Protein 3GW6 (pdb70)

Radius of gyration: 40.81 Å; Cα contacts (8 Å, |Δi|>4): 4058; chains: 6; bounding box: 126×138×109 Å

GO terms:
  GO:0098024 virus tail, fiber (C, IDA)
  GO:0044409 symbiont entry into host (P, IDA)
  GO:0016996 endo-alpha-(2,8)-sialidase activity (F, IDA)
  GO:0019062 virion attachment to host cell (P, IDA)
  GO:0016996 endo-alpha-(2,8)-sialidase activity (F, EXP)
  GO:0042802 identical protein binding (F, IPI)

Foldseek 3Di:
DDDADVDGDDDDDDPDDDDAWDQDDPCSQATKDKDAPADDPACVGGWIWMFHDCSHVPGGDIDGGDPDDDDPDDDDDDPDPPDDDDADPVGDDPDDDDPDDDDDDPVPDDDDPDDADDVLVLVLLVQFDKDKDFDVVQCVPQNVPGDIDIDTDLVVSVVSCCVSVLDHPDQHPDPQKHKDWDAWDKDKHWDAWDKDWDQDPPRDIHIDIHTDIDIGTPGHTDMDMDGDVVSSVVSVVSSVVVVVVVVVVVVVVVVD/DDDQDDVDGDDDDDDPDDDDAWDQDDPCSQQTKDKDFPADDPACVGGWIWMAADCSHPPGRDIDGGDPDDDDPDDDDDDPDDPDDDDADPVGDDPDDDDPDDDDDDDVPDDDDPDDADDPLVLVLLVQWDKDWDFDPVAVVVPGDIDIDTDLVSSVVSCVVSPNQDVPVDHPDPQKDKDWDAWDKDWHWDAWDWDWDADPVGDIDIDTDTDIDIDTPGHTDMDIDGDVVVSVVSVVSNVVVVVVVVVVVVPVVVD/DDQDVVVDGDDDDDDPDDDDAWDQDPPCRQQTKDKDFPADDPACVGGWIWMAHDCSHPPGRDIDGGDPDDDDPDDDDDDPDPPDDDDADDVGDDPDDDDPDDDDDDPVPPDDDPDDQDDPLVLVLLVQWDKDKDFDPVQCVPVNPPGDIDIDGDLVSSCVSCPVSVCDDVHDHPDPQKDKDWFAWDKDKHWDAKDKDWDQDVPGDIDIDIGTDIDIGTPGHTDMDMDGDVVSSVVSVVSSVVVVVVVVVVVVVVVVD/DDDADVVDGDDDDDDPDDDDAWDQDPPCNQQTKDKDFPADDPACVGGWIWMAHDCSHPPGRDIDGGDPDDDDPDDDDDDPDPPDDDDADPVGDDPDDDDPDDDDDDPVPDDDDPDDADDPLNLVLLVQWDKDKDWDPVQVVVPTDIDIDGDLVSSVVSCVVRVQHPDQCHPDPQKHKDKDAWDKDKHWDDWDKDWDADPVRDIDIDTDTDIDIDTPGHIDMDMDGDVVVSVVSVVSSVVVVVVVVVVVVVVVVD/DDDADVDGDDDDDDPDDDDAWDQDDPCSQQTKDKDFPADDPACVGGWIWIAHDCSHPPGRDIDGGDPDDDDPDDDDDDPDPPDDDDADPVGDDPDDDDPDDDDDDPPPPDDDDDDADDPLVLVLLVQFDKDKDFDPVQCVVVNPVGDIDIDGDLVSSVVSCVVSPPHVDPDQQKDKDWFAWDKDWHWDDWDWDWDADPPGDIDIDTDTDTDIDTPGHTGMDIDGDVVSSVVSVVSNVVVVVVVVVVVVVVVD/DDDADVDGDDDDDDPDDDDAWDQDPPCSQQTKDKDAPADDPACVRGWIWIAHDCSHPPGGDIDTGDPDDDDPDDDDDDPDPPDDDDADQVGDDPDDDDPDDDDDDPVPDDDDDDDADDPLNLVLLVQWDKDKDFDPVQCVPQNVNGDIDIDGDLVSSVVSCCVSVVDPVDQDHPDQQKDKDWFAWDKDWHWDAKDWDWDQDPVGDIDTDIDTDIDMDTPGHTDMDIDGDVVVSVVSVVSSVVVVVVVVVVVVVVVPD

Secondary structure (DSSP, 8-state):
-EEE--EEEEEE-BSEEEEEE---SS-GGG-EEEEESSSSSSTTSB-EEEEEBSSSTTTTEEEEE-SEEEEESS-EEESSSSS--BSBTTB-BS-BEESSPPEEE-TT--B---B---HHHHHHHTTPPPEEE-BHHHHHHHGGGSPBEEE--HHHHHHHHHHTTSS-S----BTTEEEEEE--EEEEEEEEEEEEEEE-SSS-EEEEEEEEEEEEEEE--EEEEEE-HHHHHHHHHHHHHHHHHHHHHHHHTTT-/-EEE---EEEEEE-BSEEEEEEPPPSS-GGG-EEEEESSSSSSGGGB-EEEEEBTTSSSTTEEEEE-SEEEEESS-EEESSSSSS-BSBTTB-BS-BEESS--EEE-TT--BS--EE--HHHHHHHTT---EEE-BHHHHHH---BEEE--HHHHHHHHHHTTSS------SBTTEEEEEE--EEEEEEEEEEEEEEE-SS--EEEEEEEEEEEEEEE-SEEEEEE-HHHHHHHHHHHHHHHHHHHHHHTHHHH-/-EEE---EEEEEE-BSEEEEEE---SS-GGG-EEEEESSSSSSTTSB-EEEEEBSSSSSTTEEEEE-SEEEEESS-EEESSSSSS-BSBTTB-BS-BEESS--EE--TTPPBPPPBPPPHHHHHHHTT---EEE-BHHHHHT---BEEE--HHHHHHHHHTTT----SS-SBTTEEEEEE--EEEEEEEEEEEEEEE-TTS-EEEEEEEEEEEEEEE--EEEEEE-HHHHHHHHHHHHHHHHHHHHHHHHHHH-/-EEE--EEEEEE-BSEEEEEEPPPSS-GGG-EEEEESSSSSSGGGB-EEEEEBSSSSSTTEEEEE-SEEEEESS-EEESSSSSS-BS-SSS-BS-BEESS--EE--TT--BPPPEE--HHHHHHHTT---EEE-BHHHHHHHTTSSPBEEE--HHHHHHHHHHTT----SBTTEEEEEE--EEEEEEEEEEEEEEE-SSS-EEEEEEEEEEEEEEE-SEEEEEE-HHHHHHHHHHHHHHHHHHHHHHHHHH-/-EE----EEEEEE-BSEEEEEEPPPSS-GGG-EEEEESSSSSSGGGB-EEEEEBTTSSSTTEEEEE-SEEEEESS-EEESSSSSS-BSBTTB-BS-BEESS--EEE-TTPPB---EE--HHHHHHHTT---EEE-BHHHHHHHGGGSPBEEE--HHHHHHHHHHTTSS-----SBTTEEEEEE--EEEEEEEEEEEEEEE-SS--EEEEEEEEEEEEEEE--EEEEEE-HHHHHHHHHHHHHHHHHHHHHHHHHTT-/-EEE--EEEEEE-BSEEEEEEPPPSS-GGG-EEEEESSSSSSGGGB-EEEEEBTTSSSTTEEEEE-SEEEEESS-EEESSSSSS-BSBTTB-BS-BEESS--EEE-TT--BPPPBPPPHHHHHHHTT---EEE-BHHHHHHHGGGS-BEEE--HHHHHHHHHTTTSS----S-SBTTEEEEEE--EEEEEEEEEEEEEEE-TTS-EEEEEEEEEEEEEEE--EEEEEE-HHHHHHHHHHHHHHHHHHHHHHHHHH--

Organism: Escherichia phage K1F (NCBI:txid344021)

B-factor: mean 54.86, std 19.06, range [19.15, 148.02]

Solvent-accessible surface area: 65185 Å² total; per-residue (Å²): 109,64,78,11,167,136,49,0,39,9,55,0,66,23,34,2,0,2,2,0,0,27,86,7,131,139,65,54,45,6,2,5,0,4,8,0,0,0,56,18,11,20,32,112,20,0,0,14,5,12,0,6,0,34,76,4,85,17,50,21,6,0,10,0,13,0,69,51,0,1,1,34,57,9,42,0,52,0,9,56,37,42,95,15,7,0,1,1,24,4,11,3,0,34,7,6,30,1,5,19,15,7,5,27,4,21,26,72,77,171,58,34,145,65,81,109,13,67,83,57,0,6,80,0,0,26,64,1,111,16,12,13,28,30,42,58,98,35,45,150,158,116,23,128,83,0,87,27,25,10,6,10,36,14,72,33,0,39,73,11,0,60,85,68,62,41,25,86,129,79,75,38,144,17,3,3,1,8,46,41,140,27,111,134,14,17,5,27,53,46,60,99,84,71,112,46,120,75,91,72,182,117,66,101,94,83,84,52,122,55,6,44,53,60,100,56,63,44,34,109,122,19,104,5,48,1,10,26,2,6,4,0,7,4,0,8,5,12,17,7,40,35,44,4,115,118,4,47,60,74,8,59,69,59,151,174,128,45,72,9,169,61,98,45,0,26,8,44,0,42,24,43,6,0,0,4,0,0,25,96,8,126,136,66,56,41,6,0,4,0,5,9,0,0,0,90,18,13,17,31,109,24,0,0,13,6,13,0,7,0,35,60,6,86,12,45,22,6,0,9,0,15,0,68,47,0,1,1,39,59,10,40,0,42,0,5,50,37,40,91,16,7,0,0,1,25,2,14,1,0,37,9,5,34,1,7,26,13,5,4,22,6,13,16,64,58,119,29,32,150,53,78,115,13,65,81,64,1,3,78,0,2,24,66,2,104,16,7,10,22,46,38,64,107,33,60,148,151,147,22,126,38,30,12,6,10,34,18,71,38,1,47,82,12,2,44,83,70,63,47,14,127,162,30,110,112,26,88,22,7,6,2,18,61,40,97,27,103,70,17,22,6,30,59,48,55,93,73,72,123,47,124,77,87,76,189,157,40,101,85,85,80,55,113,50,13,41,52,54,109,58,63,41,36,104,60,17,54,7,38,1,10,27,3,5,4,0,9,4,0,10,5,13,18,3,39,41,56,0,114,123,5,46,56,114,0,43,80,54,92,182,102,78,13,170,47,153,59,46,0,28,11,36,0,64,22,40,13,0,1,4,0,0,28,83,7,134,138,74,53,39,7,1,3,0,5,8,0,0,0,86,18,9,18,34,106,20,0,0,15,5,12,0,6,0,33,75,5,83,19,47,22,6,0,10,0,13,0,68,52,0,2,1,39,58,10,37,0,43,0,6,55,39,41,91,14,7,0,0,0,23,4,13,4,0,36,7,5,31,1,5,28,15,8,4,25,3,19,18,65,60,181,47,27,142,63,87,112,14,59,93,69,0,4,75,0,0,24,67,0,109,16,11,8,27,33,42,57,99,32,44,149,154,121,22,124,94,2,101,25,24,12,5,10,33,12,79,33,1,36,70,11,0,49,80,79,54,20,14,121,144,94,118,8,125,13,2,4,0,5,52,40,101,27,106,118,16,14,6,26,57,48,60,92,75,78,113,47,127,76,94,74,181,139,51,91,96,84,91,45,124,49,22,33,45,54,100,52,77,45,35,100,115,18,106,6,50,1,10,27,2,8,3,0,9,5,0,8,4,12,16,5,35,42,45,3,102,128,3,38,67,92,0,55,60,54,79,188,107,67,65,19,172,71,122,52,0,22,10,45,0,71,27,39,8,0,1,4,0,0,24,82,5,127,130,74,51,47,6,0,5,0,5,7,0,0,0,86,20,9,20,33,109,24,0,0,14,6,14,0,6,0,33,72,4,92,18,46,27,5,0,9,0,15,0,72,51,0,3,0,39,61,7,41,0,42,0,6,55,35,40,90,12,8,0,0,0,24,4,14,1,0,35,7,5,30,2,4,18,13,9,4,24,6,14,26,71,77,168,55,28,150,59,88,114,14,57,84,62,0,7,79,0,0,27,62,0,105,13,10,13,25,38,38,66,97,36,42,144,151,165,38,121,38,32,11,5,11,39,15,70,36,0,47,75,10,0,70,79,68,68,28,30,126,58,86,67,7,85,11,3,2,2,15,55,40,106,26,102,128,17,17,6,36,53,48,59,92,79,72,124,45,131,74,90,69,174,136,48,89,88,75,89,45,114,42,11,35,50,64,99,50,73,39,37,97,117,19,101,6,49,0,12,27,3,7,5,0,10,4,0,8,5,11,16,3,40,32,37,2,120,119,6,45,66,83,0,62,71,52,90,198,139,63,72,19,221,129,57,1,55,11,40,0,66,19,30,4,0,0,3,0,0,24,81,5,133,143,66,55,41,3,2,4,0,4,8,0,0,0,82,20,10,20,32,112,20,0,0,12,5,14,0,7,0,32,78,4,85,19,47,23,5,0,8,0,17,0,71,52,0,1,1,41,58,10,38,1,51,0,4,56,37,36,94,14,9,0,0,0,23,7,16,1,0,37,7,5,33,2,9,28,14,7,4,23,6,18,25,67,76,161,58,35,153,56,91,101,10,69,86,62,1,5,82,0,0,25,66,0,103,15,10,13,19,30,33,68,96,36,34,140,140,151,42,120,102,4,93,31,23,11,5,10,41,11,68,35,1,43,68,10,0,80,82,59,66,40,80,169,18,137,20,1,3,2,5,72,41,85,29,104,124,15,17,3,30,53,51,56,86,71,72,133,50,112,71,81,69,175,120,66,97,92,90,91,62,114,46,23,37,51,54,94,55,73,40,43,113,83,16,70,2,65,1,10,25,4,6,5,0,8,4,0,7,5,14,20,6,38,39,35,1,115,120,0,44,64,74,0,73,86,71,108,130,70,72,16,181,121,56,0,44,10,43,0,66,20,32,2,0,2,2,0,0,26,94,6,134,131,72,49,39,5,0,5,0,4,9,0,0,0,56,19,13,22,32,109,15,0,0,14,5,12,0,6,0,34,71,4,89,18,54,22,6,0,10,0,16,0,74,52,0,3,1,37,56,10,42,0,44,0,6,52,36,38,95,14,8,0,1,0,25,6,14,1,0,34,9,5,32,1,9,25,14,7,4,24,5,18,23,72,73,159,46,28,154,54,86,106,12,56,87,60,0,6,83,0,0,23,66,0,108,15,10,8,20,24,25,80,86,9,47,162,155,95,26,123,94,0,70,32,16,11,5,8,15,12,75,36,2,26,72,10,0,44,86,74,67,38,11,105,144,65,74,87,9,72,12,3,5,1,16,53,38,120,27,103,116,16,19,3,30,50,50,55,89,80,68,136,45,132,72,99,73,169,141,45,87,90,92,86,55,99,63,20,35,50,56,109,46,72,46,39,105,112,18,87,4,54,2,12,25,2,5,3,0,8,3,0,10,5,13,24,3,41,33,41,2,116,121,2,48,62,72,0,54,74,53,62,210

Nearest PDB structures (foldseek):
  3gw6-assembly1_F  TM=1.004E+00  e=2.590E-48  Escherichia phage K1F
  3gw6-assembly1_B  TM=9.894E-01  e=4.936E-44  Escherichia phage K1F
  3gvk-assembly1_C  TM=1.003E+00  e=8.048E-16  Escherichia phage K1F
  3gvl-assembly1_A  TM=1.004E+00  e=1.360E-15  Escherichia phage K1F
  3gvj-assembly1_A  TM=1.004E+00  e=1.718E-15  Escherichia phage K1F

Structure (mmCIF, N/CA/C/O backbone):
data_3GW6
#
_entry.id   3GW6
#
_cell.length_a   62.650
_cell.length_b   79.950
_cell.length_c   109.580
_cell.angle_alpha   81.71
_cell.angle_beta   76.53
_cell.angle_gamma   87.11
#
_symmetry.space_group_name_H-M   'P 1'
#
loop_
_entity.id
_entity.type
_entity.pdbx_description
1 polymer Endo-N-acetylneuraminidase
2 non-polymer DI(HYDROXYETHYL)ETHER
3 non-polymer TRIS(HYDROXYETHYL)AMINOMETHANE
4 non-polymer 'CHLORIDE ION'
5 non-polymer 'BROMIDE ION'
6 non-polymer 'CALCIUM ION'
7 water water
#
loop_
_atom_site.group_PDB
_atom_site.id
_atom_site.type_symbol
_atom_site.label_atom_id
_atom_site.label_alt_id
_atom_site.label_comp_id
_atom_site.label_asym_id
_atom_site.label_entity_id
_atom_site.label_seq_id
_atom_site.pdbx_PDB_ins_code
_atom_site.Cartn_x
_atom_site.Cartn_y
_atom_site.Cartn_z
_atom_site.occupancy
_atom_site.B_iso_or_equiv
_atom_site.auth_seq_id
_atom_site.auth_comp_id
_atom_site.auth_asym_id
_atom_site.auth_atom_id
_atom_site.pdbx_PDB_model_num
ATOM 1 N N . HIS A 1 11 ? 34.202 19.610 -13.883 0.68 64.68 800 HIS A N 1
ATOM 2 C CA . HIS A 1 11 ? 32.784 19.489 -13.584 1.00 64.49 800 HIS A CA 1
ATOM 3 C C . HIS A 1 11 ? 31.963 20.504 -14.365 1.00 64.18 800 HIS A C 1
ATOM 4 O O . HIS A 1 11 ? 32.471 21.546 -14.780 1.00 64.59 800 HIS A O 1
ATOM 11 N N . VAL A 1 12 ? 30.686 20.191 -14.555 1.00 48.63 801 VAL A N 1
ATOM 12 C CA . VAL A 1 12 ? 29.742 21.136 -15.126 1.00 47.33 801 VAL A CA 1
ATOM 13 C C . VAL A 1 12 ? 28.666 21.458 -14.103 1.00 47.20 801 VAL A C 1
ATOM 14 O O . VAL A 1 12 ? 28.370 20.649 -13.222 1.00 47.24 801 VAL A O 1
ATOM 18 N N . THR A 1 13 ? 28.093 22.649 -14.212 1.00 50.54 802 THR A N 1
ATOM 19 C CA . THR A 1 13 ? 26.850 22.947 -13.519 1.00 50.45 802 THR A CA 1
ATOM 20 C C . THR A 1 13 ? 25.808 23.419 -14.525 1.00 49.04 802 THR A C 1
ATOM 21 O O . THR A 1 13 ? 26.118 24.159 -15.460 1.00 48.34 802 THR A O 1
ATOM 25 N N . ILE A 1 14 ? 24.578 22.958 -14.334 1.00 36.94 803 ILE A N 1
ATOM 26 C CA . ILE A 1 14 ? 23.493 23.219 -15.265 1.00 37.22 803 ILE A CA 1
ATOM 27 C C . ILE A 1 14 ? 22.600 24.303 -14.683 1.00 38.38 803 ILE A C 1
ATOM 28 O O . ILE A 1 14 ? 22.133 24.181 -13.553 1.00 37.50 803 ILE A O 1
ATOM 33 N N . ARG A 1 15 ? 22.358 25.361 -15.446 1.00 54.71 804 ARG A N 1
ATOM 34 C CA . ARG A 1 15 ? 21.559 26.471 -14.939 1.00 56.76 804 ARG A CA 1
ATOM 35 C C . ARG A 1 15 ? 20.198 26.564 -15.618 1.00 57.15 804 ARG A C 1
ATOM 36 O O . ARG A 1 15 ? 19.166 26.667 -14.947 1.00 57.86 804 ARG A O 1
ATOM 44 N N . ILE A 1 22 ? 14.304 28.673 -12.858 1.00 65.22 811 ILE A N 1
ATOM 45 C CA . ILE A 1 22 ? 13.737 28.018 -11.685 1.00 66.00 811 ILE A CA 1
ATOM 46 C C . ILE A 1 22 ? 13.755 26.495 -11.823 1.00 65.80 811 ILE A C 1
ATOM 47 O O . ILE A 1 22 ? 13.243 25.774 -10.965 1.00 66.49 811 ILE A O 1
ATOM 52 N N . ARG A 1 23 ? 14.342 26.019 -12.917 1.00 64.89 812 ARG A N 1
ATOM 53 C CA . ARG A 1 23 ? 14.570 24.595 -13.125 1.00 63.64 812 ARG A CA 1
ATOM 54 C C . ARG A 1 23 ? 15.655 24.388 -14.174 1.00 62.43 812 ARG A C 1
ATOM 55 O O . ARG A 1 23 ? 15.677 25.065 -15.202 1.00 63.48 812 ARG A O 1
ATOM 63 N N . SER A 1 24 ? 16.565 23.460 -13.901 1.00 33.19 813 SER A N 1
ATOM 64 C CA . SER A 1 24 ? 17.603 23.114 -14.861 1.00 30.21 813 SER A CA 1
ATOM 65 C C . SER A 1 24 ? 17.197 21.850 -15.619 1.00 29.93 813 SER A C 1
ATOM 66 O O . SER A 1 24 ? 16.478 21.004 -15.087 1.00 34.13 813 SER A O 1
ATOM 69 N N . GLU A 1 25 ? 17.643 21.735 -16.865 1.00 41.42 814 GLU A N 1
ATOM 70 C CA . GLU A 1 25 ? 17.230 20.621 -17.713 1.00 42.18 814 GLU A CA 1
ATOM 71 C C . GLU A 1 25 ? 18.357 20.030 -18.548 1.00 41.05 814 GLU A C 1
ATOM 72 O O . GLU A 1 25 ? 19.207 20.742 -19.079 1.00 40.24 814 GLU A O 1
ATOM 78 N N . VAL A 1 26 ? 18.350 18.708 -18.644 1.00 41.54 815 VAL A N 1
ATOM 79 C CA . VAL A 1 26 ? 19.225 17.996 -19.555 1.00 40.80 815 VAL A CA 1
ATOM 80 C C . VAL A 1 26 ? 18.373 17.052 -20.388 1.00 40.96 815 VAL A C 1
ATOM 81 O O . VAL A 1 26 ? 17.801 16.097 -19.864 1.00 41.65 815 VAL A O 1
ATOM 85 N N . LEU A 1 27 ? 18.273 17.336 -21.682 1.00 48.02 816 LEU A N 1
ATOM 86 C CA . LEU A 1 27 ? 17.545 16.472 -22.600 1.00 48.20 816 LEU A CA 1
ATOM 87 C C . LEU A 1 27 ? 18.513 15.576 -23.353 1.00 47.78 816 LEU A C 1
ATOM 88 O O . LEU A 1 27 ? 19.447 16.059 -23.991 1.00 48.04 816 LEU A O 1
ATOM 93 N N . MET A 1 28 ? 18.296 14.269 -23.272 1.00 37.16 817 MET A N 1
ATOM 94 C CA . MET A 1 28 ? 19.091 13.331 -24.048 1.00 37.23 817 MET A CA 1
ATOM 95 C C . MET A 1 28 ? 18.328 12.939 -25.306 1.00 37.77 817 MET A C 1
ATOM 96 O O . MET A 1 28 ? 17.142 12.616 -25.245 1.00 37.76 817 MET A O 1
ATOM 101 N N . GLU A 1 29 ? 19.008 12.980 -26.447 1.00 44.15 818 GLU A N 1
ATOM 102 C CA . GLU A 1 29 ? 18.378 12.645 -27.718 1.00 45.45 818 GLU A CA 1
ATOM 103 C C . GLU A 1 29 ? 18.703 11.216 -28.139 1.00 44.81 818 GLU A C 1
ATOM 104 O O . GLU A 1 29 ? 19.191 10.422 -27.336 1.00 45.03 818 GLU A O 1
ATOM 110 N N . GLY A 1 30 ? 18.426 10.893 -29.399 1.00 38.97 819 GLY A N 1
ATOM 111 C CA . GLY A 1 30 ? 18.654 9.553 -29.911 1.00 38.30 819 GLY A CA 1
ATOM 112 C C . GLY A 1 30 ? 17.512 8.615 -29.571 1.00 37.62 819 GLY A C 1
ATOM 113 O O . GLY A 1 30 ? 16.445 9.057 -29.153 1.00 37.75 819 GLY A O 1
ATOM 114 N N . GLU A 1 31 ? 17.728 7.318 -29.761 1.00 37.26 820 GLU A N 1
ATOM 115 C CA . GLU A 1 31 ? 16.730 6.323 -29.387 1.00 37.62 820 GLU A CA 1
ATOM 116 C C . GLU A 1 31 ? 16.656 6.213 -27.870 1.00 36.73 820 GLU A C 1
ATOM 117 O O . GLU A 1 31 ? 15.575 6.226 -27.283 1.00 36.41 820 GLU A O 1
ATOM 123 N N . TYR A 1 32 ? 17.821 6.104 -27.242 1.00 37.93 821 TYR A N 1
ATOM 124 C CA . TYR A 1 32 ? 17.907 6.067 -25.792 1.00 37.07 821 TYR A CA 1
ATOM 125 C C . TYR A 1 32 ? 19.089 6.896 -25.304 1.00 36.46 821 TYR A C 1
ATOM 126 O O . TYR A 1 32 ? 20.030 7.161 -26.054 1.00 36.55 821 TYR A O 1
ATOM 135 N N . GLY A 1 33 ? 19.029 7.317 -24.047 1.00 28.00 822 GLY A N 1
ATOM 136 C CA . GLY A 1 33 ? 20.142 8.013 -23.429 1.00 26.66 822 GLY A CA 1
ATOM 137 C C . GLY A 1 33 ? 20.912 7.088 -22.504 1.00 26.54 822 GLY A C 1
ATOM 138 O O . GLY A 1 33 ? 20.365 6.114 -21.990 1.00 26.96 822 GLY A O 1
ATOM 139 N N . PHE A 1 34 ? 22.186 7.385 -22.289 1.00 31.96 823 PHE A N 1
ATOM 140 C CA . PHE A 1 34 ? 23.005 6.566 -21.410 1.00 31.47 823 PHE A CA 1
ATOM 141 C C . PHE A 1 34 ? 23.875 7.433 -20.516 1.00 32.08 823 PHE A C 1
ATOM 142 O O . PHE A 1 34 ? 24.667 8.238 -21.002 1.00 31.70 823 PHE A O 1
ATOM 150 N N . ILE A 1 35 ? 23.717 7.265 -19.207 1.00 36.28 824 ILE A N 1
ATOM 151 C CA . ILE A 1 35 ? 24.563 7.951 -18.240 1.00 37.16 824 ILE A CA 1
ATOM 152 C C . ILE A 1 35 ? 25.320 6.915 -17.418 1.00 38.36 824 ILE A C 1
ATOM 153 O O . ILE A 1 35 ? 24.726 6.185 -16.624 1.00 40.06 824 ILE A O 1
ATOM 158 N N . GLY A 1 36 ? 26.631 6.847 -17.618 1.00 35.87 825 GLY A N 1
ATOM 159 C CA . GLY A 1 36 ? 27.426 5.797 -17.011 1.00 36.18 825 GLY A CA 1
ATOM 160 C C . GLY A 1 36 ? 28.714 6.266 -16.369 1.00 37.09 825 GLY A C 1
ATOM 161 O O . GLY A 1 36 ? 29.042 7.452 -16.397 1.00 35.14 825 GLY A O 1
ATOM 162 N N . LYS A 1 37 ? 29.446 5.315 -15.797 1.00 41.56 826 LYS A N 1
ATOM 163 C CA . LYS A 1 37 ? 30.671 5.600 -15.063 1.00 41.42 826 LYS A CA 1
ATOM 164 C C . LYS A 1 37 ? 31.875 4.889 -15.674 1.00 42.19 826 LYS A C 1
ATOM 165 O O . LYS A 1 37 ? 31.930 3.662 -15.708 1.00 42.81 826 LYS A O 1
ATOM 171 N N . SER A 1 38 ? 32.844 5.662 -16.148 1.00 38.73 827 SER A N 1
ATOM 172 C CA . SER A 1 38 ? 34.060 5.089 -16.709 1.00 39.86 827 SER A CA 1
ATOM 173 C C . SER A 1 38 ? 34.796 4.259 -15.659 1.00 38.52 827 SER A C 1
ATOM 174 O O . SER A 1 38 ? 34.487 4.330 -14.471 1.00 40.62 827 SER A O 1
ATOM 177 N N . ILE A 1 39 ? 35.769 3.470 -16.103 1.00 45.81 828 ILE A N 1
ATOM 178 C CA . ILE A 1 39 ? 36.570 2.667 -15.187 1.00 46.07 828 ILE A CA 1
ATOM 179 C C . ILE A 1 39 ? 37.669 3.519 -14.573 1.00 47.56 828 ILE A C 1
ATOM 180 O O . ILE A 1 39 ? 38.601 3.923 -15.264 1.00 48.99 828 ILE A O 1
ATOM 185 N N . PRO A 1 40 ? 37.561 3.797 -13.266 1.00 39.89 829 PRO A N 1
ATOM 186 C CA . PRO A 1 40 ? 38.557 4.609 -12.561 1.00 42.47 829 PRO A CA 1
ATOM 187 C C . PRO A 1 40 ? 39.976 4.136 -12.859 1.00 41.54 829 PRO A C 1
ATOM 188 O O . PRO A 1 40 ? 40.206 2.940 -13.053 1.00 41.72 829 PRO A O 1
ATOM 192 N N . THR A 1 41 ? 40.916 5.071 -12.900 1.00 68.15 830 THR A N 1
ATOM 193 C CA . THR A 1 41 ? 42.305 4.731 -13.169 1.00 72.18 830 THR A CA 1
ATOM 194 C C . THR A 1 41 ? 42.990 4.196 -11.917 1.00 74.15 830 THR A C 1
ATOM 195 O O . THR A 1 41 ? 43.756 3.234 -11.983 1.00 76.17 830 THR A O 1
ATOM 199 N N . ASP A 1 42 ? 42.697 4.809 -10.775 1.00 75.53 831 ASP A N 1
ATOM 200 C CA . ASP A 1 42 ? 43.464 4.546 -9.561 1.00 77.18 831 ASP A CA 1
ATOM 201 C C . ASP A 1 42 ? 42.721 3.778 -8.466 1.00 77.78 831 ASP A C 1
ATOM 202 O O . ASP A 1 42 ? 43.353 3.146 -7.621 1.00 79.49 831 ASP A O 1
ATOM 207 N N . ASN A 1 43 ? 41.392 3.831 -8.468 1.00 69.37 832 ASN A N 1
ATOM 208 C CA . ASN A 1 43 ? 40.614 3.059 -7.499 1.00 68.05 832 ASN A CA 1
ATOM 209 C C . ASN A 1 43 ? 39.355 2.444 -8.103 1.00 65.62 832 ASN A C 1
ATOM 210 O O . ASN A 1 43 ? 38.242 2.785 -7.709 1.00 64.95 832 ASN A O 1
ATOM 215 N N . PRO A 1 44 ? 39.534 1.521 -9.060 1.00 52.03 833 PRO A N 1
ATOM 216 C CA . PRO A 1 44 ? 38.407 0.880 -9.749 1.00 50.15 833 PRO A CA 1
ATOM 217 C C . PRO A 1 44 ? 37.540 0.049 -8.804 1.00 49.33 833 PRO A C 1
ATOM 218 O O . PRO A 1 44 ? 36.481 -0.437 -9.202 1.00 50.53 833 PRO A O 1
ATOM 222 N N . ALA A 1 45 ? 37.987 -0.114 -7.565 1.00 44.39 834 ALA A N 1
ATOM 223 C CA . ALA A 1 45 ? 37.197 -0.822 -6.567 1.00 43.02 834 ALA A CA 1
ATOM 224 C C . ALA A 1 45 ? 36.067 0.067 -6.064 1.00 42.43 834 ALA A C 1
ATOM 225 O O . ALA A 1 45 ? 35.150 -0.401 -5.390 1.00 42.29 834 ALA A O 1
ATOM 227 N N . GLY A 1 46 ? 36.140 1.352 -6.398 1.00 43.29 835 GLY A N 1
ATOM 228 C CA . GLY A 1 46 ? 35.156 2.317 -5.944 1.00 43.06 835 GLY A CA 1
ATOM 229 C C . GLY A 1 46 ? 34.202 2.780 -7.029 1.00 43.02 835 GLY A C 1
ATOM 230 O O . GLY A 1 46 ? 33.334 3.613 -6.779 1.00 39.85 835 GLY A O 1
ATOM 231 N N . GLN A 1 47 ? 34.359 2.233 -8.231 1.00 35.11 836 GLN A N 1
ATOM 232 C CA . GLN A 1 47 ? 33.524 2.609 -9.369 1.00 34.83 836 GLN A CA 1
ATOM 233 C C . GLN A 1 47 ? 32.043 2.673 -9.005 1.00 34.45 836 GLN A C 1
ATOM 234 O O . GLN A 1 47 ? 31.453 1.676 -8.589 1.00 34.29 836 GLN A O 1
ATOM 240 N N . ARG A 1 48 ? 31.448 3.851 -9.166 1.00 35.45 837 ARG A N 1
ATOM 241 C CA . ARG A 1 48 ? 30.028 4.041 -8.883 1.00 34.97 837 ARG A CA 1
ATOM 242 C C . ARG A 1 48 ? 29.572 5.450 -9.254 1.00 35.32 837 ARG A C 1
ATOM 243 O O . ARG A 1 48 ? 30.393 6.342 -9.468 1.00 36.24 837 ARG A O 1
ATOM 251 N N . ILE A 1 49 ? 28.258 5.639 -9.336 1.00 38.52 838 ILE A N 1
ATOM 252 C CA . ILE A 1 49 ? 27.684 6.973 -9.473 1.00 37.98 838 ILE A CA 1
ATOM 253 C C . ILE A 1 49 ? 26.678 7.229 -8.360 1.00 37.41 838 ILE A C 1
ATOM 254 O O . ILE A 1 49 ? 25.842 6.377 -8.052 1.00 38.15 838 ILE A O 1
ATOM 259 N N . ILE A 1 50 ? 26.766 8.408 -7.756 1.00 28.82 839 ILE A N 1
ATOM 260 C CA . ILE A 1 50 ? 25.840 8.801 -6.709 1.00 27.80 839 ILE A CA 1
ATOM 261 C C . ILE A 1 50 ? 24.863 9.845 -7.231 1.00 27.70 839 ILE A C 1
ATOM 262 O O . ILE A 1 50 ? 25.262 10.936 -7.631 1.00 27.95 839 ILE A O 1
ATOM 267 N N . PHE A 1 51 ? 23.582 9.493 -7.245 1.00 30.91 840 PHE A N 1
ATOM 268 C CA . PHE A 1 51 ? 22.535 10.429 -7.626 1.00 29.94 840 PHE A CA 1
ATOM 269 C C . PHE A 1 51 ? 21.923 11.011 -6.360 1.00 29.67 840 PHE A C 1
ATOM 270 O O . PHE A 1 51 ? 21.505 10.275 -5.468 1.00 28.52 840 PHE A O 1
ATOM 278 N N . CYS A 1 52 ? 21.880 12.337 -6.281 1.00 31.59 841 CYS A N 1
ATOM 279 C CA . CYS A 1 52 ? 21.468 13.000 -5.053 1.00 31.76 841 CYS A CA 1
ATOM 280 C C . CYS A 1 52 ? 20.435 14.103 -5.276 1.00 31.86 841 CYS A C 1
ATOM 281 O O . CYS A 1 52 ? 20.584 14.936 -6.171 1.00 30.21 841 CYS A O 1
ATOM 284 N N . GLY A 1 53 ? 19.394 14.104 -4.445 1.00 27.68 842 GLY A N 1
ATOM 285 C CA . GLY A 1 53 ? 18.386 15.149 -4.476 1.00 28.70 842 GLY A CA 1
ATOM 286 C C . GLY A 1 53 ? 18.915 16.417 -3.837 1.00 29.62 842 GLY A C 1
ATOM 287 O O . GLY A 1 53 ? 18.255 17.456 -3.837 1.00 28.80 842 GLY A O 1
ATOM 288 N N . GLY A 1 54 ? 20.122 16.318 -3.289 1.00 25.87 843 GLY A N 1
ATOM 289 C CA . GLY A 1 54 ? 20.777 17.445 -2.661 1.00 27.43 843 GLY A CA 1
ATOM 290 C C . GLY A 1 54 ? 22.147 17.727 -3.247 1.00 25.84 843 GLY A C 1
ATOM 291 O O . GLY A 1 54 ? 22.606 17.023 -4.147 1.00 26.74 843 GLY A O 1
ATOM 292 N N . GLU A 1 55 ? 22.809 18.748 -2.712 1.00 37.22 844 GLU A N 1
ATOM 293 C CA . GLU A 1 55 ? 24.046 19.265 -3.290 1.00 40.13 844 GLU A CA 1
ATOM 294 C C . GLU A 1 55 ? 25.336 18.622 -2.791 1.00 39.60 844 GLU A C 1
ATOM 295 O O . GLU A 1 55 ? 26.414 18.949 -3.282 1.00 40.77 844 GLU A O 1
ATOM 301 N N . GLY A 1 56 ? 25.236 17.707 -1.834 1.00 28.28 845 GLY A N 1
ATOM 302 C CA . GLY A 1 56 ? 26.424 17.118 -1.242 1.00 28.76 845 GLY A CA 1
ATOM 303 C C . GLY A 1 56 ? 26.552 15.615 -1.405 1.00 29.83 845 GLY A C 1
ATOM 304 O O . GLY A 1 56 ? 25.556 14.896 -1.461 1.00 29.54 845 GLY A O 1
ATOM 305 N N . THR A 1 57 ? 27.791 15.139 -1.471 1.00 44.45 846 THR A N 1
ATOM 306 C CA . THR A 1 57 ? 28.053 13.715 -1.628 1.00 45.83 846 THR A CA 1
ATOM 307 C C . THR A 1 57 ? 27.533 12.939 -0.419 1.00 46.18 846 THR A C 1
ATOM 308 O O . THR A 1 57 ? 27.331 11.725 -0.481 1.00 45.85 846 THR A O 1
ATOM 312 N N . SER A 1 58 ? 27.310 13.653 0.680 1.00 40.74 847 SER A N 1
ATOM 313 C CA . SER A 1 58 ? 26.758 13.055 1.890 1.00 39.24 847 SER A CA 1
ATOM 314 C C . SER A 1 58 ? 25.240 12.954 1.794 1.00 39.18 847 SER A C 1
ATOM 315 O O . SER A 1 58 ? 24.574 13.885 1.343 1.00 38.04 847 SER A O 1
ATOM 318 N N . SER A 1 59 ? 24.700 11.822 2.232 1.00 46.09 848 SER A N 1
ATOM 319 C CA . SER A 1 59 ? 23.267 11.566 2.133 1.00 46.56 848 SER A CA 1
ATOM 320 C C . SER A 1 59 ? 22.445 12.358 3.150 1.00 47.41 848 SER A C 1
ATOM 321 O O . SER A 1 59 ? 21.216 12.301 3.135 1.00 49.07 848 SER A O 1
ATOM 324 N N . THR A 1 60 ? 23.113 13.091 4.035 1.00 38.31 849 THR A N 1
ATOM 325 C CA . THR A 1 60 ? 22.411 14.009 4.928 1.00 37.70 849 THR A CA 1
ATOM 326 C C . THR A 1 60 ? 21.923 15.201 4.118 1.00 37.81 849 THR A C 1
ATOM 327 O O . THR A 1 60 ? 21.185 16.055 4.610 1.00 38.37 849 THR A O 1
ATOM 331 N N . THR A 1 61 ? 22.339 15.235 2.860 1.00 42.28 850 THR A N 1
ATOM 332 C CA . THR A 1 61 ? 22.075 16.359 1.976 1.00 41.55 850 THR A CA 1
ATOM 333 C C . THR A 1 61 ? 20.811 16.165 1.131 1.00 40.99 850 THR A C 1
ATOM 334 O O . THR A 1 61 ? 20.118 17.129 0.796 1.00 40.95 850 THR A O 1
ATOM 338 N N . GLY A 1 62 ? 20.509 14.915 0.795 1.00 31.06 851 GLY A N 1
ATOM 339 C CA . GLY A 1 62 ? 19.328 14.602 0.010 1.00 28.87 851 GLY A CA 1
ATOM 340 C C . GLY A 1 62 ? 19.199 13.114 -0.235 1.00 27.80 851 GLY A C 1
ATOM 341 O O . GLY A 1 62 ? 20.136 12.355 0.007 1.00 27.65 851 GLY A O 1
ATOM 342 N N . ALA A 1 63 ? 18.031 12.690 -0.703 1.00 30.16 852 ALA A N 1
ATOM 343 C CA . ALA A 1 63 ? 17.806 11.287 -1.016 1.00 29.18 852 ALA A CA 1
ATOM 344 C C . ALA A 1 63 ? 18.807 10.836 -2.071 1.00 29.32 852 ALA A C 1
ATOM 345 O O . ALA A 1 63 ? 19.128 11.587 -2.995 1.00 28.27 852 ALA A O 1
ATOM 347 N N . GLN A 1 64 ? 19.308 9.614 -1.934 1.00 28.63 853 GLN A N 1
ATOM 348 C CA . GLN A 1 64 ? 20.333 9.133 -2.851 1.00 28.23 853 GLN A CA 1
ATOM 349 C C . GLN A 1 64 ? 20.036 7.761 -3.443 1.00 28.21 853 GLN A C 1
ATOM 350 O O . GLN A 1 64 ? 19.342 6.944 -2.847 1.00 28.85 853 GLN A O 1
ATOM 356 N N . ILE A 1 65 ? 20.554 7.542 -4.644 1.00 27.75 854 ILE A N 1
ATOM 357 C CA . ILE A 1 65 ? 20.585 6.228 -5.262 1.00 27.50 854 ILE A CA 1
ATOM 358 C C . ILE A 1 65 ? 21.976 6.055 -5.846 1.00 29.31 854 ILE A C 1
ATOM 359 O O . ILE A 1 65 ? 22.429 6.875 -6.643 1.00 28.91 854 ILE A O 1
ATOM 364 N N . THR A 1 66 ? 22.661 4.996 -5.433 1.00 29.65 855 THR A N 1
ATOM 365 C CA . THR A 1 66 ? 24.033 4.778 -5.865 1.00 31.29 855 THR A CA 1
ATOM 366 C C . THR A 1 66 ? 24.182 3.495 -6.672 1.00 31.69 855 THR A C 1
ATOM 367 O O . THR A 1 66 ? 23.885 2.401 -6.190 1.00 32.26 855 THR A O 1
ATOM 371 N N . LEU A 1 67 ? 24.641 3.646 -7.909 1.00 31.57 856 LEU A N 1
ATOM 372 C CA . LEU A 1 67 ? 24.853 2.514 -8.797 1.00 32.10 856 LEU A CA 1
ATOM 373 C C . LEU A 1 67 ? 26.305 2.065 -8.719 1.00 32.42 856 LEU A C 1
ATOM 374 O O . LEU A 1 67 ? 27.218 2.846 -8.975 1.00 31.59 856 LEU A O 1
ATOM 379 N N . TYR A 1 68 ? 26.516 0.806 -8.353 1.00 35.45 857 TYR A N 1
ATOM 380 C CA . TYR A 1 68 ? 27.865 0.275 -8.214 1.00 37.24 857 TYR A CA 1
ATOM 381 C C . TYR A 1 68 ? 28.329 -0.408 -9.497 1.00 37.77 857 TYR A C 1
ATOM 382 O O . TYR A 1 68 ? 27.566 -1.126 -10.145 1.00 37.91 857 TYR A O 1
ATOM 391 N N . GLY A 1 69 ? 29.583 -0.177 -9.865 1.00 27.77 858 GLY A N 1
ATOM 392 C CA . GLY A 1 69 ? 30.148 -0.801 -11.046 1.00 30.29 858 GLY A CA 1
ATOM 393 C C . GLY A 1 69 ? 30.408 -2.278 -10.824 1.00 31.12 858 GLY A C 1
ATOM 394 O O . GLY A 1 69 ? 30.324 -2.768 -9.700 1.00 30.17 858 GLY A O 1
ATOM 395 N N . ALA A 1 70 ? 30.716 -2.994 -11.900 1.00 47.82 859 ALA A N 1
ATOM 396 C CA . ALA A 1 70 ? 31.056 -4.407 -11.797 1.00 49.01 859 ALA A CA 1
ATOM 397 C C . ALA A 1 70 ? 32.427 -4.563 -11.150 1.00 49.96 859 ALA A C 1
ATOM 398 O O . ALA A 1 70 ? 32.696 -5.553 -10.473 1.00 49.90 859 ALA A O 1
ATOM 400 N N . ASN A 1 71 ? 33.287 -3.574 -11.369 1.00 58.20 860 ASN A N 1
ATOM 401 C CA . ASN A 1 71 ? 34.625 -3.565 -10.792 1.00 59.41 860 ASN A CA 1
ATOM 402 C C . ASN A 1 71 ? 34.599 -3.255 -9.301 1.00 59.26 860 ASN A C 1
ATOM 403 O O . ASN A 1 71 ? 35.540 -3.567 -8.574 1.00 60.41 860 ASN A O 1
ATOM 408 N N . ASN A 1 72 ? 33.514 -2.636 -8.849 1.00 39.37 861 ASN A N 1
ATOM 409 C CA . ASN A 1 72 ? 33.398 -2.226 -7.456 1.00 38.43 861 ASN A CA 1
ATOM 410 C C . ASN A 1 72 ? 33.459 -3.410 -6.497 1.00 38.01 861 ASN A C 1
ATOM 411 O O . ASN A 1 72 ? 32.957 -4.493 -6.800 1.00 37.13 861 ASN A O 1
ATOM 416 N N . THR A 1 73 ? 34.087 -3.197 -5.344 1.00 44.41 862 THR A N 1
ATOM 417 C CA . THR A 1 73 ? 34.172 -4.222 -4.310 1.00 44.88 862 THR A CA 1
ATOM 418 C C . THR A 1 73 ? 32.819 -4.896 -4.125 1.00 44.62 862 THR A C 1
ATOM 419 O O . THR A 1 73 ? 32.726 -6.121 -4.042 1.00 45.63 862 THR A O 1
ATOM 423 N N . ASP A 1 74 ? 31.771 -4.082 -4.065 1.00 41.41 863 ASP A N 1
ATOM 424 C CA . ASP A 1 74 ? 30.406 -4.579 -3.982 1.00 40.37 863 ASP A CA 1
ATOM 425 C C . ASP A 1 74 ? 29.780 -4.612 -5.374 1.00 39.73 863 ASP A C 1
ATOM 426 O O . ASP A 1 74 ? 28.907 -3.805 -5.694 1.00 40.15 863 ASP A O 1
ATOM 431 N N . SER A 1 75 ? 30.235 -5.560 -6.189 1.00 49.54 864 SER A N 1
ATOM 432 C CA . SER A 1 75 ? 29.876 -5.642 -7.604 1.00 49.23 864 SER A CA 1
ATOM 433 C C . SER A 1 75 ? 28.389 -5.447 -7.897 1.00 47.64 864 SER A C 1
ATOM 434 O O . SER A 1 75 ? 27.545 -6.184 -7.392 1.00 48.47 864 SER A O 1
ATOM 437 N N . ARG A 1 76 ? 28.086 -4.449 -8.724 1.00 38.20 865 ARG A N 1
ATOM 438 C CA . ARG A 1 76 ? 26.730 -4.209 -9.218 1.00 36.37 865 ARG A CA 1
ATOM 439 C C . ARG A 1 76 ? 25.696 -4.006 -8.118 1.00 34.80 865 ARG A C 1
ATOM 440 O O . ARG A 1 76 ? 24.535 -4.376 -8.274 1.00 35.03 865 ARG A O 1
ATOM 448 N N . ARG A 1 77 ? 26.120 -3.406 -7.014 1.00 30.12 866 ARG A N 1
ATOM 449 C CA . ARG A 1 77 ? 25.203 -3.090 -5.930 1.00 29.78 866 ARG A CA 1
ATOM 450 C C . ARG A 1 77 ? 24.373 -1.841 -6.234 1.00 34.12 866 ARG A C 1
ATOM 451 O O . ARG A 1 77 ? 24.835 -0.914 -6.903 1.00 33.00 866 ARG A O 1
ATOM 459 N N . ILE A 1 78 ? 23.135 -1.828 -5.756 1.00 23.54 867 ILE A N 1
ATOM 460 C CA . ILE A 1 78 ? 22.354 -0.601 -5.743 1.00 23.02 867 ILE A CA 1
ATOM 461 C C . ILE A 1 78 ? 21.917 -0.288 -4.317 1.00 23.85 867 ILE A C 1
ATOM 462 O O . ILE A 1 78 ? 21.343 -1.135 -3.635 1.00 22.48 867 ILE A O 1
ATOM 467 N N . VAL A 1 79 ? 22.202 0.927 -3.866 1.00 25.12 868 VAL A N 1
ATOM 468 C CA . VAL A 1 79 ? 21.724 1.385 -2.573 1.00 24.63 868 VAL A CA 1
ATOM 469 C C . VAL A 1 79 ? 20.757 2.544 -2.757 1.00 25.89 868 VAL A C 1
ATOM 470 O O . VAL A 1 79 ? 21.130 3.607 -3.255 1.00 24.55 868 VAL A O 1
ATOM 474 N N . TYR A 1 80 ? 19.505 2.320 -2.373 1.00 30.91 869 TYR A N 1
ATOM 475 C CA . TYR A 1 80 ? 18.498 3.371 -2.389 1.00 31.71 869 TYR A CA 1
ATOM 476 C C . TYR A 1 80 ? 18.410 3.954 -0.985 1.00 31.06 869 TYR A C 1
ATOM 477 O O . TYR A 1 80 ? 17.973 3.280 -0.055 1.00 31.00 869 TYR A O 1
ATOM 486 N N . ASN A 1 81 ? 18.840 5.203 -0.831 1.00 29.06 870 ASN A N 1
ATOM 487 C CA . ASN A 1 81 ? 18.895 5.835 0.482 1.00 29.91 870 ASN A CA 1
ATOM 488 C C . ASN A 1 81 ? 18.019 7.082 0.614 1.00 28.97 870 ASN A C 1
ATOM 489 O O . ASN A 1 81 ? 18.410 8.179 0.212 1.00 30.08 870 ASN A O 1
ATOM 494 N N . GLY A 1 82 ? 16.833 6.903 1.188 1.00 32.47 871 GLY A N 1
ATOM 495 C CA . GLY A 1 82 ? 15.925 8.008 1.430 1.00 33.11 871 GLY A CA 1
ATOM 496 C C . GLY A 1 82 ? 15.156 7.821 2.723 1.00 33.80 871 GLY A C 1
ATOM 497 O O . GLY A 1 82 ? 15.220 6.758 3.346 1.00 34.70 871 GLY A O 1
ATOM 498 N N . ASP A 1 83 ? 14.428 8.855 3.132 1.00 27.79 872 ASP A N 1
ATOM 499 C CA . ASP A 1 83 ? 13.625 8.787 4.349 1.00 28.38 872 ASP A CA 1
ATOM 500 C C . ASP A 1 83 ? 12.211 8.293 4.055 1.00 27.83 872 ASP A C 1
ATOM 501 O O . ASP A 1 83 ? 11.420 8.047 4.965 1.00 27.70 872 ASP A O 1
ATOM 506 N N . GLU A 1 84 ? 11.912 8.156 2.769 1.00 35.35 873 GLU A N 1
ATOM 507 C CA . GLU A 1 84 ? 10.704 7.488 2.305 1.00 35.88 873 GLU A CA 1
ATOM 508 C C . GLU A 1 84 ? 11.019 6.792 0.993 1.00 35.75 873 GLU A C 1
ATOM 509 O O . GLU A 1 84 ? 11.645 7.380 0.115 1.00 36.56 873 GLU A O 1
ATOM 515 N N . HIS A 1 85 ? 10.612 5.535 0.868 1.00 32.55 874 HIS A N 1
ATOM 516 C CA . HIS A 1 85 ? 10.672 4.847 -0.414 1.00 32.61 874 HIS A CA 1
ATOM 517 C C . HIS A 1 85 ? 9.250 4.592 -0.888 1.00 33.39 874 HIS A C 1
ATOM 518 O O . HIS A 1 85 ? 8.621 3.607 -0.496 1.00 34.05 874 HIS A O 1
ATOM 525 N N . LEU A 1 86 ? 8.742 5.496 -1.718 1.00 33.44 875 LEU A N 1
ATOM 526 C CA . LEU A 1 86 ? 7.367 5.414 -2.191 1.00 33.86 875 LEU A CA 1
ATOM 527 C C . LEU A 1 86 ? 7.308 4.973 -3.649 1.00 34.14 875 LEU A C 1
ATOM 528 O O . LEU A 1 86 ? 7.738 5.700 -4.544 1.00 34.67 875 LEU A O 1
ATOM 533 N N . PHE A 1 87 ? 6.781 3.774 -3.876 1.00 30.95 876 PHE A N 1
ATOM 534 C CA . PHE A 1 87 ? 6.627 3.242 -5.225 1.00 30.29 876 PHE A CA 1
ATOM 535 C C . PHE A 1 87 ? 5.211 3.484 -5.738 1.00 30.04 876 PHE A C 1
ATOM 536 O O . PHE A 1 87 ? 4.246 2.909 -5.235 1.00 30.53 876 PHE A O 1
ATOM 544 N N . GLN A 1 88 ? 5.101 4.341 -6.746 1.00 32.88 877 GLN A N 1
ATOM 545 C CA . GLN A 1 88 ? 3.808 4.807 -7.231 1.00 32.83 877 GLN A CA 1
ATOM 546 C C . GLN A 1 88 ? 3.392 4.155 -8.548 1.00 33.72 877 GLN A C 1
ATOM 547 O O . GLN A 1 88 ? 4.231 3.844 -9.392 1.00 33.16 877 GLN A O 1
ATOM 553 N N . SER A 1 89 ? 2.088 3.933 -8.695 1.00 34.42 878 SER A N 1
ATOM 554 C CA . SER A 1 89 ? 1.482 3.608 -9.985 1.00 34.89 878 SER A CA 1
ATOM 555 C C . SER A 1 89 ? 1.602 2.150 -10.432 1.00 35.90 878 SER A C 1
ATOM 556 O O . SER A 1 89 ? 1.010 1.761 -11.439 1.00 35.91 878 SER A O 1
ATOM 559 N N . ALA A 1 90 ? 2.359 1.342 -9.698 1.00 37.11 879 ALA A N 1
ATOM 560 C CA . ALA A 1 90 ? 2.564 -0.042 -10.108 1.00 36.99 879 ALA A CA 1
ATOM 561 C C . ALA A 1 90 ? 3.019 -0.949 -8.976 1.00 38.08 879 ALA A C 1
ATOM 562 O O . ALA A 1 90 ? 3.746 -0.522 -8.080 1.00 39.54 879 ALA A O 1
ATOM 564 N N . ASP A 1 91 ? 2.593 -2.207 -9.033 1.00 33.70 880 ASP A N 1
ATOM 565 C CA . ASP A 1 91 ? 3.031 -3.206 -8.070 1.00 33.96 880 ASP A CA 1
ATOM 566 C C . ASP A 1 91 ? 4.551 -3.197 -7.979 1.00 33.04 880 ASP A C 1
ATOM 567 O O . ASP A 1 91 ? 5.231 -2.858 -8.946 1.00 33.01 880 ASP A O 1
ATOM 572 N N . VAL A 1 92 ? 5.082 -3.558 -6.817 1.00 31.47 881 VAL A N 1
ATOM 573 C CA . VAL A 1 92 ? 6.515 -3.777 -6.685 1.00 31.45 881 VAL A CA 1
ATOM 574 C C . VAL A 1 92 ? 6.781 -5.239 -6.993 1.00 32.41 881 VAL A C 1
ATOM 575 O O . VAL A 1 92 ? 6.391 -6.126 -6.233 1.00 32.32 881 VAL A O 1
ATOM 579 N N . LYS A 1 93 ? 7.433 -5.491 -8.121 1.00 34.23 882 LYS A N 1
ATOM 580 C CA . LYS A 1 93 ? 7.591 -6.855 -8.611 1.00 34.35 882 LYS A CA 1
ATOM 581 C C . LYS A 1 93 ? 9.037 -7.277 -8.830 1.00 33.83 882 LYS A C 1
ATOM 582 O O . LYS A 1 93 ? 9.901 -6.445 -9.116 1.00 33.66 882 LYS A O 1
ATOM 588 N N . PRO A 1 94 ? 9.298 -8.587 -8.708 1.00 30.36 883 PRO A N 1
ATOM 589 C CA . PRO A 1 94 ? 10.561 -9.165 -9.170 1.00 30.55 883 PRO A CA 1
ATOM 590 C C . PRO A 1 94 ? 10.528 -9.255 -10.691 1.00 31.18 883 PRO A C 1
ATOM 591 O O . PRO A 1 94 ? 9.459 -9.468 -11.267 1.00 30.95 883 PRO A O 1
ATOM 595 N N . TYR A 1 95 ? 11.677 -9.086 -11.331 1.00 33.43 884 TYR A N 1
ATOM 596 C CA . TYR A 1 95 ? 11.742 -9.126 -12.787 1.00 34.92 884 TYR A CA 1
ATOM 597 C C . TYR A 1 95 ? 11.311 -10.497 -13.307 1.00 35.59 884 TYR A C 1
ATOM 598 O O . TYR A 1 95 ? 10.462 -10.601 -14.196 1.00 35.46 884 TYR A O 1
ATOM 607 N N . ASN A 1 96 ? 11.896 -11.545 -12.736 1.00 39.68 885 ASN A N 1
ATOM 608 C CA . ASN A 1 96 ? 11.566 -12.913 -13.119 1.00 40.74 885 ASN A CA 1
ATOM 609 C C . ASN A 1 96 ? 10.609 -13.581 -12.135 1.00 41.31 885 ASN A C 1
ATOM 610 O O . ASN A 1 96 ? 10.277 -13.014 -11.095 1.00 41.05 885 ASN A O 1
ATOM 615 N N . ASP A 1 97 ? 10.172 -14.790 -12.467 1.00 40.50 886 ASP A N 1
ATOM 616 C CA . ASP A 1 97 ? 9.226 -15.512 -11.628 1.00 41.26 886 ASP A CA 1
ATOM 617 C C . ASP A 1 97 ? 9.931 -16.492 -10.695 1.00 41.90 886 ASP A C 1
ATOM 618 O O . ASP A 1 97 ? 10.760 -17.291 -11.129 1.00 43.55 886 ASP A O 1
ATOM 623 N N . ASN A 1 98 ? 9.595 -16.409 -9.411 1.00 37.98 887 ASN A N 1
ATOM 624 C CA . ASN A 1 98 ? 10.076 -17.346 -8.402 1.00 37.61 887 ASN A CA 1
ATOM 625 C C . ASN A 1 98 ? 11.590 -17.560 -8.402 1.00 37.10 887 ASN A C 1
ATOM 626 O O . ASN A 1 98 ? 12.051 -18.698 -8.327 1.00 37.28 887 ASN A O 1
ATOM 631 N N . VAL A 1 99 ? 12.361 -16.476 -8.475 1.00 41.09 888 VAL A N 1
ATOM 632 C CA . VAL A 1 99 ? 13.820 -16.583 -8.431 1.00 40.59 888 VAL A CA 1
ATOM 633 C C . VAL A 1 99 ? 14.485 -15.598 -7.461 1.00 39.87 888 VAL A C 1
ATOM 634 O O . VAL A 1 99 ? 15.633 -15.803 -7.058 1.00 40.46 888 VAL A O 1
ATOM 638 N N . THR A 1 100 ? 13.776 -14.536 -7.088 1.00 28.86 889 THR A N 1
ATOM 639 C CA . THR A 1 100 ? 14.310 -13.578 -6.119 1.00 28.48 889 THR A CA 1
ATOM 640 C C . THR A 1 100 ? 13.342 -13.352 -4.958 1.00 30.11 889 THR A C 1
ATOM 641 O O . THR A 1 100 ? 12.134 -13.534 -5.097 1.00 29.45 889 THR A O 1
ATOM 645 N N . ALA A 1 101 ? 13.880 -12.942 -3.816 1.00 36.45 890 ALA A N 1
ATOM 646 C CA . ALA A 1 101 ? 13.097 -12.874 -2.585 1.00 36.82 890 ALA A CA 1
ATOM 647 C C . ALA A 1 101 ? 12.933 -11.462 -2.034 1.00 36.36 890 ALA A C 1
ATOM 648 O O . ALA A 1 101 ? 13.593 -10.523 -2.479 1.00 37.52 890 ALA A O 1
ATOM 650 N N . LEU A 1 102 ? 12.031 -11.331 -1.067 1.00 29.97 891 LEU A N 1
ATOM 651 C CA . LEU A 1 102 ? 11.927 -10.134 -0.248 1.00 27.53 891 LEU A CA 1
ATOM 652 C C . LEU A 1 102 ? 12.692 -10.398 1.041 1.00 27.98 891 LEU A C 1
ATOM 653 O O . LEU A 1 102 ? 12.337 -11.298 1.799 1.00 29.09 891 LEU A O 1
ATOM 658 N N . GLY A 1 103 ? 13.749 -9.631 1.285 1.00 34.78 892 GLY A N 1
ATOM 659 C CA . GLY A 1 103 ? 14.522 -9.775 2.506 1.00 32.34 892 GLY A CA 1
ATOM 660 C C . GLY A 1 103 ? 15.575 -10.868 2.447 1.00 33.05 892 GLY A C 1
ATOM 661 O O . GLY A 1 103 ? 15.804 -11.468 1.397 1.00 33.91 892 GLY A O 1
ATOM 662 N N . GLY A 1 104 ? 16.220 -11.119 3.582 1.00 34.29 893 GLY A N 1
ATOM 663 C CA . GLY A 1 104 ? 17.254 -12.134 3.686 1.00 35.64 893 GLY A CA 1
ATOM 664 C C . GLY A 1 104 ? 17.528 -12.474 5.139 1.00 37.98 893 GLY A C 1
ATOM 665 O O . GLY A 1 104 ? 17.106 -11.738 6.034 1.00 38.38 893 GLY A O 1
ATOM 666 N N . PRO A 1 105 ? 18.230 -13.591 5.387 1.00 42.61 894 PRO A N 1
ATOM 667 C CA . PRO A 1 105 ? 18.518 -14.054 6.749 1.00 42.11 894 PRO A CA 1
ATOM 668 C C . PRO A 1 105 ? 19.003 -12.918 7.640 1.00 42.33 894 PRO A C 1
ATOM 669 O O . PRO A 1 105 ? 18.537 -12.788 8.772 1.00 42.75 894 PRO A O 1
ATOM 673 N N . SER A 1 106 ? 19.920 -12.102 7.128 1.00 42.76 895 SER A N 1
ATOM 674 C CA . SER A 1 106 ? 20.445 -10.975 7.887 1.00 42.08 895 SER A CA 1
ATOM 675 C C . SER A 1 106 ? 19.963 -9.646 7.309 1.00 41.05 895 SER A C 1
ATOM 676 O O . SER A 1 106 ? 20.484 -8.583 7.645 1.00 40.46 895 SER A O 1
ATOM 679 N N . ASN A 1 107 ? 18.968 -9.717 6.435 1.00 29.10 896 ASN A N 1
ATOM 680 C CA . ASN A 1 107 ? 18.329 -8.523 5.902 1.00 28.51 896 ASN A CA 1
ATOM 681 C C . ASN A 1 107 ? 16.816 -8.649 6.018 1.00 28.89 896 ASN A C 1
ATOM 682 O O . ASN A 1 107 ? 16.095 -8.560 5.028 1.00 28.84 896 ASN A O 1
ATOM 687 N N . ARG A 1 108 ? 16.344 -8.870 7.240 1.00 35.51 897 ARG A N 1
ATOM 688 C CA . ARG A 1 108 ? 14.926 -9.068 7.492 1.00 34.55 897 ARG A CA 1
ATOM 689 C C . ARG A 1 108 ? 14.147 -7.766 7.424 1.00 34.74 897 ARG A C 1
ATOM 690 O O . ARG A 1 108 ? 14.612 -6.727 7.895 1.00 35.51 897 ARG A O 1
ATOM 698 N N . PHE A 1 109 ? 12.960 -7.829 6.832 1.00 33.19 898 PHE A N 1
ATOM 699 C CA . PHE A 1 109 ? 11.981 -6.764 6.995 1.00 32.98 898 PHE A CA 1
ATOM 700 C C . PHE A 1 109 ? 11.262 -6.996 8.322 1.00 33.71 898 PHE A C 1
ATOM 701 O O . PHE A 1 109 ? 10.995 -8.143 8.701 1.00 33.36 898 PHE A O 1
ATOM 709 N N . THR A 1 110 ? 10.952 -5.917 9.034 1.00 34.05 899 THR A N 1
ATOM 710 C CA . THR A 1 110 ? 10.265 -6.042 10.317 1.00 33.55 899 THR A CA 1
ATOM 711 C C . THR A 1 110 ? 8.919 -6.737 10.136 1.00 35.10 899 THR A C 1
ATOM 712 O O . THR A 1 110 ? 8.554 -7.612 10.918 1.00 36.15 899 THR A O 1
ATOM 716 N N . THR A 1 111 ? 8.197 -6.339 9.090 1.00 32.98 900 THR A N 1
ATOM 717 C CA . THR A 1 111 ? 6.954 -6.988 8.688 1.00 32.75 900 THR A CA 1
ATOM 718 C C . THR A 1 111 ? 6.498 -6.481 7.339 1.00 32.49 900 THR A C 1
ATOM 719 O O . THR A 1 111 ? 7.129 -5.612 6.745 1.00 32.44 900 THR A O 1
ATOM 723 N N . ALA A 1 112 ? 5.386 -7.032 6.868 1.00 36.47 901 ALA A N 1
ATOM 724 C CA . ALA A 1 112 ? 4.689 -6.492 5.715 1.00 36.35 901 ALA A CA 1
ATOM 725 C C . ALA A 1 112 ? 3.309 -6.029 6.170 1.00 35.98 901 ALA A C 1
ATOM 726 O O . ALA A 1 112 ? 2.604 -6.753 6.877 1.00 35.07 901 ALA A O 1
ATOM 728 N N . TYR A 1 113 ? 2.937 -4.815 5.782 1.00 34.19 902 TYR A N 1
ATOM 729 C CA . TYR A 1 113 ? 1.590 -4.316 6.024 1.00 35.22 902 TYR A CA 1
ATOM 730 C C . TYR A 1 113 ? 0.754 -4.586 4.784 1.00 35.33 902 TYR A C 1
ATOM 731 O O . TYR A 1 113 ? 1.005 -4.014 3.724 1.00 36.55 902 TYR A O 1
ATOM 740 N N . LEU A 1 114 ? -0.233 -5.465 4.913 1.00 35.54 903 LEU A N 1
ATOM 741 C CA . LEU A 1 114 ? -1.029 -5.883 3.767 1.00 36.54 903 LEU A CA 1
ATOM 742 C C . LEU A 1 114 ? -2.511 -5.564 3.955 1.00 37.95 903 LEU A C 1
ATOM 743 O O . LEU A 1 114 ? -3.007 -5.518 5.080 1.00 39.18 903 LEU A O 1
ATOM 748 N N . GLY A 1 115 ? -3.210 -5.339 2.847 1.00 40.88 904 GLY A N 1
ATOM 749 C CA . GLY A 1 115 ? -4.641 -5.091 2.881 1.00 41.78 904 GLY A CA 1
ATOM 750 C C . GLY A 1 115 ? -5.414 -6.391 2.793 1.00 42.71 904 GLY A C 1
ATOM 751 O O . GLY A 1 115 ? -6.622 -6.435 3.030 1.00 43.23 904 GLY A O 1
ATOM 752 N N . SER A 1 116 ? -4.702 -7.455 2.441 1.00 43.28 905 SER A N 1
ATOM 753 C CA . SER A 1 116 ? -5.263 -8.798 2.425 1.00 44.57 905 SER A CA 1
ATOM 754 C C . SER A 1 116 ? -4.142 -9.807 2.659 1.00 45.16 905 SER A C 1
ATOM 755 O O . SER A 1 116 ? -2.961 -9.461 2.587 1.00 46.51 905 SER A O 1
ATOM 758 N N . ASN A 1 117 ? -4.515 -11.053 2.934 1.00 39.69 906 ASN A N 1
ATOM 759 C CA . ASN A 1 117 ? -3.543 -12.099 3.242 1.00 40.74 906 ASN A CA 1
ATOM 760 C C . ASN A 1 117 ? -2.759 -12.545 2.017 1.00 40.04 906 ASN A C 1
ATOM 761 O O . ASN A 1 117 ? -3.290 -12.557 0.910 1.00 39.79 906 ASN A O 1
ATOM 766 N N . PRO A 1 118 ? -1.488 -12.920 2.218 1.00 38.05 907 PRO A N 1
ATOM 767 C CA . PRO A 1 118 ? -0.605 -13.327 1.120 1.00 38.74 907 PRO A CA 1
ATOM 768 C C . PRO A 1 118 ? -1.212 -14.432 0.263 1.00 39.89 907 PRO A C 1
ATOM 769 O O . PRO A 1 118 ? -1.900 -15.319 0.773 1.00 40.58 907 PRO A O 1
ATOM 773 N N . ILE A 1 119 ? -0.960 -14.364 -1.039 1.00 46.28 908 ILE A N 1
ATOM 774 C CA . ILE A 1 119 ? -1.343 -15.428 -1.956 1.00 45.74 908 ILE A CA 1
ATOM 775 C C . ILE A 1 119 ? -0.127 -16.288 -2.259 1.00 46.22 908 ILE A C 1
ATOM 776 O O . ILE A 1 119 ? 0.918 -15.776 -2.658 1.00 47.13 908 ILE A O 1
ATOM 781 N N . VAL A 1 120 ? -0.252 -17.595 -2.064 1.00 38.61 909 VAL A N 1
ATOM 782 C CA . VAL A 1 120 ? 0.816 -18.499 -2.462 1.00 38.05 909 VAL A CA 1
ATOM 783 C C . VAL A 1 120 ? 0.369 -19.341 -3.643 1.00 39.02 909 VAL A C 1
ATOM 784 O O . VAL A 1 120 ? -0.676 -19.988 -3.596 1.00 39.22 909 VAL A O 1
ATOM 788 N N . THR A 1 121 ? 1.160 -19.313 -4.708 1.00 45.02 910 THR A N 1
ATOM 789 C CA . THR A 1 121 ? 0.859 -20.081 -5.905 1.00 45.69 910 THR A CA 1
ATOM 790 C C . THR A 1 121 ? 2.115 -20.748 -6.443 1.00 46.06 910 THR A C 1
ATOM 791 O O . THR A 1 121 ? 3.228 -20.284 -6.201 1.00 46.40 910 THR A O 1
ATOM 795 N N . ALA A 1 122 ? 1.925 -21.845 -7.167 1.00 51.76 911 ALA A N 1
ATOM 796 C CA . ALA A 1 122 ? 3.036 -22.578 -7.754 1.00 51.97 911 ALA A CA 1
ATOM 797 C C . ALA A 1 122 ? 3.190 -22.211 -9.224 1.00 52.03 911 ALA A C 1
ATOM 798 O O . ALA A 1 122 ? 4.117 -22.664 -9.895 1.00 52.45 911 ALA A O 1
ATOM 800 N N . ASN A 1 123 ? 2.275 -21.380 -9.712 1.00 39.59 912 ASN A N 1
ATOM 801 C CA . ASN A 1 123 ? 2.224 -21.005 -11.124 1.00 39.87 912 ASN A CA 1
ATOM 802 C C . ASN A 1 123 ? 2.557 -22.150 -12.079 1.00 39.86 912 ASN A C 1
ATOM 803 O O . ASN A 1 123 ? 3.367 -21.992 -12.992 1.00 38.26 912 ASN A O 1
ATOM 808 N N . GLY A 1 124 ? 1.935 -23.302 -11.860 1.00 47.46 913 GLY A N 1
ATOM 809 C CA . GLY A 1 124 ? 2.054 -24.410 -12.788 1.00 49.51 913 GLY A CA 1
ATOM 810 C C . GLY A 1 124 ? 3.313 -25.245 -12.659 1.00 52.02 913 GLY A C 1
ATOM 811 O O . GLY A 1 124 ? 3.480 -26.232 -13.378 1.00 53.19 913 GLY A O 1
ATOM 812 N N . GLU A 1 125 ? 4.210 -24.854 -11.760 1.00 54.49 914 GLU A N 1
ATOM 813 C CA . GLU A 1 125 ? 5.367 -25.687 -11.461 1.00 56.03 914 GLU A CA 1
ATOM 814 C C . GLU A 1 125 ? 4.850 -26.987 -10.864 1.00 56.43 914 GLU A C 1
ATOM 815 O O . GLU A 1 125 ? 3.884 -26.981 -10.103 1.00 56.59 914 GLU A O 1
ATOM 821 N N . ARG A 1 126 ? 5.483 -28.101 -11.217 1.00 46.44 915 ARG A N 1
ATOM 822 C CA . ARG A 1 126 ? 4.967 -29.413 -10.838 1.00 46.58 915 ARG A CA 1
ATOM 823 C C . ARG A 1 126 ? 5.443 -29.898 -9.472 1.00 47.30 915 ARG A C 1
ATOM 824 O O . ARG A 1 126 ? 6.618 -29.776 -9.123 1.00 46.94 915 ARG A O 1
ATOM 832 N N . LYS A 1 127 ? 4.509 -30.454 -8.709 1.00 57.21 916 LYS A N 1
ATOM 833 C CA . LYS A 1 127 ? 4.803 -31.019 -7.404 1.00 57.31 916 LYS A CA 1
ATOM 834 C C . LYS A 1 127 ? 4.693 -32.532 -7.510 1.00 58.42 916 LYS A C 1
ATOM 835 O O . LYS A 1 127 ? 4.039 -33.044 -8.418 1.00 58.22 916 LYS A O 1
ATOM 841 N N . THR A 1 128 ? 5.341 -33.249 -6.597 1.00 46.93 917 THR A N 1
ATOM 842 C CA . THR A 1 128 ? 5.191 -34.697 -6.535 1.00 48.25 917 THR A CA 1
ATOM 843 C C . THR A 1 128 ? 3.748 -35.005 -6.156 1.00 49.11 917 THR A C 1
ATOM 844 O O . THR A 1 128 ? 2.931 -34.093 -6.030 1.00 48.10 917 THR A O 1
ATOM 848 N N . GLU A 1 129 ? 3.424 -36.280 -5.977 1.00 61.81 918 GLU A N 1
ATOM 849 C CA . GLU A 1 129 ? 2.064 -36.644 -5.596 1.00 62.60 918 GLU A CA 1
ATOM 850 C C . GLU A 1 129 ? 1.770 -36.235 -4.155 1.00 62.51 918 GLU A C 1
ATOM 851 O O . GLU A 1 129 ? 2.518 -36.581 -3.240 1.00 62.60 918 GLU A O 1
ATOM 857 N N . PRO A 1 130 ? 0.676 -35.488 -3.952 1.00 62.01 919 PRO A N 1
ATOM 858 C CA . PRO A 1 130 ? 0.286 -35.021 -2.618 1.00 62.83 919 PRO A CA 1
ATOM 859 C C . PRO A 1 130 ? 0.167 -36.178 -1.628 1.00 64.24 919 PRO A C 1
ATOM 860 O O . PRO A 1 130 ? -0.659 -37.072 -1.809 1.00 64.43 919 PRO A O 1
ATOM 864 N N . VAL A 1 131 ? 0.993 -36.148 -0.587 1.00 63.70 920 VAL A N 1
ATOM 865 C CA . VAL A 1 131 ? 1.070 -37.233 0.384 1.00 64.89 920 VAL A CA 1
ATOM 866 C C . VAL A 1 131 ? 0.472 -36.830 1.733 1.00 65.23 920 VAL A C 1
ATOM 867 O O . VAL A 1 131 ? 0.586 -35.678 2.146 1.00 64.67 920 VAL A O 1
ATOM 871 N N . VAL A 1 132 ? -0.174 -37.769 2.418 1.00 64.13 921 VAL A N 1
ATOM 872 C CA . VAL A 1 132 ? -0.749 -37.456 3.722 1.00 63.85 921 VAL A CA 1
ATOM 873 C C . VAL A 1 132 ? 0.359 -37.300 4.761 1.00 64.69 921 VAL A C 1
ATOM 874 O O . VAL A 1 132 ? 1.519 -37.605 4.492 1.00 65.21 921 VAL A O 1
ATOM 878 N N . PHE A 1 133 ? 0.007 -36.799 5.939 1.00 69.72 922 PHE A N 1
ATOM 879 C CA . PHE A 1 133 ? 0.977 -36.693 7.020 1.00 70.92 922 PHE A CA 1
ATOM 880 C C . PHE A 1 133 ? 1.105 -38.050 7.699 1.00 72.11 922 PHE A C 1
ATOM 881 O O . PHE A 1 133 ? 0.154 -38.533 8.311 1.00 72.27 922 PHE A O 1
ATOM 889 N N . ASP A 1 134 ? 2.271 -38.675 7.568 1.00 78.85 923 ASP A N 1
ATOM 890 C CA . ASP A 1 134 ? 2.508 -39.969 8.195 1.00 80.29 923 ASP A CA 1
ATOM 891 C C . ASP A 1 134 ? 2.320 -39.857 9.704 1.00 80.38 923 ASP A C 1
ATOM 892 O O . ASP A 1 134 ? 2.405 -38.767 10.269 1.00 80.68 923 ASP A O 1
ATOM 897 N N . ASP A 1 135 ? 2.062 -40.985 10.355 1.00 72.98 924 ASP A N 1
ATOM 898 C CA . ASP A 1 135 ? 1.779 -40.982 11.786 1.00 72.28 924 ASP A CA 1
ATOM 899 C C . ASP A 1 135 ? 3.017 -40.740 12.646 1.00 72.69 924 ASP A C 1
ATOM 900 O O . ASP A 1 135 ? 2.907 -40.296 13.790 1.00 72.27 924 ASP A O 1
ATOM 905 N N . ALA A 1 136 ? 4.191 -41.029 12.096 1.00 63.84 925 ALA A N 1
ATOM 906 C CA . ALA A 1 136 ? 5.437 -40.799 12.817 1.00 64.51 925 ALA A CA 1
ATOM 907 C C . ALA A 1 136 ? 5.685 -39.304 13.002 1.00 63.84 925 ALA A C 1
ATOM 908 O O . ALA A 1 136 ? 5.982 -38.846 14.106 1.00 63.56 925 ALA A O 1
ATOM 910 N N . PHE A 1 137 ? 5.553 -38.548 11.916 1.00 60.65 926 PHE A N 1
ATOM 911 C CA . PHE A 1 137 ? 5.752 -37.104 11.957 1.00 59.62 926 PHE A CA 1
ATOM 912 C C . PHE A 1 137 ? 4.694 -36.431 12.826 1.00 58.93 926 PHE A C 1
ATOM 913 O O . PHE A 1 137 ? 4.938 -35.379 13.417 1.00 59.01 926 PHE A O 1
ATOM 921 N N . LEU A 1 138 ? 3.517 -37.044 12.894 1.00 61.75 927 LEU A N 1
ATOM 922 C CA . LEU A 1 138 ? 2.423 -36.519 13.703 1.00 61.02 927 LEU A CA 1
ATOM 923 C C . LEU A 1 138 ? 2.680 -36.722 15.192 1.00 61.66 927 LEU A C 1
ATOM 924 O O . LEU A 1 138 ? 2.481 -35.807 15.991 1.00 61.57 927 LEU A O 1
ATOM 929 N N . ASP A 1 139 ? 3.123 -37.920 15.561 1.00 76.11 928 ASP A N 1
ATOM 930 C CA . ASP A 1 139 ? 3.503 -38.200 16.941 1.00 76.72 928 ASP A CA 1
ATOM 931 C C . ASP A 1 139 ? 4.499 -37.149 17.417 1.00 76.04 928 ASP A C 1
ATOM 932 O O . ASP A 1 139 ? 4.416 -36.657 18.543 1.00 76.29 928 ASP A O 1
ATOM 937 N N . ALA A 1 140 ? 5.438 -36.809 16.540 1.00 60.78 929 ALA A N 1
ATOM 938 C CA . ALA A 1 140 ? 6.486 -35.852 16.862 1.00 59.97 929 ALA A CA 1
ATOM 939 C C . ALA A 1 140 ? 5.942 -34.432 16.966 1.00 58.17 929 ALA A C 1
ATOM 940 O O . ALA A 1 140 ? 6.304 -33.687 17.875 1.00 59.38 929 ALA A O 1
ATOM 942 N N . TRP A 1 141 ? 5.072 -34.059 16.033 1.00 58.99 930 TRP A N 1
ATOM 943 C CA . TRP A 1 141 ? 4.526 -32.708 16.020 1.00 57.22 930 TRP A CA 1
ATOM 944 C C . TRP A 1 141 ? 3.756 -32.400 17.299 1.00 57.22 930 TRP A C 1
ATOM 945 O O . TRP A 1 141 ? 3.510 -31.238 17.622 1.00 56.37 930 TRP A O 1
ATOM 956 N N . GLY A 1 142 ? 3.378 -33.450 18.022 1.00 63.56 931 GLY A N 1
ATOM 957 C CA . GLY A 1 142 ? 2.686 -33.299 19.288 1.00 63.52 931 GLY A CA 1
ATOM 958 C C . GLY A 1 142 ? 3.582 -32.711 20.360 1.00 64.28 931 GLY A C 1
ATOM 959 O O . GLY A 1 142 ? 3.101 -32.177 21.359 1.00 64.60 931 GLY A O 1
ATOM 960 N N . ASP A 1 143 ? 4.891 -32.806 20.146 1.00 61.59 932 ASP A N 1
ATOM 961 C CA . ASP A 1 143 ? 5.875 -32.283 21.090 1.00 62.30 932 ASP A CA 1
ATOM 962 C C . ASP A 1 143 ? 6.238 -30.827 20.803 1.00 61.27 932 ASP A C 1
ATOM 963 O O . ASP A 1 143 ? 6.995 -30.209 21.552 1.00 61.88 932 ASP A O 1
ATOM 968 N N . VAL A 1 144 ? 5.699 -30.284 19.716 1.00 58.86 933 VAL A N 1
ATOM 969 C CA . VAL A 1 144 ? 5.963 -28.898 19.352 1.00 57.13 933 VAL A CA 1
ATOM 970 C C . VAL A 1 144 ? 5.179 -27.938 20.245 1.00 56.43 933 VAL A C 1
ATOM 971 O O . VAL A 1 144 ? 3.948 -27.970 20.288 1.00 55.00 933 VAL A O 1
ATOM 975 N N . HIS A 1 145 ? 5.906 -27.086 20.959 1.00 60.67 934 HIS A N 1
ATOM 976 C CA . HIS A 1 145 ? 5.298 -26.197 21.938 1.00 60.39 934 HIS A CA 1
ATOM 977 C C . HIS A 1 145 ? 5.016 -24.811 21.378 1.00 59.11 934 HIS A C 1
ATOM 978 O O . HIS A 1 145 ? 5.910 -24.143 20.864 1.00 58.91 934 HIS A O 1
ATOM 985 N N . TYR A 1 146 ? 3.762 -24.388 21.486 1.00 43.43 935 TYR A N 1
ATOM 986 C CA . TYR A 1 146 ? 3.383 -23.022 21.169 1.00 43.30 935 TYR A CA 1
ATOM 987 C C . TYR A 1 146 ? 3.616 -22.166 22.404 1.00 43.27 935 TYR A C 1
ATOM 988 O O . TYR A 1 146 ? 3.381 -22.614 23.528 1.00 43.61 935 TYR A O 1
ATOM 997 N N . ILE A 1 147 ? 4.093 -20.943 22.202 1.00 43.54 936 ILE A N 1
ATOM 998 C CA . ILE A 1 147 ? 4.619 -20.160 23.312 1.00 43.75 936 ILE A CA 1
ATOM 999 C C . ILE A 1 147 ? 4.389 -18.658 23.193 1.00 43.82 936 ILE A C 1
ATOM 1000 O O . ILE A 1 147 ? 4.076 -18.139 22.124 1.00 43.94 936 ILE A O 1
ATOM 1005 N N . MET A 1 148 ? 4.545 -17.973 24.320 1.00 52.49 937 MET A N 1
ATOM 1006 C CA . MET A 1 148 ? 4.549 -16.523 24.359 1.00 52.96 937 MET A CA 1
ATOM 1007 C C . MET A 1 148 ? 5.945 -16.085 24.761 1.00 53.07 937 MET A C 1
ATOM 1008 O O . MET A 1 148 ? 6.635 -16.794 25.496 1.00 53.00 937 MET A O 1
ATOM 1013 N N . TYR A 1 149 ? 6.366 -14.921 24.281 1.00 53.59 938 TYR A N 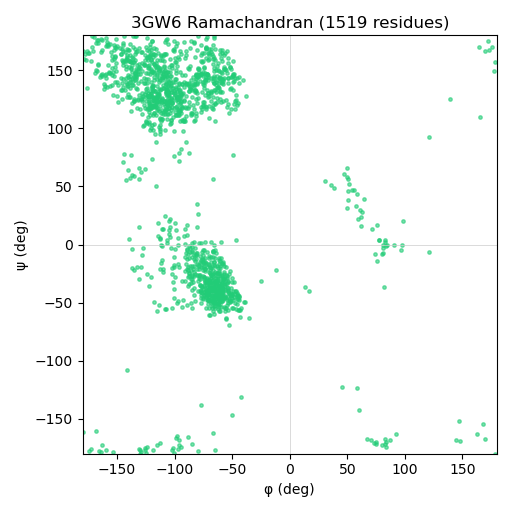1
ATOM 1014 C CA . TYR A 1 149 ? 7.673 -14.396 24.650 1.00 54.19 938 TYR A CA 1
ATOM 1015 C C . TYR A 1 149 ? 7.721 -12.876 24.577 1.00 53.43 938 TYR A C 1
ATOM 1016 O O . TYR A 1 149 ? 6.785 -12.230 24.106 1.00 53.49 938 TYR A O 1
ATOM 1025 N N . GLN A 1 150 ? 8.822 -12.317 25.061 1.00 41.76 939 GLN A N 1
ATOM 1026 C CA . GLN A 1 150 ? 9.069 -10.889 24.981 1.00 41.04 939 GLN A CA 1
ATOM 1027 C C . GLN A 1 150 ? 10.527 -10.683 24.598 1.00 40.94 939 GLN A C 1
ATOM 1028 O O . GLN A 1 150 ? 11.358 -11.567 24.806 1.00 40.24 939 GLN A O 1
ATOM 1034 N N . TRP A 1 151 ? 10.841 -9.524 24.029 1.00 45.08 940 TRP A N 1
ATOM 1035 C CA . TRP A 1 151 ? 12.222 -9.225 23.671 1.00 46.13 940 TRP A CA 1
ATOM 1036 C C . TRP A 1 151 ? 12.982 -8.644 24.862 1.00 47.81 940 TRP A C 1
ATOM 1037 O O . TRP A 1 151 ? 12.538 -7.676 25.478 1.00 47.34 940 TRP A O 1
ATOM 1048 N N . LEU A 1 152 ? 14.126 -9.245 25.182 1.00 55.78 941 LEU A N 1
ATOM 1049 C CA . LEU A 1 152 ? 14.915 -8.838 26.344 1.00 58.01 941 LEU A CA 1
ATOM 1050 C C . LEU A 1 152 ? 15.078 -7.328 26.466 1.00 59.34 941 LEU A C 1
ATOM 1051 O O . LEU A 1 152 ? 14.832 -6.752 27.525 1.00 60.14 941 LEU A O 1
ATOM 1056 N N . ASP A 1 153 ? 15.502 -6.695 25.379 1.00 64.23 942 ASP A N 1
ATOM 1057 C CA . ASP A 1 153 ? 15.751 -5.258 25.370 1.00 65.29 942 ASP A CA 1
ATOM 1058 C C . ASP A 1 153 ? 14.509 -4.452 25.734 1.00 64.63 942 ASP A C 1
ATOM 1059 O O . ASP A 1 153 ? 14.588 -3.502 26.510 1.00 64.77 942 ASP A O 1
ATOM 1064 N N . ALA A 1 154 ? 13.366 -4.828 25.171 1.00 50.49 943 ALA A N 1
ATOM 1065 C CA . ALA A 1 154 ? 12.103 -4.209 25.553 1.00 50.86 943 ALA A CA 1
ATOM 1066 C C . ALA A 1 154 ? 11.855 -4.461 27.034 1.00 51.18 943 ALA A C 1
ATOM 1067 O O . ALA A 1 154 ? 11.401 -3.576 27.759 1.00 51.95 943 ALA A O 1
ATOM 1069 N N . VAL A 1 155 ? 12.160 -5.678 27.473 1.00 47.90 944 VAL A N 1
ATOM 1070 C CA . VAL A 1 155 ? 12.016 -6.057 28.872 1.00 48.16 944 VAL A CA 1
ATOM 1071 C C . VAL A 1 155 ? 12.951 -5.234 29.755 1.00 48.75 944 VAL A C 1
ATOM 1072 O O . VAL A 1 155 ? 12.660 -4.985 30.925 1.00 48.04 944 VAL A O 1
ATOM 1076 N N . GLN A 1 156 ? 14.074 -4.808 29.186 1.00 54.73 945 GLN A N 1
ATOM 1077 C CA . GLN A 1 156 ? 14.982 -3.905 29.882 1.00 55.81 945 GLN A CA 1
ATOM 1078 C C . GLN A 1 156 ? 14.305 -2.566 30.140 1.00 56.26 945 GLN A C 1
ATOM 1079 O O . GLN A 1 156 ? 14.571 -1.909 31.146 1.00 56.73 945 GLN A O 1
ATOM 1085 N N . LEU A 1 157 ? 13.419 -2.173 29.230 1.00 60.87 946 LEU A N 1
ATOM 1086 C CA . LEU A 1 157 ? 12.783 -0.861 29.289 1.00 61.06 946 LEU A CA 1
ATOM 1087 C C . LEU A 1 157 ? 11.404 -0.887 29.943 1.00 61.31 946 LEU A C 1
ATOM 1088 O O . LEU A 1 157 ? 11.111 -0.069 30.814 1.00 61.93 946 LEU A O 1
ATOM 1093 N N . LYS A 1 158 ? 10.556 -1.818 29.518 1.00 56.16 947 LYS A N 1
ATOM 1094 C CA . LYS A 1 158 ? 9.190 -1.891 30.031 1.00 55.86 947 LYS A CA 1
ATOM 1095 C C . LYS A 1 158 ? 8.929 -3.128 30.889 1.00 54.99 947 LYS A C 1
ATOM 1096 O O . LYS A 1 158 ? 7.823 -3.314 31.396 1.00 54.32 947 LYS A O 1
ATOM 1102 N N . GLY A 1 159 ? 9.948 -3.967 31.046 1.00 61.86 948 GLY A N 1
ATOM 1103 C CA . GLY A 1 159 ? 9.839 -5.163 31.863 1.00 61.13 948 GLY A CA 1
ATOM 1104 C C . GLY A 1 159 ? 8.571 -5.960 31.619 1.00 60.55 948 GLY A C 1
ATOM 1105 O O . GLY A 1 159 ? 8.299 -6.384 30.497 1.00 60.88 948 GLY A O 1
ATOM 1106 N N . ASN A 1 160 ? 7.795 -6.163 32.679 1.00 51.54 949 ASN A N 1
ATOM 1107 C CA . ASN A 1 160 ? 6.548 -6.914 32.593 1.00 50.84 949 ASN A CA 1
ATOM 1108 C C . ASN A 1 160 ? 5.611 -6.367 31.521 1.00 49.74 949 ASN A C 1
ATOM 1109 O O . ASN A 1 160 ? 4.795 -7.101 30.964 1.00 48.23 949 ASN A O 1
ATOM 1114 N N . ASP A 1 161 ? 5.738 -5.074 31.235 1.00 70.67 950 ASP A N 1
ATOM 1115 C CA . ASP A 1 161 ? 4.866 -4.400 30.278 1.00 70.05 950 ASP A CA 1
ATOM 1116 C C . ASP A 1 161 ? 5.358 -4.500 28.836 1.00 68.69 950 ASP A C 1
ATOM 1117 O O . ASP A 1 161 ? 4.693 -4.023 27.917 1.00 67.95 950 ASP A O 1
ATOM 1122 N N . ALA A 1 162 ? 6.519 -5.117 28.639 1.00 45.83 951 ALA A N 1
ATOM 1123 C CA . ALA A 1 162 ? 7.041 -5.325 27.292 1.00 44.85 951 ALA A CA 1
ATOM 1124 C C . ALA A 1 162 ? 6.027 -6.107 26.472 1.00 44.38 951 ALA A C 1
ATOM 1125 O O . ALA A 1 162 ? 5.355 -6.997 26.990 1.00 44.37 951 ALA A O 1
ATOM 1127 N N . ARG A 1 163 ? 5.915 -5.765 25.194 1.00 57.81 952 ARG A N 1
ATOM 1128 C CA . ARG A 1 163 ? 4.939 -6.395 24.314 1.00 57.51 952 ARG A CA 1
ATOM 1129 C C . ARG A 1 163 ? 5.162 -7.901 24.212 1.00 56.15 952 ARG A C 1
ATOM 1130 O O . ARG A 1 163 ? 6.300 -8.372 24.183 1.00 55.89 952 ARG A O 1
ATOM 1138 N N . ILE A 1 164 ? 4.066 -8.650 24.155 1.00 44.37 953 ILE A N 1
ATOM 1139 C CA . ILE A 1 164 ? 4.125 -10.106 24.122 1.00 43.48 953 ILE A CA 1
ATOM 1140 C C . ILE A 1 164 ? 3.868 -10.646 22.717 1.00 42.82 953 ILE A C 1
ATOM 1141 O O . ILE A 1 164 ? 2.911 -10.250 22.053 1.00 42.63 953 ILE A O 1
ATOM 1146 N N . HIS A 1 165 ? 4.733 -11.551 22.271 1.00 44.44 954 HIS A N 1
ATOM 1147 C CA . HIS A 1 165 ? 4.625 -12.133 20.938 1.00 44.41 954 HIS A CA 1
ATOM 1148 C C . HIS A 1 165 ? 4.330 -13.631 21.001 1.00 44.61 954 HIS A C 1
ATOM 1149 O O . HIS A 1 165 ? 4.682 -14.300 21.973 1.00 44.39 954 HIS A O 1
ATOM 1156 N N . PHE A 1 166 ? 3.691 -14.153 19.957 1.00 44.75 955 PHE A N 1
ATOM 1157 C CA . PHE A 1 166 ? 3.398 -15.582 19.878 1.00 44.77 955 PHE A CA 1
ATOM 1158 C C . PHE A 1 166 ? 4.256 -16.279 18.827 1.00 45.40 955 PHE A C 1
ATOM 1159 O O . PHE A 1 166 ? 4.691 -15.662 17.855 1.00 46.71 955 PHE A O 1
ATOM 1167 N N . GLY A 1 167 ? 4.482 -17.574 19.022 1.00 50.47 956 GLY A N 1
ATOM 1168 C CA . GLY A 1 167 ? 5.225 -18.369 18.062 1.00 49.69 956 GLY A CA 1
ATOM 1169 C C . GLY A 1 167 ? 5.735 -19.675 18.635 1.00 49.13 956 GLY A C 1
ATOM 1170 O O . GLY A 1 167 ? 5.260 -20.146 19.669 1.00 48.90 956 GLY A O 1
ATOM 1171 N N . VAL A 1 168 ? 6.699 -20.272 17.945 1.00 45.13 957 VAL A N 1
ATOM 1172 C CA . VAL A 1 168 ? 7.365 -21.468 18.435 1.00 45.95 957 VAL A CA 1
ATOM 1173 C C . VAL A 1 168 ? 8.854 -21.293 18.192 1.00 46.22 957 VAL A C 1
ATOM 1174 O O . VAL A 1 168 ? 9.256 -20.747 17.166 1.00 47.69 957 VAL A O 1
ATOM 1178 N N . ILE A 1 169 ? 9.675 -21.730 19.140 1.00 41.03 958 ILE A N 1
ATOM 1179 C CA . ILE A 1 169 ? 11.120 -21.593 18.995 1.00 41.97 958 ILE A CA 1
ATOM 1180 C C . ILE A 1 169 ? 11.688 -22.576 17.973 1.00 43.35 958 ILE A C 1
ATOM 1181 O O . ILE A 1 169 ? 11.580 -23.793 18.134 1.00 43.83 958 ILE A O 1
ATOM 1186 N N . ALA A 1 170 ? 12.296 -22.034 16.923 1.00 57.01 959 ALA A N 1
ATOM 1187 C CA . ALA A 1 170 ? 12.855 -22.845 15.847 1.00 57.27 959 ALA A CA 1
ATOM 1188 C C . ALA A 1 170 ? 13.676 -24.020 16.374 1.00 57.34 959 ALA A C 1
ATOM 1189 O O . ALA A 1 170 ? 13.518 -25.152 15.917 1.00 56.94 959 ALA A O 1
ATOM 1191 N N . GLN A 1 171 ? 14.545 -23.744 17.340 1.00 56.88 960 GLN A N 1
ATOM 1192 C CA . GLN A 1 171 ? 15.471 -24.746 17.858 1.00 58.35 960 GLN A CA 1
ATOM 1193 C C . GLN A 1 171 ? 14.773 -25.922 18.544 1.00 58.56 960 GLN A C 1
ATOM 1194 O O . GLN A 1 171 ? 15.263 -27.050 18.503 1.00 58.81 960 GLN A O 1
ATOM 1200 N N . GLN A 1 172 ? 13.635 -25.661 19.179 1.00 49.07 961 GLN A N 1
ATOM 1201 C CA . GLN A 1 172 ? 12.944 -26.713 19.917 1.00 49.43 961 GLN A CA 1
ATOM 1202 C C . GLN A 1 172 ? 12.160 -27.630 18.979 1.00 49.94 961 GLN A C 1
ATOM 1203 O O . GLN A 1 172 ? 11.971 -28.810 19.273 1.00 50.08 961 GLN A O 1
ATOM 1209 N N . ILE A 1 173 ? 11.710 -27.089 17.851 1.00 48.97 962 ILE A N 1
ATOM 1210 C CA . ILE A 1 173 ? 11.131 -27.923 16.803 1.00 49.24 962 ILE A CA 1
ATOM 1211 C C . ILE A 1 173 ? 12.234 -28.796 16.228 1.00 50.10 962 ILE A C 1
ATOM 1212 O O . ILE A 1 173 ? 12.013 -29.954 15.877 1.00 49.77 962 ILE A O 1
ATOM 1217 N N . ARG A 1 174 ? 13.428 -28.220 16.136 1.00 57.53 963 ARG A N 1
ATOM 1218 C CA . ARG A 1 174 ? 14.608 -28.943 15.683 1.00 59.03 963 ARG A CA 1
ATOM 1219 C C . ARG A 1 174 ? 14.932 -30.075 16.653 1.00 59.93 963 ARG A C 1
ATOM 1220 O O . ARG A 1 174 ? 15.272 -31.183 16.239 1.00 60.15 963 ARG A O 1
ATOM 1228 N N . ASP A 1 175 ? 14.822 -29.789 17.947 1.00 59.11 964 ASP A N 1
ATOM 1229 C CA . ASP A 1 175 ? 15.056 -30.793 18.980 1.00 59.46 964 ASP A CA 1
ATOM 1230 C C . ASP A 1 175 ? 14.045 -31.929 18.876 1.00 59.72 964 ASP A C 1
ATOM 1231 O O . ASP A 1 175 ? 14.403 -33.102 18.972 1.00 60.07 964 ASP A O 1
ATOM 1236 N N . VAL A 1 176 ? 12.781 -31.572 18.677 1.00 50.95 965 VAL A N 1
ATOM 1237 C CA . VAL A 1 176 ? 11.715 -32.558 18.553 1.00 51.47 965 VAL A CA 1
ATOM 1238 C C . VAL A 1 176 ? 11.956 -33.509 17.385 1.00 52.60 965 VAL A C 1
ATOM 1239 O O . VAL A 1 176 ? 11.816 -34.725 17.528 1.00 52.98 965 VAL A O 1
ATOM 1243 N N . PHE A 1 177 ? 12.318 -32.952 16.232 1.00 67.03 966 PHE A N 1
ATOM 1244 C CA . PHE A 1 177 ? 12.611 -33.763 15.054 1.00 67.10 966 PHE A CA 1
ATOM 1245 C C . PHE A 1 177 ? 13.792 -34.694 15.305 1.00 68.01 966 PHE A C 1
ATOM 1246 O O . PHE A 1 177 ? 13.755 -35.868 14.942 1.00 67.88 966 PHE A O 1
ATOM 1254 N N . ILE A 1 178 ? 14.841 -34.159 15.924 1.00 69.88 967 ILE A N 1
ATOM 1255 C CA . ILE A 1 178 ? 16.036 -34.940 16.220 1.00 71.49 967 ILE A CA 1
ATOM 1256 C C . ILE A 1 178 ? 15.732 -36.069 17.201 1.00 72.72 967 ILE A C 1
ATOM 1257 O O . ILE A 1 178 ? 16.245 -37.181 17.061 1.00 72.91 967 ILE A O 1
ATOM 1262 N N . ALA A 1 179 ? 14.896 -35.778 18.191 1.00 89.42 968 ALA A N 1
ATOM 1263 C CA . ALA A 1 179 ? 14.490 -36.784 19.165 1.00 90.35 968 ALA A CA 1
ATOM 1264 C C . ALA A 1 179 ? 13.683 -37.890 18.492 1.00 90.83 968 ALA A C 1
ATOM 1265 O O . ALA A 1 179 ? 13.849 -39.071 18.799 1.00 91.31 968 ALA A O 1
ATOM 1267 N N . HIS A 1 180 ? 12.816 -37.499 17.565 1.00 65.51 969 HIS A N 1
ATOM 1268 C CA . HIS A 1 180 ? 11.971 -38.452 16.855 1.00 65.94 969 HIS A CA 1
ATOM 1269 C C . HIS A 1 180 ? 12.640 -38.995 15.593 1.00 66.18 969 HIS A C 1
ATOM 1270 O O . HIS A 1 180 ? 11.976 -39.548 14.716 1.00 65.40 969 HIS A O 1
ATOM 1277 N N . GLY A 1 181 ? 13.955 -38.827 15.508 1.00 70.46 970 GLY A N 1
ATOM 1278 C CA . GLY A 1 181 ? 14.738 -39.394 14.423 1.00 71.94 970 GLY A CA 1
ATOM 1279 C C . GLY A 1 181 ? 14.381 -38.909 13.029 1.00 71.49 970 GLY A C 1
ATOM 1280 O O . GLY A 1 181 ? 14.762 -39.529 12.037 1.00 71.72 970 GLY A O 1
ATOM 1281 N N . LEU A 1 182 ? 13.650 -37.802 12.948 1.00 80.51 971 LEU A N 1
ATOM 1282 C CA . LEU A 1 182 ? 13.305 -37.214 11.657 1.00 79.40 971 LEU A CA 1
ATOM 1283 C C . LEU A 1 182 ? 14.343 -36.186 11.228 1.00 79.89 971 LEU A C 1
ATOM 1284 O O . LEU A 1 182 ? 14.118 -35.405 10.305 1.00 79.23 971 LEU A O 1
ATOM 1289 N N . MET A 1 183 ? 15.484 -36.198 11.906 1.00 81.70 972 MET A N 1
ATOM 1290 C CA . MET A 1 183 ? 16.574 -35.286 11.595 1.00 82.34 972 MET A CA 1
ATOM 1291 C C . MET A 1 183 ? 17.793 -35.667 12.421 1.00 84.58 972 MET A C 1
ATOM 1292 O O . MET A 1 183 ? 17.663 -36.324 13.457 1.00 85.46 972 MET A O 1
ATOM 1297 N N . ASP A 1 184 ? 18.974 -35.266 11.960 1.00 69.81 973 ASP A N 1
ATOM 1298 C CA . ASP A 1 184 ? 20.193 -35.481 12.730 1.00 71.86 973 ASP A CA 1
ATOM 1299 C C . ASP A 1 184 ? 20.889 -34.170 13.086 0.00 72.61 973 ASP A C 1
ATOM 1300 O O . ASP A 1 184 ? 20.449 -33.092 12.680 0.59 71.47 973 ASP A O 1
ATOM 1305 N N . GLU A 1 185 ? 21.945 -34.266 13.869 1.00 118.90 974 GLU A N 1
ATOM 1306 C CA . GLU A 1 185 ? 22.574 -33.078 14.397 1.00 120.00 974 GLU A CA 1
ATOM 1307 C C . GLU A 1 185 ? 23.085 -32.130 13.322 0.84 119.58 974 GLU A C 1
ATOM 1308 O O . GLU A 1 185 ? 23.670 -31.114 13.622 0.96 119.65 974 GLU A O 1
ATOM 1314 N N . ASN A 1 186 ? 22.864 -32.460 12.065 1.00 108.15 975 ASN A N 1
ATOM 1315 C CA . ASN A 1 186 ? 23.351 -31.625 10.984 1.00 107.66 975 ASN A CA 1
ATOM 1316 C C . ASN A 1 186 ? 22.680 -30.250 10.918 0.76 106.45 975 ASN A C 1
ATOM 1317 O O . ASN A 1 186 ? 22.080 -29.800 11.884 1.00 106.22 975 ASN A O 1
ATOM 1322 N N . SER A 1 187 ? 22.784 -29.582 9.777 1.00 76.63 976 SER A N 1
ATOM 1323 C CA . SER A 1 187 ? 22.225 -28.242 9.621 1.00 75.44 976 SER A CA 1
ATOM 1324 C C . SER A 1 187 ? 21.680 -28.040 8.226 1.00 74.43 976 SER A C 1
ATOM 1325 O O . SER A 1 187 ? 20.499 -28.216 7.994 1.00 73.48 976 SER A O 1
ATOM 1328 N N . CYS A 1 190 ? 17.775 -29.653 6.773 1.00 90.75 979 CYS A N 1
ATOM 1329 C CA . CYS A 1 190 ? 16.480 -30.154 7.244 1.00 89.74 979 CYS A CA 1
ATOM 1330 C C . CYS A 1 190 ? 15.611 -30.655 6.093 1.00 88.35 979 CYS A C 1
ATOM 1331 O O . CYS A 1 190 ? 15.499 -29.992 5.056 0.86 87.76 979 CYS A O 1
ATOM 1334 N N . ARG A 1 191 ? 14.999 -31.822 6.281 1.00 71.04 980 ARG A N 1
ATOM 1335 C CA . ARG A 1 191 ? 14.117 -32.398 5.275 1.00 69.25 980 ARG A CA 1
ATOM 1336 C C . ARG A 1 191 ? 12.911 -31.511 5.012 1.00 66.71 980 ARG A C 1
ATOM 1337 O O . ARG A 1 191 ? 12.339 -31.536 3.920 1.00 65.82 980 ARG A O 1
ATOM 1345 N N . TYR A 1 192 ? 12.518 -30.732 6.013 1.00 58.16 981 TYR A N 1
ATOM 1346 C CA . TYR A 1 192 ? 11.263 -29.994 5.922 1.00 56.74 981 TYR A CA 1
ATOM 1347 C C . TYR A 1 192 ? 11.463 -28.492 5.706 1.00 55.58 981 TYR A C 1
ATOM 1348 O O . TYR A 1 192 ? 12.402 -27.898 6.238 1.00 55.94 981 TYR A O 1
ATOM 1357 N N . ALA A 1 193 ? 10.568 -27.890 4.922 1.00 59.56 982 ALA A N 1
ATOM 1358 C CA . ALA A 1 193 ? 10.634 -26.463 4.625 1.00 58.06 982 ALA A CA 1
ATOM 1359 C C . ALA A 1 193 ? 10.174 -25.641 5.829 1.00 57.30 982 ALA A C 1
ATOM 1360 O O . ALA A 1 193 ? 10.494 -24.457 5.941 1.00 57.41 982 ALA A O 1
ATOM 1362 N N . VAL A 1 194 ? 9.396 -26.266 6.708 1.00 42.89 983 VAL A N 1
ATOM 1363 C CA . VAL A 1 194 ? 8.860 -25.578 7.871 1.00 41.96 983 VAL A CA 1
ATOM 1364 C C . VAL A 1 194 ? 9.980 -25.025 8.746 1.00 41.25 983 VAL A C 1
ATOM 1365 O O . VAL A 1 194 ? 9.850 -23.944 9.314 1.00 40.25 983 VAL A O 1
ATOM 1369 N N . LEU A 1 195 ? 11.073 -25.775 8.849 1.00 50.72 984 LEU A N 1
ATOM 1370 C CA . LEU A 1 195 ? 12.227 -25.371 9.639 1.00 51.11 984 LEU A CA 1
ATOM 1371 C C . LEU A 1 195 ? 13.400 -25.092 8.698 1.00 51.67 984 LEU A C 1
ATOM 1372 O O . LEU A 1 195 ? 13.969 -26.016 8.115 1.00 51.76 984 LEU A O 1
ATOM 1377 N N . CYS A 1 196 ? 13.759 -23.821 8.542 1.00 65.79 985 CYS A N 1
ATOM 1378 C CA . CYS A 1 196 ? 14.770 -23.441 7.554 1.00 66.35 985 CYS A CA 1
ATOM 1379 C C . CYS A 1 196 ? 15.984 -22.723 8.142 1.00 65.04 985 CYS A C 1
ATOM 1380 O O . CYS A 1 196 ? 15.861 -21.657 8.742 1.00 65.84 985 CYS A O 1
ATOM 1383 N N . TYR A 1 197 ? 17.157 -23.320 7.946 1.00 49.60 986 TYR A N 1
ATOM 1384 C CA . TYR A 1 197 ? 18.418 -22.772 8.436 1.00 48.36 986 TYR A CA 1
ATOM 1385 C C . TYR A 1 197 ? 19.156 -22.016 7.329 1.00 48.21 986 TYR A C 1
ATOM 1386 O O . TYR A 1 197 ? 18.932 -22.262 6.143 1.00 48.40 986 TYR A O 1
ATOM 1395 N N . ASP A 1 198 ? 20.032 -21.094 7.720 1.00 52.36 987 ASP A N 1
ATOM 1396 C CA . ASP A 1 198 ? 20.803 -20.317 6.754 1.00 52.06 987 ASP A CA 1
ATOM 1397 C C . ASP A 1 198 ? 22.104 -19.778 7.336 1.00 51.81 987 ASP A C 1
ATOM 1398 O O . ASP A 1 198 ? 22.137 -19.285 8.464 1.00 52.52 987 ASP A O 1
ATOM 1403 N N . LYS A 1 199 ? 23.174 -19.879 6.555 1.00 59.25 988 LYS A N 1
ATOM 1404 C CA . LYS A 1 199 ? 24.439 -19.236 6.887 1.00 58.98 988 LYS A CA 1
ATOM 1405 C C . LYS A 1 199 ? 24.608 -18.036 5.962 1.00 57.32 988 LYS A C 1
ATOM 1406 O O . LYS A 1 199 ? 24.264 -18.110 4.783 1.00 57.42 988 LYS A O 1
ATOM 1412 N N . TYR A 1 200 ? 25.124 -16.930 6.487 1.00 43.57 989 TYR A N 1
ATOM 1413 C CA . TYR A 1 200 ? 25.233 -15.715 5.684 1.00 40.98 989 TYR A CA 1
ATOM 1414 C C . TYR A 1 200 ? 26.548 -14.966 5.881 1.00 40.76 989 TYR A C 1
ATOM 1415 O O . TYR A 1 200 ? 27.067 -14.886 6.995 1.00 41.29 989 TYR A O 1
ATOM 1424 N N . PRO A 1 201 ? 27.084 -14.406 4.785 1.00 33.45 990 PRO A N 1
ATOM 1425 C CA . PRO A 1 201 ? 28.367 -13.698 4.751 1.00 33.47 990 PRO A CA 1
ATOM 1426 C C . PRO A 1 201 ? 28.266 -12.360 5.466 1.00 34.32 990 PRO A C 1
ATOM 1427 O O . PRO A 1 201 ? 27.157 -11.888 5.719 1.00 33.62 990 PRO A O 1
ATOM 1431 N N . ARG A 1 202 ? 29.404 -11.753 5.784 1.00 43.91 991 ARG A N 1
ATOM 1432 C CA . ARG A 1 202 ? 29.393 -10.422 6.374 1.00 44.05 991 ARG A CA 1
ATOM 1433 C C . ARG A 1 202 ? 29.002 -9.386 5.324 1.00 44.22 991 ARG A C 1
ATOM 1434 O O . ARG A 1 202 ? 29.312 -9.533 4.141 1.00 43.82 991 ARG A O 1
ATOM 1442 N N . MET A 1 203 ? 28.304 -8.344 5.761 1.00 45.81 992 MET A N 1
ATOM 1443 C CA . MET A 1 203 ? 27.898 -7.276 4.861 1.00 45.60 992 MET A CA 1
ATOM 1444 C C . MET A 1 203 ? 28.745 -6.046 5.124 1.00 44.85 992 MET A C 1
ATOM 1445 O O . MET A 1 203 ? 28.768 -5.523 6.236 1.00 44.46 992 MET A O 1
ATOM 1450 N N . THR A 1 204 ? 29.454 -5.594 4.098 1.00 46.20 993 THR A N 1
ATOM 1451 C CA . THR A 1 204 ? 30.210 -4.356 4.193 1.00 46.23 993 THR A CA 1
ATOM 1452 C C . THR A 1 204 ? 29.732 -3.374 3.131 1.00 46.60 993 THR A C 1
ATOM 1453 O O . THR A 1 204 ? 29.061 -3.758 2.171 1.00 47.31 993 THR A O 1
ATOM 1457 N N . ASP A 1 205 ? 30.074 -2.106 3.311 1.00 38.85 994 ASP A N 1
ATOM 1458 C CA . ASP A 1 205 ? 29.725 -1.079 2.342 1.00 38.98 994 ASP A CA 1
ATOM 1459 C C . ASP A 1 205 ? 30.761 0.035 2.406 1.00 40.17 994 ASP A C 1
ATOM 1460 O O . ASP A 1 205 ? 31.495 0.148 3.384 1.00 40.44 994 ASP A O 1
ATOM 1465 N N . THR A 1 206 ? 30.833 0.849 1.358 1.00 46.22 995 THR A N 1
ATOM 1466 C CA . THR A 1 206 ? 31.692 2.025 1.383 1.00 47.31 995 THR A CA 1
ATOM 1467 C C . THR A 1 206 ? 30.815 3.247 1.620 1.00 48.10 995 THR A C 1
ATOM 1468 O O . THR A 1 206 ? 29.886 3.513 0.855 1.00 48.06 995 THR A O 1
ATOM 1472 N N . VAL A 1 207 ? 31.103 3.982 2.690 1.00 43.24 996 VAL A N 1
ATOM 1473 C CA . VAL A 1 207 ? 30.206 5.034 3.150 1.00 45.43 996 VAL A CA 1
ATOM 1474 C C . VAL A 1 207 ? 30.948 6.327 3.463 1.00 46.09 996 VAL A C 1
ATOM 1475 O O . VAL A 1 207 ? 32.077 6.306 3.951 1.00 47.26 996 VAL A O 1
ATOM 1479 N N . PHE A 1 208 ? 30.298 7.451 3.179 1.00 49.15 997 PHE A N 1
ATOM 1480 C CA . PHE A 1 208 ? 30.840 8.764 3.496 1.00 49.59 997 PHE A CA 1
ATOM 1481 C C . PHE A 1 208 ? 30.918 8.936 5.006 1.00 50.20 997 PHE A C 1
ATOM 1482 O O . PHE A 1 208 ? 29.960 8.631 5.722 1.00 49.31 997 PHE A O 1
ATOM 1490 N N . SER A 1 209 ? 32.057 9.423 5.492 1.00 60.60 998 SER A N 1
ATOM 1491 C CA . SER A 1 209 ? 32.230 9.651 6.924 1.00 61.54 998 SER A CA 1
ATOM 1492 C C . SER A 1 209 ? 32.404 11.134 7.237 1.00 61.68 998 SER A C 1
ATOM 1493 O O . SER A 1 209 ? 31.641 11.706 8.017 0.81 61.49 998 SER A O 1
ATOM 1496 N N . HIS A 1 210 ? 33.405 11.753 6.622 1.00 60.21 999 HIS A N 1
ATOM 1497 C CA . HIS A 1 210 ? 33.692 13.158 6.876 1.00 61.02 999 HIS A CA 1
ATOM 1498 C C . HIS A 1 210 ? 34.480 13.786 5.737 1.00 61.48 999 HIS A C 1
ATOM 1499 O O . HIS A 1 210 ? 34.949 13.096 4.832 1.00 61.31 999 HIS A O 1
ATOM 1506 N N . ASN A 1 211 ? 34.620 15.105 5.793 1.00 69.84 1000 ASN A N 1
ATOM 1507 C CA . ASN A 1 211 ? 35.486 15.816 4.868 1.00 70.42 1000 ASN A CA 1
ATOM 1508 C C . ASN A 1 211 ? 36.885 15.944 5.452 1.00 70.79 1000 ASN A C 1
ATOM 1509 O O . ASN A 1 211 ? 37.056 16.081 6.665 1.00 71.18 1000 ASN A O 1
ATOM 1514 N N . GLU A 1 212 ? 37.882 15.891 4.581 1.00 65.48 1001 GLU A N 1
ATOM 1515 C CA . GLU A 1 212 ? 39.272 15.939 4.999 1.00 65.22 1001 GLU A CA 1
ATOM 1516 C C . GLU A 1 212 ? 40.004 17.070 4.293 1.00 65.38 1001 GLU A C 1
ATOM 1517 O O . GLU A 1 212 ? 39.979 17.167 3.066 0.59 65.26 1001 GLU A O 1
ATOM 1523 N N . ILE A 1 213 ? 40.654 17.929 5.069 1.00 75.18 1002 ILE A N 1
ATOM 1524 C CA . ILE A 1 213 ? 41.430 19.011 4.483 1.00 75.43 1002 ILE A CA 1
ATOM 1525 C C . ILE A 1 213 ? 42.767 18.504 3.947 1.00 75.10 1002 ILE A C 1
ATOM 1526 O O . ILE A 1 213 ? 43.597 17.984 4.693 1.00 75.47 1002 ILE A O 1
ATOM 1531 N N . VAL A 1 214 ? 42.950 18.646 2.639 1.00 54.65 1003 VAL A N 1
ATOM 1532 C CA . VAL A 1 214 ? 44.188 18.268 1.977 1.00 54.13 1003 VAL A CA 1
ATOM 1533 C C . VAL A 1 214 ? 44.937 19.532 1.591 1.00 54.69 1003 VAL A C 1
ATOM 1534 O O . VAL A 1 214 ? 44.340 20.477 1.076 1.00 55.05 1003 VAL A O 1
ATOM 1538 N N . GLU A 1 215 ? 46.240 19.558 1.848 1.00 65.95 1004 GLU A N 1
ATOM 1539 C CA . GLU A 1 215 ? 47.039 20.741 1.545 1.00 67.03 1004 GLU A CA 1
ATOM 1540 C C . GLU A 1 215 ? 47.948 20.529 0.337 1.00 66.55 1004 GLU A C 1
ATOM 1541 O O . GLU A 1 215 ? 48.560 19.474 0.174 1.00 66.61 1004 GLU A O 1
ATOM 1547 N N . HIS A 1 216 ? 48.028 21.551 -0.506 1.00 57.16 1005 HIS A N 1
ATOM 1548 C CA . HIS A 1 216 ? 48.742 21.454 -1.766 1.00 56.89 1005 HIS A CA 1
ATOM 1549 C C . HIS A 1 216 ? 49.831 22.515 -1.841 1.00 56.93 1005 HIS A C 1
ATOM 1550 O O . HIS A 1 216 ? 49.545 23.708 -1.873 1.00 57.23 1005 HIS A O 1
ATOM 1557 N N . THR A 1 217 ? 51.083 22.072 -1.855 1.00 54.51 1006 THR A N 1
ATOM 1558 C CA . THR A 1 217 ? 52.215 22.989 -1.841 1.00 55.31 1006 THR A CA 1
ATOM 1559 C C . THR A 1 217 ? 53.045 22.859 -3.115 1.00 56.33 1006 THR A C 1
ATOM 1560 O O . THR A 1 217 ? 53.383 21.752 -3.533 1.00 56.27 1006 THR A O 1
ATOM 1564 N N . ASP A 1 218 ? 53.363 23.997 -3.726 1.00 76.10 1007 ASP A N 1
ATOM 1565 C CA . ASP A 1 218 ? 54.027 24.021 -5.029 1.00 77.54 1007 ASP A CA 1
ATOM 1566 C C . ASP A 1 218 ? 55.546 24.128 -4.928 1.00 78.20 1007 ASP A C 1
ATOM 1567 O O . ASP A 1 218 ? 56.106 24.074 -3.834 1.00 78.80 1007 ASP A O 1
ATOM 1572 N N . GLU A 1 219 ? 56.210 24.271 -6.073 1.00 73.21 1008 GLU A N 1
ATOM 1573 C CA . GLU A 1 219 ? 57.666 24.380 -6.099 1.00 74.63 1008 GLU A CA 1
ATOM 1574 C C . GLU A 1 219 ? 58.128 25.572 -5.272 1.00 74.97 1008 GLU A C 1
ATOM 1575 O O . GLU A 1 219 ? 59.075 25.465 -4.495 1.00 76.00 1008 GLU A O 1
ATOM 1581 N N . GLU A 1 220 ? 57.461 26.709 -5.444 0.18 66.28 1009 GLU A N 1
ATOM 1582 C CA . GLU A 1 220 ? 57.623 27.809 -4.507 1.00 66.85 1009 GLU A CA 1
ATOM 1583 C C . GLU A 1 220 ? 56.965 27.368 -3.204 0.76 67.54 1009 GLU A C 1
ATOM 1584 O O . GLU A 1 220 ? 56.135 26.464 -3.204 0.00 69.19 1009 GLU A O 1
ATOM 1590 N N . GLY A 1 221 ? 57.333 27.999 -2.095 1.00 70.42 1010 GLY A N 1
ATOM 1591 C CA . GLY A 1 221 ? 56.872 27.562 -0.788 0.42 71.28 1010 GLY A CA 1
ATOM 1592 C C . GLY A 1 221 ? 55.368 27.567 -0.564 1.00 70.61 1010 GLY A C 1
ATOM 1593 O O . GLY A 1 221 ? 54.888 27.014 0.425 0.56 70.93 1010 GLY A O 1
ATOM 1594 N N . ASN A 1 222 ? 54.626 28.182 -1.479 1.00 68.19 1011 ASN A N 1
ATOM 1595 C CA . ASN A 1 222 ? 53.184 28.376 -1.314 1.00 68.51 1011 ASN A CA 1
ATOM 1596 C C . ASN A 1 222 ? 52.403 27.108 -0.959 1.00 69.28 1011 ASN A C 1
ATOM 1597 O O . ASN A 1 222 ? 52.607 26.053 -1.558 1.00 69.64 1011 ASN A O 1
ATOM 1602 N N . VAL A 1 223 ? 51.502 27.229 0.013 0.81 74.18 1012 VAL A N 1
ATOM 1603 C CA . VAL A 1 223 ? 50.727 26.091 0.498 1.00 74.79 1012 VAL A CA 1
ATOM 1604 C C . VAL A 1 223 ? 49.226 26.375 0.497 1.00 74.13 1012 VAL A C 1
ATOM 1605 O O . VAL A 1 223 ? 48.718 27.059 1.386 1.00 74.43 1012 VAL A O 1
ATOM 1609 N N . THR A 1 224 ? 48.519 25.842 -0.497 1.00 76.73 1013 THR A N 1
ATOM 1610 C CA . THR A 1 224 ? 47.067 25.994 -0.578 1.00 75.82 1013 THR A CA 1
ATOM 1611 C C . THR A 1 224 ? 46.325 24.863 0.136 1.00 76.03 1013 THR A C 1
ATOM 1612 O O . THR A 1 224 ? 46.900 23.815 0.429 1.00 77.37 1013 THR A O 1
ATOM 1616 N N . THR A 1 225 ? 45.044 25.089 0.414 0.63 60.73 1014 THR A N 1
ATOM 1617 C CA . THR A 1 225 ? 44.227 24.145 1.171 1.00 60.26 1014 THR A CA 1
ATOM 1618 C C . THR A 1 225 ? 42.915 23.813 0.460 1.00 58.97 1014 THR A C 1
ATOM 1619 O O . THR A 1 225 ? 42.371 24.641 -0.269 1.00 58.16 1014 THR A O 1
ATOM 1623 N N . THR A 1 226 ? 42.414 22.598 0.670 1.00 62.46 1015 THR A N 1
ATOM 1624 C CA . THR A 1 226 ? 41.124 22.201 0.112 1.00 61.27 1015 THR A CA 1
ATOM 1625 C C . THR A 1 226 ? 40.449 21.133 0.968 1.00 61.66 1015 THR A C 1
ATOM 1626 O O . THR A 1 226 ? 41.104 20.448 1.754 0.53 62.84 1015 THR A O 1
ATOM 1630 N N . GLU A 1 227 ? 39.135 20.996 0.812 1.00 86.15 1016 GLU A N 1
ATOM 1631 C CA . GLU A 1 227 ? 38.386 19.979 1.543 1.00 85.52 1016 GLU A CA 1
ATOM 1632 C C . GLU A 1 227 ? 37.875 18.874 0.621 1.00 84.31 1016 GLU A C 1
ATOM 1633 O O . GLU A 1 227 ? 36.950 19.080 -0.165 1.00 83.90 1016 GLU A O 1
ATOM 1639 N N . GLU A 1 228 ? 38.491 17.702 0.727 1.00 72.20 1017 GLU A N 1
ATOM 1640 C CA . GLU A 1 228 ? 38.089 16.539 -0.051 1.00 70.82 1017 GLU A CA 1
ATOM 1641 C C . GLU A 1 228 ? 37.305 15.590 0.842 1.00 69.85 1017 GLU A C 1
ATOM 1642 O O . GLU A 1 228 ? 37.609 15.461 2.025 1.00 71.20 1017 GLU A O 1
ATOM 1648 N N . PRO A 1 229 ? 36.292 14.915 0.281 1.00 67.13 1018 PRO A N 1
ATOM 1649 C CA . PRO A 1 229 ? 35.526 13.950 1.078 1.00 65.86 1018 PRO A CA 1
ATOM 1650 C C . PRO A 1 229 ? 36.239 12.604 1.206 1.00 65.19 1018 PRO A C 1
ATOM 1651 O O . PRO A 1 229 ? 36.819 12.112 0.237 1.00 64.66 1018 PRO A O 1
ATOM 1655 N N . VAL A 1 230 ? 36.199 12.024 2.400 1.00 52.55 1019 VAL A N 1
ATOM 1656 C CA . VAL A 1 230 ? 36.739 10.690 2.615 1.00 52.01 1019 VAL A CA 1
ATOM 1657 C C . VAL A 1 230 ? 35.606 9.672 2.653 1.00 51.32 1019 VAL A C 1
ATOM 1658 O O . VAL A 1 230 ? 34.576 9.896 3.290 1.00 50.48 1019 VAL A O 1
ATOM 1662 N N . TYR A 1 231 ? 35.795 8.562 1.948 1.00 54.45 1020 TYR A N 1
ATOM 1663 C CA . TYR A 1 231 ? 34.891 7.425 2.052 1.00 53.77 1020 TYR A CA 1
ATOM 1664 C C . TYR A 1 231 ? 35.626 6.261 2.706 1.00 55.82 1020 TYR A C 1
ATOM 1665 O O . TYR A 1 231 ? 36.809 6.040 2.442 1.00 56.60 1020 TYR A O 1
ATOM 1674 N N . THR A 1 232 ? 34.931 5.520 3.561 1.00 56.83 1021 THR A N 1
ATOM 1675 C CA . THR A 1 232 ? 35.554 4.400 4.253 1.00 56.82 1021 THR A CA 1
ATOM 1676 C C . THR A 1 232 ? 34.707 3.136 4.165 1.00 56.37 1021 THR A C 1
ATOM 1677 O O . THR A 1 232 ? 33.491 3.198 3.983 1.00 56.90 1021 THR A O 1
ATOM 1681 N N . GLU A 1 233 ? 35.363 1.988 4.298 1.00 57.42 1022 GLU A N 1
ATOM 1682 C CA . GLU A 1 233 ? 34.683 0.702 4.252 1.00 56.88 1022 GLU A CA 1
ATOM 1683 C C . GLU A 1 233 ? 34.141 0.328 5.629 1.00 56.58 1022 GLU A C 1
ATOM 1684 O O . GLU A 1 233 ? 34.904 0.081 6.563 1.00 56.61 1022 GLU A O 1
ATOM 1690 N N . VAL A 1 234 ? 32.818 0.296 5.747 1.00 54.81 1023 VAL A N 1
ATOM 1691 C CA . VAL A 1 234 ? 32.169 0.008 7.018 1.00 54.29 1023 VAL A CA 1
ATOM 1692 C C . VAL A 1 234 ? 31.544 -1.380 7.030 1.00 53.67 1023 VAL A C 1
ATOM 1693 O O . VAL A 1 234 ? 30.968 -1.818 6.037 1.00 53.52 1023 VAL A O 1
ATOM 1697 N N . VAL A 1 235 ? 31.669 -2.069 8.160 1.00 49.89 1024 VAL A N 1
ATOM 1698 C CA . VAL A 1 235 ? 30.970 -3.331 8.365 1.00 49.15 1024 VAL A CA 1
ATOM 1699 C C . VAL A 1 235 ? 29.540 -3.030 8.791 1.00 49.31 1024 VAL A C 1
ATOM 1700 O O . VAL A 1 235 ? 29.313 -2.210 9.681 1.00 49.46 1024 VAL A O 1
ATOM 1704 N N . ILE A 1 236 ? 28.577 -3.683 8.152 1.00 44.60 1025 ILE A N 1
ATOM 1705 C CA . ILE A 1 236 ? 27.176 -3.496 8.504 1.00 45.56 1025 ILE A CA 1
ATOM 1706 C C . ILE A 1 236 ? 26.709 -4.652 9.381 1.00 46.41 1025 ILE A C 1
ATOM 1707 O O . ILE A 1 236 ? 25.932 -4.461 10.317 1.00 47.71 1025 ILE A O 1
ATOM 1712 N N . HIS A 1 237 ? 27.187 -5.851 9.068 1.00 48.02 1026 HIS A N 1
ATOM 1713 C CA . HIS A 1 237 ? 27.041 -6.993 9.963 1.00 47.86 1026 HIS A CA 1
ATOM 1714 C C . HIS A 1 237 ? 28.052 -8.085 9.626 1.00 47.98 1026 HIS A C 1
ATOM 1715 O O . HIS A 1 237 ? 28.408 -8.284 8.464 1.00 48.24 1026 HIS A O 1
ATOM 1722 N N . GLU A 1 238 ? 28.518 -8.780 10.657 1.00 45.73 1027 GLU A N 1
ATOM 1723 C CA . GLU A 1 238 ? 29.508 -9.834 10.488 1.00 44.84 1027 GLU A CA 1
ATOM 1724 C C . GLU A 1 238 ? 28.851 -11.096 9.949 1.00 43.71 1027 GLU A C 1
ATOM 1725 O O . GLU A 1 238 ? 27.626 -11.176 9.865 1.00 42.81 1027 GLU A O 1
ATOM 1731 N N . GLU A 1 239 ? 29.663 -12.082 9.580 1.00 41.39 1028 GLU A N 1
ATOM 1732 C CA . GLU A 1 239 ? 29.128 -13.380 9.198 1.00 41.13 1028 GLU A CA 1
ATOM 1733 C C . GLU A 1 239 ? 28.301 -13.912 10.355 1.00 41.46 1028 GLU A C 1
ATOM 1734 O O . GLU A 1 239 ? 28.559 -13.588 11.518 1.00 42.13 1028 GLU A O 1
ATOM 1740 N N . GLY A 1 240 ? 27.302 -14.723 10.036 1.00 48.21 1029 GLY A N 1
ATOM 1741 C CA . GLY A 1 240 ? 26.454 -15.311 11.052 1.00 47.93 1029 GLY A CA 1
ATOM 1742 C C . GLY A 1 240 ? 25.622 -16.443 10.493 1.00 48.90 1029 GLY A C 1
ATOM 1743 O O . GLY A 1 240 ? 25.748 -16.808 9.325 1.00 48.81 1029 GLY A O 1
ATOM 1744 N N . GLU A 1 241 ? 24.773 -17.008 11.338 1.00 52.70 1030 GLU A N 1
ATOM 1745 C CA . GLU A 1 241 ? 23.854 -18.046 10.910 1.00 54.08 1030 GLU A CA 1
ATOM 1746 C C . GLU A 1 241 ? 22.540 -17.852 11.643 1.00 54.05 1030 GLU A C 1
ATOM 1747 O O . GLU A 1 241 ? 22.473 -17.112 12.624 1.00 53.33 1030 GLU A O 1
ATOM 1753 N N . GLU A 1 242 ? 21.495 -18.517 11.170 1.00 51.74 1031 GLU A N 1
ATOM 1754 C CA . GLU A 1 242 ? 20.162 -18.259 11.684 1.00 52.13 1031 GLU A CA 1
ATOM 1755 C C . GLU A 1 242 ? 19.193 -19.412 11.442 1.00 52.39 1031 GLU A C 1
ATOM 1756 O O . GLU A 1 242 ? 19.149 -19.989 10.356 1.00 53.23 1031 GLU A O 1
ATOM 1762 N N . TRP A 1 243 ? 18.425 -19.744 12.474 1.00 55.29 1032 TRP A N 1
ATOM 1763 C CA . TRP A 1 243 ? 17.350 -20.715 12.355 1.00 54.61 1032 TRP A CA 1
ATOM 1764 C C . TRP A 1 243 ? 16.020 -19.980 12.304 1.00 54.03 1032 TRP A C 1
ATOM 1765 O O . TRP A 1 243 ? 15.815 -19.009 13.028 1.00 54.95 1032 TRP A O 1
ATOM 1776 N N . GLY A 1 244 ? 15.119 -20.437 11.443 1.00 50.16 1033 GLY A N 1
ATOM 1777 C CA . GLY A 1 244 ? 13.824 -19.800 11.303 1.00 48.59 1033 GLY A CA 1
ATOM 1778 C C . GLY A 1 244 ? 12.722 -20.800 11.031 1.00 48.43 1033 GLY A C 1
ATOM 1779 O O . GLY A 1 244 ? 12.966 -22.005 10.951 1.00 49.08 1033 GLY A O 1
ATOM 1780 N N . VAL A 1 245 ? 11.499 -20.301 10.895 1.00 33.90 1034 VAL A N 1
ATOM 1781 C CA . VAL A 1 245 ? 10.357 -21.162 10.632 1.00 33.06 1034 VAL A CA 1
ATOM 1782 C C . VAL A 1 245 ? 9.373 -20.455 9.719 1.00 33.29 1034 VAL A C 1
ATOM 1783 O O . VAL A 1 245 ? 9.374 -19.229 9.624 1.00 32.75 1034 VAL A O 1
ATOM 1787 N N . ARG A 1 246 ? 8.542 -21.239 9.042 1.00 43.88 1035 ARG A N 1
ATOM 1788 C CA . ARG A 1 246 ? 7.411 -20.697 8.307 1.00 44.59 1035 ARG A CA 1
ATOM 1789 C C . ARG A 1 246 ? 6.142 -20.951 9.107 1.00 45.44 1035 ARG A C 1
ATOM 1790 O O . ARG A 1 246 ? 5.649 -22.078 9.158 1.00 45.20 1035 ARG A O 1
A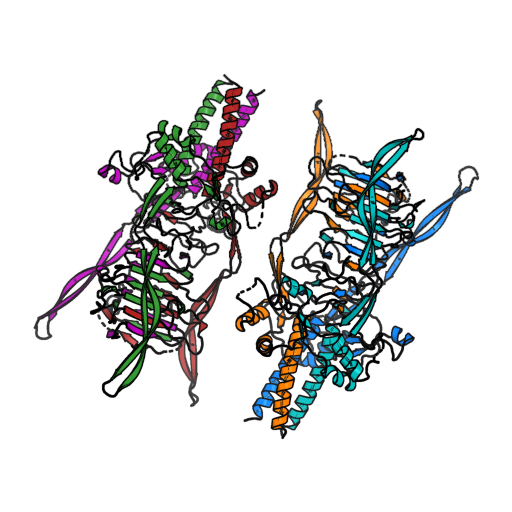TOM 1798 N N . PRO A 1 247 ? 5.617 -19.903 9.755 1.00 51.23 1036 PRO A N 1
ATOM 1799 C CA . PRO A 1 247 ? 4.375 -20.038 10.517 1.00 51.68 1036 PRO A CA 1
ATOM 1800 C C . PRO A 1 247 ? 3.310 -20.796 9.731 1.00 52.22 1036 PRO A C 1
ATOM 1801 O O . PRO A 1 247 ? 2.642 -21.661 10.293 1.00 53.24 1036 PRO A O 1
ATOM 1805 N N . ASP A 1 248 ? 3.168 -20.487 8.446 1.00 43.60 1037 ASP A N 1
ATOM 1806 C CA . ASP A 1 248 ? 2.181 -21.162 7.609 1.00 44.96 1037 ASP A CA 1
ATOM 1807 C C . ASP A 1 248 ? 2.428 -22.668 7.525 1.00 45.18 1037 ASP A C 1
ATOM 1808 O O . ASP A 1 248 ? 1.484 -23.459 7.518 1.00 44.65 1037 ASP A O 1
ATOM 1813 N N . GLY A 1 249 ? 3.696 -23.059 7.448 1.00 45.75 1038 GLY A N 1
ATOM 1814 C CA . GLY A 1 249 ? 4.058 -24.465 7.462 1.00 47.62 1038 GLY A CA 1
ATOM 1815 C C . GLY A 1 249 ? 3.707 -25.099 8.794 1.00 48.95 1038 GLY A C 1
ATOM 1816 O O . GLY A 1 249 ? 3.230 -26.233 8.854 1.00 48.39 1038 GLY A O 1
ATOM 1817 N N . ILE A 1 250 ? 3.949 -24.354 9.868 1.00 55.83 1039 ILE A N 1
ATOM 1818 C CA . ILE A 1 250 ? 3.616 -24.802 11.212 1.00 55.68 1039 ILE A CA 1
ATOM 1819 C C . ILE A 1 250 ? 2.121 -25.065 11.330 1.00 55.68 1039 ILE A C 1
ATOM 1820 O O . ILE A 1 250 ? 1.699 -26.052 11.929 1.00 56.01 1039 ILE A O 1
ATOM 1825 N N . PHE A 1 251 ? 1.322 -24.180 10.744 1.00 54.44 1040 PHE A N 1
ATOM 1826 C CA . PHE A 1 251 ? -0.129 -24.286 10.844 1.00 55.25 1040 PHE A CA 1
ATOM 1827 C C . PHE A 1 251 ? -0.709 -25.365 9.931 1.00 54.82 1040 PHE A C 1
ATOM 1828 O O . PHE A 1 251 ? -1.833 -25.822 10.138 1.00 55.64 1040 PHE A O 1
ATOM 1836 N N . PHE A 1 252 ? 0.055 -25.770 8.922 1.00 52.76 1041 PHE A N 1
ATOM 1837 C CA . PHE A 1 252 ? -0.363 -26.866 8.057 1.00 51.24 1041 PHE A CA 1
ATOM 1838 C C . PHE A 1 252 ? -0.160 -28.200 8.762 1.00 51.05 1041 PHE A C 1
ATOM 1839 O O . PHE A 1 252 ? -1.008 -29.088 8.688 1.00 50.99 1041 PHE A O 1
ATOM 1847 N N . ALA A 1 253 ? 0.970 -28.335 9.447 1.00 47.47 1042 ALA A N 1
ATOM 1848 C CA . ALA A 1 253 ? 1.240 -29.534 10.229 1.00 48.25 1042 ALA A CA 1
ATOM 1849 C C . ALA A 1 253 ? 0.245 -29.650 11.378 1.00 49.09 1042 ALA A C 1
ATOM 1850 O O . ALA A 1 253 ? -0.218 -30.745 11.703 1.00 48.71 1042 ALA A O 1
ATOM 1852 N N . GLU A 1 254 ? -0.084 -28.515 11.989 1.00 51.99 1043 GLU A N 1
ATOM 1853 C CA . GLU A 1 254 ? -1.048 -28.487 13.081 1.00 53.10 1043 GLU A CA 1
ATOM 1854 C C . GLU A 1 254 ? -2.421 -28.946 12.603 1.00 54.16 1043 GLU A C 1
ATOM 1855 O O . GLU A 1 254 ? -3.040 -29.815 13.213 1.00 54.22 1043 GLU A O 1
ATOM 1861 N N . ALA A 1 255 ? -2.890 -28.355 11.509 1.00 63.42 1044 ALA A N 1
ATOM 1862 C CA . ALA A 1 255 ? -4.182 -28.717 10.936 1.00 65.45 1044 ALA A CA 1
ATOM 1863 C C . ALA A 1 255 ? -4.268 -30.221 10.685 1.00 66.64 1044 ALA A C 1
ATOM 1864 O O . ALA A 1 255 ? -5.315 -30.833 10.894 1.00 66.76 1044 ALA A O 1
ATOM 1866 N N . ALA A 1 256 ? -3.165 -30.809 10.234 1.00 69.09 1045 ALA A N 1
ATOM 1867 C CA . ALA A 1 256 ? -3.091 -32.251 10.052 1.00 70.20 1045 ALA A CA 1
ATOM 1868 C C . ALA A 1 256 ? -3.198 -32.929 11.410 1.00 70.99 1045 ALA A C 1
ATOM 1869 O O . ALA A 1 256 ? -4.109 -33.718 11.657 1.00 71.10 1045 ALA A O 1
ATOM 1871 N N . TYR A 1 257 ? -2.254 -32.602 12.285 1.00 65.00 1046 TYR A N 1
ATOM 1872 C CA . TYR A 1 257 ? -2.227 -33.104 13.655 1.00 66.07 1046 TYR A CA 1
ATOM 1873 C C . TYR A 1 257 ? -3.611 -33.081 14.300 1.00 66.57 1046 TYR A C 1
ATOM 1874 O O . TYR A 1 257 ? -4.158 -34.126 14.651 1.00 66.36 1046 TYR A O 1
ATOM 1883 N N . GLN A 1 258 ? -4.175 -31.886 14.444 1.00 78.30 1047 GLN A N 1
ATOM 1884 C CA . GLN A 1 258 ? -5.469 -31.721 15.101 1.00 79.16 1047 GLN A CA 1
ATOM 1885 C C . GLN A 1 258 ? -6.599 -32.496 14.426 1.00 79.40 1047 GLN A C 1
ATOM 1886 O O . GLN A 1 258 ? -7.576 -32.862 15.076 1.00 80.05 1047 GLN A O 1
ATOM 1892 N N . ARG A 1 259 ? -6.474 -32.749 13.128 1.00 64.90 1048 ARG A N 1
ATOM 1893 C CA . ARG A 1 259 ? -7.502 -33.508 12.422 1.00 64.88 1048 ARG A CA 1
ATOM 1894 C C . ARG A 1 259 ? -7.437 -34.995 12.762 1.00 65.02 1048 ARG A C 1
ATOM 1895 O O . ARG A 1 259 ? -8.466 -35.662 12.857 1.00 65.16 1048 ARG A O 1
ATOM 1903 N N . ARG A 1 260 ? -6.226 -35.508 12.953 1.00 59.76 1049 ARG A N 1
ATOM 1904 C CA . ARG A 1 260 ? -6.059 -36.898 13.352 1.00 60.34 1049 ARG A CA 1
ATOM 1905 C C . ARG A 1 260 ? -6.670 -37.115 14.731 1.00 61.57 1049 ARG A C 1
ATOM 1906 O O . ARG A 1 260 ? -7.353 -38.110 14.969 1.00 61.64 1049 ARG A O 1
ATOM 1914 N N . LYS A 1 261 ? -6.431 -36.171 15.634 1.00 69.01 1050 LYS A N 1
ATOM 1915 C CA . LYS A 1 261 ? -6.933 -36.287 16.998 1.00 69.98 1050 LYS A CA 1
ATOM 1916 C C . LYS A 1 261 ? -8.456 -36.309 17.083 0.33 69.77 1050 LYS A C 1
ATOM 1917 O O . LYS A 1 261 ? -9.028 -37.165 17.757 0.24 70.05 1050 LYS A O 1
ATOM 1923 N N . LEU A 1 262 ? -9.110 -35.370 16.407 1.00 81.64 1051 LEU A N 1
ATOM 1924 C CA . LEU A 1 262 ? -10.567 -35.292 16.447 1.00 81.62 1051 LEU A CA 1
ATOM 1925 C C . LEU A 1 262 ? -11.229 -36.525 15.836 1.00 82.62 1051 LEU A C 1
ATOM 1926 O O . LEU A 1 262 ? -12.312 -36.924 16.257 0.32 82.28 1051 LEU A O 1
ATOM 1931 N N . GLU A 1 263 ? -10.578 -37.124 14.844 1.00 75.21 1052 GLU A N 1
ATOM 1932 C CA . GLU A 1 263 ? -11.098 -38.338 14.226 0.61 76.33 1052 GLU A CA 1
ATOM 1933 C C . GLU A 1 263 ? -11.087 -39.489 15.224 0.39 77.25 1052 GLU A C 1
ATOM 1934 O O . GLU A 1 263 ? -11.994 -40.322 15.242 1.00 76.99 1052 GLU A O 1
ATOM 1940 N N . ARG A 1 264 ? -10.049 -39.529 16.051 1.00 78.60 1053 ARG A N 1
ATOM 1941 C CA . ARG A 1 264 ? -9.974 -40.502 17.127 1.00 79.79 1053 ARG A CA 1
ATOM 1942 C C . ARG A 1 264 ? -11.006 -40.141 18.187 1.00 79.46 1053 ARG A C 1
ATOM 1943 O O . ARG A 1 264 ? -11.596 -41.016 18.817 0.87 79.38 1053 ARG A O 1
ATOM 1951 N N . ILE A 1 265 ? -11.221 -38.842 18.371 1.00 78.73 1054 ILE A N 1
ATOM 1952 C CA . ILE A 1 265 ? -12.268 -38.358 19.261 1.00 79.26 1054 ILE A CA 1
ATOM 1953 C C . ILE A 1 265 ? -13.622 -38.841 18.753 1.00 79.34 1054 ILE A C 1
ATOM 1954 O O . ILE A 1 265 ? -14.438 -39.350 19.522 0.36 78.76 1054 ILE A O 1
ATOM 1959 N N . GLU A 1 266 ? -13.852 -38.680 17.452 0.85 107.78 1055 GLU A N 1
ATOM 1960 C CA . GLU A 1 266 ? -15.060 -39.198 16.821 1.00 107.41 1055 GLU A CA 1
ATOM 1961 C C . GLU A 1 266 ? -15.188 -40.695 17.074 0.96 109.30 1055 GLU A C 1
ATOM 1962 O O . GLU A 1 266 ? -16.260 -41.183 17.430 1.00 108.28 1055 GLU A O 1
ATOM 1968 N N . ALA A 1 267 ? -14.088 -41.417 16.885 0.16 59.63 1056 ALA A N 1
ATOM 1969 C CA . ALA A 1 267 ? -14.063 -42.854 17.123 0.77 60.95 1056 ALA A CA 1
ATOM 1970 C C . ALA A 1 267 ? -14.578 -43.166 18.521 0.64 61.82 1056 ALA A C 1
ATOM 1971 O O . ALA A 1 267 ? -15.659 -43.734 18.682 0.42 61.32 1056 ALA A O 1
ATOM 1973 N N . ARG A 1 268 ? -13.793 -42.787 19.525 1.00 79.41 1057 ARG A N 1
ATOM 1974 C CA . ARG A 1 268 ? -14.165 -42.967 20.923 1.00 80.48 1057 ARG A CA 1
ATOM 1975 C C . ARG A 1 268 ? -15.663 -42.768 21.117 0.50 79.80 1057 ARG A C 1
ATOM 1976 O O . ARG A 1 268 ? -16.376 -43.696 21.496 0.80 79.70 1057 ARG A O 1
ATOM 1984 N N . LEU A 1 269 ? -16.130 -41.555 20.838 1.00 72.95 1058 LEU A N 1
ATOM 1985 C CA . LEU A 1 269 ? -17.537 -41.196 21.001 0.64 71.71 1058 LEU A CA 1
ATOM 1986 C C . LEU A 1 269 ? -18.492 -42.249 20.450 0.00 72.22 1058 LEU A C 1
ATOM 1987 O O . LEU A 1 269 ? -19.353 -42.752 21.172 1.00 71.63 1058 LEU A O 1
ATOM 1992 N N . SER A 1 270 ? -18.342 -42.573 19.170 1.00 84.18 1059 SER A N 1
ATOM 1993 C CA . SER A 1 270 ? -19.168 -43.597 18.545 0.72 85.11 1059 SER A CA 1
ATOM 1994 C C . SER A 1 270 ? -19.277 -44.820 19.448 1.00 86.69 1059 SER A C 1
ATOM 1995 O O . SER A 1 270 ? -20.358 -45.376 19.632 1.00 85.93 1059 SER A O 1
ATOM 1998 N N . ALA A 1 271 ? -18.146 -45.221 20.021 0.33 83.23 1060 ALA A N 1
ATOM 1999 C CA . ALA A 1 271 ? -18.082 -46.413 20.859 1.00 85.23 1060 ALA A CA 1
ATOM 2000 C C . ALA A 1 271 ? -18.576 -46.166 22.284 0.46 85.00 1060 ALA A C 1
ATOM 2001 O O . ALA A 1 271 ? -18.051 -46.741 23.236 0.93 86.33 1060 ALA A O 1
ATOM 2003 N N . LEU A 1 272 ? -19.579 -45.306 22.424 0.65 77.64 1061 LEU A N 1
ATOM 2004 C CA . LEU A 1 272 ? -20.242 -45.103 23.708 1.00 77.32 1061 LEU A CA 1
ATOM 2005 C C . LEU A 1 272 ? -21.750 -45.252 23.552 1.00 76.18 1061 LEU A C 1
ATOM 2006 O O . LEU A 1 272 ? -22.489 -45.285 24.536 0.35 75.41 1061 LEU A O 1
ATOM 2011 N N . GLU A 1 273 ? -22.198 -45.337 22.304 1.00 147.63 1062 GLU A N 1
ATOM 2012 C CA . GLU A 1 273 ? -23.614 -45.495 22.001 0.23 147.11 1062 GLU A CA 1
ATOM 2013 C C . GLU A 1 273 ? -23.948 -46.964 21.768 1.00 148.02 1062 GLU A C 1
ATOM 2014 O O . GLU A 1 273 ? -25.112 -47.364 21.812 1.00 147.81 1062 GLU A O 1
ATOM 2020 N N . GLN A 1 274 ? -22.915 -47.763 21.524 1.00 99.22 1063 GLN A N 1
ATOM 2021 C CA . GLN A 1 274 ? -23.086 -49.188 21.270 1.00 99.38 1063 GLN A CA 1
ATOM 2022 C C . GLN A 1 274 ? -23.345 -49.956 22.562 1.00 99.41 1063 GLN A C 1
ATOM 2023 O O . GLN A 1 274 ? -23.292 -49.389 23.653 1.00 99.40 1063 GLN A O 1
ATOM 2029 N N . HIS B 1 11 ? 27.475 12.225 -25.947 0.61 98.56 800 HIS B N 1
ATOM 2030 C CA . HIS B 1 11 ? 28.801 12.463 -26.503 1.00 98.32 800 HIS B CA 1
ATOM 2031 C C . HIS B 1 11 ? 29.565 13.478 -25.658 0.48 97.68 800 HIS B C 1
ATOM 2032 O O . HIS B 1 11 ? 30.233 14.368 -26.183 1.00 97.52 800 HIS B O 1
ATOM 2039 N N . VAL B 1 12 ? 29.454 13.334 -24.342 1.00 40.93 801 VAL B N 1
ATOM 2040 C CA . VAL B 1 12 ? 30.153 14.204 -23.409 1.00 39.52 801 VAL B CA 1
ATOM 2041 C C . VAL B 1 12 ? 30.706 13.388 -22.253 1.00 38.73 801 VAL B C 1
ATOM 2042 O O . VAL B 1 12 ? 30.092 12.411 -21.833 1.00 37.96 801 VAL B O 1
ATOM 2046 N N . THR B 1 13 ? 31.872 13.776 -21.748 1.00 46.02 802 THR B N 1
ATOM 2047 C CA . THR B 1 13 ? 32.387 13.168 -20.529 1.00 46.22 802 THR B CA 1
ATOM 2048 C C . THR B 1 13 ? 32.644 14.224 -19.462 1.00 45.72 802 THR B C 1
ATOM 2049 O O . THR B 1 13 ? 33.315 15.228 -19.709 1.00 44.34 802 THR B O 1
ATOM 2053 N N . ILE B 1 14 ? 32.084 13.991 -18.280 1.00 40.03 803 ILE B N 1
ATOM 2054 C CA . ILE B 1 14 ? 32.313 14.852 -17.134 1.00 40.83 803 ILE B CA 1
ATOM 2055 C C . ILE B 1 14 ? 33.590 14.399 -16.448 1.00 42.09 803 ILE B C 1
ATOM 2056 O O . ILE B 1 14 ? 33.643 13.307 -15.880 1.00 42.26 803 ILE B O 1
ATOM 2061 N N . ARG B 1 15 ? 34.624 15.227 -16.507 1.00 50.45 804 ARG B N 1
ATOM 2062 C CA . ARG B 1 15 ? 35.894 14.870 -15.889 1.00 52.74 804 ARG B CA 1
ATOM 2063 C C . ARG B 1 15 ? 35.945 15.343 -14.439 1.00 53.62 804 ARG B C 1
ATOM 2064 O O . ARG B 1 15 ? 35.109 16.140 -14.009 1.00 53.77 804 ARG B O 1
ATOM 2072 N N . ALA B 1 16 ? 36.925 14.844 -13.691 1.00 67.86 805 ALA B N 1
ATOM 2073 C CA . ALA B 1 16 ? 37.064 15.181 -12.278 1.00 69.03 805 ALA B CA 1
ATOM 2074 C C . ALA B 1 16 ? 37.663 16.570 -12.084 1.00 69.71 805 ALA B C 1
ATOM 2075 O O . ALA B 1 16 ? 37.093 17.411 -11.387 1.00 69.87 805 ALA B O 1
ATOM 2077 N N . ILE B 1 22 ? 39.545 12.542 -8.752 1.00 66.62 811 ILE B N 1
ATOM 2078 C CA . ILE B 1 22 ? 38.920 11.569 -7.862 1.00 66.69 811 ILE B CA 1
ATOM 2079 C C . ILE B 1 22 ? 37.427 11.405 -8.149 1.00 65.79 811 ILE B C 1
ATOM 2080 O O . ILE B 1 22 ? 36.900 10.294 -8.106 1.00 65.95 811 ILE B O 1
ATOM 2085 N N . ARG B 1 23 ? 36.746 12.509 -8.439 1.00 70.10 812 ARG B N 1
ATOM 2086 C CA . ARG B 1 23 ? 35.312 12.458 -8.709 1.00 68.29 812 ARG B CA 1
ATOM 2087 C C . ARG B 1 23 ? 34.859 13.494 -9.733 1.00 66.19 812 ARG B C 1
ATOM 2088 O O . ARG B 1 23 ? 35.366 14.613 -9.767 1.00 66.77 812 ARG B O 1
ATOM 2096 N N . SER B 1 24 ? 33.901 13.101 -10.567 1.00 32.14 813 SER B N 1
ATOM 2097 C CA . SER B 1 24 ? 33.257 14.010 -11.501 1.00 35.10 813 SER B CA 1
ATOM 2098 C C . SER B 1 24 ? 31.926 14.470 -10.912 1.00 34.18 813 SER B C 1
ATOM 2099 O O . SER B 1 24 ? 31.229 13.694 -10.256 1.00 32.86 813 SER B O 1
ATOM 2102 N N . GLU B 1 25 ? 31.582 15.734 -11.137 1.00 45.03 814 GLU B N 1
ATOM 2103 C CA . GLU B 1 25 ? 30.376 16.309 -10.553 1.00 44.75 814 GLU B CA 1
ATOM 2104 C C . GLU B 1 25 ? 29.511 17.037 -11.574 1.00 43.54 814 GLU B C 1
ATOM 2105 O O . GLU B 1 25 ? 29.989 17.891 -12.318 1.00 42.86 814 GLU B O 1
ATOM 2111 N N . VAL B 1 26 ? 28.229 16.691 -11.599 1.00 37.62 815 VAL B N 1
ATOM 2112 C CA . VAL B 1 26 ? 27.236 17.491 -12.300 1.00 36.30 815 VAL B CA 1
ATOM 2113 C C . VAL B 1 26 ? 26.268 18.062 -11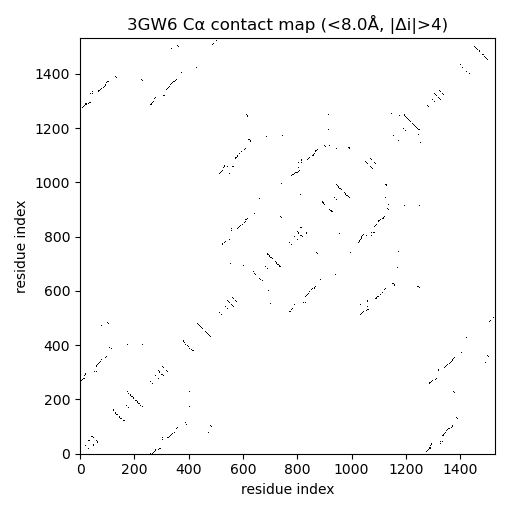.270 1.00 37.22 815 VAL B C 1
ATOM 2114 O O . VAL B 1 26 ? 25.574 17.316 -10.579 1.00 36.89 815 VAL B O 1
ATOM 2118 N N . LEU B 1 27 ? 26.232 19.385 -11.157 1.00 42.09 816 LEU B N 1
ATOM 2119 C CA . LEU B 1 27 ? 25.351 20.030 -10.192 1.00 41.69 816 LEU B CA 1
ATOM 2120 C C . LEU B 1 27 ? 24.260 20.829 -10.890 1.00 41.23 816 LEU B C 1
ATOM 2121 O O . LEU B 1 27 ? 24.540 21.699 -11.712 1.00 41.34 816 LEU B O 1
ATOM 2126 N N . MET B 1 28 ? 23.013 20.513 -10.559 1.00 35.55 817 MET B N 1
ATOM 2127 C CA . MET B 1 28 ? 21.862 21.135 -11.197 1.00 34.67 817 MET B CA 1
ATOM 2128 C C . MET B 1 28 ? 21.283 22.250 -10.337 1.00 35.43 817 MET B C 1
ATOM 2129 O O . MET B 1 28 ? 21.007 22.056 -9.152 1.00 35.29 817 MET B O 1
ATOM 2134 N N . GLU B 1 29 ? 21.100 23.418 -10.944 1.00 39.71 818 GLU B N 1
ATOM 2135 C CA . GLU B 1 29 ? 20.575 24.575 -10.232 1.00 40.82 818 GLU B CA 1
ATOM 2136 C C . GLU B 1 29 ? 19.068 24.718 -10.426 1.00 39.86 818 GLU B C 1
ATOM 2137 O O . GLU B 1 29 ? 18.407 23.805 -10.921 1.00 38.27 818 GLU B O 1
ATOM 2143 N N . GLY B 1 30 ? 18.530 25.867 -10.032 1.00 33.39 819 GLY B N 1
ATOM 2144 C CA . GLY B 1 30 ? 17.096 26.091 -10.079 1.00 33.99 819 GLY B CA 1
ATOM 2145 C C . GLY B 1 30 ? 16.418 25.525 -8.847 1.00 34.24 819 GLY B C 1
ATOM 2146 O O . GLY B 1 30 ? 17.085 25.146 -7.887 1.00 33.19 819 GLY B O 1
ATOM 2147 N N . GLU B 1 31 ? 15.090 25.475 -8.864 1.00 47.24 820 GLU B N 1
ATOM 2148 C CA . GLU B 1 31 ? 14.347 24.894 -7.754 1.00 48.66 820 GLU B CA 1
ATOM 2149 C C . GLU B 1 31 ? 14.466 23.378 -7.792 1.00 48.45 820 GLU B C 1
ATOM 2150 O O . GLU B 1 31 ? 14.632 22.730 -6.759 1.00 49.54 820 GLU B O 1
ATOM 2156 N N . TYR B 1 32 ? 14.379 22.823 -8.997 1.00 40.43 821 TYR B N 1
ATOM 2157 C CA . TYR B 1 32 ? 14.538 21.391 -9.203 1.00 39.79 821 TYR B CA 1
ATOM 2158 C C . TYR B 1 32 ? 15.290 21.123 -10.500 1.00 38.61 821 TYR B C 1
ATOM 2159 O O . TYR B 1 32 ? 15.356 21.981 -11.378 1.00 38.16 821 TYR B O 1
ATOM 2168 N N . GLY B 1 33 ? 15.861 19.930 -10.615 1.00 34.88 822 GLY B N 1
ATOM 2169 C CA . GLY B 1 33 ? 16.567 19.550 -11.822 1.00 33.40 822 GLY B CA 1
ATOM 2170 C C . GLY B 1 33 ? 15.787 18.510 -12.598 1.00 32.61 822 GLY B C 1
ATOM 2171 O O . GLY B 1 33 ? 15.038 17.724 -12.016 1.00 32.35 822 GLY B O 1
ATOM 2172 N N . PHE B 1 34 ? 15.952 18.510 -13.916 1.00 29.73 823 PHE B N 1
ATOM 2173 C CA . PHE B 1 34 ? 15.265 17.544 -14.763 1.00 28.93 823 PHE B CA 1
ATOM 2174 C C . PHE B 1 34 ? 16.204 16.959 -15.806 1.00 28.64 823 PHE B C 1
ATOM 2175 O O . PHE B 1 34 ? 16.822 17.688 -16.576 1.00 28.27 823 PHE B O 1
ATOM 2183 N N . ILE B 1 35 ? 16.315 15.636 -15.809 1.00 30.48 824 ILE B N 1
ATOM 2184 C CA . ILE B 1 35 ? 17.118 14.926 -16.792 1.00 30.99 824 ILE B CA 1
ATOM 2185 C C . ILE B 1 35 ? 16.223 13.938 -17.527 1.00 32.03 824 ILE B C 1
ATOM 2186 O O . ILE B 1 35 ? 15.835 12.906 -16.978 1.00 33.56 824 ILE B O 1
ATOM 2191 N N . GLY B 1 36 ? 15.883 14.269 -18.767 1.00 32.91 825 GLY B N 1
ATOM 2192 C CA . GLY B 1 36 ? 14.905 13.500 -19.509 1.00 35.26 825 GLY B CA 1
ATOM 2193 C C . GLY B 1 36 ? 15.377 12.999 -20.858 1.00 37.65 825 GLY B C 1
ATOM 2194 O O . GLY B 1 36 ? 16.528 13.197 -21.249 1.00 38.28 825 GLY B O 1
ATOM 2195 N N . LYS B 1 37 ? 14.464 12.344 -21.566 1.00 40.81 826 LYS B N 1
ATOM 2196 C CA . LYS B 1 37 ? 14.747 11.753 -22.864 1.00 44.50 826 LYS B CA 1
ATOM 2197 C C . LYS B 1 37 ? 13.738 12.237 -23.902 1.00 47.95 826 LYS B C 1
ATOM 2198 O O . LYS B 1 37 ? 12.535 12.018 -23.761 1.00 47.74 826 LYS B O 1
ATOM 2204 N N . SER B 1 38 ? 14.234 12.897 -24.943 1.00 42.35 827 SER B N 1
ATOM 2205 C CA . SER B 1 38 ? 13.369 13.420 -25.995 1.00 44.28 827 SER B CA 1
ATOM 2206 C C . SER B 1 38 ? 12.712 12.289 -26.778 1.00 46.68 827 SER B C 1
ATOM 2207 O O . SER B 1 38 ? 13.180 11.150 -26.753 1.00 46.81 827 SER B O 1
ATOM 2210 N N . ILE B 1 39 ? 11.619 12.606 -27.464 1.00 42.29 828 ILE B N 1
ATOM 2211 C CA . ILE B 1 39 ? 10.968 11.640 -28.334 1.00 45.05 828 ILE B CA 1
ATOM 2212 C C . ILE B 1 39 ? 11.891 11.327 -29.506 1.00 44.16 828 ILE B C 1
ATOM 2213 O O . ILE B 1 39 ? 12.216 12.211 -30.295 1.00 44.52 828 ILE B O 1
ATOM 2218 N N . PRO B 1 40 ? 12.327 10.064 -29.617 1.00 47.91 829 PRO B N 1
ATOM 2219 C CA . PRO B 1 40 ? 13.254 9.643 -30.676 1.00 50.26 829 PRO B CA 1
ATOM 2220 C C . PRO B 1 40 ? 12.664 9.857 -32.070 1.00 49.44 829 PRO B C 1
ATOM 2221 O O . PRO B 1 40 ? 11.463 9.686 -32.267 1.00 49.73 829 PRO B O 1
ATOM 2225 N N . THR B 1 41 ? 13.507 10.225 -33.027 1.00 53.33 830 THR B N 1
ATOM 2226 C CA . THR B 1 41 ? 13.040 10.512 -34.378 1.00 53.45 830 THR B CA 1
ATOM 2227 C C . THR B 1 41 ? 12.656 9.259 -35.165 1.00 54.52 830 THR B C 1
ATOM 2228 O O . THR B 1 41 ? 11.620 9.228 -35.831 1.00 55.21 830 THR B O 1
ATOM 2232 N N . ASP B 1 42 ? 13.485 8.224 -35.078 1.00 64.87 831 ASP B N 1
ATOM 2233 C CA . ASP B 1 42 ? 13.358 7.081 -35.977 1.00 68.09 831 ASP B CA 1
ATOM 2234 C C . ASP B 1 42 ? 12.871 5.786 -35.319 1.00 68.22 831 ASP B C 1
ATOM 2235 O O . ASP B 1 42 ? 12.371 4.894 -36.005 1.00 70.01 831 ASP B O 1
ATOM 2240 N N . ASN B 1 43 ? 13.018 5.680 -34.001 1.00 64.65 832 ASN B N 1
ATOM 2241 C CA . ASN B 1 43 ? 12.465 4.544 -33.261 1.00 63.63 832 ASN B CA 1
ATOM 2242 C C . ASN B 1 43 ? 11.975 4.932 -31.870 1.00 60.68 832 ASN B C 1
ATOM 2243 O O . ASN B 1 43 ? 12.580 4.562 -30.862 1.00 60.52 832 ASN B O 1
ATOM 2248 N N . PRO B 1 44 ? 10.868 5.683 -31.814 1.00 54.26 833 PRO B N 1
ATOM 2249 C CA . PRO B 1 44 ? 10.277 6.163 -30.560 1.00 51.63 833 PRO B CA 1
ATOM 2250 C C . PRO B 1 44 ? 9.906 5.036 -29.599 1.00 52.44 833 PRO B C 1
ATOM 2251 O O . PRO B 1 44 ? 9.670 5.304 -28.422 1.00 49.97 833 PRO B O 1
ATOM 2255 N N . ALA B 1 45 ? 9.860 3.802 -30.091 1.00 43.29 834 ALA B N 1
ATOM 2256 C CA . ALA B 1 45 ? 9.423 2.668 -29.277 1.00 41.81 834 ALA B CA 1
ATOM 2257 C C . ALA B 1 45 ? 10.478 2.209 -28.273 1.00 40.07 834 ALA B C 1
ATOM 2258 O O . ALA B 1 45 ? 10.176 1.454 -27.350 1.00 39.42 834 ALA B O 1
ATOM 2260 N N . GLY B 1 46 ? 11.714 2.660 -28.461 1.00 49.38 835 GLY B N 1
ATOM 2261 C CA . GLY B 1 46 ? 12.798 2.312 -27.560 1.00 47.75 835 GLY B CA 1
ATOM 2262 C C . GLY B 1 46 ? 13.182 3.460 -26.646 1.00 48.81 835 GLY B C 1
ATOM 2263 O O . GLY B 1 46 ? 14.186 3.393 -25.940 1.00 47.68 835 GLY B O 1
ATOM 2264 N N . GLN B 1 47 ? 12.378 4.519 -26.666 1.00 37.32 836 GLN B N 1
ATOM 2265 C CA . GLN B 1 47 ? 12.617 5.694 -25.834 1.00 35.45 836 GLN B CA 1
ATOM 2266 C C . GLN B 1 47 ? 12.914 5.306 -24.390 1.00 35.04 836 GLN B C 1
ATOM 2267 O O . GLN B 1 47 ? 12.115 4.623 -23.748 1.00 34.25 836 GLN B O 1
ATOM 2273 N N . ARG B 1 48 ? 14.064 5.743 -23.884 1.00 32.96 837 ARG B N 1
ATOM 2274 C CA . ARG B 1 48 ? 14.470 5.409 -22.523 1.00 32.21 837 ARG B CA 1
ATOM 2275 C C . ARG B 1 48 ? 15.839 5.979 -22.177 1.00 32.10 837 ARG B C 1
ATOM 2276 O O . ARG B 1 48 ? 16.644 6.264 -23.060 1.00 32.32 837 ARG B O 1
ATOM 2284 N N . ILE B 1 49 ? 16.091 6.145 -20.882 1.00 36.77 838 ILE B N 1
ATOM 2285 C CA . ILE B 1 49 ? 17.435 6.424 -20.395 1.00 36.13 838 ILE B CA 1
ATOM 2286 C C . ILE B 1 49 ? 17.938 5.249 -19.565 1.00 35.45 838 ILE B C 1
ATOM 2287 O O . ILE B 1 49 ? 17.184 4.641 -18.799 1.00 34.84 838 ILE B O 1
ATOM 2292 N N . ILE B 1 50 ? 19.214 4.925 -19.735 1.00 34.62 839 ILE B N 1
ATOM 2293 C CA . ILE B 1 50 ? 19.855 3.887 -18.945 1.00 33.64 839 ILE B CA 1
ATOM 2294 C C . ILE B 1 50 ? 20.874 4.522 -18.016 1.00 33.55 839 ILE B C 1
ATOM 2295 O O . ILE B 1 50 ? 21.851 5.115 -18.469 1.00 34.05 839 ILE B O 1
ATOM 2300 N N . PHE B 1 51 ? 20.637 4.414 -16.714 1.00 28.56 840 PHE B N 1
ATOM 2301 C CA . PHE B 1 51 ? 21.608 4.866 -15.733 1.00 27.51 840 PHE B CA 1
ATOM 2302 C C . PHE B 1 51 ? 22.436 3.662 -15.305 1.00 27.92 840 PHE B C 1
ATOM 2303 O O . PHE B 1 51 ? 21.896 2.591 -15.032 1.00 28.19 840 PHE B O 1
ATOM 2311 N N . CYS B 1 52 ? 23.752 3.830 -15.267 1.00 29.30 841 CYS B N 1
ATOM 2312 C CA . CYS B 1 52 ? 24.640 2.700 -15.034 1.00 29.74 841 CYS B CA 1
ATOM 2313 C C . CYS B 1 52 ? 25.836 3.062 -14.157 1.00 29.56 841 CYS B C 1
ATOM 2314 O O . CYS B 1 52 ? 26.423 4.134 -14.300 1.00 29.40 841 CYS B O 1
ATOM 2317 N N . GLY B 1 53 ? 26.193 2.157 -13.252 1.00 28.16 842 GLY B N 1
ATOM 2318 C CA . GLY B 1 53 ? 27.339 2.355 -12.384 1.00 28.40 842 GLY B CA 1
ATOM 2319 C C . GLY B 1 53 ? 28.643 2.007 -13.071 1.00 29.01 842 GLY B C 1
ATOM 2320 O O . GLY B 1 53 ? 29.725 2.271 -12.546 1.00 29.15 842 GLY B O 1
ATOM 2321 N N . GLY B 1 54 ? 28.540 1.417 -14.257 1.00 27.35 843 GLY B N 1
ATOM 2322 C CA . GLY B 1 54 ? 29.712 1.002 -15.002 1.00 29.02 843 GLY B CA 1
ATOM 2323 C C . GLY B 1 54 ? 29.958 1.774 -16.285 1.00 30.84 843 GLY B C 1
ATOM 2324 O O . GLY B 1 54 ? 29.296 2.772 -16.567 1.00 31.80 843 GLY B O 1
ATOM 2325 N N . GLU B 1 55 ? 30.916 1.289 -17.068 1.00 46.50 844 GLU B N 1
ATOM 2326 C CA . GLU B 1 55 ? 31.375 1.968 -18.274 1.00 48.54 844 GLU B CA 1
ATOM 2327 C C . GLU B 1 55 ? 30.467 1.748 -19.475 1.00 48.99 844 GLU B C 1
ATOM 2328 O O . GLU B 1 55 ? 30.425 2.574 -20.383 1.00 50.24 844 GLU B O 1
ATOM 2334 N N . GLY B 1 56 ? 29.752 0.630 -19.488 1.00 38.79 845 GLY B N 1
ATOM 2335 C CA . GLY B 1 56 ? 29.088 0.187 -20.700 1.00 37.96 845 GLY B CA 1
ATOM 2336 C C . GLY B 1 56 ? 27.579 0.064 -20.656 1.00 38.35 845 GLY B C 1
ATOM 2337 O O . GLY B 1 56 ? 26.964 0.035 -19.590 1.00 38.99 845 GLY B O 1
ATOM 2338 N N . THR B 1 57 ? 26.987 -0.019 -21.841 1.00 41.65 846 THR B N 1
ATOM 2339 C CA . THR B 1 57 ? 25.544 -0.138 -21.993 1.00 43.19 846 THR B CA 1
ATOM 2340 C C . THR B 1 57 ? 25.041 -1.511 -21.531 1.00 42.87 846 THR B C 1
ATOM 2341 O O . THR B 1 57 ? 23.848 -1.699 -21.280 1.00 42.57 846 THR B O 1
ATOM 2345 N N . SER B 1 58 ? 25.958 -2.467 -21.422 1.00 41.33 847 SER B N 1
ATOM 2346 C CA . SER B 1 58 ? 25.632 -3.795 -20.916 1.00 41.65 847 SER B CA 1
ATOM 2347 C C . SER B 1 58 ? 25.621 -3.803 -19.389 1.00 41.72 847 SER B C 1
ATOM 2348 O O . SER B 1 58 ? 26.464 -3.179 -18.752 1.00 41.47 847 SER B O 1
ATOM 2351 N N . SER B 1 59 ? 24.665 -4.517 -18.805 1.00 42.89 848 SER B N 1
ATOM 2352 C CA . SER B 1 59 ? 24.514 -4.537 -17.356 1.00 42.85 848 SER B CA 1
ATOM 2353 C C . SER B 1 59 ? 25.582 -5.388 -16.670 1.00 42.72 848 SER B C 1
ATOM 2354 O O . SER B 1 59 ? 25.746 -5.323 -15.454 1.00 42.32 848 SER B O 1
ATOM 2357 N N . THR B 1 60 ? 26.310 -6.183 -17.446 1.00 43.90 849 THR B N 1
ATOM 2358 C CA . THR B 1 60 ? 27.446 -6.920 -16.903 1.00 43.16 849 THR B CA 1
ATOM 2359 C C . THR B 1 60 ? 28.507 -5.923 -16.468 1.00 41.97 849 THR B C 1
ATOM 2360 O O . THR B 1 60 ? 29.473 -6.270 -15.788 1.00 42.51 849 THR B O 1
ATOM 2364 N N . THR B 1 61 ? 28.303 -4.677 -16.870 1.00 33.83 850 THR B N 1
ATOM 2365 C CA . THR B 1 61 ? 29.273 -3.611 -16.684 1.00 33.04 850 THR B CA 1
ATOM 2366 C C . THR B 1 61 ? 29.121 -2.910 -15.334 1.00 33.11 850 THR B C 1
ATOM 2367 O O . THR B 1 61 ? 30.088 -2.375 -14.786 1.00 32.98 850 THR B O 1
ATOM 2371 N N . GLY B 1 62 ? 27.905 -2.922 -14.800 1.00 36.46 851 GLY B N 1
ATOM 2372 C CA . GLY B 1 62 ? 27.625 -2.291 -13.524 1.00 35.82 851 GLY B CA 1
ATOM 2373 C C . GLY B 1 62 ? 26.136 -2.294 -13.244 1.00 35.25 851 GLY B C 1
ATOM 2374 O O . GLY B 1 62 ? 25.348 -2.715 -14.086 1.00 35.20 851 GLY B O 1
ATOM 2375 N N . ALA B 1 63 ? 25.746 -1.832 -12.062 1.00 35.37 852 ALA B N 1
ATOM 2376 C CA . ALA B 1 63 ? 24.333 -1.755 -11.718 1.00 35.07 852 ALA B CA 1
ATOM 2377 C C . ALA B 1 63 ? 23.629 -0.735 -12.605 1.00 34.49 852 ALA B C 1
ATOM 2378 O O . ALA B 1 63 ? 24.200 0.300 -12.949 1.00 35.63 852 ALA B O 1
ATOM 2380 N N . GLN B 1 64 ? 22.387 -1.025 -12.975 1.00 31.01 853 GLN B N 1
ATOM 2381 C CA . GLN B 1 64 ? 21.655 -0.143 -13.876 1.00 30.66 853 GLN B CA 1
ATOM 2382 C C . GLN B 1 64 ? 20.210 0.083 -13.459 1.00 29.34 853 GLN B C 1
ATOM 2383 O O . GLN B 1 64 ? 19.538 -0.826 -12.974 1.00 29.27 853 GLN B O 1
ATOM 2389 N N . ILE B 1 65 ? 19.747 1.312 -13.652 1.00 25.49 854 ILE B N 1
ATOM 2390 C CA . ILE B 1 65 ? 18.332 1.632 -13.566 1.00 25.68 854 ILE B CA 1
ATOM 2391 C C . ILE B 1 65 ? 17.891 2.202 -14.910 1.00 25.62 854 ILE B C 1
ATOM 2392 O O . ILE B 1 65 ? 18.536 3.096 -15.458 1.00 26.53 854 ILE B O 1
ATOM 2397 N N . THR B 1 66 ? 16.806 1.671 -15.454 1.00 25.23 855 THR B N 1
ATOM 2398 C CA . THR B 1 66 ? 16.356 2.089 -16.771 1.00 26.21 855 THR B CA 1
ATOM 2399 C C . THR B 1 66 ? 14.938 2.628 -16.719 1.00 27.44 855 THR B C 1
ATOM 2400 O O . THR B 1 66 ? 14.016 1.933 -16.301 1.00 28.23 855 THR B O 1
ATOM 2404 N N . LEU B 1 67 ? 14.780 3.877 -17.138 1.00 29.37 856 LEU B N 1
ATOM 2405 C CA . LEU B 1 67 ? 13.470 4.501 -17.221 1.00 30.37 856 LEU B CA 1
ATOM 2406 C C . LEU B 1 67 ? 12.944 4.429 -18.648 1.00 31.13 856 LEU B C 1
ATOM 2407 O O . LEU B 1 67 ? 13.604 4.871 -19.590 1.00 30.23 856 LEU B O 1
ATOM 2412 N N . TYR B 1 68 ? 11.750 3.872 -18.802 1.00 34.52 857 TYR B N 1
ATOM 2413 C CA . TYR B 1 68 ? 11.136 3.750 -20.116 1.00 36.14 857 TYR B CA 1
ATOM 2414 C C . TYR B 1 68 ? 10.197 4.921 -20.384 1.00 36.75 857 TYR B C 1
ATOM 2415 O O . TYR B 1 68 ? 9.339 5.245 -19.562 1.00 37.11 857 TYR B O 1
ATOM 2424 N N . GLY B 1 69 ? 10.369 5.560 -21.535 1.00 30.96 858 GLY B N 1
ATOM 2425 C CA . GLY B 1 69 ? 9.496 6.647 -21.930 1.00 30.96 858 GLY B CA 1
ATOM 2426 C C . GLY B 1 69 ? 8.093 6.142 -22.204 1.00 30.31 858 GLY B C 1
ATOM 2427 O O . GLY B 1 69 ? 7.881 4.943 -22.371 1.00 29.05 858 GLY B O 1
ATOM 2428 N N . ALA B 1 70 ? 7.133 7.059 -22.252 1.00 29.01 859 ALA B N 1
ATOM 2429 C CA . ALA B 1 70 ? 5.744 6.698 -22.517 1.00 30.77 859 ALA B CA 1
ATOM 2430 C C . ALA B 1 70 ? 5.560 6.166 -23.937 1.00 31.79 859 ALA B C 1
ATOM 2431 O O . ALA B 1 70 ? 4.597 5.459 -24.223 1.00 31.53 859 ALA B O 1
ATOM 2433 N N . ASN B 1 71 ? 6.488 6.516 -24.821 1.00 59.67 860 ASN B N 1
ATOM 2434 C CA . ASN B 1 71 ? 6.428 6.092 -26.214 1.00 62.50 860 ASN B CA 1
ATOM 2435 C C . ASN B 1 71 ? 7.041 4.711 -26.417 1.00 62.95 860 ASN B C 1
ATOM 2436 O O . ASN B 1 71 ? 7.041 4.176 -27.527 1.00 63.49 860 ASN B O 1
ATOM 2441 N N . ASN B 1 72 ? 7.561 4.138 -25.338 1.00 43.75 861 ASN B N 1
ATOM 2442 C CA . ASN B 1 72 ? 8.245 2.848 -25.403 1.00 43.86 861 ASN B CA 1
ATOM 2443 C C . ASN B 1 72 ? 7.279 1.664 -25.445 1.00 44.56 861 ASN B C 1
ATOM 2444 O O . ASN B 1 72 ? 6.165 1.744 -24.927 1.00 45.16 861 ASN B O 1
ATOM 2449 N N . THR B 1 73 ? 7.707 0.575 -26.078 1.00 40.17 862 THR B N 1
ATOM 2450 C CA . THR B 1 73 ? 6.914 -0.650 -26.129 1.00 39.94 862 THR B CA 1
ATOM 2451 C C . THR B 1 73 ? 6.442 -1.029 -24.732 1.00 39.75 862 THR B C 1
ATOM 2452 O O . THR B 1 73 ? 5.251 -1.221 -24.490 1.00 39.47 862 THR B O 1
ATOM 2456 N N . ASP B 1 74 ? 7.394 -1.142 -23.815 1.00 45.78 863 ASP B N 1
ATOM 2457 C CA . ASP B 1 74 ? 7.085 -1.331 -22.407 1.00 45.42 863 ASP B CA 1
ATOM 2458 C C . ASP B 1 74 ? 6.976 0.045 -21.761 1.00 43.85 863 ASP B C 1
ATOM 2459 O O . ASP B 1 74 ? 7.955 0.581 -21.246 1.00 43.41 863 ASP B O 1
ATOM 2464 N N . SER B 1 75 ? 5.773 0.608 -21.796 1.00 39.86 864 SER B N 1
ATOM 2465 C CA . SER B 1 75 ? 5.556 2.019 -21.488 1.00 39.80 864 SER B CA 1
ATOM 2466 C C . SER B 1 75 ? 5.605 2.365 -19.997 1.00 39.33 864 SER B C 1
ATOM 2467 O O . SER B 1 75 ? 4.954 1.718 -19.176 1.00 39.49 864 SER B O 1
ATOM 2470 N N . ARG B 1 76 ? 6.368 3.404 -19.665 1.00 45.04 865 ARG B N 1
ATOM 2471 C CA . ARG B 1 76 ? 6.529 3.860 -18.283 1.00 43.76 865 ARG B CA 1
ATOM 2472 C C . ARG B 1 76 ? 7.104 2.775 -17.380 1.00 43.63 865 ARG B C 1
ATOM 2473 O O . ARG B 1 76 ? 6.942 2.815 -16.162 1.00 44.78 865 ARG B O 1
ATOM 2481 N N . ARG B 1 77 ? 7.781 1.809 -17.985 1.00 34.17 866 ARG B N 1
ATOM 2482 C CA . ARG B 1 77 ? 8.408 0.745 -17.221 1.00 32.61 866 ARG B CA 1
ATOM 2483 C C . ARG B 1 77 ? 9.669 1.244 -16.531 1.00 31.98 866 ARG B C 1
ATOM 2484 O O . ARG B 1 77 ? 10.357 2.134 -17.035 1.00 31.61 866 ARG B O 1
ATOM 2492 N N . ILE B 1 78 ? 9.959 0.677 -15.367 1.00 30.36 867 ILE B N 1
ATOM 2493 C CA . ILE B 1 78 ? 11.272 0.833 -14.758 1.00 29.17 867 ILE B CA 1
ATOM 2494 C C . ILE B 1 78 ? 11.859 -0.543 -14.477 1.00 28.97 867 ILE B C 1
ATOM 2495 O O . ILE B 1 78 ? 11.173 -1.425 -13.965 1.00 28.51 867 ILE B O 1
ATOM 2500 N N . VAL B 1 79 ? 13.125 -0.724 -14.830 1.00 28.86 868 VAL B N 1
ATOM 2501 C CA . VAL B 1 79 ? 13.831 -1.954 -14.521 1.00 28.48 868 VAL B CA 1
ATOM 2502 C C . VAL B 1 79 ? 15.027 -1.633 -13.644 1.00 28.52 868 VAL B C 1
ATOM 2503 O O . VAL B 1 79 ? 15.911 -0.872 -14.037 1.00 27.64 868 VAL B O 1
ATOM 2507 N N . TYR B 1 80 ? 15.036 -2.198 -12.443 1.00 30.26 869 TYR B N 1
ATOM 2508 C CA . TYR B 1 80 ? 16.157 -2.036 -11.528 1.00 30.53 869 TYR B CA 1
ATOM 2509 C C . TYR B 1 80 ? 17.038 -3.268 -11.643 1.00 30.70 869 TYR B C 1
ATOM 2510 O O . TYR B 1 80 ? 16.635 -4.361 -11.251 1.00 32.05 869 TYR B O 1
ATOM 2519 N N . ASN B 1 81 ? 18.236 -3.097 -12.191 1.00 28.94 870 ASN B N 1
ATOM 2520 C CA . ASN B 1 81 ? 19.127 -4.230 -12.405 1.00 29.69 870 ASN B CA 1
ATOM 2521 C C . ASN B 1 81 ? 20.446 -4.147 -11.637 1.00 29.96 870 ASN B C 1
ATOM 2522 O O . ASN B 1 81 ? 21.356 -3.411 -12.014 1.00 30.44 870 ASN B O 1
ATOM 2527 N N . GLY B 1 82 ? 20.536 -4.918 -10.558 1.00 24.59 871 GLY B N 1
ATOM 2528 C CA . GLY B 1 82 ? 21.751 -5.022 -9.773 1.00 24.93 871 GLY B CA 1
ATOM 2529 C C . GLY B 1 82 ? 21.839 -6.383 -9.108 1.00 25.60 871 GLY B C 1
ATOM 2530 O O . GLY B 1 82 ? 20.876 -7.150 -9.113 1.00 24.07 871 GLY B O 1
ATOM 2531 N N . ASP B 1 83 ? 22.999 -6.689 -8.540 1.00 32.55 872 ASP B N 1
ATOM 2532 C CA . ASP B 1 83 ? 23.190 -7.946 -7.832 1.00 34.15 872 ASP B CA 1
ATOM 2533 C C . ASP B 1 83 ? 22.756 -7.795 -6.379 1.00 35.52 872 ASP B C 1
ATOM 2534 O O . ASP B 1 83 ? 22.714 -8.767 -5.621 1.00 34.81 872 ASP B O 1
ATOM 2539 N N . GLU B 1 84 ? 22.427 -6.561 -6.009 1.00 42.57 873 GLU B N 1
ATOM 2540 C CA . GLU B 1 84 ? 21.886 -6.248 -4.691 1.00 42.90 873 GLU B CA 1
ATOM 2541 C C . GLU B 1 84 ? 20.968 -5.040 -4.790 1.00 42.39 873 GLU B C 1
ATOM 2542 O O . GLU B 1 84 ? 21.352 -4.009 -5.336 1.00 43.81 873 GLU B O 1
ATOM 2548 N N . HIS B 1 85 ? 19.754 -5.170 -4.274 1.00 30.92 874 HIS B N 1
ATOM 2549 C CA . HIS B 1 85 ? 18.879 -4.021 -4.101 1.00 30.78 874 HIS B CA 1
ATOM 2550 C C . HIS B 1 85 ? 18.704 -3.778 -2.612 1.00 30.15 874 HIS B C 1
ATOM 2551 O O . HIS B 1 85 ? 17.906 -4.452 -1.962 1.00 30.85 874 HIS B O 1
ATOM 2558 N N . LEU B 1 86 ? 19.454 -2.826 -2.069 1.00 28.73 875 LEU B N 1
ATOM 2559 C CA . LEU B 1 86 ? 19.397 -2.535 -0.640 1.00 32.44 875 LEU B CA 1
ATOM 2560 C C . LEU B 1 86 ? 18.704 -1.205 -0.382 1.00 32.40 875 LEU B C 1
ATOM 2561 O O . LEU B 1 86 ? 19.194 -0.154 -0.795 1.00 32.63 875 LEU B O 1
ATOM 2566 N N . PHE B 1 87 ? 17.564 -1.250 0.299 1.00 27.34 876 PHE B N 1
ATOM 2567 C CA . PHE B 1 87 ? 16.821 -0.037 0.623 1.00 26.94 876 PHE B CA 1
ATOM 2568 C C . PHE B 1 87 ? 17.141 0.456 2.030 1.00 26.93 876 PHE B C 1
ATOM 2569 O O . PHE B 1 87 ? 16.791 -0.175 3.023 1.00 27.48 876 PHE B O 1
ATOM 2577 N N . GLN B 1 88 ? 17.813 1.599 2.091 1.00 32.16 877 GLN B N 1
ATOM 2578 C CA . GLN B 1 88 ? 18.359 2.126 3.330 1.00 32.80 877 GLN B CA 1
ATOM 2579 C C . GLN B 1 88 ? 17.539 3.295 3.856 1.00 34.47 877 GLN B C 1
ATOM 2580 O O . GLN B 1 88 ? 17.075 4.130 3.082 1.00 34.80 877 GLN B O 1
ATOM 2586 N N . SER B 1 89 ? 17.353 3.330 5.175 1.00 32.01 878 SER B N 1
ATOM 2587 C CA . SER B 1 89 ? 16.817 4.500 5.878 1.00 31.80 878 SER B CA 1
ATOM 2588 C C . SER B 1 89 ? 15.297 4.644 5.899 1.00 32.07 878 SER B C 1
ATOM 2589 O O . SER B 1 89 ? 14.775 5.591 6.492 1.00 33.46 878 SER B O 1
ATOM 2592 N N . ALA B 1 90 ? 14.584 3.723 5.262 1.00 30.19 879 ALA B N 1
ATOM 2593 C CA . ALA B 1 90 ? 13.129 3.827 5.227 1.00 33.95 879 ALA B CA 1
ATOM 2594 C C . ALA B 1 90 ? 12.440 2.561 4.740 1.00 34.19 879 ALA B C 1
ATOM 2595 O O . ALA B 1 90 ? 12.981 1.821 3.921 1.00 34.24 879 ALA B O 1
ATOM 2597 N N . ASP B 1 91 ? 11.237 2.325 5.250 1.00 30.39 880 ASP B N 1
ATOM 2598 C CA . ASP B 1 91 ? 10.414 1.216 4.799 1.00 30.62 880 ASP B CA 1
ATOM 2599 C C . ASP B 1 91 ? 10.283 1.230 3.279 1.00 30.41 880 ASP B C 1
ATOM 2600 O O . ASP B 1 91 ? 10.375 2.282 2.646 1.00 31.24 880 ASP B O 1
ATOM 2605 N N . VAL B 1 92 ? 10.077 0.057 2.693 1.00 24.99 881 VAL B N 1
ATOM 2606 C CA . VAL B 1 92 ? 9.713 -0.020 1.289 1.00 23.84 881 VAL B CA 1
ATOM 2607 C C . VAL B 1 92 ? 8.196 -0.002 1.204 1.00 25.33 881 VAL B C 1
ATOM 2608 O O . VAL B 1 92 ? 7.534 -0.983 1.541 1.00 24.88 881 VAL B O 1
ATOM 2612 N N . LYS B 1 93 ? 7.652 1.131 0.770 1.00 34.76 882 LYS B N 1
ATOM 2613 C CA . LYS B 1 93 ? 6.213 1.355 0.805 1.00 36.21 882 LYS B CA 1
ATOM 2614 C C . LYS B 1 93 ? 5.591 1.561 -0.571 1.00 37.10 882 LYS B C 1
ATOM 2615 O O . LYS B 1 93 ? 6.264 1.983 -1.516 1.00 36.78 882 LYS B O 1
ATOM 2621 N N . PRO B 1 94 ? 4.286 1.274 -0.681 1.00 41.59 883 PRO B N 1
ATOM 2622 C CA . PRO B 1 94 ? 3.517 1.704 -1.847 1.00 42.00 883 PRO B CA 1
ATOM 2623 C C . PRO B 1 94 ? 3.257 3.201 -1.732 1.00 42.81 883 PRO B C 1
ATOM 2624 O O . PRO B 1 94 ? 3.196 3.729 -0.619 1.00 42.52 883 PRO B O 1
ATOM 2628 N N . TYR B 1 95 ? 3.105 3.883 -2.859 1.00 38.40 884 TYR B N 1
ATOM 2629 C CA . TYR B 1 95 ? 2.755 5.295 -2.822 1.00 39.28 884 TYR B CA 1
ATOM 2630 C C . TYR B 1 95 ? 1.395 5.468 -2.152 1.00 40.10 884 TYR B C 1
ATOM 2631 O O . TYR B 1 95 ? 1.257 6.196 -1.165 1.00 40.57 884 TYR B O 1
ATOM 2640 N N . ASN B 1 96 ? 0.401 4.767 -2.690 1.00 35.89 885 ASN B N 1
ATOM 2641 C CA . ASN B 1 96 ? -0.970 4.854 -2.204 1.00 36.68 885 ASN B CA 1
ATOM 2642 C C . ASN B 1 96 ? -1.346 3.685 -1.303 1.00 37.69 885 ASN B C 1
ATOM 2643 O O . ASN B 1 96 ? -0.644 2.674 -1.251 1.00 38.24 885 ASN B O 1
ATOM 2648 N N . ASP B 1 97 ? -2.461 3.831 -0.597 1.00 40.02 886 ASP B N 1
ATOM 2649 C CA . ASP B 1 97 ? -2.907 2.839 0.368 1.00 40.15 886 ASP B CA 1
ATOM 2650 C C . ASP B 1 97 ? -3.758 1.771 -0.302 1.00 40.50 886 ASP B C 1
ATOM 2651 O O . ASP B 1 97 ? -4.800 2.075 -0.881 1.00 41.47 886 ASP B O 1
ATOM 2656 N N . ASN B 1 98 ? -3.301 0.524 -0.232 1.00 40.64 887 ASN B N 1
ATOM 2657 C CA . ASN B 1 98 ? -4.103 -0.622 -0.652 1.00 40.64 887 ASN B CA 1
ATOM 2658 C C . ASN B 1 98 ? -4.554 -0.563 -2.110 1.00 41.52 887 ASN B C 1
ATOM 2659 O O . ASN B 1 98 ? -5.707 -0.861 -2.416 1.00 41.71 887 ASN B O 1
ATOM 2664 N N . VAL B 1 99 ? -3.646 -0.181 -3.004 1.00 53.37 888 VAL B N 1
ATOM 2665 C CA . VAL B 1 99 ? -3.956 -0.135 -4.432 1.00 54.53 888 VAL B CA 1
ATOM 2666 C C . VAL B 1 99 ? -3.011 -1.004 -5.263 1.00 54.32 888 VAL B C 1
ATOM 2667 O O . VAL B 1 99 ? -3.421 -1.598 -6.259 1.00 55.03 888 VAL B O 1
ATOM 2671 N N . THR B 1 100 ? -1.746 -1.070 -4.856 1.00 35.44 889 THR B N 1
ATOM 2672 C CA . THR B 1 100 ? -0.757 -1.874 -5.566 1.00 33.89 889 THR B CA 1
ATOM 2673 C C . THR B 1 100 ? -0.180 -2.964 -4.666 1.00 33.52 889 THR B C 1
ATOM 2674 O O . THR B 1 100 ? -0.267 -2.880 -3.441 1.00 33.52 889 THR B O 1
ATOM 2678 N N . ALA B 1 101 ? 0.422 -3.980 -5.276 1.00 43.97 890 ALA B N 1
ATOM 2679 C CA . ALA B 1 101 ? 0.812 -5.179 -4.541 1.00 44.04 890 ALA B CA 1
ATOM 2680 C C . ALA B 1 101 ? 2.290 -5.514 -4.655 1.00 42.90 890 ALA B C 1
ATOM 2681 O O . ALA B 1 101 ? 3.005 -4.956 -5.481 1.00 43.08 890 ALA B O 1
ATOM 2683 N N . LEU B 1 102 ? 2.733 -6.436 -3.807 1.00 35.17 891 LEU B N 1
ATOM 2684 C CA . LEU B 1 102 ? 4.057 -7.025 -3.921 1.00 36.16 891 LEU B CA 1
ATOM 2685 C C . LEU B 1 102 ? 3.959 -8.284 -4.775 1.00 36.29 891 LEU B C 1
ATOM 2686 O O . LEU B 1 102 ? 3.175 -9.185 -4.473 1.00 36.00 891 LEU B O 1
ATOM 2691 N N . GLY B 1 103 ? 4.748 -8.342 -5.843 1.00 29.64 892 GLY B N 1
ATOM 2692 C CA . GLY B 1 103 ? 4.760 -9.503 -6.711 1.00 29.50 892 GLY B CA 1
ATOM 2693 C C . GLY B 1 103 ? 3.518 -9.617 -7.574 1.00 30.48 892 GLY B C 1
ATOM 2694 O O . GLY B 1 103 ? 2.700 -8.698 -7.632 1.00 30.58 892 GLY B O 1
ATOM 2695 N N . GLY B 1 104 ? 3.386 -10.752 -8.253 1.00 32.68 893 GLY B N 1
ATOM 2696 C CA . GLY B 1 104 ? 2.248 -11.018 -9.114 1.00 33.26 893 GLY B CA 1
ATOM 2697 C C . GLY B 1 104 ? 2.143 -12.500 -9.422 1.00 33.57 893 GLY B C 1
ATOM 2698 O O . GLY B 1 104 ? 3.006 -13.279 -9.010 1.00 31.28 893 GLY B O 1
ATOM 2699 N N . PRO B 1 105 ? 1.088 -12.899 -10.149 1.00 38.71 894 PRO B N 1
ATOM 2700 C CA . PRO B 1 105 ? 0.861 -14.310 -10.481 1.00 39.05 894 PRO B CA 1
ATOM 2701 C C . PRO B 1 105 ? 2.067 -14.900 -11.198 1.00 39.73 894 PRO B C 1
ATOM 2702 O O . PRO B 1 105 ? 2.441 -16.044 -10.940 1.00 40.13 894 PRO B O 1
ATOM 2706 N N . SER B 1 106 ? 2.671 -14.114 -12.084 1.00 44.86 895 SER B N 1
ATOM 2707 C CA . SER B 1 106 ? 3.835 -14.560 -12.838 1.00 45.08 895 SER B CA 1
ATOM 2708 C C . SER B 1 106 ? 5.067 -13.748 -12.461 1.00 44.28 895 SER B C 1
ATOM 2709 O O . SER B 1 106 ? 6.055 -13.712 -13.196 1.00 44.01 895 SER B O 1
ATOM 2712 N N . ASN B 1 107 ? 4.990 -13.085 -11.312 1.00 39.44 896 ASN B N 1
ATOM 2713 C CA . ASN B 1 107 ? 6.130 -12.379 -10.745 1.00 38.83 896 ASN B CA 1
ATOM 2714 C C . ASN B 1 107 ? 6.180 -12.595 -9.242 1.00 38.87 896 ASN B C 1
ATOM 2715 O O . ASN B 1 107 ? 6.154 -11.640 -8.468 1.00 39.36 896 ASN B O 1
ATOM 2720 N N . ARG B 1 108 ? 6.239 -13.858 -8.834 1.00 36.59 897 ARG B N 1
ATOM 2721 C CA . ARG B 1 108 ? 6.275 -14.204 -7.421 1.00 36.27 897 ARG B CA 1
ATOM 2722 C C . ARG B 1 108 ? 7.665 -13.987 -6.849 1.00 35.85 897 ARG B C 1
ATOM 2723 O O . ARG B 1 108 ? 8.669 -14.274 -7.501 1.00 34.48 897 ARG B O 1
ATOM 2731 N N . PHE B 1 109 ? 7.719 -13.473 -5.628 1.00 35.97 898 PHE B N 1
ATOM 2732 C CA . PHE B 1 109 ? 8.948 -13.527 -4.856 1.00 36.75 898 PHE B CA 1
ATOM 2733 C C . PHE B 1 109 ? 9.039 -14.925 -4.251 1.00 36.76 898 PHE B C 1
ATOM 2734 O O . PHE B 1 109 ? 8.023 -15.523 -3.896 1.00 36.36 898 PHE B O 1
ATOM 2742 N N . THR B 1 110 ? 10.252 -15.453 -4.147 1.00 30.76 899 THR B N 1
ATOM 2743 C CA . THR B 1 110 ? 10.431 -16.791 -3.605 1.00 31.89 899 THR B CA 1
ATOM 2744 C C . THR B 1 110 ? 9.871 -16.848 -2.192 1.00 33.49 899 THR B C 1
ATOM 2745 O O . THR B 1 110 ? 9.195 -17.808 -1.819 1.00 33.41 899 THR B O 1
ATOM 2749 N N . THR B 1 111 ? 10.155 -15.807 -1.413 1.00 43.35 900 THR B N 1
ATOM 2750 C CA . THR B 1 111 ? 9.652 -15.702 -0.052 1.00 43.23 900 THR B CA 1
ATOM 2751 C C . THR B 1 111 ? 9.875 -14.293 0.475 1.00 43.13 900 THR B C 1
ATOM 2752 O O . THR B 1 111 ? 10.471 -13.456 -0.196 1.00 43.88 900 THR B O 1
ATOM 2756 N N . ALA B 1 112 ? 9.390 -14.042 1.685 1.00 40.33 901 ALA B N 1
ATOM 2757 C CA . ALA B 1 112 ? 9.730 -12.836 2.418 1.00 39.39 901 ALA B CA 1
ATOM 2758 C C . ALA B 1 112 ? 10.381 -13.270 3.720 1.00 38.93 901 ALA B C 1
ATOM 2759 O O . ALA B 1 112 ? 9.861 -14.141 4.418 1.00 39.07 901 ALA B O 1
ATOM 2761 N N . TYR B 1 113 ? 11.530 -12.681 4.034 1.00 37.10 902 TYR B N 1
ATOM 2762 C CA . TYR B 1 113 ? 12.193 -12.932 5.306 1.00 37.01 902 TYR B CA 1
ATOM 2763 C C . TYR B 1 113 ? 11.799 -11.834 6.279 1.00 37.22 902 TYR B C 1
ATOM 2764 O O . TYR B 1 113 ? 12.129 -10.666 6.073 1.00 38.20 902 TYR B O 1
ATOM 2773 N N . LEU B 1 114 ? 11.087 -12.210 7.337 1.00 33.72 903 LEU B N 1
ATOM 2774 C CA . LEU B 1 114 ? 10.521 -11.231 8.257 1.00 33.69 903 LEU B CA 1
ATOM 2775 C C . LEU B 1 114 ? 11.037 -11.380 9.687 1.00 33.03 903 LEU B C 1
ATOM 2776 O O . LEU B 1 114 ? 11.360 -12.481 10.133 1.00 31.99 903 LEU B O 1
ATOM 2781 N N . GLY B 1 115 ? 11.116 -10.255 10.393 1.00 33.66 904 GLY B N 1
ATOM 2782 C CA . GLY B 1 115 ? 11.494 -10.242 11.795 1.00 32.28 904 GLY B CA 1
ATOM 2783 C C . GLY B 1 115 ? 10.282 -10.505 12.666 1.00 31.97 904 GLY B C 1
ATOM 2784 O O . GLY B 1 115 ? 10.403 -10.864 13.839 1.00 31.48 904 GLY B O 1
ATOM 2785 N N . SER B 1 116 ? 9.103 -10.321 12.084 1.00 31.58 905 SER B N 1
ATOM 2786 C CA . SER B 1 116 ? 7.862 -10.654 12.767 1.00 33.16 905 SER B CA 1
ATOM 2787 C C . SER B 1 116 ? 6.748 -10.957 11.766 1.00 34.83 905 SER B C 1
ATOM 2788 O O . SER B 1 116 ? 6.846 -10.610 10.590 1.00 35.23 905 SER B O 1
ATOM 2791 N N . ASN B 1 117 ? 5.695 -11.612 12.244 1.00 56.51 906 ASN B N 1
ATOM 2792 C CA . ASN B 1 117 ? 4.599 -12.057 11.386 1.00 58.45 906 ASN B CA 1
ATOM 2793 C C . ASN B 1 117 ? 3.835 -10.909 10.732 1.00 57.64 906 ASN B C 1
ATOM 2794 O O . ASN B 1 117 ? 3.570 -9.893 11.370 1.00 57.68 906 ASN B O 1
ATOM 2799 N N . PRO B 1 118 ? 3.466 -11.082 9.454 1.00 40.50 907 PRO B N 1
ATOM 2800 C CA . PRO B 1 118 ? 2.760 -10.065 8.665 1.00 39.94 907 PRO B CA 1
ATOM 2801 C C . PRO B 1 118 ? 1.567 -9.456 9.396 1.00 39.02 907 PRO B C 1
ATOM 2802 O O . PRO B 1 118 ? 0.859 -10.152 10.126 1.00 38.28 907 PRO B O 1
ATOM 2806 N N . ILE B 1 119 ? 1.359 -8.159 9.199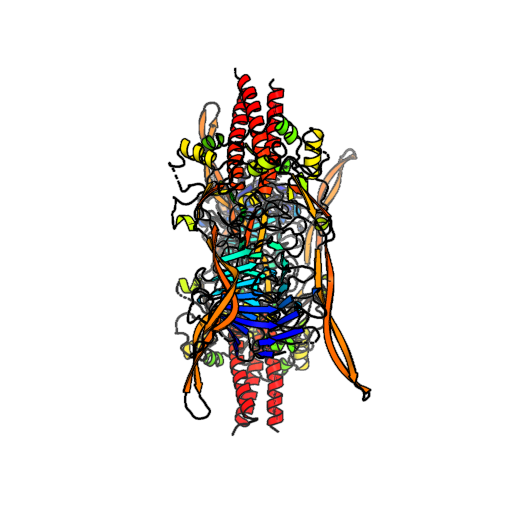 1.00 38.00 908 ILE B N 1
ATOM 2807 C CA . ILE B 1 119 ? 0.208 -7.472 9.761 1.00 38.56 908 ILE B CA 1
ATOM 2808 C C . ILE B 1 119 ? -0.812 -7.211 8.668 1.00 39.70 908 ILE B C 1
ATOM 2809 O O . ILE B 1 119 ? -0.503 -6.569 7.664 1.00 40.43 908 ILE B O 1
ATOM 2814 N N . VAL B 1 120 ? -2.027 -7.711 8.857 1.00 35.76 909 VAL B N 1
ATOM 2815 C CA . VAL B 1 120 ? -3.107 -7.433 7.919 1.00 36.59 909 VAL B CA 1
ATOM 2816 C C . VAL B 1 120 ? -4.096 -6.457 8.547 1.00 38.61 909 VAL B C 1
ATOM 2817 O O . VAL B 1 120 ? -4.520 -6.636 9.688 1.00 39.32 909 VAL B O 1
ATOM 2821 N N . THR B 1 121 ? -4.454 -5.418 7.802 1.00 54.15 910 THR B N 1
ATOM 2822 C CA . THR B 1 121 ? -5.313 -4.365 8.328 1.00 56.59 910 THR B CA 1
ATOM 2823 C C . THR B 1 121 ? -6.144 -3.722 7.227 1.00 57.59 910 THR B C 1
ATOM 2824 O O . THR B 1 121 ? -5.776 -3.767 6.055 1.00 58.25 910 THR B O 1
ATOM 2828 N N . ALA B 1 122 ? -7.266 -3.125 7.615 1.00 60.66 911 ALA B N 1
ATOM 2829 C CA . ALA B 1 122 ? -8.171 -2.490 6.664 1.00 62.69 911 ALA B CA 1
ATOM 2830 C C . ALA B 1 122 ? -7.982 -0.979 6.637 1.00 64.33 911 ALA B C 1
ATOM 2831 O O . ALA B 1 122 ? -8.415 -0.309 5.700 1.00 65.45 911 ALA B O 1
ATOM 2833 N N . ASN B 1 123 ? -7.342 -0.447 7.672 1.00 51.95 912 ASN B N 1
ATOM 2834 C CA . ASN B 1 123 ? -7.105 0.989 7.776 1.00 53.03 912 ASN B CA 1
ATOM 2835 C C . ASN B 1 123 ? -8.359 1.830 7.547 0.39 54.08 912 ASN B C 1
ATOM 2836 O O . ASN B 1 123 ? -8.446 2.578 6.574 0.80 53.83 912 ASN B O 1
ATOM 2841 N N . GLY B 1 124 ? -9.330 1.705 8.444 0.67 67.01 913 GLY B N 1
ATOM 2842 C CA . GLY B 1 124 ? -10.534 2.510 8.365 1.00 69.86 913 GLY B CA 1
ATOM 2843 C C . GLY B 1 124 ? -11.562 1.976 7.387 0.20 71.87 913 GLY B C 1
ATOM 2844 O O . GLY B 1 124 ? -12.762 2.071 7.637 1.00 72.89 913 GLY B O 1
ATOM 2845 N N . GLU B 1 125 ? -11.099 1.426 6.267 0.76 83.22 914 GLU B N 1
ATOM 2846 C CA . GLU B 1 125 ? -11.999 0.811 5.297 1.00 85.23 914 GLU B CA 1
ATOM 2847 C C . GLU B 1 125 ? -12.953 -0.119 6.031 1.00 86.65 914 GLU B C 1
ATOM 2848 O O . GLU B 1 125 ? -12.553 -0.808 6.968 1.00 86.29 914 GLU B O 1
ATOM 2854 N N . ARG B 1 126 ? -14.212 -0.143 5.616 1.00 72.63 915 ARG B N 1
ATOM 2855 C CA . ARG B 1 126 ? -15.199 -0.903 6.369 1.00 73.90 915 ARG B CA 1
ATOM 2856 C C . ARG B 1 126 ? -15.784 -2.079 5.587 1.00 74.78 915 ARG B C 1
ATOM 2857 O O . ARG B 1 126 ? -15.949 -2.018 4.368 1.00 74.49 915 ARG B O 1
ATOM 2865 N N . LYS B 1 127 ? -16.075 -3.155 6.312 1.00 77.15 916 LYS B N 1
ATOM 2866 C CA . LYS B 1 127 ? -16.597 -4.383 5.731 1.00 78.38 916 LYS B CA 1
ATOM 2867 C C . LYS B 1 127 ? -18.108 -4.442 5.909 1.00 80.44 916 LYS B C 1
ATOM 2868 O O . LYS B 1 127 ? -18.693 -3.619 6.613 1.00 81.22 916 LYS B O 1
ATOM 2874 N N . THR B 1 128 ? -18.740 -5.416 5.266 1.00 73.43 917 THR B N 1
ATOM 2875 C CA . THR B 1 128 ? -20.135 -5.710 5.544 1.00 75.13 917 THR B CA 1
ATOM 2876 C C . THR B 1 128 ? -20.211 -6.214 6.977 1.00 75.37 917 THR B C 1
ATOM 2877 O O . THR B 1 128 ? -19.186 -6.347 7.645 1.00 74.34 917 THR B O 1
ATOM 2881 N N . GLU B 1 129 ? -21.416 -6.496 7.456 1.00 78.24 918 GLU B N 1
ATOM 2882 C CA . GLU B 1 129 ? -21.564 -6.996 8.815 1.00 78.45 918 GLU B CA 1
ATOM 2883 C C . GLU B 1 129 ? -20.971 -8.397 8.920 1.00 77.94 918 GLU B C 1
ATOM 2884 O O . GLU B 1 129 ? -21.367 -9.298 8.181 1.00 78.77 918 GLU B O 1
ATOM 2890 N N . PRO B 1 130 ? -20.009 -8.580 9.838 1.00 76.16 919 PRO B N 1
ATOM 2891 C CA . PRO B 1 130 ? -19.367 -9.879 10.061 1.00 75.95 919 PRO B CA 1
ATOM 2892 C C . PRO B 1 130 ? -20.388 -11.011 10.083 1.00 77.39 919 PRO B C 1
ATOM 2893 O O . PRO B 1 130 ? -21.503 -10.826 10.573 1.00 78.92 919 PRO B O 1
ATOM 2897 N N . VAL B 1 131 ? -20.009 -12.169 9.551 1.00 59.09 920 VAL B N 1
ATOM 2898 C CA . VAL B 1 131 ? -20.928 -13.297 9.441 1.00 60.11 920 VAL B CA 1
ATOM 2899 C C . VAL B 1 131 ? -20.256 -14.632 9.751 1.00 60.02 920 VAL B C 1
ATOM 2900 O O . VAL B 1 131 ? -19.137 -14.896 9.311 0.32 59.12 920 VAL B O 1
ATOM 2904 N N . VAL B 1 132 ? -20.950 -15.465 10.519 1.00 72.37 921 VAL B N 1
ATOM 2905 C CA . VAL B 1 132 ? -20.450 -16.785 10.880 1.00 72.01 921 VAL B CA 1
ATOM 2906 C C . VAL B 1 132 ? -20.256 -17.655 9.643 0.58 72.45 921 VAL B C 1
ATOM 2907 O O . VAL B 1 132 ? -20.877 -17.424 8.606 1.00 73.07 921 VAL B O 1
ATOM 2911 N N . PHE B 1 133 ? -19.388 -18.654 9.757 1.00 56.99 922 PHE B N 1
ATOM 2912 C CA . PHE B 1 133 ? -19.210 -19.627 8.690 1.00 57.67 922 PHE B CA 1
ATOM 2913 C C . PHE B 1 133 ? -20.447 -20.513 8.610 1.00 59.66 922 PHE B C 1
ATOM 2914 O O . PHE B 1 133 ? -20.687 -21.333 9.493 0.22 60.16 922 PHE B O 1
ATOM 2922 N N . ASP B 1 134 ? -21.237 -20.337 7.555 1.00 79.23 923 ASP B N 1
ATOM 2923 C CA . ASP B 1 134 ? -22.456 -21.120 7.378 0.82 81.16 923 ASP B CA 1
ATOM 2924 C C . ASP B 1 134 ? -22.148 -22.614 7.356 1.00 81.52 923 ASP B C 1
ATOM 2925 O O . ASP B 1 134 ? -21.151 -23.043 6.777 1.00 81.02 923 ASP B O 1
ATOM 2930 N N . ASP B 1 135 ? -23.013 -23.401 7.988 1.00 89.28 924 ASP B N 1
ATOM 2931 C CA . ASP B 1 135 ? -22.787 -24.836 8.143 0.46 90.00 924 ASP B CA 1
ATOM 2932 C C . ASP B 1 135 ? -22.525 -25.557 6.822 0.89 90.49 924 ASP B C 1
ATOM 2933 O O . ASP B 1 135 ? -21.715 -26.482 6.765 1.00 90.22 924 ASP B O 1
ATOM 2938 N N . ALA B 1 136 ? -23.212 -25.134 5.766 0.73 89.75 925 ALA B N 1
ATOM 2939 C CA . ALA B 1 136 ? -23.047 -25.754 4.456 1.00 90.32 925 ALA B CA 1
ATOM 2940 C C . ALA B 1 136 ? -21.599 -25.667 3.980 1.00 88.77 925 ALA B C 1
ATOM 2941 O O . ALA B 1 136 ? -21.073 -26.611 3.390 1.00 89.03 925 ALA B O 1
ATOM 2943 N N . PHE B 1 137 ? -20.961 -24.531 4.245 0.54 76.95 926 PHE B N 1
ATOM 2944 C CA . PHE B 1 137 ? -19.579 -24.314 3.834 1.00 75.12 926 PHE B CA 1
ATOM 2945 C C . PHE B 1 137 ? -18.611 -25.170 4.646 1.00 73.96 926 PHE B C 1
ATOM 2946 O O . PHE B 1 137 ? -17.608 -25.652 4.119 1.00 73.70 926 PHE B O 1
ATOM 2954 N N . LEU B 1 138 ? -18.911 -25.356 5.929 1.00 65.64 927 LEU B N 1
ATOM 2955 C CA . LEU B 1 138 ? -18.061 -26.166 6.797 1.00 65.07 927 LEU B CA 1
ATOM 2956 C C . LEU B 1 138 ? -18.048 -27.625 6.358 1.00 66.02 927 LEU B C 1
ATOM 2957 O O . LEU B 1 138 ? -16.992 -28.257 6.314 1.00 65.12 927 LEU B O 1
ATOM 2962 N N . ASP B 1 139 ? -19.227 -28.154 6.042 1.00 91.94 928 ASP B N 1
ATOM 2963 C CA . ASP B 1 139 ? -19.348 -29.522 5.553 0.84 92.96 928 ASP B CA 1
ATOM 2964 C C . ASP B 1 139 ? -18.357 -29.747 4.421 0.76 92.35 928 ASP B C 1
ATOM 2965 O O . ASP B 1 139 ? -17.694 -30.782 4.354 1.00 92.38 928 ASP B O 1
ATOM 2970 N N . ALA B 1 140 ? -18.261 -28.761 3.535 1.00 63.93 929 ALA B N 1
ATOM 2971 C CA . ALA B 1 140 ? -17.346 -28.827 2.404 1.00 63.47 929 ALA B CA 1
ATOM 2972 C C . ALA B 1 140 ? -15.891 -28.787 2.853 1.00 61.73 929 ALA B C 1
ATOM 2973 O O . ALA B 1 140 ? -15.081 -29.614 2.434 0.50 61.74 929 ALA B O 1
ATOM 2975 N N . TRP B 1 141 ? -15.567 -27.823 3.709 1.00 70.76 930 TRP B N 1
ATOM 2976 C CA . TRP B 1 141 ? -14.188 -27.605 4.136 1.00 68.86 930 TRP B CA 1
ATOM 2977 C C . TRP B 1 141 ? -13.551 -28.858 4.730 1.00 69.15 930 TRP B C 1
ATOM 2978 O O . TRP B 1 141 ? -12.331 -29.019 4.694 1.00 68.82 930 TRP B O 1
ATOM 2989 N N . GLY B 1 142 ? -14.378 -29.743 5.274 1.00 74.99 931 GLY B N 1
ATOM 2990 C CA . GLY B 1 142 ? -13.887 -30.977 5.857 1.00 74.70 931 GLY B CA 1
ATOM 2991 C C . GLY B 1 142 ? -13.175 -31.852 4.843 1.00 75.36 931 GLY B C 1
ATOM 2992 O O . GLY B 1 142 ? -12.335 -32.676 5.202 1.00 74.93 931 GLY B O 1
ATOM 2993 N N . ASP B 1 143 ? -13.509 -31.668 3.570 1.00 75.05 932 ASP B N 1
ATOM 2994 C CA . ASP B 1 143 ? -12.939 -32.485 2.504 1.00 75.76 932 ASP B CA 1
ATOM 2995 C C . ASP B 1 143 ? -11.596 -31.958 2.005 1.00 74.57 932 ASP B C 1
ATOM 2996 O O . ASP B 1 143 ? -10.936 -32.601 1.189 1.00 75.30 932 ASP B O 1
ATOM 3001 N N . VAL B 1 144 ? -11.198 -30.788 2.495 1.00 63.23 933 VAL B N 1
ATOM 3002 C CA . VAL B 1 144 ? -9.901 -30.226 2.143 1.00 60.86 933 VAL B CA 1
ATOM 3003 C C . VAL B 1 144 ? -8.793 -31.094 2.730 1.00 59.90 933 VAL B C 1
ATOM 3004 O O . VAL B 1 144 ? -8.908 -31.583 3.853 1.00 59.79 933 VAL B O 1
ATOM 3008 N N . HIS B 1 145 ? -7.724 -31.286 1.966 1.00 73.76 934 HIS B N 1
ATOM 3009 C CA . HIS B 1 145 ? -6.622 -32.140 2.392 1.00 73.95 934 HIS B CA 1
ATOM 3010 C C . HIS B 1 145 ? -5.372 -31.332 2.727 1.00 72.35 934 HIS B C 1
ATOM 3011 O O . HIS B 1 145 ? -4.986 -30.433 1.983 1.00 72.77 934 HIS B O 1
ATOM 3018 N N . TYR B 1 146 ? -4.748 -31.658 3.853 1.00 52.83 935 TYR B N 1
ATOM 3019 C CA . TYR B 1 146 ? -3.470 -31.064 4.222 1.00 51.27 935 TYR B CA 1
ATOM 3020 C C . TYR B 1 146 ? -2.363 -32.068 3.940 1.00 50.47 935 TYR B C 1
ATOM 3021 O O . TYR B 1 146 ? -2.333 -33.153 4.522 1.00 49.83 935 TYR B O 1
ATOM 3030 N N . ILE B 1 147 ? -1.455 -31.700 3.044 1.00 48.72 936 ILE B N 1
ATOM 3031 C CA . ILE B 1 147 ? -0.529 -32.665 2.467 1.00 48.09 936 ILE B CA 1
ATOM 3032 C C . ILE B 1 147 ? 0.940 -32.286 2.601 1.00 48.00 936 ILE B C 1
ATOM 3033 O O . ILE B 1 147 ? 1.284 -31.137 2.881 1.00 48.42 936 ILE B O 1
ATOM 3038 N N . MET B 1 148 ? 1.799 -33.281 2.404 1.00 48.74 937 MET B N 1
ATOM 3039 C CA . MET B 1 148 ? 3.227 -33.065 2.250 1.00 48.62 937 MET B CA 1
ATOM 3040 C C . MET B 1 148 ? 3.550 -33.275 0.781 1.00 49.00 937 MET B C 1
ATOM 3041 O O . MET B 1 148 ? 2.946 -34.127 0.131 1.00 49.68 937 MET B O 1
ATOM 3046 N N . TYR B 1 149 ? 4.497 -32.510 0.253 1.00 49.80 938 TYR B N 1
ATOM 3047 C CA . TYR B 1 149 ? 4.877 -32.670 -1.145 1.00 49.22 938 TYR B CA 1
ATOM 3048 C C . TYR B 1 149 ? 6.309 -32.232 -1.416 1.00 48.67 938 TYR B C 1
ATOM 3049 O O . TYR B 1 149 ? 7.038 -31.832 -0.510 1.00 49.09 938 TYR B O 1
ATOM 3058 N N . GLN B 1 150 ? 6.699 -32.319 -2.681 1.00 47.51 939 GLN B N 1
ATOM 3059 C CA . GLN B 1 150 ? 8.009 -31.882 -3.128 1.00 46.03 939 GLN B CA 1
ATOM 3060 C C . GLN B 1 150 ? 7.853 -31.337 -4.534 1.00 45.32 939 GLN B C 1
ATOM 3061 O O . GLN B 1 150 ? 6.835 -31.577 -5.178 1.00 44.77 939 GLN B O 1
ATOM 3067 N N . TRP B 1 151 ? 8.850 -30.592 -5.000 1.00 43.05 940 TRP B N 1
ATOM 3068 C CA . TRP B 1 151 ? 8.870 -30.129 -6.381 1.00 43.08 940 TRP B CA 1
ATOM 3069 C C . TRP B 1 151 ? 9.651 -31.128 -7.221 1.00 43.95 940 TRP B C 1
ATOM 3070 O O . TRP B 1 151 ? 10.752 -31.534 -6.845 1.00 44.52 940 TRP B O 1
ATOM 3081 N N . LEU B 1 152 ? 9.073 -31.543 -8.343 1.00 43.58 941 LEU B N 1
ATOM 3082 C CA . LEU B 1 152 ? 9.758 -32.457 -9.248 1.00 44.57 941 LEU B CA 1
ATOM 3083 C C . LEU B 1 152 ? 11.152 -31.926 -9.568 1.00 45.59 941 LEU B C 1
ATOM 3084 O O . LEU B 1 152 ? 12.129 -32.675 -9.565 1.00 45.61 941 LEU B O 1
ATOM 3089 N N . ASP B 1 153 ? 11.232 -30.627 -9.842 1.00 53.43 942 ASP B N 1
ATOM 3090 C CA . ASP B 1 153 ? 12.506 -29.971 -10.119 1.00 55.27 942 ASP B CA 1
ATOM 3091 C C . ASP B 1 153 ? 13.531 -30.227 -9.018 1.00 56.43 942 ASP B C 1
ATOM 3092 O O . ASP B 1 153 ? 14.664 -30.626 -9.292 1.00 56.78 942 ASP B O 1
ATOM 3097 N N . ALA B 1 154 ? 13.128 -29.992 -7.774 1.00 56.79 943 ALA B N 1
ATOM 3098 C CA . ALA B 1 154 ? 14.019 -30.181 -6.636 1.00 58.08 943 ALA B CA 1
ATOM 3099 C C . ALA B 1 154 ? 14.510 -31.623 -6.541 1.00 59.23 943 ALA B C 1
ATOM 3100 O O . ALA B 1 154 ? 15.714 -31.875 -6.480 1.00 59.35 943 ALA B O 1
ATOM 3102 N N . VAL B 1 155 ? 13.573 -32.565 -6.528 1.00 48.77 944 VAL B N 1
ATOM 3103 C CA . VAL B 1 155 ? 13.908 -33.983 -6.441 1.00 50.36 944 VAL B CA 1
ATOM 3104 C C . VAL B 1 155 ? 14.846 -34.412 -7.569 1.00 51.68 944 VAL B C 1
ATOM 3105 O O . VAL B 1 155 ? 15.706 -35.275 -7.380 1.00 51.48 944 VAL B O 1
ATOM 3109 N N . GLN B 1 156 ? 14.681 -33.803 -8.740 1.00 60.23 945 GLN B N 1
ATOM 3110 C CA . GLN B 1 156 ? 15.534 -34.111 -9.883 1.00 62.05 945 GLN B CA 1
ATOM 3111 C C . GLN B 1 156 ? 16.998 -33.838 -9.557 1.00 63.16 945 GLN B C 1
ATOM 3112 O O . GLN B 1 156 ? 17.893 -34.525 -10.052 1.00 64.15 945 GLN B O 1
ATOM 3118 N N . LEU B 1 157 ? 17.232 -32.833 -8.720 1.00 69.62 946 LEU B N 1
ATOM 3119 C CA . LEU B 1 157 ? 18.585 -32.449 -8.334 1.00 70.59 946 LEU B CA 1
ATOM 3120 C C . LEU B 1 157 ? 19.068 -33.220 -7.102 0.25 71.44 946 LEU B C 1
ATOM 3121 O O . LEU B 1 157 ? 20.270 -33.316 -6.855 0.52 71.76 946 LEU B O 1
ATOM 3126 N N . LYS B 1 158 ? 18.124 -33.760 -6.334 1.00 69.68 947 LYS B N 1
ATOM 3127 C CA . LYS B 1 158 ? 18.446 -34.667 -5.231 1.00 70.63 947 LYS B CA 1
ATOM 3128 C C . LYS B 1 158 ? 17.423 -35.803 -5.130 1.00 70.31 947 LYS B C 1
ATOM 3129 O O . LYS B 1 158 ? 16.722 -35.949 -4.126 1.00 70.33 947 LYS B O 1
ATOM 3135 N N . ALA B 1 162 ? 16.194 -33.015 -1.065 1.00 59.85 951 ALA B N 1
ATOM 3136 C CA . ALA B 1 162 ? 15.182 -32.095 -1.567 1.00 59.87 951 ALA B CA 1
ATOM 3137 C C . ALA B 1 162 ? 14.064 -31.929 -0.545 1.00 59.82 951 ALA B C 1
ATOM 3138 O O . ALA B 1 162 ? 13.460 -32.906 -0.103 1.00 59.80 951 ALA B O 1
ATOM 3140 N N . ARG B 1 163 ? 13.793 -30.682 -0.178 1.00 69.11 952 ARG B N 1
ATOM 3141 C CA . ARG B 1 163 ? 12.899 -30.376 0.933 1.00 68.61 952 ARG B CA 1
ATOM 3142 C C . ARG B 1 163 ? 11.445 -30.778 0.701 1.00 67.00 952 ARG B C 1
ATOM 3143 O O . ARG B 1 163 ? 10.934 -30.697 -0.416 1.00 67.24 952 ARG B O 1
ATOM 3151 N N . ILE B 1 164 ? 10.789 -31.209 1.774 1.00 44.66 953 ILE B N 1
ATOM 3152 C CA . ILE B 1 164 ? 9.354 -31.446 1.766 1.00 42.77 953 ILE B CA 1
ATOM 3153 C C . ILE B 1 164 ? 8.646 -30.172 2.220 1.00 42.25 953 ILE B C 1
ATOM 3154 O O . ILE B 1 164 ? 9.111 -29.492 3.131 1.00 42.32 953 ILE B O 1
ATOM 3159 N N . HIS B 1 165 ? 7.528 -29.846 1.582 1.00 46.02 954 HIS B N 1
ATOM 3160 C CA . HIS B 1 165 ? 6.755 -28.669 1.956 1.00 45.58 954 HIS B CA 1
ATOM 3161 C C . HIS B 1 165 ? 5.373 -29.098 2.426 1.00 45.92 954 HIS B C 1
ATOM 3162 O O . HIS B 1 165 ? 4.893 -30.169 2.056 1.00 46.80 954 HIS B O 1
ATOM 3169 N N . PHE B 1 166 ? 4.736 -28.266 3.245 1.00 46.58 955 PHE B N 1
ATOM 3170 C CA . PHE B 1 166 ? 3.373 -28.535 3.699 1.00 45.59 955 PHE B CA 1
ATOM 3171 C C . PHE B 1 166 ? 2.403 -27.536 3.079 1.00 46.16 955 PHE B C 1
ATOM 3172 O O . PHE B 1 166 ? 2.739 -26.363 2.910 1.00 46.46 955 PHE B O 1
ATOM 3180 N N . GLY B 1 167 ? 1.201 -27.997 2.743 1.00 38.91 956 GLY B N 1
ATOM 3181 C CA . GLY B 1 167 ? 0.195 -27.117 2.174 1.00 39.96 956 GLY B CA 1
ATOM 3182 C C . GLY B 1 167 ? -1.033 -27.810 1.613 1.00 41.23 956 GLY B C 1
ATOM 3183 O O . GLY B 1 167 ? -1.267 -28.995 1.856 1.00 41.71 956 GLY B O 1
ATOM 3184 N N . VAL B 1 168 ? -1.824 -27.056 0.858 1.00 53.03 957 VAL B N 1
ATOM 3185 C CA . VAL B 1 168 ? -3.038 -27.580 0.250 1.00 54.49 957 VAL B CA 1
ATOM 3186 C C . VAL B 1 168 ? -3.069 -27.273 -1.243 1.00 55.23 957 VAL B C 1
ATOM 3187 O O . VAL B 1 168 ? -2.945 -26.119 -1.651 1.00 55.48 957 VAL B O 1
ATOM 3191 N N . ILE B 1 169 ? -3.229 -28.313 -2.057 1.00 48.42 958 ILE B N 1
ATOM 3192 C CA . ILE B 1 169 ? -3.314 -28.141 -3.504 1.00 48.73 958 ILE B CA 1
ATOM 3193 C C . ILE B 1 169 ? -4.535 -27.311 -3.893 1.00 49.43 958 ILE B C 1
ATOM 3194 O O . ILE B 1 169 ? -5.666 -27.659 -3.558 1.00 49.28 958 ILE B O 1
ATOM 3199 N N . ALA B 1 170 ? -4.294 -26.211 -4.600 1.00 56.79 959 ALA B N 1
ATOM 3200 C CA . ALA B 1 170 ? -5.366 -25.310 -5.006 1.00 58.16 959 ALA B CA 1
ATOM 3201 C C . ALA B 1 170 ? -6.506 -26.063 -5.680 1.00 58.46 959 ALA B C 1
ATOM 3202 O O . ALA B 1 170 ? -7.676 -25.842 -5.370 1.00 58.09 959 ALA B O 1
ATOM 3204 N N . GLN B 1 171 ? -6.157 -26.953 -6.601 1.00 64.78 960 GLN B N 1
ATOM 3205 C CA . GLN B 1 171 ? -7.156 -27.727 -7.327 1.00 66.17 960 GLN B CA 1
ATOM 3206 C C . GLN B 1 171 ? -7.951 -28.610 -6.370 1.00 66.41 960 GLN B C 1
ATOM 3207 O O . GLN B 1 171 ? -9.151 -28.810 -6.549 1.00 66.09 960 GLN B O 1
ATOM 3213 N N . GLN B 1 172 ? -7.276 -29.134 -5.352 1.00 72.38 961 GLN B N 1
ATOM 3214 C CA . GLN B 1 172 ? -7.932 -29.949 -4.336 1.00 72.88 961 GLN B CA 1
ATOM 3215 C C . GLN B 1 172 ? -9.071 -29.188 -3.662 1.00 72.81 961 GLN B C 1
ATOM 3216 O O . GLN B 1 172 ? -10.161 -29.727 -3.474 1.00 73.18 961 GLN B O 1
ATOM 3222 N N . ILE B 1 173 ? -8.815 -27.934 -3.301 1.00 59.33 962 ILE B N 1
ATOM 3223 C CA . ILE B 1 173 ? -9.845 -27.094 -2.701 1.00 58.63 962 ILE B CA 1
ATOM 3224 C C . ILE B 1 173 ? -10.913 -26.750 -3.733 0.86 57.96 962 ILE B C 1
ATOM 3225 O O . ILE B 1 173 ? -12.089 -26.599 -3.401 0.44 57.85 962 ILE B O 1
ATOM 3230 N N . ARG B 1 174 ? -10.493 -26.637 -4.989 1.00 69.85 963 ARG B N 1
ATOM 3231 C CA . ARG B 1 174 ? -11.399 -26.295 -6.079 1.00 69.52 963 ARG B CA 1
ATOM 3232 C C . ARG B 1 174 ? -12.345 -27.449 -6.402 1.00 69.36 963 ARG B C 1
ATOM 3233 O O . ARG B 1 174 ? -13.553 -27.251 -6.534 0.59 69.25 963 ARG B O 1
ATOM 3241 N N . ASP B 1 175 ? -11.791 -28.651 -6.530 0.45 51.15 964 ASP B N 1
ATOM 3242 C CA . ASP B 1 175 ? -12.599 -29.843 -6.767 1.00 50.81 964 ASP B CA 1
ATOM 3243 C C . ASP B 1 175 ? -13.627 -30.018 -5.653 0.95 50.98 964 ASP B C 1
ATOM 3244 O O . ASP B 1 175 ? -14.725 -30.525 -5.880 0.26 51.05 964 ASP B O 1
ATOM 3249 N N . VAL B 1 176 ? -13.262 -29.592 -4.448 1.00 64.62 965 VAL B N 1
ATOM 3250 C CA . VAL B 1 176 ? -14.169 -29.650 -3.309 1.00 65.15 965 VAL B CA 1
ATOM 3251 C C . VAL B 1 176 ? -15.243 -28.572 -3.413 1.00 65.30 965 VAL B C 1
ATOM 3252 O O . VAL B 1 176 ? -16.419 -28.832 -3.160 0.72 65.28 965 VAL B O 1
ATOM 3256 N N . PHE B 1 177 ? -14.835 -27.363 -3.790 0.67 69.25 966 PHE B N 1
ATOM 3257 C CA . PHE B 1 177 ? -15.779 -26.263 -3.967 0.84 68.99 966 PHE B CA 1
ATOM 3258 C C . PHE B 1 177 ? -16.854 -26.610 -4.989 0.09 68.68 966 PHE B C 1
ATOM 3259 O O . PHE B 1 177 ? -17.984 -26.126 -4.906 1.00 68.87 966 PHE B O 1
ATOM 3267 N N . ILE B 1 178 ? -16.492 -27.447 -5.953 1.00 65.94 967 ILE B N 1
ATOM 3268 C CA . ILE B 1 178 ? -17.414 -27.855 -7.007 0.49 65.50 967 ILE B CA 1
ATOM 3269 C C . ILE B 1 178 ? -18.321 -28.989 -6.538 0.51 65.60 967 ILE B C 1
ATOM 3270 O O . ILE B 1 178 ? -19.535 -28.937 -6.715 1.00 65.36 967 ILE B O 1
ATOM 3275 N N . ALA B 1 179 ? -17.720 -30.010 -5.937 1.00 56.88 968 ALA B N 1
ATOM 3276 C CA . ALA B 1 179 ? -18.468 -31.151 -5.432 1.00 56.84 968 ALA B CA 1
ATOM 3277 C C . ALA B 1 179 ? -19.591 -30.712 -4.502 0.00 45.98 968 ALA B C 1
ATOM 3278 O O . ALA B 1 179 ? -20.639 -31.348 -4.441 0.57 62.09 968 ALA B O 1
ATOM 3280 N N . HIS B 1 180 ? -19.370 -29.624 -3.773 1.00 71.38 969 HIS B N 1
ATOM 3281 C CA . HIS B 1 180 ? -20.368 -29.140 -2.822 1.00 71.27 969 HIS B CA 1
ATOM 3282 C C . HIS B 1 180 ? -21.210 -27.986 -3.380 1.00 71.29 969 HIS B C 1
ATOM 3283 O O . HIS B 1 180 ? -21.944 -27.325 -2.636 1.00 71.21 969 HIS B O 1
ATOM 3290 N N . GLY B 1 181 ? -21.112 -27.761 -4.690 0.89 75.84 970 GLY B N 1
ATOM 3291 C CA . GLY B 1 181 ? -21.953 -26.790 -5.376 0.82 76.63 970 GLY B CA 1
ATOM 3292 C C . GLY B 1 181 ? -21.645 -25.331 -5.083 0.70 74.72 970 GLY B C 1
ATOM 3293 O O . GLY B 1 181 ? -22.445 -24.453 -5.415 0.63 74.99 970 GLY B O 1
ATOM 3294 N N . LEU B 1 182 ? -20.493 -25.066 -4.472 0.66 75.22 971 LEU B N 1
ATOM 3295 C CA . LEU B 1 182 ? -20.160 -23.710 -4.061 1.00 73.26 971 LEU B CA 1
ATOM 3296 C C . LEU B 1 182 ? -19.628 -22.872 -5.220 0.56 73.40 971 LEU B C 1
ATOM 3297 O O . LEU B 1 182 ? -19.673 -21.636 -5.193 0.73 72.21 971 LEU B O 1
ATOM 3302 N N . MET B 1 183 ? -19.143 -23.556 -6.249 1.00 89.73 972 MET B N 1
ATOM 3303 C CA . MET B 1 183 ? -18.532 -22.891 -7.393 1.00 90.12 972 MET B CA 1
ATOM 3304 C C . MET B 1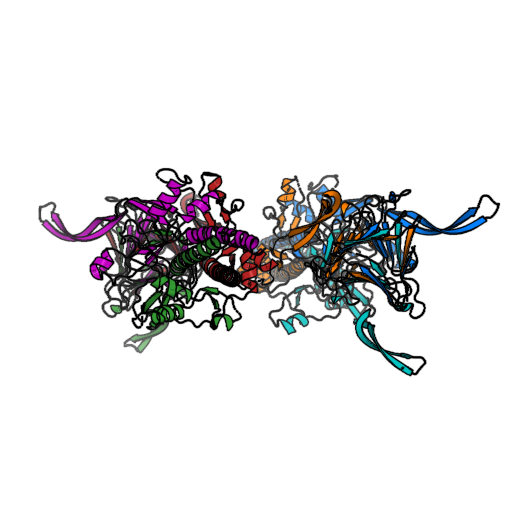 183 ? -18.882 -23.622 -8.688 0.00 93.14 972 MET B C 1
ATOM 3305 O O . MET B 1 183 ? -18.800 -24.857 -8.763 1.00 94.25 972 MET B O 1
ATOM 3310 N N . ASP B 1 184 ? -19.292 -22.860 -9.698 1.00 97.29 973 ASP B N 1
ATOM 3311 C CA . ASP B 1 184 ? -19.629 -23.436 -10.994 1.00 100.45 973 ASP B CA 1
ATOM 3312 C C . ASP B 1 184 ? -18.373 -23.924 -11.709 1.00 101.06 973 ASP B C 1
ATOM 3313 O O . ASP B 1 184 ? -17.302 -23.331 -11.564 0.79 99.15 973 ASP B O 1
ATOM 3318 N N . GLU B 1 185 ? -18.509 -25.014 -12.461 0.76 82.06 974 GLU B N 1
ATOM 3319 C CA . GLU B 1 185 ? -17.382 -25.618 -13.166 0.97 83.01 974 GLU B CA 1
ATOM 3320 C C . GLU B 1 185 ? -16.587 -24.586 -13.949 1.00 82.42 974 GLU B C 1
ATOM 3321 O O . GLU B 1 185 ? -16.551 -24.628 -15.176 1.00 84.44 974 GLU B O 1
ATOM 3327 N N . SER B 1 187 ? -12.283 -19.803 -13.801 1.00 98.48 976 SER B N 1
ATOM 3328 C CA . SER B 1 187 ? -13.355 -20.280 -12.931 1.00 99.05 976 SER B CA 1
ATOM 3329 C C . SER B 1 187 ? -14.748 -20.116 -13.548 1.00 101.21 976 SER B C 1
ATOM 3330 O O . SER B 1 187 ? -15.539 -21.060 -13.536 1.00 103.54 976 SER B O 1
ATOM 3333 N N . THR B 1 188 ? -15.056 -18.938 -14.093 1.00 117.67 977 THR B N 1
ATOM 3334 C CA . THR B 1 188 ? -14.119 -17.819 -14.214 1.00 115.07 977 THR B CA 1
ATOM 3335 C C . THR B 1 188 ? -13.889 -17.059 -12.906 1.00 111.54 977 THR B C 1
ATOM 3336 O O . THR B 1 188 ? -12.745 -16.835 -12.509 1.00 109.49 977 THR B O 1
ATOM 3340 N N . ASN B 1 189 ? -14.970 -16.668 -12.239 0.39 120.85 978 ASN B N 1
ATOM 3341 C CA . ASN B 1 189 ? -14.860 -15.989 -10.952 1.00 117.36 978 ASN B CA 1
ATOM 3342 C C . ASN B 1 189 ? -14.977 -16.981 -9.803 1.00 115.74 978 ASN B C 1
ATOM 3343 O O . ASN B 1 189 ? -15.432 -18.109 -9.991 1.00 117.26 978 ASN B O 1
ATOM 3348 N N . CYS B 1 190 ? -14.568 -16.558 -8.612 1.00 107.19 979 CYS B N 1
ATOM 3349 C CA . CYS B 1 190 ? -14.768 -17.365 -7.415 1.00 105.33 979 CYS B CA 1
ATOM 3350 C C . CYS B 1 190 ? -15.367 -16.520 -6.297 1.00 103.43 979 CYS B C 1
ATOM 3351 O O . CYS B 1 190 ? -14.980 -15.367 -6.104 0.99 102.01 979 CYS B O 1
ATOM 3354 N N . ARG B 1 191 ? -16.318 -17.097 -5.571 1.00 75.08 980 ARG B N 1
ATOM 3355 C CA . ARG B 1 191 ? -16.967 -16.404 -4.464 1.00 73.15 980 ARG B CA 1
ATOM 3356 C C . ARG B 1 191 ? -15.995 -16.078 -3.338 1.00 69.90 980 ARG B C 1
ATOM 3357 O O . ARG B 1 191 ? -16.052 -15.000 -2.752 1.00 69.19 980 ARG B O 1
ATOM 3365 N N . TYR B 1 192 ? -15.103 -17.015 -3.039 1.00 77.78 981 TYR B N 1
ATOM 3366 C CA . TYR B 1 192 ? -14.222 -16.883 -1.884 1.00 75.91 981 TYR B CA 1
ATOM 3367 C C . TYR B 1 192 ? -12.791 -16.531 -2.278 1.00 74.78 981 TYR B C 1
ATOM 3368 O O . TYR B 1 192 ? -12.204 -17.155 -3.163 1.00 75.03 981 TYR B O 1
ATOM 3377 N N . ALA B 1 193 ? -12.238 -15.525 -1.608 1.00 52.26 982 ALA B N 1
ATOM 3378 C CA . ALA B 1 193 ? -10.902 -15.026 -1.918 1.00 50.42 982 ALA B CA 1
ATOM 3379 C C . ALA B 1 193 ? -9.798 -16.004 -1.519 1.00 49.48 982 ALA B C 1
ATOM 3380 O O . ALA B 1 193 ? -8.665 -15.883 -1.979 1.00 49.16 982 ALA B O 1
ATOM 3382 N N . VAL B 1 194 ? -10.122 -16.968 -0.662 1.00 40.73 983 VAL B N 1
ATOM 3383 C CA . VAL B 1 194 ? -9.130 -17.944 -0.225 1.00 39.60 983 VAL B CA 1
ATOM 3384 C C . VAL B 1 194 ? -8.565 -18.707 -1.419 1.00 39.42 983 VAL B C 1
ATOM 3385 O O . VAL B 1 194 ? -7.398 -19.095 -1.423 1.00 38.07 983 VAL B O 1
ATOM 3389 N N . LEU B 1 195 ? -9.401 -18.912 -2.431 1.00 57.68 984 LEU B N 1
ATOM 3390 C CA . LEU B 1 195 ? -8.971 -19.538 -3.675 1.00 58.77 984 LEU B CA 1
ATOM 3391 C C . LEU B 1 195 ? -8.941 -18.478 -4.770 1.00 58.42 984 LEU B C 1
ATOM 3392 O O . LEU B 1 195 ? -9.985 -17.962 -5.168 1.00 58.37 984 LEU B O 1
ATOM 3397 N N . CYS B 1 196 ? -7.749 -18.149 -5.254 1.00 60.24 985 CYS B N 1
ATOM 3398 C CA . CYS B 1 196 ? -7.602 -17.042 -6.195 1.00 61.03 985 CYS B CA 1
ATOM 3399 C C . CYS B 1 196 ? -7.038 -17.459 -7.552 1.00 61.16 985 CYS B C 1
ATOM 3400 O O . CYS B 1 196 ? -5.916 -17.959 -7.648 1.00 60.73 985 CYS B O 1
ATOM 3403 N N . TYR B 1 197 ? -7.829 -17.238 -8.597 1.00 66.18 986 TYR B N 1
ATOM 3404 C CA . TYR B 1 197 ? -7.406 -17.507 -9.965 1.00 66.46 986 TYR B CA 1
ATOM 3405 C C . TYR B 1 197 ? -6.961 -16.221 -10.654 1.00 66.32 986 TYR B C 1
ATOM 3406 O O . TYR B 1 197 ? -7.576 -15.169 -10.483 1.00 66.31 986 TYR B O 1
ATOM 3415 N N . ASP B 1 198 ? -5.893 -16.314 -11.437 1.00 58.84 987 ASP B N 1
ATOM 3416 C CA . ASP B 1 198 ? -5.399 -15.168 -12.188 1.00 59.34 987 ASP B CA 1
ATOM 3417 C C . ASP B 1 198 ? -4.960 -15.559 -13.594 1.00 58.98 987 ASP B C 1
ATOM 3418 O O . ASP B 1 198 ? -4.570 -16.701 -13.841 1.00 58.95 987 ASP B O 1
ATOM 3423 N N . LYS B 1 199 ? -5.034 -14.596 -14.508 1.00 64.95 988 LYS B N 1
ATOM 3424 C CA . LYS B 1 199 ? -4.690 -14.803 -15.909 1.00 64.45 988 LYS B CA 1
ATOM 3425 C C . LYS B 1 199 ? -3.778 -13.673 -16.377 1.00 63.36 988 LYS B C 1
ATOM 3426 O O . LYS B 1 199 ? -4.173 -12.508 -16.383 1.00 63.84 988 LYS B O 1
ATOM 3432 N N . TYR B 1 200 ? -2.557 -14.016 -16.772 1.00 50.83 989 TYR B N 1
ATOM 3433 C CA . TYR B 1 200 ? -1.552 -13.002 -17.071 1.00 49.40 989 TYR B CA 1
ATOM 3434 C C . TYR B 1 200 ? -1.066 -13.013 -18.520 1.00 49.71 989 TYR B C 1
ATOM 3435 O O . TYR B 1 200 ? -0.995 -14.070 -19.148 1.00 49.53 989 TYR B O 1
ATOM 3444 N N . PRO B 1 201 ? -0.724 -11.825 -19.046 1.00 43.88 990 PRO B N 1
ATOM 3445 C CA . PRO B 1 201 ? -0.179 -11.646 -20.396 1.00 43.90 990 PRO B CA 1
ATOM 3446 C C . PRO B 1 201 ? 1.246 -12.174 -20.464 1.00 44.38 990 PRO B C 1
ATOM 3447 O O . PRO B 1 201 ? 1.770 -12.640 -19.452 1.00 44.24 990 PRO B O 1
ATOM 3451 N N . ARG B 1 202 ? 1.871 -12.102 -21.634 1.00 57.96 991 ARG B N 1
ATOM 3452 C CA . ARG B 1 202 ? 3.281 -12.446 -21.736 1.00 58.16 991 ARG B CA 1
ATOM 3453 C C . ARG B 1 202 ? 4.124 -11.210 -21.446 1.00 57.96 991 ARG B C 1
ATOM 3454 O O . ARG B 1 202 ? 3.693 -10.083 -21.687 1.00 57.36 991 ARG B O 1
ATOM 3462 N N . MET B 1 203 ? 5.321 -11.427 -20.916 1.00 56.58 992 MET B N 1
ATOM 3463 C CA . MET B 1 203 ? 6.201 -10.326 -20.555 1.00 56.04 992 MET B CA 1
ATOM 3464 C C . MET B 1 203 ? 7.400 -10.255 -21.485 1.00 54.79 992 MET B C 1
ATOM 3465 O O . MET B 1 203 ? 8.254 -11.138 -21.480 1.00 55.40 992 MET B O 1
ATOM 3470 N N . THR B 1 204 ? 7.455 -9.201 -22.291 1.00 42.44 993 THR B N 1
ATOM 3471 C CA . THR B 1 204 ? 8.588 -8.988 -23.178 1.00 41.52 993 THR B CA 1
ATOM 3472 C C . THR B 1 204 ? 9.480 -7.897 -22.609 1.00 40.55 993 THR B C 1
ATOM 3473 O O . THR B 1 204 ? 9.045 -7.090 -21.784 1.00 39.85 993 THR B O 1
ATOM 3477 N N . ASP B 1 205 ? 10.730 -7.877 -23.054 1.00 41.74 994 ASP B N 1
ATOM 3478 C CA . ASP B 1 205 ? 11.646 -6.805 -22.695 1.00 41.63 994 ASP B CA 1
ATOM 3479 C C . ASP B 1 205 ? 12.701 -6.636 -23.781 1.00 42.33 994 ASP B C 1
ATOM 3480 O O . ASP B 1 205 ? 13.114 -7.603 -24.416 1.00 43.14 994 ASP B O 1
ATOM 3485 N N . THR B 1 206 ? 13.120 -5.399 -24.005 1.00 43.83 995 THR B N 1
ATOM 3486 C CA . THR B 1 206 ? 14.206 -5.123 -24.930 1.00 44.01 995 THR B CA 1
ATOM 3487 C C . THR B 1 206 ? 15.501 -5.013 -24.139 1.00 43.82 995 THR B C 1
ATOM 3488 O O . THR B 1 206 ? 15.665 -4.100 -23.330 1.00 43.98 995 THR B O 1
ATOM 3492 N N . VAL B 1 207 ? 16.411 -5.954 -24.368 1.00 40.20 996 VAL B N 1
ATOM 3493 C CA . VAL B 1 207 ? 17.620 -6.075 -23.559 1.00 41.66 996 VAL B CA 1
ATOM 3494 C C . VAL B 1 207 ? 18.875 -6.124 -24.425 1.00 42.23 996 VAL B C 1
ATOM 3495 O O . VAL B 1 207 ? 18.812 -6.476 -25.602 1.00 42.37 996 VAL B O 1
ATOM 3499 N N . PHE B 1 208 ? 20.010 -5.750 -23.840 1.00 53.36 997 PHE B N 1
ATOM 3500 C CA . PHE B 1 208 ? 21.288 -5.784 -24.538 1.00 54.51 997 PHE B CA 1
ATOM 3501 C C . PHE B 1 208 ? 21.670 -7.205 -24.948 1.00 55.22 997 PHE B C 1
ATOM 3502 O O . PHE B 1 208 ? 21.549 -8.144 -24.160 1.00 55.91 997 PHE B O 1
ATOM 3510 N N . SER B 1 209 ? 22.137 -7.350 -26.184 1.00 47.59 998 SER B N 1
ATOM 3511 C CA . SER B 1 209 ? 22.548 -8.644 -26.710 1.00 47.34 998 SER B CA 1
ATOM 3512 C C . SER B 1 209 ? 24.062 -8.722 -26.847 1.00 46.91 998 SER B C 1
ATOM 3513 O O . SER B 1 209 ? 24.705 -9.616 -26.297 1.00 46.74 998 SER B O 1
ATOM 3516 N N . HIS B 1 210 ? 24.620 -7.768 -27.584 1.00 45.57 999 HIS B N 1
ATOM 3517 C CA . HIS B 1 210 ? 26.044 -7.729 -27.876 1.00 45.35 999 HIS B CA 1
ATOM 3518 C C . HIS B 1 210 ? 26.291 -6.471 -28.689 1.00 45.18 999 HIS B C 1
ATOM 3519 O O . HIS B 1 210 ? 25.349 -5.883 -29.218 1.00 44.76 999 HIS B O 1
ATOM 3526 N N . ASN B 1 211 ? 27.545 -6.047 -28.797 1.00 48.72 1000 ASN B N 1
ATOM 3527 C CA . ASN B 1 211 ? 27.861 -4.965 -29.724 1.00 49.18 1000 ASN B CA 1
ATOM 3528 C C . ASN B 1 211 ? 28.499 -5.453 -31.021 1.00 49.31 1000 ASN B C 1
ATOM 3529 O O . ASN B 1 211 ? 29.532 -6.123 -31.020 0.79 49.35 1000 ASN B O 1
ATOM 3534 N N . GLU B 1 212 ? 27.846 -5.117 -32.125 1.00 58.77 1001 GLU B N 1
ATOM 3535 C CA . GLU B 1 212 ? 28.297 -5.499 -33.451 1.00 58.76 1001 GLU B CA 1
ATOM 3536 C C . GLU B 1 212 ? 29.389 -4.559 -33.927 1.00 58.82 1001 GLU B C 1
ATOM 3537 O O . GLU B 1 212 ? 29.619 -3.501 -33.340 1.00 58.68 1001 GLU B O 1
ATOM 3543 N N . ILE B 1 213 ? 30.059 -4.952 -35.002 1.00 47.82 1002 ILE B N 1
ATOM 3544 C CA . ILE B 1 213 ? 30.921 -4.035 -35.722 1.00 47.74 1002 ILE B CA 1
ATOM 3545 C C . ILE B 1 213 ? 30.169 -3.538 -36.945 1.00 47.84 1002 ILE B C 1
ATOM 3546 O O . ILE B 1 213 ? 29.592 -4.330 -37.689 1.00 47.72 1002 ILE B O 1
ATOM 3551 N N . VAL B 1 214 ? 30.158 -2.223 -37.136 1.00 42.95 1003 VAL B N 1
ATOM 3552 C CA . VAL B 1 214 ? 29.530 -1.635 -38.314 1.00 43.31 1003 VAL B CA 1
ATOM 3553 C C . VAL B 1 214 ? 30.588 -0.983 -39.201 1.00 44.08 1003 VAL B C 1
ATOM 3554 O O . VAL B 1 214 ? 31.337 -0.111 -38.747 1.00 44.41 1003 VAL B O 1
ATOM 3558 N N . GLU B 1 215 ? 30.653 -1.415 -40.459 1.00 59.61 1004 GLU B N 1
ATOM 3559 C CA . GLU B 1 215 ? 31.575 -0.833 -41.428 1.00 61.00 1004 GLU B CA 1
ATOM 3560 C C . GLU B 1 215 ? 30.981 0.428 -42.065 1.00 61.04 1004 GLU B C 1
ATOM 3561 O O . GLU B 1 215 ? 29.791 0.465 -42.403 1.00 60.91 1004 GLU B O 1
ATOM 3567 N N . HIS B 1 216 ? 31.824 1.448 -42.220 1.00 47.59 1005 HIS B N 1
ATOM 3568 C CA . HIS B 1 216 ? 31.443 2.706 -42.845 0.25 48.83 1005 HIS B CA 1
ATOM 3569 C C . HIS B 1 216 ? 32.423 2.969 -43.995 1.00 49.97 1005 HIS B C 1
ATOM 3570 O O . HIS B 1 216 ? 33.637 2.995 -43.776 0.97 49.58 1005 HIS B O 1
ATOM 3577 N N . THR B 1 217 ? 31.905 3.147 -45.212 1.00 60.89 1006 THR B N 1
ATOM 3578 C CA . THR B 1 217 ? 32.744 3.429 -46.381 1.00 63.38 1006 THR B CA 1
ATOM 3579 C C . THR B 1 217 ? 32.318 4.756 -46.990 1.00 64.44 1006 THR B C 1
ATOM 3580 O O . THR B 1 217 ? 31.118 4.987 -47.178 1.00 64.30 1006 THR B O 1
ATOM 3584 N N . ASP B 1 218 ? 33.274 5.639 -47.284 1.00 77.94 1007 ASP B N 1
ATOM 3585 C CA . ASP B 1 218 ? 32.922 6.938 -47.892 1.00 78.97 1007 ASP B CA 1
ATOM 3586 C C . ASP B 1 218 ? 32.822 6.794 -49.413 1.00 79.32 1007 ASP B C 1
ATOM 3587 O O . ASP B 1 218 ? 33.130 5.725 -49.955 1.00 79.90 1007 ASP B O 1
ATOM 3592 N N . GLU B 1 219 ? 32.409 7.850 -50.108 1.00 76.93 1008 GLU B N 1
ATOM 3593 C CA . GLU B 1 219 ? 32.303 7.760 -51.557 0.96 74.11 1008 GLU B CA 1
ATOM 3594 C C . GLU B 1 219 ? 33.663 7.506 -52.191 0.81 77.16 1008 GLU B C 1
ATOM 3595 O O . GLU B 1 219 ? 33.740 6.864 -53.233 0.85 79.33 1008 GLU B O 1
ATOM 3601 N N . GLU B 1 220 ? 34.728 8.021 -51.575 0.64 84.00 1009 GLU B N 1
ATOM 3602 C CA . GLU B 1 220 ? 36.088 7.743 -52.045 1.00 85.16 1009 GLU B CA 1
ATOM 3603 C C . GLU B 1 220 ? 36.358 6.248 -51.953 1.00 85.77 1009 GLU B C 1
ATOM 3604 O O . GLU B 1 220 ? 37.049 5.677 -52.799 0.27 88.09 1009 GLU B O 1
ATOM 3610 N N . GLY B 1 221 ? 35.816 5.617 -50.914 1.00 143.97 1010 GLY B N 1
ATOM 3611 C CA . GLY B 1 221 ? 35.768 4.164 -50.851 1.00 144.31 1010 GLY B CA 1
ATOM 3612 C C . GLY B 1 221 ? 36.460 3.478 -49.681 1.00 141.22 1010 GLY B C 1
ATOM 3613 O O . GLY B 1 221 ? 36.356 2.256 -49.534 0.85 141.69 1010 GLY B O 1
ATOM 3614 N N . ASN B 1 222 ? 37.170 4.247 -48.860 1.00 100.73 1011 ASN B N 1
ATOM 3615 C CA . ASN B 1 222 ? 37.856 3.692 -47.700 1.00 97.60 1011 ASN B CA 1
ATOM 3616 C C . ASN B 1 222 ? 36.872 3.219 -46.643 1.00 95.37 1011 ASN B C 1
ATOM 3617 O O . ASN B 1 222 ? 35.846 3.865 -46.424 1.00 94.66 1011 ASN B O 1
ATOM 3622 N N . VAL B 1 223 ? 37.204 2.116 -45.973 1.00 61.11 1012 VAL B N 1
ATOM 3623 C CA . VAL B 1 223 ? 36.300 1.488 -45.015 0.00 59.22 1012 VAL B CA 1
ATOM 3624 C C . VAL B 1 223 ? 36.825 1.601 -43.580 1.00 55.46 1012 VAL B C 1
ATOM 3625 O O . VAL B 1 223 ? 37.952 1.182 -43.282 0.86 79.51 1012 VAL B O 1
ATOM 3629 N N . THR B 1 224 ? 35.999 2.166 -42.700 1.00 73.61 1013 THR B N 1
ATOM 3630 C CA . THR B 1 224 ? 36.325 2.295 -41.279 0.85 70.45 1013 THR B CA 1
ATOM 3631 C C . THR B 1 224 ? 35.217 1.613 -40.490 1.00 73.80 1013 THR B C 1
ATOM 3632 O O . THR B 1 224 ? 34.113 1.446 -41.010 1.00 70.97 1013 THR B O 1
ATOM 3636 N N . THR B 1 225 ? 35.501 1.236 -39.244 0.60 72.71 1014 THR B N 1
ATOM 3637 C CA . THR B 1 225 ? 34.512 0.549 -38.410 1.00 71.68 1014 THR B CA 1
ATOM 3638 C C . THR B 1 225 ? 34.287 1.238 -37.061 1.00 68.45 1014 THR B C 1
ATOM 3639 O O . THR B 1 225 ? 35.173 1.948 -36.569 1.00 67.07 1014 THR B O 1
ATOM 3643 N N . THR B 1 226 ? 33.101 1.032 -36.486 1.00 58.88 1015 THR B N 1
ATOM 3644 C CA . THR B 1 226 ? 32.792 1.516 -35.147 1.00 55.80 1015 THR B CA 1
ATOM 3645 C C . THR B 1 226 ? 31.977 0.454 -34.421 1.00 55.41 1015 THR B C 1
ATOM 3646 O O . THR B 1 226 ? 31.492 -0.492 -35.043 1.00 57.32 1015 THR B O 1
ATOM 3650 N N . GLU B 1 227 ? 31.816 0.605 -33.112 1.00 69.92 1016 GLU B N 1
ATOM 3651 C CA . GLU B 1 227 ? 31.055 -0.380 -32.354 1.00 69.49 1016 GLU B CA 1
ATOM 3652 C C . GLU B 1 227 ? 29.710 0.166 -31.886 1.00 68.18 1016 GLU B C 1
ATOM 3653 O O . GLU B 1 227 ? 29.643 1.170 -31.176 0.00 101.42 1016 GLU B O 1
ATOM 3659 N N . GLU B 1 228 ? 28.640 -0.502 -32.305 1.00 51.21 1017 GLU B N 1
ATOM 3660 C CA . GLU B 1 228 ? 27.292 -0.143 -31.889 1.00 50.89 1017 GLU B CA 1
ATOM 3661 C C . GLU B 1 228 ? 26.655 -1.317 -31.158 1.00 55.70 1017 GLU B C 1
ATOM 3662 O O . GLU B 1 228 ? 26.759 -2.461 -31.602 1.00 56.33 1017 GLU B O 1
ATOM 3668 N N . PRO B 1 229 ? 25.996 -1.038 -30.025 1.00 61.46 1018 PRO B N 1
ATOM 3669 C CA . PRO B 1 229 ? 25.337 -2.086 -29.239 1.00 59.63 1018 PRO B CA 1
ATOM 3670 C C . PRO B 1 229 ? 24.066 -2.576 -29.920 1.00 60.58 1018 PRO B C 1
ATOM 3671 O O . PRO B 1 229 ? 23.393 -1.799 -30.598 1.00 61.37 1018 PRO B O 1
ATOM 3675 N N . VAL B 1 230 ? 23.743 -3.852 -29.738 1.00 52.07 1019 VAL B N 1
ATOM 3676 C CA . VAL B 1 230 ? 22.527 -4.418 -30.307 1.00 53.47 1019 VAL B CA 1
ATOM 3677 C C . VAL B 1 230 ? 21.553 -4.834 -29.213 1.00 53.00 1019 VAL B C 1
ATOM 3678 O O . VAL B 1 230 ? 21.893 -5.619 -28.327 1.00 51.70 1019 VAL B O 1
ATOM 3682 N N . TYR B 1 231 ? 20.342 -4.296 -29.278 1.00 65.50 1020 TYR B N 1
ATOM 3683 C CA . TYR B 1 231 ? 19.288 -4.688 -28.356 1.00 64.93 1020 TYR B CA 1
ATOM 3684 C C . TYR B 1 231 ? 18.244 -5.533 -29.071 1.00 67.99 1020 TYR B C 1
ATOM 3685 O O . TYR B 1 231 ? 17.858 -5.241 -30.203 1.00 70.61 1020 TYR B O 1
ATOM 3694 N N . THR B 1 232 ? 17.798 -6.588 -28.399 1.00 70.07 1021 THR B N 1
ATOM 3695 C CA . THR B 1 232 ? 16.808 -7.496 -28.957 1.00 70.01 1021 THR B CA 1
ATOM 3696 C C . THR B 1 232 ? 15.578 -7.546 -28.066 1.00 69.82 1021 THR B C 1
ATOM 3697 O O . THR B 1 232 ? 15.684 -7.415 -26.847 1.00 69.99 1021 THR B O 1
ATOM 3701 N N . GLU B 1 233 ? 14.408 -7.727 -28.670 1.00 60.44 1022 GLU B N 1
ATOM 3702 C CA . GLU B 1 233 ? 13.215 -7.992 -27.879 1.00 60.31 1022 GLU B CA 1
ATOM 3703 C C . GLU B 1 233 ? 13.204 -9.458 -27.467 1.00 60.73 1022 GLU B C 1
ATOM 3704 O O . GLU B 1 233 ? 13.319 -10.352 -28.305 1.00 61.67 1022 GLU B O 1
ATOM 3710 N N . VAL B 1 234 ? 13.077 -9.694 -26.168 1.00 60.91 1023 VAL B N 1
ATOM 3711 C CA . VAL B 1 234 ? 13.153 -11.037 -25.617 1.00 59.86 1023 VAL B CA 1
ATOM 3712 C C . VAL B 1 234 ? 11.928 -11.333 -24.768 1.00 59.03 1023 VAL B C 1
ATOM 3713 O O . VAL B 1 234 ? 11.459 -10.473 -24.024 1.00 59.29 1023 VAL B O 1
ATOM 3717 N N . VAL B 1 235 ? 11.408 -12.550 -24.886 1.00 61.61 1024 VAL B N 1
ATOM 3718 C CA . VAL B 1 235 ? 10.293 -12.980 -24.055 1.00 60.86 1024 VAL B CA 1
ATOM 3719 C C . VAL B 1 235 ? 10.801 -13.410 -22.682 1.00 60.59 1024 VAL B C 1
ATOM 3720 O O . VAL B 1 235 ? 11.748 -14.189 -22.575 1.00 60.28 1024 VAL B O 1
ATOM 3724 N N . ILE B 1 236 ? 10.171 -12.888 -21.634 1.00 48.79 1025 ILE B N 1
ATOM 3725 C CA . ILE B 1 236 ? 10.548 -13.212 -20.265 1.00 47.71 1025 ILE B CA 1
ATOM 3726 C C . ILE B 1 236 ? 9.714 -14.377 -19.746 1.00 47.14 1025 ILE B C 1
ATOM 3727 O O . ILE B 1 236 ? 10.242 -15.323 -19.161 1.00 46.86 1025 ILE B O 1
ATOM 3732 N N . HIS B 1 237 ? 8.405 -14.292 -19.958 1.00 48.83 1026 HIS B N 1
ATOM 3733 C CA . HIS B 1 237 ? 7.509 -15.422 -19.738 1.00 48.43 1026 HIS B CA 1
ATOM 3734 C C . HIS B 1 237 ? 6.276 -15.267 -20.620 1.00 48.75 1026 HIS B C 1
ATOM 3735 O O . HIS B 1 237 ? 5.885 -14.152 -20.966 1.00 48.54 1026 HIS B O 1
ATOM 3742 N N . GLU B 1 238 ? 5.674 -16.390 -20.994 1.00 53.91 1027 GLU B N 1
ATOM 3743 C CA . GLU B 1 238 ? 4.555 -16.380 -21.927 1.00 54.30 1027 GLU B CA 1
ATOM 3744 C C . GLU B 1 238 ? 3.229 -16.092 -21.237 1.00 53.22 1027 GLU B C 1
ATOM 3745 O O . GLU B 1 238 ? 3.161 -15.999 -20.011 1.00 53.22 1027 GLU B O 1
ATOM 3751 N N . GLU B 1 239 ? 2.180 -15.942 -22.039 1.00 51.42 1028 GLU B N 1
ATOM 3752 C CA . GLU B 1 239 ? 0.822 -15.877 -21.519 1.00 50.90 1028 GLU B CA 1
ATOM 3753 C C . GLU B 1 239 ? 0.612 -17.048 -20.567 1.00 50.34 1028 GLU B C 1
ATOM 3754 O O . GLU B 1 239 ? 1.324 -18.049 -20.641 1.00 50.04 1028 GLU B O 1
ATOM 3760 N N . GLY B 1 240 ? -0.357 -16.930 -19.668 1.00 45.32 1029 GLY B N 1
ATOM 3761 C CA . GLY B 1 240 ? -0.643 -18.026 -18.765 1.00 46.10 1029 GLY B CA 1
ATOM 3762 C C . GLY B 1 240 ? -1.704 -17.734 -17.728 1.00 46.77 1029 GLY B C 1
ATOM 3763 O O . GLY B 1 240 ? -2.139 -16.595 -17.559 1.00 47.33 1029 GLY B O 1
ATOM 3764 N N . GLU B 1 241 ? -2.126 -18.782 -17.034 1.00 54.45 1030 GLU B N 1
ATOM 3765 C CA . GLU B 1 241 ? -3.076 -18.646 -15.943 1.00 55.44 1030 GLU B CA 1
ATOM 3766 C C . GLU B 1 241 ? -2.589 -19.454 -14.751 1.00 55.54 1030 GLU B C 1
ATOM 3767 O O . GLU B 1 241 ? -1.700 -20.294 -14.880 1.00 54.75 1030 GLU B O 1
ATOM 3773 N N . GLU B 1 242 ? -3.173 -19.199 -13.588 1.00 63.68 1031 GLU B N 1
ATOM 3774 C CA . GLU B 1 242 ? -2.739 -19.872 -12.374 1.00 64.20 1031 GLU B CA 1
ATOM 3775 C C . GLU B 1 242 ? -3.802 -19.844 -11.289 1.00 64.13 1031 GLU B C 1
ATOM 3776 O O . GLU B 1 242 ? -4.529 -18.861 -11.141 1.00 64.14 1031 GLU B O 1
ATOM 3782 N N . TRP B 1 243 ? -3.890 -20.939 -10.542 1.00 51.46 1032 TRP B N 1
ATOM 3783 C CA . TRP B 1 243 ? -4.719 -20.995 -9.348 1.00 51.04 1032 TRP B CA 1
ATOM 3784 C C . TRP B 1 243 ? -3.823 -20.885 -8.123 1.00 50.06 1032 TRP B C 1
ATOM 3785 O O . TRP B 1 243 ? -2.755 -21.491 -8.068 1.00 50.28 1032 TRP B O 1
ATOM 3796 N N . GLY B 1 244 ? -4.257 -20.104 -7.143 1.00 54.16 1033 GLY B N 1
ATOM 3797 C CA . GLY B 1 244 ? -3.504 -19.952 -5.916 1.00 53.19 1033 GLY B CA 1
ATOM 3798 C C . GLY B 1 244 ? -4.430 -19.929 -4.722 1.00 52.79 1033 GLY B C 1
ATOM 3799 O O . GLY B 1 244 ? -5.645 -19.799 -4.874 1.00 53.01 1033 GLY B O 1
ATOM 3800 N N . VAL B 1 245 ? -3.859 -20.055 -3.531 1.00 54.71 1034 VAL B N 1
ATOM 3801 C CA . VAL B 1 245 ? -4.648 -20.021 -2.309 1.00 54.66 1034 VAL B CA 1
ATOM 3802 C C . VAL B 1 245 ? -4.079 -19.008 -1.328 1.00 54.14 1034 VAL B C 1
ATOM 3803 O O . VAL B 1 245 ? -2.957 -18.533 -1.495 1.00 55.45 1034 VAL B O 1
ATOM 3807 N N . ARG B 1 246 ? -4.863 -18.676 -0.308 1.00 48.91 1035 ARG B N 1
ATOM 3808 C CA . ARG B 1 246 ? -4.391 -17.826 0.775 1.00 47.36 1035 ARG B CA 1
ATOM 3809 C C . ARG B 1 246 ? -4.312 -18.639 2.054 1.00 46.59 1035 ARG B C 1
ATOM 3810 O O . ARG B 1 246 ? -5.319 -18.824 2.730 1.00 46.41 1035 ARG B O 1
ATOM 3818 N N . PRO B 1 247 ? -3.111 -19.130 2.389 1.00 42.63 1036 PRO B N 1
ATOM 3819 C CA . PRO B 1 247 ? -2.910 -19.961 3.580 1.00 43.27 1036 PRO B CA 1
ATOM 3820 C C . PRO B 1 247 ? -3.635 -19.406 4.802 1.00 44.05 1036 PRO B C 1
ATOM 3821 O O . PRO B 1 247 ? -4.333 -20.148 5.493 1.00 44.27 1036 PRO B O 1
ATOM 3825 N N . ASP B 1 248 ? -3.481 -18.111 5.054 1.00 48.26 1037 ASP B N 1
ATOM 3826 C CA . ASP B 1 248 ? -4.145 -17.481 6.189 1.00 48.30 1037 ASP B CA 1
ATOM 3827 C C . ASP B 1 248 ? -5.660 -17.647 6.116 1.00 47.38 1037 ASP B C 1
ATOM 3828 O O . ASP B 1 248 ? -6.312 -17.906 7.126 1.00 48.24 1037 ASP B O 1
ATOM 3833 N N . GLY B 1 249 ? -6.220 -17.494 4.921 1.00 40.91 1038 GLY B N 1
ATOM 3834 C CA . GLY B 1 249 ? -7.638 -17.733 4.720 1.00 41.23 1038 GLY B CA 1
ATOM 3835 C C . GLY B 1 249 ? -7.996 -19.180 5.019 1.00 42.04 1038 GLY B C 1
ATOM 3836 O O . GLY B 1 249 ? -9.003 -19.471 5.669 1.00 41.44 1038 GLY B O 1
ATOM 3837 N N . ILE B 1 250 ? -7.161 -20.093 4.539 1.00 43.39 1039 ILE B N 1
ATOM 3838 C CA . ILE B 1 250 ? -7.345 -21.512 4.793 1.00 43.94 1039 ILE B CA 1
ATOM 3839 C C . ILE B 1 250 ? -7.380 -21.793 6.291 1.00 45.19 1039 ILE B C 1
ATOM 3840 O O . ILE B 1 250 ? -8.161 -22.622 6.762 1.00 44.47 1039 ILE B O 1
ATOM 3845 N N . PHE B 1 251 ? -6.539 -21.086 7.040 1.00 51.29 1040 PHE B N 1
ATOM 3846 C CA . PHE B 1 251 ? -6.425 -21.316 8.476 1.00 53.00 1040 PHE B CA 1
ATOM 3847 C C . PHE B 1 251 ? -7.562 -20.666 9.259 1.00 53.22 1040 PHE B C 1
ATOM 3848 O O . PHE B 1 251 ? -7.928 -21.133 10.337 1.00 52.14 1040 PHE B O 1
ATOM 3856 N N . PHE B 1 252 ? -8.126 -19.595 8.712 1.00 48.78 1041 PHE B N 1
ATOM 3857 C CA . PHE B 1 252 ? -9.312 -18.997 9.306 1.00 50.21 1041 PHE B CA 1
ATOM 3858 C C . PHE B 1 252 ? -10.488 -19.955 9.164 1.00 51.08 1041 PHE B C 1
ATOM 3859 O O . PHE B 1 252 ? -11.253 -20.164 10.107 1.00 51.67 1041 PHE B O 1
ATOM 3867 N N . ALA B 1 253 ? -10.622 -20.539 7.977 1.00 62.83 1042 ALA B N 1
ATOM 3868 C CA . ALA B 1 253 ? -11.695 -21.487 7.700 1.00 63.63 1042 ALA B CA 1
ATOM 3869 C C . ALA B 1 253 ? -11.530 -22.770 8.509 1.00 63.71 1042 ALA B C 1
ATOM 3870 O O . ALA B 1 253 ? -12.508 -23.336 8.993 1.00 63.28 1042 ALA B O 1
ATOM 3872 N N . GLU B 1 254 ? -10.292 -23.232 8.648 1.00 53.17 1043 GLU B N 1
ATOM 3873 C CA . GLU B 1 254 ? -10.015 -24.415 9.453 1.00 53.86 1043 GLU B CA 1
ATOM 3874 C C . GLU B 1 254 ? -10.403 -24.146 10.903 1.00 54.37 1043 GLU B C 1
ATOM 3875 O O . GLU B 1 254 ? -10.984 -25.001 11.570 1.00 54.23 1043 GLU B O 1
ATOM 3881 N N . ALA B 1 255 ? -10.085 -22.945 11.377 1.00 75.60 1044 ALA B N 1
ATOM 3882 C CA . ALA B 1 255 ? -10.444 -22.528 12.725 1.00 76.35 1044 ALA B CA 1
ATOM 3883 C C . ALA B 1 255 ? -11.950 -22.639 12.925 1.00 76.77 1044 ALA B C 1
ATOM 3884 O O . ALA B 1 255 ? -12.417 -23.327 13.832 1.00 77.12 1044 ALA B O 1
ATOM 3886 N N . ALA B 1 256 ? -12.704 -21.955 12.072 1.00 59.04 1045 ALA B N 1
ATOM 3887 C CA . ALA B 1 256 ? -14.158 -22.014 12.118 1.00 59.54 1045 ALA B CA 1
ATOM 3888 C C . ALA B 1 256 ? -14.622 -23.463 12.056 1.00 60.47 1045 ALA B C 1
ATOM 3889 O O . ALA B 1 256 ? -15.502 -23.878 12.812 1.00 60.22 1045 ALA B O 1
ATOM 3891 N N . TYR B 1 257 ? -14.014 -24.228 11.156 1.00 65.02 1046 TYR B N 1
ATOM 3892 C CA . TYR B 1 257 ? -14.350 -25.632 10.981 1.00 65.88 1046 TYR B CA 1
ATOM 3893 C C . TYR B 1 257 ? -14.220 -26.404 12.288 1.00 66.32 1046 TYR B C 1
ATOM 3894 O O . TYR B 1 257 ? -15.205 -26.923 12.812 1.00 66.80 1046 TYR B O 1
ATOM 3903 N N . GLN B 1 258 ? -13.002 -26.470 12.812 1.00 70.64 1047 GLN B N 1
ATOM 3904 C CA . GLN B 1 258 ? -12.727 -27.262 14.004 1.00 71.99 1047 GLN B CA 1
ATOM 3905 C C . GLN B 1 258 ? -13.513 -26.792 15.226 1.00 72.90 1047 GLN B C 1
ATOM 3906 O O . GLN B 1 258 ? -13.921 -27.606 16.055 1.00 73.09 1047 GLN B O 1
ATOM 3912 N N . ARG B 1 259 ? -13.728 -25.485 15.338 1.00 70.24 1048 ARG B N 1
ATOM 3913 C CA . ARG B 1 259 ? -14.492 -24.951 16.461 1.00 71.88 1048 ARG B CA 1
ATOM 3914 C C . ARG B 1 259 ? -15.904 -25.526 16.489 1.00 72.37 1048 ARG B C 1
ATOM 3915 O O . ARG B 1 259 ? -16.467 -25.756 17.560 1.00 72.63 1048 ARG B O 1
ATOM 3923 N N . ARG B 1 260 ? -16.473 -25.763 15.312 1.00 73.56 1049 ARG B N 1
ATOM 3924 C CA . ARG B 1 260 ? -17.785 -26.390 15.232 1.00 74.27 1049 ARG B CA 1
ATOM 3925 C C . ARG B 1 260 ? -17.678 -27.863 15.605 1.00 74.37 1049 ARG B C 1
ATOM 3926 O O . ARG B 1 260 ? -18.509 -28.388 16.348 1.00 74.08 1049 ARG B O 1
ATOM 3934 N N . LYS B 1 261 ? -16.649 -28.529 15.092 1.00 69.66 1050 LYS B N 1
ATOM 3935 C CA . LYS B 1 261 ? -16.427 -29.928 15.424 1.00 70.91 1050 LYS B CA 1
ATOM 3936 C C . LYS B 1 261 ? -16.198 -30.080 16.926 1.00 71.14 1050 LYS B C 1
ATOM 3937 O O . LYS B 1 261 ? -16.442 -31.141 17.496 1.00 72.51 1050 LYS B O 1
ATOM 3943 N N . LEU B 1 262 ? -15.740 -29.006 17.563 1.00 71.19 1051 LEU B N 1
ATOM 3944 C CA . LEU B 1 262 ? -15.555 -28.994 19.010 1.00 71.36 1051 LEU B CA 1
ATOM 3945 C C . LEU B 1 262 ? -16.859 -28.682 19.740 1.00 72.65 1051 LEU B C 1
ATOM 3946 O O . LEU B 1 262 ? -17.136 -29.244 20.799 1.00 73.07 1051 LEU B O 1
ATOM 3951 N N . GLU B 1 263 ? -17.656 -27.782 19.171 0.06 97.74 1052 GLU B N 1
ATOM 3952 C CA . GLU B 1 263 ? -18.963 -27.467 19.732 1.00 99.46 1052 GLU B CA 1
ATOM 3953 C C . GLU B 1 263 ? -19.819 -28.723 19.800 1.00 101.39 1052 GLU B C 1
ATOM 3954 O O . GLU B 1 263 ? -20.412 -29.033 20.832 1.00 102.21 1052 GLU B O 1
ATOM 3960 N N . ARG B 1 264 ? -19.865 -29.449 18.689 1.00 81.75 1053 ARG B N 1
ATOM 3961 C CA . ARG B 1 264 ? -20.716 -30.627 18.569 1.00 83.89 1053 ARG B CA 1
ATOM 3962 C C . ARG B 1 264 ? -20.199 -31.820 19.371 1.00 84.51 1053 ARG B C 1
ATOM 3963 O O . ARG B 1 264 ? -20.985 -32.625 19.867 1.00 86.29 1053 ARG B O 1
ATOM 3971 N N . ILE B 1 265 ? -18.881 -31.931 19.498 1.00 77.83 1054 ILE B N 1
ATOM 3972 C CA . ILE B 1 265 ? -18.280 -33.023 20.260 1.00 78.55 1054 ILE B CA 1
ATOM 3973 C C . ILE B 1 265 ? -18.501 -32.847 21.761 1.00 79.70 1054 ILE B C 1
ATOM 3974 O O . ILE B 1 265 ? -18.622 -33.826 22.498 1.00 80.96 1054 ILE B O 1
ATOM 3979 N N . GLU B 1 266 ? -18.563 -31.597 22.209 0.82 91.36 1055 GLU B N 1
ATOM 3980 C CA . GLU B 1 266 ? -18.771 -31.306 23.624 1.00 92.25 1055 GLU B CA 1
ATOM 3981 C C . GLU B 1 266 ? -20.242 -31.404 24.012 0.28 94.26 1055 GLU B C 1
ATOM 3982 O O . GLU B 1 266 ? -20.588 -31.358 25.193 0.59 94.95 1055 GLU B O 1
ATOM 3988 N N . ALA B 1 267 ? -21.104 -31.537 23.010 0.67 91.85 1056 ALA B N 1
ATOM 3989 C CA . ALA B 1 267 ? -22.518 -31.787 23.248 0.55 94.11 1056 ALA B CA 1
ATOM 3990 C C . ALA B 1 267 ? -22.738 -33.284 23.436 0.34 95.67 1056 ALA B C 1
ATOM 3991 O O . ALA B 1 267 ? -23.529 -33.708 24.278 1.00 96.80 1056 ALA B O 1
ATOM 3993 N N . ARG B 1 268 ? -22.023 -34.079 22.645 1.00 99.26 1057 ARG B N 1
ATOM 3994 C CA . ARG B 1 268 ? -22.114 -35.533 22.719 1.00 100.91 1057 ARG B CA 1
ATOM 3995 C C . ARG B 1 268 ? -21.342 -36.084 23.915 1.00 101.08 1057 ARG B C 1
ATOM 3996 O O . ARG B 1 268 ? -21.536 -37.231 24.316 1.00 102.32 1057 ARG B O 1
ATOM 4004 N N . LEU B 1 269 ? -20.465 -35.260 24.479 0.72 76.16 1058 LEU B N 1
ATOM 4005 C CA . LEU B 1 269 ? -19.740 -35.627 25.690 1.00 76.27 1058 LEU B CA 1
ATOM 4006 C C . LEU B 1 269 ? -20.576 -35.354 26.934 0.00 77.67 1058 LEU B C 1
ATOM 4007 O O . LEU B 1 269 ? -20.407 -36.007 27.961 1.00 78.04 1058 LEU B O 1
ATOM 4012 N N . SER B 1 270 ? -21.478 -34.384 26.832 1.00 88.37 1059 SER B N 1
ATOM 4013 C CA . SER B 1 270 ? -22.290 -33.974 27.971 1.00 89.96 1059 SER B CA 1
ATOM 4014 C C . SER B 1 270 ? -23.532 -34.845 28.142 0.93 92.27 1059 SER B C 1
ATOM 4015 O O . SER B 1 270 ? -23.758 -35.412 29.211 0.31 93.46 1059 SER B O 1
ATOM 4018 N N . ALA B 1 271 ? -24.332 -34.947 27.084 0.66 122.75 1060 ALA B N 1
ATOM 4019 C CA . ALA B 1 271 ? -25.562 -35.733 27.120 0.92 124.97 1060 ALA B CA 1
ATOM 4020 C C . ALA B 1 271 ? -25.283 -37.172 27.535 0.67 126.04 1060 ALA B C 1
ATOM 4021 O O . ALA B 1 271 ? -26.181 -37.893 27.969 1.00 127.58 1060 ALA B O 1
ATOM 4023 N N . LEU B 1 272 ? -24.026 -37.578 27.401 1.00 102.03 1061 LEU B N 1
ATOM 4024 C CA . LEU B 1 272 ? -23.616 -38.942 27.702 1.00 103.17 1061 LEU B CA 1
ATOM 4025 C C . LEU B 1 272 ? -22.908 -39.057 29.053 1.00 103.31 1061 LEU B C 1
ATOM 4026 O O . LEU B 1 272 ? -22.904 -40.121 29.670 1.00 104.10 1061 LEU B O 1
ATOM 4031 N N . GLU B 1 273 ? -22.311 -37.959 29.508 1.00 88.64 1062 GLU B N 1
ATOM 4032 C CA . GLU B 1 273 ? -21.738 -37.907 30.848 1.00 89.29 1062 GLU B CA 1
ATOM 4033 C C . GLU B 1 273 ? -22.844 -38.072 31.881 0.00 91.21 1062 GLU B C 1
ATOM 4034 O O . GLU B 1 273 ? -22.643 -38.670 32.939 1.00 91.90 1062 GLU B O 1
ATOM 4040 N N . GLN B 1 274 ? -24.017 -37.538 31.557 1.00 130.68 1063 GLN B N 1
ATOM 4041 C CA . GLN B 1 274 ? -25.158 -37.573 32.462 1.00 130.95 1063 GLN B CA 1
ATOM 4042 C C . GLN B 1 274 ? -26.346 -38.289 31.828 1.00 131.07 1063 GLN B C 1
ATOM 4043 O O . GLN B 1 274 ? -26.831 -37.893 30.767 1.00 131.40 1063 GLN B O 1
ATOM 4049 N N . VAL C 1 12 ? -39.758 -61.128 -28.014 1.00 51.77 801 VAL E N 1
ATOM 4050 C CA . VAL C 1 12 ? -40.854 -60.685 -27.167 1.00 52.22 801 VAL E CA 1
ATOM 4051 C C . VAL C 1 12 ? -41.432 -59.396 -27.718 1.00 50.98 801 VAL E C 1
ATOM 4052 O O . VAL C 1 12 ? -40.791 -58.715 -28.515 1.00 50.95 801 VAL E O 1
ATOM 4056 N N . THR C 1 13 ? -42.645 -59.058 -27.301 1.00 49.29 802 THR E N 1
ATOM 4057 C CA . THR C 1 13 ? -43.179 -57.741 -27.608 1.00 49.51 802 THR E CA 1
ATOM 4058 C C . THR C 1 13 ? -43.384 -56.944 -26.330 1.00 48.45 802 THR E C 1
ATOM 4059 O O . THR C 1 13 ? -44.019 -57.413 -25.384 1.00 47.52 802 THR E O 1
ATOM 4063 N N . ILE C 1 14 ? -42.819 -55.744 -26.308 1.00 36.86 803 ILE E N 1
ATOM 4064 C CA . ILE C 1 14 ? -43.047 -54.804 -25.230 1.00 36.68 803 ILE E CA 1
ATOM 4065 C C . ILE C 1 14 ? -44.325 -54.049 -25.557 1.00 33.40 803 ILE E C 1
ATOM 4066 O O . ILE C 1 14 ? -44.378 -53.300 -26.535 1.00 32.60 803 ILE E O 1
ATOM 4071 N N . ARG C 1 15 ? -45.362 -54.254 -24.757 1.00 50.18 804 ARG E N 1
ATOM 4072 C CA . ARG C 1 15 ? -46.608 -53.527 -24.953 1.00 53.15 804 ARG E CA 1
ATOM 4073 C C . ARG C 1 15 ? -46.646 -52.318 -24.028 1.00 53.79 804 ARG E C 1
ATOM 4074 O O . ARG C 1 15 ? -45.925 -52.273 -23.038 0.50 53.74 804 ARG E O 1
ATOM 4082 N N . ALA C 1 16 ? -47.479 -51.337 -24.360 1.00 57.69 805 ALA E N 1
ATOM 4083 C CA . ALA C 1 16 ? -47.547 -50.094 -23.594 1.00 59.29 805 ALA E CA 1
ATOM 4084 C C . ALA C 1 16 ? -47.515 -50.333 -22.084 1.00 59.54 805 ALA E C 1
ATOM 4085 O O . ALA C 1 16 ? -46.459 -50.241 -21.454 1.00 60.12 805 ALA E O 1
ATOM 4087 N N . ASN C 1 21 ? -51.034 -47.395 -23.477 0.71 79.78 810 ASN E N 1
ATOM 4088 C CA . ASN C 1 21 ? -51.811 -46.839 -24.578 0.83 79.53 810 ASN E CA 1
ATOM 4089 C C . ASN C 1 21 ? -50.933 -46.298 -25.700 1.00 79.62 810 ASN E C 1
ATOM 4090 O O . ASN C 1 21 ? -51.081 -46.682 -26.860 1.00 79.90 810 ASN E O 1
ATOM 4095 N N . ILE C 1 22 ? -50.013 -45.406 -25.348 1.00 71.87 811 ILE E N 1
ATOM 4096 C CA . ILE C 1 22 ? -49.269 -44.652 -26.349 1.00 71.33 811 ILE E CA 1
ATOM 4097 C C . ILE C 1 22 ? -47.782 -44.990 -26.424 1.00 70.88 811 ILE E C 1
ATOM 4098 O O . ILE C 1 22 ? -47.140 -44.741 -27.444 1.00 71.48 811 ILE E O 1
ATOM 4103 N N . ARG C 1 23 ? -47.233 -45.557 -25.355 1.00 66.52 812 ARG E N 1
ATOM 4104 C CA . ARG C 1 23 ? -45.809 -45.871 -25.343 1.00 64.63 812 ARG E CA 1
ATOM 4105 C C . ARG C 1 23 ? -45.458 -47.138 -24.573 1.00 63.17 812 ARG E C 1
ATOM 4106 O O . ARG C 1 23 ? -45.913 -47.344 -23.449 1.00 64.29 812 ARG E O 1
ATOM 4114 N N . SER C 1 24 ? -44.638 -47.980 -25.194 1.00 39.65 813 SER E N 1
ATOM 4115 C CA . SER C 1 24 ? -44.049 -49.127 -24.516 1.00 36.42 813 SER E CA 1
ATOM 4116 C C . SER C 1 24 ? -42.681 -48.719 -23.975 1.00 35.32 813 SER E C 1
ATOM 4117 O O . SER C 1 24 ? -41.985 -47.917 -24.593 1.00 35.47 813 SER E O 1
ATOM 4120 N N . GLU C 1 25 ? -42.293 -49.256 -22.823 1.00 50.00 814 GLU E N 1
ATOM 4121 C CA . GLU C 1 25 ? -41.036 -48.847 -22.204 1.00 50.46 814 GLU E CA 1
ATOM 4122 C C . GLU C 1 25 ? -40.221 -50.013 -21.660 1.00 50.03 814 GLU E C 1
ATOM 4123 O O . GLU C 1 25 ? -40.754 -50.925 -21.027 1.00 51.31 814 GLU E O 1
ATOM 4129 N N . VAL C 1 26 ? -38.918 -49.963 -21.910 1.00 40.13 815 VAL E N 1
ATOM 4130 C CA . VAL C 1 26 ? -37.968 -50.828 -21.234 1.00 38.14 815 VAL E CA 1
ATOM 4131 C C . VAL C 1 26 ? -37.036 -49.946 -20.411 1.00 38.02 815 VAL E C 1
ATOM 4132 O O . VAL C 1 26 ? -36.335 -49.091 -20.957 1.00 37.63 815 VAL E O 1
ATOM 4136 N N . LEU C 1 27 ? -37.040 -50.142 -19.097 1.00 42.15 816 LEU E N 1
ATOM 4137 C CA . LEU C 1 27 ? -36.151 -49.394 -18.216 1.00 42.25 816 LEU E CA 1
ATOM 4138 C C . LEU C 1 27 ? -35.016 -50.277 -17.723 1.00 41.67 816 LEU E C 1
ATOM 4139 O O . LEU C 1 27 ? -35.250 -51.375 -17.226 1.00 42.06 816 LEU E O 1
ATOM 4144 N N . MET C 1 28 ? -33.786 -49.798 -17.871 1.00 40.78 817 MET E N 1
ATOM 4145 C CA . MET C 1 28 ? -32.625 -50.536 -17.393 1.00 40.51 817 MET E CA 1
ATOM 4146 C C . MET C 1 28 ? -32.145 -49.966 -16.063 1.00 40.12 817 MET E C 1
ATOM 4147 O O . MET C 1 28 ? -31.999 -48.752 -15.912 1.00 39.88 817 MET E O 1
ATOM 4152 N N . GLU C 1 29 ? -31.902 -50.847 -15.100 1.00 39.30 818 GLU E N 1
ATOM 4153 C CA . GLU C 1 29 ? -31.480 -50.422 -13.774 1.00 40.36 818 GLU E CA 1
ATOM 4154 C C . GLU C 1 29 ? -29.979 -50.602 -13.582 1.00 38.94 818 GLU E C 1
ATOM 4155 O O . GLU C 1 29 ? -29.265 -50.964 -14.516 1.00 37.74 818 GLU E O 1
ATOM 4161 N N . GLY C 1 30 ? -29.508 -50.340 -12.366 1.00 31.34 819 GLY E N 1
ATOM 4162 C CA . GLY C 1 30 ? -28.094 -50.420 -12.054 1.00 31.17 819 GLY E CA 1
ATOM 4163 C C . GLY C 1 30 ? -27.401 -49.107 -12.354 1.00 31.50 819 GLY E C 1
ATOM 4164 O O . GLY C 1 30 ? -28.060 -48.095 -12.591 1.00 32.47 819 GLY E O 1
ATOM 4165 N N . GLU C 1 31 ? -26.073 -49.113 -12.340 1.00 45.88 820 GLU E N 1
ATOM 4166 C CA . GLU C 1 31 ? -25.310 -47.932 -12.726 1.00 46.26 820 GLU E CA 1
ATOM 4167 C C . GLU C 1 31 ? -25.418 -47.704 -14.231 1.00 46.32 820 GLU E C 1
ATOM 4168 O O . GLU C 1 31 ? -25.604 -46.575 -14.690 1.00 46.95 820 GLU E O 1
ATOM 4174 N N . TYR C 1 32 ? -25.293 -48.784 -14.994 1.00 41.84 821 TYR E N 1
ATOM 4175 C CA . TYR C 1 32 ? -25.462 -48.718 -16.438 1.00 40.83 821 TYR E CA 1
ATOM 4176 C C . TYR C 1 32 ? -26.190 -49.944 -16.970 1.00 40.39 821 TYR E C 1
ATOM 4177 O O . TYR C 1 32 ? -26.278 -50.972 -16.299 1.00 39.75 821 TYR E O 1
ATOM 4186 N N . GLY C 1 33 ? -26.724 -49.818 -18.179 1.00 31.68 822 GLY E N 1
ATOM 4187 C CA . GLY C 1 33 ? -27.368 -50.931 -18.844 1.00 29.80 822 GLY E CA 1
ATOM 4188 C C . GLY C 1 33 ? -26.569 -51.359 -20.054 1.00 28.45 822 GLY E C 1
ATOM 4189 O O . GLY C 1 33 ? -25.865 -50.553 -20.663 1.00 27.49 822 GLY E O 1
ATOM 4190 N N . PHE C 1 34 ? -26.667 -52.637 -20.397 1.00 29.98 823 PHE E N 1
ATOM 4191 C CA . PHE C 1 34 ? -25.956 -53.170 -21.551 1.00 29.81 823 PHE E CA 1
ATOM 4192 C C . PHE C 1 34 ? -26.917 -53.922 -22.455 1.00 30.23 823 PHE E C 1
ATOM 4193 O O . PHE C 1 34 ? -27.655 -54.796 -22.006 1.00 30.96 823 PHE E O 1
ATOM 4201 N N . ILE C 1 35 ? -26.922 -53.558 -23.729 1.00 35.79 824 ILE E N 1
ATOM 4202 C CA . ILE C 1 35 ? -27.699 -54.281 -24.723 1.00 36.20 824 ILE E CA 1
ATOM 4203 C C . ILE C 1 35 ? -26.758 -54.752 -25.821 1.00 36.87 824 ILE E C 1
ATOM 4204 O O . ILE C 1 35 ? -26.236 -53.946 -26.590 1.00 37.27 824 ILE E O 1
ATOM 4209 N N . GLY C 1 36 ? -26.531 -56.060 -25.879 1.00 30.17 825 GLY E N 1
ATOM 4210 C CA . GLY C 1 36 ? -25.520 -56.607 -26.762 1.00 31.44 825 GLY E CA 1
ATOM 4211 C C . GLY C 1 36 ? -25.921 -57.850 -27.531 1.00 32.40 825 GLY E C 1
ATOM 4212 O O . GLY C 1 36 ? -27.029 -58.372 -27.386 1.00 31.60 825 GLY E O 1
ATOM 4213 N N . LYS C 1 37 ? -24.989 -58.326 -28.349 1.00 30.08 826 LYS E N 1
ATOM 4214 C CA . LYS C 1 37 ? -25.226 -59.447 -29.243 1.00 33.05 826 LYS E CA 1
ATOM 4215 C C . LYS C 1 37 ? -24.291 -60.611 -28.926 1.00 35.13 826 LYS E C 1
ATOM 4216 O O . LYS C 1 37 ? -23.070 -60.475 -29.001 1.00 35.54 826 LYS E O 1
ATOM 4222 N N . SER C 1 38 ? -24.866 -61.756 -28.575 1.00 30.86 827 SER E N 1
ATOM 4223 C CA . SER C 1 38 ? -24.070 -62.942 -28.281 1.00 33.86 827 SER E CA 1
ATOM 4224 C C . SER C 1 38 ? -23.335 -63.427 -29.526 1.00 37.59 827 SER E C 1
ATOM 4225 O O . SER C 1 38 ? -23.717 -63.104 -30.652 1.00 38.17 827 SER E O 1
ATOM 4228 N N . ILE C 1 39 ? -22.274 -64.199 -29.318 1.00 41.27 828 ILE E N 1
ATOM 4229 C CA . ILE C 1 39 ? -21.546 -64.800 -30.425 1.00 45.19 828 ILE E CA 1
ATOM 4230 C C . ILE C 1 39 ? -22.394 -65.889 -31.071 1.00 46.03 828 ILE E C 1
ATOM 4231 O O . ILE C 1 39 ? -22.758 -66.868 -30.418 1.00 46.44 828 ILE E O 1
ATOM 4236 N N . PRO C 1 40 ? -22.719 -65.718 -32.361 1.00 48.17 829 PRO E N 1
ATOM 4237 C CA . PRO C 1 40 ? -23.566 -66.675 -33.082 1.00 51.15 829 PRO E CA 1
ATOM 4238 C C . PRO C 1 40 ? -22.928 -68.059 -33.173 1.00 54.02 829 PRO E C 1
ATOM 4239 O O . PRO C 1 40 ? -21.740 -68.179 -33.474 1.00 55.86 829 PRO E O 1
ATOM 4243 N N . THR C 1 41 ? -23.721 -69.092 -32.915 1.00 48.36 830 THR E N 1
ATOM 4244 C CA . THR C 1 41 ? -23.229 -70.463 -32.949 1.00 50.04 830 THR E CA 1
ATOM 4245 C C . THR C 1 41 ? -22.947 -70.939 -34.373 1.00 50.71 830 THR E C 1
ATOM 4246 O O . THR C 1 41 ? -21.950 -71.617 -34.620 1.00 52.37 830 THR E O 1
ATOM 4250 N N . ASP C 1 42 ? -23.818 -70.573 -35.308 1.00 69.46 831 ASP E N 1
ATOM 4251 C CA . ASP C 1 42 ? -23.769 -71.138 -36.655 1.00 72.04 831 ASP E CA 1
ATOM 4252 C C . ASP C 1 42 ? -23.100 -70.250 -37.707 1.00 73.15 831 ASP E C 1
ATOM 4253 O O . ASP C 1 42 ? -22.277 -70.728 -38.488 1.00 75.57 831 ASP E O 1
ATOM 4258 N N . ASN C 1 43 ? -23.455 -68.969 -37.736 1.00 75.36 832 ASN E N 1
ATOM 4259 C CA . ASN C 1 43 ? -22.875 -68.041 -38.704 1.00 74.71 832 ASN E CA 1
ATOM 4260 C C . ASN C 1 43 ? -22.333 -66.776 -38.044 1.00 72.39 832 ASN E C 1
ATOM 4261 O O . ASN C 1 43 ? -22.805 -65.675 -38.325 1.00 71.71 832 ASN E O 1
ATOM 4266 N N . PRO C 1 44 ? -21.327 -66.934 -37.170 1.00 46.79 833 PRO E N 1
ATOM 4267 C CA . PRO C 1 44 ? -20.750 -65.851 -36.365 1.00 48.56 833 PRO E CA 1
ATOM 4268 C C . PRO C 1 44 ? -20.410 -64.594 -37.164 1.00 47.59 833 PRO E C 1
ATOM 4269 O O . PRO C 1 44 ? -20.499 -63.489 -36.624 1.00 47.29 833 PRO E O 1
ATOM 4273 N N . ALA C 1 45 ? -20.030 -64.756 -38.427 1.00 45.49 834 ALA E N 1
ATOM 4274 C CA . ALA C 1 45 ? -19.604 -63.624 -39.246 1.00 48.47 834 ALA E CA 1
ATOM 4275 C C . ALA C 1 45 ? -20.737 -62.641 -39.539 1.00 46.18 834 ALA E C 1
ATOM 4276 O O . ALA C 1 45 ? -20.513 -61.585 -40.132 1.00 46.54 834 ALA E O 1
ATOM 4278 N N . GLY C 1 46 ? -21.949 -62.986 -39.124 1.00 48.10 835 GLY E N 1
ATOM 4279 C CA . GLY C 1 46 ? -23.090 -62.113 -39.325 1.00 46.13 835 GLY E CA 1
ATOM 4280 C C . GLY C 1 46 ? -23.505 -61.416 -38.043 1.00 43.00 835 GLY E C 1
ATOM 4281 O O . GLY C 1 46 ? -24.575 -60.816 -37.973 1.00 41.27 835 GLY E O 1
ATOM 4282 N N . GLN C 1 47 ? -22.649 -61.490 -37.028 1.00 35.64 836 GLN E N 1
ATOM 4283 C CA . GLN C 1 47 ? -22.950 -60.919 -35.717 1.00 34.05 836 GLN E CA 1
ATOM 4284 C C . GLN C 1 47 ? -23.239 -59.421 -35.772 1.00 34.08 836 GLN E C 1
ATOM 4285 O O . GLN C 1 47 ? -22.413 -58.632 -36.233 1.00 33.00 836 GLN E O 1
ATOM 4291 N N . ARG C 1 48 ? -24.411 -59.036 -35.280 1.00 29.64 837 ARG E N 1
ATOM 4292 C CA . ARG C 1 48 ? -24.817 -57.637 -35.285 1.00 39.76 837 ARG E CA 1
ATOM 4293 C C . ARG C 1 48 ? -26.183 -57.452 -34.634 1.00 39.15 837 ARG E C 1
ATOM 4294 O O . ARG C 1 48 ? -26.954 -58.403 -34.514 1.00 39.21 837 ARG E O 1
ATOM 4302 N N . ILE C 1 49 ? -26.469 -56.228 -34.199 1.00 33.04 838 ILE E N 1
ATOM 4303 C CA . ILE C 1 49 ? -27.822 -55.855 -33.804 1.00 31.71 838 ILE E CA 1
ATOM 4304 C C . ILE C 1 49 ? -28.361 -54.788 -34.749 1.00 31.59 838 ILE E C 1
ATOM 4305 O O . ILE C 1 49 ? -27.657 -53.843 -35.109 1.00 30.00 838 ILE E O 1
ATOM 4310 N N . ILE C 1 50 ? -29.613 -54.955 -35.156 1.00 38.80 839 ILE E N 1
ATOM 4311 C CA . ILE C 1 50 ? -30.286 -53.964 -35.979 1.00 38.95 839 ILE E CA 1
ATOM 4312 C C . ILE C 1 50 ? -31.329 -53.233 -35.149 1.00 39.69 839 ILE E C 1
ATOM 4313 O O . ILE C 1 50 ? -32.288 -53.840 -34.675 1.00 40.93 839 ILE E O 1
ATOM 4318 N N . PHE C 1 51 ? -31.131 -51.933 -34.960 1.00 34.79 840 PHE E N 1
ATOM 4319 C CA . PHE C 1 51 ? -32.136 -51.096 -34.319 1.00 34.05 840 PHE E CA 1
ATOM 4320 C C . PHE C 1 51 ? -32.930 -50.374 -35.403 1.00 33.19 840 PHE E C 1
ATOM 4321 O O . PHE C 1 51 ? -32.355 -49.833 -36.342 1.00 32.71 840 PHE E O 1
ATOM 4329 N N . CYS C 1 52 ? -34.251 -50.375 -35.280 1.00 29.23 841 CYS E N 1
ATOM 4330 C CA . CYS C 1 52 ? -35.101 -49.859 -36.344 1.00 29.48 841 CYS E CA 1
ATOM 4331 C C . CYS C 1 52 ? -36.361 -49.179 -35.823 1.00 29.18 841 CYS E C 1
ATOM 4332 O O . CYS C 1 52 ? -37.001 -49.668 -34.896 1.00 28.48 841 CYS E O 1
ATOM 4335 N N . GLY C 1 53 ? -36.720 -48.058 -36.443 1.00 34.82 842 GLY E N 1
ATOM 4336 C CA . GLY C 1 53 ? -37.909 -47.318 -36.062 1.00 35.12 842 GLY E CA 1
ATOM 4337 C C . GLY C 1 53 ? -39.188 -47.927 -36.602 1.00 35.77 842 GLY E C 1
ATOM 4338 O O . GLY C 1 53 ? -40.280 -47.408 -36.364 1.00 35.73 842 GLY E O 1
ATOM 4339 N N . GLY C 1 54 ? -39.050 -49.041 -37.318 1.00 32.96 843 GLY E N 1
ATOM 4340 C CA . GLY C 1 54 ? -40.178 -49.686 -37.966 1.00 34.23 843 GLY E CA 1
ATOM 4341 C C . GLY C 1 54 ? -40.417 -51.142 -37.604 1.00 35.66 843 GLY E C 1
ATOM 4342 O O . GLY C 1 54 ? -39.756 -51.707 -36.733 1.00 36.66 843 GLY E O 1
ATOM 4343 N N . GLU C 1 55 ? -41.376 -51.746 -38.299 1.00 44.71 844 GLU E N 1
ATOM 4344 C CA . GLU C 1 55 ? -41.844 -53.097 -38.012 1.00 46.35 844 GLU E CA 1
ATOM 4345 C C . GLU C 1 55 ? -40.883 -54.190 -38.463 1.00 46.26 844 GLU E C 1
ATOM 4346 O O . GLU C 1 55 ? -40.882 -55.284 -37.904 1.00 47.69 844 GLU E O 1
ATOM 4352 N N . GLY C 1 56 ? -40.081 -53.912 -39.485 1.00 35.11 845 GLY E N 1
ATOM 4353 C CA . GLY C 1 56 ? -39.358 -54.976 -40.157 1.00 33.98 845 GLY E CA 1
ATOM 4354 C C . GLY C 1 56 ? -37.852 -54.846 -40.268 1.00 34.12 845 GLY E C 1
ATOM 4355 O O . GLY C 1 56 ? -37.274 -53.799 -39.982 1.00 33.80 845 GLY E O 1
ATOM 4356 N N . THR C 1 57 ? -37.220 -55.928 -40.705 1.00 42.96 846 THR E N 1
ATOM 4357 C CA . THR C 1 57 ? -35.772 -55.983 -40.839 1.00 44.19 846 THR E CA 1
ATOM 4358 C C . THR C 1 57 ? -35.278 -55.170 -42.042 1.00 43.23 846 THR E C 1
ATOM 4359 O O . THR C 1 57 ? -34.088 -54.867 -42.163 1.00 43.62 846 THR E O 1
ATOM 4363 N N . SER C 1 58 ? -36.202 -54.820 -42.929 1.00 32.24 847 SER E N 1
ATOM 4364 C CA . SER C 1 58 ? -35.885 -53.983 -44.077 1.00 31.37 847 SER E CA 1
ATOM 4365 C C . SER C 1 58 ? -35.893 -52.508 -43.685 1.00 31.50 847 SER E C 1
ATOM 4366 O O . SER C 1 58 ? -36.785 -52.049 -42.969 1.00 30.45 847 SER E O 1
ATOM 4369 N N . SER C 1 59 ? -34.895 -51.771 -44.160 1.00 37.45 848 SER E N 1
ATOM 4370 C CA . SER C 1 59 ? -34.771 -50.356 -43.844 1.00 37.93 848 SER E CA 1
ATOM 4371 C C . SER C 1 59 ? -35.909 -49.543 -44.461 1.00 37.97 848 SER E C 1
ATOM 4372 O O . SER C 1 59 ? -36.088 -48.369 -44.142 1.00 38.06 848 SER E O 1
ATOM 4375 N N . THR C 1 60 ? -36.682 -50.174 -45.336 1.00 39.97 849 THR E N 1
ATOM 4376 C CA . THR C 1 60 ? -37.813 -49.506 -45.969 1.00 39.90 849 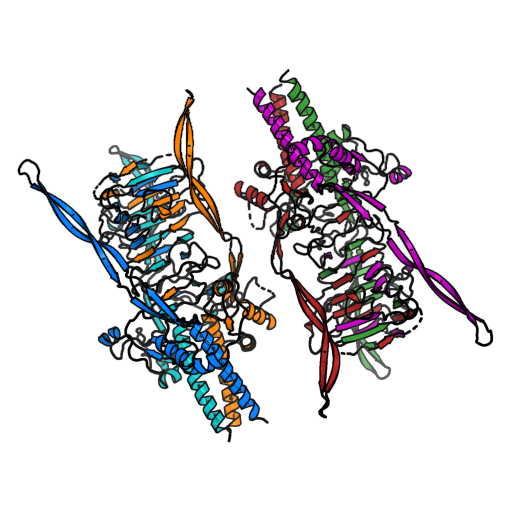THR E CA 1
ATOM 4377 C C . THR C 1 60 ? -38.930 -49.256 -44.968 1.00 39.88 849 THR E C 1
ATOM 4378 O O . THR C 1 60 ? -39.894 -48.550 -45.262 1.00 41.14 849 THR E O 1
ATOM 4382 N N . THR C 1 61 ? -38.790 -49.839 -43.782 1.00 42.28 850 THR E N 1
ATOM 4383 C CA . THR C 1 61 ? -39.839 -49.795 -42.773 1.00 41.86 850 THR E CA 1
ATOM 4384 C C . THR C 1 61 ? -39.624 -48.674 -41.762 1.00 40.84 850 THR E C 1
ATOM 4385 O O . THR C 1 61 ? -40.552 -48.261 -41.064 1.00 40.80 850 THR E O 1
ATOM 4389 N N . GLY C 1 62 ? -38.392 -48.189 -41.684 1.00 30.84 851 GLY E N 1
ATOM 4390 C CA . GLY C 1 62 ? -38.043 -47.128 -40.760 1.00 29.49 851 GLY E CA 1
ATOM 4391 C C . GLY C 1 62 ? -36.541 -46.967 -40.704 1.00 28.37 851 GLY E C 1
ATOM 4392 O O . GLY C 1 62 ? -35.808 -47.823 -41.193 1.00 29.08 851 GLY E O 1
ATOM 4393 N N . ALA C 1 63 ? -36.080 -45.867 -40.119 1.00 32.48 852 ALA E N 1
ATOM 4394 C CA . ALA C 1 63 ? -34.649 -45.626 -39.981 1.00 32.01 852 ALA E CA 1
ATOM 4395 C C . ALA C 1 63 ? -34.000 -46.746 -39.176 1.00 31.34 852 ALA E C 1
ATOM 4396 O O . ALA C 1 63 ? -34.626 -47.338 -38.294 1.00 32.24 852 ALA E O 1
ATOM 4398 N N . GLN C 1 64 ? -32.745 -47.042 -39.486 1.00 29.78 853 GLN E N 1
ATOM 4399 C CA . GLN C 1 64 ? -32.044 -48.115 -38.799 1.00 28.74 853 GLN E CA 1
ATOM 4400 C C . GLN C 1 64 ? -30.640 -47.712 -38.392 1.00 27.55 853 GLN E C 1
ATOM 4401 O O . GLN C 1 64 ? -29.991 -46.906 -39.057 1.00 27.00 853 GLN E O 1
ATOM 4407 N N . ILE C 1 65 ? -30.197 -48.272 -37.274 1.00 25.73 854 ILE E N 1
ATOM 4408 C CA . ILE C 1 65 ? -28.803 -48.223 -36.874 1.00 26.31 854 ILE E CA 1
ATOM 4409 C C . ILE C 1 65 ? -28.353 -49.653 -36.597 1.00 26.71 854 ILE E C 1
ATOM 4410 O O . ILE C 1 65 ? -29.003 -50.390 -35.852 1.00 26.25 854 ILE E O 1
ATOM 4415 N N . THR C 1 66 ? -27.250 -50.051 -37.213 1.00 28.74 855 THR E N 1
ATOM 4416 C CA . THR C 1 66 ? -26.762 -51.406 -37.052 1.00 29.40 855 THR E CA 1
ATOM 4417 C C . THR C 1 66 ? -25.352 -51.413 -36.500 1.00 29.69 855 THR E C 1
ATOM 4418 O O . THR C 1 66 ? -24.453 -50.781 -37.051 1.00 30.95 855 THR E O 1
ATOM 4422 N N . LEU C 1 67 ? -25.170 -52.125 -35.395 1.00 28.03 856 LEU E N 1
ATOM 4423 C CA . LEU C 1 67 ? -23.850 -52.306 -34.817 1.00 28.49 856 LEU E CA 1
ATOM 4424 C C . LEU C 1 67 ? -23.350 -53.698 -35.165 1.00 29.11 856 LEU E C 1
ATOM 4425 O O . LEU C 1 67 ? -24.019 -54.691 -34.892 1.00 29.32 856 LEU E O 1
ATOM 4430 N N . TYR C 1 68 ? -22.178 -53.765 -35.783 1.00 30.49 857 TYR E N 1
ATOM 4431 C CA . TYR C 1 68 ? -21.610 -55.040 -36.199 1.00 30.88 857 TYR E CA 1
ATOM 4432 C C . TYR C 1 68 ? -20.676 -55.588 -35.125 1.00 30.97 857 TYR E C 1
ATOM 4433 O O . TYR C 1 68 ? -19.890 -54.849 -34.532 1.00 30.42 857 TYR E O 1
ATOM 4442 N N . GLY C 1 69 ? -20.768 -56.889 -34.875 1.00 34.68 858 GLY E N 1
ATOM 4443 C CA . GLY C 1 69 ? -19.909 -57.534 -33.900 1.00 32.61 858 GLY E CA 1
ATOM 4444 C C . GLY C 1 69 ? -18.476 -57.617 -34.386 1.00 33.38 858 GLY E C 1
ATOM 4445 O O . GLY C 1 69 ? -18.204 -57.431 -35.572 1.00 32.85 858 GLY E O 1
ATOM 4446 N N . ALA C 1 70 ? -17.554 -57.899 -33.471 1.00 34.94 859 ALA E N 1
ATOM 4447 C CA . ALA C 1 70 ? -16.144 -58.031 -33.828 1.00 37.44 859 ALA E CA 1
ATOM 4448 C C . ALA C 1 70 ? -15.901 -59.265 -34.693 1.00 38.87 859 ALA E C 1
ATOM 4449 O O . ALA C 1 70 ? -14.939 -59.319 -35.458 1.00 38.99 859 ALA E O 1
ATOM 4451 N N . ASN C 1 71 ? -16.777 -60.253 -34.561 1.00 56.48 860 ASN E N 1
ATOM 4452 C CA . ASN C 1 71 ? -16.675 -61.482 -35.336 1.00 59.24 860 ASN E CA 1
ATOM 4453 C C . ASN C 1 71 ? -17.281 -61.323 -36.725 1.00 59.36 860 ASN E C 1
ATOM 4454 O O . ASN C 1 71 ? -17.237 -62.242 -37.543 1.00 60.66 860 ASN E O 1
ATOM 4459 N N . ASN C 1 72 ? -17.846 -60.149 -36.988 1.00 41.27 861 ASN E N 1
ATOM 4460 C CA . ASN C 1 72 ? -18.540 -59.901 -38.248 1.00 39.85 861 ASN E CA 1
ATOM 4461 C C . ASN C 1 72 ? -17.592 -59.648 -39.420 1.00 39.89 861 ASN E C 1
ATOM 4462 O O . ASN C 1 72 ? -16.509 -59.091 -39.244 1.00 40.12 861 ASN E O 1
ATOM 4467 N N . THR C 1 73 ? -18.005 -60.072 -40.611 1.00 46.76 862 THR E N 1
ATOM 4468 C CA . THR C 1 73 ? -17.241 -59.826 -41.830 1.00 46.24 862 THR E CA 1
ATOM 4469 C C . THR C 1 73 ? -16.713 -58.398 -41.841 1.00 46.64 862 THR E C 1
ATOM 4470 O O . THR C 1 73 ? -15.511 -58.164 -41.980 1.00 48.46 862 THR E O 1
ATOM 4474 N N . ASP C 1 74 ? -17.624 -57.445 -41.687 1.00 44.14 863 ASP E N 1
ATOM 4475 C CA . ASP C 1 74 ? -17.262 -56.040 -41.575 1.00 42.52 863 ASP E CA 1
ATOM 4476 C C . ASP C 1 74 ? -17.147 -55.684 -40.096 1.00 41.77 863 ASP E C 1
ATOM 4477 O O . ASP C 1 74 ? -18.077 -55.142 -39.500 1.00 43.08 863 ASP E O 1
ATOM 4482 N N . SER C 1 75 ? -15.994 -55.997 -39.513 1.00 42.65 864 SER E N 1
ATOM 4483 C CA . SER C 1 75 ? -15.806 -55.963 -38.064 1.00 41.23 864 SER E CA 1
ATOM 4484 C C . SER C 1 75 ? -15.958 -54.578 -37.432 1.00 39.86 864 SER E C 1
ATOM 4485 O O . SER C 1 75 ? -15.299 -53.624 -37.837 1.00 38.57 864 SER E O 1
ATOM 4488 N N . ARG C 1 76 ? -16.824 -54.487 -36.425 1.00 34.25 865 ARG E N 1
ATOM 4489 C CA . ARG C 1 76 ? -17.043 -53.248 -35.678 1.00 33.49 865 ARG E CA 1
ATOM 4490 C C . ARG C 1 76 ? -17.562 -52.112 -36.553 1.00 33.58 865 ARG E C 1
ATOM 4491 O O . ARG C 1 76 ? -17.303 -50.939 -36.286 1.00 33.66 865 ARG E O 1
ATOM 4499 N N . ARG C 1 77 ? -18.298 -52.463 -37.599 1.00 33.91 866 ARG E N 1
ATOM 4500 C CA . ARG C 1 77 ? -18.879 -51.460 -38.474 1.00 32.91 866 ARG E CA 1
ATOM 4501 C C . ARG C 1 77 ? -20.146 -50.915 -37.839 1.00 32.02 866 ARG E C 1
ATOM 4502 O O . ARG C 1 77 ? -20.877 -51.649 -37.173 1.00 32.16 866 ARG E O 1
ATOM 4510 N N . ILE C 1 78 ? -20.389 -49.622 -38.024 1.00 19.15 867 ILE E N 1
ATOM 4511 C CA . ILE C 1 78 ? -21.697 -49.049 -37.728 1.00 26.13 867 ILE E CA 1
ATOM 4512 C C . ILE C 1 78 ? -22.302 -48.470 -39.004 1.00 25.64 867 ILE E C 1
ATOM 4513 O O . ILE C 1 78 ? -21.633 -47.761 -39.754 1.00 24.65 867 ILE E O 1
ATOM 4518 N N . VAL C 1 79 ? -23.567 -48.786 -39.252 1.00 23.49 868 VAL E N 1
ATOM 4519 C CA . VAL C 1 79 ? -24.270 -48.239 -40.398 1.00 25.18 868 VAL E CA 1
ATOM 4520 C C . VAL C 1 79 ? -25.498 -47.474 -39.937 1.00 23.68 868 VAL E C 1
ATOM 4521 O O . VAL C 1 79 ? -26.452 -48.058 -39.424 1.00 23.68 868 VAL E O 1
ATOM 4525 N N . TYR C 1 80 ? -25.454 -46.158 -40.105 1.00 28.36 869 TYR E N 1
ATOM 4526 C CA . TYR C 1 80 ? -26.589 -45.305 -39.778 1.00 29.27 869 TYR E CA 1
ATOM 4527 C C . TYR C 1 80 ? -27.414 -45.096 -41.040 1.00 29.39 869 TYR E C 1
ATOM 4528 O O . TYR C 1 80 ? -26.920 -44.534 -42.015 1.00 30.11 869 TYR E O 1
ATOM 4537 N N . ASN C 1 81 ? -28.665 -45.547 -41.028 1.00 30.00 870 ASN E N 1
ATOM 4538 C CA . ASN C 1 81 ? -29.497 -45.474 -42.227 1.00 30.89 870 ASN E CA 1
ATOM 4539 C C . ASN C 1 81 ? -30.859 -44.792 -42.048 1.00 31.43 870 ASN E C 1
ATOM 4540 O O . ASN C 1 81 ? -31.800 -45.380 -41.513 1.00 31.51 870 ASN E O 1
ATOM 4545 N N . GLY C 1 82 ? -30.952 -43.551 -42.513 1.00 25.24 871 GLY E N 1
ATOM 4546 C CA . GLY C 1 82 ? -32.200 -42.814 -42.497 1.00 24.17 871 GLY E CA 1
ATOM 4547 C C . GLY C 1 82 ? -32.263 -41.802 -43.623 1.00 24.75 871 GLY E C 1
ATOM 4548 O O . GLY C 1 82 ? -31.268 -41.549 -44.300 1.00 23.71 871 GLY E O 1
ATOM 4549 N N . ASP C 1 83 ? -33.440 -41.222 -43.826 1.00 33.65 872 ASP E N 1
ATOM 4550 C CA . ASP C 1 83 ? -33.623 -40.211 -44.860 1.00 35.35 872 ASP E CA 1
ATOM 4551 C C . ASP C 1 83 ? -33.171 -38.842 -44.373 1.00 36.36 872 ASP E C 1
ATOM 4552 O O . ASP C 1 83 ? -32.999 -37.914 -45.160 1.00 37.58 872 ASP E O 1
ATOM 4557 N N . GLU C 1 84 ? -32.988 -38.728 -43.062 1.00 34.57 873 GLU E N 1
ATOM 4558 C CA . GLU C 1 84 ? -32.367 -37.555 -42.467 1.00 34.27 873 GLU E CA 1
ATOM 4559 C C . GLU C 1 84 ? -31.476 -38.003 -41.316 1.00 34.37 873 GLU E C 1
ATOM 4560 O O . GLU C 1 84 ? -31.855 -38.869 -40.529 1.00 34.99 873 GLU E O 1
ATOM 4566 N N . HIS C 1 85 ? -30.284 -37.426 -41.237 1.00 35.72 874 HIS E N 1
ATOM 4567 C CA . HIS C 1 85 ? -29.412 -37.618 -40.088 1.00 35.65 874 HIS E CA 1
ATOM 4568 C C . HIS C 1 85 ? -29.215 -36.265 -39.425 1.00 34.98 874 HIS E C 1
ATOM 4569 O O . HIS C 1 85 ? -28.360 -35.483 -39.842 1.00 35.59 874 HIS E O 1
ATOM 4576 N N . LEU C 1 86 ? -30.019 -35.978 -38.407 1.00 31.19 875 LEU E N 1
ATOM 4577 C CA . LEU C 1 86 ? -30.000 -34.664 -37.772 1.00 30.36 875 LEU E CA 1
ATOM 4578 C C . LEU C 1 86 ? -29.325 -34.711 -36.409 1.00 30.59 875 LEU E C 1
ATOM 4579 O O . LEU C 1 86 ? -29.840 -35.324 -35.478 1.00 31.77 875 LEU E O 1
ATOM 4584 N N . PHE C 1 87 ? -28.169 -34.065 -36.297 1.00 28.38 876 PHE E N 1
ATOM 4585 C CA . PHE C 1 87 ? -27.429 -34.023 -35.041 1.00 28.58 876 PHE E CA 1
ATOM 4586 C C . PHE C 1 87 ? -27.769 -32.773 -34.233 1.00 28.96 876 PHE E C 1
ATOM 4587 O O . PHE C 1 87 ? -27.358 -31.662 -34.574 1.00 29.85 876 PHE E O 1
ATOM 4595 N N . GLN C 1 88 ? -28.522 -32.976 -33.158 1.00 27.90 877 GLN E N 1
ATOM 4596 C CA . GLN C 1 88 ? -29.054 -31.886 -32.354 1.00 27.23 877 GLN E CA 1
ATOM 4597 C C . GLN C 1 88 ? -28.233 -31.641 -31.098 1.00 27.95 877 GLN E C 1
ATOM 4598 O O . GLN C 1 88 ? -27.730 -32.578 -30.483 1.00 28.41 877 GLN E O 1
ATOM 4604 N N . SER C 1 89 ? -28.085 -30.366 -30.746 1.00 28.48 878 SER E N 1
ATOM 4605 C CA . SER C 1 89 ? -27.582 -29.949 -29.434 1.00 28.26 878 SER E CA 1
ATOM 4606 C C . SER C 1 89 ? -26.068 -29.965 -29.242 1.00 28.83 878 SER E C 1
ATOM 4607 O O . SER C 1 89 ? -25.590 -29.626 -28.162 1.00 28.70 878 SER E O 1
ATOM 4610 N N . ALA C 1 90 ? -25.315 -30.352 -30.267 1.00 28.73 879 ALA E N 1
ATOM 4611 C CA . ALA C 1 90 ? -23.860 -30.410 -30.133 1.00 29.79 879 ALA E CA 1
ATOM 4612 C C . ALA C 1 90 ? -23.103 -30.553 -31.446 1.00 30.43 879 ALA E C 1
ATOM 4613 O O . ALA C 1 90 ? -23.629 -31.061 -32.435 1.00 30.84 879 ALA E O 1
ATOM 4615 N N . ASP C 1 91 ? -21.853 -30.103 -31.436 1.00 32.24 880 ASP E N 1
ATOM 4616 C CA . ASP C 1 91 ? -20.975 -30.241 -32.588 1.00 33.80 880 ASP E CA 1
ATOM 4617 C C . ASP C 1 91 ? -20.854 -31.710 -32.966 1.00 34.58 880 ASP E C 1
ATOM 4618 O O . ASP C 1 91 ? -20.999 -32.591 -32.119 1.00 35.95 880 ASP E O 1
ATOM 4623 N N . VAL C 1 92 ? -20.592 -31.976 -34.240 1.00 31.13 881 VAL E N 1
ATOM 4624 C CA . VAL C 1 92 ? -20.246 -33.324 -34.669 1.00 30.35 881 VAL E CA 1
ATOM 4625 C C . VAL C 1 92 ? -18.730 -33.426 -34.701 1.00 30.78 881 VAL E C 1
ATOM 4626 O O . VAL C 1 92 ? -18.080 -32.858 -35.579 1.00 29.42 881 VAL E O 1
ATOM 4630 N N . LYS C 1 93 ? -18.169 -34.137 -33.730 1.00 42.80 882 LYS E N 1
ATOM 4631 C CA . LYS C 1 93 ? -16.723 -34.175 -33.554 1.00 45.15 882 LYS E CA 1
ATOM 4632 C C . LYS C 1 93 ? -16.158 -35.586 -33.611 1.00 45.90 882 LYS E C 1
ATOM 4633 O O . LYS C 1 93 ? -16.887 -36.565 -33.442 1.00 46.41 882 LYS E O 1
ATOM 4639 N N . PRO C 1 94 ? -14.843 -35.691 -33.850 1.00 47.67 883 PRO E N 1
ATOM 4640 C CA . PRO C 1 94 ? -14.127 -36.945 -33.638 1.00 47.24 883 PRO E CA 1
ATOM 4641 C C . PRO C 1 94 ? -13.903 -37.111 -32.146 1.00 47.08 883 PRO E C 1
ATOM 4642 O O . PRO C 1 94 ? -14.026 -36.138 -31.401 1.00 46.93 883 PRO E O 1
ATOM 4646 N N . TYR C 1 95 ? -13.587 -38.325 -31.716 1.00 36.39 884 TYR E N 1
ATOM 4647 C CA . TYR C 1 95 ? -13.342 -38.596 -30.307 1.00 36.52 884 TYR E CA 1
ATOM 4648 C C . TYR C 1 95 ? -11.974 -38.056 -29.906 1.00 36.58 884 TYR E C 1
ATOM 4649 O O . TYR C 1 95 ? -11.825 -37.402 -28.874 1.00 36.25 884 TYR E O 1
ATOM 4658 N N . ASN C 1 96 ? -10.980 -38.332 -30.744 1.00 38.97 885 ASN E N 1
ATOM 4659 C CA . ASN C 1 96 ? -9.611 -37.893 -30.502 1.00 39.44 885 ASN E CA 1
ATOM 4660 C C . ASN C 1 96 ? -9.240 -36.673 -31.344 1.00 39.32 885 ASN E C 1
ATOM 4661 O O . ASN C 1 96 ? -10.072 -36.139 -32.075 1.00 38.50 885 ASN E O 1
ATOM 4666 N N . ASP C 1 97 ? -7.990 -36.233 -31.241 1.00 43.71 886 ASP E N 1
ATOM 4667 C CA . ASP C 1 97 ? -7.559 -35.035 -31.951 1.00 44.56 886 ASP E CA 1
ATOM 4668 C C . ASP C 1 97 ? -6.660 -35.346 -33.141 1.00 45.59 886 ASP E C 1
ATOM 4669 O O . ASP C 1 97 ? -5.600 -35.953 -32.987 1.00 45.86 886 ASP E O 1
ATOM 4674 N N . ASN C 1 98 ? -7.094 -34.920 -34.323 1.00 44.32 887 ASN E N 1
ATOM 4675 C CA . ASN C 1 98 ? -6.288 -35.026 -35.535 1.00 45.18 887 ASN E CA 1
ATOM 4676 C C . ASN C 1 98 ? -5.828 -36.450 -35.831 1.00 46.27 887 ASN E C 1
ATOM 4677 O O . ASN C 1 98 ? -4.657 -36.681 -36.132 1.00 47.25 887 ASN E O 1
ATOM 4682 N N . VAL C 1 99 ? -6.753 -37.401 -35.745 1.00 43.19 888 VAL E N 1
ATOM 4683 C CA . VAL C 1 99 ? -6.441 -38.795 -36.051 1.00 43.30 888 VAL E CA 1
ATOM 4684 C C . VAL C 1 99 ? -7.456 -39.440 -37.000 1.00 42.94 888 VAL E C 1
ATOM 4685 O O . VAL C 1 99 ? -7.104 -40.330 -37.773 1.00 43.51 888 VAL E O 1
ATOM 4689 N N . THR C 1 100 ? -8.704 -38.980 -36.951 1.00 40.95 889 THR E N 1
ATOM 4690 C CA . THR C 1 100 ? -9.735 -39.458 -37.873 1.00 39.70 889 THR E CA 1
ATOM 4691 C C . THR C 1 100 ? -10.254 -38.316 -38.749 1.00 40.31 889 THR E C 1
ATOM 4692 O O . THR C 1 100 ? -10.041 -37.142 -38.442 1.00 40.29 889 THR E O 1
ATOM 4696 N N . ALA C 1 101 ? -10.946 -38.657 -39.832 1.00 48.66 890 ALA E N 1
ATOM 4697 C CA . ALA C 1 101 ? -11.300 -37.655 -40.834 1.00 48.23 890 ALA E CA 1
ATOM 4698 C C . ALA C 1 101 ? -12.756 -37.695 -41.281 1.00 47.74 890 ALA E C 1
ATOM 4699 O O . ALA C 1 101 ? -13.476 -38.656 -41.015 1.00 48.61 890 ALA E O 1
ATOM 4701 N N . LEU C 1 102 ? -13.171 -36.635 -41.968 1.00 43.88 891 LEU E N 1
ATOM 4702 C CA . LEU C 1 102 ? -14.473 -36.585 -42.620 1.00 43.48 891 LEU E CA 1
ATOM 4703 C C . LEU C 1 102 ? -14.379 -37.168 -44.030 1.00 43.66 891 LEU E C 1
ATOM 4704 O O . LEU C 1 102 ? -13.587 -36.708 -44.853 1.00 43.73 891 LEU E O 1
ATOM 4709 N N . GLY C 1 103 ? -15.188 -38.185 -44.303 1.00 35.58 892 GLY E N 1
ATOM 4710 C CA . GLY C 1 103 ? -15.183 -38.829 -45.602 1.00 34.63 892 GLY E CA 1
ATOM 4711 C C . GLY C 1 103 ? -13.900 -39.584 -45.893 1.00 34.56 892 GLY E C 1
ATOM 4712 O O . GLY C 1 103 ? -13.084 -39.818 -45.000 1.00 34.36 892 GLY E O 1
ATOM 4713 N N . GLY C 1 104 ? -13.728 -39.971 -47.153 1.00 29.95 893 GLY E N 1
ATOM 4714 C CA . GLY C 1 104 ? -12.547 -40.701 -47.577 1.00 30.20 893 GLY E CA 1
ATOM 4715 C C . GLY C 1 104 ? -12.457 -40.780 -49.087 1.00 30.22 893 GLY E C 1
ATOM 4716 O O . GLY C 1 104 ? -13.382 -40.361 -49.786 1.00 29.28 893 GLY E O 1
ATOM 4717 N N . PRO C 1 105 ? -11.340 -41.321 -49.598 1.00 41.14 894 PRO E N 1
ATOM 4718 C CA . PRO C 1 105 ? -11.070 -41.442 -51.034 1.00 41.69 894 PRO E CA 1
ATOM 4719 C C . PRO C 1 105 ? -12.281 -41.942 -51.814 1.00 43.06 894 PRO E C 1
ATOM 4720 O O . PRO C 1 105 ? -12.713 -41.272 -52.749 1.00 44.21 894 PRO E O 1
ATOM 4724 N N . SER C 1 106 ? -12.816 -43.098 -51.434 1.00 56.74 895 SER E N 1
ATOM 4725 C CA . SER C 1 106 ? -13.985 -43.655 -52.106 1.00 57.13 895 SER E CA 1
ATOM 4726 C C . SER C 1 106 ? -15.237 -43.471 -51.252 1.00 56.31 895 SER E C 1
ATOM 4727 O O . SER C 1 106 ? -16.239 -44.165 -51.433 1.00 57.00 895 SER E O 1
ATOM 4730 N N . ASN C 1 107 ? -15.161 -42.531 -50.317 1.00 42.09 896 ASN E N 1
ATOM 4731 C CA . ASN C 1 107 ? -16.295 -42.169 -49.475 1.00 40.32 896 ASN E CA 1
ATOM 4732 C C . ASN C 1 107 ? -16.374 -40.653 -49.330 1.00 39.58 896 ASN E C 1
ATOM 4733 O O . ASN C 1 107 ? -16.293 -40.115 -48.227 1.00 39.99 896 ASN E O 1
ATOM 4738 N N . ARG C 1 108 ? -16.524 -39.970 -50.458 1.00 30.95 897 ARG E N 1
ATOM 4739 C CA . ARG C 1 108 ? -16.524 -38.515 -50.484 1.00 30.03 897 ARG E CA 1
ATOM 4740 C C . ARG C 1 108 ? -17.893 -37.939 -50.158 1.00 29.59 897 ARG E C 1
ATOM 4741 O O . ARG C 1 108 ? -18.918 -38.434 -50.630 1.00 35.49 897 ARG E O 1
ATOM 4749 N N . PHE C 1 109 ? -17.902 -36.893 -49.340 1.00 33.51 898 PHE E N 1
ATOM 4750 C CA . PHE C 1 109 ? -19.091 -36.072 -49.187 1.00 33.54 898 PHE E CA 1
ATOM 4751 C C . PHE C 1 109 ? -19.151 -35.121 -50.380 1.00 33.85 898 PHE E C 1
ATOM 4752 O O . PHE C 1 109 ? -18.118 -34.675 -50.883 1.00 31.67 898 PHE E O 1
ATOM 4760 N N . THR C 1 110 ? -20.358 -34.816 -50.841 1.00 33.88 899 THR E N 1
ATOM 4761 C CA . THR C 1 110 ? -20.517 -33.939 -51.994 1.00 35.11 899 THR E CA 1
ATOM 4762 C C . THR C 1 110 ? -19.944 -32.554 -51.712 1.00 36.21 899 THR E C 1
ATOM 4763 O O . THR C 1 110 ? -19.213 -32.001 -52.527 1.00 37.93 899 THR E O 1
ATOM 4767 N N . THR C 1 111 ? -20.281 -32.006 -50.550 1.00 39.54 900 THR E N 1
ATOM 4768 C CA . THR C 1 111 ? -19.699 -30.753 -50.079 1.00 39.67 900 THR E CA 1
ATOM 4769 C C . THR C 1 111 ? -19.928 -30.567 -48.592 1.00 40.42 900 THR E C 1
ATOM 4770 O O . THR C 1 111 ? -20.409 -31.465 -47.905 1.00 39.40 900 THR E O 1
ATOM 4774 N N . ALA C 1 112 ? -19.564 -29.385 -48.109 1.00 35.38 901 ALA E N 1
ATOM 4775 C CA . ALA C 1 112 ? -19.898 -28.956 -46.765 1.00 35.63 901 ALA E CA 1
ATOM 4776 C C . ALA C 1 112 ? -20.596 -27.610 -46.871 1.00 36.07 901 ALA E C 1
ATOM 4777 O O . ALA C 1 112 ? -20.018 -26.640 -47.363 1.00 35.88 901 ALA E O 1
ATOM 4779 N N . TYR C 1 113 ? -21.851 -27.562 -46.437 1.00 41.97 902 TYR E N 1
ATOM 4780 C CA . TYR C 1 113 ? -22.561 -26.298 -46.330 1.00 42.74 902 TYR E CA 1
ATOM 4781 C C . TYR C 1 113 ? -22.191 -25.645 -45.003 1.00 43.02 902 TYR E C 1
ATOM 4782 O O . TYR C 1 113 ? -22.628 -26.087 -43.939 1.00 43.34 902 TYR E O 1
ATOM 4791 N N . LEU C 1 114 ? -21.379 -24.596 -45.071 1.00 35.07 903 LEU E N 1
ATOM 4792 C CA . LEU C 1 114 ? -20.872 -23.949 -43.869 1.00 35.21 903 LEU E CA 1
ATOM 4793 C C . LEU C 1 114 ? -21.349 -22.505 -43.753 1.00 36.13 903 LEU E C 1
ATOM 4794 O O . LEU C 1 114 ? -21.657 -21.862 -44.756 1.00 36.45 903 LEU E O 1
ATOM 4799 N N . GLY C 1 115 ? -21.418 -22.010 -42.521 1.00 50.77 904 GLY E N 1
ATOM 4800 C CA . GLY C 1 115 ? -21.813 -20.636 -42.259 1.00 50.31 904 GLY E CA 1
ATOM 4801 C C . GLY C 1 115 ? -20.617 -19.707 -42.302 1.00 50.70 904 GLY E C 1
ATOM 4802 O O . GLY C 1 115 ? -20.754 -18.506 -42.542 1.00 51.65 904 GLY E O 1
ATOM 4803 N N . SER C 1 116 ? -19.437 -20.269 -42.059 1.00 38.44 905 SER E N 1
ATOM 4804 C CA . SER C 1 116 ? -18.189 -19.528 -42.192 1.00 39.06 905 SER E CA 1
ATOM 4805 C C . SER C 1 116 ? -17.082 -20.452 -42.699 1.00 40.06 905 SER E C 1
ATOM 4806 O O . SER C 1 116 ? -17.250 -21.670 -42.737 1.00 40.43 905 SER E O 1
ATOM 4809 N N . ASN C 1 117 ? -15.952 -19.871 -43.089 1.00 44.91 906 ASN E N 1
ATOM 4810 C CA . ASN C 1 117 ? -14.868 -20.643 -43.687 1.00 46.51 906 ASN E CA 1
ATOM 4811 C C . ASN C 1 117 ? -14.123 -21.506 -42.680 1.00 46.66 906 ASN E C 1
ATOM 4812 O O . ASN C 1 117 ? -13.935 -21.103 -41.536 1.00 46.31 906 ASN E O 1
ATOM 4817 N N . PRO C 1 118 ? -13.695 -22.702 -43.112 1.00 50.12 907 PRO E N 1
ATOM 4818 C CA . PRO C 1 118 ? -13.028 -23.680 -42.244 1.00 50.40 907 PRO E CA 1
ATOM 4819 C C . PRO C 1 118 ? -11.798 -23.120 -41.538 1.00 50.22 907 PRO E C 1
ATOM 4820 O O . PRO C 1 118 ? -11.122 -22.233 -42.059 1.00 50.16 907 PRO E O 1
ATOM 4824 N N . ILE C 1 119 ? -11.523 -23.649 -40.350 1.00 41.21 908 ILE E N 1
ATOM 4825 C CA . ILE C 1 119 ? -10.328 -23.301 -39.596 1.00 41.40 908 ILE E CA 1
ATOM 4826 C C . ILE C 1 119 ? -9.350 -24.468 -39.622 1.00 42.43 908 ILE E C 1
ATOM 4827 O O . ILE C 1 119 ? -9.740 -25.617 -39.409 1.00 42.59 908 ILE E O 1
ATOM 4832 N N . VAL C 1 120 ? -8.081 -24.178 -39.886 1.00 54.99 909 VAL E N 1
ATOM 4833 C CA . VAL C 1 120 ? -7.056 -25.215 -39.896 1.00 56.82 909 VAL E CA 1
ATOM 4834 C C . VAL C 1 120 ? -5.974 -24.912 -38.867 1.00 58.62 909 VAL E C 1
ATOM 4835 O O . VAL C 1 120 ? -5.086 -24.093 -39.103 1.00 59.59 909 VAL E O 1
ATOM 4839 N N . THR C 1 121 ? -6.058 -25.580 -37.722 1.00 67.54 910 THR E N 1
ATOM 4840 C CA . THR C 1 121 ? -5.131 -25.342 -36.624 1.00 69.45 910 THR E CA 1
ATOM 4841 C C . THR C 1 121 ? -4.157 -26.500 -36.443 1.00 70.00 910 THR E C 1
ATOM 4842 O O . THR C 1 121 ? -4.373 -27.591 -36.966 1.00 70.71 910 THR E O 1
ATOM 4846 N N . ALA C 1 122 ? -3.082 -26.249 -35.702 0.42 52.23 911 ALA E N 1
ATOM 4847 C CA . ALA C 1 122 ? -2.102 -27.281 -35.390 1.00 52.95 911 ALA E CA 1
ATOM 4848 C C . ALA C 1 122 ? -2.295 -27.780 -33.964 0.00 53.71 911 ALA E C 1
ATOM 4849 O O . ALA C 1 122 ? -1.850 -28.873 -33.609 1.00 53.63 911 ALA E O 1
ATOM 4851 N N . ASN C 1 123 ? -2.966 -26.966 -33.154 1.00 48.02 912 ASN E N 1
ATOM 4852 C CA . ASN C 1 123 ? -3.182 -27.267 -31.743 0.78 49.13 912 ASN E CA 1
ATOM 4853 C C . ASN C 1 123 ? -1.901 -27.663 -31.016 1.00 50.11 912 ASN E C 1
ATOM 4854 O O . ASN C 1 123 ? -1.808 -28.751 -30.447 0.38 50.00 912 ASN E O 1
ATOM 4859 N N . GLY C 1 124 ? -0.912 -26.776 -31.044 1.00 74.89 913 GLY E N 1
ATOM 4860 C CA . GLY C 1 124 ? 0.318 -26.989 -30.306 0.87 78.00 913 GLY E CA 1
ATOM 4861 C C . GLY C 1 124 ? 1.259 -28.006 -30.922 0.50 80.25 913 GLY E C 1
ATOM 4862 O O . GLY C 1 124 ? 2.425 -28.086 -30.534 0.67 81.14 913 GLY E O 1
ATOM 4863 N N . GLU C 1 125 ? 0.764 -28.789 -31.876 1.00 83.18 914 GLU E N 1
ATOM 4864 C CA . GLU C 1 125 ? 1.609 -29.774 -32.543 1.00 85.35 914 GLU E CA 1
ATOM 4865 C C . GLU C 1 125 ? 2.805 -29.094 -33.199 1.00 86.85 914 GLU E C 1
ATOM 4866 O O . GLU C 1 125 ? 2.678 -28.028 -33.802 1.00 86.49 914 GLU E O 1
ATOM 4872 N N . ARG C 1 126 ? 3.967 -29.723 -33.073 1.00 89.22 915 ARG E N 1
ATOM 4873 C CA . ARG C 1 126 ? 5.226 -29.113 -33.480 1.00 90.97 915 ARG E CA 1
ATOM 4874 C C . ARG C 1 126 ? 5.500 -29.213 -34.976 1.00 91.29 915 ARG E C 1
ATOM 4875 O O . ARG C 1 126 ? 5.497 -30.303 -35.549 1.00 91.49 915 ARG E O 1
ATOM 4883 N N . LYS C 1 127 ? 5.749 -28.065 -35.597 1.00 75.95 916 LYS E N 1
ATOM 4884 C CA . LYS C 1 127 ? 6.175 -28.020 -36.989 1.00 76.53 916 LYS E CA 1
ATOM 4885 C C . LYS C 1 127 ? 7.690 -27.889 -37.066 1.00 78.03 916 LYS E C 1
ATOM 4886 O O . LYS C 1 127 ? 8.338 -27.495 -36.097 1.00 78.49 916 LYS E O 1
ATOM 4892 N N . THR C 1 128 ? 8.251 -28.217 -38.223 1.00 73.07 917 THR E N 1
ATOM 4893 C CA . THR C 1 128 ? 9.658 -27.949 -38.477 1.00 74.59 917 THR E CA 1
ATOM 4894 C C . THR C 1 128 ? 9.819 -26.449 -38.682 1.00 75.14 917 THR E C 1
ATOM 4895 O O . THR C 1 128 ? 8.835 -25.711 -38.680 1.00 74.48 917 THR E O 1
ATOM 4899 N N . GLU C 1 129 ? 11.054 -25.997 -38.858 1.00 84.74 918 GLU E N 1
ATOM 4900 C CA . GLU C 1 129 ? 11.307 -24.579 -39.081 1.00 85.02 918 GLU E CA 1
ATOM 4901 C C . GLU C 1 129 ? 10.863 -24.161 -40.480 1.00 84.38 918 GLU E C 1
ATOM 4902 O O . GLU C 1 129 ? 11.378 -24.668 -41.477 1.00 84.25 918 GLU E O 1
ATOM 4908 N N . PRO C 1 130 ? 9.896 -23.234 -40.552 1.00 82.23 919 PRO E N 1
ATOM 4909 C CA . PRO C 1 130 ? 9.340 -22.743 -41.817 1.00 81.81 919 PRO E CA 1
ATOM 4910 C C . PRO C 1 130 ? 10.422 -22.452 -42.849 1.00 82.69 919 PRO E C 1
ATOM 4911 O O . PRO C 1 130 ? 11.471 -21.902 -42.513 0.41 83.65 919 PRO E O 1
ATOM 4915 N N . VAL C 1 131 ? 10.163 -22.824 -44.097 1.00 104.08 920 VAL E N 1
ATOM 4916 C CA . VAL C 1 131 ? 11.120 -22.610 -45.174 1.00 104.54 920 VAL E CA 1
ATOM 4917 C C . VAL C 1 131 ? 10.454 -21.942 -46.369 1.00 103.74 920 VAL E C 1
ATOM 4918 O O . VAL C 1 131 ? 9.548 -22.508 -46.982 0.00 103.11 920 VAL E O 1
ATOM 4922 N N . VAL C 1 132 ? 10.905 -20.734 -46.689 1.00 97.80 921 VAL E N 1
ATOM 4923 C CA . VAL C 1 132 ? 10.406 -20.019 -47.854 1.00 97.11 921 VAL E CA 1
ATOM 4924 C C . VAL C 1 132 ? 10.366 -20.956 -49.053 1.00 96.92 921 VAL E C 1
ATOM 4925 O O . VAL C 1 132 ? 11.234 -21.814 -49.208 0.68 97.78 921 VAL E O 1
ATOM 4929 N N . PHE C 1 133 ? 9.346 -20.803 -49.888 1.00 76.98 922 PHE E N 1
ATOM 4930 C CA . PHE C 1 133 ? 9.224 -21.614 -51.089 1.00 77.13 922 PHE E CA 1
ATOM 4931 C C . PHE C 1 133 ? 10.514 -21.544 -51.894 1.00 78.34 922 PHE E C 1
ATOM 4932 O O . PHE C 1 133 ? 10.864 -20.488 -52.418 1.00 78.85 922 PHE E O 1
ATOM 4940 N N . ASP C 1 134 ? 11.224 -22.663 -51.991 1.00 93.86 923 ASP E N 1
ATOM 4941 C CA . ASP C 1 134 ? 12.453 -22.691 -52.772 1.00 94.70 923 ASP E CA 1
ATOM 4942 C C . ASP C 1 134 ? 12.144 -22.193 -54.175 0.69 94.23 923 ASP E C 1
ATOM 4943 O O . ASP C 1 134 ? 11.038 -22.391 -54.677 1.00 93.24 923 ASP E O 1
ATOM 4948 N N . ASP C 1 135 ? 13.113 -21.539 -54.804 1.00 131.42 924 ASP E N 1
ATOM 4949 C CA . ASP C 1 135 ? 12.901 -20.979 -56.131 1.00 130.90 924 ASP E CA 1
ATOM 4950 C C . ASP C 1 135 ? 12.451 -22.043 -57.129 0.57 130.50 924 ASP E C 1
ATOM 4951 O O . ASP C 1 135 ? 11.405 -21.901 -57.761 1.00 129.68 924 ASP E O 1
ATOM 4956 N N . ALA C 1 136 ? 13.235 -23.110 -57.249 0.79 86.04 925 ALA E N 1
ATOM 4957 C CA . ALA C 1 136 ? 12.958 -24.185 -58.202 0.88 85.58 925 ALA E CA 1
ATOM 4958 C C . ALA C 1 136 ? 11.489 -24.608 -58.240 0.31 84.03 925 ALA E C 1
ATOM 4959 O O . ALA C 1 136 ? 10.919 -24.800 -59.314 1.00 83.53 925 ALA E O 1
ATOM 4961 N N . PHE C 1 137 ? 10.883 -24.755 -57.066 0.46 80.66 926 PHE E N 1
ATOM 4962 C CA . PHE C 1 137 ? 9.490 -25.184 -56.970 1.00 78.92 926 PHE E CA 1
ATOM 4963 C C . PHE C 1 137 ? 8.535 -24.175 -57.603 1.00 77.62 926 PHE E C 1
ATOM 4964 O O . PHE C 1 137 ? 7.510 -24.556 -58.168 1.00 77.44 926 PHE E O 1
ATOM 4972 N N . LEU C 1 138 ? 8.869 -22.890 -57.506 1.00 71.02 927 LEU E N 1
ATOM 4973 C CA . LEU C 1 138 ? 8.025 -21.843 -58.080 1.00 69.55 927 LEU E CA 1
ATOM 4974 C C . LEU C 1 138 ? 8.125 -21.790 -59.602 1.00 69.13 927 LEU E C 1
ATOM 4975 O O . LEU C 1 138 ? 7.156 -21.444 -60.278 1.00 68.40 927 LEU E O 1
ATOM 4980 N N . ASP C 1 139 ? 9.296 -22.120 -60.139 1.00 75.64 928 ASP E N 1
ATOM 4981 C CA . ASP C 1 139 ? 9.458 -22.197 -61.585 0.68 75.46 928 ASP E CA 1
ATOM 4982 C C . ASP C 1 139 ? 8.473 -23.222 -62.122 1.00 74.45 928 ASP E C 1
ATOM 4983 O O . ASP C 1 139 ? 7.753 -22.966 -63.087 1.00 73.40 928 ASP E O 1
ATOM 4988 N N . ALA C 1 140 ? 8.450 -24.385 -61.479 1.00 68.87 929 ALA E N 1
ATOM 4989 C CA . ALA C 1 140 ? 7.552 -25.468 -61.856 1.00 68.46 929 ALA E CA 1
ATOM 4990 C C . ALA C 1 140 ? 6.095 -25.061 -61.689 1.00 66.99 929 ALA E C 1
ATOM 4991 O O . ALA C 1 140 ? 5.264 -25.328 -62.557 1.00 66.67 929 ALA E O 1
ATOM 4993 N N . TRP C 1 141 ? 5.792 -24.412 -60.569 1.00 61.83 930 TRP E N 1
ATOM 4994 C CA . TRP C 1 141 ? 4.420 -24.026 -60.263 1.00 59.90 930 TRP E CA 1
ATOM 4995 C C . TRP C 1 141 ? 3.851 -23.061 -61.298 1.00 59.51 930 TRP E C 1
ATOM 4996 O O . TRP C 1 141 ? 2.637 -22.868 -61.377 1.00 58.92 930 TRP E O 1
ATOM 5007 N N . GLY C 1 142 ? 4.732 -22.456 -62.088 1.00 67.60 931 GLY E N 1
ATOM 5008 C CA . GLY C 1 142 ? 4.307 -21.568 -63.154 1.00 67.50 931 GLY E CA 1
ATOM 5009 C C . GLY C 1 142 ? 3.626 -22.332 -64.271 1.00 67.37 931 GLY E C 1
ATOM 5010 O O . GLY C 1 142 ? 2.818 -21.779 -65.015 1.00 66.54 931 GLY E O 1
ATOM 5011 N N . ASP C 1 143 ? 3.950 -23.616 -64.381 1.00 80.19 932 ASP E N 1
ATOM 5012 C CA . ASP C 1 143 ? 3.399 -24.462 -65.433 1.00 81.07 932 ASP E CA 1
ATOM 5013 C C . ASP C 1 143 ? 2.069 -25.093 -65.031 1.00 79.75 932 ASP E C 1
ATOM 5014 O O . ASP C 1 143 ? 1.460 -25.826 -65.810 1.00 80.29 932 ASP E O 1
ATOM 5019 N N . VAL C 1 144 ? 1.624 -24.808 -63.811 1.00 61.56 933 VAL E N 1
ATOM 5020 C CA . VAL C 1 144 ? 0.322 -25.274 -63.351 1.00 59.10 933 VAL E CA 1
ATOM 5021 C C . VAL C 1 144 ? -0.768 -24.479 -64.058 1.00 58.39 933 VAL E C 1
ATOM 5022 O O . VAL C 1 144 ? -0.615 -23.282 -64.298 1.00 58.08 933 VAL E O 1
ATOM 5026 N N . HIS C 1 145 ? -1.864 -25.147 -64.399 1.00 76.77 934 HIS E N 1
ATOM 5027 C CA . HIS C 1 145 ? -2.949 -24.502 -65.127 1.00 76.36 934 HIS E CA 1
ATOM 5028 C C . HIS C 1 145 ? -4.251 -24.479 -64.336 1.00 74.83 934 HIS E C 1
ATOM 5029 O O . HIS C 1 145 ? -4.570 -25.419 -63.610 1.00 75.23 934 HIS E O 1
ATOM 5036 N N . TYR C 1 146 ? -4.997 -23.391 -64.489 1.00 53.24 935 TYR E N 1
ATOM 5037 C CA . TYR C 1 146 ? -6.316 -23.270 -63.888 1.00 51.41 935 TYR E CA 1
ATOM 5038 C C . TYR C 1 146 ? -7.360 -23.332 -64.987 1.00 50.69 935 TYR E C 1
ATOM 5039 O O . TYR C 1 146 ? -7.335 -22.539 -65.930 1.00 50.13 935 TYR E O 1
ATOM 5048 N N . ILE C 1 147 ? -8.274 -24.283 -64.859 1.00 58.33 936 ILE E N 1
ATOM 5049 C CA . ILE C 1 147 ? -9.195 -24.604 -65.934 1.00 57.59 936 ILE E CA 1
ATOM 5050 C C . ILE C 1 147 ? -10.644 -24.441 -65.508 1.00 57.07 936 ILE E C 1
ATOM 5051 O O . ILE C 1 147 ? -10.946 -24.201 -64.338 1.00 58.39 936 ILE E O 1
ATOM 5056 N N . MET C 1 148 ? -11.535 -24.571 -66.482 1.00 49.16 937 MET E N 1
ATOM 5057 C CA . MET C 1 148 ? -12.950 -24.745 -66.224 1.00 47.74 937 MET E CA 1
ATOM 5058 C C . MET C 1 148 ? -13.296 -26.118 -66.762 1.00 47.60 937 MET E C 1
ATOM 5059 O O . MET C 1 148 ? -12.604 -26.628 -67.641 1.00 48.35 937 MET E O 1
ATOM 5064 N N . TYR C 1 149 ? -14.358 -26.721 -66.244 1.00 52.11 938 TYR E N 1
ATOM 5065 C CA . TYR C 1 149 ? -14.789 -28.016 -66.751 1.00 50.35 938 TYR E CA 1
ATOM 5066 C C . TYR C 1 149 ? -16.255 -28.300 -66.449 1.00 49.99 938 TYR E C 1
ATOM 5067 O O . TYR C 1 149 ? -16.919 -27.550 -65.733 1.00 50.67 938 TYR E O 1
ATOM 5076 N N . GLN C 1 150 ? -16.748 -29.391 -67.018 1.00 38.96 939 GLN E N 1
ATOM 5077 C CA . GLN C 1 150 ? -18.098 -29.863 -66.773 1.00 37.87 939 GLN E CA 1
ATOM 5078 C C . GLN C 1 150 ? -18.009 -31.361 -66.543 1.00 38.31 939 GLN E C 1
ATOM 5079 O O . GLN C 1 150 ? -16.964 -31.960 -66.784 1.00 36.89 939 GLN E O 1
ATOM 5085 N N . TRP C 1 151 ? -19.090 -31.963 -66.058 1.00 46.83 940 TRP E N 1
ATOM 5086 C CA . TRP C 1 151 ? -19.134 -33.409 -65.874 1.00 47.61 940 TRP E CA 1
ATOM 5087 C C . TRP C 1 151 ? -19.775 -34.057 -67.096 1.00 48.97 940 TRP E C 1
ATOM 5088 O O . TRP C 1 151 ? -20.858 -33.655 -67.522 1.00 49.74 940 TRP E O 1
ATOM 5099 N N . LEU C 1 152 ? -19.101 -35.054 -67.660 1.00 43.81 941 LEU E N 1
ATOM 5100 C CA . LEU C 1 152 ? -19.584 -35.715 -68.868 1.00 44.44 941 LEU E CA 1
ATOM 5101 C C . LEU C 1 152 ? -21.048 -36.125 -68.766 1.00 44.95 941 LEU E C 1
ATOM 5102 O O . LEU C 1 152 ? -21.834 -35.876 -69.677 1.00 45.09 941 LEU E O 1
ATOM 5107 N N . ASP C 1 153 ? -21.411 -36.757 -67.658 1.00 56.72 942 ASP E N 1
ATOM 5108 C CA . ASP C 1 153 ? -22.792 -37.184 -67.456 1.00 58.34 942 ASP E CA 1
ATOM 5109 C C . ASP C 1 153 ? -23.737 -35.989 -67.369 1.00 57.78 942 ASP E C 1
ATOM 5110 O O . ASP C 1 153 ? -24.890 -36.069 -67.786 1.00 57.64 942 ASP E O 1
ATOM 5115 N N . ALA C 1 154 ? -23.240 -34.880 -66.831 1.00 54.56 943 ALA E N 1
ATOM 5116 C CA . ALA C 1 154 ? -24.005 -33.639 -66.813 1.00 55.17 943 ALA E CA 1
ATOM 5117 C C . ALA C 1 154 ? -24.200 -33.143 -68.241 1.00 55.95 943 ALA E C 1
ATOM 5118 O O . ALA C 1 154 ? -25.303 -32.765 -68.636 1.00 55.50 943 ALA E O 1
ATOM 5120 N N . VAL C 1 155 ? -23.116 -33.152 -69.011 1.00 63.17 944 VAL E N 1
ATOM 5121 C CA . VAL C 1 155 ? -23.166 -32.769 -70.415 1.00 64.17 944 VAL E CA 1
ATOM 5122 C C . VAL C 1 155 ? -24.127 -33.671 -71.183 1.00 64.96 944 VAL E C 1
ATOM 5123 O O . VAL C 1 155 ? -24.931 -33.198 -71.985 1.00 65.88 944 VAL E O 1
ATOM 5127 N N . GLN C 1 156 ? -24.038 -34.973 -70.934 1.00 55.49 945 GLN E N 1
ATOM 5128 C CA . GLN C 1 156 ? -24.952 -35.928 -71.548 1.00 56.14 945 GLN E CA 1
ATOM 5129 C C . GLN C 1 156 ? -26.400 -35.463 -71.440 1.00 56.46 945 GLN E C 1
ATOM 5130 O O . GLN C 1 156 ? -27.180 -35.601 -72.383 1.00 56.27 945 GLN E O 1
ATOM 5136 N N . LEU C 1 157 ? -26.748 -34.901 -70.286 1.00 53.45 946 LEU E N 1
ATOM 5137 C CA . LEU C 1 157 ? -28.115 -34.465 -70.018 1.00 54.08 946 LEU E CA 1
ATOM 5138 C C . LEU C 1 157 ? -28.407 -33.053 -70.526 1.00 53.97 946 LEU E C 1
ATOM 5139 O O . LEU C 1 157 ? -29.397 -32.829 -71.223 1.00 53.47 946 LEU E O 1
ATOM 5144 N N . LYS C 1 158 ? -27.543 -32.105 -70.174 1.00 66.09 947 LYS E N 1
ATOM 5145 C CA . LYS C 1 158 ? -27.789 -30.694 -70.462 1.00 66.86 947 LYS E CA 1
ATOM 5146 C C . LYS C 1 158 ? -26.850 -30.104 -71.513 1.00 66.78 947 LYS E C 1
ATOM 5147 O O . LYS C 1 158 ? -27.091 -29.010 -72.024 1.00 66.45 947 LYS E O 1
ATOM 5153 N N . GLY C 1 159 ? -25.778 -30.822 -71.828 1.00 53.34 948 GLY E N 1
ATOM 5154 C CA . GLY C 1 159 ? -24.807 -30.349 -72.798 1.00 53.18 948 GLY E CA 1
ATOM 5155 C C . GLY C 1 159 ? -24.185 -29.020 -72.414 1.00 53.13 948 GLY E C 1
ATOM 5156 O O . GLY C 1 159 ? -23.613 -28.880 -71.333 1.00 52.35 948 GLY E O 1
ATOM 5157 N N . ASN C 1 160 ? -24.302 -28.040 -73.304 1.00 65.17 949 ASN E N 1
ATOM 5158 C CA . ASN C 1 160 ? -23.724 -26.719 -73.087 1.00 65.16 949 ASN E CA 1
ATOM 5159 C C . ASN C 1 160 ? -24.176 -26.081 -71.778 1.00 64.84 949 ASN E C 1
ATOM 5160 O O . ASN C 1 160 ? -23.451 -25.285 -71.182 1.00 64.63 949 ASN E O 1
ATOM 5165 N N . ASP C 1 161 ? -25.376 -26.440 -71.334 1.00 76.16 950 ASP E N 1
ATOM 5166 C CA . ASP C 1 161 ? -25.977 -25.821 -70.156 1.00 75.70 950 ASP E CA 1
ATOM 5167 C C . ASP C 1 161 ? -25.675 -26.560 -68.854 1.00 74.67 950 ASP E C 1
ATOM 5168 O O . ASP C 1 161 ? -26.225 -26.226 -67.803 1.00 74.82 950 ASP E O 1
ATOM 5173 N N . ALA C 1 162 ? -24.804 -27.562 -68.925 1.00 54.59 951 ALA E N 1
ATOM 5174 C CA . ALA C 1 162 ? -24.338 -28.238 -67.722 1.00 53.30 951 ALA E CA 1
ATOM 5175 C C . ALA C 1 162 ? -23.525 -27.244 -66.913 1.00 52.57 951 ALA E C 1
ATOM 5176 O O . ALA C 1 162 ? -22.936 -26.321 -67.472 1.00 52.82 951 ALA E O 1
ATOM 5178 N N . ARG C 1 163 ? -23.494 -27.428 -65.600 1.00 55.18 952 ARG E N 1
ATOM 5179 C CA . ARG C 1 163 ? -22.778 -26.510 -64.727 1.00 54.61 952 ARG E CA 1
ATOM 5180 C C . ARG C 1 163 ? -21.278 -26.564 -64.987 1.00 53.14 952 ARG E C 1
ATOM 5181 O O . ARG C 1 163 ? -20.713 -27.637 -65.196 1.00 52.67 952 ARG E O 1
ATOM 5189 N N . ILE C 1 164 ? -20.641 -25.398 -64.988 1.00 47.57 953 ILE E N 1
ATOM 5190 C CA . ILE C 1 164 ? -19.193 -25.317 -65.126 1.00 46.14 953 ILE E CA 1
ATOM 5191 C C . ILE C 1 164 ? -18.548 -25.176 -63.751 1.00 45.13 953 ILE E C 1
ATOM 5192 O O . ILE C 1 164 ? -19.013 -24.401 -62.918 1.00 45.69 953 ILE E O 1
ATOM 5197 N N . HIS C 1 165 ? -17.482 -25.932 -63.516 1.00 43.82 954 HIS E N 1
ATOM 5198 C CA . HIS C 1 165 ? -16.749 -25.844 -62.261 1.00 43.04 954 HIS E CA 1
ATOM 5199 C C . HIS C 1 165 ? -15.342 -25.333 -62.515 1.00 43.07 954 HIS E C 1
ATOM 5200 O O . HIS C 1 165 ? -14.831 -25.431 -63.632 1.00 43.01 954 HIS E O 1
ATOM 5207 N N . PHE C 1 166 ? -14.719 -24.793 -61.474 1.00 43.10 955 PHE E N 1
ATOM 5208 C CA . PHE C 1 166 ? -13.338 -24.339 -61.567 1.00 43.83 955 PHE E CA 1
ATOM 5209 C C . PHE C 1 166 ? -12.401 -25.276 -60.810 1.00 44.26 955 PHE E C 1
ATOM 5210 O O . PHE C 1 166 ? -12.841 -26.087 -59.996 1.00 44.57 955 PHE E O 1
ATOM 5218 N N . GLY C 1 167 ? -11.107 -25.161 -61.085 1.00 44.96 956 GLY E N 1
ATOM 5219 C CA . GLY C 1 167 ? -10.114 -25.953 -60.388 1.00 45.92 956 GLY E CA 1
ATOM 5220 C C . GLY C 1 167 ? -8.915 -26.295 -61.247 1.00 46.68 956 GLY E C 1
ATOM 5221 O O . GLY C 1 167 ? -8.734 -25.745 -62.335 1.00 47.42 956 GLY E O 1
ATOM 5222 N N . VAL C 1 168 ? -8.088 -27.204 -60.743 1.00 52.55 957 VAL E N 1
ATOM 5223 C CA . VAL C 1 168 ? -6.943 -27.706 -61.487 1.00 53.52 957 VAL E CA 1
ATOM 5224 C C . VAL C 1 168 ? -7.012 -29.227 -61.540 1.00 53.93 957 VAL E C 1
ATOM 5225 O O . VAL C 1 168 ? -7.667 -29.855 -60.708 1.00 54.78 957 VAL E O 1
ATOM 5229 N N . ILE C 1 169 ? -6.332 -29.818 -62.516 1.00 41.90 958 ILE E N 1
ATOM 5230 C CA . ILE C 1 169 ? -6.299 -31.268 -62.645 1.00 42.48 958 ILE E CA 1
ATOM 5231 C C . ILE C 1 169 ? -5.078 -31.855 -61.946 1.00 43.59 958 ILE E C 1
ATOM 5232 O O . ILE C 1 169 ? -3.949 -31.423 -62.175 1.00 43.25 958 ILE E O 1
ATOM 5237 N N . ALA C 1 170 ? -5.318 -32.840 -61.087 1.00 49.47 959 ALA E N 1
ATOM 5238 C CA . ALA C 1 170 ? -4.248 -33.483 -60.338 1.00 50.45 959 ALA E CA 1
ATOM 5239 C C . ALA C 1 170 ? -3.201 -34.079 -61.272 1.00 51.30 959 ALA E C 1
ATOM 5240 O O . ALA C 1 170 ? -2.004 -34.001 -61.007 1.00 51.79 959 ALA E O 1
ATOM 5242 N N . GLN C 1 171 ? -3.657 -34.674 -62.367 1.00 58.92 960 GLN E N 1
ATOM 5243 C CA . GLN C 1 171 ? -2.752 -35.332 -63.300 1.00 60.46 960 GLN E CA 1
ATOM 5244 C C . GLN C 1 171 ? -1.738 -34.362 -63.901 1.00 60.66 960 GLN E C 1
ATOM 5245 O O . GLN C 1 171 ? -0.555 -34.681 -64.011 1.00 60.55 960 GLN E O 1
ATOM 5251 N N . GLN C 1 172 ? -2.201 -33.176 -64.283 1.00 62.71 961 GLN E N 1
ATOM 5252 C CA . GLN C 1 172 ? -1.329 -32.206 -64.934 1.00 62.92 961 GLN E CA 1
ATOM 5253 C C . GLN C 1 172 ? -0.438 -31.476 -63.929 1.00 62.58 961 GLN E C 1
ATOM 5254 O O . GLN C 1 172 ? 0.574 -30.888 -64.305 1.00 63.00 961 GLN E O 1
ATOM 5260 N N . ILE C 1 173 ? -0.814 -31.517 -62.654 1.00 62.17 962 ILE E N 1
ATOM 5261 C CA . ILE C 1 173 ? 0.057 -31.017 -61.595 1.00 62.46 962 ILE E CA 1
ATOM 5262 C C . ILE C 1 173 ? 1.124 -32.066 -61.315 1.00 62.87 962 ILE E C 1
ATOM 5263 O O . ILE C 1 173 ? 2.244 -31.751 -60.911 1.00 63.37 962 ILE E O 1
ATOM 5268 N N . ARG C 1 174 ? 0.756 -33.322 -61.542 1.00 63.63 963 ARG E N 1
ATOM 5269 C CA . ARG C 1 174 ? 1.677 -34.440 -61.412 1.00 63.82 963 ARG E CA 1
ATOM 5270 C C . ARG C 1 174 ? 2.699 -34.388 -62.544 1.00 63.73 963 ARG E C 1
ATOM 5271 O O . ARG C 1 174 ? 3.898 -34.556 -62.323 1.00 63.11 963 ARG E O 1
ATOM 5279 N N . ASP C 1 175 ? 2.211 -34.146 -63.757 1.00 55.57 964 ASP E N 1
ATOM 5280 C CA . ASP C 1 175 ? 3.076 -33.990 -64.920 1.00 55.60 964 ASP E CA 1
ATOM 5281 C C . ASP C 1 175 ? 4.119 -32.911 -64.658 1.00 55.96 964 ASP E C 1
ATOM 5282 O O . ASP C 1 175 ? 5.309 -33.106 -64.903 1.00 55.57 964 ASP E O 1
ATOM 5287 N N . VAL C 1 176 ? 3.661 -31.770 -64.154 1.00 59.94 965 VAL E N 1
ATOM 5288 C CA . VAL C 1 176 ? 4.549 -30.658 -63.846 1.00 59.62 965 VAL E CA 1
ATOM 5289 C C . VAL C 1 176 ? 5.562 -31.053 -62.774 1.00 60.47 965 VAL E C 1
ATOM 5290 O O . VAL C 1 176 ? 6.757 -30.788 -62.906 1.00 61.56 965 VAL E O 1
ATOM 5294 N N . PHE C 1 177 ? 5.076 -31.691 -61.715 1.00 67.74 966 PHE E N 1
ATOM 5295 C CA . PHE C 1 177 ? 5.942 -32.173 -60.645 1.00 68.38 966 PHE E CA 1
ATOM 5296 C C . PHE C 1 177 ? 6.920 -33.222 -61.169 0.27 68.37 966 PHE E C 1
ATOM 5297 O O . PHE C 1 177 ? 8.039 -33.346 -60.671 1.00 68.32 966 PHE E O 1
ATOM 5305 N N . ILE C 1 178 ? 6.491 -33.967 -62.183 0.89 79.09 967 ILE E N 1
ATOM 5306 C CA . ILE C 1 178 ? 7.319 -34.999 -62.796 1.00 79.46 967 ILE E CA 1
ATOM 5307 C C . ILE C 1 178 ? 8.356 -34.403 -63.746 0.00 71.76 967 ILE E C 1
ATOM 5308 O O . ILE C 1 178 ? 9.476 -34.907 -63.854 1.00 80.34 967 ILE E O 1
ATOM 5313 N N . ALA C 1 179 ? 7.981 -33.326 -64.427 1.00 67.97 968 ALA E N 1
ATOM 5314 C CA . ALA C 1 179 ? 8.863 -32.687 -65.398 1.00 68.13 968 ALA E CA 1
ATOM 5315 C C . ALA C 1 179 ? 10.035 -31.968 -64.733 1.00 68.12 968 ALA E C 1
ATOM 5316 O O . ALA C 1 179 ? 11.191 -32.184 -65.095 0.26 68.15 968 ALA E O 1
ATOM 5318 N N . HIS C 1 180 ? 9.731 -31.116 -63.759 1.00 80.93 969 HIS E N 1
ATOM 5319 C CA . HIS C 1 180 ? 10.757 -30.320 -63.094 1.00 80.97 969 HIS E CA 1
ATOM 5320 C C . HIS C 1 180 ? 11.566 -31.133 -62.087 1.00 80.77 969 HIS E C 1
ATOM 5321 O O . HIS C 1 180 ? 12.447 -30.600 -61.412 1.00 80.64 969 HIS E O 1
ATOM 5328 N N . GLY C 1 181 ? 11.255 -32.420 -61.984 1.00 92.30 970 GLY E N 1
ATOM 5329 C CA . GLY C 1 181 ? 12.058 -33.338 -61.198 1.00 93.13 970 GLY E CA 1
ATOM 5330 C C . GLY C 1 181 ? 11.899 -33.253 -59.692 0.46 92.49 970 GLY E C 1
ATOM 5331 O O . GLY C 1 181 ? 12.745 -33.753 -58.950 1.00 93.38 970 GLY E O 1
ATOM 5332 N N . LEU C 1 182 ? 10.826 -32.620 -59.229 1.00 93.72 971 LEU E N 1
ATOM 5333 C CA . LEU C 1 182 ? 10.528 -32.615 -57.802 1.00 92.87 971 LEU E CA 1
ATOM 5334 C C . LEU C 1 182 ? 9.850 -33.932 -57.451 0.84 92.76 971 LEU E C 1
ATOM 5335 O O . LEU C 1 182 ? 9.763 -34.313 -56.284 0.87 92.74 971 LEU E O 1
ATOM 5340 N N . MET C 1 183 ? 9.370 -34.622 -58.480 1.00 79.83 972 MET E N 1
ATOM 5341 C CA . MET C 1 183 ? 8.722 -35.914 -58.314 0.79 80.00 972 MET E CA 1
ATOM 5342 C C . MET C 1 183 ? 9.243 -36.916 -59.339 0.40 81.31 972 MET E C 1
ATOM 5343 O O . MET C 1 183 ? 9.618 -36.544 -60.452 0.80 81.64 972 MET E O 1
ATOM 5348 N N . ASP C 1 184 ? 9.264 -38.186 -58.952 1.00 87.63 973 ASP E N 1
ATOM 5349 C CA . ASP C 1 184 ? 9.709 -39.260 -59.830 1.00 88.91 973 ASP E CA 1
ATOM 5350 C C . ASP C 1 184 ? 8.514 -39.912 -60.520 1.00 89.07 973 ASP E C 1
ATOM 5351 O O . ASP C 1 184 ? 7.368 -39.692 -60.130 1.00 87.71 973 ASP E O 1
ATOM 5356 N N . GLU C 1 185 ? 8.784 -40.709 -61.549 0.53 106.82 974 GLU E N 1
ATOM 5357 C CA . GLU C 1 185 ? 7.733 -41.450 -62.237 1.00 107.34 974 GLU E CA 1
ATOM 5358 C C . GLU C 1 185 ? 7.927 -42.956 -62.088 1.00 109.01 974 GLU E C 1
ATOM 5359 O O . GLU C 1 185 ? 9.054 -43.450 -62.089 0.88 110.26 974 GLU E O 1
ATOM 5365 N N . THR C 1 188 ? 4.573 -43.425 -56.465 1.00 82.39 977 THR E N 1
ATOM 5366 C CA . THR C 1 188 ? 3.619 -42.374 -56.800 0.96 81.00 977 THR E CA 1
ATOM 5367 C C . THR C 1 188 ? 3.512 -41.337 -55.689 0.16 79.20 977 THR E C 1
ATOM 5368 O O . THR C 1 188 ? 3.056 -40.217 -55.920 0.44 78.14 977 THR E O 1
ATOM 5372 N N . ASN C 1 189 ? 3.932 -41.711 -54.484 1.00 81.55 978 ASN E N 1
ATOM 5373 C CA . ASN C 1 189 ? 3.867 -40.798 -53.350 1.00 80.47 978 ASN E CA 1
ATOM 5374 C C . ASN C 1 189 ? 4.457 -39.435 -53.692 0.94 80.22 978 ASN E C 1
ATOM 5375 O O . ASN C 1 189 ? 5.399 -39.332 -54.477 1.00 80.96 978 ASN E O 1
ATOM 5380 N N . CYS C 1 190 ? 3.884 -38.389 -53.111 1.00 94.01 979 CYS E N 1
ATOM 5381 C CA . CYS C 1 190 ? 4.344 -37.033 -53.366 1.00 93.90 979 CYS E CA 1
ATOM 5382 C C . CYS C 1 190 ? 5.055 -36.489 -52.137 1.00 93.86 979 CYS E C 1
ATOM 5383 O O . CYS C 1 190 ? 4.670 -36.787 -51.006 0.98 93.44 979 CYS E O 1
ATOM 5386 N N . ARG C 1 191 ? 6.104 -35.705 -52.358 1.00 78.82 980 ARG E N 1
ATOM 5387 C CA . ARG C 1 191 ? 6.761 -35.017 -51.259 1.00 79.25 980 ARG E CA 1
ATOM 5388 C C . ARG C 1 191 ? 5.813 -33.949 -50.738 1.00 77.23 980 ARG E C 1
ATOM 5389 O O . ARG C 1 191 ? 5.798 -33.643 -49.549 1.00 77.04 980 ARG E O 1
ATOM 5397 N N . TYR C 1 192 ? 5.013 -33.394 -51.644 1.00 85.66 981 TYR E N 1
ATOM 5398 C CA . TYR C 1 192 ? 4.127 -32.283 -51.319 1.00 84.96 981 TYR E CA 1
ATOM 5399 C C . TYR C 1 192 ? 2.692 -32.742 -51.071 1.00 83.76 981 TYR E C 1
ATOM 5400 O O . TYR C 1 192 ? 2.118 -33.483 -51.870 1.00 84.24 981 TYR E O 1
ATOM 5409 N N . ALA C 1 193 ? 2.120 -32.288 -49.960 1.00 51.14 982 ALA E N 1
ATOM 5410 C CA . ALA C 1 193 ? 0.771 -32.677 -49.563 1.00 49.60 982 ALA E CA 1
ATOM 5411 C C . ALA C 1 193 ? -0.302 -32.102 -50.486 1.00 48.22 982 ALA E C 1
ATOM 5412 O O . ALA C 1 193 ? -1.427 -32.599 -50.521 1.00 48.00 982 ALA E O 1
ATOM 5414 N N . VAL C 1 194 ? 0.049 -31.059 -51.232 1.00 46.30 983 VAL E N 1
ATOM 5415 C CA . VAL C 1 194 ? -0.901 -30.414 -52.134 1.00 45.96 983 VAL E CA 1
ATOM 5416 C C . VAL C 1 194 ? -1.481 -31.408 -53.143 1.00 45.73 983 VAL E C 1
ATOM 5417 O O . VAL C 1 194 ? -2.583 -31.216 -53.658 1.00 45.02 983 VAL E O 1
ATOM 5421 N N . LEU C 1 195 ? -0.731 -32.471 -53.415 1.00 68.70 984 LEU E N 1
ATOM 5422 C CA . LEU C 1 195 ? -1.179 -33.533 -54.311 1.00 69.07 984 LEU E CA 1
ATOM 5423 C C . LEU C 1 195 ? -1.278 -34.850 -53.539 1.00 68.62 984 LEU E C 1
ATOM 5424 O O . LEU C 1 195 ? -0.282 -35.343 -53.008 1.00 68.80 984 LEU E O 1
ATOM 5429 N N . CYS C 1 196 ? -2.480 -35.414 -53.474 1.00 57.87 985 CYS E N 1
ATOM 5430 C CA . CYS C 1 196 ? -2.719 -36.601 -52.654 1.00 58.01 985 CYS E CA 1
ATOM 5431 C C . CYS C 1 196 ? -3.120 -37.823 -53.473 1.00 57.81 985 CYS E C 1
ATOM 5432 O O . CYS C 1 196 ? -4.123 -37.800 -54.185 1.00 57.98 985 CYS E O 1
ATOM 5435 N N . TYR C 1 197 ? -2.335 -38.891 -53.365 1.00 62.71 986 TYR E N 1
ATOM 5436 C CA . TYR C 1 197 ? -2.688 -40.162 -53.993 1.00 62.94 986 TYR E CA 1
ATOM 5437 C C . TYR C 1 197 ? -3.207 -41.151 -52.960 1.00 63.09 986 TYR E C 1
ATOM 5438 O O . TYR C 1 197 ? -2.639 -41.286 -51.876 1.00 63.68 986 TYR E O 1
ATOM 5447 N N . ASP C 1 198 ? -4.280 -41.852 -53.302 1.00 62.49 987 ASP E N 1
ATOM 5448 C CA . ASP C 1 198 ? -4.845 -42.843 -52.398 1.00 62.63 987 ASP E CA 1
ATOM 5449 C C . ASP C 1 198 ? -5.347 -44.092 -53.109 1.00 62.21 987 ASP E C 1
ATOM 5450 O O . ASP C 1 198 ? -6.131 -44.020 -54.055 1.00 62.17 987 ASP E O 1
ATOM 5455 N N . LYS C 1 199 ? -4.869 -45.238 -52.640 1.00 67.83 988 LYS E N 1
ATOM 5456 C CA . LYS C 1 199 ? -5.390 -46.529 -53.051 1.00 67.00 988 LYS E CA 1
ATOM 5457 C C . LYS C 1 199 ? -6.407 -46.957 -52.005 1.00 65.47 988 LYS E C 1
ATOM 5458 O O . LYS C 1 199 ? -6.185 -46.773 -50.808 1.00 65.41 988 LYS E O 1
ATOM 5464 N N . TYR C 1 200 ? -7.527 -47.515 -52.443 1.00 47.94 989 TYR E N 1
ATOM 5465 C CA . TYR C 1 200 ? -8.545 -47.946 -51.496 1.00 46.21 989 TYR E CA 1
ATOM 5466 C C . TYR C 1 200 ? -9.071 -49.344 -51.784 1.00 45.98 989 TYR E C 1
ATOM 5467 O O . TYR C 1 200 ? -9.198 -49.737 -52.944 1.00 46.42 989 TYR E O 1
ATOM 5476 N N . PRO C 1 201 ? -9.373 -50.099 -50.717 1.00 39.36 990 PRO E N 1
ATOM 5477 C CA . PRO C 1 201 ? -9.928 -51.449 -50.831 1.00 38.50 990 PRO E CA 1
ATOM 5478 C C . PRO C 1 201 ? -11.341 -51.381 -51.379 1.00 37.76 990 PRO E C 1
ATOM 5479 O O . PRO C 1 201 ? -11.915 -50.294 -51.447 1.00 37.12 990 PRO E O 1
ATOM 5483 N N . ARG C 1 202 ? -11.894 -52.521 -51.771 1.00 52.27 991 ARG E N 1
ATOM 5484 C CA . ARG C 1 202 ? -13.301 -52.573 -52.126 1.00 51.72 991 ARG E CA 1
ATOM 5485 C C . ARG C 1 202 ? -14.085 -52.644 -50.827 1.00 51.16 991 ARG E C 1
ATOM 5486 O O . ARG C 1 202 ? -13.576 -53.132 -49.818 1.00 50.39 991 ARG E O 1
ATOM 5494 N N . MET C 1 203 ? -15.315 -52.146 -50.840 1.00 53.37 992 MET E N 1
ATOM 5495 C CA . MET C 1 203 ? -16.148 -52.232 -49.651 1.00 52.49 992 MET E CA 1
ATOM 5496 C C . MET C 1 203 ? -17.431 -52.998 -49.934 1.00 51.49 992 MET E C 1
ATOM 5497 O O . MET C 1 203 ? -18.149 -52.712 -50.895 1.00 52.40 992 MET E O 1
ATOM 5502 N N . THR C 1 204 ? -17.693 -53.997 -49.103 1.00 33.92 993 THR E N 1
ATOM 5503 C CA . THR C 1 204 ? -18.909 -54.776 -49.218 1.00 31.94 993 THR E CA 1
ATOM 5504 C C . THR C 1 204 ? -19.771 -54.537 -47.992 1.00 31.97 993 THR E C 1
ATOM 5505 O O . THR C 1 204 ? -19.303 -54.015 -46.978 1.00 30.98 993 THR E O 1
ATOM 5509 N N . ASP C 1 205 ? -21.037 -54.920 -48.094 1.00 42.18 994 ASP E N 1
ATOM 5510 C CA . ASP C 1 205 ? -21.945 -54.879 -46.962 1.00 42.93 994 ASP E CA 1
ATOM 5511 C C . ASP C 1 205 ? -22.894 -56.062 -47.064 1.00 43.98 994 ASP E C 1
ATOM 5512 O O . ASP C 1 205 ? -23.101 -56.613 -48.144 1.00 44.07 994 ASP E O 1
ATOM 5517 N N . THR C 1 206 ? -23.458 -56.463 -45.934 1.00 39.33 995 THR E N 1
ATOM 5518 C CA . THR C 1 206 ? -24.466 -57.507 -45.929 1.00 40.29 995 THR E CA 1
ATOM 5519 C C . THR C 1 206 ? -25.823 -56.873 -45.670 1.00 40.69 995 THR E C 1
ATOM 5520 O O . THR C 1 206 ? -26.114 -56.433 -44.557 1.00 41.06 995 THR E O 1
ATOM 5524 N N . VAL C 1 207 ? -26.643 -56.827 -46.714 1.00 37.21 996 VAL E N 1
ATOM 5525 C CA . VAL C 1 207 ? -27.891 -56.076 -46.683 1.00 39.24 996 VAL E CA 1
ATOM 5526 C C . VAL C 1 207 ? -29.125 -56.913 -47.025 1.00 39.73 996 VAL E C 1
ATOM 5527 O O . VAL C 1 207 ? -29.053 -57.862 -47.806 1.00 39.84 996 VAL E O 1
ATOM 5531 N N . PHE C 1 208 ? -30.252 -56.555 -46.414 1.00 48.71 997 PHE E N 1
ATOM 5532 C CA . PHE C 1 208 ? -31.520 -57.235 -46.639 1.00 50.32 997 PHE E CA 1
ATOM 5533 C C . PHE C 1 208 ? -31.871 -57.262 -48.119 1.00 51.52 997 PHE E C 1
ATOM 5534 O O . PHE C 1 208 ? -31.942 -56.221 -48.767 1.00 51.09 997 PHE E O 1
ATOM 5542 N N . SER C 1 209 ? -32.093 -58.458 -48.653 0.51 49.54 998 SER E N 1
ATOM 5543 C CA . SER C 1 209 ? -32.466 -58.597 -50.056 1.00 51.32 998 SER E CA 1
ATOM 5544 C C . SER C 1 209 ? -33.960 -58.854 -50.214 0.80 52.25 998 SER E C 1
ATOM 5545 O O . SER C 1 209 ? -34.653 -58.133 -50.930 1.00 51.62 998 SER E O 1
ATOM 5548 N N . HIS C 1 210 ? -34.448 -59.889 -49.540 1.00 61.12 999 HIS E N 1
ATOM 5549 C CA . HIS C 1 210 ? -35.827 -60.319 -49.700 1.00 63.03 999 HIS E CA 1
ATOM 5550 C C . HIS C 1 210 ? -36.160 -61.394 -48.684 1.00 63.85 999 HIS E C 1
ATOM 5551 O O . HIS C 1 210 ? -35.338 -61.740 -47.838 1.00 64.07 999 HIS E O 1
ATOM 5558 N N . ASN C 1 211 ? -37.372 -61.926 -48.780 0.62 66.14 1000 ASN E N 1
ATOM 5559 C CA . ASN C 1 211 ? -37.767 -63.065 -47.967 0.40 67.47 1000 ASN E CA 1
ATOM 5560 C C . ASN C 1 211 ? -37.814 -64.315 -48.826 1.00 67.84 1000 ASN E C 1
ATOM 5561 O O . ASN C 1 211 ? -38.303 -64.283 -49.954 1.00 68.16 1000 ASN E O 1
ATOM 5566 N N . GLU C 1 212 ? -37.295 -65.414 -48.296 0.65 62.01 1001 GLU E N 1
ATOM 5567 C CA . GLU C 1 212 ? -37.395 -66.697 -48.971 0.00 60.23 1001 GLU E CA 1
ATOM 5568 C C . GLU C 1 212 ? -38.508 -67.498 -48.324 1.00 69.46 1001 GLU E C 1
ATOM 5569 O O . GLU C 1 212 ? -39.005 -67.129 -47.260 0.90 69.04 1001 GLU E O 1
ATOM 5575 N N . ILE C 1 213 ? -38.912 -68.587 -48.965 1.00 111.55 1002 ILE E N 1
ATOM 5576 C CA . ILE C 1 213 ? -39.783 -69.542 -48.299 0.85 111.60 1002 ILE E CA 1
ATOM 5577 C C . ILE C 1 213 ? -38.964 -70.782 -47.958 1.00 111.03 1002 ILE E C 1
ATOM 5578 O O . ILE C 1 213 ? -38.326 -71.379 -48.825 1.00 111.16 1002 ILE E O 1
ATOM 5583 N N . VAL C 1 214 ? -38.954 -71.143 -46.681 1.00 58.69 1003 VAL E N 1
ATOM 5584 C CA . VAL C 1 214 ? -38.179 -72.287 -46.225 1.00 58.45 1003 VAL E CA 1
ATOM 5585 C C . VAL C 1 214 ? -39.058 -73.527 -46.154 0.58 58.20 1003 VAL E C 1
ATOM 5586 O O . VAL C 1 214 ? -40.214 -73.456 -45.739 1.00 57.56 1003 VAL E O 1
ATOM 5590 N N . GLU C 1 215 ? -38.507 -74.659 -46.576 1.00 67.85 1004 GLU E N 1
ATOM 5591 C CA . GLU C 1 215 ? -39.225 -75.923 -46.513 0.00 79.57 1004 GLU E CA 1
ATOM 5592 C C . GLU C 1 215 ? -38.813 -76.721 -45.283 1.00 64.70 1004 GLU E C 1
ATOM 5593 O O . GLU C 1 215 ? -37.628 -76.954 -45.049 1.00 65.03 1004 GLU E O 1
ATOM 5599 N N . HIS C 1 216 ? -39.800 -77.133 -44.496 0.95 61.83 1005 HIS E N 1
ATOM 5600 C CA . HIS C 1 216 ? -39.549 -77.937 -43.307 1.00 61.90 1005 HIS E CA 1
ATOM 5601 C C . HIS C 1 216 ? -40.167 -79.318 -43.469 1.00 62.40 1005 HIS E C 1
ATOM 5602 O O . HIS C 1 216 ? -41.353 -79.441 -43.769 1.00 62.34 1005 HIS E O 1
ATOM 5609 N N . THR C 1 217 ? -39.368 -80.359 -43.268 1.00 69.70 1006 THR E N 1
ATOM 5610 C CA . THR C 1 217 ? -39.874 -81.716 -43.409 1.00 70.42 1006 THR E CA 1
ATOM 5611 C C . THR C 1 217 ? -39.881 -82.456 -42.076 1.00 70.14 1006 THR E C 1
ATOM 5612 O O . THR C 1 217 ? -38.871 -82.508 -41.374 1.00 69.08 1006 THR E O 1
ATOM 5616 N N . ASP C 1 218 ? -41.035 -83.018 -41.734 1.00 75.52 1007 ASP E N 1
ATOM 5617 C CA . ASP C 1 218 ? -41.179 -83.828 -40.532 1.00 76.43 1007 ASP E CA 1
ATOM 5618 C C . ASP C 1 218 ? -40.163 -84.962 -40.493 1.00 76.39 1007 ASP E C 1
ATOM 5619 O O . ASP C 1 218 ? -39.519 -85.276 -41.496 1.00 76.69 1007 ASP E O 1
ATOM 5624 N N . GLU C 1 219 ? -40.028 -85.577 -39.324 1.00 73.77 1008 GLU E N 1
ATOM 5625 C CA . GLU C 1 219 ? -39.307 -86.834 -39.209 1.00 74.00 1008 GLU E CA 1
ATOM 5626 C C . GLU C 1 219 ? -40.096 -87.877 -39.990 1.00 75.28 1008 GLU E C 1
ATOM 5627 O O . GLU C 1 219 ? -39.674 -89.025 -40.128 1.00 76.31 1008 GLU E O 1
ATOM 5633 N N . GLU C 1 220 ? -41.253 -87.455 -40.497 0.36 55.32 1009 GLU E N 1
ATOM 5634 C CA . GLU C 1 220 ? -42.165 -88.332 -41.220 0.81 57.35 1009 GLU E CA 1
ATOM 5635 C C . GLU C 1 220 ? -42.259 -87.965 -42.702 0.75 57.98 1009 GLU E C 1
ATOM 5636 O O . GLU C 1 220 ? -42.748 -88.751 -43.513 0.58 58.20 1009 GLU E O 1
ATOM 5642 N N . GLY C 1 221 ? -41.794 -86.769 -43.048 0.93 68.27 1010 GLY E N 1
ATOM 5643 C CA . GLY C 1 221 ? -41.802 -86.321 -44.429 1.00 68.96 1010 GLY E CA 1
ATOM 5644 C C . GLY C 1 221 ? -42.973 -85.421 -44.775 1.00 67.37 1010 GLY E C 1
ATOM 5645 O O . GLY C 1 221 ? -43.329 -85.275 -45.945 1.00 67.51 1010 GLY E O 1
ATOM 5646 N N . ASN C 1 222 ? -43.581 -84.820 -43.758 1.00 73.55 1011 ASN E N 1
ATOM 5647 C CA . ASN C 1 222 ? -44.669 -83.875 -43.973 1.00 72.07 1011 ASN E CA 1
ATOM 5648 C C . ASN C 1 222 ? -44.140 -82.450 -44.056 0.73 72.19 1011 ASN E C 1
ATOM 5649 O O . ASN C 1 222 ? -43.903 -81.807 -43.034 0.55 71.71 1011 ASN E O 1
ATOM 5654 N N . VAL C 1 223 ? -43.955 -81.961 -45.278 1.00 70.48 1012 VAL E N 1
ATOM 5655 C CA . VAL C 1 223 ? -43.364 -80.645 -45.487 1.00 70.27 1012 VAL E CA 1
ATOM 5656 C C . VAL C 1 223 ? -44.305 -79.512 -45.087 1.00 67.98 1012 VAL E C 1
ATOM 5657 O O . VAL C 1 223 ? -45.515 -79.582 -45.304 0.95 66.83 1012 VAL E O 1
ATOM 5661 N N . THR C 1 224 ? -43.731 -78.476 -44.485 0.75 57.78 1013 THR E N 1
ATOM 5662 C CA . THR C 1 224 ? -44.457 -77.259 -44.145 1.00 55.79 1013 THR E CA 1
ATOM 5663 C C . THR C 1 224 ? -43.613 -76.068 -44.578 1.00 56.02 1013 THR E C 1
ATOM 5664 O O . THR C 1 224 ? -42.386 -76.156 -44.611 0.44 57.18 1013 THR E O 1
ATOM 5668 N N . THR C 1 225 ? -44.262 -74.960 -44.920 0.68 98.88 1014 THR E N 1
ATOM 5669 C CA . THR C 1 225 ? -43.552 -73.828 -45.513 0.96 99.17 1014 THR E CA 1
ATOM 5670 C C . THR C 1 225 ? -43.679 -72.521 -44.729 1.00 97.77 1014 THR E C 1
ATOM 5671 O O . THR C 1 225 ? -44.780 -72.083 -44.396 1.00 96.43 1014 THR E O 1
ATOM 5675 N N . THR C 1 226 ? -42.534 -71.905 -44.447 0.67 51.91 1015 THR E N 1
ATOM 5676 C CA . THR C 1 226 ? -42.491 -70.624 -43.753 1.00 50.89 1015 THR E CA 1
ATOM 5677 C C . THR C 1 226 ? -41.849 -69.560 -44.635 0.39 51.40 1015 THR E C 1
ATOM 5678 O O . THR C 1 226 ? -41.264 -69.871 -45.672 1.00 52.33 1015 THR E O 1
ATOM 5682 N N . GLU C 1 227 ? -41.960 -68.305 -44.212 1.00 84.62 1016 GLU E N 1
ATOM 5683 C CA . GLU C 1 227 ? -41.320 -67.196 -44.907 0.68 85.15 1016 GLU E CA 1
ATOM 5684 C C . GLU C 1 227 ? -40.233 -66.603 -44.014 1.00 85.23 1016 GLU E C 1
ATOM 5685 O O . GLU C 1 227 ? -40.481 -66.299 -42.848 0.60 84.49 1016 GLU E O 1
ATOM 5691 N N . GLU C 1 228 ? -39.030 -66.447 -44.557 0.79 67.15 1017 GLU E N 1
ATOM 5692 C CA . GLU C 1 228 ? -37.885 -66.025 -43.753 1.00 66.25 1017 GLU E CA 1
ATOM 5693 C C . GLU C 1 228 ? -36.987 -65.024 -44.474 1.00 66.24 1017 GLU E C 1
ATOM 5694 O O . GLU C 1 228 ? -36.540 -65.276 -45.592 0.78 67.26 1017 GLU E O 1
ATOM 5700 N N . PRO C 1 229 ? -36.717 -63.883 -43.823 1.00 67.75 1018 PRO E N 1
ATOM 5701 C CA . PRO C 1 229 ? -35.814 -62.845 -44.331 1.00 66.90 1018 PRO E CA 1
ATOM 5702 C C . PRO C 1 229 ? -34.474 -63.417 -44.782 1.00 66.62 1018 PRO E C 1
ATOM 5703 O O . PRO C 1 229 ? -33.929 -64.304 -44.124 1.00 66.86 1018 PRO E O 1
ATOM 5707 N N . VAL C 1 230 ? -33.954 -62.907 -45.893 1.00 60.18 1019 VAL E N 1
ATOM 5708 C CA . VAL C 1 230 ? -32.679 -63.365 -46.431 1.00 60.23 1019 VAL E CA 1
ATOM 5709 C C . VAL C 1 230 ? -31.738 -62.203 -46.708 1.00 59.62 1019 VAL E C 1
ATOM 5710 O O . VAL C 1 230 ? -32.073 -61.278 -47.449 1.00 60.21 1019 VAL E O 1
ATOM 5714 N N . TYR C 1 231 ? -30.554 -62.257 -46.112 1.00 53.07 1020 TYR E N 1
ATOM 5715 C CA . TYR C 1 231 ? -29.537 -61.254 -46.378 1.00 51.90 1020 TYR E CA 1
ATOM 5716 C C . TYR C 1 231 ? -28.544 -61.753 -47.418 1.00 53.49 1020 TYR E C 1
ATOM 5717 O O . TYR C 1 231 ? -28.593 -62.911 -47.832 1.00 54.71 1020 TYR E O 1
ATOM 5726 N N . THR C 1 232 ? -27.647 -60.872 -47.842 1.00 64.85 1021 THR E N 1
ATOM 5727 C CA . THR C 1 232 ? -26.724 -61.189 -48.918 1.00 64.78 1021 THR E CA 1
ATOM 5728 C C . THR C 1 232 ? -25.540 -60.237 -48.901 1.00 64.16 1021 THR E C 1
ATOM 5729 O O . THR C 1 232 ? -25.714 -59.026 -48.772 1.00 64.39 1021 THR E O 1
ATOM 5733 N N . GLU C 1 233 ? -24.332 -60.780 -49.021 1.00 62.43 1022 GLU E N 1
ATOM 5734 C CA . GLU C 1 233 ? -23.169 -59.922 -49.170 1.00 62.20 1022 GLU E CA 1
ATOM 5735 C C . GLU C 1 233 ? -23.331 -59.182 -50.487 1.00 62.41 1022 GLU E C 1
ATOM 5736 O O . GLU C 1 233 ? -23.956 -59.690 -51.418 1.00 63.95 1022 GLU E O 1
ATOM 5742 N N . VAL C 1 234 ? -22.778 -57.978 -50.563 1.00 58.99 1023 VAL E N 1
ATOM 5743 C CA . VAL C 1 234 ? -23.036 -57.104 -51.697 1.00 57.49 1023 VAL E CA 1
ATOM 5744 C C . VAL C 1 234 ? -21.899 -56.120 -51.913 1.00 56.35 1023 VAL E C 1
ATOM 5745 O O . VAL C 1 234 ? -21.373 -55.548 -50.960 1.00 55.89 1023 VAL E O 1
ATOM 5749 N N . VAL C 1 235 ? -21.523 -55.929 -53.174 1.00 51.46 1024 VAL E N 1
ATOM 5750 C CA . VAL C 1 235 ? -20.477 -54.979 -53.523 1.00 50.08 1024 VAL E CA 1
ATOM 5751 C C . VAL C 1 235 ? -21.032 -53.559 -53.569 1.00 49.33 1024 VAL E C 1
ATOM 5752 O O . VAL C 1 235 ? -21.968 -53.269 -54.317 1.00 48.07 1024 VAL E O 1
ATOM 5756 N N . ILE C 1 236 ? -20.458 -52.674 -52.761 1.00 41.28 1025 ILE E N 1
ATOM 5757 C CA . ILE C 1 236 ? -20.827 -51.267 -52.806 1.00 40.93 1025 ILE E CA 1
ATOM 5758 C C . ILE C 1 236 ? -19.952 -50.549 -53.823 1.00 41.56 1025 ILE E C 1
ATOM 5759 O O . ILE C 1 236 ? -20.451 -49.859 -54.712 1.00 41.63 1025 ILE E O 1
ATOM 5764 N N . HIS C 1 237 ? -18.642 -50.722 -53.683 1.00 47.89 1026 HIS E N 1
ATOM 5765 C CA . HIS C 1 237 ? -17.691 -50.261 -54.688 1.00 47.59 1026 HIS E CA 1
ATOM 5766 C C . HIS C 1 237 ? -16.442 -51.139 -54.658 1.00 48.12 1026 HIS E C 1
ATOM 5767 O O . HIS C 1 237 ? -16.107 -51.727 -53.627 1.00 47.88 1026 HIS E O 1
ATOM 5774 N N . GLU C 1 238 ? -15.765 -51.232 -55.797 1.00 51.90 1027 GLU E N 1
ATOM 5775 C CA . GLU C 1 238 ? -14.584 -52.077 -55.925 1.00 52.29 1027 GLU E CA 1
ATOM 5776 C C . GLU C 1 238 ? -13.323 -51.345 -55.489 1.00 52.60 1027 GLU E C 1
ATOM 5777 O O . GLU C 1 238 ? -13.340 -50.132 -55.283 1.00 52.73 1027 GLU E O 1
ATOM 5783 N N . GLU C 1 239 ? -12.231 -52.090 -55.346 1.00 48.17 1028 GLU E N 1
ATOM 5784 C CA . GLU C 1 239 ? -10.936 -51.490 -55.061 1.00 48.87 1028 GLU E CA 1
ATOM 5785 C C . GLU C 1 239 ? -10.654 -50.432 -56.115 1.00 48.97 1028 GLU E C 1
ATOM 5786 O O . GLU C 1 239 ? -11.253 -50.442 -57.191 1.00 49.12 1028 GLU E O 1
ATOM 5792 N N . GLY C 1 240 ? -9.737 -49.524 -55.812 1.00 48.05 1029 GLY E N 1
ATOM 5793 C CA . GLY C 1 240 ? -9.378 -48.492 -56.763 1.00 48.35 1029 GLY E CA 1
ATOM 5794 C C . GLY C 1 240 ? -8.352 -47.525 -56.220 1.00 48.73 1029 GLY E C 1
ATOM 5795 O O . GLY C 1 240 ? -7.897 -47.651 -55.085 1.00 48.53 1029 GLY E O 1
ATOM 5796 N N . GLU C 1 241 ? -7.984 -46.554 -57.045 1.00 62.40 1030 GLU E N 1
ATOM 5797 C CA . GLU C 1 241 ? -7.026 -45.536 -56.651 1.00 63.78 1030 GLU E CA 1
ATOM 5798 C C . GLU C 1 241 ? -7.446 -44.202 -57.245 1.00 64.11 1030 GLU E C 1
ATOM 5799 O O . GLU C 1 241 ? -8.181 -44.160 -58.232 1.00 63.97 1030 GLU E O 1
ATOM 5805 N N . GLU C 1 242 ? -6.980 -43.113 -56.646 1.00 64.17 1031 GLU E N 1
ATOM 5806 C CA . GLU C 1 242 ? -7.396 -41.785 -57.078 1.00 64.37 1031 GLU E CA 1
ATOM 5807 C C . GLU C 1 242 ? -6.378 -40.699 -56.753 1.00 64.48 1031 GLU E C 1
ATOM 5808 O O . GLU C 1 242 ? -5.678 -40.764 -55.742 1.00 65.17 1031 GLU E O 1
ATOM 5814 N N . TRP C 1 243 ? -6.293 -39.709 -57.636 1.00 63.54 1032 TRP E N 1
ATOM 5815 C CA . TRP C 1 243 ? -5.464 -38.537 -57.402 1.00 63.64 1032 TRP E CA 1
ATOM 5816 C C . TRP C 1 243 ? -6.362 -37.352 -57.088 1.00 63.24 1032 TRP E C 1
ATOM 5817 O O . TRP C 1 243 ? -7.347 -37.108 -57.786 1.00 63.62 1032 TRP E O 1
ATOM 5828 N N . GLY C 1 244 ? -6.025 -36.624 -56.030 1.00 61.06 1033 GLY E N 1
ATOM 5829 C CA . GLY C 1 244 ? -6.759 -35.427 -55.665 1.00 60.09 1033 GLY E CA 1
ATOM 5830 C C . GLY C 1 244 ? -5.825 -34.276 -55.348 1.00 59.53 1033 GLY E C 1
ATOM 5831 O O . GLY C 1 244 ? -4.604 -34.421 -55.409 1.00 59.80 1033 GLY E O 1
ATOM 5832 N N . VAL C 1 245 ? -6.396 -33.126 -55.010 1.00 49.11 1034 VAL E N 1
ATOM 5833 C CA . VAL C 1 245 ? -5.595 -31.967 -54.643 1.00 47.91 1034 VAL E CA 1
ATOM 5834 C C . VAL C 1 245 ? -6.169 -31.282 -53.408 1.00 47.68 1034 VAL E C 1
ATOM 5835 O O . VAL C 1 245 ? -7.336 -31.476 -53.063 1.00 47.47 1034 VAL E O 1
ATOM 5839 N N . ARG C 1 246 ? -5.341 -30.488 -52.739 1.00 57.56 1035 ARG E N 1
ATOM 5840 C CA . ARG C 1 246 ? -5.819 -29.614 -51.674 1.00 56.86 1035 ARG E CA 1
ATOM 5841 C C . ARG C 1 246 ? -5.862 -28.190 -52.204 1.00 55.82 1035 ARG E C 1
ATOM 5842 O O . ARG C 1 246 ? -4.822 -27.545 -52.332 1.00 56.01 1035 ARG E O 1
ATOM 5850 N N . PRO C 1 247 ? -7.067 -27.699 -52.527 1.00 45.86 1036 PRO E N 1
ATOM 5851 C CA . PRO C 1 247 ? -7.247 -26.357 -53.092 1.00 45.67 1036 PRO E CA 1
ATOM 5852 C C . PRO C 1 247 ? -6.501 -25.282 -52.307 1.00 45.58 1036 PRO E C 1
ATOM 5853 O O . PRO C 1 247 ? -5.846 -24.429 -52.907 1.00 45.89 1036 PRO E O 1
ATOM 5857 N N . ASP C 1 248 ? -6.591 -25.327 -50.983 1.00 44.06 1037 ASP E N 1
ATOM 5858 C CA . ASP C 1 248 ? -5.889 -24.359 -50.147 1.00 44.43 1037 ASP E CA 1
ATOM 5859 C C . ASP C 1 248 ? -4.379 -24.440 -50.353 1.00 44.78 1037 ASP E C 1
ATOM 5860 O O . ASP C 1 248 ? -3.702 -23.418 -50.463 1.00 44.59 1037 ASP E O 1
ATOM 5865 N N . GLY C 1 249 ? -3.854 -25.661 -50.396 1.00 54.88 1038 GLY E N 1
ATOM 5866 C CA . GLY C 1 249 ? -2.442 -25.874 -50.656 1.00 56.31 1038 GLY E CA 1
ATOM 5867 C C . GLY C 1 249 ? -2.046 -25.299 -52.001 1.00 57.61 1038 GLY E C 1
ATOM 5868 O O . GLY C 1 249 ? -0.947 -24.767 -52.166 1.00 57.32 1038 GLY E O 1
ATOM 5869 N N . ILE C 1 250 ? -2.950 -25.411 -52.968 1.00 59.09 1039 ILE E N 1
ATOM 5870 C CA . ILE C 1 250 ? -2.743 -24.829 -54.285 1.00 59.69 1039 ILE E CA 1
ATOM 5871 C C . ILE C 1 250 ? -2.610 -23.314 -54.191 1.00 60.37 1039 ILE E C 1
ATOM 5872 O O . ILE C 1 250 ? -1.771 -22.713 -54.860 1.00 61.10 1039 ILE E O 1
ATOM 5877 N N . PHE C 1 251 ? -3.438 -22.705 -53.348 1.00 55.14 1040 PHE E N 1
ATOM 5878 C CA . PHE C 1 251 ? -3.493 -21.249 -53.246 1.00 55.53 1040 PHE E CA 1
ATOM 5879 C C . PHE C 1 251 ? -2.372 -20.658 -52.393 1.00 55.89 1040 PHE E C 1
ATOM 5880 O O . PHE C 1 251 ? -2.091 -19.463 -52.470 1.00 56.55 1040 PHE E O 1
ATOM 5888 N N . PHE C 1 252 ? -1.730 -21.492 -51.584 1.00 53.17 1041 PHE E N 1
ATOM 5889 C CA . PHE C 1 252 ? -0.563 -21.049 -50.835 1.00 53.71 1041 PHE E CA 1
ATOM 5890 C C . PHE C 1 252 ? 0.642 -20.949 -51.763 1.00 53.60 1041 PHE E C 1
ATOM 5891 O O . PHE C 1 252 ? 1.369 -19.957 -51.749 1.00 53.33 1041 PHE E O 1
ATOM 5899 N N . ALA C 1 253 ? 0.844 -21.984 -52.571 1.00 54.57 1042 ALA E N 1
ATOM 5900 C CA . ALA C 1 253 ? 1.929 -21.995 -53.543 1.00 54.85 1042 ALA E CA 1
ATOM 5901 C C . ALA C 1 253 ? 1.705 -20.935 -54.615 1.00 55.14 1042 ALA E C 1
ATOM 5902 O O . ALA C 1 253 ? 2.657 -20.348 -55.128 1.00 54.58 1042 ALA E O 1
ATOM 5904 N N . GLU C 1 254 ? 0.441 -20.693 -54.950 1.00 54.24 1043 GLU E N 1
ATOM 5905 C CA . GLU C 1 254 ? 0.095 -19.681 -55.939 1.00 54.70 1043 GLU E CA 1
ATOM 5906 C C . GLU C 1 254 ? 0.412 -18.292 -55.399 1.00 55.34 1043 GLU E C 1
ATOM 5907 O O . GLU C 1 254 ? 0.859 -17.415 -56.136 1.00 54.67 1043 GLU E O 1
ATOM 5913 N N . ALA C 1 255 ? 0.179 -18.101 -54.104 1.00 65.49 1044 ALA E N 1
ATOM 5914 C CA . ALA C 1 255 ? 0.497 -16.841 -53.445 1.00 66.59 1044 ALA E CA 1
ATOM 5915 C C . ALA C 1 255 ? 2.003 -16.609 -53.456 1.00 67.45 1044 ALA E C 1
ATOM 5916 O O . ALA C 1 255 ? 2.477 -15.572 -53.919 1.00 67.31 1044 ALA E O 1
ATOM 5918 N N . ALA C 1 256 ? 2.747 -17.585 -52.946 1.00 75.03 1045 ALA E N 1
ATOM 5919 C CA . ALA C 1 256 ? 4.202 -17.522 -52.942 1.00 76.73 1045 ALA E CA 1
ATOM 5920 C C . ALA C 1 256 ? 4.724 -17.223 -54.342 1.00 77.74 1045 ALA E C 1
ATOM 5921 O O . ALA C 1 256 ? 5.553 -16.334 -54.533 1.00 77.75 1045 ALA E O 1
ATOM 5923 N N . TYR C 1 257 ? 4.224 -17.973 -55.317 1.00 67.02 1046 TYR E N 1
ATOM 5924 C CA . TYR C 1 257 ? 4.612 -17.801 -56.711 1.00 68.25 1046 TYR E CA 1
ATOM 5925 C C . TYR C 1 257 ? 4.238 -16.416 -57.231 1.00 69.45 1046 TYR E C 1
ATOM 5926 O O . TYR C 1 257 ? 5.073 -15.713 -57.800 1.00 69.61 1046 TYR E O 1
ATOM 5935 N N . GLN C 1 258 ? 2.983 -16.025 -57.029 1.00 79.98 1047 GLN E N 1
ATOM 5936 C CA . GLN C 1 258 ? 2.509 -14.725 -57.495 1.00 81.83 1047 GLN E CA 1
ATOM 5937 C C . GLN C 1 258 ? 3.052 -13.577 -56.654 1.00 83.05 1047 GLN E C 1
ATOM 5938 O O . GLN C 1 258 ? 2.710 -12.418 -56.881 1.00 84.23 1047 GLN E O 1
ATOM 5944 N N . ARG C 1 259 ? 3.892 -13.903 -55.677 1.00 73.90 1048 ARG E N 1
ATOM 5945 C CA . ARG C 1 259 ? 4.609 -12.877 -54.930 1.00 75.00 1048 ARG E CA 1
ATOM 5946 C C . ARG C 1 259 ? 6.015 -12.723 -55.492 1.00 75.48 1048 ARG E C 1
ATOM 5947 O O . ARG C 1 259 ? 6.446 -11.615 -55.805 1.00 75.67 1048 ARG E O 1
ATOM 5955 N N . ARG C 1 260 ? 6.719 -13.842 -55.635 1.00 86.38 1049 ARG E N 1
ATOM 5956 C CA . ARG C 1 260 ? 8.052 -13.827 -56.225 1.00 87.29 1049 ARG E CA 1
ATOM 5957 C C . ARG C 1 260 ? 7.996 -13.311 -57.660 1.00 87.50 1049 ARG E C 1
ATOM 5958 O O . ARG C 1 260 ? 9.026 -12.994 -58.254 1.00 87.54 1049 ARG E O 1
ATOM 5966 N N . LYS C 1 261 ? 6.789 -13.236 -58.215 1.00 87.56 1050 LYS E N 1
ATOM 5967 C CA . LYS C 1 261 ? 6.597 -12.652 -59.538 1.00 87.74 1050 LYS E CA 1
ATOM 5968 C C . LYS C 1 261 ? 6.433 -11.136 -59.471 1.00 87.92 1050 LYS E C 1
ATOM 5969 O O . LYS C 1 261 ? 6.850 -10.422 -60.382 1.00 88.62 1050 LYS E O 1
ATOM 5975 N N . LEU C 1 262 ? 5.826 -10.648 -58.394 1.00 63.00 1051 LEU E N 1
ATOM 5976 C CA . LEU C 1 262 ? 5.620 -9.212 -58.232 1.00 62.84 1051 LEU E CA 1
ATOM 5977 C C . LEU C 1 262 ? 6.872 -8.491 -57.736 1.00 64.09 1051 LEU E C 1
ATOM 5978 O O . LEU C 1 262 ? 7.096 -7.329 -58.074 0.51 64.26 1051 LEU E O 1
ATOM 5983 N N . GLU C 1 263 ? 7.686 -9.177 -56.939 0.35 85.20 1052 GLU E N 1
ATOM 5984 C CA . GLU C 1 263 ? 8.986 -8.637 -56.560 1.00 86.33 1052 GLU E CA 1
ATOM 5985 C C . GLU C 1 263 ? 9.809 -8.388 -57.817 0.72 86.94 1052 GLU E C 1
ATOM 5986 O O . GLU C 1 263 ? 10.396 -7.321 -57.988 0.50 87.51 1052 GLU E O 1
ATOM 5992 N N . ARG C 1 264 ? 9.839 -9.383 -58.699 1.00 80.21 1053 ARG E N 1
ATOM 5993 C CA . ARG C 1 264 ? 10.565 -9.277 -59.958 1.00 80.65 1053 ARG E CA 1
ATOM 5994 C C . ARG C 1 264 ? 10.011 -8.155 -60.830 1.00 80.22 1053 ARG E C 1
ATOM 5995 O O . ARG C 1 264 ? 10.740 -7.247 -61.223 0.74 80.85 1053 ARG E O 1
ATOM 6003 N N . ILE C 1 265 ? 8.717 -8.226 -61.131 1.00 66.84 1054 ILE E N 1
ATOM 6004 C CA . ILE C 1 265 ? 8.071 -7.230 -61.980 1.00 66.72 1054 ILE E CA 1
ATOM 6005 C C . ILE C 1 265 ? 8.311 -5.809 -61.471 1.00 67.42 1054 ILE E C 1
ATOM 6006 O O . ILE C 1 265 ? 8.380 -4.863 -62.255 0.29 67.62 1054 ILE E O 1
ATOM 6011 N N . GLU C 1 266 ? 8.444 -5.667 -60.156 1.00 83.23 1055 GLU E N 1
ATOM 6012 C CA . GLU C 1 266 ? 8.698 -4.362 -59.554 0.67 84.12 1055 GLU E CA 1
ATOM 6013 C C . GLU C 1 266 ? 10.190 -4.044 -59.501 0.55 85.54 1055 GLU E C 1
ATOM 6014 O O . GLU C 1 266 ? 10.584 -2.879 -59.471 1.00 86.04 1055 GLU E O 1
ATOM 6020 N N . ALA C 1 267 ? 11.016 -5.086 -59.493 0.92 82.49 1056 ALA E N 1
ATOM 6021 C CA . ALA C 1 267 ? 12.462 -4.910 -59.508 1.00 83.92 1056 ALA E CA 1
ATOM 6022 C C . ALA C 1 267 ? 12.920 -4.450 -60.887 0.78 84.52 1056 ALA E C 1
ATOM 6023 O O . ALA C 1 267 ? 13.773 -3.570 -61.006 0.85 85.39 1056 ALA E O 1
ATOM 6025 N N . ARG C 1 268 ? 12.351 -5.052 -61.927 0.90 110.46 1057 ARG E N 1
ATOM 6026 C CA . ARG C 1 268 ? 12.628 -4.630 -63.294 1.00 110.95 1057 ARG E CA 1
ATOM 6027 C C . ARG C 1 268 ? 12.010 -3.255 -63.506 1.00 110.81 1057 ARG E C 1
ATOM 6028 O O . ARG C 1 268 ? 12.571 -2.405 -64.198 0.54 111.31 1057 ARG E O 1
ATOM 6036 N N . LEU C 1 269 ? 10.845 -3.051 -62.899 1.00 98.46 1058 LEU E N 1
ATOM 6037 C CA . LEU C 1 269 ? 10.147 -1.774 -62.946 1.00 98.43 1058 LEU E CA 1
ATOM 6038 C C . LEU C 1 269 ? 11.058 -0.659 -62.451 1.00 99.63 1058 LEU E C 1
ATOM 6039 O O . LEU C 1 269 ? 11.274 0.338 -63.141 0.64 99.90 1058 LEU E O 1
ATOM 6044 N N . SER C 1 270 ? 11.589 -0.841 -61.246 1.00 109.58 1059 SER E N 1
ATOM 6045 C CA . SER C 1 270 ? 12.394 0.180 -60.584 1.00 110.81 1059 SER E CA 1
ATOM 6046 C C . SER C 1 270 ? 13.607 0.608 -61.404 0.15 111.79 1059 SER E C 1
ATOM 6047 O O . SER C 1 270 ? 14.057 1.750 -61.308 1.00 112.58 1059 SER E O 1
ATOM 6050 N N . ALA C 1 271 ? 14.136 -0.310 -62.207 0.45 114.50 1060 ALA E N 1
ATOM 6051 C CA . ALA C 1 271 ? 15.310 -0.021 -63.022 1.00 115.28 1060 ALA E CA 1
ATOM 6052 C C . ALA C 1 271 ? 15.000 1.011 -64.101 1.00 115.14 1060 ALA E C 1
ATOM 6053 O O . ALA C 1 271 ? 15.637 2.062 -64.167 0.93 116.07 1060 ALA E O 1
ATOM 6055 N N . LEU C 1 272 ? 14.016 0.709 -64.942 1.00 95.68 1061 LEU E N 1
ATOM 6056 C CA . LEU C 1 272 ? 13.661 1.593 -66.049 1.00 95.32 1061 LEU E CA 1
ATOM 6057 C C . LEU C 1 272 ? 12.801 2.779 -65.607 0.47 95.08 1061 LEU E C 1
ATOM 6058 O O . LEU C 1 272 ? 12.026 3.327 -66.391 0.24 94.61 1061 LEU E O 1
ATOM 6063 N N . GLU C 1 273 ? 12.947 3.163 -64.343 1.00 81.30 1062 GLU E N 1
ATOM 6064 C CA . GLU C 1 273 ? 12.377 4.405 -63.839 0.67 81.18 1062 GLU E CA 1
ATOM 6065 C C . GLU C 1 273 ? 13.520 5.367 -63.543 0.00 82.52 1062 GLU E C 1
ATOM 6066 O O . GLU C 1 273 ? 13.339 6.389 -62.879 1.00 82.76 1062 GLU E O 1
ATOM 6072 N N . GLN C 1 274 ? 14.701 5.017 -64.047 1.00 93.10 1063 GLN E N 1
ATOM 6073 C CA . GLN C 1 274 ? 15.911 5.807 -63.850 0.75 93.16 1063 GLN E CA 1
ATOM 6074 C C . GLN C 1 274 ? 17.093 5.176 -64.580 1.00 93.04 1063 GLN E C 1
ATOM 6075 O O . GLN C 1 274 ? 17.560 5.693 -65.596 1.00 92.77 1063 GLN E O 1
ATOM 6081 N N . HIS D 1 11 ? -44.461 -52.287 -20.184 1.00 70.63 800 HIS C N 1
ATOM 6082 C CA . HIS D 1 11 ? -43.402 -51.822 -19.298 1.00 70.60 800 HIS C CA 1
ATOM 6083 C C . HIS D 1 11 ? -42.654 -52.986 -18.649 1.00 70.13 800 HIS C C 1
ATOM 6084 O O . HIS D 1 11 ? -43.171 -53.646 -17.748 1.00 70.38 800 HIS C O 1
ATOM 6091 N N . VAL D 1 12 ? -41.441 -53.243 -19.122 1.00 48.61 801 VAL C N 1
ATOM 6092 C CA . VAL D 1 12 ? -40.524 -54.102 -18.389 1.00 47.31 801 VAL C CA 1
ATOM 6093 C C . VAL D 1 12 ? -39.380 -53.257 -17.868 1.00 46.05 801 VAL C C 1
ATOM 6094 O O . VAL D 1 12 ? -38.961 -52.297 -18.511 1.00 45.44 801 VAL C O 1
ATOM 6098 N N . THR D 1 13 ? -38.888 -53.606 -16.690 1.00 48.32 802 THR C N 1
ATOM 6099 C CA . THR D 1 13 ? -37.649 -53.034 -16.203 1.00 48.40 802 THR C CA 1
ATOM 6100 C C . THR D 1 13 ? -36.636 -54.147 -15.996 1.00 47.10 802 THR C C 1
ATOM 6101 O O . THR D 1 13 ? -36.916 -55.143 -15.332 1.00 46.07 802 THR C O 1
ATOM 6105 N N . ILE D 1 14 ? -35.466 -53.980 -16.598 1.00 35.49 803 ILE C N 1
ATOM 6106 C CA . ILE D 1 14 ? -34.393 -54.948 -16.461 1.00 35.06 803 ILE C CA 1
ATOM 6107 C C . ILE D 1 14 ? -33.570 -54.603 -15.231 1.00 36.84 803 ILE C C 1
ATOM 6108 O O . ILE D 1 14 ? -33.197 -53.448 -15.030 1.00 35.92 803 ILE C O 1
ATOM 6113 N N . ARG D 1 15 ? -33.291 -55.604 -14.406 1.00 64.34 804 ARG C N 1
ATOM 6114 C CA . ARG D 1 15 ? -32.501 -55.389 -13.206 1.00 66.96 804 ARG C CA 1
ATOM 6115 C C . ARG D 1 15 ? -31.158 -56.088 -13.342 1.00 67.53 804 ARG C C 1
ATOM 6116 O O . ARG D 1 15 ? -30.996 -56.963 -14.188 1.00 67.72 804 ARG C O 1
ATOM 6124 N N . ALA D 1 16 ? -30.199 -55.693 -12.510 1.00 57.69 805 ALA C N 1
ATOM 6125 C CA . ALA D 1 16 ? -28.863 -56.285 -12.532 1.00 59.13 805 ALA C CA 1
ATOM 6126 C C . ALA D 1 16 ? -28.916 -57.812 -12.506 1.00 59.60 805 ALA C C 1
ATOM 6127 O O . ALA D 1 16 ? -28.399 -58.477 -13.404 1.00 60.34 805 ALA C O 1
ATOM 6129 N N . ILE D 1 22 ? -25.163 -53.350 -10.340 1.00 79.58 811 ILE C N 1
ATOM 6130 C CA . ILE D 1 22 ? -24.338 -52.348 -11.005 1.00 79.65 811 ILE C CA 1
ATOM 6131 C C . ILE D 1 22 ? -24.667 -52.226 -12.488 1.00 78.72 811 ILE C C 1
ATOM 6132 O O . ILE D 1 22 ? -24.634 -51.131 -13.048 1.00 79.62 811 ILE C O 1
ATOM 6137 N N . ARG D 1 23 ? -24.980 -53.349 -13.126 1.00 52.44 812 ARG C N 1
ATOM 6138 C CA . ARG D 1 23 ? -25.339 -53.318 -14.537 1.00 50.25 812 ARG C CA 1
ATOM 6139 C C . ARG D 1 23 ? -26.484 -54.256 -14.899 1.00 48.33 812 ARG C C 1
ATOM 6140 O O . ARG D 1 23 ? -26.477 -55.435 -14.545 1.00 48.00 812 ARG C O 1
ATOM 6148 N N . SER D 1 24 ? -27.472 -53.709 -15.599 1.00 43.70 813 SER C N 1
ATOM 6149 C CA . SER D 1 24 ? -28.533 -54.510 -16.192 1.00 42.38 813 SER C CA 1
ATOM 6150 C C . SER D 1 24 ? -28.069 -54.994 -17.566 1.00 41.35 813 SER C C 1
ATOM 6151 O O . SER D 1 24 ? -27.228 -54.359 -18.202 1.00 41.10 813 SER C O 1
ATOM 6154 N N . GLU D 1 25 ? -28.609 -56.117 -18.025 1.00 50.19 814 GLU C N 1
ATOM 6155 C CA . GLU D 1 25 ? -28.035 -56.780 -19.186 1.00 50.23 814 GLU C CA 1
ATOM 6156 C C . GLU D 1 25 ? -29.076 -57.460 -20.062 1.00 48.52 814 GLU C C 1
ATOM 6157 O O . GLU D 1 25 ? -29.862 -58.279 -19.586 1.00 48.58 814 GLU C O 1
ATOM 6163 N N . VAL D 1 26 ? -29.073 -57.113 -21.344 1.00 35.71 815 VAL C N 1
ATOM 6164 C CA . VAL D 1 26 ? -29.901 -57.797 -22.328 1.00 34.18 815 VAL C CA 1
ATOM 6165 C C . VAL D 1 26 ? -29.028 -58.352 -23.448 1.00 33.63 815 VAL C C 1
ATOM 6166 O O . VAL D 1 26 ? -28.357 -57.602 -24.156 1.00 33.89 815 VAL C O 1
ATOM 6170 N N . LEU D 1 27 ? -29.033 -59.670 -23.599 1.00 39.20 816 LEU C N 1
ATOM 6171 C CA . LEU D 1 27 ? -28.252 -60.315 -24.644 1.00 39.31 816 LEU C CA 1
ATOM 6172 C C . LEU D 1 27 ? -29.164 -60.975 -25.660 1.00 38.51 816 LEU C C 1
ATOM 6173 O O . LEU D 1 27 ? -30.074 -61.716 -25.299 1.00 37.40 816 LEU C O 1
ATOM 6178 N N . MET D 1 28 ? -28.917 -60.696 -26.934 1.00 42.23 817 MET C N 1
ATOM 6179 C CA . MET D 1 28 ? -29.723 -61.261 -28.003 1.00 42.86 817 MET C CA 1
ATOM 6180 C C . MET D 1 28 ? -28.963 -62.370 -28.717 1.00 43.47 817 MET C C 1
ATOM 6181 O O . MET D 1 28 ? -27.823 -62.184 -29.143 1.00 42.98 817 MET C O 1
ATOM 6186 N N . GLU D 1 29 ? -29.604 -63.524 -28.846 1.00 47.61 818 GLU C N 1
ATOM 6187 C CA . GLU D 1 29 ? -28.976 -64.673 -29.479 1.00 49.06 818 GLU C CA 1
ATOM 6188 C C . GLU D 1 29 ? -29.196 -64.669 -30.987 1.00 47.61 818 GLU C C 1
ATOM 6189 O O . GLU D 1 29 ? -29.597 -63.657 -31.562 1.00 47.27 818 GLU C O 1
ATOM 6195 N N . GLY D 1 30 ? -28.922 -65.805 -31.620 1.00 33.38 819 GLY C N 1
ATOM 6196 C CA . GLY D 1 30 ? -29.088 -65.944 -33.055 1.00 32.65 819 GLY C CA 1
ATOM 6197 C C . GLY D 1 30 ? -27.931 -65.344 -33.825 1.00 31.91 819 GLY C C 1
ATOM 6198 O O . GLY D 1 30 ? -26.926 -64.942 -33.237 1.00 31.99 819 GLY C O 1
ATOM 6199 N N . GLU D 1 31 ? -28.068 -65.296 -35.146 1.00 40.00 820 GLU C N 1
ATOM 6200 C CA . GLU D 1 31 ? -27.070 -64.663 -35.993 1.00 41.46 820 GLU C CA 1
ATOM 6201 C C . GLU D 1 31 ? -27.033 -63.168 -35.709 1.00 40.34 820 GLU C C 1
ATOM 6202 O O . GLU D 1 31 ? -25.977 -62.607 -35.426 1.00 39.89 820 GLU C O 1
ATOM 6208 N N . TYR D 1 32 ? -28.196 -62.529 -35.784 1.00 39.25 821 TYR C N 1
ATOM 6209 C CA . TYR D 1 32 ? -28.305 -61.112 -35.458 1.00 38.94 821 TYR C CA 1
ATOM 6210 C C . TYR D 1 32 ? -29.517 -60.836 -34.577 1.00 38.34 821 TYR C C 1
ATOM 6211 O O . TYR D 1 32 ? -30.419 -61.665 -34.462 1.00 39.18 821 TYR C O 1
ATOM 6220 N N . GLY D 1 33 ? -29.527 -59.668 -33.949 1.00 33.97 822 GLY C N 1
ATOM 6221 C CA . GLY D 1 33 ? -30.661 -59.248 -33.152 1.00 32.96 822 GLY C CA 1
ATOM 6222 C C . GLY D 1 33 ? -31.401 -58.108 -33.821 1.00 31.97 822 GLY C C 1
ATOM 6223 O O . GLY D 1 33 ? -30.801 -57.291 -34.520 1.00 32.05 822 GLY C O 1
ATOM 6224 N N . PHE D 1 34 ? -32.711 -58.057 -33.613 1.00 32.56 823 PHE C N 1
ATOM 6225 C CA . PHE D 1 34 ? -33.526 -56.993 -34.182 1.00 32.38 823 PHE C CA 1
ATOM 6226 C C . PHE D 1 34 ? -34.438 -56.392 -33.125 1.00 32.45 823 PHE C C 1
ATOM 6227 O O . PHE D 1 34 ? -35.189 -57.104 -32.457 1.00 32.45 823 PHE C O 1
ATOM 6235 N N . ILE D 1 35 ? -34.352 -55.077 -32.970 1.00 33.43 824 ILE C N 1
ATOM 6236 C CA . ILE D 1 35 ? -35.212 -54.347 -32.052 1.00 33.26 824 ILE C CA 1
ATOM 6237 C C . ILE D 1 35 ? -35.983 -53.288 -32.829 1.00 33.31 824 ILE C C 1
ATOM 6238 O O . ILE D 1 35 ? -35.428 -52.256 -33.206 1.00 34.17 824 ILE C O 1
ATOM 6243 N N . GLY D 1 36 ? -37.261 -53.550 -33.079 1.00 28.09 825 GLY C N 1
ATOM 6244 C CA . GLY D 1 36 ? -38.042 -52.690 -33.946 1.00 29.57 825 GLY C CA 1
ATOM 6245 C C . GLY D 1 36 ? -39.304 -52.132 -33.325 1.00 31.15 825 GLY C C 1
ATOM 6246 O O . GLY D 1 36 ? -39.645 -52.437 -32.183 1.00 30.91 825 GLY C O 1
ATOM 6247 N N . LYS D 1 37 ? -40.000 -51.307 -34.099 1.00 36.63 826 LYS C N 1
ATOM 6248 C CA . LYS D 1 37 ? -41.226 -50.667 -33.651 1.00 37.59 826 LYS C CA 1
ATOM 6249 C C . LYS D 1 37 ? -42.404 -51.104 -34.511 1.00 38.72 826 LYS C C 1
ATOM 6250 O O . LYS D 1 37 ? -42.424 -50.871 -35.718 1.00 40.41 826 LYS C O 1
ATOM 6256 N N . SER D 1 38 ? -43.386 -51.740 -33.887 1.00 39.66 827 SER C N 1
ATOM 6257 C CA . SER D 1 38 ? -44.580 -52.172 -34.597 1.00 39.13 827 SER C CA 1
ATOM 6258 C C . SER D 1 38 ? -45.289 -50.979 -35.233 1.00 40.34 827 SER C C 1
ATOM 6259 O O . SER D 1 38 ? -45.004 -49.826 -34.903 1.00 41.33 827 SER C O 1
ATOM 6262 N N . ILE D 1 39 ? -46.207 -51.259 -36.152 1.00 40.36 828 ILE C N 1
ATOM 6263 C CA . ILE D 1 39 ? -47.015 -50.209 -36.755 1.00 40.51 828 ILE C CA 1
ATOM 6264 C C . ILE D 1 39 ? -48.099 -49.773 -35.781 1.00 41.89 828 ILE C C 1
ATOM 6265 O O . ILE D 1 39 ? -48.994 -50.552 -35.456 1.00 42.31 828 ILE C O 1
ATOM 6270 N N . PRO D 1 40 ? -48.020 -48.522 -35.304 1.00 37.06 829 PRO C N 1
ATOM 6271 C CA . PRO D 1 40 ? -49.013 -48.015 -34.353 1.00 37.56 829 PRO C CA 1
ATOM 6272 C C . PRO D 1 40 ? -50.410 -48.078 -34.952 1.00 39.12 829 PRO C C 1
ATOM 6273 O O . PRO D 1 40 ? -50.607 -47.647 -36.086 1.00 39.21 829 PRO C O 1
ATOM 6277 N N . THR D 1 41 ? -51.362 -48.617 -34.201 1.00 57.35 830 THR C N 1
ATOM 6278 C CA . THR D 1 41 ? -52.731 -48.752 -34.681 1.00 60.83 830 THR C CA 1
ATOM 6279 C C . THR D 1 41 ? -53.441 -47.407 -34.784 1.00 63.30 830 THR C C 1
ATOM 6280 O O . THR D 1 41 ? -54.088 -47.108 -35.789 1.00 65.24 830 THR C O 1
ATOM 6284 N N . ASP D 1 42 ? -53.307 -46.595 -33.742 1.00 72.18 831 ASP C N 1
ATOM 6285 C CA . ASP D 1 42 ? -54.093 -45.374 -33.613 1.00 74.64 831 ASP C CA 1
ATOM 6286 C C . ASP D 1 42 ? -53.333 -44.118 -34.026 1.00 75.63 831 ASP C C 1
ATOM 6287 O O . ASP D 1 42 ? -53.937 -43.137 -34.459 1.00 78.54 831 ASP C O 1
ATOM 6292 N N . ASN D 1 43 ? -52.012 -44.146 -33.890 1.00 60.69 832 ASN C N 1
ATOM 6293 C CA . ASN D 1 43 ? -51.204 -42.968 -34.173 1.00 60.23 832 ASN C CA 1
ATOM 6294 C C . ASN D 1 43 ? -49.962 -43.306 -34.993 1.00 57.70 832 ASN C C 1
ATOM 6295 O O . ASN D 1 43 ? -48.840 -43.042 -34.563 1.00 57.42 832 ASN C O 1
ATOM 6300 N N . PRO D 1 44 ? -50.163 -43.883 -36.190 1.00 42.09 833 PRO C N 1
ATOM 6301 C CA . PRO D 1 44 ? -49.073 -44.366 -37.049 1.00 43.20 833 PRO C CA 1
ATOM 6302 C C . PRO D 1 44 ? -48.063 -43.279 -37.413 1.00 43.08 833 PRO C C 1
ATOM 6303 O O . PRO D 1 44 ? -46.888 -43.574 -37.621 1.00 42.72 833 PRO C O 1
ATOM 6307 N N . ALA D 1 45 ? -48.522 -42.035 -37.487 1.00 44.20 834 ALA C N 1
ATOM 6308 C CA . ALA D 1 45 ? -47.658 -40.924 -37.870 1.00 44.58 834 ALA C CA 1
ATOM 6309 C C . ALA D 1 45 ? -46.564 -40.662 -36.840 1.00 43.80 834 ALA C C 1
ATOM 6310 O O . ALA D 1 45 ? -45.597 -39.952 -37.119 1.00 44.57 834 ALA C O 1
ATOM 6312 N N . GLY D 1 46 ? -46.726 -41.230 -35.649 1.00 42.48 835 GLY C N 1
ATOM 6313 C CA . GLY D 1 46 ? -45.770 -41.037 -34.575 1.00 41.50 835 GLY C CA 1
ATOM 6314 C C . GLY D 1 46 ? -44.874 -42.240 -34.353 1.00 38.89 835 GLY C C 1
ATOM 6315 O O . GLY D 1 46 ? -44.092 -42.272 -33.402 1.00 39.93 835 GLY C O 1
ATOM 6316 N N . GLN D 1 47 ? -44.987 -43.229 -35.234 1.00 41.84 836 GLN C N 1
ATOM 6317 C CA . GLN D 1 47 ? -44.192 -44.445 -35.132 1.00 40.64 836 GLN C CA 1
ATOM 6318 C C . GLN D 1 47 ? -42.713 -44.123 -34.982 1.00 39.25 836 GLN C C 1
ATOM 6319 O O . GLN D 1 47 ? -42.104 -43.544 -35.881 1.00 38.80 836 GLN C O 1
ATOM 6325 N N . ARG D 1 48 ? -42.138 -44.510 -33.847 1.00 36.31 837 ARG C N 1
ATOM 6326 C CA . ARG D 1 48 ? -40.719 -44.287 -33.595 1.00 34.98 837 ARG C CA 1
ATOM 6327 C C . ARG D 1 48 ? -40.258 -45.020 -32.335 1.00 34.57 837 ARG C C 1
ATOM 6328 O O . ARG D 1 48 ? -41.072 -45.497 -31.549 1.00 34.31 837 ARG C O 1
ATOM 6336 N N . ILE D 1 49 ? -38.945 -45.121 -32.159 1.00 34.49 838 ILE C N 1
ATOM 6337 C CA . ILE D 1 49 ? -38.375 -45.660 -30.933 1.00 33.57 838 ILE C CA 1
ATOM 6338 C C . ILE D 1 49 ? -37.391 -44.655 -30.372 1.00 32.68 838 ILE C C 1
ATOM 6339 O O . ILE D 1 49 ? -36.524 -44.165 -31.092 1.00 32.13 838 ILE C O 1
ATOM 6344 N N . ILE D 1 50 ? -37.533 -44.343 -29.088 1.00 31.59 839 ILE C N 1
ATOM 6345 C CA . ILE D 1 50 ? -36.612 -43.433 -28.421 1.00 31.03 839 ILE C CA 1
ATOM 6346 C C . ILE D 1 50 ? -35.654 -44.194 -27.512 1.00 30.80 839 ILE C C 1
ATOM 6347 O O . ILE D 1 50 ? -36.073 -44.848 -26.559 1.00 30.23 839 ILE C O 1
ATOM 6352 N N . PHE D 1 51 ? -34.366 -44.114 -27.828 1.00 27.61 840 PHE C N 1
ATOM 6353 C CA . PHE D 1 51 ? -33.326 -44.667 -26.977 1.00 27.70 840 PHE C CA 1
ATOM 6354 C C . PHE D 1 51 ? -32.749 -43.543 -26.124 1.00 28.35 840 PHE C C 1
ATOM 6355 O O . PHE D 1 51 ? -32.346 -42.502 -26.642 1.00 28.21 840 PHE C O 1
ATOM 6363 N N . CYS D 1 52 ? -32.717 -43.748 -24.813 1.00 28.14 841 CYS C N 1
ATOM 6364 C CA . CYS D 1 52 ? -32.279 -42.697 -23.907 1.00 28.29 841 CYS C CA 1
ATOM 6365 C C . CYS D 1 52 ? -31.286 -43.209 -22.872 1.00 28.62 841 CYS C C 1
ATOM 6366 O O . CYS D 1 52 ? -31.411 -44.326 -22.377 1.00 29.15 841 CYS C O 1
ATOM 6369 N N . GLY D 1 53 ? -30.294 -42.382 -22.556 1.00 34.82 842 GLY C N 1
ATOM 6370 C CA . GLY D 1 53 ? -29.332 -42.706 -21.519 1.00 32.01 842 GLY C CA 1
ATOM 6371 C C . GLY D 1 53 ? -29.869 -42.350 -20.147 1.00 33.33 842 GLY C C 1
ATOM 6372 O O . GLY D 1 53 ? -29.186 -42.510 -19.134 1.00 33.46 842 GLY C O 1
ATOM 6373 N N . GLY D 1 54 ? -31.106 -41.866 -20.120 1.00 31.00 843 GLY C N 1
ATOM 6374 C CA . GLY D 1 54 ? -31.734 -41.453 -18.884 1.00 31.81 843 GLY C CA 1
ATOM 6375 C C . GLY D 1 54 ? -33.123 -42.022 -18.677 1.00 33.03 843 GLY C C 1
ATOM 6376 O O . GLY D 1 54 ? -33.618 -42.810 -19.481 1.00 33.49 843 GLY C O 1
ATOM 6377 N N . GLU D 1 55 ? -33.754 -41.585 -17.593 1.00 38.46 844 GLU C N 1
ATOM 6378 C CA . GLU D 1 55 ? -34.984 -42.178 -17.083 1.00 39.40 844 GLU C CA 1
ATOM 6379 C C . GLU D 1 55 ? -36.253 -41.924 -17.896 1.00 39.20 844 GLU C C 1
ATOM 6380 O O . GLU D 1 55 ? -37.161 -42.750 -17.886 1.00 38.34 844 GLU C O 1
ATOM 6386 N N . GLY D 1 56 ? -36.339 -40.792 -18.586 1.00 32.41 845 GLY C N 1
ATOM 6387 C CA . GLY D 1 56 ? -37.618 -40.396 -19.151 1.00 32.47 845 GLY C CA 1
ATOM 6388 C C . GLY D 1 56 ? -37.660 -40.090 -20.637 1.00 32.84 845 GLY C C 1
ATOM 6389 O O . GLY D 1 56 ? -36.669 -40.243 -21.349 1.00 32.21 845 GLY C O 1
ATOM 6390 N N . THR D 1 57 ? -38.824 -39.640 -21.098 1.00 42.70 846 THR C N 1
ATOM 6391 C CA . THR D 1 57 ? -39.042 -39.341 -22.508 1.00 43.95 846 THR C CA 1
ATOM 6392 C C . THR D 1 57 ? -38.336 -38.040 -22.889 1.00 44.00 846 THR C C 1
ATOM 6393 O O . THR D 1 57 ? -37.931 -37.855 -24.037 1.00 43.49 846 THR C O 1
ATOM 6397 N N . SER D 1 58 ? -38.180 -37.149 -21.914 1.00 38.11 847 SER C N 1
ATOM 6398 C CA . SER D 1 58 ? -37.543 -35.854 -22.139 1.00 38.23 847 SER C CA 1
ATOM 6399 C C . SER D 1 58 ? -36.022 -35.934 -22.304 1.00 38.01 847 SER C C 1
ATOM 6400 O O . SER D 1 58 ? -35.332 -36.589 -21.531 1.00 36.96 847 SER C O 1
ATOM 6403 N N . SER D 1 59 ? -35.500 -35.239 -23.306 1.00 37.25 848 SER C N 1
ATOM 6404 C CA . SER D 1 59 ? -34.062 -35.247 -23.557 1.00 38.16 848 SER C CA 1
ATOM 6405 C C . SER D 1 59 ? -33.274 -34.536 -22.453 1.00 37.64 848 SER C C 1
ATOM 6406 O O . SER D 1 59 ? -32.058 -34.680 -22.360 1.00 37.95 848 SER C O 1
ATOM 6409 N N . THR D 1 60 ? -33.967 -33.770 -21.617 1.00 34.37 849 THR C N 1
ATOM 6410 C CA . THR D 1 60 ? -33.325 -33.150 -20.462 1.00 33.89 849 THR C CA 1
ATOM 6411 C C . THR D 1 60 ? -32.779 -34.206 -19.508 1.00 33.48 849 THR C C 1
ATOM 6412 O O . THR D 1 60 ? -31.910 -33.926 -18.684 1.00 33.05 849 THR C O 1
ATOM 6416 N N . THR D 1 61 ? -33.299 -35.422 -19.622 1.00 40.78 850 THR C N 1
ATOM 6417 C CA . THR D 1 61 ? -32.906 -36.512 -18.739 1.00 40.39 850 THR C CA 1
ATOM 6418 C C . THR D 1 61 ? -31.640 -37.220 -19.221 1.00 40.17 850 THR C C 1
ATOM 6419 O O . THR D 1 61 ? -30.859 -37.739 -18.419 1.00 41.22 850 THR C O 1
ATOM 6423 N N . GLY D 1 62 ? -31.427 -37.239 -20.530 1.00 39.22 851 GLY C N 1
ATOM 6424 C CA . GLY D 1 62 ? -30.284 -37.944 -21.069 1.00 37.81 851 GLY C CA 1
ATOM 6425 C C . GLY D 1 62 ? -30.125 -37.809 -22.563 1.00 37.21 851 GLY C C 1
ATOM 6426 O O . GLY D 1 62 ? -31.024 -37.356 -23.274 1.00 37.97 851 GLY C O 1
ATOM 6427 N N . ALA D 1 63 ? -28.952 -38.201 -23.034 1.00 30.91 852 ALA C N 1
ATOM 6428 C CA . ALA D 1 63 ? -28.686 -38.237 -24.454 1.00 30.11 852 ALA C CA 1
ATOM 6429 C C . ALA D 1 63 ? -29.669 -39.188 -25.123 1.00 29.57 852 ALA C C 1
ATOM 6430 O O . ALA D 1 63 ? -29.994 -40.247 -24.582 1.00 30.66 852 ALA C O 1
ATOM 6432 N N . GLN D 1 64 ? -30.156 -38.803 -26.295 1.00 31.13 853 GLN C N 1
ATOM 6433 C CA . GLN D 1 64 ? -31.134 -39.623 -26.992 1.00 30.39 853 GLN C CA 1
ATOM 6434 C C . GLN D 1 64 ? -30.768 -39.861 -28.451 1.00 29.54 853 GLN C C 1
ATOM 6435 O O . GLN D 1 64 ? -30.061 -39.069 -29.072 1.00 30.77 853 GLN C O 1
ATOM 6441 N N . ILE D 1 65 ? -31.246 -40.981 -28.976 1.00 25.45 854 ILE C N 1
ATOM 6442 C CA . ILE D 1 65 ? -31.245 -41.242 -30.406 1.00 25.44 854 ILE C CA 1
ATOM 6443 C C . ILE D 1 65 ? -32.638 -41.731 -30.759 1.00 25.34 854 ILE C C 1
ATOM 6444 O O . ILE D 1 65 ? -33.131 -42.689 -30.166 1.00 26.58 854 ILE C O 1
ATOM 6449 N N . THR D 1 66 ? -33.288 -41.066 -31.706 1.00 25.94 855 THR C N 1
ATOM 6450 C CA . THR D 1 66 ? -34.645 -41.451 -32.069 1.00 26.70 855 THR C CA 1
ATOM 6451 C C . THR D 1 66 ? -34.715 -41.949 -33.504 1.00 28.13 855 THR C C 1
ATOM 6452 O O . THR D 1 66 ? -34.328 -41.245 -34.436 1.00 30.89 855 THR C O 1
ATOM 6456 N N . LEU D 1 67 ? -35.203 -43.175 -33.664 1.00 28.24 856 LEU C N 1
ATOM 6457 C CA . LEU D 1 67 ? -35.399 -43.769 -34.977 1.00 27.71 856 LEU C CA 1
ATOM 6458 C C . LEU D 1 67 ? -36.861 -43.645 -35.383 1.00 28.21 856 LEU C C 1
ATOM 6459 O O . LEU D 1 67 ? -37.745 -44.234 -34.760 1.00 27.75 856 LEU C O 1
ATOM 6464 N N . TYR D 1 68 ? -37.111 -42.866 -36.429 1.00 29.92 857 TYR C N 1
ATOM 6465 C CA . TYR D 1 68 ? -38.465 -42.656 -36.917 1.00 30.69 857 TYR C CA 1
ATOM 6466 C C . TYR D 1 68 ? -38.865 -43.763 -37.887 1.00 28.25 857 TYR C C 1
ATOM 6467 O O . TYR D 1 68 ? -38.103 -44.126 -38.786 1.00 28.32 857 TYR C O 1
ATOM 6476 N N . GLY D 1 69 ? -40.067 -44.297 -37.703 1.00 36.73 858 GLY C N 1
ATOM 6477 C CA . GLY D 1 69 ? -40.603 -45.293 -38.611 1.00 38.32 858 GLY C CA 1
ATOM 6478 C C . GLY D 1 69 ? -40.843 -44.712 -39.991 1.00 39.37 858 GLY C C 1
ATOM 6479 O O . GLY D 1 69 ? -40.601 -43.527 -40.223 1.00 39.49 858 GLY C O 1
ATOM 6480 N N . ALA D 1 70 ? -41.318 -45.542 -40.913 1.00 37.31 859 ALA C N 1
ATOM 6481 C CA . ALA D 1 70 ? -41.599 -45.081 -42.271 1.00 39.25 859 ALA C CA 1
ATOM 6482 C C . ALA D 1 70 ? -42.988 -44.455 -42.363 1.00 40.32 859 ALA C C 1
ATOM 6483 O O . ALA D 1 70 ? -43.235 -43.597 -43.208 1.00 40.27 859 ALA C O 1
ATOM 6485 N N . ASN D 1 71 ? -43.888 -44.890 -41.488 1.00 50.04 860 ASN C N 1
ATOM 6486 C CA . ASN D 1 71 ? -45.236 -44.338 -41.438 1.00 52.16 860 ASN C CA 1
ATOM 6487 C C . ASN D 1 71 ? -45.240 -42.966 -40.777 1.00 52.08 860 ASN C C 1
ATOM 6488 O O . ASN D 1 71 ? -46.245 -42.257 -40.793 1.00 53.10 860 ASN C O 1
ATOM 6493 N N . ASN D 1 72 ? -44.102 -42.598 -40.199 1.00 40.34 861 ASN C N 1
ATOM 6494 C CA . ASN D 1 72 ? -43.987 -41.366 -39.429 1.00 40.00 861 ASN C CA 1
ATOM 6495 C C . ASN D 1 72 ? -43.970 -40.118 -40.308 1.00 40.21 861 ASN C C 1
ATOM 6496 O O . ASN D 1 72 ? -43.377 -40.116 -41.389 1.00 40.35 861 ASN C O 1
ATOM 6501 N N . THR D 1 73 ? -44.627 -39.064 -39.829 1.00 43.58 862 THR C N 1
ATOM 6502 C CA . THR D 1 73 ? -44.669 -37.779 -40.520 1.00 43.10 862 THR C CA 1
ATOM 6503 C C . THR D 1 73 ? -43.326 -37.456 -41.159 1.00 42.77 862 THR C C 1
ATOM 6504 O O . THR D 1 73 ? -43.254 -37.101 -42.335 1.00 42.80 862 THR C O 1
ATOM 6508 N N . ASP D 1 74 ? -42.262 -37.585 -40.376 1.00 44.55 863 ASP C N 1
ATOM 6509 C CA . ASP D 1 74 ? -40.915 -37.356 -40.873 1.00 43.72 863 ASP C CA 1
ATOM 6510 C C . ASP D 1 74 ? -40.256 -38.701 -41.156 1.00 42.97 863 ASP C C 1
ATOM 6511 O O . ASP D 1 74 ? -39.418 -39.166 -40.386 1.00 42.84 863 ASP C O 1
ATOM 6516 N N . SER D 1 75 ? -40.647 -39.310 -42.273 1.00 48.75 864 SER C N 1
ATOM 6517 C CA . SER D 1 75 ? -40.308 -40.695 -42.599 1.00 47.25 864 SER C CA 1
ATOM 6518 C C . SER D 1 75 ? -38.821 -41.038 -42.517 1.00 45.35 864 SER C C 1
ATOM 6519 O O . SER D 1 75 ? -37.969 -40.304 -43.018 1.00 45.11 864 SER C O 1
ATOM 6522 N N . ARG D 1 76 ? -38.534 -42.174 -41.883 1.00 34.84 865 ARG C N 1
ATOM 6523 C CA . ARG D 1 76 ? -37.176 -42.711 -41.759 1.00 33.53 865 ARG C CA 1
ATOM 6524 C C . ARG D 1 76 ? -36.143 -41.703 -41.260 1.00 31.99 865 ARG C C 1
ATOM 6525 O O . ARG D 1 76 ? -34.969 -41.777 -41.615 1.00 33.04 865 ARG C O 1
ATOM 6533 N N . ARG D 1 77 ? -36.587 -40.775 -40.419 1.00 29.81 866 ARG C N 1
ATOM 6534 C CA . ARG D 1 77 ? -35.703 -39.772 -39.843 1.00 28.24 866 ARG C CA 1
ATOM 6535 C C . ARG D 1 77 ? -34.943 -40.318 -38.641 1.00 31.62 866 ARG C C 1
ATOM 6536 O O . ARG D 1 77 ? -35.452 -41.161 -37.904 1.00 30.35 866 ARG C O 1
ATOM 6544 N N . ILE D 1 78 ? -33.716 -39.840 -38.459 1.00 28.45 867 ILE C N 1
ATOM 6545 C CA . ILE D 1 78 ? -32.982 -40.071 -37.221 1.00 28.91 867 ILE C CA 1
ATOM 6546 C C . ILE D 1 78 ? -32.531 -38.734 -36.633 1.00 29.50 867 ILE C C 1
ATOM 6547 O O . ILE D 1 78 ? -31.972 -37.894 -37.337 1.00 30.16 867 ILE C O 1
ATOM 6552 N N . VAL D 1 79 ? -32.781 -38.538 -35.345 1.00 26.63 868 VAL C N 1
ATOM 6553 C CA . VAL D 1 79 ? -32.279 -37.367 -34.644 1.00 26.52 868 VAL C CA 1
ATOM 6554 C C . VAL D 1 79 ? -31.328 -37.804 -33.541 1.00 26.70 868 VAL C C 1
ATOM 6555 O O . VAL D 1 79 ? -31.681 -38.629 -32.699 1.00 25.78 868 VAL C O 1
ATOM 6559 N N . TYR D 1 80 ? -30.116 -37.262 -33.560 1.00 29.68 869 TYR C N 1
ATOM 6560 C CA . TYR D 1 80 ? -29.128 -37.561 -32.531 1.00 28.65 869 TYR C CA 1
ATOM 6561 C C . TYR D 1 80 ? -29.051 -36.389 -31.563 1.00 29.45 869 TYR C C 1
ATOM 6562 O O . TYR D 1 80 ? -28.655 -35.290 -31.945 1.00 30.56 869 TYR C O 1
ATOM 6571 N N . ASN D 1 81 ? -29.427 -36.625 -30.309 1.00 33.26 870 ASN C N 1
ATOM 6572 C CA . ASN D 1 81 ? -29.525 -35.547 -29.332 1.00 33.86 870 ASN C CA 1
ATOM 6573 C C . ASN D 1 81 ? -28.642 -35.736 -28.098 1.00 33.63 870 ASN C C 1
ATOM 6574 O O . ASN D 1 81 ? -29.003 -36.453 -27.165 1.00 33.68 870 ASN C O 1
ATOM 6579 N N . GLY D 1 82 ? -27.486 -35.080 -28.103 1.00 35.18 871 GLY C N 1
ATOM 6580 C CA . GLY D 1 82 ? -26.585 -35.090 -26.965 1.00 35.74 871 GLY C CA 1
ATOM 6581 C C . GLY D 1 82 ? -25.832 -33.776 -26.847 1.00 37.20 871 GLY C C 1
ATOM 6582 O O . GLY D 1 82 ? -25.867 -32.950 -27.759 1.00 37.95 871 GLY C O 1
ATOM 6583 N N . ASP D 1 83 ? -25.150 -33.581 -25.723 1.00 34.97 872 ASP C N 1
ATOM 6584 C CA . ASP D 1 83 ? -24.352 -32.376 -25.516 1.00 35.55 872 ASP C CA 1
ATOM 6585 C C . ASP D 1 83 ? -22.919 -32.592 -25.989 1.00 35.23 872 ASP C C 1
ATOM 6586 O O . ASP D 1 83 ? -22.076 -31.701 -25.899 1.00 35.16 872 ASP C O 1
ATOM 6591 N N . GLU D 1 84 ? -22.667 -33.792 -26.500 1.00 36.98 873 GLU C N 1
ATOM 6592 C CA . GLU D 1 84 ? -21.412 -34.135 -27.151 1.00 36.69 873 GLU C CA 1
ATOM 6593 C C . GLU D 1 84 ? -21.681 -35.257 -28.139 1.00 36.70 873 GLU C C 1
ATOM 6594 O O . GLU D 1 84 ? -22.286 -36.264 -27.781 1.00 36.91 873 GLU C O 1
ATOM 6600 N N . HIS D 1 85 ? -21.252 -35.080 -29.383 1.00 35.64 874 HIS C N 1
ATOM 6601 C CA . HIS D 1 85 ? -21.253 -36.178 -30.339 1.00 35.12 874 HIS C CA 1
ATOM 6602 C C . HIS D 1 85 ? -19.810 -36.544 -30.658 1.00 34.82 874 HIS C C 1
ATOM 6603 O O . HIS D 1 85 ? -19.118 -35.816 -31.368 1.00 35.48 874 HIS C O 1
ATOM 6610 N N . LEU D 1 86 ? -19.356 -37.670 -30.121 1.00 33.47 875 LEU C N 1
ATOM 6611 C CA . LEU D 1 86 ? -17.969 -38.077 -30.273 1.00 32.52 875 LEU C CA 1
ATOM 6612 C C . LEU D 1 86 ? -17.855 -39.382 -31.052 1.00 32.32 875 LEU C C 1
ATOM 6613 O O . LEU D 1 86 ? -18.253 -40.441 -30.564 1.00 32.59 875 LEU C O 1
ATOM 6618 N N . PHE D 1 87 ? -17.307 -39.300 -32.262 1.00 31.71 876 PHE C N 1
ATOM 6619 C CA . PHE D 1 87 ? -17.109 -40.484 -33.095 1.00 31.51 876 PHE C CA 1
ATOM 6620 C C . PHE D 1 87 ? -15.699 -41.042 -32.935 1.00 33.38 876 PHE C C 1
ATOM 6621 O O . PHE D 1 87 ? -14.713 -40.406 -33.303 1.00 34.12 876 PHE C O 1
ATOM 6629 N N . GLN D 1 88 ? -15.623 -42.247 -32.380 1.00 36.91 877 GLN C N 1
ATOM 6630 C CA . GLN D 1 88 ? -14.354 -42.850 -31.994 1.00 37.75 877 GLN C CA 1
ATOM 6631 C C . GLN D 1 88 ? -13.929 -43.975 -32.934 1.00 38.89 877 GLN C C 1
ATOM 6632 O O . GLN D 1 88 ? -14.766 -44.670 -33.511 1.00 39.10 877 GLN C O 1
ATOM 6638 N N . SER D 1 89 ? -12.617 -44.127 -33.094 1.00 43.15 878 SER C N 1
ATOM 6639 C CA . SER D 1 89 ? -12.032 -45.286 -33.764 1.00 44.61 878 SER C CA 1
ATOM 6640 C C . SER D 1 89 ? -12.167 -45.321 -35.286 1.00 44.99 878 SER C C 1
ATOM 6641 O O . SER D 1 89 ? -11.575 -46.180 -35.935 1.00 45.53 878 SER C O 1
ATOM 6644 N N . ALA D 1 90 ? -12.935 -44.400 -35.860 1.00 44.64 879 ALA C N 1
ATOM 6645 C CA . ALA D 1 90 ? -13.163 -44.429 -37.302 1.00 44.30 879 ALA C CA 1
ATOM 6646 C C . ALA D 1 90 ? -13.563 -43.084 -37.891 1.00 44.77 879 ALA C C 1
ATOM 6647 O O . ALA D 1 90 ? -14.238 -42.284 -37.242 1.00 45.48 879 ALA C O 1
ATOM 6649 N N . ASP D 1 91 ? -13.151 -42.857 -39.135 1.00 37.68 880 ASP C N 1
ATOM 6650 C CA . ASP D 1 91 ? -13.572 -41.682 -39.877 1.00 37.69 880 ASP C CA 1
ATOM 6651 C C . ASP D 1 91 ? -15.089 -41.583 -39.830 1.00 36.20 880 ASP C C 1
ATOM 6652 O O . ASP D 1 91 ? -15.776 -42.592 -39.674 1.00 35.83 880 ASP C O 1
ATOM 6657 N N . VAL D 1 92 ? -15.609 -40.366 -39.949 1.00 35.06 881 VAL C N 1
ATOM 6658 C CA . VAL D 1 92 ? -17.039 -40.173 -40.145 1.00 34.96 881 VAL C CA 1
ATOM 6659 C C . VAL D 1 92 ? -17.301 -40.093 -41.644 1.00 35.17 881 VAL C C 1
ATOM 6660 O O . VAL D 1 92 ? -16.984 -39.090 -42.288 1.00 35.19 881 VAL C O 1
ATOM 6664 N N . LYS D 1 93 ? -17.870 -41.158 -42.199 1.00 37.18 882 LYS C N 1
ATOM 6665 C CA . LYS D 1 93 ? -17.968 -41.295 -43.648 1.00 37.29 882 LYS C CA 1
ATOM 6666 C C . LYS D 1 93 ? -19.394 -41.392 -44.166 1.00 36.21 882 LYS C C 1
ATOM 6667 O O . LYS D 1 93 ? -20.306 -41.779 -43.432 1.00 35.81 882 LYS C O 1
ATOM 6673 N N . PRO D 1 94 ? -19.583 -41.041 -45.446 1.00 32.38 883 PRO C N 1
ATOM 6674 C CA . PRO D 1 94 ? -20.834 -41.318 -46.149 1.00 31.85 883 PRO C CA 1
ATOM 6675 C C . PRO D 1 94 ? -20.820 -42.780 -46.561 1.00 32.18 883 PRO C C 1
ATOM 6676 O O . PRO D 1 94 ? -19.742 -43.327 -46.785 1.00 31.78 883 PRO C O 1
ATOM 6680 N N . TYR D 1 95 ? -21.989 -43.401 -46.657 1.00 32.47 884 TYR C N 1
ATOM 6681 C CA . TYR D 1 95 ? -22.074 -44.810 -47.024 1.00 33.38 884 TYR C CA 1
ATOM 6682 C C . TYR D 1 95 ? -21.626 -45.020 -48.471 1.00 33.44 884 TYR C C 1
ATOM 6683 O O . TYR D 1 95 ? -20.731 -45.822 -48.749 1.00 34.38 884 TYR C O 1
ATOM 6692 N N . ASN D 1 96 ? -22.254 -44.285 -49.385 1.00 34.66 885 ASN C N 1
ATOM 6693 C CA . ASN D 1 96 ? -21.888 -44.320 -50.794 1.00 34.47 885 ASN C CA 1
ATOM 6694 C C . ASN D 1 96 ? -20.852 -43.250 -51.132 1.00 34.43 885 ASN C C 1
ATOM 6695 O O . ASN D 1 96 ? -20.502 -42.424 -50.289 1.00 34.10 885 ASN C O 1
ATOM 6700 N N . ASP D 1 97 ? -20.359 -43.271 -52.365 1.00 36.44 886 ASP C N 1
ATOM 6701 C CA . ASP D 1 97 ? -19.339 -42.322 -52.790 1.00 37.81 886 ASP C CA 1
ATOM 6702 C C . ASP D 1 97 ? -19.963 -41.115 -53.475 1.00 38.24 886 ASP C C 1
ATOM 6703 O O . ASP D 1 97 ? -20.694 -41.257 -54.453 1.00 38.56 886 ASP C O 1
ATOM 6708 N N . ASN D 1 98 ? -19.675 -39.931 -52.945 1.00 39.48 887 ASN C N 1
ATOM 6709 C CA . ASN D 1 98 ? -20.092 -38.677 -53.562 1.00 39.35 887 ASN C CA 1
ATOM 6710 C C . ASN D 1 98 ? -21.573 -38.608 -53.933 1.00 38.99 887 ASN C C 1
ATOM 6711 O O . ASN D 1 98 ? -21.911 -38.369 -55.093 1.00 39.85 887 ASN C O 1
ATOM 6716 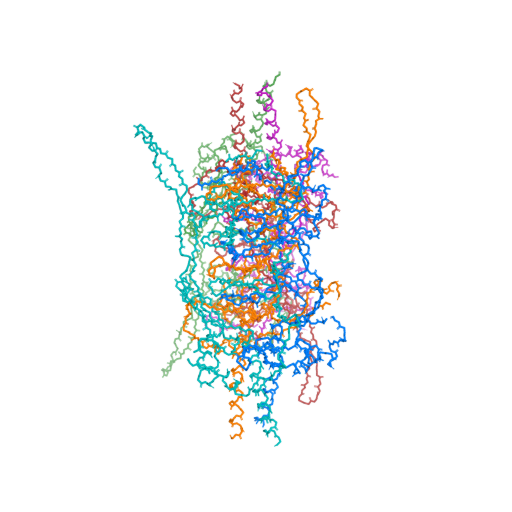N N . VAL D 1 99 ? -22.455 -38.812 -52.958 1.00 41.24 888 VAL C N 1
ATOM 6717 C CA . VAL D 1 99 ? -23.892 -38.670 -53.197 1.00 41.03 888 VAL C CA 1
ATOM 6718 C C . VAL D 1 99 ? -24.600 -37.935 -52.056 1.00 40.01 888 VAL C C 1
ATOM 6719 O O . VAL D 1 99 ? -25.697 -37.407 -52.241 1.00 40.34 888 VAL C O 1
ATOM 6723 N N . THR D 1 100 ? -23.976 -37.905 -50.882 1.00 27.52 889 THR C N 1
ATOM 6724 C CA . THR D 1 100 ? -24.554 -37.212 -49.731 1.00 25.64 889 THR C CA 1
ATOM 6725 C C . THR D 1 100 ? -23.614 -36.135 -49.200 1.00 25.17 889 THR C C 1
ATOM 6726 O O . THR D 1 100 ? -22.395 -36.239 -49.331 1.00 24.87 889 THR C O 1
ATOM 6730 N N . ALA D 1 101 ? -24.192 -35.102 -48.595 1.00 33.70 890 ALA C N 1
ATOM 6731 C CA . ALA D 1 101 ? -23.431 -33.913 -48.229 1.00 34.44 890 ALA C CA 1
ATOM 6732 C C . ALA D 1 101 ? -23.236 -33.752 -46.728 1.00 34.38 890 ALA C C 1
ATOM 6733 O O . ALA D 1 101 ? -23.942 -34.361 -45.927 1.00 35.25 890 ALA C O 1
ATOM 6735 N N . LEU D 1 102 ? -22.263 -32.924 -46.364 1.00 27.14 891 LEU C N 1
ATOM 6736 C CA . LEU D 1 102 ? -22.123 -32.440 -45.003 1.00 27.24 891 LEU C CA 1
ATOM 6737 C C . LEU D 1 102 ? -22.881 -31.124 -44.891 1.00 28.60 891 LEU C C 1
ATOM 6738 O O . LEU D 1 102 ? -22.440 -30.103 -45.415 1.00 29.01 891 LEU C O 1
ATOM 6743 N N . GLY D 1 103 ? -24.031 -31.152 -44.228 1.00 32.40 892 GLY C N 1
ATOM 6744 C CA . GLY D 1 103 ? -24.792 -29.939 -43.987 1.00 34.03 892 GLY C CA 1
ATOM 6745 C C . GLY D 1 103 ? -25.833 -29.663 -45.052 1.00 35.95 892 GLY C C 1
ATOM 6746 O O . GLY D 1 103 ? -26.198 -30.552 -45.817 1.00 36.86 892 GLY C O 1
ATOM 6747 N N . GLY D 1 104 ? -26.313 -28.424 -45.099 1.00 46.43 893 GLY C N 1
ATOM 6748 C CA . GLY D 1 104 ? -27.316 -28.027 -46.069 1.00 47.66 893 GLY C CA 1
ATOM 6749 C C . GLY D 1 104 ? -27.559 -26.531 -46.061 1.00 48.35 893 GLY C C 1
ATOM 6750 O O . GLY D 1 104 ? -27.077 -25.828 -45.173 1.00 48.66 893 GLY C O 1
ATOM 6751 N N . PRO D 1 105 ? -28.315 -26.039 -47.056 1.00 40.51 894 PRO C N 1
ATOM 6752 C CA . PRO D 1 105 ? -28.644 -24.618 -47.214 1.00 39.73 894 PRO C CA 1
ATOM 6753 C C . PRO D 1 105 ? -29.104 -24.024 -45.893 1.00 38.72 894 PRO C C 1
ATOM 6754 O O . PRO D 1 105 ? -28.547 -23.037 -45.410 1.00 39.06 894 PRO C O 1
ATOM 6758 N N . SER D 1 106 ? -30.122 -24.648 -45.313 1.00 36.35 895 SER C N 1
ATOM 6759 C CA . SER D 1 106 ? -30.708 -24.193 -44.064 1.00 35.74 895 SER C CA 1
ATOM 6760 C C . SER D 1 106 ? -30.342 -25.145 -42.924 1.00 35.02 895 SER C C 1
ATOM 6761 O O . SER D 1 106 ? -31.056 -25.246 -41.929 1.00 34.80 895 SER C O 1
ATOM 6764 N N . ASN D 1 107 ? -29.228 -25.850 -43.087 1.00 31.51 896 ASN C N 1
ATOM 6765 C CA . ASN D 1 107 ? -28.709 -26.732 -42.047 1.00 31.29 896 ASN C CA 1
ATOM 6766 C C . ASN D 1 107 ? -27.192 -26.661 -42.024 1.00 31.67 896 ASN C C 1
ATOM 6767 O O . ASN D 1 107 ? -26.511 -27.679 -42.138 1.00 31.36 896 ASN C O 1
ATOM 6772 N N . ARG D 1 108 ? -26.672 -25.448 -41.881 1.00 33.20 897 ARG C N 1
ATOM 6773 C CA . ARG D 1 108 ? -25.240 -25.205 -41.988 1.00 34.28 897 ARG C CA 1
ATOM 6774 C C . ARG D 1 108 ? -24.484 -25.563 -40.719 1.00 34.62 897 ARG C C 1
ATOM 6775 O O . ARG D 1 108 ? -24.987 -25.380 -39.611 1.00 35.44 897 ARG C O 1
ATOM 6783 N N . PHE D 1 109 ? -23.273 -26.080 -40.895 1.00 36.21 898 PHE C N 1
ATOM 6784 C CA . PHE D 1 109 ? -22.327 -26.193 -39.799 1.00 37.53 898 PHE C CA 1
ATOM 6785 C C . PHE D 1 109 ? -21.570 -24.874 -39.722 1.00 38.60 898 PHE C C 1
ATOM 6786 O O . PHE D 1 109 ? -21.161 -24.327 -40.748 1.00 39.55 898 PHE C O 1
ATOM 6794 N N . THR D 1 110 ? -21.389 -24.356 -38.513 1.00 38.59 899 THR C N 1
ATOM 6795 C CA . THR D 1 110 ? -20.709 -23.080 -38.342 1.00 37.96 899 THR C CA 1
ATOM 6796 C C . THR D 1 110 ? -19.324 -23.125 -38.976 1.00 38.42 899 THR C C 1
ATOM 6797 O O . THR D 1 110 ? -18.856 -22.135 -39.529 1.00 39.11 899 THR C O 1
ATOM 6801 N N . THR D 1 111 ? -18.679 -24.284 -38.884 1.00 35.08 900 THR C N 1
ATOM 6802 C CA . THR D 1 111 ? -17.387 -24.523 -39.522 1.00 35.21 900 THR C CA 1
ATOM 6803 C C . THR D 1 111 ? -16.960 -25.966 -39.360 1.00 35.26 900 THR C C 1
ATOM 6804 O O . THR D 1 111 ? -17.685 -26.785 -38.803 1.00 34.80 900 THR C O 1
ATOM 6808 N N . ALA D 1 112 ? -15.768 -26.261 -39.862 1.00 40.17 901 ALA C N 1
ATOM 6809 C CA . ALA D 1 112 ? -15.105 -27.522 -39.597 1.00 41.45 901 ALA C CA 1
ATOM 6810 C C . ALA D 1 112 ? -13.736 -27.203 -39.016 1.00 41.53 901 ALA C C 1
ATOM 6811 O O . ALA D 1 112 ? -13.095 -26.232 -39.420 1.00 41.97 901 ALA C O 1
ATOM 6813 N N . TYR D 1 113 ? -13.299 -28.005 -38.054 1.00 37.17 902 TYR C N 1
ATOM 6814 C CA . TYR D 1 113 ? -11.953 -27.875 -37.515 1.00 37.23 902 TYR C CA 1
ATOM 6815 C C . TYR D 1 113 ? -11.090 -28.998 -38.070 1.00 37.81 902 TYR C C 1
ATOM 6816 O O . TYR D 1 113 ? -11.414 -30.177 -37.915 1.00 37.53 902 TYR C O 1
ATOM 6825 N N . LEU D 1 114 ? -9.992 -28.629 -38.720 1.00 41.47 903 LEU C N 1
ATOM 6826 C CA . LEU D 1 114 ? -9.158 -29.610 -39.399 1.00 41.97 903 LEU C CA 1
ATOM 6827 C C . LEU D 1 114 ? -7.682 -29.447 -39.056 1.00 42.30 903 LEU C C 1
ATOM 6828 O O . LEU D 1 114 ? -7.225 -28.345 -38.756 1.00 42.02 903 LEU C O 1
ATOM 6833 N N . GLY D 1 115 ? -6.946 -30.555 -39.095 1.00 46.23 904 GLY C N 1
ATOM 6834 C CA . GLY D 1 115 ? -5.510 -30.538 -38.877 1.00 46.56 904 GLY C CA 1
ATOM 6835 C C . GLY D 1 115 ? -4.765 -30.279 -40.174 1.00 46.43 904 GLY C C 1
ATOM 6836 O O . GLY D 1 115 ? -3.561 -30.021 -40.179 1.00 46.70 904 GLY C O 1
ATOM 6837 N N . SER D 1 116 ? -5.493 -30.355 -41.283 1.00 41.06 905 SER C N 1
ATOM 6838 C CA . SER D 1 116 ? -4.933 -30.053 -42.593 1.00 42.29 905 SER C CA 1
ATOM 6839 C C . SER D 1 116 ? -6.039 -29.643 -43.564 1.00 42.88 905 SER C C 1
ATOM 6840 O O . SER D 1 116 ? -7.226 -29.744 -43.246 1.00 42.85 905 SER C O 1
ATOM 6843 N N . ASN D 1 117 ? -5.643 -29.194 -44.751 1.00 47.77 906 ASN C N 1
ATOM 6844 C CA . ASN D 1 117 ? -6.584 -28.643 -45.727 1.00 49.28 906 ASN C CA 1
ATOM 6845 C C . ASN D 1 117 ? -7.462 -29.677 -46.427 1.00 48.83 906 ASN C C 1
ATOM 6846 O O . ASN D 1 117 ? -7.003 -30.770 -46.763 1.00 48.63 906 ASN C O 1
ATOM 6851 N N . PRO D 1 118 ? -8.736 -29.323 -46.655 1.00 46.30 907 PRO C N 1
ATOM 6852 C CA . PRO D 1 118 ? -9.697 -30.207 -47.318 1.00 46.57 907 PRO C CA 1
ATOM 6853 C C . PRO D 1 118 ? -9.135 -30.781 -48.611 1.00 46.31 907 PRO C C 1
ATOM 6854 O O . PRO D 1 118 ? -8.384 -30.109 -49.318 1.00 46.33 907 PRO C O 1
ATOM 6858 N N . ILE D 1 119 ? -9.499 -32.023 -48.907 1.00 40.58 908 ILE C N 1
ATOM 6859 C CA . ILE D 1 119 ? -9.081 -32.674 -50.138 1.00 40.51 908 ILE C CA 1
ATOM 6860 C C . ILE D 1 119 ? -10.256 -32.770 -51.102 1.00 41.36 908 ILE C C 1
ATOM 6861 O O . ILE D 1 119 ? -11.357 -33.160 -50.717 1.00 41.62 908 ILE C O 1
ATOM 6866 N N . VAL D 1 120 ? -10.021 -32.405 -52.356 1.00 55.09 909 VAL C N 1
ATOM 6867 C CA . VAL D 1 120 ? -11.048 -32.518 -53.380 1.00 55.16 909 VAL C CA 1
ATOM 6868 C C . VAL D 1 120 ? -10.572 -33.468 -54.466 1.00 55.60 909 VAL C C 1
ATOM 6869 O O . VAL D 1 120 ? -9.445 -33.356 -54.945 1.00 56.88 909 VAL C O 1
ATOM 6873 N N . THR D 1 121 ? -11.435 -34.402 -54.849 1.00 43.86 910 THR C N 1
ATOM 6874 C CA . THR D 1 121 ? -11.076 -35.420 -55.826 1.00 43.45 910 THR C CA 1
ATOM 6875 C C . THR D 1 121 ? -12.307 -35.933 -56.562 1.00 43.26 910 THR C C 1
ATOM 6876 O O . THR D 1 121 ? -13.405 -35.978 -56.003 1.00 42.83 910 THR C O 1
ATOM 6880 N N . ALA D 1 122 ? -12.115 -36.320 -57.818 1.00 44.15 911 ALA C N 1
ATOM 6881 C CA . ALA D 1 122 ? -13.206 -36.814 -58.647 1.00 43.76 911 ALA C CA 1
ATOM 6882 C C . ALA D 1 122 ? -13.350 -38.324 -58.515 1.00 43.18 911 ALA C C 1
ATOM 6883 O O . ALA D 1 122 ? -14.380 -38.894 -58.872 1.00 42.10 911 ALA C O 1
ATOM 6885 N N . ASN D 1 123 ? -12.309 -38.968 -57.999 1.00 42.20 912 ASN C N 1
ATOM 6886 C CA . ASN D 1 123 ? -12.295 -40.419 -57.879 1.00 42.91 912 ASN C CA 1
ATOM 6887 C C . ASN D 1 123 ? -12.586 -41.094 -59.214 1.00 43.46 912 ASN C C 1
ATOM 6888 O O . ASN D 1 123 ? -13.403 -42.010 -59.293 1.00 43.38 912 ASN C O 1
ATOM 6893 N N . GLY D 1 124 ? -11.923 -40.627 -60.266 1.00 49.93 913 GLY C N 1
ATOM 6894 C CA . GLY D 1 124 ? -12.021 -41.260 -61.568 1.00 48.17 913 GLY C CA 1
ATOM 6895 C C . GLY D 1 124 ? -13.209 -40.823 -62.402 1.00 50.54 913 GLY C C 1
ATOM 6896 O O . GLY D 1 124 ? -13.386 -41.293 -63.527 1.00 48.57 913 GLY C O 1
ATOM 6897 N N . GLU D 1 125 ? -14.031 -39.933 -61.859 1.00 62.79 914 GLU C N 1
ATOM 6898 C CA . GLU D 1 125 ? -15.147 -39.385 -62.622 1.00 65.13 914 GLU C CA 1
ATOM 6899 C C . GLU D 1 125 ? -14.629 -38.552 -63.793 1.00 65.72 914 GLU C C 1
ATOM 6900 O O . GLU D 1 125 ? -13.551 -37.961 -63.720 1.00 65.31 914 GLU C O 1
ATOM 6906 N N . ARG D 1 126 ? -15.399 -38.517 -64.875 1.00 54.89 915 ARG C N 1
ATOM 6907 C CA . ARG D 1 126 ? -14.933 -37.903 -66.113 1.00 55.43 915 ARG C CA 1
ATOM 6908 C C . ARG D 1 126 ? -15.402 -36.467 -66.293 1.00 54.63 915 ARG C C 1
ATOM 6909 O O . ARG D 1 126 ? -16.598 -36.180 -66.292 1.00 53.84 915 ARG C O 1
ATOM 6917 N N . LYS D 1 127 ? -14.438 -35.567 -66.446 1.00 53.16 916 LYS C N 1
ATOM 6918 C CA . LYS D 1 127 ? -14.726 -34.177 -66.746 1.00 53.33 916 LYS C CA 1
ATOM 6919 C C . LYS D 1 127 ? -14.578 -33.980 -68.245 1.00 54.02 916 LYS C C 1
ATOM 6920 O O . LYS D 1 127 ? -13.843 -34.719 -68.900 1.00 53.95 916 LYS C O 1
ATOM 6926 N N . THR D 1 128 ? -15.280 -32.998 -68.798 1.00 44.79 917 THR C N 1
ATOM 6927 C CA . THR D 1 128 ? -15.012 -32.593 -70.168 1.00 45.18 917 THR C CA 1
ATOM 6928 C C . THR D 1 128 ? -13.540 -32.221 -70.207 1.00 46.19 917 THR C C 1
ATOM 6929 O O . THR D 1 128 ? -12.930 -32.005 -69.160 1.00 45.62 917 THR C O 1
ATOM 6933 N N . GLU D 1 129 ? -12.957 -32.149 -71.396 1.00 58.93 918 GLU C N 1
ATOM 6934 C CA . GLU D 1 129 ? -11.557 -31.760 -71.484 1.00 59.67 918 GLU C CA 1
ATOM 6935 C C . GLU D 1 129 ? -11.356 -30.363 -70.913 1.00 59.91 918 GLU C C 1
ATOM 6936 O O . GLU D 1 129 ? -12.010 -29.411 -71.343 1.00 60.20 918 GLU C O 1
ATOM 6942 N N . PRO D 1 130 ? -10.445 -30.239 -69.938 1.00 55.19 919 PRO C N 1
ATOM 6943 C CA . PRO D 1 130 ? -10.166 -28.960 -69.283 1.00 55.51 919 PRO C CA 1
ATOM 6944 C C . PRO D 1 130 ? -10.004 -27.832 -70.293 1.00 56.72 919 PRO C C 1
ATOM 6945 O O . PRO D 1 130 ? -9.241 -27.946 -71.252 1.00 57.45 919 PRO C O 1
ATOM 6949 N N . VAL D 1 131 ? -10.743 -26.753 -70.069 1.00 53.27 920 VAL C N 1
ATOM 6950 C CA . VAL D 1 131 ? -10.710 -25.584 -70.936 1.00 53.82 920 VAL C CA 1
ATOM 6951 C C . VAL D 1 131 ? -10.138 -24.386 -70.180 1.00 54.23 920 VAL C C 1
ATOM 6952 O O . VAL D 1 131 ? -10.227 -24.322 -68.954 1.00 53.72 920 VAL C O 1
ATOM 6956 N N . VAL D 1 132 ? -9.533 -23.450 -70.904 1.00 51.50 921 VAL C N 1
ATOM 6957 C CA . VAL D 1 132 ? -8.974 -22.259 -70.272 1.00 54.12 921 VAL C CA 1
ATOM 6958 C C . VAL D 1 132 ? -10.064 -21.353 -69.711 1.00 53.96 921 VAL C C 1
ATOM 6959 O O . VAL D 1 132 ? -11.241 -21.504 -70.030 1.00 53.98 921 VAL C O 1
ATOM 6963 N N . PHE D 1 133 ? -9.667 -20.412 -68.866 1.00 50.44 922 PHE C N 1
ATOM 6964 C CA . PHE D 1 133 ? -10.574 -19.347 -68.476 1.00 51.33 922 PHE C CA 1
ATOM 6965 C C . PHE D 1 133 ? -10.654 -18.374 -69.642 1.00 52.61 922 PHE C C 1
ATOM 6966 O O . PHE D 1 133 ? -9.653 -17.769 -70.020 1.00 53.31 922 PHE C O 1
ATOM 6974 N N . ASP D 1 134 ? -11.840 -18.242 -70.226 1.00 60.31 923 ASP C N 1
ATOM 6975 C CA . ASP D 1 134 ? -12.019 -17.381 -71.391 1.00 62.30 923 ASP C CA 1
ATOM 6976 C C . ASP D 1 134 ? -11.816 -15.905 -71.055 1.00 63.67 923 ASP C C 1
ATOM 6977 O O . ASP D 1 134 ? -11.978 -15.489 -69.908 1.00 58.22 923 ASP C O 1
ATOM 6982 N N . ASP D 1 135 ? -11.458 -15.120 -72.066 1.00 59.98 924 ASP C N 1
ATOM 6983 C CA . ASP D 1 135 ? -11.231 -13.691 -71.889 1.00 60.79 924 ASP C CA 1
ATOM 6984 C C . ASP D 1 135 ? -12.502 -12.980 -71.442 1.00 60.51 924 ASP C C 1
ATOM 6985 O O . ASP D 1 135 ? -12.456 -12.063 -70.623 1.00 63.17 924 ASP C O 1
ATOM 6990 N N . ALA D 1 136 ? -13.637 -13.411 -71.983 1.00 52.19 925 ALA C N 1
ATOM 6991 C CA . ALA D 1 136 ? -14.919 -12.797 -71.657 1.00 47.03 925 ALA C CA 1
ATOM 6992 C C . ALA D 1 136 ? -15.250 -12.964 -70.176 1.00 46.90 925 ALA C C 1
ATOM 6993 O O . ALA D 1 136 ? -15.754 -12.040 -69.539 1.00 47.24 925 ALA C O 1
ATOM 6995 N N . PHE D 1 137 ? -14.961 -14.142 -69.633 1.00 59.56 926 PHE C N 1
ATOM 6996 C CA . PHE D 1 137 ? -15.212 -14.405 -68.223 1.00 58.40 926 PHE C CA 1
ATOM 6997 C C . PHE D 1 137 ? -14.217 -13.660 -67.336 1.00 52.36 926 PHE C C 1
ATOM 6998 O O . PHE D 1 137 ? -14.587 -13.109 -66.298 1.00 52.80 926 PHE C O 1
ATOM 7006 N N . LEU D 1 138 ? -12.953 -13.654 -67.746 1.00 58.58 927 LEU C N 1
ATOM 7007 C CA . LEU D 1 138 ? -11.906 -12.963 -67.002 1.00 56.94 927 LEU C CA 1
ATOM 7008 C C . LEU D 1 138 ? -12.122 -11.453 -66.977 1.00 58.99 927 LEU C C 1
ATOM 7009 O O . LEU D 1 138 ? -11.630 -10.763 -66.085 1.00 59.07 927 LEU C O 1
ATOM 7014 N N . ASP D 1 139 ? -12.859 -10.945 -67.959 1.00 63.97 928 ASP C N 1
ATOM 7015 C CA . ASP D 1 139 ? -13.154 -9.520 -68.026 1.00 65.56 928 ASP C CA 1
ATOM 7016 C C . ASP D 1 139 ? -14.193 -9.127 -66.983 1.00 64.73 928 ASP C C 1
ATOM 7017 O O . ASP D 1 139 ? -14.212 -7.990 -66.511 1.00 65.06 928 ASP C O 1
ATOM 7022 N N . ALA D 1 140 ? -15.052 -10.075 -66.625 1.00 65.47 929 ALA C N 1
ATOM 7023 C CA . ALA D 1 140 ? -16.098 -9.827 -65.639 1.00 64.46 929 ALA C CA 1
ATOM 7024 C C . ALA D 1 140 ? -15.593 -10.031 -64.214 1.00 61.65 929 ALA C C 1
ATOM 7025 O O . ALA D 1 140 ? -16.077 -9.394 -63.279 1.00 61.29 929 ALA C O 1
ATOM 7027 N N . TRP D 1 141 ? -14.616 -10.919 -64.055 1.00 57.47 930 TRP C N 1
ATOM 7028 C CA . TRP D 1 141 ? -14.088 -11.244 -62.734 1.00 54.38 930 TRP C CA 1
ATOM 7029 C C . TRP D 1 141 ? -13.434 -10.030 -62.082 1.00 54.33 930 TRP C C 1
ATOM 7030 O O . TRP D 1 141 ? -13.342 -9.945 -60.856 1.00 52.72 930 TRP C O 1
ATOM 7041 N N . GLY D 1 142 ? -12.985 -9.092 -62.910 1.00 57.51 931 GLY C N 1
ATOM 7042 C CA . GLY D 1 142 ? -12.376 -7.870 -62.421 1.00 57.76 931 GLY C CA 1
ATOM 7043 C C . GLY D 1 142 ? -13.364 -7.009 -61.658 1.00 57.60 931 GLY C C 1
ATOM 7044 O O . GLY D 1 142 ? -12.971 -6.128 -60.896 1.00 56.64 931 GLY C O 1
ATOM 7045 N N . ASP D 1 143 ? -14.652 -7.267 -61.867 1.00 55.01 932 ASP C N 1
ATOM 7046 C CA . ASP D 1 143 ? -15.708 -6.529 -61.181 1.00 55.15 932 ASP C CA 1
ATOM 7047 C C . ASP D 1 143 ? -15.996 -7.087 -59.786 1.00 54.06 932 ASP C C 1
ATOM 7048 O O . ASP D 1 143 ? -16.687 -6.453 -58.985 1.00 54.36 932 ASP C O 1
ATOM 7053 N N . VAL D 1 144 ? -15.464 -8.271 -59.502 1.00 60.75 933 VAL C N 1
ATOM 7054 C CA . VAL D 1 144 ? -15.624 -8.889 -58.192 1.00 58.61 933 VAL C CA 1
ATOM 7055 C C . VAL D 1 144 ? -14.827 -8.135 -57.134 1.00 57.56 933 VAL C C 1
ATOM 7056 O O . VAL D 1 144 ? -13.634 -7.887 -57.305 1.00 57.22 933 VAL C O 1
ATOM 7060 N N . HIS D 1 145 ? -15.498 -7.772 -56.046 1.00 51.46 934 HIS C N 1
ATOM 7061 C CA . HIS D 1 145 ? -14.871 -7.021 -54.967 1.00 51.49 934 HIS C CA 1
ATOM 7062 C C . HIS D 1 145 ? -14.627 -7.892 -53.739 1.00 51.25 934 HIS C C 1
ATOM 7063 O O . HIS D 1 145 ? -15.504 -8.633 -53.300 1.00 50.41 934 HIS C O 1
ATOM 7070 N N . TYR D 1 146 ? -13.423 -7.799 -53.191 1.00 49.22 935 TYR C N 1
ATOM 7071 C CA . TYR D 1 146 ? -13.099 -8.482 -51.953 1.00 49.42 935 TYR C CA 1
ATOM 7072 C C . TYR D 1 146 ? -13.251 -7.516 -50.786 1.00 50.27 935 TYR C C 1
ATOM 7073 O O . TYR D 1 146 ? -12.653 -6.439 -50.775 1.00 50.39 935 TYR C O 1
ATOM 7082 N N . ILE D 1 147 ? -14.054 -7.907 -49.802 1.00 52.69 936 ILE C N 1
ATOM 7083 C CA . ILE D 1 147 ? -14.507 -6.966 -48.786 1.00 52.87 936 ILE C CA 1
ATOM 7084 C C . ILE D 1 147 ? -14.299 -7.431 -47.346 1.00 52.63 936 ILE C C 1
ATOM 7085 O O . ILE D 1 147 ? -14.020 -8.599 -47.083 1.00 52.19 936 ILE C O 1
ATOM 7090 N N . MET D 1 148 ? -14.427 -6.482 -46.426 1.00 56.08 937 MET C N 1
ATOM 7091 C CA . MET D 1 148 ? -14.453 -6.758 -45.001 1.00 55.55 937 MET C CA 1
ATOM 7092 C C . MET D 1 148 ? -15.871 -6.516 -44.512 1.00 55.27 937 MET C C 1
ATOM 7093 O O . MET D 1 148 ? -16.583 -5.672 -45.058 1.00 55.16 937 MET C O 1
ATOM 7098 N N . TYR D 1 149 ? -16.286 -7.250 -43.486 1.00 48.39 938 TYR C N 1
ATOM 7099 C CA . TYR D 1 149 ? -17.628 -7.076 -42.947 1.00 48.27 938 TYR C CA 1
ATOM 7100 C C . TYR D 1 149 ? -17.776 -7.694 -41.566 1.00 47.64 938 TYR C C 1
ATOM 7101 O O . TYR D 1 149 ? -16.854 -8.319 -41.045 1.00 48.10 938 TYR C O 1
ATOM 7110 N N . GLN D 1 150 ? -18.955 -7.510 -40.985 1.00 48.70 939 GLN C N 1
ATOM 7111 C CA . GLN D 1 150 ? -19.302 -8.108 -39.709 1.00 47.89 939 GLN C CA 1
ATOM 7112 C C . GLN D 1 150 ? -20.776 -8.456 -39.762 1.00 47.14 939 GLN C C 1
ATOM 7113 O O . GLN D 1 150 ? -21.486 -8.009 -40.661 1.00 45.33 939 GLN C O 1
ATOM 7119 N N . TRP D 1 151 ? -21.238 -9.253 -38.806 1.00 42.48 940 TRP C N 1
ATOM 7120 C CA . TRP D 1 151 ? -22.654 -9.585 -38.726 1.00 43.64 940 TRP C CA 1
ATOM 7121 C C . TRP D 1 151 ? -23.376 -8.570 -37.853 1.00 44.81 940 TRP C C 1
ATOM 7122 O O . TRP D 1 151 ? -22.858 -8.152 -36.818 1.00 44.70 940 TRP C O 1
ATOM 7133 N N . LEU D 1 152 ? -24.568 -8.165 -38.276 1.00 47.78 941 LEU C N 1
ATOM 7134 C CA . LEU D 1 152 ? -25.349 -7.205 -37.506 1.00 49.45 941 LEU C CA 1
ATOM 7135 C C . LEU D 1 152 ? -25.630 -7.724 -36.097 1.00 51.21 941 LEU C C 1
ATOM 7136 O O . LEU D 1 152 ? -25.543 -6.976 -35.124 1.00 52.40 941 LEU C O 1
ATOM 7141 N N . ASP D 1 153 ? -25.956 -9.010 -35.996 1.00 56.12 942 ASP C N 1
ATOM 7142 C CA . ASP D 1 153 ? -26.230 -9.630 -34.704 1.00 57.26 942 ASP C CA 1
ATOM 7143 C C . ASP D 1 153 ? -24.984 -9.669 -33.822 1.00 58.02 942 ASP C C 1
ATOM 7144 O O . ASP D 1 153 ? -25.057 -9.404 -32.621 1.00 57.82 942 ASP C O 1
ATOM 7149 N N . ALA D 1 154 ? -23.844 -10.000 -34.422 1.00 52.48 943 ALA C N 1
ATOM 7150 C CA . ALA D 1 154 ? -22.581 -10.002 -33.695 1.00 53.83 943 ALA C CA 1
ATOM 7151 C C . ALA D 1 154 ? -22.275 -8.605 -33.165 1.00 54.75 943 ALA C C 1
ATOM 7152 O O . ALA D 1 154 ? -21.919 -8.436 -31.998 1.00 54.92 943 ALA C O 1
ATOM 7154 N N . VAL D 1 155 ? -22.424 -7.608 -34.032 1.00 57.10 944 VAL C N 1
ATOM 7155 C CA . VAL D 1 155 ? -22.199 -6.217 -33.658 1.00 58.16 944 VAL C CA 1
ATOM 7156 C C . VAL D 1 155 ? -23.160 -5.779 -32.555 1.00 58.68 944 VAL C C 1
ATOM 7157 O O . VAL D 1 155 ? -22.792 -5.006 -31.668 1.00 58.90 944 VAL C O 1
ATOM 7161 N N . GLN D 1 156 ? -24.392 -6.278 -32.613 1.00 66.26 945 GLN C N 1
ATOM 7162 C CA . GLN D 1 156 ? -25.393 -5.952 -31.604 1.00 66.88 945 GLN C CA 1
ATOM 7163 C C . GLN D 1 156 ? -24.901 -6.358 -30.220 1.00 67.42 945 GLN C C 1
ATOM 7164 O O . GLN D 1 156 ? -25.280 -5.761 -29.212 1.00 67.95 945 GLN C O 1
ATOM 7170 N N . LEU D 1 157 ? -24.053 -7.380 -30.181 1.00 87.65 946 LEU C N 1
ATOM 7171 C CA . LEU D 1 157 ? -23.423 -7.809 -28.941 1.00 88.04 946 LEU C CA 1
ATOM 7172 C C . LEU D 1 157 ? -21.913 -7.620 -29.037 0.45 88.12 946 LEU C C 1
ATOM 7173 O O . LEU D 1 157 ? -21.148 -8.540 -28.749 0.95 88.27 946 LEU C O 1
ATOM 7178 N N . LYS D 1 158 ? -21.497 -6.425 -29.452 1.00 68.51 947 LYS C N 1
ATOM 7179 C CA . LYS D 1 158 ? -20.081 -6.093 -29.605 1.00 68.86 947 LYS C CA 1
ATOM 7180 C C . LYS D 1 158 ? -19.226 -6.710 -28.505 1.00 68.38 947 LYS C C 1
ATOM 7181 O O . LYS D 1 158 ? -18.742 -7.834 -28.638 1.00 68.06 947 LYS C O 1
ATOM 7187 N N . ALA D 1 162 ? -17.327 -7.914 -31.731 1.00 60.86 951 ALA C N 1
ATOM 7188 C CA . ALA D 1 162 ? -17.789 -8.158 -33.093 1.00 60.86 951 ALA C CA 1
ATOM 7189 C C . ALA D 1 162 ? -16.611 -8.258 -34.059 1.00 60.66 951 ALA C C 1
ATOM 7190 O O . ALA D 1 162 ? -15.947 -7.262 -34.347 1.00 60.30 951 ALA C O 1
ATOM 7192 N N . ARG D 1 163 ? -16.359 -9.466 -34.555 1.00 66.83 952 ARG C N 1
ATOM 7193 C CA . ARG D 1 163 ? -15.206 -9.715 -35.413 1.00 66.85 952 ARG C CA 1
ATOM 7194 C C . ARG D 1 163 ? -15.459 -9.345 -36.871 1.00 65.83 952 ARG C C 1
ATOM 7195 O O . ARG D 1 163 ? -16.604 -9.221 -37.308 1.00 65.31 952 ARG C O 1
ATOM 7203 N N . ILE D 1 164 ? -14.369 -9.187 -37.616 1.00 51.64 953 ILE C N 1
ATOM 7204 C CA . ILE D 1 164 ? -14.423 -8.893 -39.041 1.00 50.67 953 ILE C CA 1
ATOM 7205 C C . ILE D 1 164 ? -14.017 -10.127 -39.839 1.00 50.25 953 ILE C C 1
ATOM 7206 O O . ILE D 1 164 ? -12.968 -10.717 -39.583 1.00 50.21 953 ILE C O 1
ATOM 7211 N N . HIS D 1 165 ? -14.850 -10.522 -40.797 1.00 56.46 954 HIS C N 1
ATOM 7212 C CA . HIS D 1 165 ? -14.519 -11.632 -41.686 1.00 55.87 954 HIS C CA 1
ATOM 7213 C C . HIS D 1 165 ? -14.311 -11.115 -43.105 1.00 55.21 954 HIS C C 1
ATOM 7214 O O . HIS D 1 165 ? -14.891 -10.100 -43.492 1.00 55.11 954 HIS C O 1
ATOM 7221 N N . PHE D 1 166 ? -13.490 -11.815 -43.882 1.00 54.81 955 PHE C N 1
ATOM 7222 C CA . PHE D 1 166 ? -13.260 -11.438 -45.272 1.00 52.99 955 PHE C CA 1
ATOM 7223 C C . PHE D 1 166 ? -14.078 -12.297 -46.228 1.00 52.53 955 PHE C C 1
ATOM 7224 O O . PHE D 1 166 ? -14.647 -13.319 -45.837 1.00 52.18 955 PHE C O 1
ATOM 7232 N N . GLY D 1 167 ? -14.123 -11.877 -47.488 1.00 58.05 956 GLY C N 1
ATOM 7233 C CA . GLY D 1 167 ? -14.833 -12.615 -48.514 1.00 57.78 956 GLY C CA 1
ATOM 7234 C C . GLY D 1 167 ? -15.432 -11.703 -49.565 1.00 57.74 956 GLY C C 1
ATOM 7235 O O . GLY D 1 167 ? -14.915 -10.620 -49.835 1.00 57.94 956 GLY C O 1
ATOM 7236 N N . VAL D 1 168 ? -16.525 -12.151 -50.167 1.00 41.18 957 VAL C N 1
ATOM 7237 C CA . VAL D 1 168 ? -17.245 -11.353 -51.145 1.00 41.51 957 VAL C CA 1
ATOM 7238 C C . VAL D 1 168 ? -18.726 -11.689 -51.097 1.00 41.68 957 VAL C C 1
ATOM 7239 O O . VAL D 1 168 ? -19.099 -12.857 -50.993 1.00 42.48 957 VAL C O 1
ATOM 7243 N N . ILE D 1 169 ? -19.565 -10.661 -51.152 1.00 42.89 958 ILE C N 1
ATOM 7244 C CA . ILE D 1 169 ? -21.007 -10.859 -51.129 1.00 42.86 958 ILE C CA 1
ATOM 7245 C C . ILE D 1 169 ? -21.450 -11.618 -52.373 1.00 43.51 958 ILE C C 1
ATOM 7246 O O . ILE D 1 169 ? -21.065 -11.274 -53.494 1.00 44.18 958 ILE C O 1
ATOM 7251 N N . ALA D 1 170 ? -22.253 -12.656 -52.170 1.00 51.06 959 ALA C N 1
ATOM 7252 C CA . ALA D 1 170 ? -22.721 -13.489 -53.270 1.00 52.51 959 ALA C CA 1
ATOM 7253 C C . ALA D 1 170 ? -23.532 -12.690 -54.287 1.00 52.93 959 ALA C C 1
ATOM 7254 O O . ALA D 1 170 ? -23.359 -12.852 -55.494 1.00 53.11 959 ALA C O 1
ATOM 7256 N N . GLN D 1 171 ? -24.413 -11.828 -53.792 1.00 67.32 960 GLN C N 1
ATOM 7257 C CA . GLN D 1 171 ? -25.299 -11.051 -54.653 1.00 68.24 960 GLN C CA 1
ATOM 7258 C C . GLN D 1 171 ? -24.527 -10.113 -55.578 1.00 67.55 960 GLN C C 1
ATOM 7259 O O . GLN D 1 171 ? -24.985 -9.793 -56.677 1.00 67.60 960 GLN C O 1
ATOM 7265 N N . GLN D 1 172 ? -23.355 -9.675 -55.134 1.00 50.42 961 GLN C N 1
ATOM 7266 C CA . GLN D 1 172 ? -22.555 -8.755 -55.930 1.00 50.71 961 GLN C CA 1
ATOM 7267 C C . GLN D 1 172 ? -21.899 -9.504 -57.089 1.00 50.69 961 GLN C C 1
ATOM 7268 O O . GLN D 1 172 ? -21.747 -8.961 -58.182 1.00 51.26 961 GLN C O 1
ATOM 7274 N N . ILE D 1 173 ? -21.520 -10.757 -56.844 1.00 46.94 962 ILE C N 1
ATOM 7275 C CA . ILE D 1 173 ? -21.035 -11.634 -57.904 1.00 46.23 962 ILE C CA 1
ATOM 7276 C C . ILE D 1 173 ? -22.135 -11.801 -58.939 1.00 46.48 962 ILE C C 1
ATOM 7277 O O . ILE D 1 173 ? -21.901 -11.711 -60.144 1.00 45.30 962 ILE C O 1
ATOM 7282 N N . ARG D 1 174 ? -23.341 -12.055 -58.443 1.00 60.80 963 ARG C N 1
ATOM 7283 C CA . ARG D 1 174 ? -24.514 -12.268 -59.279 1.00 61.90 963 ARG C CA 1
ATOM 7284 C C . ARG D 1 174 ? -24.797 -11.051 -60.153 1.00 62.40 963 ARG C C 1
ATOM 7285 O O . ARG D 1 174 ? -25.054 -11.181 -61.350 1.00 62.83 963 ARG C O 1
ATOM 7293 N N . ASP D 1 175 ? -24.750 -9.868 -59.550 1.00 60.02 964 ASP C N 1
ATOM 7294 C CA . ASP D 1 175 ? -24.942 -8.629 -60.294 1.00 59.76 964 ASP C CA 1
ATOM 7295 C C . ASP D 1 175 ? -23.875 -8.484 -61.373 1.00 58.87 964 ASP C C 1
ATOM 7296 O O . ASP D 1 175 ? -24.157 -8.037 -62.483 1.00 59.47 964 ASP C O 1
ATOM 7301 N N . VAL D 1 176 ? -22.647 -8.866 -61.040 1.00 44.42 965 VAL C N 1
ATOM 7302 C CA . VAL D 1 176 ? -21.543 -8.801 -61.988 1.00 43.76 965 VAL C CA 1
ATOM 7303 C C . VAL D 1 176 ? -21.810 -9.665 -63.219 1.00 44.42 965 VAL C C 1
ATOM 7304 O O . VAL D 1 176 ? -21.799 -9.168 -64.347 1.00 45.22 965 VAL C O 1
ATOM 7308 N N . PHE D 1 177 ? -22.051 -10.956 -63.001 1.00 49.30 966 PHE C N 1
ATOM 7309 C CA . PHE D 1 177 ? -22.350 -11.872 -64.101 1.00 48.91 966 PHE C CA 1
ATOM 7310 C C . PHE D 1 177 ? -23.510 -11.356 -64.949 1.00 49.77 966 PHE C C 1
ATOM 7311 O O . PHE D 1 177 ? -23.511 -11.505 -66.170 1.00 49.87 966 PHE C O 1
ATOM 7319 N N . ILE D 1 178 ? -24.495 -10.750 -64.293 1.00 54.07 967 ILE C N 1
ATOM 7320 C CA . ILE D 1 178 ? -25.669 -10.223 -64.982 1.00 55.42 967 ILE C CA 1
ATOM 7321 C C . ILE D 1 178 ? -25.333 -8.967 -65.784 1.00 56.85 967 ILE C C 1
ATOM 7322 O O . ILE D 1 178 ? -25.920 -8.714 -66.837 1.00 57.37 967 ILE C O 1
ATOM 7327 N N . ALA D 1 179 ? -24.383 -8.185 -65.283 1.00 69.40 968 ALA C N 1
ATOM 7328 C CA . ALA D 1 179 ? -23.931 -6.989 -65.985 1.00 70.06 968 ALA C CA 1
ATOM 7329 C C . ALA D 1 179 ? -22.942 -7.358 -67.086 1.00 70.76 968 ALA C C 1
ATOM 7330 O O . ALA D 1 179 ? -22.235 -6.500 -67.614 1.00 71.96 968 ALA C O 1
ATOM 7332 N N . HIS D 1 180 ? -22.900 -8.641 -67.430 1.00 49.29 969 HIS C N 1
ATOM 7333 C CA . HIS D 1 180 ? -21.931 -9.132 -68.403 1.00 49.72 969 HIS C CA 1
ATOM 7334 C C . HIS D 1 180 ? -22.502 -10.165 -69.371 1.00 49.76 969 HIS C C 1
ATOM 7335 O O . HIS D 1 180 ? -21.767 -10.729 -70.182 1.00 49.96 969 HIS C O 1
ATOM 7342 N N . GLY D 1 181 ? -23.806 -10.414 -69.280 1.00 57.90 970 GLY C N 1
ATOM 7343 C CA . GLY D 1 181 ? -24.474 -11.350 -70.169 1.00 58.06 970 GLY C CA 1
ATOM 7344 C C . GLY D 1 181 ? -24.282 -12.802 -69.771 1.00 56.83 970 GLY C C 1
ATOM 7345 O O . GLY D 1 181 ? -24.912 -13.701 -70.331 1.00 57.00 970 GLY C O 1
ATOM 7346 N N . LEU D 1 182 ? -23.408 -13.030 -68.797 1.00 59.03 971 LEU C N 1
ATOM 7347 C CA . LEU D 1 182 ? -23.130 -14.376 -68.314 1.00 58.11 971 LEU C CA 1
ATOM 7348 C C . LEU D 1 182 ? -24.279 -14.922 -67.473 1.00 57.97 971 LEU C C 1
ATOM 7349 O O . LEU D 1 182 ? -24.319 -16.112 -67.165 1.00 57.24 971 LEU C O 1
ATOM 7354 N N . MET D 1 183 ? -25.213 -14.050 -67.107 1.00 76.35 972 MET C N 1
ATOM 7355 C CA . MET D 1 183 ? -26.349 -14.454 -66.289 1.00 76.81 972 MET C CA 1
ATOM 7356 C C . MET D 1 183 ? -27.568 -13.580 -66.571 1.00 78.34 972 MET C C 1
ATOM 7357 O O . MET D 1 183 ? -28.702 -14.063 -66.577 1.00 78.43 972 MET C O 1
ATOM 7362 N N . ASN D 1 186 ? -31.083 -13.551 -65.370 1.00 77.92 975 ASN C N 1
ATOM 7363 C CA . ASN D 1 186 ? -31.967 -13.460 -64.213 0.26 78.01 975 ASN C CA 1
ATOM 7364 C C . ASN D 1 186 ? -32.474 -14.828 -63.764 0.38 76.64 975 ASN C C 1
ATOM 7365 O O . ASN D 1 186 ? -33.468 -14.935 -63.044 1.00 76.61 975 ASN C O 1
ATOM 7370 N N . SER D 1 187 ? -31.785 -15.878 -64.194 1.00 124.21 976 SER C N 1
ATOM 7371 C CA . SER D 1 187 ? -32.161 -17.234 -63.822 1.00 122.98 976 SER C CA 1
ATOM 7372 C C . SER D 1 187 ? -31.788 -17.526 -62.371 1.00 121.82 976 SER C C 1
ATOM 7373 O O . SER D 1 187 ? -30.862 -16.924 -61.827 1.00 121.67 976 SER C O 1
ATOM 7376 N N . THR D 1 188 ? -32.522 -18.441 -61.744 1.00 100.81 977 THR C N 1
ATOM 7377 C CA . THR D 1 188 ? -32.213 -18.858 -60.382 1.00 99.38 977 THR C CA 1
ATOM 7378 C C . THR D 1 188 ? -31.157 -19.955 -60.411 1.00 97.59 977 THR C C 1
ATOM 7379 O O . THR D 1 188 ? -30.667 -20.391 -59.371 0.92 96.62 977 THR C O 1
ATOM 7383 N N . ASN D 1 189 ? -30.815 -20.399 -61.615 1.00 84.48 978 ASN C N 1
ATOM 7384 C CA . ASN D 1 189 ? -29.781 -21.408 -61.798 0.56 82.89 978 ASN C CA 1
ATOM 7385 C C . ASN D 1 189 ? -28.572 -20.826 -62.520 0.68 82.54 978 ASN C C 1
ATOM 7386 O O . ASN D 1 189 ? -28.664 -20.436 -63.683 1.00 83.24 978 ASN C O 1
ATOM 7391 N N . CYS D 1 190 ? -27.439 -20.769 -61.828 1.00 77.36 979 CYS C N 1
ATOM 7392 C CA . CYS D 1 190 ? -26.236 -20.168 -62.392 1.00 76.69 979 CYS C CA 1
ATOM 7393 C C . CYS D 1 190 ? -25.495 -21.135 -63.311 1.00 75.39 979 CYS C C 1
ATOM 7394 O O . CYS D 1 190 ? -25.481 -22.343 -63.078 1.00 75.16 979 CYS C O 1
ATOM 7397 N N . ARG D 1 191 ? -24.887 -20.592 -64.360 1.00 75.10 980 ARG C N 1
ATOM 7398 C CA . ARG D 1 191 ? -24.097 -21.389 -65.287 1.00 73.41 980 ARG C CA 1
ATOM 7399 C C . ARG D 1 191 ? -22.839 -21.884 -64.589 1.00 70.80 980 ARG C C 1
ATOM 7400 O O . ARG D 1 191 ? -22.304 -22.941 -64.922 1.00 70.16 980 ARG C O 1
ATOM 7408 N N . TYR D 1 192 ? -22.374 -21.110 -63.614 1.00 65.50 981 TYR C N 1
ATOM 7409 C CA . TYR D 1 192 ? -21.150 -21.428 -62.891 1.00 64.24 981 TYR C CA 1
ATOM 7410 C C . TYR D 1 192 ? -21.449 -21.969 -61.493 1.00 63.08 981 TYR C C 1
ATOM 7411 O O . TYR D 1 192 ? -22.477 -21.648 -60.898 1.00 63.11 981 TYR C O 1
ATOM 7420 N N . ALA D 1 193 ? -20.543 -22.791 -60.973 1.00 50.02 982 ALA C N 1
ATOM 7421 C CA . ALA D 1 193 ? -20.755 -23.462 -59.695 1.00 48.71 982 ALA C CA 1
ATOM 7422 C C . ALA D 1 193 ? -20.280 -22.620 -58.513 1.00 47.49 982 ALA C C 1
ATOM 7423 O O . ALA D 1 193 ? -20.682 -22.856 -57.373 1.00 47.01 982 ALA C O 1
ATOM 7425 N N . VAL D 1 194 ? -19.424 -21.643 -58.792 1.00 48.04 983 VAL C N 1
ATOM 7426 C CA . VAL D 1 194 ? -18.833 -20.812 -57.751 1.00 46.56 983 VAL C CA 1
ATOM 7427 C C . VAL D 1 194 ? -19.887 -19.949 -57.063 1.00 46.18 983 VAL C C 1
ATOM 7428 O O . VAL D 1 194 ? -19.606 -19.270 -56.078 1.00 46.48 983 VAL C O 1
ATOM 7432 N N . LEU D 1 195 ? -21.104 -19.986 -57.592 1.00 48.40 984 LEU C N 1
ATOM 7433 C CA . LEU D 1 195 ? -22.219 -19.235 -57.036 1.00 48.61 984 LEU C CA 1
ATOM 7434 C C . LEU D 1 195 ? -23.452 -20.127 -57.057 1.00 49.41 984 LEU C C 1
ATOM 7435 O O . LEU D 1 195 ? -23.929 -20.504 -58.127 1.00 49.35 984 LEU C O 1
ATOM 7440 N N . CYS D 1 196 ? -23.964 -20.473 -55.880 1.00 63.09 985 CYS C N 1
ATOM 7441 C CA . CYS D 1 196 ? -25.023 -21.472 -55.789 1.00 64.12 985 CYS C CA 1
ATOM 7442 C C . CYS D 1 196 ? -26.323 -20.921 -55.214 1.00 63.68 985 CYS C C 1
ATOM 7443 O O . CYS D 1 196 ? -26.337 -20.346 -54.127 1.00 64.84 985 CYS C O 1
ATOM 7446 N N . TYR D 1 197 ? -27.416 -21.109 -55.948 1.00 44.03 986 TYR C N 1
ATOM 7447 C CA . TYR D 1 197 ? -28.743 -20.830 -55.420 1.00 43.13 986 TYR C CA 1
ATOM 7448 C C . TYR D 1 197 ? -29.343 -22.118 -54.876 1.00 43.15 986 TYR C C 1
ATOM 7449 O O . TYR D 1 197 ? -29.060 -23.208 -55.375 1.00 43.51 986 TYR C O 1
ATOM 7458 N N . ASP D 1 198 ? -30.164 -21.990 -53.842 1.00 51.48 987 ASP C N 1
ATOM 7459 C CA . ASP D 1 198 ? -30.875 -23.132 -53.292 1.00 51.06 987 ASP C CA 1
ATOM 7460 C C . ASP D 1 198 ? -32.198 -22.710 -52.686 1.00 50.15 987 ASP C C 1
ATOM 7461 O O . ASP D 1 198 ? -32.296 -21.663 -52.049 1.00 50.06 987 ASP C O 1
ATOM 7466 N N . LYS D 1 199 ? -33.215 -23.533 -52.908 1.00 53.42 988 LYS C N 1
ATOM 7467 C CA . LYS D 1 199 ? -34.515 -23.348 -52.289 1.00 52.58 988 LYS C CA 1
ATOM 7468 C C . LYS D 1 199 ? -34.753 -24.506 -51.330 1.00 51.43 988 LYS C C 1
ATOM 7469 O O . LYS D 1 199 ? -34.514 -25.665 -51.673 1.00 51.71 988 LYS C O 1
ATOM 7475 N N . TYR D 1 200 ? -35.214 -24.200 -50.124 1.00 43.12 989 TYR C N 1
ATOM 7476 C CA . TYR D 1 200 ? -35.427 -25.247 -49.130 1.00 40.65 989 TYR C CA 1
ATOM 7477 C C . TYR D 1 200 ? -36.810 -25.175 -48.496 1.00 39.58 989 TYR C C 1
ATOM 7478 O O . TYR D 1 200 ? -37.364 -24.089 -48.329 1.00 39.87 989 TYR C O 1
ATOM 7487 N N . PRO D 1 201 ? -37.370 -26.342 -48.144 1.00 29.30 990 PRO C N 1
ATOM 7488 C CA . PRO D 1 201 ? -38.699 -26.434 -47.540 1.00 29.60 990 PRO C CA 1
ATOM 7489 C C . PRO D 1 201 ? -38.613 -26.106 -46.059 1.00 30.41 990 PRO C C 1
ATOM 7490 O O . PRO D 1 201 ? -37.525 -25.834 -45.549 1.00 29.93 990 PRO C O 1
ATOM 7494 N N . ARG D 1 202 ? -39.747 -26.134 -45.372 1.00 43.85 991 ARG C N 1
ATOM 7495 C CA . ARG D 1 202 ? -39.741 -25.928 -43.935 1.00 45.49 991 ARG C CA 1
ATOM 7496 C C . ARG D 1 202 ? -39.379 -27.232 -43.239 1.00 46.20 991 ARG C C 1
ATOM 7497 O O . ARG D 1 202 ? -39.714 -28.318 -43.716 1.00 46.07 991 ARG C O 1
ATOM 7505 N N . MET D 1 203 ? -38.678 -27.114 -42.117 1.00 45.81 992 MET C N 1
ATOM 7506 C CA . MET D 1 203 ? -38.327 -28.267 -41.301 1.00 46.71 992 MET C CA 1
ATOM 7507 C C . MET D 1 203 ? -39.152 -28.286 -40.016 1.00 47.16 992 MET C C 1
ATOM 7508 O O . MET D 1 203 ? -39.135 -27.334 -39.236 1.00 47.96 992 MET C O 1
ATOM 7513 N N . THR D 1 204 ? -39.888 -29.369 -39.806 1.00 40.61 993 THR C N 1
ATOM 7514 C CA . THR D 1 204 ? -40.678 -29.522 -38.594 1.00 40.01 993 THR C CA 1
ATOM 7515 C C . THR D 1 204 ? -40.239 -30.772 -37.842 1.00 40.29 993 THR C C 1
ATOM 7516 O O . THR D 1 204 ? -39.568 -31.640 -38.405 1.00 39.58 993 THR C O 1
ATOM 7520 N N . ASP D 1 205 ? -40.619 -30.865 -36.572 1.00 36.29 994 ASP C N 1
ATOM 7521 C CA . ASP D 1 205 ? -40.288 -32.036 -35.770 1.00 35.20 994 ASP C CA 1
ATOM 7522 C C . ASP D 1 205 ? -41.241 -32.211 -34.595 1.00 36.04 994 ASP C C 1
ATOM 7523 O O . ASP D 1 205 ? -41.752 -31.237 -34.044 1.00 36.63 994 ASP C O 1
ATOM 7528 N N . THR D 1 206 ? -41.480 -33.463 -34.217 1.00 46.07 995 THR C N 1
ATOM 7529 C CA . THR D 1 206 ? -42.232 -33.758 -33.007 1.00 46.86 995 THR C CA 1
ATOM 7530 C C . THR D 1 206 ? -41.275 -33.718 -31.820 1.00 46.40 995 THR C C 1
ATOM 7531 O O . THR D 1 206 ? -40.304 -34.473 -31.767 1.00 46.35 995 THR C O 1
ATOM 7535 N N . VAL D 1 207 ? -41.549 -32.827 -30.874 1.00 40.16 996 VAL C N 1
ATOM 7536 C CA . VAL D 1 207 ? -40.654 -32.613 -29.746 1.00 40.37 996 VAL C CA 1
ATOM 7537 C C . VAL D 1 207 ? -41.412 -32.748 -28.436 1.00 40.22 996 VAL C C 1
ATOM 7538 O O . VAL D 1 207 ? -42.576 -32.358 -28.340 1.00 39.91 996 VAL C O 1
ATOM 7542 N N . PHE D 1 208 ? -40.752 -33.309 -27.429 1.00 41.06 997 PHE C N 1
ATOM 7543 C CA . PHE D 1 208 ? -41.361 -33.418 -26.115 1.00 41.30 997 PHE C CA 1
ATOM 7544 C C . PHE D 1 208 ? -41.674 -32.025 -25.592 1.00 41.55 997 PHE C C 1
ATOM 7545 O O . PHE D 1 208 ? -40.826 -31.133 -25.625 1.00 40.64 997 PHE C O 1
ATOM 7553 N N . SER D 1 209 ? -42.898 -31.845 -25.114 1.00 48.04 998 SER C N 1
ATOM 7554 C CA . SER D 1 209 ? -43.339 -30.554 -24.613 1.00 48.92 998 SER C CA 1
ATOM 7555 C C . SER D 1 209 ? -43.454 -30.559 -23.093 1.00 48.80 998 SER C C 1
ATOM 7556 O O . SER D 1 209 ? -42.852 -29.727 -22.414 1.00 48.92 998 SER C O 1
ATOM 7559 N N . HIS D 1 210 ? -44.228 -31.505 -22.571 1.00 44.02 999 HIS C N 1
ATOM 7560 C CA . HIS D 1 210 ? -44.464 -31.604 -21.138 1.00 44.00 999 HIS C CA 1
ATOM 7561 C C . HIS D 1 210 ? -45.267 -32.852 -20.807 1.00 43.81 999 HIS C C 1
ATOM 7562 O O . HIS D 1 210 ? -45.863 -33.474 -21.688 1.00 44.09 999 HIS C O 1
ATOM 7569 N N . ASN D 1 211 ? -45.275 -33.214 -19.530 1.00 39.33 1000 ASN C N 1
ATOM 7570 C CA . ASN D 1 211 ? -46.108 -34.305 -19.050 1.00 39.19 1000 ASN C CA 1
ATOM 7571 C C . ASN D 1 211 ? -47.437 -33.775 -18.539 1.00 38.99 1000 ASN C C 1
ATOM 7572 O O . ASN D 1 211 ? -47.475 -32.845 -17.734 1.00 38.79 1000 ASN C O 1
ATOM 7577 N N . GLU D 1 212 ? -48.525 -34.365 -19.015 1.00 46.32 1001 GLU C N 1
ATOM 7578 C CA . GLU D 1 212 ? -49.852 -33.967 -18.576 1.00 46.27 1001 GLU C CA 1
ATOM 7579 C C . GLU D 1 212 ? -50.426 -34.983 -17.599 1.00 46.55 1001 GLU C C 1
ATOM 7580 O O . GLU D 1 212 ? -50.136 -36.179 -17.682 1.00 45.82 1001 GLU C O 1
ATOM 7586 N N . ILE D 1 213 ? -51.241 -34.502 -16.669 1.00 47.60 1002 ILE C N 1
ATOM 7587 C CA . ILE D 1 213 ? -51.987 -35.388 -15.796 1.00 47.59 1002 ILE C CA 1
ATOM 7588 C C . ILE D 1 213 ? -53.283 -35.767 -16.495 1.00 47.56 1002 ILE C C 1
ATOM 7589 O O . ILE D 1 213 ? -53.963 -34.909 -17.059 1.00 49.43 1002 ILE C O 1
ATOM 7594 N N . VAL D 1 214 ? -53.611 -37.053 -16.475 1.00 33.60 1003 VAL C N 1
ATOM 7595 C CA . VAL D 1 214 ? -54.840 -37.541 -17.084 1.00 32.84 1003 VAL C CA 1
ATOM 7596 C C . VAL D 1 214 ? -55.697 -38.182 -16.006 1.00 34.38 1003 VAL C C 1
ATOM 7597 O O . VAL D 1 214 ? -55.190 -38.912 -15.153 1.00 35.24 1003 VAL C O 1
ATOM 7601 N N . GLU D 1 215 ? -56.993 -37.900 -16.035 1.00 49.98 1004 GLU C N 1
ATOM 7602 C CA . GLU D 1 215 ? -57.901 -38.409 -15.017 1.00 51.48 1004 GLU C CA 1
ATOM 7603 C C . GLU D 1 215 ? -58.658 -39.648 -15.487 1.00 51.63 1004 GLU C C 1
ATOM 7604 O O . GLU D 1 215 ? -59.159 -39.693 -16.608 1.00 51.82 1004 GLU C O 1
ATOM 7610 N N . HIS D 1 216 ? -58.732 -40.652 -14.619 1.00 45.15 1005 HIS C N 1
ATOM 7611 C CA . HIS D 1 216 ? -59.414 -41.901 -14.939 1.00 45.49 1005 HIS C CA 1
ATOM 7612 C C . HIS D 1 216 ? -60.552 -42.154 -13.957 1.00 46.95 1005 HIS C C 1
ATOM 7613 O O . HIS D 1 216 ? -60.328 -42.266 -12.754 1.00 47.58 1005 HIS C O 1
ATOM 7620 N N . THR D 1 217 ? -61.774 -42.239 -14.472 1.00 48.44 1006 THR C N 1
ATOM 7621 C CA . THR D 1 217 ? -62.950 -42.362 -13.615 1.00 50.08 1006 THR C CA 1
ATOM 7622 C C . THR D 1 217 ? -63.726 -43.643 -13.899 1.00 51.47 1006 THR C C 1
ATOM 7623 O O . THR D 1 217 ? -64.220 -43.844 -15.008 1.00 52.70 1006 THR C O 1
ATOM 7627 N N . ASP D 1 218 ? -63.834 -44.504 -12.891 1.00 51.60 1007 ASP C N 1
ATOM 7628 C CA . ASP D 1 218 ? -64.578 -45.751 -13.027 1.00 53.18 1007 ASP C CA 1
ATOM 7629 C C . ASP D 1 218 ? -66.064 -45.534 -12.770 1.00 54.74 1007 ASP C C 1
ATOM 7630 O O . ASP D 1 218 ? -66.518 -44.398 -12.633 1.00 54.98 1007 ASP C O 1
ATOM 7635 N N . GLU D 1 219 ? -66.818 -46.626 -12.699 1.00 71.80 1008 GLU C N 1
ATOM 7636 C CA . GLU D 1 219 ? -68.264 -46.546 -12.521 1.00 73.76 1008 GLU C CA 1
ATOM 7637 C C . GLU D 1 219 ? -68.658 -46.250 -11.075 1.00 73.77 1008 GLU C C 1
ATOM 7638 O O . GLU D 1 219 ? -69.799 -45.877 -10.802 1.00 75.63 1008 GLU C O 1
ATOM 7644 N N . GLU D 1 220 ? -67.712 -46.414 -10.155 0.91 75.77 1009 GLU C N 1
ATOM 7645 C CA . GLU D 1 220 ? -67.990 -46.219 -8.736 1.00 75.19 1009 GLU C CA 1
ATOM 7646 C C . GLU D 1 220 ? -67.775 -44.766 -8.323 1.00 75.30 1009 GLU C C 1
ATOM 7647 O O . GLU D 1 220 ? -68.090 -44.379 -7.197 1.00 75.16 1009 GLU C O 1
ATOM 7653 N N . GLY D 1 221 ? -67.228 -43.968 -9.234 0.44 74.91 1010 GLY C N 1
ATOM 7654 C CA . GLY D 1 221 ? -66.958 -42.569 -8.957 0.85 75.80 1010 GLY C CA 1
ATOM 7655 C C . GLY D 1 221 ? -65.526 -42.320 -8.520 1.00 75.17 1010 GLY C C 1
ATOM 7656 O O . GLY D 1 221 ? -65.113 -41.175 -8.331 1.00 76.26 1010 GLY C O 1
ATOM 7657 N N . ASN D 1 222 ? -64.766 -43.397 -8.351 1.00 54.18 1011 ASN C N 1
ATOM 7658 C CA . ASN D 1 222 ? -63.358 -43.286 -8.000 1.00 53.59 1011 ASN C CA 1
ATOM 7659 C C . ASN D 1 222 ? -62.572 -42.623 -9.121 1.00 53.55 1011 ASN C C 1
ATOM 7660 O O . ASN D 1 222 ? -62.554 -43.118 -10.248 1.00 52.38 1011 ASN C O 1
ATOM 7665 N N . VAL D 1 223 ? -61.923 -41.505 -8.816 1.00 66.83 1012 VAL C N 1
ATOM 7666 C CA . VAL D 1 223 ? -61.090 -40.828 -9.805 1.00 67.03 1012 VAL C CA 1
ATOM 7667 C C . VAL D 1 223 ? -59.607 -41.054 -9.521 1.00 66.61 1012 VAL C C 1
ATOM 7668 O O . VAL D 1 223 ? -59.097 -40.656 -8.474 1.00 67.99 1012 VAL C O 1
ATOM 7672 N N . THR D 1 224 ? -58.924 -41.703 -10.459 1.00 55.53 1013 THR C N 1
ATOM 7673 C CA . THR D 1 224 ? -57.496 -41.979 -10.331 1.00 53.76 1013 THR C CA 1
ATOM 7674 C C . THR D 1 224 ? -56.697 -41.092 -11.285 1.00 53.49 1013 THR C C 1
ATOM 7675 O O . THR D 1 224 ? -57.276 -40.339 -12.068 0.84 54.70 1013 THR C O 1
ATOM 7679 N N . THR D 1 225 ? -55.371 -41.178 -11.217 1.00 44.52 1014 THR C N 1
ATOM 7680 C CA . THR D 1 225 ? -54.506 -40.248 -11.938 1.00 43.80 1014 THR C CA 1
ATOM 7681 C C . THR D 1 225 ? -53.297 -40.903 -12.610 1.00 43.72 1014 THR C C 1
ATOM 7682 O O . THR D 1 225 ? -52.797 -41.931 -12.152 1.00 41.82 1014 THR C O 1
ATOM 7686 N N . THR D 1 226 ? -52.837 -40.292 -13.701 1.00 45.98 1015 THR C N 1
ATOM 7687 C CA . THR D 1 226 ? -51.686 -40.781 -14.454 1.00 45.57 1015 THR C CA 1
ATOM 7688 C C . THR D 1 226 ? -50.949 -39.639 -15.158 1.00 46.41 1015 THR C C 1
ATOM 7689 O O . THR D 1 226 ? -51.556 -38.637 -15.536 1.00 47.75 1015 THR C O 1
ATOM 7693 N N . GLU D 1 227 ? -49.638 -39.793 -15.319 1.00 62.13 1016 GLU C N 1
ATOM 7694 C CA . GLU D 1 227 ? -48.836 -38.855 -16.096 1.00 64.08 1016 GLU C CA 1
ATOM 7695 C C . GLU D 1 227 ? -48.565 -39.414 -17.489 1.00 62.87 1016 GLU C C 1
ATOM 7696 O O . GLU D 1 227 ? -47.928 -40.459 -17.630 1.00 61.96 1016 GLU C O 1
ATOM 7702 N N . GLU D 1 228 ? -49.048 -38.720 -18.514 1.00 53.68 1017 GLU C N 1
ATOM 7703 C CA . GLU D 1 228 ? -48.767 -39.106 -19.895 1.00 52.11 1017 GLU C CA 1
ATOM 7704 C C . GLU D 1 228 ? -48.106 -37.962 -20.661 1.00 52.28 1017 GLU C C 1
ATOM 7705 O O . GLU D 1 228 ? -48.586 -36.829 -20.634 1.00 53.77 1017 GLU C O 1
ATOM 7711 N N . PRO D 1 229 ? -46.990 -38.259 -21.342 1.00 44.35 1018 PRO C N 1
ATOM 7712 C CA . PRO D 1 229 ? -46.214 -37.267 -22.092 1.00 44.38 1018 PRO C CA 1
ATOM 7713 C C . PRO D 1 229 ? -47.014 -36.618 -23.217 1.00 47.73 1018 PRO C C 1
ATOM 7714 O O . PRO D 1 229 ? -47.905 -37.242 -23.794 1.00 46.79 1018 PRO C O 1
ATOM 7718 N N . VAL D 1 230 ? -46.689 -35.366 -23.516 1.00 35.92 1019 VAL C N 1
ATOM 7719 C CA . VAL D 1 230 ? -47.305 -34.653 -24.626 1.00 35.97 1019 VAL C CA 1
ATOM 7720 C C . VAL D 1 230 ? -46.237 -34.261 -25.636 1.00 35.77 1019 VAL C C 1
ATOM 7721 O O . VAL D 1 230 ? -45.252 -33.608 -25.291 1.00 33.55 1019 VAL C O 1
ATOM 7725 N N . TYR D 1 231 ? -46.430 -34.675 -26.883 1.00 43.24 1020 TYR C N 1
ATOM 7726 C CA . TYR D 1 231 ? -45.546 -34.260 -27.961 1.00 43.65 1020 TYR C CA 1
ATOM 7727 C C . TYR D 1 231 ? -46.264 -33.295 -28.897 1.00 45.93 1020 TYR C C 1
ATOM 7728 O O . TYR D 1 231 ? -47.489 -33.325 -29.022 1.00 46.89 1020 TYR C O 1
ATOM 7737 N N . THR D 1 232 ? -45.492 -32.436 -29.547 1.00 51.56 1021 THR C N 1
ATOM 7738 C CA . THR D 1 232 ? -46.050 -31.388 -30.384 1.00 52.78 1021 THR C CA 1
ATOM 7739 C C . THR D 1 232 ? -45.202 -31.191 -31.630 1.00 53.48 1021 THR C C 1
ATOM 7740 O O . THR D 1 232 ? -43.979 -31.309 -31.576 1.00 53.65 1021 THR C O 1
ATOM 7744 N N . GLU D 1 233 ? -45.847 -30.907 -32.757 1.00 62.53 1022 GLU C N 1
ATOM 7745 C CA . GLU D 1 233 ? -45.106 -30.517 -33.947 1.00 63.63 1022 GLU C CA 1
ATOM 7746 C C . GLU D 1 233 ? -44.626 -29.082 -33.794 1.00 63.83 1022 GLU C C 1
ATOM 7747 O O . GLU D 1 233 ? -45.426 -28.173 -33.577 1.00 65.63 1022 GLU C O 1
ATOM 7753 N N . VAL D 1 234 ? -43.319 -28.880 -33.900 1.00 51.62 1023 VAL C N 1
ATOM 7754 C CA . VAL D 1 234 ? -42.768 -27.535 -33.850 1.00 51.44 1023 VAL C CA 1
ATOM 7755 C C . VAL D 1 234 ? -42.018 -27.228 -35.135 1.00 51.55 1023 VAL C C 1
ATOM 7756 O O . VAL D 1 234 ? -41.332 -28.090 -35.687 1.00 52.12 1023 VAL C O 1
ATOM 7760 N N . VAL D 1 235 ? -42.169 -26.000 -35.618 1.00 42.84 1024 VAL C N 1
ATOM 7761 C CA . VAL D 1 235 ? -41.411 -25.539 -36.765 1.00 42.48 1024 VAL C CA 1
ATOM 7762 C C . VAL D 1 235 ? -39.980 -25.270 -36.332 1.00 42.43 1024 VAL C C 1
ATOM 7763 O O . VAL D 1 235 ? -39.743 -24.485 -35.417 1.00 42.90 1024 VAL C O 1
ATOM 7767 N N . ILE D 1 236 ? -39.028 -25.937 -36.976 1.00 42.76 1025 ILE C N 1
ATOM 7768 C CA . ILE D 1 236 ? -37.620 -25.717 -36.678 1.00 42.83 1025 ILE C CA 1
ATOM 7769 C C . ILE D 1 236 ? -37.091 -24.561 -37.520 1.00 43.15 1025 ILE C C 1
ATOM 7770 O O . ILE D 1 236 ? -36.233 -23.798 -37.075 1.00 43.40 1025 ILE C O 1
ATOM 7775 N N . HIS D 1 237 ? -37.612 -24.446 -38.738 1.00 49.64 1026 HIS C N 1
ATOM 7776 C CA . HIS D 1 237 ? -37.368 -23.289 -39.596 1.00 49.76 1026 HIS C CA 1
ATOM 7777 C C . HIS D 1 237 ? -38.297 -23.327 -40.810 1.00 49.95 1026 HIS C C 1
ATOM 7778 O O . HIS D 1 237 ? -38.671 -24.400 -41.290 1.00 49.57 1026 HIS C O 1
ATOM 7785 N N . GLU D 1 238 ? -38.681 -22.150 -41.293 1.00 50.79 1027 GLU C N 1
ATOM 7786 C CA . GLU D 1 238 ? -39.619 -22.058 -42.406 1.00 50.86 1027 GLU C CA 1
ATOM 7787 C C . GLU D 1 238 ? -38.921 -22.205 -43.749 1.00 49.89 1027 GLU C C 1
ATOM 7788 O O . GLU D 1 238 ? -37.695 -22.271 -43.815 1.00 48.72 1027 GLU C O 1
ATOM 7794 N N . GLU D 1 239 ? -39.711 -22.262 -44.816 1.00 48.36 1028 GLU C N 1
ATOM 7795 C CA . GLU D 1 239 ? -39.160 -22.339 -46.160 1.00 48.31 1028 GLU C CA 1
ATOM 7796 C C . GLU D 1 239 ? -38.363 -21.079 -46.452 1.00 47.93 1028 GLU C C 1
ATOM 7797 O O . GLU D 1 239 ? -38.615 -20.023 -45.871 1.00 48.20 1028 GLU C O 1
ATOM 7803 N N . GLY D 1 240 ? -37.391 -21.197 -47.346 1.00 37.43 1029 GLY C N 1
ATOM 7804 C CA . GLY D 1 240 ? -36.565 -20.065 -47.704 1.00 38.01 1029 GLY C CA 1
ATOM 7805 C C . GLY D 1 240 ? -35.667 -20.375 -48.881 1.00 39.16 1029 GLY C C 1
ATOM 7806 O O . GLY D 1 240 ? -35.682 -21.482 -49.418 1.00 39.18 1029 GLY C O 1
ATOM 7807 N N . GLU D 1 241 ? -34.889 -19.382 -49.288 1.00 62.95 1030 GLU C N 1
ATOM 7808 C CA . GLU D 1 241 ? -33.916 -19.558 -50.349 1.00 63.95 1030 GLU C CA 1
ATOM 7809 C C . GLU D 1 241 ? -32.628 -18.876 -49.929 1.00 63.12 1030 GLU C C 1
ATOM 7810 O O . GLU D 1 241 ? -32.605 -18.142 -48.941 1.00 62.97 1030 GLU C O 1
ATOM 7816 N N . GLU D 1 242 ? -31.559 -19.110 -50.677 1.00 52.38 1031 GLU C N 1
ATOM 7817 C CA . GLU D 1 242 ? -30.262 -18.571 -50.298 1.00 51.92 1031 GLU C CA 1
ATOM 7818 C C . GLU D 1 242 ? -29.237 -18.605 -51.429 1.00 51.89 1031 GLU C C 1
ATOM 7819 O O . GLU D 1 242 ? -29.218 -19.530 -52.241 1.00 52.49 1031 GLU C O 1
ATOM 7825 N N . TRP D 1 243 ? -28.392 -17.581 -51.476 1.00 52.65 1032 TRP C N 1
ATOM 7826 C CA . TRP D 1 243 ? -27.314 -17.517 -52.453 1.00 51.88 1032 TRP C CA 1
ATOM 7827 C C . TRP D 1 243 ? -25.977 -17.749 -51.767 1.00 51.00 1032 TRP C C 1
ATOM 7828 O O . TRP D 1 243 ? -25.622 -17.040 -50.826 1.00 50.97 1032 TRP C O 1
ATOM 7839 N N . GLY D 1 244 ? -25.241 -18.748 -52.238 1.00 52.10 1033 GLY C N 1
ATOM 7840 C CA . GLY D 1 244 ? -23.950 -19.067 -51.665 1.00 50.11 1033 GLY C CA 1
ATOM 7841 C C . GLY D 1 244 ? -22.823 -18.953 -52.670 1.00 49.30 1033 GLY C C 1
ATOM 7842 O O . GLY D 1 244 ? -23.048 -18.695 -53.853 1.00 49.25 1033 GLY C O 1
ATOM 7843 N N . VAL D 1 245 ? -21.599 -19.140 -52.190 1.00 40.55 1034 VAL C N 1
ATOM 7844 C CA . VAL D 1 245 ? -20.426 -19.117 -53.049 1.00 39.62 1034 VAL C CA 1
ATOM 7845 C C . VAL D 1 245 ? -19.449 -20.191 -52.596 1.00 39.46 1034 VAL C C 1
ATOM 7846 O O . VAL D 1 245 ? -19.555 -20.708 -51.482 1.00 38.32 1034 VAL C O 1
ATOM 7850 N N . ARG D 1 246 ? -18.504 -20.530 -53.467 1.00 38.33 1035 ARG C N 1
ATOM 7851 C CA . ARG D 1 246 ? -17.449 -21.473 -53.121 1.00 38.67 1035 ARG C CA 1
ATOM 7852 C C . ARG D 1 246 ? -16.118 -20.738 -53.097 1.00 38.02 1035 ARG C C 1
ATOM 7853 O O . ARG D 1 246 ? -15.534 -20.471 -54.142 1.00 37.25 1035 ARG C O 1
ATOM 7861 N N . PRO D 1 247 ? -15.640 -20.400 -51.894 1.00 43.23 1036 PRO C N 1
ATOM 7862 C CA . PRO D 1 247 ? -14.400 -19.633 -51.760 1.00 43.32 1036 PRO C CA 1
ATOM 7863 C C . PRO D 1 247 ? -13.273 -20.244 -52.581 1.00 43.96 1036 PRO C C 1
ATOM 7864 O O . PRO D 1 247 ? -12.381 -19.522 -53.020 1.00 45.33 1036 PRO C O 1
ATOM 7868 N N . ASP D 1 248 ? -13.320 -21.556 -52.790 1.00 38.42 1037 ASP C N 1
ATOM 7869 C CA . ASP D 1 248 ? -12.306 -22.234 -53.589 1.00 39.91 1037 ASP C CA 1
ATOM 7870 C C . ASP D 1 248 ? -12.469 -21.925 -55.071 1.00 40.22 1037 ASP C C 1
ATOM 7871 O O . ASP D 1 248 ? -11.486 -21.773 -55.790 1.00 40.14 1037 ASP C O 1
ATOM 7876 N N . GLY D 1 249 ? -13.713 -21.842 -55.528 1.00 47.94 1038 GLY C N 1
ATOM 7877 C CA . GLY D 1 249 ? -13.985 -21.447 -56.896 1.00 49.82 1038 GLY C CA 1
ATOM 7878 C C . GLY D 1 249 ? -13.533 -20.019 -57.133 1.00 51.82 1038 GLY C C 1
ATOM 7879 O O . GLY D 1 249 ? -12.946 -19.699 -58.169 1.00 52.32 1038 GLY C O 1
ATOM 7880 N N . ILE D 1 250 ? -13.803 -19.158 -56.159 1.00 51.32 1039 ILE C N 1
ATOM 7881 C CA . ILE D 1 250 ? -13.418 -17.757 -56.245 1.00 50.64 1039 ILE C CA 1
ATOM 7882 C C . ILE D 1 250 ? -11.901 -17.604 -56.347 1.00 51.09 1039 ILE C C 1
ATOM 7883 O O . ILE D 1 250 ? -11.405 -16.690 -57.006 1.00 51.11 1039 ILE C O 1
ATOM 7888 N N . PHE D 1 251 ? -11.166 -18.507 -55.705 1.00 51.85 1040 PHE C N 1
ATOM 7889 C CA . PHE D 1 251 ? -9.708 -18.443 -55.739 1.00 53.44 1040 PHE C CA 1
ATOM 7890 C C . PHE D 1 251 ? -9.118 -19.070 -56.998 1.00 53.04 1040 PHE C C 1
ATOM 7891 O O . PHE D 1 251 ? -8.018 -18.708 -57.417 1.00 53.52 1040 PHE C O 1
ATOM 7899 N N . PHE D 1 252 ? -9.844 -20.006 -57.603 1.00 43.05 1041 PHE C N 1
ATOM 7900 C CA . PHE D 1 252 ? -9.419 -20.569 -58.879 1.00 42.10 1041 PHE C CA 1
ATOM 7901 C C . PHE D 1 252 ? -9.559 -19.518 -59.973 1.00 42.22 1041 PHE C C 1
ATOM 7902 O O . PHE D 1 252 ? -8.684 -19.374 -60.826 1.00 42.07 1041 PHE C O 1
ATOM 7910 N N . ALA D 1 253 ? -10.663 -18.778 -59.931 1.00 36.08 1042 ALA C N 1
ATOM 7911 C CA . ALA D 1 253 ? -10.911 -17.711 -60.895 1.00 36.92 1042 ALA C CA 1
ATOM 7912 C C . ALA D 1 253 ? -9.903 -16.570 -60.761 1.00 37.24 1042 ALA C C 1
ATOM 7913 O O . ALA D 1 253 ? -9.317 -16.133 -61.750 1.00 37.13 1042 ALA C O 1
ATOM 7915 N N . GLU D 1 254 ? -9.701 -16.091 -59.538 1.00 44.40 1043 GLU C N 1
ATOM 7916 C CA . GLU D 1 254 ? -8.771 -14.991 -59.294 1.00 45.43 1043 GLU C CA 1
ATOM 7917 C C . GLU D 1 254 ? -7.338 -15.409 -59.616 1.00 45.53 1043 GLU C C 1
ATOM 7918 O O . GLU D 1 254 ? -6.491 -14.575 -59.931 1.00 45.38 1043 GLU C O 1
ATOM 7924 N N . ALA D 1 255 ? -7.070 -16.706 -59.535 1.00 55.71 1044 ALA C N 1
ATOM 7925 C CA . ALA D 1 255 ? -5.758 -17.227 -59.896 1.00 57.33 1044 ALA C CA 1
ATOM 7926 C C . ALA D 1 255 ? -5.543 -17.078 -61.397 1.00 58.01 1044 ALA C C 1
ATOM 7927 O O . ALA D 1 255 ? -4.459 -16.709 -61.847 1.00 57.92 1044 ALA C O 1
ATOM 7929 N N . ALA D 1 256 ? -6.588 -17.362 -62.168 1.00 48.70 1045 ALA C N 1
ATOM 7930 C CA . ALA D 1 256 ? -6.539 -17.205 -63.614 1.00 50.17 1045 ALA C CA 1
ATOM 7931 C C . ALA D 1 256 ? -6.506 -15.727 -63.995 1.00 51.48 1045 ALA C C 1
ATOM 7932 O O . ALA D 1 256 ? -5.687 -15.303 -64.807 1.00 51.66 1045 ALA C O 1
ATOM 7934 N N . TYR D 1 257 ? -7.404 -14.951 -63.396 1.00 64.69 1046 TYR C N 1
ATOM 7935 C CA . TYR D 1 257 ? -7.531 -13.528 -63.691 1.00 65.96 1046 TYR C CA 1
ATOM 7936 C C . TYR D 1 257 ? -6.242 -12.756 -63.422 1.00 66.92 1046 TYR C C 1
ATOM 7937 O O . TYR D 1 257 ? -5.908 -11.823 -64.151 1.00 67.88 1046 TYR C O 1
ATOM 7946 N N . GLN D 1 258 ? -5.521 -13.145 -62.376 1.00 63.64 1047 GLN C N 1
ATOM 7947 C CA . GLN D 1 258 ? -4.272 -12.474 -62.031 1.00 65.13 1047 GLN C CA 1
ATOM 7948 C C . GLN D 1 258 ? -3.126 -12.894 -62.944 1.00 66.02 1047 GLN C C 1
ATOM 7949 O O . GLN D 1 258 ? -2.263 -12.082 -63.278 1.00 66.13 1047 GLN C O 1
ATOM 7955 N N . ARG D 1 259 ? -3.118 -14.160 -63.348 1.00 65.16 1048 ARG C N 1
ATOM 7956 C CA . ARG D 1 259 ? -2.077 -14.664 -64.238 1.00 65.78 1048 ARG C CA 1
ATOM 7957 C C . ARG D 1 259 ? -2.164 -14.027 -65.621 1.00 66.20 1048 ARG C C 1
ATOM 7958 O O . ARG D 1 259 ? -1.143 -13.792 -66.269 1.00 66.19 1048 ARG C O 1
ATOM 7966 N N . ARG D 1 260 ? -3.383 -13.744 -66.072 1.00 59.93 1049 ARG C N 1
ATOM 7967 C CA . ARG D 1 260 ? -3.564 -13.037 -67.332 1.00 60.73 1049 ARG C CA 1
ATOM 7968 C C . ARG D 1 260 ? -3.076 -11.602 -67.177 1.00 62.19 1049 ARG C C 1
ATOM 7969 O O . ARG D 1 260 ? -2.461 -11.044 -68.087 1.00 62.06 1049 ARG C O 1
ATOM 7977 N N . LYS D 1 261 ? -3.344 -11.010 -66.016 1.00 72.75 1050 LYS C N 1
ATOM 7978 C CA . LYS D 1 261 ? -2.907 -9.644 -65.742 1.00 73.74 1050 LYS C CA 1
ATOM 7979 C C . LYS D 1 261 ? -1.388 -9.517 -65.694 1.00 73.88 1050 LYS C C 1
ATOM 7980 O O . LYS D 1 261 ? -0.823 -8.601 -66.286 1.00 75.48 1050 LYS C O 1
ATOM 7986 N N . LEU D 1 262 ? -0.730 -10.428 -64.984 1.00 63.19 1051 LEU C N 1
ATOM 7987 C CA . LEU D 1 262 ? 0.728 -10.429 -64.936 1.00 63.52 1051 LEU C CA 1
ATOM 7988 C C . LEU D 1 262 ? 1.326 -10.620 -66.325 1.00 66.09 1051 LEU C C 1
ATOM 7989 O O . LEU D 1 262 ? 2.330 -9.997 -66.667 0.15 66.40 1051 LEU C O 1
ATOM 7994 N N . GLU D 1 263 ? 0.701 -11.480 -67.124 1.00 72.92 1052 GLU C N 1
ATOM 7995 C CA . GLU D 1 263 ? 1.111 -11.664 -68.511 1.00 75.58 1052 GLU C CA 1
ATOM 7996 C C . GLU D 1 263 ? 1.071 -10.342 -69.270 1.00 77.53 1052 GLU C C 1
ATOM 7997 O O . GLU D 1 263 ? 2.058 -9.934 -69.883 1.00 78.33 1052 GLU C O 1
ATOM 8003 N N . ARG D 1 264 ? -0.080 -9.680 -69.223 1.00 75.34 1053 ARG C N 1
ATOM 8004 C CA . ARG D 1 264 ? -0.278 -8.422 -69.930 1.00 77.63 1053 ARG C CA 1
ATOM 8005 C C . ARG D 1 264 ? 0.571 -7.298 -69.343 1.00 77.40 1053 ARG C C 1
ATOM 8006 O O . ARG D 1 264 ? 0.793 -6.275 -69.988 0.75 78.94 1053 ARG C O 1
ATOM 8014 N N . ILE D 1 265 ? 1.043 -7.495 -68.117 1.00 73.41 1054 ILE C N 1
ATOM 8015 C CA . ILE D 1 265 ? 1.901 -6.515 -67.462 1.00 73.04 1054 ILE C CA 1
ATOM 8016 C C . ILE D 1 265 ? 3.366 -6.771 -67.803 1.00 73.35 1054 ILE C C 1
ATOM 8017 O O . ILE D 1 265 ? 4.200 -5.867 -67.732 0.38 73.27 1054 ILE C O 1
ATOM 8022 N N . GLU D 1 266 ? 3.669 -8.004 -68.196 1.00 80.62 1055 GLU C N 1
ATOM 8023 C CA . GLU D 1 266 ? 5.042 -8.393 -68.502 1.00 81.12 1055 GLU C CA 1
ATOM 8024 C C . GLU D 1 266 ? 5.409 -8.198 -69.971 1.00 83.84 1055 GLU C C 1
ATOM 8025 O O . GLU D 1 266 ? 6.586 -8.091 -70.308 1.00 83.90 1055 GLU C O 1
ATOM 8031 N N . ALA D 1 267 ? 4.405 -8.163 -70.842 1.00 75.56 1056 ALA C N 1
ATOM 8032 C CA . ALA D 1 267 ? 4.640 -7.874 -72.252 1.00 78.60 1056 ALA C CA 1
ATOM 8033 C C . ALA D 1 267 ? 4.855 -6.375 -72.429 0.82 80.17 1056 ALA C C 1
ATOM 8034 O O . ALA D 1 267 ? 5.718 -5.945 -73.195 1.00 81.22 1056 ALA C O 1
ATOM 8036 N N . ARG D 1 268 ? 4.058 -5.588 -71.712 1.00 84.67 1057 ARG C N 1
ATOM 8037 C CA . ARG D 1 268 ? 4.245 -4.145 -71.656 1.00 85.91 1057 ARG C CA 1
ATOM 8038 C C . ARG D 1 268 ? 5.611 -3.840 -71.061 1.00 85.10 1057 ARG C C 1
ATOM 8039 O O . ARG D 1 268 ? 6.416 -3.124 -71.656 1.00 86.27 1057 ARG C O 1
ATOM 8047 N N . LEU D 1 269 ? 5.865 -4.398 -69.881 1.00 120.92 1058 LEU C N 1
ATOM 8048 C CA . LEU D 1 269 ? 7.138 -4.218 -69.196 1.00 119.90 1058 LEU C CA 1
ATOM 8049 C C . LEU D 1 269 ? 8.289 -4.671 -70.084 1.00 121.03 1058 LEU C C 1
ATOM 8050 O O . LEU D 1 269 ? 9.425 -4.229 -69.918 1.00 120.75 1058 LEU C O 1
ATOM 8055 N N . SER D 1 270 ? 7.986 -5.557 -71.027 1.00 73.91 1059 SER C N 1
ATOM 8056 C CA . SER D 1 270 ? 8.999 -6.113 -71.913 1.00 75.09 1059 SER C CA 1
ATOM 8057 C C . SER D 1 270 ? 9.263 -5.197 -73.104 0.55 77.93 1059 SER C C 1
ATOM 8058 O O . SER D 1 270 ? 10.382 -5.137 -73.616 1.00 78.54 1059 SER C O 1
ATOM 8061 N N . ALA D 1 271 ? 8.229 -4.484 -73.540 0.81 110.98 1060 ALA C N 1
ATOM 8062 C CA . ALA D 1 271 ? 8.334 -3.609 -74.702 0.89 113.77 1060 ALA C CA 1
ATOM 8063 C C . ALA D 1 271 ? 9.103 -2.326 -74.397 1.00 114.05 1060 ALA C C 1
ATOM 8064 O O . ALA D 1 271 ? 9.586 -1.652 -75.306 1.00 115.72 1060 ALA C O 1
ATOM 8066 N N . LEU D 1 272 ? 9.221 -1.995 -73.115 1.00 105.53 1061 LEU C N 1
ATOM 8067 C CA . LEU D 1 272 ? 9.849 -0.741 -72.708 1.00 105.73 1061 LEU C CA 1
ATOM 8068 C C . LEU D 1 272 ? 11.357 -0.721 -72.947 0.00 105.96 1061 LEU C C 1
ATOM 8069 O O . LEU D 1 272 ? 11.857 0.114 -73.700 0.00 107.55 1061 LEU C O 1
ATOM 8074 N N . GLU D 1 273 ? 12.077 -1.636 -72.305 1.00 110.92 1062 GLU C N 1
ATOM 8075 C CA . GLU D 1 273 ? 13.527 -1.709 -72.463 1.00 111.04 1062 GLU C CA 1
ATOM 8076 C C . GLU D 1 273 ? 13.930 -1.653 -73.933 0.00 113.49 1062 GLU C C 1
ATOM 8077 O O . GLU D 1 273 ? 14.791 -0.861 -74.318 1.00 114.25 1062 GLU C O 1
ATOM 8083 N N . GLN D 1 274 ? 13.299 -2.493 -74.748 1.00 105.39 1063 GLN C N 1
ATOM 8084 C CA . GLN D 1 274 ? 13.553 -2.512 -76.185 0.71 105.53 1063 GLN C CA 1
ATOM 8085 C C . GLN D 1 274 ? 15.038 -2.692 -76.489 0.00 105.55 1063 GLN C C 1
ATOM 8086 O O . GLN D 1 274 ? 15.751 -1.723 -76.753 1.00 105.51 1063 GLN C O 1
ATOM 8092 N N . HIS E 1 11 ? -31.712 -58.786 -16.113 1.00 66.77 800 HIS D N 1
ATOM 8093 C CA . HIS E 1 11 ? -30.777 -59.753 -16.671 1.00 67.01 800 HIS D CA 1
ATOM 8094 C C . HIS E 1 11 ? -31.539 -60.785 -17.493 1.00 66.33 800 HIS D C 1
ATOM 8095 O O . HIS E 1 11 ? -32.133 -61.717 -16.949 1.00 66.55 800 HIS D O 1
ATOM 8102 N N . VAL E 1 12 ? -31.517 -60.609 -18.811 1.00 43.46 801 VAL D N 1
ATOM 8103 C CA . VAL E 1 12 ? -32.335 -61.420 -19.700 1.00 41.82 801 VAL D CA 1
ATOM 8104 C C . VAL E 1 12 ? -31.626 -61.707 -21.021 1.00 40.79 801 VAL D C 1
ATOM 8105 O O . VAL E 1 12 ? -30.755 -60.950 -21.452 1.00 38.70 801 VAL D O 1
ATOM 8109 N N . THR E 1 13 ? -31.997 -62.812 -21.660 1.00 39.87 802 THR D N 1
ATOM 8110 C CA . THR E 1 13 ? -31.520 -63.102 -23.007 1.00 40.13 802 THR D CA 1
ATOM 8111 C C . THR E 1 13 ? -32.697 -63.357 -23.937 1.00 39.36 802 THR D C 1
ATOM 8112 O O . THR E 1 13 ? -33.667 -64.009 -23.557 1.00 38.87 802 THR D O 1
ATOM 8116 N N . ILE E 1 14 ? -32.607 -62.832 -25.153 1.00 43.21 803 ILE D N 1
ATOM 8117 C CA . ILE E 1 14 ? -33.657 -63.021 -26.142 1.00 43.36 803 ILE D CA 1
ATOM 8118 C C . ILE E 1 14 ? -33.240 -64.077 -27.160 1.00 44.15 803 ILE D C 1
ATOM 8119 O O . ILE E 1 14 ? -32.111 -64.072 -27.650 1.00 43.44 803 ILE D O 1
ATOM 8124 N N . ARG E 1 15 ? -34.159 -64.983 -27.470 1.00 61.79 804 ARG D N 1
ATOM 8125 C CA . ARG E 1 15 ? -33.862 -66.100 -28.355 1.00 64.51 804 ARG D CA 1
ATOM 8126 C C . ARG E 1 15 ? -34.405 -65.867 -29.760 1.00 64.98 804 ARG D C 1
ATOM 8127 O O . ARG E 1 15 ? -34.027 -66.566 -30.702 1.00 66.26 804 ARG D O 1
ATOM 8135 N N . ILE E 1 22 ? -32.543 -68.007 -36.367 1.00 77.82 811 ILE D N 1
ATOM 8136 C CA . ILE E 1 22 ? -31.477 -67.212 -36.967 1.00 76.91 811 ILE D CA 1
ATOM 8137 C C . ILE E 1 22 ? -31.416 -65.800 -36.392 1.00 76.88 811 ILE D C 1
ATOM 8138 O O . ILE E 1 22 ? -30.345 -65.202 -36.315 1.00 77.31 811 ILE D O 1
ATOM 8143 N N . ARG E 1 23 ? -32.566 -65.267 -35.992 1.00 55.06 812 ARG D N 1
ATOM 8144 C CA . ARG E 1 23 ? -32.605 -63.935 -35.399 1.00 54.22 812 ARG D CA 1
ATOM 8145 C C . ARG E 1 23 ? -33.451 -63.871 -34.128 1.00 53.01 812 ARG D C 1
ATOM 8146 O O . ARG E 1 23 ? -34.444 -64.585 -33.988 1.00 53.29 812 ARG D O 1
ATOM 8154 N N . SER E 1 24 ? -33.038 -63.015 -33.200 1.00 40.13 813 SER D N 1
ATOM 8155 C CA . SER E 1 24 ? -33.826 -62.723 -32.010 1.00 38.02 813 SER D CA 1
ATOM 8156 C C . SER E 1 24 ? -34.484 -61.360 -32.198 1.00 37.64 813 SER D C 1
ATOM 8157 O O . SER E 1 24 ? -33.873 -60.446 -32.749 1.00 37.68 813 SER D O 1
ATOM 8160 N N . GLU E 1 25 ? -35.727 -61.222 -31.752 1.00 52.84 814 GLU D N 1
ATOM 8161 C CA . GLU E 1 25 ? -36.473 -59.997 -32.009 1.00 53.11 814 GLU D CA 1
ATOM 8162 C C . GLU E 1 25 ? -37.191 -59.457 -30.781 1.00 52.17 814 GLU D C 1
ATOM 8163 O O . GLU E 1 25 ? -37.834 -60.201 -30.042 1.00 51.80 814 GLU D O 1
ATOM 8169 N N . VAL E 1 26 ? -37.062 -58.152 -30.574 1.00 43.38 815 VAL D N 1
ATOM 8170 C CA . VAL E 1 26 ? -37.897 -57.430 -29.628 1.00 41.61 815 VAL D CA 1
ATOM 8171 C C . VAL E 1 26 ? -38.727 -56.425 -30.418 1.00 40.80 815 VAL D C 1
ATOM 8172 O O . VAL E 1 26 ? -38.177 -55.552 -31.087 1.00 40.56 815 VAL D O 1
ATOM 8176 N N . LEU E 1 27 ? -40.046 -56.555 -30.367 1.00 42.07 816 LEU D N 1
ATOM 8177 C CA . LEU E 1 27 ? -40.900 -55.555 -30.990 1.00 41.11 816 LEU D CA 1
ATOM 8178 C C . LEU E 1 27 ? -41.644 -54.745 -29.942 1.00 40.76 816 LEU D C 1
ATOM 8179 O O . LEU E 1 27 ? -42.189 -55.293 -28.985 1.00 40.15 816 LEU D O 1
ATOM 8184 N N . MET E 1 28 ? -41.651 -53.431 -30.133 1.00 36.93 817 MET D N 1
ATOM 8185 C CA . MET E 1 28 ? -42.278 -52.514 -29.193 1.00 36.11 817 MET D CA 1
ATOM 8186 C C . MET E 1 28 ? -43.578 -51.953 -29.765 1.00 37.34 817 MET D C 1
ATOM 8187 O O . MET E 1 28 ? -43.610 -51.467 -30.894 1.00 36.96 817 MET D O 1
ATOM 8192 N N . GLU E 1 29 ? -44.650 -52.028 -28.981 1.00 39.11 818 GLU D N 1
ATOM 8193 C CA . GLU E 1 29 ? -45.961 -51.579 -29.430 1.00 40.03 818 GLU D CA 1
ATOM 8194 C C . GLU E 1 29 ? -46.261 -50.155 -28.981 1.00 40.30 818 GLU D C 1
ATOM 8195 O O . GLU E 1 29 ? -45.392 -49.469 -28.443 1.00 39.55 818 GLU D O 1
ATOM 8201 N N . GLY E 1 30 ? -47.495 -49.715 -29.214 1.00 42.73 819 GLY D N 1
ATOM 8202 C CA . GLY E 1 30 ? -47.893 -48.352 -28.910 1.00 43.89 819 GLY D CA 1
ATOM 8203 C C . GLY E 1 30 ? -47.504 -47.398 -30.025 1.00 44.30 819 GLY D C 1
ATOM 8204 O O . GLY E 1 30 ? -47.068 -47.828 -31.090 1.00 45.46 819 GLY D O 1
ATOM 8205 N N . GLU E 1 31 ? -47.667 -46.103 -29.785 1.00 60.87 820 GLU D N 1
ATOM 8206 C CA . GLU E 1 31 ? -47.294 -45.094 -30.769 1.00 61.49 820 GLU D CA 1
ATOM 8207 C C . GLU E 1 31 ? -45.781 -45.055 -30.942 1.00 60.33 820 GLU D C 1
ATOM 8208 O O . GLU E 1 31 ? -45.272 -45.090 -32.061 1.00 61.68 820 GLU D O 1
ATOM 8214 N N . TYR E 1 32 ? -45.067 -44.974 -29.825 1.00 39.49 821 TYR D N 1
ATOM 8215 C CA . TYR E 1 32 ? -43.614 -45.051 -29.846 1.00 37.31 821 TYR D CA 1
ATOM 8216 C C . TYR E 1 32 ? -43.082 -45.961 -28.745 1.00 36.49 821 TYR D C 1
ATOM 8217 O O . TYR E 1 32 ? -43.752 -46.211 -27.741 1.00 35.96 821 TYR D O 1
ATOM 8226 N N . GLY E 1 33 ? -41.874 -46.470 -28.951 1.00 34.15 822 GLY D N 1
ATOM 8227 C CA . GLY E 1 33 ? -41.203 -47.265 -27.943 1.00 32.43 822 GLY D CA 1
ATOM 8228 C C . GLY E 1 33 ? -40.141 -46.434 -27.257 1.00 31.68 822 GLY D C 1
ATOM 8229 O O . GLY E 1 33 ? -39.620 -45.480 -27.835 1.00 31.52 822 GLY D O 1
ATOM 8230 N N . PHE E 1 34 ? -39.822 -46.795 -26.020 1.00 28.48 823 PHE D N 1
ATOM 8231 C CA . PHE E 1 34 ? -38.817 -46.076 -25.252 1.00 27.82 823 PHE D CA 1
ATOM 8232 C C . PHE E 1 34 ? -37.934 -47.054 -24.486 1.00 27.03 823 PHE D C 1
ATOM 8233 O O . PHE E 1 34 ? -38.427 -47.919 -23.767 1.00 28.63 823 PHE D O 1
ATOM 8241 N N . ILE E 1 35 ? -36.625 -46.918 -24.657 1.00 32.56 824 ILE D N 1
ATOM 8242 C CA . ILE E 1 35 ? -35.667 -47.747 -23.941 1.00 32.84 824 ILE D CA 1
ATOM 8243 C C . ILE E 1 35 ? -34.691 -46.843 -23.205 1.00 33.38 824 ILE D C 1
ATOM 8244 O O . ILE E 1 35 ? -33.823 -46.223 -23.818 1.00 33.84 824 ILE D O 1
ATOM 8249 N N . GLY E 1 36 ? -34.843 -46.762 -21.887 1.00 36.35 825 GLY D N 1
ATOM 8250 C CA . GLY E 1 36 ? -34.091 -45.801 -21.102 1.00 39.40 825 GLY D CA 1
ATOM 8251 C C . GLY E 1 36 ? -33.354 -46.347 -19.895 1.00 39.50 825 GLY D C 1
ATOM 8252 O O . GLY E 1 36 ? -33.375 -47.546 -19.614 1.00 39.70 825 GLY D O 1
ATOM 8253 N N . LYS E 1 37 ? -32.701 -45.443 -19.173 1.00 32.25 826 LYS D N 1
ATOM 8254 C CA . LYS E 1 37 ? -31.866 -45.813 -18.041 1.00 34.20 826 LYS D CA 1
ATOM 8255 C C . LYS E 1 37 ? -32.340 -45.153 -16.751 1.00 34.04 826 LYS D C 1
ATOM 8256 O O . LYS E 1 37 ? -32.348 -43.929 -16.636 1.00 34.54 826 LYS D O 1
ATOM 8262 N N . SER E 1 38 ? -32.733 -45.967 -15.780 1.00 36.93 827 SER D N 1
ATOM 8263 C CA . SER E 1 38 ? -33.119 -45.450 -14.473 1.00 33.64 827 SER D CA 1
ATOM 8264 C C . SER E 1 38 ? -31.962 -44.687 -13.833 1.00 36.29 827 SER D C 1
ATOM 8265 O O . SER E 1 38 ? -30.808 -44.850 -14.225 1.00 38.15 827 SER D O 1
ATOM 8268 N N . ILE E 1 39 ? -32.276 -43.848 -12.852 1.00 36.22 828 ILE D N 1
ATOM 8269 C CA . ILE E 1 39 ? -31.241 -43.157 -12.098 1.00 39.17 828 ILE D CA 1
ATOM 8270 C C . ILE E 1 39 ? -30.596 -44.140 -11.136 1.00 40.54 828 ILE D C 1
ATOM 8271 O O . ILE E 1 39 ? -31.269 -44.695 -10.270 1.00 38.88 828 ILE D O 1
ATOM 8276 N N . PRO E 1 40 ? -29.285 -44.370 -11.292 1.00 40.27 829 PRO D N 1
ATOM 8277 C CA . PRO E 1 40 ? -28.564 -45.291 -10.406 1.00 42.96 829 PRO D CA 1
ATOM 8278 C C . PRO E 1 40 ? -28.665 -44.844 -8.951 1.00 39.89 829 PRO D C 1
ATOM 8279 O O . PRO E 1 40 ? -28.569 -43.651 -8.662 1.00 44.61 829 PRO D O 1
ATOM 8283 N N . THR E 1 41 ? -28.857 -45.798 -8.048 1.00 55.36 830 THR D N 1
ATOM 8284 C CA . THR E 1 41 ? -29.053 -45.487 -6.637 1.00 58.50 830 THR D CA 1
ATOM 8285 C C . THR E 1 41 ? -27.749 -45.124 -5.932 1.00 61.82 830 THR D C 1
ATOM 8286 O O . THR E 1 41 ? -27.717 -44.213 -5.104 1.00 62.90 830 THR D O 1
ATOM 8290 N N . ASP E 1 42 ? -26.676 -45.831 -6.270 1.00 57.36 831 ASP D N 1
ATOM 8291 C CA . ASP E 1 42 ? -25.410 -45.682 -5.557 1.00 61.46 831 ASP D CA 1
ATOM 8292 C C . ASP E 1 42 ? -24.377 -44.814 -6.280 1.00 63.38 831 ASP D C 1
ATOM 8293 O O . ASP E 1 42 ? -23.582 -44.129 -5.636 0.40 65.07 831 ASP D O 1
ATOM 8298 N N . ASN E 1 43 ? -24.385 -44.842 -7.611 1.00 69.88 832 ASN D N 1
ATOM 8299 C CA . ASN E 1 43 ? -23.474 -44.013 -8.399 1.00 70.66 832 ASN D CA 1
ATOM 8300 C C . ASN E 1 43 ? -24.154 -43.379 -9.610 1.00 67.93 832 ASN D C 1
ATOM 8301 O O . ASN E 1 43 ? -23.976 -43.836 -10.740 1.00 67.64 832 ASN D O 1
ATOM 8306 N N . PRO E 1 44 ? -24.932 -42.315 -9.371 1.00 56.53 833 PRO D N 1
ATOM 8307 C CA . PRO E 1 44 ? -25.683 -41.603 -10.410 1.00 53.67 833 PRO D CA 1
ATOM 8308 C C . PRO E 1 44 ? -24.783 -41.005 -11.489 1.00 54.54 833 PRO D C 1
ATOM 8309 O O . PRO E 1 44 ? -25.282 -40.618 -12.542 1.00 54.11 833 PRO D O 1
ATOM 8313 N N . ALA E 1 45 ? -23.482 -40.933 -11.228 1.00 59.05 834 ALA D N 1
ATOM 8314 C CA . ALA E 1 45 ? -22.548 -40.295 -12.153 1.00 58.63 834 ALA D CA 1
ATOM 8315 C C . ALA E 1 45 ? -22.060 -41.230 -13.258 1.00 57.68 834 ALA D C 1
ATOM 8316 O O . ALA E 1 45 ? -21.246 -40.838 -14.095 1.00 56.77 834 ALA D O 1
ATOM 8318 N N . GLY E 1 46 ? -22.552 -42.464 -13.252 1.00 48.06 835 GLY D N 1
ATOM 8319 C CA . GLY E 1 46 ? -22.181 -43.434 -14.267 1.00 47.73 835 GLY D CA 1
ATOM 8320 C C . GLY E 1 46 ? -23.346 -43.746 -15.183 1.00 45.21 835 GLY D C 1
ATOM 8321 O O . GLY E 1 46 ? -23.216 -44.526 -16.125 1.00 44.80 835 GLY D O 1
ATOM 8322 N N . GLN E 1 47 ? -24.488 -43.125 -14.903 1.00 32.04 836 GLN D N 1
ATOM 8323 C CA . GLN E 1 47 ? -25.712 -43.371 -15.658 1.00 31.05 836 GLN D CA 1
ATOM 8324 C C . GLN E 1 47 ? -25.486 -43.348 -17.166 1.00 31.14 836 GLN D C 1
ATOM 8325 O O . GLN E 1 47 ? -24.994 -42.363 -17.719 1.00 31.02 836 GLN D O 1
ATOM 8331 N N . ARG E 1 48 ? -25.864 -44.440 -17.822 1.00 39.64 837 ARG D N 1
ATOM 8332 C CA . ARG E 1 48 ? -25.669 -44.582 -19.257 1.00 39.20 837 ARG D CA 1
ATOM 8333 C C . ARG E 1 48 ? -26.142 -45.954 -19.722 1.00 38.29 837 ARG D C 1
ATOM 8334 O O . ARG E 1 48 ? -26.098 -46.921 -18.964 1.00 39.64 837 ARG D O 1
ATOM 8342 N N . ILE E 1 49 ? -26.611 -46.036 -20.962 1.00 36.10 838 ILE D N 1
ATOM 8343 C CA . ILE E 1 49 ? -26.849 -47.332 -21.579 1.00 34.76 838 ILE D CA 1
ATOM 8344 C C . ILE E 1 49 ? -25.775 -47.579 -22.626 1.00 33.42 838 ILE D C 1
ATOM 8345 O O . ILE E 1 49 ? -25.307 -46.648 -23.279 1.00 32.56 838 ILE D O 1
ATOM 8350 N N . ILE E 1 50 ? -25.375 -48.833 -22.777 1.00 27.57 839 ILE D N 1
ATOM 8351 C CA . ILE E 1 50 ? -24.395 -49.188 -23.788 1.00 29.48 839 ILE D CA 1
ATOM 8352 C C . ILE E 1 50 ? -25.034 -50.127 -24.793 1.00 27.61 839 ILE D C 1
ATOM 8353 O O . ILE E 1 50 ? -25.612 -51.144 -24.418 1.00 27.84 839 ILE D O 1
ATOM 8358 N N . PHE E 1 51 ? -24.943 -49.769 -26.070 1.00 34.12 840 PHE D N 1
ATOM 8359 C CA . PHE E 1 51 ? -25.432 -50.619 -27.147 1.00 35.00 840 PHE D CA 1
ATOM 8360 C C . PHE E 1 51 ? -24.224 -51.201 -27.862 1.00 35.51 840 PHE D C 1
ATOM 8361 O O . PHE E 1 51 ? -23.288 -50.481 -28.199 1.00 35.93 840 PHE D O 1
ATOM 8369 N N . CYS E 1 52 ? -24.237 -52.512 -28.069 1.00 33.29 841 CYS D N 1
ATOM 8370 C CA . CYS E 1 52 ? -23.063 -53.199 -28.586 1.00 33.00 841 CYS D CA 1
ATOM 8371 C C . CYS E 1 52 ? -23.440 -54.256 -29.608 1.00 33.05 841 CYS D C 1
ATOM 8372 O O . CYS E 1 52 ? -24.418 -54.979 -29.429 1.00 33.26 841 CYS D O 1
ATOM 8375 N N . GLY E 1 53 ? -22.659 -54.339 -30.679 1.00 30.99 842 GLY D N 1
ATOM 8376 C CA . GLY E 1 53 ? -22.877 -55.337 -31.708 1.00 32.67 842 GLY D CA 1
ATOM 8377 C C . GLY E 1 53 ? -22.290 -56.674 -31.305 1.00 34.28 842 GLY D C 1
ATOM 8378 O O . GLY E 1 53 ? -22.489 -57.685 -31.978 1.00 34.13 842 GLY D O 1
ATOM 8379 N N . GLY E 1 54 ? -21.570 -56.675 -30.187 1.00 33.45 843 GLY D N 1
ATOM 8380 C CA . GLY E 1 54 ? -20.885 -57.864 -29.725 1.00 34.69 843 GLY D CA 1
ATOM 8381 C C . GLY E 1 54 ? -21.316 -58.378 -28.363 1.00 35.70 843 GLY D C 1
ATOM 8382 O O . GLY E 1 54 ? -22.224 -57.843 -27.726 1.00 33.73 843 GLY D O 1
ATOM 8383 N N . GLU E 1 55 ? -20.624 -59.424 -27.925 1.00 60.87 844 GLU D N 1
ATOM 8384 C CA . GLU E 1 55 ? -20.959 -60.185 -26.727 1.00 62.65 844 GLU D CA 1
ATOM 8385 C C . GLU E 1 55 ? -20.799 -59.421 -25.418 1.00 62.55 844 GLU D C 1
ATOM 8386 O O . GLU E 1 55 ? -21.539 -59.661 -24.465 1.00 63.99 844 GLU D O 1
ATOM 8392 N N . GLY E 1 56 ? -19.829 -58.516 -25.356 1.00 35.34 845 GLY D N 1
ATOM 8393 C CA . GLY E 1 56 ? -19.427 -57.972 -24.073 1.00 35.67 845 GLY D CA 1
ATOM 8394 C C . GLY E 1 56 ? -19.317 -56.469 -23.922 1.00 36.21 845 GLY D C 1
ATOM 8395 O O . GLY E 1 56 ? -19.352 -55.716 -24.894 1.00 36.39 845 GLY D O 1
ATOM 8396 N N . THR E 1 57 ? -19.171 -56.047 -22.671 1.00 47.23 846 THR D N 1
ATOM 8397 C CA . THR E 1 57 ? -19.056 -54.641 -22.311 1.00 47.14 846 THR D CA 1
ATOM 8398 C C . THR E 1 57 ? -17.865 -53.978 -23.003 1.00 47.36 846 THR D C 1
ATOM 8399 O O . THR E 1 57 ? -17.861 -52.767 -23.234 1.00 47.93 846 THR D O 1
ATOM 8403 N N . SER E 1 58 ? -16.859 -54.780 -23.339 1.00 47.48 847 SER D N 1
ATOM 8404 C CA . SER E 1 58 ? -15.666 -54.279 -24.014 1.00 47.26 847 SER D CA 1
ATOM 8405 C C . SER E 1 58 ? -15.939 -53.976 -25.490 1.00 47.42 847 SER D C 1
ATOM 8406 O O . SER E 1 58 ? -16.620 -54.734 -26.178 1.00 46.89 847 SER D O 1
ATOM 8409 N N . SER E 1 59 ? -15.402 -52.861 -25.972 1.00 46.59 848 SER D N 1
ATOM 8410 C CA . SER E 1 59 ? -15.625 -52.453 -27.353 1.00 45.72 848 SER D CA 1
ATOM 8411 C C . SER E 1 59 ? -14.807 -53.287 -28.338 1.00 45.84 848 SER D C 1
ATOM 8412 O O . SER E 1 59 ? -15.119 -53.330 -29.527 1.00 46.31 848 SER D O 1
ATOM 8415 N N . THR E 1 60 ? -13.762 -53.948 -27.846 1.00 46.05 849 THR D N 1
ATOM 8416 C CA . THR E 1 60 ? -12.998 -54.882 -28.668 1.00 44.79 849 THR D CA 1
ATOM 8417 C C . THR E 1 60 ? -13.909 -56.018 -29.120 1.00 43.31 849 THR D C 1
ATOM 8418 O O . THR E 1 60 ? -13.566 -56.808 -30.002 1.00 43.25 849 THR D O 1
ATOM 8422 N N . THR E 1 61 ? -15.082 -56.077 -28.504 1.00 37.07 850 THR D N 1
ATOM 8423 C CA . THR E 1 61 ? -16.039 -57.147 -28.729 1.00 35.17 850 THR D CA 1
ATOM 8424 C C . THR E 1 61 ? -16.979 -56.853 -29.897 1.00 34.98 850 THR D C 1
ATOM 8425 O O . THR E 1 61 ? -17.471 -57.769 -30.558 1.00 34.67 850 THR D O 1
ATOM 8429 N N . GLY E 1 62 ? -17.217 -55.571 -30.152 1.00 34.83 851 GLY D N 1
ATOM 8430 C CA . GLY E 1 62 ? -18.101 -55.155 -31.225 1.00 34.76 851 GLY D CA 1
ATOM 8431 C C . GLY E 1 62 ? -18.341 -53.660 -31.200 1.00 34.19 851 GLY D C 1
ATOM 8432 O O . GLY E 1 62 ? -18.009 -52.991 -30.224 1.00 34.67 851 GLY D O 1
ATOM 8433 N N . ALA E 1 63 ? -18.912 -53.130 -32.277 1.00 34.31 852 ALA D N 1
ATOM 8434 C CA . ALA E 1 63 ? -19.225 -51.706 -32.344 1.00 33.56 852 ALA D CA 1
ATOM 8435 C C . ALA E 1 63 ? -20.170 -51.314 -31.209 1.00 32.88 852 ALA D C 1
ATOM 8436 O O . ALA E 1 63 ? -21.000 -52.111 -30.769 1.00 33.12 852 ALA D O 1
ATOM 8438 N N . GLN E 1 64 ? -20.035 -50.084 -30.727 1.00 34.42 853 GLN D N 1
ATOM 8439 C CA . GLN E 1 64 ? -20.845 -49.631 -29.605 1.00 33.48 853 GLN D CA 1
ATOM 8440 C C . GLN E 1 64 ? -21.315 -48.196 -29.763 1.00 31.87 853 GLN D C 1
ATOM 8441 O O . GLN E 1 64 ? -20.604 -47.355 -30.301 1.00 32.11 853 GLN D O 1
ATOM 8447 N N . ILE E 1 65 ? -22.529 -47.934 -29.296 1.00 27.22 854 ILE D N 1
ATOM 8448 C CA . ILE E 1 65 ? -22.998 -46.573 -29.103 1.00 27.25 854 ILE D CA 1
ATOM 8449 C C . ILE E 1 65 ? -23.403 -46.411 -27.641 1.00 26.68 854 ILE D C 1
ATOM 8450 O O . ILE E 1 65 ? -24.167 -47.215 -27.104 1.00 27.10 854 ILE D O 1
ATOM 8455 N N . THR E 1 66 ? -22.875 -45.382 -26.993 1.00 25.86 855 THR D N 1
ATOM 8456 C CA . THR E 1 66 ? -23.125 -45.176 -25.577 1.00 26.07 855 THR D CA 1
ATOM 8457 C C . THR E 1 66 ? -23.834 -43.854 -25.353 1.00 27.32 855 THR D C 1
ATOM 8458 O O . THR E 1 66 ? -23.351 -42.804 -25.771 1.00 26.18 855 THR D O 1
ATOM 8462 N N . LEU E 1 67 ? -24.988 -43.915 -24.699 1.00 34.32 856 LEU D N 1
ATOM 8463 C CA . LEU E 1 67 ? -25.739 -42.716 -24.360 1.00 36.00 856 LEU D CA 1
ATOM 8464 C C . LEU E 1 67 ? -25.579 -42.400 -22.879 1.00 37.15 856 LEU D C 1
ATOM 8465 O O . LEU E 1 67 ? -25.922 -43.213 -22.018 1.00 37.98 856 LEU D O 1
ATOM 8470 N N . TYR E 1 68 ? -25.049 -41.218 -22.586 1.00 31.90 857 TYR D N 1
ATOM 8471 C CA . TYR E 1 68 ? -24.846 -40.799 -21.205 1.00 32.60 857 TYR D CA 1
ATOM 8472 C C . TYR E 1 68 ? -26.078 -40.076 -20.674 1.00 32.74 857 TYR D C 1
ATOM 8473 O O . TYR E 1 68 ? -26.686 -39.267 -21.374 1.00 32.41 857 TYR D O 1
ATOM 8482 N N . GLY E 1 69 ? -26.447 -40.377 -19.434 1.00 25.93 858 GLY D N 1
ATOM 8483 C CA . GLY E 1 69 ? -27.570 -39.717 -18.798 1.00 25.93 858 GLY D CA 1
ATOM 8484 C C . GLY E 1 69 ? -27.221 -38.287 -18.434 1.00 27.19 858 GLY D C 1
ATOM 8485 O O . GLY E 1 69 ? -26.062 -37.879 -18.523 1.00 29.72 858 GLY D O 1
ATOM 8486 N N . ALA E 1 70 ? -28.227 -37.519 -18.032 1.00 31.14 859 ALA D N 1
ATOM 8487 C CA . ALA E 1 70 ? -28.007 -36.147 -17.588 1.00 32.94 859 ALA D CA 1
ATOM 8488 C C . ALA E 1 70 ? -27.169 -36.126 -16.313 1.00 34.22 859 ALA D C 1
ATOM 8489 O O . ALA E 1 70 ? -26.335 -35.244 -16.121 1.00 34.82 859 ALA D O 1
ATOM 8491 N N . ASN E 1 71 ? -27.394 -37.112 -15.451 1.00 50.61 860 ASN D N 1
ATOM 8492 C CA . ASN E 1 71 ? -26.687 -37.208 -14.178 1.00 53.17 860 ASN D CA 1
ATOM 8493 C C . ASN E 1 71 ? -25.239 -37.678 -14.314 1.00 53.06 860 ASN D C 1
ATOM 8494 O O . ASN E 1 71 ? -24.442 -37.539 -13.387 1.00 53.49 860 ASN D O 1
ATOM 8499 N N . ASN E 1 72 ? -24.905 -38.236 -15.472 1.00 41.60 861 ASN D N 1
ATOM 8500 C CA . ASN E 1 72 ? -23.555 -38.729 -15.722 1.00 40.87 861 ASN D CA 1
ATOM 8501 C C . ASN E 1 72 ? -22.510 -37.614 -15.681 1.00 41.60 861 ASN D C 1
ATOM 8502 O O . ASN E 1 72 ? -22.782 -36.483 -16.079 1.00 41.42 861 ASN D O 1
ATOM 8507 N N . THR E 1 73 ? -21.321 -37.936 -15.182 1.00 53.13 862 THR D N 1
ATOM 8508 C CA . THR E 1 73 ? -20.219 -36.983 -15.165 1.00 53.66 862 THR D CA 1
ATOM 8509 C C . THR E 1 73 ? -20.164 -36.245 -16.493 1.00 53.94 862 THR D C 1
ATOM 8510 O O . THR E 1 73 ? -20.214 -35.017 -16.541 1.00 55.08 862 THR D O 1
ATOM 8514 N N . ASP E 1 74 ? -20.065 -37.010 -17.572 1.00 44.79 863 ASP D N 1
ATOM 8515 C CA . ASP E 1 74 ? -20.112 -36.455 -18.915 1.00 43.54 863 ASP D CA 1
ATOM 8516 C C . ASP E 1 74 ? -21.566 -36.378 -19.370 1.00 41.77 863 ASP D C 1
ATOM 8517 O O . ASP E 1 74 ? -22.037 -37.217 -20.137 1.00 41.87 863 ASP D O 1
ATOM 8522 N N . SER E 1 75 ? -22.261 -35.350 -18.890 1.00 33.22 864 SER D N 1
ATOM 8523 C CA . SER E 1 75 ? -23.712 -35.232 -19.029 1.00 31.87 864 SER D CA 1
ATOM 8524 C C . SER E 1 75 ? -24.228 -35.195 -20.467 1.00 31.50 864 SER D C 1
ATOM 8525 O O . SER E 1 75 ? -23.851 -34.328 -21.256 1.00 31.39 864 SER D O 1
ATOM 8528 N N . ARG E 1 76 ? -25.118 -36.132 -20.784 1.00 40.51 865 ARG D N 1
ATOM 8529 C CA . ARG E 1 76 ? -25.772 -36.191 -22.091 1.00 39.68 865 ARG D CA 1
ATOM 8530 C C . ARG E 1 76 ? -24.792 -36.415 -23.233 1.00 38.87 865 ARG D C 1
ATOM 8531 O O . ARG E 1 76 ? -25.039 -35.997 -24.362 1.00 39.45 865 ARG D O 1
ATOM 8539 N N . ARG E 1 77 ? -23.681 -37.076 -22.934 1.00 34.34 866 ARG D N 1
ATOM 8540 C CA . ARG E 1 77 ? -22.697 -37.404 -23.954 1.00 33.93 866 ARG D CA 1
ATOM 8541 C C . ARG E 1 77 ? -23.145 -38.584 -24.816 1.00 32.75 866 ARG D C 1
ATOM 8542 O O . ARG E 1 77 ? -23.832 -39.490 -24.345 1.00 32.85 866 ARG D O 1
ATOM 8550 N N . ILE E 1 78 ? -22.772 -38.554 -26.089 1.00 22.75 867 ILE D N 1
ATOM 8551 C CA . ILE E 1 78 ? -22.893 -39.730 -26.934 1.00 21.76 867 ILE D CA 1
ATOM 8552 C C . ILE E 1 78 ? -21.532 -40.075 -27.513 1.00 22.55 867 ILE D C 1
ATOM 8553 O O . ILE E 1 78 ? -20.857 -39.224 -28.089 1.00 22.59 867 ILE D O 1
ATOM 8558 N N . VAL E 1 79 ? -21.130 -41.328 -27.340 1.00 28.37 868 VAL D N 1
ATOM 8559 C CA . VAL E 1 79 ? -19.897 -41.822 -27.928 1.00 27.97 868 VAL D CA 1
ATOM 8560 C C . VAL E 1 79 ? -20.219 -42.900 -28.950 1.00 28.98 868 VAL D C 1
ATOM 8561 O O . VAL E 1 79 ? -20.868 -43.898 -28.638 1.00 29.67 868 VAL D O 1
ATOM 8565 N N . TYR E 1 80 ? -19.773 -42.681 -30.180 1.00 29.49 869 TYR D N 1
ATOM 8566 C CA . TYR E 1 80 ? -19.959 -43.660 -31.241 1.00 30.55 869 TYR D CA 1
ATOM 8567 C C . TYR E 1 80 ? -18.647 -44.390 -31.485 1.00 31.53 869 TYR D C 1
ATOM 8568 O O . TYR E 1 80 ? -17.708 -43.826 -32.045 1.00 31.16 869 TYR D O 1
ATOM 8577 N N . ASN E 1 81 ? -18.583 -45.646 -31.063 1.00 34.82 870 ASN D N 1
ATOM 8578 C CA . ASN E 1 81 ? -17.355 -46.420 -31.179 1.00 36.53 870 ASN D CA 1
ATOM 8579 C C . ASN E 1 81 ? -17.453 -47.577 -32.175 1.00 37.48 870 ASN D C 1
ATOM 8580 O O . ASN E 1 81 ? -18.042 -48.620 -31.884 1.00 37.85 870 ASN D O 1
ATOM 8585 N N . GLY E 1 82 ? -16.866 -47.378 -33.351 1.00 32.25 871 GLY D N 1
ATOM 8586 C CA . GLY E 1 82 ? -16.824 -48.403 -34.375 1.00 32.67 871 GLY D CA 1
ATOM 8587 C C . GLY E 1 82 ? -15.607 -48.241 -35.265 1.00 33.63 871 GLY D C 1
ATOM 8588 O O . GLY E 1 82 ? -14.983 -47.180 -35.288 1.00 33.63 871 GLY D O 1
ATOM 8589 N N . ASP E 1 83 ? -15.262 -49.296 -35.997 1.00 39.86 872 ASP D N 1
ATOM 8590 C CA . ASP E 1 83 ? -14.128 -49.243 -36.911 1.00 40.70 872 ASP D CA 1
ATOM 8591 C C . ASP E 1 83 ? -14.537 -48.623 -38.239 1.00 40.42 872 ASP D C 1
ATOM 8592 O O . ASP E 1 83 ? -13.696 -48.330 -39.090 1.00 40.25 872 ASP D O 1
ATOM 8597 N N . GLU E 1 84 ? -15.841 -48.428 -38.401 1.00 41.53 873 GLU D N 1
ATOM 8598 C CA . GLU E 1 84 ? -16.385 -47.679 -39.526 1.00 40.40 873 GLU D CA 1
ATOM 8599 C C . GLU E 1 84 ? -17.615 -46.904 -39.078 1.00 40.10 873 GLU D C 1
ATOM 8600 O O . GLU E 1 84 ? -18.399 -47.385 -38.262 1.00 40.30 873 GLU D O 1
ATOM 8606 N N . HIS E 1 85 ? -17.769 -45.695 -39.599 1.00 37.78 874 HIS D N 1
ATOM 8607 C CA . HIS E 1 85 ? -18.982 -44.923 -39.385 1.00 37.53 874 HIS D CA 1
ATOM 8608 C C . HIS E 1 85 ? -19.556 -44.565 -40.742 1.00 36.95 874 HIS D C 1
ATOM 8609 O O . HIS E 1 85 ? -19.033 -43.693 -41.434 1.00 37.67 874 HIS D O 1
ATOM 8616 N N . LEU E 1 86 ? -20.623 -45.254 -41.127 1.00 33.70 875 LEU D N 1
ATOM 8617 C CA . LEU E 1 86 ? -21.177 -45.110 -42.464 1.00 32.56 875 LEU D CA 1
ATOM 8618 C C . LEU E 1 86 ? -22.599 -44.568 -42.434 1.00 32.43 875 LEU D C 1
ATOM 8619 O O . LEU E 1 86 ? -23.522 -45.236 -41.966 1.00 32.43 875 LEU D O 1
ATOM 8624 N N . PHE E 1 87 ? -22.768 -43.351 -42.937 1.00 29.83 876 PHE D N 1
ATOM 8625 C CA . PHE E 1 87 ? -24.074 -42.712 -42.952 1.00 29.58 876 PHE D CA 1
ATOM 8626 C C . PHE E 1 87 ? -24.735 -42.858 -44.313 1.00 30.07 876 PHE D C 1
ATOM 8627 O O . PHE E 1 87 ? -24.301 -42.273 -45.305 1.00 27.24 876 PHE D O 1
ATOM 8635 N N . GLN E 1 88 ? -25.799 -43.651 -44.337 1.00 32.71 877 GLN D N 1
ATOM 8636 C CA . GLN E 1 88 ? -26.439 -44.068 -45.571 1.00 33.99 877 GLN D CA 1
ATOM 8637 C C . GLN E 1 88 ? -27.763 -43.347 -45.805 1.00 34.71 877 GLN D C 1
ATOM 8638 O O . GLN E 1 88 ? -28.554 -43.168 -44.878 1.00 35.83 877 GLN D O 1
ATOM 8644 N N . SER E 1 89 ? -27.980 -42.916 -47.045 1.00 37.35 878 SER D N 1
ATOM 8645 C CA . SER E 1 89 ? -29.294 -42.469 -47.508 1.00 36.53 878 SER D CA 1
ATOM 8646 C C . SER E 1 89 ? -29.668 -41.022 -47.183 1.00 36.62 878 SER D C 1
ATOM 8647 O O . SER E 1 89 ? -30.782 -40.587 -47.483 1.00 37.25 878 SER D O 1
ATOM 8650 N N . ALA E 1 90 ? -28.746 -40.272 -46.589 1.00 31.15 879 ALA D N 1
ATOM 8651 C CA . ALA E 1 90 ? -29.036 -38.886 -46.237 1.00 29.94 879 ALA D CA 1
ATOM 8652 C C . ALA E 1 90 ? -27.774 -38.113 -45.885 1.00 30.36 879 ALA D C 1
ATOM 8653 O O . ALA E 1 90 ? -26.775 -38.700 -45.471 1.00 30.86 879 ALA D O 1
ATOM 8655 N N . ASP E 1 91 ? -27.826 -36.795 -46.055 1.00 35.95 880 ASP D N 1
ATOM 8656 C CA . ASP E 1 91 ? -26.716 -35.929 -45.681 1.00 36.61 880 ASP D CA 1
ATOM 8657 C C . ASP E 1 91 ? -26.474 -36.018 -44.175 1.00 34.95 880 ASP D C 1
ATOM 8658 O O . ASP E 1 91 ? -27.398 -36.270 -43.406 1.00 34.31 880 ASP D O 1
ATOM 8663 N N . VAL E 1 92 ? -25.229 -35.832 -43.756 1.00 28.25 881 VAL D N 1
ATOM 8664 C CA . VAL E 1 92 ? -24.942 -35.655 -42.345 1.00 28.29 881 VAL D CA 1
ATOM 8665 C C . VAL E 1 92 ? -25.199 -34.202 -41.987 1.00 27.93 881 VAL D C 1
ATOM 8666 O O . VAL E 1 92 ? -24.433 -33.313 -42.366 1.00 28.22 881 VAL D O 1
ATOM 8670 N N . LYS E 1 93 ? -26.289 -33.965 -41.266 1.00 30.14 882 LYS D N 1
ATOM 8671 C CA . LYS E 1 93 ? -26.748 -32.601 -41.006 1.00 31.18 882 LYS D CA 1
ATOM 8672 C C . LYS E 1 93 ? -26.814 -32.231 -39.528 1.00 30.76 882 LYS D C 1
ATOM 8673 O O . LYS E 1 93 ? -27.063 -33.086 -38.671 1.00 30.73 882 LYS D O 1
ATOM 8679 N N . PRO E 1 94 ? -26.603 -30.941 -39.231 1.00 37.84 883 PRO D N 1
ATOM 8680 C CA . PRO E 1 94 ? -26.867 -30.401 -37.900 1.00 38.19 883 PRO D CA 1
ATOM 8681 C C . PRO E 1 94 ? -28.361 -30.178 -37.788 1.00 39.62 883 PRO D C 1
ATOM 8682 O O . PRO E 1 94 ? -29.006 -29.880 -38.793 1.00 40.21 883 PRO D O 1
ATOM 8686 N N . TYR E 1 95 ? -28.906 -30.322 -36.589 1.00 40.04 884 TYR D N 1
ATOM 8687 C CA . TYR E 1 95 ? -30.337 -30.167 -36.390 1.00 31.93 884 TYR D CA 1
ATOM 8688 C C . TYR E 1 95 ? -30.784 -28.734 -36.685 1.00 33.17 884 TYR D C 1
ATOM 8689 O O . TYR E 1 95 ? -31.801 -28.515 -37.344 1.00 34.21 884 TYR D O 1
ATOM 8698 N N . ASN E 1 96 ? -30.018 -27.762 -36.200 1.00 30.07 885 ASN D N 1
ATOM 8699 C CA . ASN E 1 96 ? -30.342 -26.358 -36.426 1.00 31.18 885 ASN D CA 1
ATOM 8700 C C . ASN E 1 96 ? -29.418 -25.728 -37.457 1.00 32.32 885 ASN D C 1
ATOM 8701 O O . ASN E 1 96 ? -28.441 -26.343 -37.880 1.00 32.53 885 ASN D O 1
ATOM 8706 N N . ASP E 1 97 ? -29.724 -24.495 -37.850 1.00 37.54 886 ASP D N 1
ATOM 8707 C CA . ASP E 1 97 ? -28.919 -23.796 -38.845 1.00 37.66 886 ASP D CA 1
ATOM 8708 C C . ASP E 1 97 ? -27.818 -22.967 -38.197 1.00 38.11 886 ASP D C 1
ATOM 8709 O O . ASP E 1 97 ? -28.083 -22.117 -37.348 1.00 37.62 886 ASP D O 1
ATOM 8714 N N . ASN E 1 98 ? -26.580 -23.236 -38.596 1.00 41.64 887 ASN D N 1
ATOM 8715 C CA . ASN E 1 98 ? -25.440 -22.419 -38.194 1.00 42.49 887 ASN D CA 1
ATOM 8716 C C . ASN E 1 98 ? -25.312 -22.177 -36.684 1.00 43.04 887 ASN D C 1
ATOM 8717 O O . ASN E 1 98 ? -25.193 -21.033 -36.245 1.00 43.35 887 ASN D O 1
ATOM 8722 N N . VAL E 1 99 ? -25.335 -23.247 -35.893 1.00 42.05 888 VAL D N 1
ATOM 8723 C CA . VAL E 1 99 ? -25.079 -23.128 -34.455 1.00 42.20 888 VAL D CA 1
ATOM 8724 C C . VAL E 1 99 ? -24.132 -24.217 -33.937 1.00 42.04 888 VAL D C 1
ATOM 8725 O O . VAL E 1 99 ? -23.502 -24.054 -32.892 1.00 42.87 888 VAL D O 1
ATOM 8729 N N . THR E 1 100 ? -24.032 -25.326 -34.664 1.00 33.36 889 THR D N 1
ATOM 8730 C CA . THR E 1 100 ? -23.091 -26.383 -34.291 1.00 32.48 889 THR D CA 1
ATOM 8731 C C . THR E 1 100 ? -22.021 -26.580 -35.361 1.00 32.31 889 THR D C 1
ATOM 8732 O O . THR E 1 100 ? -22.262 -26.348 -36.544 1.00 31.95 889 THR D O 1
ATOM 8736 N N . ALA E 1 101 ? -20.839 -27.012 -34.932 1.00 44.77 890 ALA D N 1
ATOM 8737 C CA . ALA E 1 101 ? -19.685 -27.107 -35.818 1.00 44.48 890 ALA D CA 1
ATOM 8738 C C . ALA E 1 101 ? -19.267 -28.545 -36.089 1.00 44.30 890 ALA D C 1
ATOM 8739 O O . ALA E 1 101 ? -19.657 -29.465 -35.374 1.00 44.47 890 ALA D O 1
ATOM 8741 N N . LEU E 1 102 ? -18.466 -28.721 -37.134 1.00 36.24 891 LEU D N 1
ATOM 8742 C CA . LEU E 1 102 ? -17.806 -29.987 -37.399 1.00 36.77 891 LEU D CA 1
ATOM 8743 C C . LEU E 1 102 ? -16.461 -29.978 -36.687 1.00 37.79 891 LEU D C 1
ATOM 8744 O O . LEU E 1 102 ? -15.603 -29.151 -36.986 1.00 38.23 891 LEU D O 1
ATOM 8749 N N . GLY E 1 103 ? -16.285 -30.890 -35.737 1.00 31.93 892 GLY D N 1
ATOM 8750 C CA . GLY E 1 103 ? -15.062 -30.948 -34.959 1.00 32.63 892 GLY D CA 1
ATOM 8751 C C . GLY E 1 103 ? -14.915 -29.785 -33.992 1.00 32.88 892 GLY D C 1
ATOM 8752 O O . GLY E 1 103 ? -15.860 -29.033 -33.758 1.00 32.90 892 GLY D O 1
ATOM 8753 N N . GLY E 1 104 ? -13.720 -29.644 -33.429 1.00 35.42 893 GLY D N 1
ATOM 8754 C CA . GLY E 1 104 ? -13.433 -28.580 -32.486 1.00 37.32 893 GLY D CA 1
ATOM 8755 C C . GLY E 1 104 ? -11.943 -28.316 -32.374 1.00 38.87 893 GLY D C 1
ATOM 8756 O O . GLY E 1 104 ? -11.140 -29.000 -33.010 1.00 38.43 893 GLY D O 1
ATOM 8757 N N . PRO E 1 105 ? -11.564 -27.320 -31.561 1.00 47.44 894 PRO D N 1
ATOM 8758 C CA . PRO E 1 105 ? -10.162 -26.934 -31.368 1.00 47.92 894 PRO D CA 1
ATOM 8759 C C . PRO E 1 105 ? -9.291 -28.119 -30.970 1.00 48.51 894 PRO D C 1
ATOM 8760 O O . PRO E 1 105 ? -8.160 -28.241 -31.439 1.00 49.53 894 PRO D O 1
ATOM 8764 N N . SER E 1 106 ? -9.823 -28.980 -30.109 1.00 56.88 895 SER D N 1
ATOM 8765 C CA . SER E 1 106 ? -9.082 -30.130 -29.617 1.00 56.71 895 SER D CA 1
ATOM 8766 C C . SER E 1 106 ? -9.708 -31.425 -30.140 1.00 56.13 895 SER D C 1
ATOM 8767 O O . SER E 1 106 ? -9.293 -32.526 -29.771 1.00 55.42 895 SER D O 1
ATOM 8770 N N . ASN E 1 107 ? -10.716 -31.280 -30.995 1.00 48.47 896 ASN D N 1
ATOM 8771 C CA . ASN E 1 107 ? -11.308 -32.416 -31.694 1.00 47.04 896 ASN D CA 1
ATOM 8772 C C . ASN E 1 107 ? -11.308 -32.178 -33.205 1.00 46.28 896 ASN D C 1
ATOM 8773 O O . ASN E 1 107 ? -12.362 -32.061 -33.827 1.00 45.28 896 ASN D O 1
ATOM 8778 N N . ARG E 1 108 ? -10.116 -32.099 -33.785 1.00 41.20 897 ARG D N 1
ATOM 8779 C CA . ARG E 1 108 ? -9.976 -31.819 -35.205 1.00 41.33 897 ARG D CA 1
ATOM 8780 C C . ARG E 1 108 ? -10.091 -33.087 -36.030 1.00 41.07 897 ARG D C 1
ATOM 8781 O O . ARG E 1 108 ? -9.477 -34.103 -35.709 1.00 41.49 897 ARG D O 1
ATOM 8789 N N . PHE E 1 109 ? -10.883 -33.025 -37.094 1.00 35.41 898 PHE D N 1
ATOM 8790 C CA . PHE E 1 109 ? -10.810 -34.039 -38.133 1.00 35.53 898 PHE D CA 1
ATOM 8791 C C . PHE E 1 109 ? -9.527 -33.774 -38.911 1.00 36.28 898 PHE D C 1
ATOM 8792 O O . PHE E 1 109 ? -9.180 -32.622 -39.163 1.00 37.44 898 PHE D O 1
ATOM 8800 N N . THR E 1 110 ? -8.814 -34.829 -39.285 1.00 36.89 899 THR D N 1
ATOM 8801 C CA . THR E 1 110 ? -7.575 -34.650 -40.030 1.00 36.39 899 THR D CA 1
ATOM 8802 C C . THR E 1 110 ? -7.837 -33.848 -41.298 1.00 37.55 899 THR D C 1
ATOM 8803 O O . THR E 1 110 ? -7.084 -32.931 -41.630 1.00 37.74 899 THR D O 1
ATOM 8807 N N . THR E 1 111 ? -8.915 -34.196 -41.996 1.00 52.24 900 THR D N 1
ATOM 8808 C CA . THR E 1 111 ? -9.294 -33.526 -43.235 1.00 52.75 900 THR D CA 1
ATOM 8809 C C . THR E 1 111 ? -10.720 -33.915 -43.620 1.00 52.41 900 THR D C 1
ATOM 8810 O O . THR E 1 111 ? -11.345 -34.742 -42.959 1.00 52.30 900 THR D O 1
ATOM 8814 N N . ALA E 1 112 ? -11.232 -33.307 -44.684 1.00 44.55 901 ALA D N 1
ATOM 8815 C CA . ALA E 1 112 ? -12.510 -33.700 -45.259 1.00 43.69 901 ALA D CA 1
ATOM 8816 C C . ALA E 1 112 ? -12.304 -34.084 -46.719 1.00 43.18 901 ALA D C 1
ATOM 8817 O O . ALA E 1 112 ? -11.715 -33.326 -47.488 1.00 43.22 901 ALA D O 1
ATOM 8819 N N . TYR E 1 113 ? -12.774 -35.271 -47.090 1.00 42.77 902 TYR D N 1
ATOM 8820 C CA . TYR E 1 113 ? -12.724 -35.723 -48.475 1.00 42.27 902 TYR D CA 1
ATOM 8821 C C . TYR E 1 113 ? -14.017 -35.339 -49.190 1.00 42.56 902 TYR D C 1
ATOM 8822 O O . TYR E 1 113 ? -15.072 -35.925 -48.937 1.00 43.04 902 TYR D O 1
ATOM 8831 N N . LEU E 1 114 ? -13.933 -34.360 -50.086 1.00 33.68 903 LEU D N 1
ATOM 8832 C CA . LEU E 1 114 ? -15.123 -33.820 -50.736 1.00 33.08 903 LEU D CA 1
ATOM 8833 C C . LEU E 1 114 ? -15.109 -34.012 -52.253 1.00 33.64 903 LEU D C 1
ATOM 8834 O O . LEU E 1 114 ? -14.050 -34.013 -52.880 1.00 33.37 903 LEU D O 1
ATOM 8839 N N . GLY E 1 115 ? -16.293 -34.177 -52.833 1.00 44.19 904 GLY D N 1
ATOM 8840 C CA . GLY E 1 115 ? -16.429 -34.334 -54.270 1.00 45.15 904 GLY D CA 1
ATOM 8841 C C . GLY E 1 115 ? -16.433 -32.995 -54.982 1.00 46.09 904 GLY D C 1
ATOM 8842 O O . GLY E 1 115 ? -16.208 -32.915 -56.190 1.00 45.99 904 GLY D O 1
ATOM 8843 N N . SER E 1 116 ? -16.699 -31.938 -54.223 1.00 50.24 905 SER D N 1
ATOM 8844 C CA . SER E 1 116 ? -16.611 -30.578 -54.737 1.00 51.15 905 SER D CA 1
ATOM 8845 C C . SER E 1 116 ? -16.243 -29.632 -53.600 1.00 51.98 905 SER D C 1
ATOM 8846 O O . SER E 1 116 ? -16.223 -30.032 -52.437 1.00 52.87 905 SER D O 1
ATOM 8849 N N . ASN E 1 117 ? -15.947 -28.380 -53.934 1.00 52.78 906 ASN D N 1
ATOM 8850 C CA . ASN E 1 117 ? -15.485 -27.416 -52.941 1.00 52.31 906 ASN D CA 1
ATOM 8851 C C . ASN E 1 117 ? -16.597 -26.889 -52.040 1.00 50.87 906 ASN D C 1
ATOM 8852 O O . ASN E 1 117 ? -17.729 -26.716 -52.485 1.00 50.53 906 ASN D O 1
ATOM 8857 N N . PRO E 1 118 ? -16.267 -26.632 -50.765 1.00 35.46 907 PRO D N 1
ATOM 8858 C CA . PRO E 1 118 ? -17.225 -26.186 -49.746 1.00 34.59 907 PRO D CA 1
ATOM 8859 C C . PRO E 1 118 ? -18.091 -25.015 -50.206 1.00 33.93 907 PRO D C 1
ATOM 8860 O O . PRO E 1 118 ? -17.648 -24.165 -50.980 1.00 33.48 907 PRO D O 1
ATOM 8864 N N . ILE E 1 119 ? -19.331 -24.989 -49.731 1.00 34.53 908 ILE D N 1
ATOM 8865 C CA . ILE E 1 119 ? -20.232 -23.882 -50.000 1.00 34.71 908 ILE D CA 1
ATOM 8866 C C . ILE E 1 119 ? -20.418 -23.072 -48.730 1.00 36.11 908 ILE D C 1
ATOM 8867 O O . ILE E 1 119 ? -20.879 -23.591 -47.712 1.00 36.28 908 ILE D O 1
ATOM 8872 N N . VAL E 1 120 ? -20.044 -21.800 -48.784 1.00 49.00 909 VAL D N 1
ATOM 8873 C CA . VAL E 1 120 ? -20.259 -20.905 -47.657 1.00 49.53 909 VAL D CA 1
ATOM 8874 C C . VAL E 1 120 ? -21.408 -19.958 -47.965 1.00 49.66 909 VAL D C 1
ATOM 8875 O O . VAL E 1 120 ? -21.384 -19.244 -48.966 1.00 50.68 909 VAL D O 1
ATOM 8879 N N . THR E 1 121 ? -22.419 -19.962 -47.105 1.00 38.65 910 THR D N 1
ATOM 8880 C CA . THR E 1 121 ? -23.570 -19.093 -47.283 1.00 39.13 910 THR D CA 1
ATOM 8881 C C . THR E 1 121 ? -24.020 -18.513 -45.950 1.00 39.82 910 THR D C 1
ATOM 8882 O O . THR E 1 121 ? -23.728 -19.069 -44.894 1.00 40.67 910 THR D O 1
ATOM 8886 N N . ALA E 1 122 ? -24.725 -17.389 -46.006 1.00 41.78 911 ALA D N 1
ATOM 8887 C CA . ALA E 1 122 ? -25.229 -16.745 -44.802 1.00 41.99 911 ALA D CA 1
ATOM 8888 C C . ALA E 1 122 ? -26.703 -17.073 -44.610 1.00 41.27 911 ALA D C 1
ATOM 8889 O O . ALA E 1 122 ? -27.284 -16.804 -43.557 1.00 41.35 911 ALA D O 1
ATOM 8891 N N . ASN E 1 123 ? -27.303 -17.658 -45.639 1.00 31.26 912 ASN D N 1
ATOM 8892 C CA . ASN E 1 123 ? -28.723 -17.983 -45.610 1.00 30.68 912 ASN D CA 1
ATOM 8893 C C . ASN E 1 123 ? -29.573 -16.785 -45.185 1.00 32.00 912 ASN D C 1
ATOM 8894 O O . ASN E 1 123 ? -30.553 -16.933 -44.457 1.00 31.20 912 ASN D O 1
ATOM 8899 N N . GLY E 1 124 ? -29.190 -15.595 -45.635 1.00 45.90 913 GLY D N 1
ATOM 8900 C CA . GLY E 1 124 ? -29.978 -14.405 -45.373 1.00 49.48 913 GLY D CA 1
ATOM 8901 C C . GLY E 1 124 ? -29.624 -13.650 -44.104 1.00 52.09 913 GLY D C 1
ATOM 8902 O O . GLY E 1 124 ? -30.231 -12.622 -43.803 1.00 53.49 913 GLY D O 1
ATOM 8903 N N . GLU E 1 125 ? -28.649 -14.150 -43.351 1.00 60.95 914 GLU D N 1
ATOM 8904 C CA . GLU E 1 125 ? -28.207 -13.445 -42.152 1.00 63.45 914 GLU D CA 1
ATOM 8905 C C . GLU E 1 125 ? -27.578 -12.107 -42.526 1.00 64.90 914 GLU D C 1
ATOM 8906 O O . GLU E 1 125 ? -26.613 -12.054 -43.289 1.00 65.21 914 GLU D O 1
ATOM 8912 N N . ARG E 1 126 ? -28.141 -11.030 -41.989 1.00 55.18 915 ARG D N 1
ATOM 8913 C CA . ARG E 1 126 ? -27.701 -9.679 -42.321 1.00 56.26 915 ARG D CA 1
ATOM 8914 C C . ARG E 1 126 ? -26.287 -9.371 -41.840 1.00 57.26 915 ARG D C 1
ATOM 8915 O O . ARG E 1 126 ? -25.958 -9.547 -40.665 1.00 58.06 915 ARG D O 1
ATOM 8923 N N . LYS E 1 127 ? -25.455 -8.918 -42.769 1.00 50.03 916 LYS D N 1
ATOM 8924 C CA . LYS E 1 127 ? -24.118 -8.445 -42.448 1.00 48.44 916 LYS D CA 1
ATOM 8925 C C . LYS E 1 127 ? -24.069 -6.929 -42.619 1.00 50.58 916 LYS D C 1
ATOM 8926 O O . LYS E 1 127 ? -24.966 -6.341 -43.223 1.00 50.56 916 LYS D O 1
ATOM 8932 N N . THR E 1 128 ? -23.041 -6.291 -42.072 1.00 52.48 917 THR D N 1
ATOM 8933 C CA . THR E 1 128 ? -22.882 -4.852 -42.240 1.00 53.36 917 THR D CA 1
ATOM 8934 C C . THR E 1 128 ? -22.601 -4.533 -43.706 1.00 54.33 917 THR D C 1
ATOM 8935 O O . THR E 1 128 ? -22.392 -5.437 -44.517 1.00 53.90 917 THR D O 1
ATOM 8939 N N . GLU E 1 129 ? -22.595 -3.250 -44.050 1.00 68.42 918 GLU D N 1
ATOM 8940 C CA . GLU E 1 129 ? -22.255 -2.857 -45.409 1.00 68.80 918 GLU D CA 1
ATOM 8941 C C . GLU E 1 129 ? -20.778 -3.149 -45.650 1.00 68.99 918 GLU D C 1
ATOM 8942 O O . GLU E 1 129 ? -19.928 -2.771 -44.842 1.00 69.47 918 GLU D O 1
ATOM 8948 N N . PRO E 1 130 ? -20.470 -3.835 -46.760 1.00 56.21 919 PRO D N 1
ATOM 8949 C CA . PRO E 1 130 ? -19.105 -4.271 -47.075 1.00 56.63 919 PRO D CA 1
ATOM 8950 C C . PRO E 1 130 ? -18.128 -3.107 -47.226 1.00 58.40 919 PRO D C 1
ATOM 8951 O O . PRO E 1 130 ? -18.442 -2.110 -47.877 1.00 61.66 919 PRO D O 1
ATOM 8955 N N . VAL E 1 131 ? -16.953 -3.246 -46.622 1.00 55.48 920 VAL D N 1
ATOM 8956 C CA . VAL E 1 131 ? -15.907 -2.242 -46.726 1.00 56.36 920 VAL D CA 1
ATOM 8957 C C . VAL E 1 131 ? -14.681 -2.850 -47.395 1.00 57.12 920 VAL D C 1
ATOM 8958 O O . VAL E 1 131 ? -14.346 -4.006 -47.151 1.00 56.57 920 VAL D O 1
ATOM 8962 N N . VAL E 1 132 ? -14.016 -2.076 -48.244 1.00 54.47 921 VAL D N 1
ATOM 8963 C CA . VAL E 1 132 ? -12.813 -2.559 -48.909 1.00 55.53 921 VAL D CA 1
ATOM 8964 C C . VAL E 1 132 ? -11.672 -2.676 -47.907 1.00 57.75 921 VAL D C 1
ATOM 8965 O O . VAL E 1 132 ? -11.698 -2.053 -46.845 1.00 58.87 921 VAL D O 1
ATOM 8969 N N . PHE E 1 133 ? -10.675 -3.486 -48.245 1.00 59.30 922 PHE D N 1
ATOM 8970 C CA . PHE E 1 133 ? -9.495 -3.625 -47.406 1.00 61.85 922 PHE D CA 1
ATOM 8971 C C . PHE E 1 133 ? -8.747 -2.298 -47.354 1.00 64.98 922 PHE D C 1
ATOM 8972 O O . PHE E 1 133 ? -8.101 -1.906 -48.326 1.00 66.16 922 PHE D O 1
ATOM 8980 N N . ASP E 1 134 ? -8.844 -1.603 -46.225 1.00 71.12 923 ASP D N 1
ATOM 8981 C CA . ASP E 1 134 ? -8.147 -0.332 -46.057 1.00 74.12 923 ASP D CA 1
ATOM 8982 C C . ASP E 1 134 ? -6.661 -0.495 -46.363 1.00 75.74 923 ASP D C 1
ATOM 8983 O O . ASP E 1 134 ? -6.118 -1.595 -46.273 0.54 75.85 923 ASP D O 1
ATOM 8988 N N . ASP E 1 135 ? -6.008 0.604 -46.723 1.00 79.98 924 ASP D N 1
ATOM 8989 C CA . ASP E 1 135 ? -4.609 0.562 -47.139 1.00 81.86 924 ASP D CA 1
ATOM 8990 C C . ASP E 1 135 ? -3.665 0.130 -46.018 1.00 82.36 924 ASP D C 1
ATOM 8991 O O . ASP E 1 135 ? -2.634 -0.492 -46.273 1.00 82.96 924 ASP D O 1
ATOM 8996 N N . ALA E 1 136 ? -4.019 0.459 -44.780 1.00 64.47 925 ALA D N 1
ATOM 8997 C CA . ALA E 1 136 ? -3.177 0.123 -43.637 1.00 65.91 925 ALA D CA 1
ATOM 8998 C C . ALA E 1 136 ? -3.114 -1.383 -43.404 1.00 65.02 925 ALA D C 1
ATOM 8999 O O . ALA E 1 136 ? -2.104 -1.904 -42.929 1.00 65.76 925 ALA D O 1
ATOM 9001 N N . PHE E 1 137 ? -4.196 -2.079 -43.739 1.00 68.92 926 PHE D N 1
ATOM 9002 C CA . PHE E 1 137 ? -4.247 -3.527 -43.573 1.00 68.04 926 PHE D CA 1
ATOM 9003 C C . PHE E 1 137 ? -3.449 -4.240 -44.661 1.00 68.37 926 PHE D C 1
ATOM 9004 O O . PHE E 1 137 ? -2.814 -5.262 -44.401 1.00 68.48 926 PHE D O 1
ATOM 9012 N N . LEU E 1 138 ? -3.483 -3.701 -45.878 1.00 76.71 927 LEU D N 1
ATOM 9013 C CA . LEU E 1 138 ? -2.726 -4.280 -46.984 1.00 77.07 927 LEU D CA 1
ATOM 9014 C C . LEU E 1 138 ? -1.225 -4.075 -46.810 1.00 78.81 927 LEU D C 1
ATOM 9015 O O . LEU E 1 138 ? -0.424 -4.890 -47.266 1.00 79.14 927 LEU D O 1
ATOM 9020 N N . ASP E 1 139 ? -0.848 -2.976 -46.165 1.00 85.14 928 ASP D N 1
ATOM 9021 C CA . ASP E 1 139 ? 0.548 -2.755 -45.812 1.00 87.28 928 ASP D CA 1
ATOM 9022 C C . ASP E 1 139 ? 1.001 -3.880 -44.894 1.00 87.00 928 ASP D C 1
ATOM 9023 O O . ASP E 1 139 ? 2.045 -4.496 -45.108 1.00 87.38 928 ASP D O 1
ATOM 9028 N N . ALA E 1 140 ? 0.193 -4.143 -43.873 1.00 73.30 929 ALA D N 1
ATOM 9029 C CA . ALA E 1 140 ? 0.471 -5.205 -42.918 1.00 72.11 929 ALA D CA 1
ATOM 9030 C C . ALA E 1 140 ? 0.535 -6.563 -43.604 1.00 70.53 929 ALA D C 1
ATOM 9031 O O . ALA E 1 140 ? 1.500 -7.306 -43.436 1.00 70.87 929 ALA D O 1
ATOM 9033 N N . TRP E 1 141 ? -0.493 -6.877 -44.386 1.00 65.59 930 TRP D N 1
ATOM 9034 C CA . TRP E 1 141 ? -0.592 -8.182 -45.030 1.00 63.87 930 TRP D CA 1
ATOM 9035 C C . TRP E 1 141 ? 0.619 -8.491 -45.905 1.00 64.46 930 TRP D C 1
ATOM 9036 O O . TRP E 1 141 ? 0.870 -9.647 -46.244 1.00 64.12 930 TRP D O 1
ATOM 9047 N N . GLY E 1 142 ? 1.369 -7.455 -46.264 1.00 67.37 931 GLY D N 1
ATOM 9048 C CA . GLY E 1 142 ? 2.567 -7.627 -47.063 1.00 67.03 931 GLY D CA 1
ATOM 9049 C C . GLY E 1 142 ? 3.659 -8.340 -46.290 1.00 67.28 931 GLY D C 1
ATOM 9050 O O . GLY E 1 142 ? 4.524 -8.989 -46.876 1.00 66.73 931 GLY D O 1
ATOM 9051 N N . ASP E 1 143 ? 3.615 -8.220 -44.966 1.00 75.53 932 ASP D N 1
ATOM 9052 C CA . ASP E 1 143 ? 4.614 -8.848 -44.106 1.00 76.07 932 ASP D CA 1
ATOM 9053 C C . ASP E 1 143 ? 4.220 -10.269 -43.702 1.00 75.25 932 ASP D C 1
ATOM 9054 O O . ASP E 1 143 ? 4.869 -10.886 -42.858 1.00 75.48 932 ASP D O 1
ATOM 9059 N N . VAL E 1 144 ? 3.154 -10.781 -44.309 1.00 69.89 933 VAL D N 1
ATOM 9060 C CA . VAL E 1 144 ? 2.734 -12.158 -44.077 1.00 68.72 933 VAL D CA 1
ATOM 9061 C C . VAL E 1 144 ? 3.554 -13.102 -44.951 1.00 68.29 933 VAL D C 1
ATOM 9062 O O . VAL E 1 144 ? 3.725 -12.860 -46.145 1.00 68.05 933 VAL D O 1
ATOM 9066 N N . HIS E 1 145 ? 4.060 -14.177 -44.355 1.00 73.30 934 HIS D N 1
ATOM 9067 C CA . HIS E 1 145 ? 4.959 -15.083 -45.059 1.00 73.21 934 HIS D CA 1
ATOM 9068 C C . HIS E 1 145 ? 4.314 -16.426 -45.381 0.60 73.20 934 HIS D C 1
ATOM 9069 O O . HIS E 1 145 ? 3.841 -17.127 -44.494 0.82 72.96 934 HIS D O 1
ATOM 9076 N N . TYR E 1 146 ? 4.303 -16.786 -46.657 1.00 62.87 935 TYR D N 1
ATOM 9077 C CA . TYR E 1 146 ? 3.814 -18.096 -47.054 1.00 62.87 935 TYR D CA 1
ATOM 9078 C C . TYR E 1 146 ? 4.967 -19.088 -47.015 1.00 63.37 935 TYR D C 1
ATOM 9079 O O . TYR E 1 146 ? 5.952 -18.938 -47.738 1.00 64.01 935 TYR D O 1
ATOM 9088 N N . ILE E 1 147 ? 4.843 -20.092 -46.151 1.00 65.83 936 ILE D N 1
ATOM 9089 C CA . ILE E 1 147 ? 5.952 -20.993 -45.860 1.00 66.76 936 ILE D CA 1
ATOM 9090 C C . ILE E 1 147 ? 5.657 -22.460 -46.171 1.00 66.86 936 ILE D C 1
ATOM 9091 O O . ILE E 1 147 ? 4.512 -22.846 -46.405 1.00 67.15 936 ILE D O 1
ATOM 9096 N N . MET E 1 148 ? 6.712 -23.268 -46.173 1.00 68.01 937 MET D N 1
ATOM 9097 C CA . MET E 1 148 ? 6.590 -24.710 -46.324 1.00 68.24 937 MET D CA 1
ATOM 9098 C C . MET E 1 148 ? 7.022 -25.364 -45.019 1.00 68.12 937 MET D C 1
ATOM 9099 O O . MET E 1 148 ? 7.856 -24.818 -44.296 1.00 68.63 937 MET D O 1
ATOM 9104 N N . TYR E 1 149 ? 6.459 -26.526 -44.709 1.00 65.55 938 TYR D N 1
ATOM 9105 C CA . TYR E 1 149 ? 6.818 -27.203 -43.468 1.00 65.65 938 TYR D CA 1
ATOM 9106 C C . TYR E 1 149 ? 6.523 -28.697 -43.464 1.00 65.24 938 TYR D C 1
ATOM 9107 O O . TYR E 1 149 ? 5.938 -29.240 -44.401 1.00 64.29 938 TYR D O 1
ATOM 9116 N N . GLN E 1 150 ? 6.951 -29.349 -42.389 1.00 78.18 939 GLN D N 1
ATOM 9117 C CA . GLN E 1 150 ? 6.719 -30.767 -42.179 1.00 79.57 939 GLN D CA 1
ATOM 9118 C C . GLN E 1 150 ? 6.332 -30.929 -40.719 1.00 80.05 939 GLN D C 1
ATOM 9119 O O . GLN E 1 150 ? 6.752 -30.136 -39.877 1.00 80.06 939 GLN D O 1
ATOM 9125 N N . TRP E 1 151 ? 5.526 -31.938 -40.411 1.00 76.94 940 TRP D N 1
ATOM 9126 C CA . TRP E 1 151 ? 5.153 -32.193 -39.024 1.00 78.50 940 TRP D CA 1
ATOM 9127 C C . TRP E 1 151 ? 6.247 -32.990 -38.318 1.00 78.91 940 TRP D C 1
ATOM 9128 O O . TRP E 1 151 ? 6.746 -33.982 -38.851 1.00 79.10 940 TRP D O 1
ATOM 9139 N N . LEU E 1 152 ? 6.623 -32.548 -37.123 1.00 84.27 941 LEU D N 1
ATOM 9140 C CA . LEU E 1 152 ? 7.677 -33.215 -36.366 1.00 84.92 941 LEU D CA 1
ATOM 9141 C C . LEU E 1 152 ? 7.321 -34.667 -36.051 1.00 85.02 941 LEU D C 1
ATOM 9142 O O . LEU E 1 152 ? 8.203 -35.509 -35.888 0.92 84.86 941 LEU D O 1
ATOM 9147 N N . ASP E 1 153 ? 6.027 -34.958 -35.966 1.00 90.51 942 ASP D N 1
ATOM 9148 C CA . ASP E 1 153 ? 5.572 -36.333 -35.808 1.00 90.43 942 ASP D CA 1
ATOM 9149 C C . ASP E 1 153 ? 6.001 -37.152 -37.015 0.47 90.45 942 ASP D C 1
ATOM 9150 O O . ASP E 1 153 ? 6.461 -38.287 -36.887 1.00 90.67 942 ASP D O 1
ATOM 9155 N N . ALA E 1 154 ? 5.856 -36.555 -38.192 1.00 64.31 943 ALA D N 1
ATOM 9156 C CA . ALA E 1 154 ? 6.126 -37.248 -39.444 1.00 63.80 943 ALA D CA 1
ATOM 9157 C C . ALA E 1 154 ? 7.616 -37.345 -39.794 1.00 63.62 943 ALA D C 1
ATOM 9158 O O . ALA E 1 154 ? 8.010 -38.205 -40.583 1.00 63.39 943 ALA D O 1
ATOM 9160 N N . VAL E 1 155 ? 8.440 -36.475 -39.214 0.53 68.10 944 VAL D N 1
ATOM 9161 C CA . VAL E 1 155 ? 9.875 -36.485 -39.503 0.90 67.74 944 VAL D CA 1
ATOM 9162 C C . VAL E 1 155 ? 10.573 -37.699 -38.881 0.79 67.39 944 VAL D C 1
ATOM 9163 O O . VAL E 1 155 ? 11.434 -38.314 -39.507 1.00 67.06 944 VAL D O 1
ATOM 9167 N N . GLN E 1 156 ? 10.201 -38.034 -37.645 1.00 73.34 945 GLN D N 1
ATOM 9168 C CA . GLN E 1 156 ? 10.749 -39.196 -36.941 0.00 73.23 945 GLN D CA 1
ATOM 9169 C C . GLN E 1 156 ? 10.600 -40.431 -37.813 0.73 72.90 945 GLN D C 1
ATOM 9170 O O . GLN E 1 156 ? 11.538 -41.210 -38.006 0.65 72.88 945 GLN D O 1
ATOM 9176 N N . LEU E 1 157 ? 9.390 -40.574 -38.345 0.84 49.86 946 LEU D N 1
ATOM 9177 C CA . LEU E 1 157 ? 8.946 -41.783 -39.027 0.84 49.70 946 LEU D CA 1
ATOM 9178 C C . LEU E 1 157 ? 9.511 -41.888 -40.457 1.00 49.68 946 LEU D C 1
ATOM 9179 O O . LEU E 1 157 ? 9.917 -42.969 -40.883 0.28 49.65 946 LEU D O 1
ATOM 9184 N N . LYS E 1 158 ? 9.567 -40.761 -41.169 1.00 74.88 947 LYS D N 1
ATOM 9185 C CA . LYS E 1 158 ? 10.037 -40.722 -42.555 0.36 75.28 947 LYS D CA 1
ATOM 9186 C C . LYS E 1 158 ? 10.962 -39.547 -42.863 1.00 75.33 947 LYS D C 1
ATOM 9187 O O . LYS E 1 158 ? 11.479 -39.441 -43.970 1.00 75.07 947 LYS D O 1
ATOM 9193 N N . GLY E 1 159 ? 11.164 -38.675 -41.883 0.79 79.88 948 GLY D N 1
ATOM 9194 C CA . GLY E 1 159 ? 12.013 -37.509 -42.048 1.00 80.39 948 GLY D CA 1
ATOM 9195 C C . GLY E 1 159 ? 13.387 -37.783 -42.652 0.87 80.72 948 GLY D C 1
ATOM 9196 O O . GLY E 1 159 ? 14.112 -38.695 -42.232 0.83 80.76 948 GLY D O 1
ATOM 9197 N N . ASN E 1 160 ? 13.740 -36.962 -43.638 1.00 101.66 949 ASN D N 1
ATOM 9198 C CA . ASN E 1 160 ? 12.842 -35.882 -44.029 1.00 101.73 949 ASN D CA 1
ATOM 9199 C C . ASN E 1 160 ? 12.097 -36.186 -45.328 1.00 101.41 949 ASN D C 1
ATOM 9200 O O . ASN E 1 160 ? 11.629 -35.275 -46.011 0.74 101.31 949 ASN D O 1
ATOM 9205 N N . ASP E 1 161 ? 11.987 -37.468 -45.661 0.68 76.92 950 ASP D N 1
ATOM 9206 C CA . ASP E 1 161 ? 11.197 -37.884 -46.807 0.89 76.43 950 ASP D CA 1
ATOM 9207 C C . ASP E 1 161 ? 9.732 -37.567 -46.520 0.84 76.27 950 ASP D C 1
ATOM 9208 O O . ASP E 1 161 ? 8.855 -37.813 -47.348 1.00 75.95 950 ASP D O 1
ATOM 9213 N N . ALA E 1 162 ? 9.485 -37.008 -45.338 0.21 71.39 951 ALA D N 1
ATOM 9214 C CA . ALA E 1 162 ? 8.142 -36.658 -44.895 0.92 71.22 951 ALA D CA 1
ATOM 9215 C C . ALA E 1 162 ? 7.443 -35.718 -45.869 1.00 71.24 951 ALA D C 1
ATOM 9216 O O . ALA E 1 162 ? 8.075 -35.108 -46.732 0.96 71.19 951 ALA D O 1
ATOM 9218 N N . ARG E 1 163 ? 6.129 -35.605 -45.718 0.40 76.02 952 ARG D N 1
ATOM 9219 C CA . ARG E 1 163 ? 5.327 -34.741 -46.575 1.00 76.17 952 ARG D CA 1
ATOM 9220 C C . ARG E 1 163 ? 5.514 -33.262 -46.247 1.00 76.09 952 ARG D C 1
ATOM 9221 O O . ARG E 1 163 ? 5.551 -32.870 -45.080 1.00 75.69 952 ARG D O 1
ATOM 9229 N N . ILE E 1 164 ? 5.629 -32.447 -47.290 1.00 76.44 953 ILE D N 1
ATOM 9230 C CA . ILE E 1 164 ? 5.735 -31.005 -47.140 1.00 76.30 953 ILE D CA 1
ATOM 9231 C C . ILE E 1 164 ? 4.359 -30.371 -47.289 1.00 76.56 953 ILE D C 1
ATOM 9232 O O . ILE E 1 164 ? 3.666 -30.606 -48.279 1.00 76.59 953 ILE D O 1
ATOM 9237 N N . HIS E 1 165 ? 3.962 -29.574 -46.302 1.00 73.37 954 HIS D N 1
ATOM 9238 C CA . HIS E 1 165 ? 2.683 -28.876 -46.349 1.00 73.15 954 HIS D CA 1
ATOM 9239 C C . HIS E 1 165 ? 2.903 -27.390 -46.599 1.00 73.20 954 HIS D C 1
ATOM 9240 O O . HIS E 1 165 ? 3.908 -26.828 -46.169 1.00 73.47 954 HIS D O 1
ATOM 9247 N N . PHE E 1 166 ? 1.966 -26.759 -47.300 1.00 69.78 955 PHE D N 1
ATOM 9248 C CA . PHE E 1 166 ? 2.020 -25.318 -47.516 1.00 69.13 955 PHE D CA 1
ATOM 9249 C C . PHE E 1 166 ? 1.094 -24.606 -46.538 1.00 69.07 955 PHE D C 1
ATOM 9250 O O . PHE E 1 166 ? 0.186 -25.217 -45.974 1.00 69.25 955 PHE D O 1
ATOM 9258 N N . GLY E 1 167 ? 1.324 -23.313 -46.342 1.00 72.17 956 GLY D N 1
ATOM 9259 C CA . GLY E 1 167 ? 0.479 -22.521 -45.469 1.00 72.51 956 GLY D CA 1
ATOM 9260 C C . GLY E 1 167 ? 1.238 -21.459 -44.701 1.00 72.67 956 GLY D C 1
ATOM 9261 O O . GLY E 1 167 ? 2.400 -21.172 -44.994 1.00 72.94 956 GLY D O 1
ATOM 9262 N N . VAL E 1 168 ? 0.575 -20.873 -43.711 1.00 57.63 957 VAL D N 1
ATOM 9263 C CA . VAL E 1 168 ? 1.180 -19.831 -42.897 1.00 57.55 957 VAL D CA 1
ATOM 9264 C C . VAL E 1 168 ? 1.174 -20.236 -41.431 1.00 57.84 957 VAL D C 1
ATOM 9265 O O . VAL E 1 168 ? 0.548 -21.226 -41.052 0.15 58.18 957 VAL D O 1
ATOM 9269 N N . ILE E 1 169 ? 1.874 -19.462 -40.609 1.00 65.08 958 ILE D N 1
ATOM 9270 C CA . ILE E 1 169 ? 1.896 -19.691 -39.170 1.00 65.16 958 ILE D CA 1
ATOM 9271 C C . ILE E 1 169 ? 1.049 -18.641 -38.459 1.00 65.20 958 ILE D C 1
ATOM 9272 O O . ILE E 1 169 ? 1.320 -17.447 -38.560 1.00 65.57 958 ILE D O 1
ATOM 9277 N N . ALA E 1 170 ? 0.026 -19.093 -37.742 1.00 67.27 959 ALA D N 1
ATOM 9278 C CA . ALA E 1 170 ? -0.877 -18.189 -37.039 1.00 67.83 959 ALA D CA 1
ATOM 9279 C C . ALA E 1 170 ? -0.118 -17.117 -36.261 1.00 67.95 959 ALA D C 1
ATOM 9280 O O . ALA E 1 170 ? -0.519 -15.953 -36.235 1.00 68.05 959 ALA D O 1
ATOM 9282 N N . GLN E 1 171 ? 0.981 -17.518 -35.630 1.00 77.65 960 GLN D N 1
ATOM 9283 C CA . GLN E 1 171 ? 1.782 -16.604 -34.822 1.00 77.56 960 GLN D CA 1
ATOM 9284 C C . GLN E 1 171 ? 2.437 -15.486 -35.627 0.00 74.99 960 GLN D C 1
ATOM 9285 O O . GLN E 1 171 ? 2.342 -14.316 -35.261 1.00 91.48 960 GLN D O 1
ATOM 9291 N N . GLN E 1 172 ? 3.107 -15.845 -36.717 1.00 74.77 961 GLN D N 1
ATOM 9292 C CA . GLN E 1 172 ? 3.807 -14.853 -37.523 1.00 74.69 961 GLN D CA 1
ATOM 9293 C C . GLN E 1 172 ? 2.803 -13.899 -38.164 1.00 74.17 961 GLN D C 1
ATOM 9294 O O . GLN E 1 172 ? 3.166 -12.817 -38.622 1.00 73.98 961 GLN D O 1
ATOM 9300 N N . ILE E 1 173 ? 1.540 -14.313 -38.195 1.00 71.10 962 ILE D N 1
ATOM 9301 C CA . ILE E 1 173 ? 0.458 -13.434 -38.620 1.00 70.85 962 ILE D CA 1
ATOM 9302 C C . ILE E 1 173 ? 0.151 -12.483 -37.474 1.00 70.85 962 ILE D C 1
ATOM 9303 O O . ILE E 1 173 ? 0.010 -11.275 -37.667 1.00 71.06 962 ILE D O 1
ATOM 9308 N N . ARG E 1 174 ? 0.053 -13.051 -36.277 1.00 78.13 963 ARG D N 1
ATOM 9309 C CA . ARG E 1 174 ? -0.228 -12.294 -35.064 1.00 77.66 963 ARG D CA 1
ATOM 9310 C C . ARG E 1 174 ? 0.832 -11.226 -34.822 0.00 71.52 963 ARG D C 1
ATOM 9311 O O . ARG E 1 174 ? 0.525 -10.128 -34.362 1.00 91.11 963 ARG D O 1
ATOM 9319 N N . ASP E 1 175 ? 2.081 -11.554 -35.138 1.00 74.30 964 ASP D N 1
ATOM 9320 C CA . ASP E 1 175 ? 3.175 -10.597 -35.016 1.00 74.47 964 ASP D CA 1
ATOM 9321 C C . ASP E 1 175 ? 2.982 -9.436 -35.984 1.00 74.42 964 ASP D C 1
ATOM 9322 O O . ASP E 1 175 ? 3.057 -8.271 -35.594 0.56 74.66 964 ASP D O 1
ATOM 9327 N N . VAL E 1 176 ? 2.737 -9.764 -37.249 1.00 68.41 965 VAL D N 1
ATOM 9328 C CA . VAL E 1 176 ? 2.523 -8.756 -38.281 1.00 67.86 965 VAL D CA 1
ATOM 9329 C C . VAL E 1 176 ? 1.370 -7.826 -37.916 1.00 67.43 965 VAL D C 1
ATOM 9330 O O . VAL E 1 176 ? 1.388 -6.638 -38.240 1.00 67.50 965 VAL D O 1
ATOM 9334 N N . PHE E 1 177 ? 0.366 -8.376 -37.241 1.00 68.55 966 PHE D N 1
ATOM 9335 C CA . PHE E 1 177 ? -0.774 -7.587 -36.789 1.00 67.96 966 PHE D CA 1
ATOM 9336 C C . PHE E 1 177 ? -0.372 -6.640 -35.661 0.00 64.49 966 PHE D C 1
ATOM 9337 O O . PHE E 1 177 ? -0.906 -5.538 -35.538 1.00 76.55 966 PHE D O 1
ATOM 9345 N N . ILE E 1 178 ? 0.577 -7.077 -34.841 1.00 75.80 967 ILE D N 1
ATOM 9346 C CA . ILE E 1 178 ? 1.110 -6.239 -33.774 1.00 76.17 967 ILE D CA 1
ATOM 9347 C C . ILE E 1 178 ? 1.995 -5.138 -34.345 0.00 60.49 967 ILE D C 1
ATOM 9348 O O . ILE E 1 178 ? 1.781 -3.954 -34.079 1.00 55.43 967 ILE D O 1
ATOM 9353 N N . ALA E 1 179 ? 2.988 -5.539 -35.134 1.00 79.62 968 ALA D N 1
ATOM 9354 C CA . ALA E 1 179 ? 3.939 -4.602 -35.724 1.00 79.78 968 ALA D CA 1
ATOM 9355 C C . ALA E 1 179 ? 3.237 -3.444 -36.425 0.72 79.70 968 ALA D C 1
ATOM 9356 O O . ALA E 1 179 ? 3.747 -2.324 -36.453 0.67 79.74 968 ALA D O 1
ATOM 9358 N N . HIS E 1 180 ? 2.064 -3.720 -36.986 1.00 66.00 969 HIS D N 1
ATOM 9359 C CA . HIS E 1 180 ? 1.309 -2.709 -37.717 1.00 66.02 969 HIS D CA 1
ATOM 9360 C C . HIS E 1 180 ? 0.126 -2.183 -36.910 1.00 65.82 969 HIS D C 1
ATOM 9361 O O . HIS E 1 180 ? -0.773 -1.541 -37.449 1.00 65.56 969 HIS D O 1
ATOM 9368 N N . GLY E 1 181 ? 0.138 -2.467 -35.613 1.00 69.38 970 GLY D N 1
ATOM 9369 C CA . GLY E 1 181 ? -0.837 -1.918 -34.691 1.00 70.09 970 GLY D CA 1
ATOM 9370 C C . GLY E 1 181 ? -2.292 -1.984 -35.115 1.00 69.77 970 GLY D C 1
ATOM 9371 O O . GLY E 1 181 ? -2.947 -0.952 -35.260 1.00 69.02 970 GLY D O 1
ATOM 9372 N N . LEU E 1 182 ? -2.797 -3.196 -35.329 1.00 80.66 971 LEU D N 1
ATOM 9373 C CA . LEU E 1 182 ? -4.240 -3.418 -35.401 1.00 79.71 971 LEU D CA 1
ATOM 9374 C C . LEU E 1 182 ? -4.643 -4.587 -34.504 1.00 79.11 971 LEU D C 1
ATOM 9375 O O . LEU E 1 182 ? -5.748 -5.119 -34.608 1.00 77.38 971 LEU D O 1
ATOM 9380 N N . MET E 1 183 ? -3.732 -4.967 -33.613 1.00 86.80 972 MET D N 1
ATOM 9381 C CA . MET E 1 183 ? -3.988 -6.016 -32.634 1.00 86.79 972 MET D CA 1
ATOM 9382 C C . MET E 1 183 ? -3.015 -5.911 -31.465 1.00 88.48 972 MET D C 1
ATOM 9383 O O . MET E 1 183 ? -3.417 -5.664 -30.328 1.00 88.69 972 MET D O 1
ATOM 9388 N N . ASN E 1 189 ? -7.838 -11.559 -27.997 1.00 115.99 978 ASN D N 1
ATOM 9389 C CA . ASN E 1 189 ? -9.227 -11.428 -28.415 0.43 114.38 978 ASN D CA 1
ATOM 9390 C C . ASN E 1 189 ? -9.301 -10.875 -29.833 1.00 113.26 978 ASN D C 1
ATOM 9391 O O . ASN E 1 189 ? -9.967 -9.870 -30.081 0.81 112.60 978 ASN D O 1
ATOM 9396 N N . CYS E 1 190 ? -8.616 -11.544 -30.756 1.00 106.14 979 CYS D N 1
ATOM 9397 C CA . CYS E 1 190 ? -8.413 -11.044 -32.116 0.08 105.46 979 CYS D CA 1
ATOM 9398 C C . CYS E 1 190 ? -9.637 -10.371 -32.737 1.00 103.97 979 CYS D C 1
ATOM 9399 O O . CYS E 1 190 ? -10.769 -10.817 -32.550 1.00 102.91 979 CYS D O 1
ATOM 9402 N N . ARG E 1 191 ? -9.390 -9.296 -33.482 1.00 80.47 980 ARG D N 1
ATOM 9403 C CA . ARG E 1 191 ? -10.447 -8.569 -34.178 1.00 78.87 980 ARG D CA 1
ATOM 9404 C C . ARG E 1 191 ? -10.770 -9.200 -35.528 1.00 76.19 980 ARG D C 1
ATOM 9405 O O . ARG E 1 191 ? -11.849 -8.984 -36.079 1.00 75.05 980 ARG D O 1
ATOM 9413 N N . TYR E 1 192 ? -9.828 -9.971 -36.061 1.00 71.35 981 TYR D N 1
ATOM 9414 C CA . TYR E 1 192 ? -9.992 -10.567 -37.383 1.00 70.22 981 TYR D CA 1
ATOM 9415 C C . TYR E 1 192 ? -10.265 -12.067 -37.319 1.00 68.69 981 TYR D C 1
ATOM 9416 O O . TYR E 1 192 ? -9.552 -12.816 -36.650 1.00 68.09 981 TYR D O 1
ATOM 9425 N N . ALA E 1 193 ? -11.303 -12.495 -38.028 1.00 52.13 982 ALA D N 1
ATOM 9426 C CA . ALA E 1 193 ? -11.726 -13.890 -38.015 1.00 50.85 982 ALA D CA 1
ATOM 9427 C C . ALA E 1 193 ? -10.743 -14.807 -38.734 1.00 50.09 982 ALA D C 1
ATOM 9428 O O . ALA E 1 193 ? -10.843 -16.029 -38.634 1.00 49.87 982 ALA D O 1
ATOM 9430 N N . VAL E 1 194 ? -9.798 -14.219 -39.460 1.00 42.48 983 VAL D N 1
ATOM 9431 C CA . VAL E 1 194 ? -8.808 -15.004 -40.189 1.00 42.94 983 VAL D CA 1
ATOM 9432 C C . VAL E 1 194 ? -7.839 -15.672 -39.216 1.00 43.55 983 VAL D C 1
ATOM 9433 O O . VAL E 1 194 ? -7.216 -16.685 -39.534 1.00 42.92 983 VAL D O 1
ATOM 9437 N N . LEU E 1 195 ? -7.726 -15.095 -38.025 1.00 66.66 984 LEU D N 1
ATOM 9438 C CA . LEU E 1 195 ? -6.890 -15.651 -36.972 1.00 68.17 984 LEU D CA 1
ATOM 9439 C C . LEU E 1 195 ? -7.796 -16.163 -35.859 1.00 69.22 984 LEU D C 1
ATOM 9440 O O . LEU E 1 195 ? -8.594 -15.407 -35.309 1.00 69.47 984 LEU D O 1
ATOM 9445 N N . CYS E 1 196 ? -7.685 -17.446 -35.531 1.00 79.05 985 CYS D N 1
ATOM 9446 C CA . CYS E 1 196 ? -8.569 -18.039 -34.529 1.00 80.39 985 CYS D CA 1
ATOM 9447 C C . CYS E 1 196 ? -7.824 -18.651 -33.347 1.00 80.39 985 CYS D C 1
ATOM 9448 O O . CYS E 1 196 ? -7.024 -19.572 -33.506 1.00 80.53 985 CYS D O 1
ATOM 9451 N N . TYR E 1 197 ? -8.106 -18.129 -32.158 1.00 75.69 986 TYR D N 1
ATOM 9452 C CA . TYR E 1 197 ? -7.504 -18.625 -30.929 1.00 75.28 986 TYR D CA 1
ATOM 9453 C C . TYR E 1 197 ? -8.562 -19.252 -30.028 1.00 74.49 986 TYR D C 1
ATOM 9454 O O . TYR E 1 197 ? -9.595 -18.642 -29.752 1.00 74.21 986 TYR D O 1
ATOM 9463 N N . ASP E 1 198 ? -8.299 -20.471 -29.571 1.00 60.72 987 ASP D N 1
ATOM 9464 C CA . ASP E 1 198 ? -9.216 -21.165 -28.676 1.00 59.61 987 ASP D CA 1
ATOM 9465 C C . ASP E 1 198 ? -8.496 -21.701 -27.447 1.00 58.41 987 ASP D C 1
ATOM 9466 O O . ASP E 1 198 ? -7.367 -22.181 -27.535 1.00 57.54 987 ASP D O 1
ATOM 9471 N N . LYS E 1 199 ? -9.157 -21.610 -26.299 1.00 96.20 988 LYS D N 1
ATOM 9472 C CA . LYS E 1 199 ? -8.678 -22.251 -25.086 1.00 94.56 988 LYS D CA 1
ATOM 9473 C C . LYS E 1 199 ? -9.700 -23.311 -24.702 1.00 92.93 988 LYS D C 1
ATOM 9474 O O . LYS E 1 199 ? -10.898 -23.032 -24.652 1.00 93.17 988 LYS D O 1
ATOM 9480 N N . TYR E 1 200 ? -9.230 -24.528 -24.447 1.00 51.34 989 TYR D N 1
ATOM 9481 C CA . TYR E 1 200 ? -10.131 -25.668 -24.291 1.00 48.49 989 TYR D CA 1
ATOM 9482 C C . TYR E 1 200 ? -9.846 -26.513 -23.051 1.00 48.25 989 TYR D C 1
ATOM 9483 O O . TYR E 1 200 ? -8.692 -26.661 -22.642 1.00 47.20 989 TYR D O 1
ATOM 9492 N N . PRO E 1 201 ? -10.907 -27.077 -22.457 1.00 47.96 990 PRO D N 1
ATOM 9493 C CA . PRO E 1 201 ? -10.817 -27.899 -21.248 1.00 47.80 990 PRO D CA 1
ATOM 9494 C C . PRO E 1 201 ? -10.199 -29.254 -21.549 1.00 47.86 990 PRO D C 1
ATOM 9495 O O . PRO E 1 201 ? -10.052 -29.621 -22.716 1.00 48.10 990 PRO D O 1
ATOM 9499 N N . ARG E 1 202 ? -9.842 -29.987 -20.502 1.00 52.74 991 ARG D N 1
ATOM 9500 C CA . ARG E 1 202 ? -9.349 -31.343 -20.662 1.00 51.59 991 ARG D CA 1
ATOM 9501 C C . ARG E 1 202 ? -10.518 -32.241 -21.033 1.00 51.17 991 ARG D C 1
ATOM 9502 O O . ARG E 1 202 ? -11.677 -31.885 -20.812 1.00 49.84 991 ARG D O 1
ATOM 9510 N N . MET E 1 203 ? -10.214 -33.403 -21.602 1.00 53.12 992 MET D N 1
ATOM 9511 C CA . MET E 1 203 ? -11.244 -34.380 -21.927 1.00 52.78 992 MET D CA 1
ATOM 9512 C C . MET E 1 203 ? -11.053 -35.664 -21.134 1.00 51.93 992 MET D C 1
ATOM 9513 O O . MET E 1 203 ? -9.976 -36.261 -21.143 1.00 52.01 992 MET D O 1
ATOM 9518 N N . THR E 1 204 ? -12.103 -36.073 -20.435 1.00 46.44 993 THR D N 1
ATOM 9519 C CA . THR E 1 204 ? -12.086 -37.326 -19.698 1.00 45.47 993 THR D CA 1
ATOM 9520 C C . THR E 1 204 ? -13.223 -38.224 -20.166 1.00 45.13 993 THR D C 1
ATOM 9521 O O . THR E 1 204 ? -14.176 -37.767 -20.796 1.00 45.39 993 THR D O 1
ATOM 9525 N N . ASP E 1 205 ? -13.113 -39.507 -19.850 1.00 41.87 994 ASP D N 1
ATOM 9526 C CA . ASP E 1 205 ? -14.121 -40.479 -20.236 1.00 41.64 994 ASP D CA 1
ATOM 9527 C C . ASP E 1 205 ? -14.035 -41.649 -19.263 1.00 42.21 994 ASP D C 1
ATOM 9528 O O . ASP E 1 205 ? -12.958 -41.952 -18.753 1.00 41.92 994 ASP D O 1
ATOM 9533 N N . THR E 1 206 ? -15.161 -42.293 -18.977 1.00 48.52 995 THR D N 1
ATOM 9534 C CA . THR E 1 206 ? -15.104 -43.538 -18.224 1.00 49.44 995 THR D CA 1
ATOM 9535 C C . THR E 1 206 ? -15.095 -44.681 -19.229 1.00 49.94 995 THR D C 1
ATOM 9536 O O . THR E 1 206 ? -15.990 -44.795 -20.068 1.00 50.40 995 THR D O 1
ATOM 9540 N N . VAL E 1 207 ? -14.063 -45.512 -19.145 1.00 39.43 996 VAL D N 1
ATOM 9541 C CA . VAL E 1 207 ? -13.763 -46.481 -20.186 1.00 40.11 996 VAL D CA 1
ATOM 9542 C C . VAL E 1 207 ? -13.444 -47.854 -19.607 1.00 41.13 996 VAL D C 1
ATOM 9543 O O . VAL E 1 207 ? -12.891 -47.961 -18.514 1.00 41.17 996 VAL D O 1
ATOM 9547 N N . PHE E 1 208 ? -13.800 -48.904 -20.339 1.00 44.45 997 PHE D N 1
ATOM 9548 C CA . PHE E 1 208 ? -13.463 -50.256 -19.920 1.00 44.60 997 PHE D CA 1
ATOM 9549 C C . PHE E 1 208 ? -11.961 -50.480 -20.002 1.00 46.07 997 PHE D C 1
ATOM 9550 O O . PHE E 1 208 ? -11.331 -50.179 -21.017 1.00 46.32 997 PHE D O 1
ATOM 9558 N N . SER E 1 209 ? -11.392 -51.012 -18.926 1.00 59.22 998 SER D N 1
ATOM 9559 C CA . SER E 1 209 ? -9.969 -51.310 -18.886 1.00 59.68 998 SER D CA 1
ATOM 9560 C C . SER E 1 209 ? -9.740 -52.813 -18.807 1.00 59.65 998 SER D C 1
ATOM 9561 O O . SER E 1 209 ? -9.005 -53.386 -19.610 1.00 59.62 998 SER D O 1
ATOM 9564 N N . HIS E 1 210 ? -10.390 -53.448 -17.838 1.00 49.78 999 HIS D N 1
ATOM 9565 C CA . HIS E 1 210 ? -10.165 -54.857 -17.560 1.00 50.33 999 HIS D CA 1
ATOM 9566 C C . HIS E 1 210 ? -11.296 -55.413 -16.718 1.00 51.25 999 HIS D C 1
ATOM 9567 O O . HIS E 1 210 ? -12.108 -54.663 -16.178 1.00 51.22 999 HIS D O 1
ATOM 9574 N N . ASN E 1 211 ? -11.340 -56.734 -16.608 1.00 66.03 1000 ASN D N 1
ATOM 9575 C CA . ASN E 1 211 ? -12.119 -57.380 -15.566 1.00 67.56 1000 ASN D CA 1
ATOM 9576 C C . ASN E 1 211 ? -11.184 -57.567 -14.378 0.96 68.41 1000 ASN D C 1
ATOM 9577 O O . ASN E 1 211 ? -9.964 -57.518 -14.535 1.00 68.96 1000 ASN D O 1
ATOM 9582 N N . GLU E 1 212 ? -11.740 -57.768 -13.190 0.73 63.35 1001 GLU D N 1
ATOM 9583 C CA . GLU E 1 212 ? -10.913 -57.967 -12.007 0.90 63.98 1001 GLU D CA 1
ATOM 9584 C C . GLU E 1 212 ? -11.526 -58.993 -11.071 1.00 63.96 1001 GLU D C 1
ATOM 9585 O O . GLU E 1 212 ? -12.730 -59.246 -11.114 1.00 63.91 1001 GLU D O 1
ATOM 9591 N N . ILE E 1 213 ? -10.692 -59.588 -10.226 1.00 54.17 1002 ILE D N 1
ATOM 9592 C CA . ILE E 1 213 ? -11.193 -60.520 -9.227 0.00 51.57 1002 ILE D CA 1
ATOM 9593 C C . ILE E 1 213 ? -11.922 -59.795 -8.104 1.00 48.26 1002 ILE D C 1
ATOM 9594 O O . ILE E 1 213 ? -11.413 -58.831 -7.528 1.00 49.00 1002 ILE D O 1
ATOM 9599 N N . VAL E 1 214 ? -13.132 -60.258 -7.820 1.00 47.81 1003 VAL D N 1
ATOM 9600 C CA . VAL E 1 214 ? -13.898 -59.770 -6.686 1.00 47.99 1003 VAL D CA 1
ATOM 9601 C C . VAL E 1 214 ? -14.211 -60.960 -5.805 1.00 48.95 1003 VAL D C 1
ATOM 9602 O O . VAL E 1 214 ? -14.900 -61.889 -6.229 1.00 49.38 1003 VAL D O 1
ATOM 9606 N N . GLU E 1 215 ? -13.692 -60.953 -4.584 1.00 84.21 1004 GLU D N 1
ATOM 9607 C CA . GLU E 1 215 ? -13.952 -62.068 -3.682 1.00 85.75 1004 GLU D CA 1
ATOM 9608 C C . GLU E 1 215 ? -15.202 -61.848 -2.835 1.00 84.40 1004 GLU D C 1
ATOM 9609 O O . GLU E 1 215 ? -15.460 -60.743 -2.353 1.00 83.96 1004 GLU D O 1
ATOM 9615 N N . HIS E 1 216 ? -15.979 -62.914 -2.686 1.00 50.99 1005 HIS D N 1
ATOM 9616 C CA . HIS E 1 216 ? -17.227 -62.878 -1.945 1.00 51.08 1005 HIS D CA 1
ATOM 9617 C C . HIS E 1 216 ? -17.141 -63.827 -0.747 0.00 54.22 1005 HIS D C 1
ATOM 9618 O O . HIS E 1 216 ? -16.902 -65.020 -0.928 0.59 44.77 1005 HIS D O 1
ATOM 9625 N N . THR E 1 217 ? -17.326 -63.308 0.468 1.00 74.93 1006 THR D N 1
ATOM 9626 C CA . THR E 1 217 ? -17.368 -64.159 1.658 1.00 75.56 1006 THR D CA 1
ATOM 9627 C C . THR E 1 217 ? -18.757 -64.104 2.270 1.00 75.19 1006 THR D C 1
ATOM 9628 O O . THR E 1 217 ? -19.286 -63.008 2.511 1.00 75.34 1006 THR D O 1
ATOM 9632 N N . ASP E 1 218 ? -19.364 -65.266 2.504 1.00 72.59 1007 ASP D N 1
ATOM 9633 C CA . ASP E 1 218 ? -20.676 -65.280 3.149 1.00 72.66 1007 ASP D CA 1
ATOM 9634 C C . ASP E 1 218 ? -20.530 -65.107 4.655 1.00 72.70 1007 ASP D C 1
ATOM 9635 O O . ASP E 1 218 ? -19.414 -64.934 5.159 1.00 72.51 1007 ASP D O 1
ATOM 9640 N N . GLU E 1 219 ? -21.656 -65.145 5.365 1.00 82.19 1008 GLU D N 1
ATOM 9641 C CA . GLU E 1 219 ? -21.654 -65.122 6.824 1.00 83.45 1008 GLU D CA 1
ATOM 9642 C C . GLU E 1 219 ? -20.753 -66.235 7.342 1.00 84.37 1008 GLU D C 1
ATOM 9643 O O . GLU E 1 219 ? -19.828 -65.991 8.124 1.00 85.83 1008 GLU D O 1
ATOM 9649 N N . GLU E 1 220 ? -21.061 -67.463 6.929 1.00 102.91 1009 GLU D N 1
ATOM 9650 C CA . GLU E 1 220 ? -20.169 -68.594 7.126 1.00 103.63 1009 GLU D CA 1
ATOM 9651 C C . GLU E 1 220 ? -18.859 -68.159 6.459 0.46 103.51 1009 GLU D C 1
ATOM 9652 O O . GLU E 1 220 ? -18.885 -67.351 5.529 1.00 102.69 1009 GLU D O 1
ATOM 9658 N N . GLY E 1 221 ? -17.720 -68.660 6.932 1.00 67.66 1010 GLY D N 1
ATOM 9659 C CA . GLY E 1 221 ? -16.424 -68.143 6.501 0.00 67.31 1010 GLY D CA 1
ATOM 9660 C C . GLY E 1 221 ? -16.113 -68.091 5.001 0.00 65.19 1010 GLY D C 1
ATOM 9661 O O . GLY E 1 221 ? -15.414 -67.170 4.551 0.86 64.57 1010 GLY D O 1
ATOM 9662 N N . ASN E 1 222 ? -16.630 -69.052 4.234 1.00 65.90 1011 ASN D N 1
ATOM 9663 C CA . ASN E 1 222 ? -16.134 -69.323 2.887 0.80 65.70 1011 ASN D CA 1
ATOM 9664 C C . ASN E 1 222 ? -16.059 -68.169 1.841 0.92 64.05 1011 ASN D C 1
ATOM 9665 O O . ASN E 1 222 ? -16.957 -67.327 1.743 0.53 62.86 1011 ASN D O 1
ATOM 9670 N N . VAL E 1 223 ? -14.966 -68.153 1.071 1.00 68.43 1012 VAL D N 1
ATOM 9671 C CA . VAL E 1 223 ? -14.711 -67.127 0.053 1.00 68.49 1012 VAL D CA 1
ATOM 9672 C C . VAL E 1 223 ? -14.957 -67.637 -1.373 1.00 67.57 1012 VAL D C 1
ATOM 9673 O O . VAL E 1 223 ? -14.350 -68.625 -1.794 1.00 65.20 1012 VAL D O 1
ATOM 9677 N N . THR E 1 224 ? -15.833 -66.950 -2.109 1.00 72.54 1013 THR D N 1
ATOM 9678 C CA . THR E 1 224 ? -16.101 -67.280 -3.510 1.00 71.46 1013 THR D CA 1
ATOM 9679 C C . THR E 1 224 ? -15.488 -66.250 -4.469 1.00 71.16 1013 THR D C 1
ATOM 9680 O O . THR E 1 224 ? -14.919 -65.248 -4.035 1.00 71.68 1013 THR D O 1
ATOM 9684 N N . THR E 1 225 ? -15.610 -66.495 -5.771 1.00 76.94 1014 THR D N 1
ATOM 9685 C CA . THR E 1 225 ? -14.949 -65.646 -6.756 1.00 76.10 1014 THR D CA 1
ATOM 9686 C C . THR E 1 225 ? -15.737 -65.445 -8.048 1.00 73.95 1014 THR D C 1
ATOM 9687 O O . THR E 1 225 ? -16.292 -66.388 -8.610 0.61 73.12 1014 THR D O 1
ATOM 9691 N N . THR E 1 226 ? -15.772 -64.196 -8.504 0.82 68.16 1015 THR D N 1
ATOM 9692 C CA . THR E 1 226 ? -16.372 -63.835 -9.780 1.00 66.10 1015 THR D CA 1
ATOM 9693 C C . THR E 1 226 ? -15.510 -62.757 -10.429 1.00 65.87 1015 THR D C 1
ATOM 9694 O O . THR E 1 226 ? -14.722 -62.097 -9.750 1.00 67.18 1015 THR D O 1
ATOM 9698 N N . GLU E 1 227 ? -15.644 -62.592 -11.741 1.00 68.96 1016 GLU D N 1
ATOM 9699 C CA . GLU E 1 227 ? -14.987 -61.492 -12.436 1.00 68.55 1016 GLU D CA 1
ATOM 9700 C C . GLU E 1 227 ? -16.012 -60.433 -12.813 1.00 66.58 1016 GLU D C 1
ATOM 9701 O O . GLU E 1 227 ? -17.068 -60.742 -13.366 1.00 65.44 1016 GLU D O 1
ATOM 9707 N N . GLU E 1 228 ? -15.692 -59.182 -12.506 1.00 60.28 1017 GLU D N 1
ATOM 9708 C CA . GLU E 1 228 ? -16.586 -58.071 -12.787 1.00 58.60 1017 GLU D CA 1
ATOM 9709 C C . GLU E 1 228 ? -15.888 -57.045 -13.666 1.00 56.18 1017 GLU D C 1
ATOM 9710 O O . GLU E 1 228 ? -14.691 -56.804 -13.511 1.00 57.88 1017 GLU D O 1
ATOM 9716 N N . PRO E 1 229 ? -16.633 -56.439 -14.602 1.00 51.41 1018 PRO D N 1
ATOM 9717 C CA . PRO E 1 229 ? -16.047 -55.398 -15.449 1.00 49.56 1018 PRO D CA 1
ATOM 9718 C C . PRO E 1 229 ? -15.671 -54.178 -14.621 1.00 51.26 1018 PRO D C 1
ATOM 9719 O O . PRO E 1 229 ? -16.417 -53.790 -13.723 1.00 51.29 1018 PRO D O 1
ATOM 9723 N N . VAL E 1 230 ? -14.520 -53.588 -14.920 1.00 51.50 1019 VAL D N 1
ATOM 9724 C CA . VAL E 1 230 ? -14.102 -52.367 -14.249 1.00 51.29 1019 VAL D CA 1
ATOM 9725 C C . VAL E 1 230 ? -13.978 -51.230 -15.254 1.00 51.06 1019 VAL D C 1
ATOM 9726 O O . VAL E 1 230 ? -13.252 -51.335 -16.244 1.00 51.65 1019 VAL D O 1
ATOM 9730 N N . TYR E 1 231 ? -14.709 -50.151 -15.002 1.00 51.44 1020 TYR D N 1
ATOM 9731 C CA . TYR E 1 231 ? -14.597 -48.948 -15.811 1.00 48.40 1020 TYR D CA 1
ATOM 9732 C C . TYR E 1 231 ? -13.816 -47.878 -15.056 1.00 50.90 1020 TYR D C 1
ATOM 9733 O O . TYR E 1 231 ? -14.141 -47.538 -13.918 1.00 51.65 1020 TYR D O 1
ATOM 9742 N N . THR E 1 232 ? -12.781 -47.350 -15.698 1.00 47.75 1021 THR D N 1
ATOM 9743 C CA . THR E 1 232 ? -11.942 -46.336 -15.077 1.00 48.53 1021 THR D CA 1
ATOM 9744 C C . THR E 1 232 ? -12.034 -45.008 -15.819 1.00 48.54 1021 THR D C 1
ATOM 9745 O O . THR E 1 232 ? -12.122 -44.982 -17.046 1.00 48.39 1021 THR D O 1
ATOM 9749 N N . GLU E 1 233 ? -12.019 -43.903 -15.080 1.00 62.37 1022 GLU D N 1
ATOM 9750 C CA . GLU E 1 233 ? -11.944 -42.597 -15.723 1.00 63.31 1022 GLU D CA 1
ATOM 9751 C C . GLU E 1 233 ? -10.576 -42.426 -16.364 1.00 63.53 1022 GLU D C 1
ATOM 9752 O O . GLU E 1 233 ? -9.548 -42.688 -15.739 1.00 64.55 1022 GLU D O 1
ATOM 9758 N N . VAL E 1 234 ? -10.570 -41.992 -17.616 1.00 54.40 1023 VAL D N 1
ATOM 9759 C CA . VAL E 1 234 ? -9.333 -41.834 -18.362 1.00 54.86 1023 VAL D CA 1
ATOM 9760 C C . VAL E 1 234 ? -9.193 -40.405 -18.864 1.00 54.94 1023 VAL D C 1
ATOM 9761 O O . VAL E 1 234 ? -10.188 -39.743 -19.158 1.00 55.77 1023 VAL D O 1
ATOM 9765 N N . VAL E 1 235 ? -7.956 -39.927 -18.940 1.00 50.65 1024 VAL D N 1
ATOM 9766 C CA . VAL E 1 235 ? -7.675 -38.621 -19.516 1.00 51.73 1024 VAL D CA 1
ATOM 9767 C C . VAL E 1 235 ? -7.338 -38.781 -20.993 1.00 53.03 1024 VAL D C 1
ATOM 9768 O O . VAL E 1 235 ? -6.373 -39.458 -21.347 1.00 53.45 1024 VAL D O 1
ATOM 9772 N N . ILE E 1 236 ? -8.143 -38.170 -21.855 1.00 56.00 1025 ILE D N 1
ATOM 9773 C CA . ILE E 1 236 ? -7.897 -38.234 -23.291 1.00 57.14 1025 ILE D CA 1
ATOM 9774 C C . ILE E 1 236 ? -6.866 -37.186 -23.689 1.00 58.13 1025 ILE D C 1
ATOM 9775 O O . ILE E 1 236 ? -5.955 -37.461 -24.470 1.00 58.25 1025 ILE D O 1
ATOM 9780 N N . HIS E 1 237 ? -7.015 -35.985 -23.141 1.00 56.84 1026 HIS D N 1
ATOM 9781 C CA . HIS E 1 237 ? -6.044 -34.918 -23.346 1.00 57.61 1026 HIS D CA 1
ATOM 9782 C C . HIS E 1 237 ? -6.226 -33.823 -22.303 1.00 57.78 1026 HIS D C 1
ATOM 9783 O O . HIS E 1 237 ? -7.346 -33.524 -21.886 1.00 58.16 1026 HIS D O 1
ATOM 9790 N N . GLU E 1 238 ? -5.115 -33.227 -21.888 1.00 57.69 1027 GLU D N 1
ATOM 9791 C CA . GLU E 1 238 ? -5.139 -32.198 -20.859 1.00 58.13 1027 GLU D CA 1
ATOM 9792 C C . GLU E 1 238 ? -5.660 -30.868 -21.393 1.00 58.26 1027 GLU D C 1
ATOM 9793 O O . GLU E 1 238 ? -5.626 -30.616 -22.597 1.00 58.41 1027 GLU D O 1
ATOM 9799 N N . GLU E 1 239 ? -6.150 -30.024 -20.491 1.00 75.64 1028 GLU D N 1
ATOM 9800 C CA . GLU E 1 239 ? -6.593 -28.685 -20.861 1.00 76.16 1028 GLU D CA 1
ATOM 9801 C C . GLU E 1 239 ? -5.481 -27.959 -21.614 1.00 75.87 1028 GLU D C 1
ATOM 9802 O O . GLU E 1 239 ? -4.302 -28.134 -21.310 1.00 76.62 1028 GLU D O 1
ATOM 9808 N N . GLY E 1 240 ? -5.855 -27.155 -22.605 1.00 46.63 1029 GLY D N 1
ATOM 9809 C CA . GLY E 1 240 ? -4.873 -26.450 -23.411 1.00 45.86 1029 GLY D CA 1
ATOM 9810 C C . GLY E 1 240 ? -5.456 -25.366 -24.299 1.00 45.58 1029 GLY D C 1
ATOM 9811 O O . GLY E 1 240 ? -6.569 -24.891 -24.072 1.00 44.46 1029 GLY D O 1
ATOM 9812 N N . GLU E 1 241 ? -4.698 -24.975 -25.319 1.00 61.61 1030 GLU D N 1
ATOM 9813 C CA . GLU E 1 241 ? -5.120 -23.903 -26.215 1.00 62.68 1030 GLU D CA 1
ATOM 9814 C C . GLU E 1 241 ? -4.482 -24.012 -27.599 1.00 63.07 1030 GLU D C 1
ATOM 9815 O O . GLU E 1 241 ? -3.438 -24.642 -27.767 1.00 62.99 1030 GLU D O 1
ATOM 9821 N N . GLU E 1 242 ? -5.115 -23.386 -28.586 1.00 61.95 1031 GLU D N 1
ATOM 9822 C CA . GLU E 1 242 ? -4.662 -23.472 -29.969 1.00 62.43 1031 GLU D CA 1
ATOM 9823 C C . GLU E 1 242 ? -4.697 -22.135 -30.703 1.00 63.10 1031 GLU D C 1
ATOM 9824 O O . GLU E 1 242 ? -5.532 -21.274 -30.419 1.00 63.38 1031 GLU D O 1
ATOM 9830 N N . TRP E 1 243 ? -3.769 -21.973 -31.642 1.00 76.09 1032 TRP D N 1
ATOM 9831 C CA . TRP E 1 243 ? -3.812 -20.883 -32.608 1.00 76.06 1032 TRP D CA 1
ATOM 9832 C C . TRP E 1 243 ? -4.092 -21.479 -33.982 1.00 74.84 1032 TRP D C 1
ATOM 9833 O O . TRP E 1 243 ? -3.478 -22.473 -34.370 1.00 74.59 1032 TRP D O 1
ATOM 9844 N N . GLY E 1 244 ? -5.025 -20.876 -34.712 1.00 82.13 1033 GLY D N 1
ATOM 9845 C CA . GLY E 1 244 ? -5.405 -21.377 -36.020 1.00 80.89 1033 GLY D CA 1
ATOM 9846 C C . GLY E 1 244 ? -5.748 -20.273 -36.999 1.00 80.37 1033 GLY D C 1
ATOM 9847 O O . GLY E 1 244 ? -5.814 -19.099 -36.632 1.00 81.01 1033 GLY D O 1
ATOM 9848 N N . VAL E 1 245 ? -5.968 -20.652 -38.254 1.00 63.08 1034 VAL D N 1
ATOM 9849 C CA . VAL E 1 245 ? -6.284 -19.683 -39.297 1.00 61.21 1034 VAL D CA 1
ATOM 9850 C C . VAL E 1 245 ? -7.377 -20.185 -40.232 1.00 59.87 1034 VAL D C 1
ATOM 9851 O O . VAL E 1 245 ? -7.680 -21.378 -40.269 1.00 60.50 1034 VAL D O 1
ATOM 9855 N N . ARG E 1 246 ? -7.971 -19.263 -40.983 1.00 51.87 1035 ARG D N 1
ATOM 9856 C CA . ARG E 1 246 ? -8.913 -19.621 -42.035 1.00 49.61 1035 ARG D CA 1
ATOM 9857 C C . ARG E 1 246 ? -8.274 -19.368 -43.396 1.00 48.65 1035 ARG D C 1
ATOM 9858 O O . ARG E 1 246 ? -8.260 -18.236 -43.875 1.00 48.13 1035 ARG D O 1
ATOM 9866 N N . PRO E 1 247 ? -7.743 -20.429 -44.021 1.00 46.07 1036 PRO D N 1
ATOM 9867 C CA . PRO E 1 247 ? -7.036 -20.333 -45.304 1.00 44.81 1036 PRO D CA 1
ATOM 9868 C C . PRO E 1 247 ? -7.783 -19.467 -46.315 1.00 43.24 1036 PRO D C 1
ATOM 9869 O O . PRO E 1 247 ? -7.169 -18.670 -47.024 1.00 41.53 1036 PRO D O 1
ATOM 9873 N N . ASP E 1 248 ? -9.101 -19.619 -46.365 1.00 50.51 1037 ASP D N 1
ATOM 9874 C CA . ASP E 1 248 ? -9.922 -18.835 -47.277 1.00 49.90 1037 ASP D CA 1
ATOM 9875 C C . ASP E 1 248 ? -9.829 -17.351 -46.952 1.00 49.44 1037 ASP D C 1
ATOM 9876 O O . ASP E 1 248 ? -9.558 -16.528 -47.828 1.00 48.48 1037 ASP D O 1
ATOM 9881 N N . GLY E 1 249 ? -10.071 -17.012 -45.691 1.00 40.76 1038 GLY D N 1
ATOM 9882 C CA . GLY E 1 249 ? -9.912 -15.648 -45.232 1.00 40.97 1038 GLY D CA 1
ATOM 9883 C C . GLY E 1 249 ? -8.531 -15.152 -45.599 1.00 41.52 1038 GLY D C 1
ATOM 9884 O O . GLY E 1 249 ? -8.372 -14.050 -46.129 1.00 41.46 1038 GLY D O 1
ATOM 9885 N N . ILE E 1 250 ? -7.524 -15.972 -45.321 1.00 44.36 1039 ILE D N 1
ATOM 9886 C CA . ILE E 1 250 ? -6.171 -15.633 -45.721 1.00 45.25 1039 ILE D CA 1
ATOM 9887 C C . ILE E 1 250 ? -6.160 -15.269 -47.196 1.00 46.33 1039 ILE D C 1
ATOM 9888 O O . ILE E 1 250 ? -5.626 -14.227 -47.559 1.00 46.82 1039 ILE D O 1
ATOM 9893 N N . PHE E 1 251 ? -6.778 -16.115 -48.025 1.00 46.83 1040 PHE D N 1
ATOM 9894 C CA . PHE E 1 251 ? -6.758 -15.960 -49.485 1.00 48.22 1040 PHE D CA 1
ATOM 9895 C C . PHE E 1 251 ? -7.645 -14.823 -50.013 1.00 48.48 1040 PHE D C 1
ATOM 9896 O O . PHE E 1 251 ? -7.439 -14.325 -51.122 1.00 47.93 1040 PHE D O 1
ATOM 9904 N N . PHE E 1 252 ? -8.618 -14.402 -49.216 1.00 46.76 1041 PHE D N 1
ATOM 9905 C CA . PHE E 1 252 ? -9.365 -13.202 -49.551 1.00 47.05 1041 PHE D CA 1
ATOM 9906 C C . PHE E 1 252 ? -8.471 -11.976 -49.366 1.00 48.22 1041 PHE D C 1
ATOM 9907 O O . PHE E 1 252 ? -8.467 -11.062 -50.193 1.00 47.94 1041 PHE D O 1
ATOM 9915 N N . ALA E 1 253 ? -7.695 -11.976 -48.286 1.00 53.12 1042 ALA D N 1
ATOM 9916 C CA . ALA E 1 253 ? -6.808 -10.860 -47.961 1.00 54.41 1042 ALA D CA 1
ATOM 9917 C C . ALA E 1 253 ? -5.691 -10.694 -48.994 1.00 55.29 1042 ALA D C 1
ATOM 9918 O O . ALA E 1 253 ? -5.455 -9.589 -49.488 1.00 54.82 1042 ALA D O 1
ATOM 9920 N N . GLU E 1 254 ? -5.011 -11.793 -49.316 1.00 56.64 1043 GLU D N 1
ATOM 9921 C CA . GLU E 1 254 ? -3.972 -11.811 -50.349 1.00 58.10 1043 GLU D CA 1
ATOM 9922 C C . GLU E 1 254 ? -4.503 -11.326 -51.688 1.00 58.15 1043 GLU D C 1
ATOM 9923 O O . GLU E 1 254 ? -3.751 -10.795 -52.494 1.00 58.40 1043 GLU D O 1
ATOM 9929 N N . ALA E 1 255 ? -5.793 -11.541 -51.929 1.00 53.47 1044 ALA D N 1
ATOM 9930 C CA . ALA E 1 255 ? -6.416 -11.135 -53.186 1.00 54.44 1044 ALA D CA 1
ATOM 9931 C C . ALA E 1 255 ? -6.633 -9.625 -53.206 1.00 55.27 1044 ALA D C 1
ATOM 9932 O O . ALA E 1 255 ? -6.470 -8.975 -54.240 1.00 55.72 1044 ALA D O 1
ATOM 9934 N N . ALA E 1 256 ? -7.003 -9.067 -52.059 1.00 59.52 1045 ALA D N 1
ATOM 9935 C CA . ALA E 1 256 ? -7.160 -7.623 -51.941 1.00 60.11 1045 ALA D CA 1
ATOM 9936 C C . ALA E 1 256 ? -5.801 -6.950 -52.079 1.00 60.57 1045 ALA D C 1
ATOM 9937 O O . ALA E 1 256 ? -5.672 -5.900 -52.707 1.00 60.72 1045 ALA D O 1
ATOM 9939 N N . TYR E 1 257 ? -4.790 -7.577 -51.491 1.00 63.61 1046 TYR D N 1
ATOM 9940 C CA . TYR E 1 257 ? -3.427 -7.066 -51.514 1.00 64.84 1046 TYR D CA 1
ATOM 9941 C C . TYR E 1 257 ? -2.829 -7.108 -52.916 1.00 65.38 1046 TYR D C 1
ATOM 9942 O O . TYR E 1 257 ? -2.329 -6.101 -53.417 1.00 65.59 1046 TYR D O 1
ATOM 9951 N N . GLN E 1 258 ? -2.885 -8.276 -53.548 1.00 66.72 1047 GLN D N 1
ATOM 9952 C CA . GLN E 1 258 ? -2.280 -8.464 -54.863 1.00 66.89 1047 GLN D CA 1
ATOM 9953 C C . GLN E 1 258 ? -2.978 -7.658 -55.956 1.00 67.63 1047 GLN D C 1
ATOM 9954 O O . GLN E 1 258 ? -2.366 -7.321 -56.969 1.00 68.09 1047 GLN D O 1
ATOM 9960 N N . ARG E 1 259 ? -4.255 -7.349 -55.754 1.00 59.56 1048 ARG D N 1
ATOM 9961 C CA . ARG E 1 259 ? -4.959 -6.471 -56.679 1.00 60.47 1048 ARG D CA 1
ATOM 9962 C C . ARG E 1 259 ? -4.472 -5.034 -56.516 1.00 61.60 1048 ARG D C 1
ATOM 9963 O O . ARG E 1 259 ? -4.362 -4.294 -57.492 1.00 62.25 1048 ARG D O 1
ATOM 9971 N N . ARG E 1 260 ? -4.174 -4.647 -55.278 1.00 66.47 1049 ARG D N 1
ATOM 9972 C CA . ARG E 1 260 ? -3.664 -3.306 -55.006 1.00 67.16 1049 ARG D CA 1
ATOM 9973 C C . ARG E 1 260 ? -2.278 -3.118 -55.612 1.00 67.57 1049 ARG D C 1
ATOM 9974 O O . ARG E 1 260 ? -1.964 -2.053 -56.140 1.00 67.65 1049 ARG D O 1
ATOM 9982 N N . LYS E 1 261 ? -1.450 -4.155 -55.529 1.00 73.07 1050 LYS D N 1
ATOM 9983 C CA . LYS E 1 261 ? -0.118 -4.105 -56.121 1.00 75.69 1050 LYS D CA 1
ATOM 9984 C C . LYS E 1 261 ? -0.179 -4.008 -57.644 1.00 76.60 1050 LYS D C 1
ATOM 9985 O O . LYS E 1 261 ? 0.605 -3.281 -58.257 1.00 78.20 1050 LYS D O 1
ATOM 9991 N N . LEU E 1 262 ? -1.112 -4.736 -58.251 1.00 73.23 1051 LEU D N 1
ATOM 9992 C CA . LEU E 1 262 ? -1.240 -4.744 -59.706 1.00 73.70 1051 LEU D CA 1
ATOM 9993 C C . LEU E 1 262 ? -1.740 -3.421 -60.277 1.00 74.68 1051 LEU D C 1
ATOM 9994 O O . LEU E 1 262 ? -1.298 -2.996 -61.345 0.27 75.29 1051 LEU D O 1
ATOM 9999 N N . GLU E 1 263 ? -2.662 -2.773 -59.574 1.00 75.38 1052 GLU D N 1
ATOM 10000 C CA . GLU E 1 263 ? -3.161 -1.480 -60.021 1.00 76.51 1052 GLU D CA 1
ATOM 10001 C C . GLU E 1 263 ? -2.060 -0.432 -59.925 0.00 78.87 1052 GLU D C 1
ATOM 10002 O O . GLU E 1 263 ? -1.935 0.436 -60.789 1.00 79.41 1052 GLU D O 1
ATOM 10008 N N . ARG E 1 264 ? -1.255 -0.528 -58.873 0.52 79.68 1053 ARG D N 1
ATOM 10009 C CA . ARG E 1 264 ? -0.133 0.381 -58.686 1.00 82.29 1053 ARG D CA 1
ATOM 10010 C C . ARG E 1 264 ? 0.991 0.071 -59.672 1.00 82.67 1053 ARG D C 1
ATOM 10011 O O . ARG E 1 264 ? 1.891 0.885 -59.878 0.63 84.09 1053 ARG D O 1
ATOM 10019 N N . ILE E 1 265 ? 0.929 -1.108 -60.282 1.00 80.25 1054 ILE D N 1
ATOM 10020 C CA . ILE E 1 265 ? 1.898 -1.498 -61.302 1.00 80.55 1054 ILE D CA 1
ATOM 10021 C C . ILE E 1 265 ? 1.423 -1.101 -62.699 1.00 80.11 1054 ILE D C 1
ATOM 10022 O O . ILE E 1 265 ? 2.230 -0.792 -63.575 1.00 80.82 1054 ILE D O 1
ATOM 10027 N N . GLU E 1 266 ? 0.109 -1.103 -62.898 1.00 83.57 1055 GLU D N 1
ATOM 10028 C CA . GLU E 1 266 ? -0.467 -0.744 -64.190 1.00 82.85 1055 GLU D CA 1
ATOM 10029 C C . GLU E 1 266 ? -0.490 0.765 -64.412 0.00 93.48 1055 GLU D C 1
ATOM 10030 O O . GLU E 1 266 ? -0.471 1.232 -65.553 1.00 64.78 1055 GLU D O 1
ATOM 10036 N N . ALA E 1 267 ? -0.533 1.525 -63.323 1.00 96.78 1056 ALA D N 1
ATOM 10037 C CA . ALA E 1 267 ? -0.482 2.979 -63.410 1.00 97.82 1056 ALA D CA 1
ATOM 10038 C C . ALA E 1 267 ? 0.950 3.443 -63.648 0.00 99.56 1056 ALA D C 1
ATOM 10039 O O . ALA E 1 267 ? 1.186 4.424 -64.352 1.00 100.31 1056 ALA D O 1
ATOM 10041 N N . ARG E 1 268 ? 1.905 2.729 -63.059 1.00 95.94 1057 ARG D N 1
ATOM 10042 C CA . ARG E 1 268 ? 3.317 3.019 -63.280 1.00 97.01 1057 ARG D CA 1
ATOM 10043 C C . ARG E 1 268 ? 3.703 2.741 -64.730 1.00 96.44 1057 ARG D C 1
ATOM 10044 O O . ARG E 1 268 ? 4.403 3.535 -65.355 0.96 96.68 1057 ARG D O 1
ATOM 10052 N N . LEU E 1 269 ? 3.240 1.613 -65.258 1.00 89.09 1058 LEU D N 1
ATOM 10053 C CA . LEU E 1 269 ? 3.434 1.288 -66.666 1.00 88.53 1058 LEU D CA 1
ATOM 10054 C C . LEU E 1 269 ? 2.814 2.364 -67.548 1.00 89.28 1058 LEU D C 1
ATOM 10055 O O . LEU E 1 269 ? 3.425 2.823 -68.512 0.33 89.34 1058 LEU D O 1
ATOM 10060 N N . SER E 1 270 ? 1.594 2.764 -67.206 1.00 90.07 1059 SER D N 1
ATOM 10061 C CA . SER E 1 270 ? 0.862 3.756 -67.983 1.00 90.27 1059 SER D CA 1
ATOM 10062 C C . SER E 1 270 ? 1.502 5.138 -67.873 0.19 92.29 1059 SER D C 1
ATOM 10063 O O . SER E 1 270 ? 1.359 5.969 -68.770 1.00 92.85 1059 SER D O 1
ATOM 10066 N N . ALA E 1 271 ? 2.209 5.376 -66.774 0.83 105.14 1060 ALA D N 1
ATOM 10067 C CA . ALA E 1 271 ? 2.863 6.661 -66.550 1.00 106.90 1060 ALA D CA 1
ATOM 10068 C C . ALA E 1 271 ? 4.214 6.727 -67.256 1.00 106.62 1060 ALA D C 1
ATOM 10069 O O . ALA E 1 271 ? 4.714 7.811 -67.557 0.92 107.32 1060 ALA D O 1
ATOM 10071 N N . LEU E 1 272 ? 4.800 5.563 -67.516 1.00 113.66 1061 LEU D N 1
ATOM 10072 C CA . LEU E 1 272 ? 6.082 5.493 -68.208 0.69 113.36 1061 LEU D CA 1
ATOM 10073 C C . LEU E 1 272 ? 5.880 5.501 -69.719 1.00 113.22 1061 LEU D C 1
ATOM 10074 O O . LEU E 1 272 ? 6.786 5.851 -70.476 0.60 113.21 1061 LEU D O 1
ATOM 10079 N N . GLU E 1 273 ? 4.683 5.115 -70.148 1.00 109.79 1062 GLU D N 1
ATOM 10080 C CA . GLU E 1 273 ? 4.355 5.051 -71.566 1.00 109.73 1062 GLU D CA 1
ATOM 10081 C C . GLU E 1 273 ? 3.579 6.289 -72.003 0.75 111.08 1062 GLU D C 1
ATOM 10082 O O . GLU E 1 273 ? 2.714 6.214 -72.876 0.97 110.99 1062 GLU D O 1
ATOM 10088 N N . HIS F 1 11 ? 21.076 24.598 -19.051 1.00 69.81 800 HIS F N 1
ATOM 10089 C CA . HIS F 1 11 ? 20.170 23.817 -19.885 1.00 69.30 800 HIS F CA 1
ATOM 10090 C C . HIS F 1 11 ? 20.908 23.307 -21.114 1.00 68.10 800 HIS F C 1
ATOM 10091 O O . HIS F 1 11 ? 21.382 24.094 -21.929 1.00 68.62 800 HIS F O 1
ATOM 10098 N N . VAL F 1 12 ? 21.007 21.990 -21.251 1.00 41.38 801 VAL F N 1
ATOM 10099 C CA . VAL F 1 12 ? 21.704 21.407 -22.390 1.00 39.79 801 VAL F CA 1
ATOM 10100 C C . VAL F 1 12 ? 20.983 20.201 -22.967 1.00 38.38 801 VAL F C 1
ATOM 10101 O O . VAL F 1 12 ? 20.175 19.563 -22.296 1.00 37.80 801 VAL F O 1
ATOM 10105 N N . THR F 1 13 ? 21.280 19.896 -24.225 1.00 45.43 802 THR F N 1
ATOM 10106 C CA . THR F 1 13 ? 20.834 18.645 -24.812 1.00 44.63 802 THR F CA 1
ATOM 10107 C C . THR F 1 13 ? 22.058 17.847 -25.231 1.00 43.85 802 THR F C 1
ATOM 10108 O O . THR F 1 13 ? 22.994 18.394 -25.817 1.00 42.41 802 THR F O 1
ATOM 10112 N N . ILE F 1 14 ? 22.050 16.557 -24.915 1.00 39.46 803 ILE F N 1
ATOM 10113 C CA . ILE F 1 14 ? 23.126 15.668 -25.320 1.00 39.03 803 ILE F CA 1
ATOM 10114 C C . ILE F 1 14 ? 22.728 14.967 -26.609 1.00 40.56 803 ILE F C 1
ATOM 10115 O O . ILE F 1 14 ? 21.627 14.424 -26.718 1.00 40.13 803 ILE F O 1
ATOM 10120 N N . ARG F 1 15 ? 23.626 14.982 -27.587 1.00 80.91 804 ARG F N 1
ATOM 10121 C CA . ARG F 1 15 ? 23.335 14.403 -28.891 1.00 82.46 804 ARG F CA 1
ATOM 10122 C C . ARG F 1 15 ? 24.141 13.133 -29.145 1.00 82.92 804 ARG F C 1
ATOM 10123 O O . ARG F 1 15 ? 23.669 12.215 -29.818 1.00 84.15 804 ARG F O 1
ATOM 10131 N N . ILE F 1 22 ? 21.502 7.478 -32.737 1.00 81.26 811 ILE F N 1
ATOM 10132 C CA . ILE F 1 22 ? 20.767 6.390 -32.103 1.00 81.36 811 ILE F CA 1
ATOM 10133 C C . ILE F 1 22 ? 20.870 6.443 -30.580 0.44 81.51 811 ILE F C 1
ATOM 10134 O O . ILE F 1 22 ? 20.023 5.893 -29.875 1.00 81.36 811 ILE F O 1
ATOM 10139 N N . ARG F 1 23 ? 21.899 7.110 -30.069 1.00 67.51 812 ARG F N 1
ATOM 10140 C CA . ARG F 1 23 ? 22.065 7.204 -28.623 1.00 66.97 812 ARG F CA 1
ATOM 10141 C C . ARG F 1 23 ? 22.992 8.328 -28.169 1.00 65.78 812 ARG F C 1
ATOM 10142 O O . ARG F 1 23 ? 24.046 8.564 -28.760 1.00 66.38 812 ARG F O 1
ATOM 10150 N N . SER F 1 24 ? 22.583 9.013 -27.107 1.00 40.62 813 SER F N 1
ATOM 10151 C CA . SER F 1 24 ? 23.417 10.019 -26.464 1.00 37.63 813 SER F CA 1
ATOM 10152 C C . SER F 1 24 ? 24.107 9.433 -25.228 1.00 36.49 813 SER F C 1
ATOM 10153 O O . SER F 1 24 ? 23.560 8.559 -24.556 1.00 35.05 813 SER F O 1
ATOM 10156 N N . GLU F 1 25 ? 25.312 9.908 -24.937 1.00 54.32 814 GLU F N 1
ATOM 10157 C CA . GLU F 1 25 ? 26.082 9.363 -23.828 1.00 55.52 814 GLU F CA 1
ATOM 10158 C C . GLU F 1 25 ? 26.720 10.435 -22.962 1.00 54.20 814 GLU F C 1
ATOM 10159 O O . GLU F 1 25 ? 27.445 11.296 -23.455 1.00 54.75 814 GLU F O 1
ATOM 10165 N N . VAL F 1 26 ? 26.438 10.372 -21.666 1.00 39.62 815 VAL F N 1
ATOM 10166 C CA . VAL F 1 26 ? 27.196 11.125 -20.681 1.00 38.09 815 VAL F CA 1
ATOM 10167 C C . VAL F 1 26 ? 28.091 10.136 -19.942 1.00 37.61 815 VAL F C 1
ATOM 10168 O O . VAL F 1 26 ? 27.633 9.078 -19.512 1.00 36.98 815 VAL F O 1
ATOM 10172 N N . LEU F 1 27 ? 29.370 10.464 -19.806 1.00 38.99 816 LEU F N 1
ATOM 10173 C CA . LEU F 1 27 ? 30.298 9.565 -19.133 1.00 38.65 816 LEU F CA 1
ATOM 10174 C C . LEU F 1 27 ? 31.095 10.281 -18.060 1.00 38.58 816 LEU F C 1
ATOM 10175 O O . LEU F 1 27 ? 31.741 11.293 -18.320 1.00 39.40 816 LEU F O 1
ATOM 10180 N N . MET F 1 28 ? 31.039 9.742 -16.848 1.00 42.00 817 MET F N 1
ATOM 10181 C CA . MET F 1 28 ? 31.679 10.364 -15.702 1.00 42.19 817 MET F CA 1
ATOM 10182 C C . MET F 1 28 ? 32.986 9.656 -15.369 1.00 42.61 817 MET F C 1
ATOM 10183 O O . MET F 1 28 ? 33.034 8.428 -15.281 1.00 41.30 817 MET F O 1
ATOM 10188 N N . GLU F 1 29 ? 34.046 10.438 -15.193 1.00 38.55 818 GLU F N 1
ATOM 10189 C CA . GLU F 1 29 ? 35.358 9.891 -14.878 1.00 39.78 818 GLU F CA 1
ATOM 10190 C C . GLU F 1 29 ? 35.650 9.938 -13.384 1.00 39.59 818 GLU F C 1
ATOM 10191 O O . GLU F 1 29 ? 34.749 10.134 -12.565 1.00 38.50 818 GLU F O 1
ATOM 10197 N N . GLY F 1 30 ? 36.920 9.753 -13.039 1.00 41.04 819 GLY F N 1
ATOM 10198 C CA . GLY F 1 30 ? 37.339 9.712 -11.652 1.00 40.71 819 GLY F CA 1
ATOM 10199 C C . GLY F 1 30 ? 36.938 8.399 -11.016 1.00 40.91 819 GLY F C 1
ATOM 10200 O O . GLY F 1 30 ? 36.481 7.484 -11.698 1.00 40.48 819 GLY F O 1
ATOM 10201 N N . GLU F 1 31 ? 37.111 8.302 -9.704 1.00 50.91 820 GLU F N 1
ATOM 10202 C CA . GLU F 1 31 ? 36.722 7.104 -8.980 1.00 50.71 820 GLU F CA 1
ATOM 10203 C C . GLU F 1 31 ? 35.208 6.933 -9.028 1.00 49.96 820 GLU F C 1
ATOM 10204 O O . GLU F 1 31 ? 34.708 5.858 -9.356 1.00 51.47 820 GLU F O 1
ATOM 10210 N N . TYR F 1 32 ? 34.483 7.999 -8.705 1.00 35.96 821 TYR F N 1
ATOM 10211 C CA . TYR F 1 32 ? 33.025 7.976 -8.759 1.00 35.03 821 TYR F CA 1
ATOM 10212 C C . TYR F 1 32 ? 32.441 9.246 -9.376 1.00 33.35 821 TYR F C 1
ATOM 10213 O O . TYR F 1 32 ? 33.106 10.281 -9.460 1.00 31.95 821 TYR F O 1
ATOM 10222 N N . GLY F 1 33 ? 31.190 9.160 -9.812 1.00 33.33 822 GLY F N 1
ATOM 10223 C CA . GLY F 1 33 ? 30.505 10.314 -10.357 1.00 31.46 822 GLY F CA 1
ATOM 10224 C C . GLY F 1 33 ? 29.394 10.761 -9.432 1.00 30.61 822 GLY F C 1
ATOM 10225 O O . GLY F 1 33 ? 28.706 9.935 -8.838 1.00 30.50 822 GLY F O 1
ATOM 10226 N N . PHE F 1 34 ? 29.227 12.072 -9.303 1.00 30.75 823 PHE F N 1
ATOM 10227 C CA . PHE F 1 34 ? 28.159 12.634 -8.491 1.00 30.56 823 PHE F CA 1
ATOM 10228 C C . PHE F 1 34 ? 27.252 13.515 -9.341 1.00 30.85 823 PHE F C 1
ATOM 10229 O O . PHE F 1 34 ? 27.720 14.400 -10.056 1.00 31.90 823 PHE F O 1
ATOM 10237 N N . ILE F 1 35 ? 25.951 13.254 -9.271 1.00 30.22 824 ILE F N 1
ATOM 10238 C CA . ILE F 1 35 ? 24.959 14.077 -9.950 1.00 30.01 824 ILE F CA 1
ATOM 10239 C C . ILE F 1 35 ? 23.935 14.572 -8.934 1.00 31.33 824 ILE F C 1
ATOM 10240 O O . ILE F 1 35 ? 23.077 13.811 -8.486 1.00 30.77 824 ILE F O 1
ATOM 10245 N N . GLY F 1 36 ? 24.029 15.847 -8.572 1.00 30.52 825 GLY F N 1
ATOM 10246 C CA . GLY F 1 36 ? 23.215 16.381 -7.496 1.00 32.67 825 GLY F CA 1
ATOM 10247 C C . GLY F 1 36 ? 22.456 17.660 -7.792 1.00 35.11 825 GLY F C 1
ATOM 10248 O O . GLY F 1 36 ? 22.529 18.215 -8.889 1.00 34.02 825 GLY F O 1
ATOM 10249 N N . LYS F 1 37 ? 21.721 18.124 -6.785 1.00 36.03 826 LYS F N 1
ATOM 10250 C CA . LYS F 1 37 ? 20.899 19.320 -6.898 1.00 36.88 826 LYS F CA 1
ATOM 10251 C C . LYS F 1 37 ? 21.306 20.366 -5.866 1.00 39.09 826 LYS F C 1
ATOM 10252 O O . LYS F 1 37 ? 21.276 20.108 -4.664 1.00 39.74 826 LYS F O 1
ATOM 10258 N N . SER F 1 38 ? 21.679 21.549 -6.341 1.00 36.66 827 SER F N 1
ATOM 10259 C CA . SER F 1 38 ? 22.086 22.636 -5.458 1.00 34.74 827 SER F CA 1
ATOM 10260 C C . SER F 1 38 ? 20.934 23.127 -4.582 1.00 35.62 827 SER F C 1
ATOM 10261 O O . SER F 1 38 ? 19.763 22.894 -4.888 1.00 36.11 827 SER F O 1
ATOM 10264 N N . ILE F 1 39 ? 21.273 23.807 -3.491 1.00 42.22 828 ILE F N 1
ATOM 10265 C CA . ILE F 1 39 ? 20.263 24.440 -2.652 1.00 44.67 828 ILE F CA 1
ATOM 10266 C C . ILE F 1 39 ? 19.609 25.586 -3.414 1.00 46.76 828 ILE F C 1
ATOM 10267 O O . ILE F 1 39 ? 20.277 26.549 -3.790 1.00 47.45 828 ILE F O 1
ATOM 10272 N N . PRO F 1 40 ? 18.296 25.476 -3.658 1.00 39.96 829 PRO F N 1
ATOM 10273 C CA . PRO F 1 40 ? 17.554 26.510 -4.385 1.00 42.73 829 PRO F CA 1
ATOM 10274 C C . PRO F 1 40 ? 17.611 27.854 -3.663 1.00 43.59 829 PRO F C 1
ATOM 10275 O O . PRO F 1 40 ? 17.377 27.915 -2.456 1.00 43.04 829 PRO F O 1
ATOM 10279 N N . THR F 1 41 ? 17.919 28.916 -4.399 1.00 53.38 830 THR F N 1
ATOM 10280 C CA . THR F 1 41 ? 18.020 30.251 -3.823 1.00 56.63 830 THR F CA 1
ATOM 10281 C C . THR F 1 41 ? 16.683 30.744 -3.283 1.00 59.05 830 THR F C 1
ATOM 10282 O O . THR F 1 41 ? 16.613 31.268 -2.173 1.00 60.73 830 THR F O 1
ATOM 10286 N N . ASP F 1 42 ? 15.625 30.569 -4.070 1.00 60.34 831 ASP F N 1
ATOM 10287 C CA . ASP F 1 42 ? 14.315 31.123 -3.734 1.00 63.22 831 ASP F CA 1
ATOM 10288 C C . ASP F 1 42 ? 13.394 30.165 -2.975 1.00 64.01 831 ASP F C 1
ATOM 10289 O O . ASP F 1 42 ? 12.882 30.509 -1.910 1.00 66.81 831 ASP F O 1
ATOM 10294 N N . ASN F 1 43 ? 13.172 28.973 -3.522 1.00 68.72 832 ASN F N 1
ATOM 10295 C CA . ASN F 1 43 ? 12.314 27.988 -2.865 1.00 66.88 832 ASN F CA 1
ATOM 10296 C C . ASN F 1 43 ? 13.050 26.693 -2.523 1.00 63.76 832 ASN F C 1
ATOM 10297 O O . ASN F 1 43 ? 12.836 25.662 -3.162 1.00 63.35 832 ASN F O 1
ATOM 10302 N N . PRO F 1 44 ? 13.913 26.744 -1.497 1.00 45.11 833 PRO F N 1
ATOM 10303 C CA . PRO F 1 44 ? 14.720 25.595 -1.068 1.00 46.69 833 PRO F CA 1
ATOM 10304 C C . PRO F 1 44 ? 13.858 24.393 -0.681 1.00 44.27 833 PRO F C 1
ATOM 10305 O O . PRO F 1 44 ? 14.357 23.269 -0.602 1.00 43.37 833 PRO F O 1
ATOM 10309 N N . ALA F 1 45 ? 12.573 24.636 -0.451 1.00 42.85 834 ALA F N 1
ATOM 10310 C C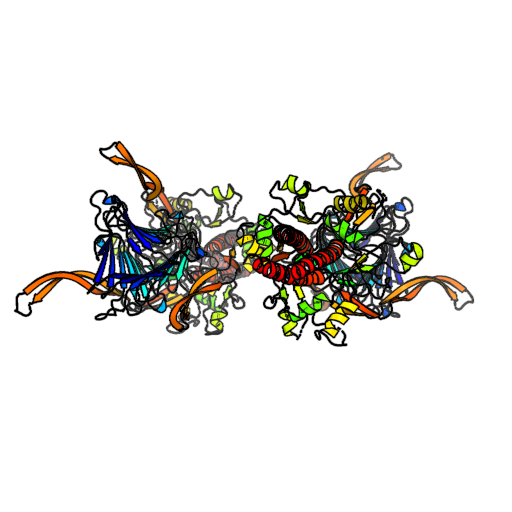A . ALA F 1 45 ? 11.657 23.595 0.000 1.00 40.34 834 ALA F CA 1
ATOM 10311 C C . ALA F 1 45 ? 11.226 22.668 -1.133 1.00 39.38 834 ALA F C 1
ATOM 10312 O O . ALA F 1 45 ? 10.595 21.639 -0.895 1.00 37.84 834 ALA F O 1
ATOM 10314 N N . GLY F 1 46 ? 11.565 23.038 -2.364 1.00 38.80 835 GLY F N 1
ATOM 10315 C CA . GLY F 1 46 ? 11.222 22.229 -3.520 1.00 36.43 835 GLY F CA 1
ATOM 10316 C C . GLY F 1 46 ? 12.428 21.506 -4.089 1.00 34.32 835 GLY F C 1
ATOM 10317 O O . GLY F 1 46 ? 12.333 20.832 -5.114 1.00 31.97 835 GLY F O 1
ATOM 10318 N N . GLN F 1 47 ? 13.565 21.649 -3.416 1.00 36.69 836 GLN F N 1
ATOM 10319 C CA . GLN F 1 47 ? 14.816 21.047 -3.866 1.00 35.91 836 GLN F CA 1
ATOM 10320 C C . GLN F 1 47 ? 14.641 19.575 -4.223 1.00 35.84 836 GLN F C 1
ATOM 10321 O O . GLN F 1 47 ? 14.246 18.769 -3.381 1.00 35.10 836 GLN F O 1
ATOM 10327 N N . ARG F 1 48 ? 14.948 19.231 -5.470 1.00 35.88 837 ARG F N 1
ATOM 10328 C CA . ARG F 1 48 ? 14.803 17.860 -5.945 1.00 34.98 837 ARG F CA 1
ATOM 10329 C C . ARG F 1 48 ? 15.293 17.727 -7.383 1.00 34.91 837 ARG F C 1
ATOM 10330 O O . ARG F 1 48 ? 15.383 18.716 -8.105 1.00 34.97 837 ARG F O 1
ATOM 10338 N N . ILE F 1 49 ? 15.619 16.504 -7.788 1.00 33.67 838 ILE F N 1
ATOM 10339 C CA . ILE F 1 49 ? 15.907 16.215 -9.188 1.00 34.22 838 ILE F CA 1
ATOM 10340 C C . ILE F 1 49 ? 14.916 15.192 -9.722 1.00 34.01 838 ILE F C 1
ATOM 10341 O O . ILE F 1 49 ? 14.607 14.202 -9.056 1.00 33.56 838 ILE F O 1
ATOM 10346 N N . ILE F 1 50 ? 14.422 15.440 -10.929 1.00 38.71 839 ILE F N 1
ATOM 10347 C CA . ILE F 1 50 ? 13.500 14.525 -11.581 1.00 39.14 839 ILE F CA 1
ATOM 10348 C C . ILE F 1 50 ? 14.179 13.809 -12.741 1.00 38.72 839 ILE F C 1
ATOM 10349 O O . ILE F 1 50 ? 14.575 14.433 -13.724 1.00 38.94 839 ILE F O 1
ATOM 10354 N N . PHE F 1 51 ? 14.323 12.495 -12.608 1.00 27.84 840 PHE F N 1
ATOM 10355 C CA . PHE F 1 51 ? 14.854 11.672 -13.681 1.00 26.75 840 PHE F CA 1
ATOM 10356 C C . PHE F 1 51 ? 13.683 11.107 -14.466 1.00 27.04 840 PHE F C 1
ATOM 10357 O O . PHE F 1 51 ? 12.722 10.606 -13.885 1.00 26.84 840 PHE F O 1
ATOM 10365 N N . CYS F 1 52 ? 13.759 11.198 -15.788 1.00 33.22 841 CYS F N 1
ATOM 10366 C CA . CYS F 1 52 ? 12.634 10.820 -16.633 1.00 33.89 841 CYS F CA 1
ATOM 10367 C C . CYS F 1 52 ? 13.071 10.049 -17.876 1.00 34.48 841 CYS F C 1
ATOM 10368 O O . CYS F 1 52 ? 14.027 10.429 -18.549 1.00 34.80 841 CYS F O 1
ATOM 10371 N N . GLY F 1 53 ? 12.370 8.961 -18.174 1.00 34.48 842 GLY F N 1
ATOM 10372 C CA . GLY F 1 53 ? 12.623 8.207 -19.389 1.00 36.58 842 GLY F CA 1
ATOM 10373 C C . GLY F 1 53 ? 11.949 8.868 -20.575 1.00 38.18 842 GLY F C 1
ATOM 10374 O O . GLY F 1 53 ? 12.142 8.466 -21.724 1.00 38.08 842 GLY F O 1
ATOM 10375 N N . GLY F 1 54 ? 11.153 9.893 -20.286 1.00 44.40 843 GLY F N 1
ATOM 10376 C CA . GLY F 1 54 ? 10.423 10.612 -21.310 1.00 45.54 843 GLY F CA 1
ATOM 10377 C C . GLY F 1 54 ? 10.853 12.061 -21.450 1.00 46.68 843 GLY F C 1
ATOM 10378 O O . GLY F 1 54 ? 11.810 12.504 -20.815 1.00 46.70 843 GLY F O 1
ATOM 10379 N N . GLU F 1 55 ? 10.114 12.803 -22.269 1.00 51.00 844 GLU F N 1
ATOM 10380 C CA . GLU F 1 55 ? 10.497 14.146 -22.692 1.00 52.34 844 GLU F CA 1
ATOM 10381 C C . GLU F 1 55 ? 10.069 15.268 -21.746 1.00 52.23 844 GLU F C 1
ATOM 10382 O O . GLU F 1 55 ? 10.608 16.371 -21.813 1.00 52.87 844 GLU F O 1
ATOM 10388 N N . GLY F 1 56 ? 9.103 15.003 -20.875 1.00 45.07 845 GLY F N 1
ATOM 10389 C CA . GLY F 1 56 ? 8.505 16.069 -20.091 1.00 44.85 845 GLY F CA 1
ATOM 10390 C C . GLY F 1 56 ? 8.572 15.942 -18.581 1.00 45.49 845 GLY F C 1
ATOM 10391 O O . GLY F 1 56 ? 8.883 14.880 -18.039 1.00 46.42 845 GLY F O 1
ATOM 10392 N N . THR F 1 57 ? 8.268 17.044 -17.901 1.00 44.25 846 THR F N 1
ATOM 10393 C CA . THR F 1 57 ? 8.271 17.088 -16.445 1.00 44.03 846 THR F CA 1
ATOM 10394 C C . THR F 1 57 ? 7.080 16.310 -15.890 1.00 44.13 846 THR F C 1
ATOM 10395 O O . THR F 1 57 ? 7.066 15.910 -14.723 1.00 44.54 846 THR F O 1
ATOM 10399 N N . SER F 1 58 ? 6.081 16.103 -16.741 1.00 44.18 847 SER F N 1
ATOM 10400 C CA . SER F 1 58 ? 4.902 15.327 -16.386 1.00 43.90 847 SER F CA 1
ATOM 10401 C C . SER F 1 58 ? 5.194 13.831 -16.491 1.00 43.89 847 SER F C 1
ATOM 10402 O O . SER F 1 58 ? 5.836 13.380 -17.437 1.00 42.52 847 SER F O 1
ATOM 10405 N N . SER F 1 59 ? 4.719 13.063 -15.517 1.00 40.94 848 SER F N 1
ATOM 10406 C CA . SER F 1 59 ? 4.999 11.632 -15.481 1.00 40.88 848 SER F CA 1
ATOM 10407 C C . SER F 1 59 ? 4.297 10.866 -16.605 1.00 41.19 848 SER F C 1
ATOM 10408 O O . SER F 1 59 ? 4.724 9.775 -16.975 1.00 41.54 848 SER F O 1
ATOM 10411 N N . THR F 1 60 ? 3.225 11.437 -17.148 1.00 41.81 849 THR F N 1
ATOM 10412 C CA . THR F 1 60 ? 2.549 10.842 -18.300 1.00 41.46 849 THR F CA 1
ATOM 10413 C C . THR F 1 60 ? 3.524 10.715 -19.462 1.00 40.76 849 THR F C 1
ATOM 10414 O O . THR F 1 60 ? 3.285 9.987 -20.424 1.00 41.20 849 THR F O 1
ATOM 10418 N N . THR F 1 61 ? 4.630 11.436 -19.354 1.00 44.44 850 THR F N 1
ATOM 10419 C CA . THR F 1 61 ? 5.644 11.481 -20.394 1.00 43.42 850 THR F CA 1
ATOM 10420 C C . THR F 1 61 ? 6.556 10.251 -20.397 1.00 43.85 850 THR F C 1
ATOM 10421 O O . THR F 1 61 ? 7.116 9.879 -21.433 1.00 43.79 850 THR F O 1
ATOM 10425 N N . GLY F 1 62 ? 6.697 9.624 -19.233 1.00 44.30 851 GLY F N 1
ATOM 10426 C CA . GLY F 1 62 ? 7.546 8.457 -19.081 1.00 42.90 851 GLY F CA 1
ATOM 10427 C C . GLY F 1 62 ? 7.820 8.171 -17.618 1.00 41.63 851 GLY F C 1
ATOM 10428 O O . GLY F 1 62 ? 7.506 8.983 -16.749 1.00 42.00 851 GLY F O 1
ATOM 10429 N N . ALA F 1 63 ? 8.404 7.010 -17.341 1.00 35.74 852 ALA F N 1
ATOM 10430 C CA . ALA F 1 63 ? 8.722 6.637 -15.967 1.00 34.53 852 ALA F CA 1
ATOM 10431 C C . ALA F 1 63 ? 9.640 7.675 -15.328 1.00 33.45 852 ALA F C 1
ATOM 10432 O O . ALA F 1 63 ? 10.519 8.230 -15.986 1.00 33.53 852 ALA F O 1
ATOM 10434 N N . GLN F 1 64 ? 9.426 7.940 -14.045 1.00 31.56 853 GLN F N 1
ATOM 10435 C CA . GLN F 1 64 ? 10.227 8.929 -13.337 1.00 30.89 853 GLN F CA 1
ATOM 10436 C C . GLN F 1 64 ? 10.680 8.438 -11.968 1.00 30.51 853 GLN F C 1
ATOM 10437 O O . GLN F 1 64 ? 9.965 7.707 -11.284 1.00 30.76 853 GLN F O 1
ATOM 10443 N N . ILE F 1 65 ? 11.885 8.841 -11.585 1.00 27.83 854 ILE F N 1
ATOM 10444 C CA . ILE F 1 65 ? 12.342 8.709 -10.210 1.00 27.61 854 ILE F CA 1
ATOM 10445 C C . ILE F 1 65 ? 12.721 10.092 -9.703 1.00 28.41 854 ILE F C 1
ATOM 10446 O O . ILE F 1 65 ? 13.554 10.772 -10.300 1.00 28.71 854 ILE F O 1
ATOM 10451 N N . THR F 1 66 ? 12.101 10.512 -8.606 1.00 25.19 855 THR F N 1
ATOM 10452 C CA . THR F 1 66 ? 12.396 11.819 -8.034 1.00 25.12 855 THR F CA 1
ATOM 10453 C C . THR F 1 66 ? 13.128 11.682 -6.708 1.00 25.72 855 THR F C 1
ATOM 10454 O O . THR F 1 66 ? 12.661 11.006 -5.795 1.00 25.48 855 THR F O 1
ATOM 10458 N N . LEU F 1 67 ? 14.286 12.323 -6.618 1.00 30.89 856 LEU F N 1
ATOM 10459 C CA . LEU F 1 67 ? 15.048 12.361 -5.381 1.00 31.72 856 LEU F CA 1
ATOM 10460 C C . LEU F 1 67 ? 14.852 13.716 -4.712 1.00 32.69 856 LEU F C 1
ATOM 10461 O O . LEU F 1 67 ? 15.145 14.755 -5.300 1.00 31.32 856 LEU F O 1
ATOM 10466 N N . TYR F 1 68 ? 14.352 13.698 -3.481 1.00 35.99 857 TYR F N 1
ATOM 10467 C CA . TYR F 1 68 ? 14.097 14.928 -2.740 1.00 36.57 857 TYR F CA 1
ATOM 10468 C C . TYR F 1 68 ? 15.296 15.321 -1.881 1.00 37.31 857 TYR F C 1
ATOM 10469 O O . TYR F 1 68 ? 15.896 14.480 -1.210 1.00 37.18 857 TYR F O 1
ATOM 10478 N N . GLY F 1 69 ? 15.641 16.604 -1.902 1.00 36.54 858 GLY F N 1
ATOM 10479 C CA . GLY F 1 69 ? 16.726 17.110 -1.083 1.00 36.81 858 GLY F CA 1
ATOM 10480 C C . GLY F 1 69 ? 16.325 17.209 0.377 1.00 37.53 858 GLY F C 1
ATOM 10481 O O . GLY F 1 69 ? 15.141 17.145 0.713 1.00 36.77 858 GLY F O 1
ATOM 10482 N N . ALA F 1 70 ? 17.314 17.359 1.250 1.00 39.94 859 ALA F N 1
ATOM 10483 C CA . ALA F 1 70 ? 17.051 17.504 2.677 1.00 41.26 859 ALA F CA 1
ATOM 10484 C C . ALA F 1 70 ? 16.211 18.750 2.949 1.00 41.75 859 ALA F C 1
ATOM 10485 O O . ALA F 1 70 ? 15.320 18.735 3.795 1.00 42.09 859 ALA F O 1
ATOM 10487 N N . ASN F 1 71 ? 16.499 19.821 2.216 1.00 57.15 860 ASN F N 1
ATOM 10488 C CA . ASN F 1 71 ? 15.793 21.089 2.372 1.00 59.03 860 ASN F CA 1
ATOM 10489 C C . ASN F 1 71 ? 14.320 21.003 1.969 1.00 58.51 860 ASN F C 1
ATOM 10490 O O . ASN F 1 71 ? 13.524 21.887 2.289 1.00 58.87 860 ASN F O 1
ATOM 10495 N N . ASN F 1 72 ? 13.964 19.934 1.266 1.00 39.70 861 ASN F N 1
ATOM 10496 C CA . ASN F 1 72 ? 12.632 19.812 0.686 1.00 38.56 861 ASN F CA 1
ATOM 10497 C C . ASN F 1 72 ? 11.539 19.578 1.726 1.00 39.23 861 ASN F C 1
ATOM 10498 O O . ASN F 1 72 ? 11.756 18.898 2.729 1.00 39.69 861 ASN F O 1
ATOM 10503 N N . THR F 1 73 ? 10.366 20.154 1.480 1.00 43.78 862 THR F N 1
ATOM 10504 C CA . THR F 1 73 ? 9.207 19.929 2.333 1.00 43.45 862 THR F CA 1
ATOM 10505 C C . THR F 1 73 ? 9.144 18.466 2.752 1.00 43.32 862 THR F C 1
ATOM 10506 O O . THR F 1 73 ? 8.996 18.154 3.931 1.00 44.53 862 THR F O 1
ATOM 10510 N N . ASP F 1 74 ? 9.263 17.573 1.777 1.00 40.10 863 ASP F N 1
ATOM 10511 C CA . ASP F 1 74 ? 9.300 16.140 2.043 1.00 39.91 863 ASP F CA 1
ATOM 10512 C C . ASP F 1 74 ? 10.749 15.663 2.109 1.00 39.31 863 ASP F C 1
ATOM 10513 O O . ASP F 1 74 ? 11.267 15.085 1.155 1.00 39.74 863 ASP F O 1
ATOM 10518 N N . SER F 1 75 ? 11.391 15.905 3.247 1.00 38.32 864 SER F N 1
ATOM 10519 C CA . SER F 1 75 ? 12.828 15.693 3.393 1.00 37.18 864 SER F CA 1
ATOM 10520 C C . SER F 1 75 ? 13.294 14.289 3.007 1.00 36.06 864 SER F C 1
ATOM 10521 O O . SER F 1 75 ? 12.845 13.295 3.577 1.00 36.86 864 SER F O 1
ATOM 10524 N N . ARG F 1 76 ? 14.199 14.227 2.033 1.00 33.38 865 ARG F N 1
ATOM 10525 C CA . ARG F 1 76 ? 14.858 12.983 1.629 1.00 32.49 865 ARG F CA 1
ATOM 10526 C C . ARG F 1 76 ? 13.914 11.913 1.091 1.00 31.69 865 ARG F C 1
ATOM 10527 O O . ARG F 1 76 ? 14.230 10.727 1.123 1.00 31.32 865 ARG F O 1
ATOM 10535 N N . ARG F 1 77 ? 12.760 12.334 0.591 1.00 35.45 866 ARG F N 1
ATOM 10536 C CA . ARG F 1 77 ? 11.824 11.397 -0.011 1.00 33.57 866 ARG F CA 1
ATOM 10537 C C . ARG F 1 77 ? 12.326 10.893 -1.370 1.00 33.44 866 ARG F C 1
ATOM 10538 O O . ARG F 1 77 ? 12.997 11.617 -2.110 1.00 33.11 866 ARG F O 1
ATOM 10546 N N . ILE F 1 78 ? 12.015 9.643 -1.688 1.00 26.97 867 ILE F N 1
ATOM 10547 C CA . ILE F 1 78 ? 12.190 9.160 -3.050 1.00 26.47 867 ILE F CA 1
ATOM 10548 C C . ILE F 1 78 ? 10.844 8.707 -3.597 1.00 27.06 867 ILE F C 1
ATOM 10549 O O . ILE F 1 78 ? 10.070 8.051 -2.904 1.00 27.25 867 ILE F O 1
ATOM 10554 N N . VAL F 1 79 ? 10.568 9.075 -4.842 1.00 31.19 868 VAL F N 1
ATOM 10555 C CA . VAL F 1 79 ? 9.324 8.695 -5.491 1.00 31.46 868 VAL F CA 1
ATOM 10556 C C . VAL F 1 79 ? 9.605 7.957 -6.793 1.00 32.12 868 VAL F C 1
ATOM 10557 O O . VAL F 1 79 ? 10.192 8.517 -7.718 1.00 32.43 868 VAL F O 1
ATOM 10561 N N . TYR F 1 80 ? 9.193 6.695 -6.853 1.00 24.48 869 TYR F N 1
ATOM 10562 C CA . TYR F 1 80 ? 9.358 5.889 -8.056 1.00 24.99 869 TYR F CA 1
ATOM 10563 C C . TYR F 1 80 ? 8.028 5.828 -8.790 1.00 26.07 869 TYR F C 1
ATOM 10564 O O . TYR F 1 80 ? 7.090 5.188 -8.323 1.00 26.21 869 TYR F O 1
ATOM 10573 N N . ASN F 1 81 ? 7.944 6.495 -9.936 1.00 34.60 870 ASN F N 1
ATOM 10574 C CA . ASN F 1 81 ? 6.709 6.496 -10.714 1.00 35.69 870 ASN F CA 1
ATOM 10575 C C . ASN F 1 81 ? 6.836 5.754 -12.042 1.00 36.15 870 ASN F C 1
ATOM 10576 O O . ASN F 1 81 ? 7.479 6.233 -12.975 1.00 36.09 870 ASN F O 1
ATOM 10581 N N . GLY F 1 82 ? 6.213 4.582 -12.113 1.00 37.32 871 GLY F N 1
ATOM 10582 C CA . GLY F 1 82 ? 6.195 3.783 -13.323 1.00 37.69 871 GLY F CA 1
ATOM 10583 C C . GLY F 1 82 ? 4.999 2.849 -13.367 1.00 38.52 871 GLY F C 1
ATOM 10584 O O . GLY F 1 82 ? 4.325 2.638 -12.359 1.00 38.32 871 GLY F O 1
ATOM 10585 N N . ASP F 1 83 ? 4.729 2.290 -14.541 1.00 34.83 872 ASP F N 1
ATOM 10586 C CA . ASP F 1 83 ? 3.610 1.374 -14.698 1.00 34.84 872 ASP F CA 1
ATOM 10587 C C . ASP F 1 83 ? 4.072 -0.052 -14.454 1.00 34.32 872 ASP F C 1
ATOM 10588 O O . ASP F 1 83 ? 3.261 -0.972 -14.344 1.00 34.63 872 ASP F O 1
ATOM 10593 N N . GLU F 1 84 ? 5.386 -0.224 -14.370 1.00 34.38 873 GLU F N 1
ATOM 10594 C CA . GLU F 1 84 ? 5.974 -1.470 -13.899 1.00 34.47 873 GLU F CA 1
ATOM 10595 C C . GLU F 1 84 ? 7.186 -1.150 -13.034 1.00 33.74 873 GLU F C 1
ATOM 10596 O O . GLU F 1 84 ? 7.974 -0.266 -13.364 1.00 33.62 873 GLU F O 1
ATOM 10602 N N . HIS F 1 85 ? 7.325 -1.859 -11.923 1.00 36.04 874 HIS F N 1
ATOM 10603 C CA . HIS F 1 85 ? 8.547 -1.798 -11.139 1.00 35.64 874 HIS F CA 1
ATOM 10604 C C . HIS F 1 85 ? 9.140 -3.196 -11.098 1.00 35.91 874 HIS F C 1
ATOM 10605 O O . HIS F 1 85 ? 8.660 -4.059 -10.362 1.00 36.03 874 HIS F O 1
ATOM 10612 N N . LEU F 1 86 ? 10.174 -3.418 -11.903 1.00 34.20 875 LEU F N 1
ATOM 10613 C CA . LEU F 1 86 ? 10.757 -4.746 -12.052 1.00 33.24 875 LEU F CA 1
ATOM 10614 C C . LEU F 1 86 ? 12.162 -4.814 -11.468 1.00 33.32 875 LEU F C 1
ATOM 10615 O O . LEU F 1 86 ? 13.088 -4.185 -11.981 1.00 34.36 875 LEU F O 1
ATOM 10620 N N . PHE F 1 87 ? 12.312 -5.582 -10.393 1.00 29.36 876 PHE F N 1
ATOM 10621 C CA . PHE F 1 87 ? 13.602 -5.725 -9.730 1.00 28.80 876 PHE F CA 1
ATOM 10622 C C . PHE F 1 87 ? 14.325 -6.987 -10.184 1.00 29.90 876 PHE F C 1
ATOM 10623 O O . PHE F 1 87 ? 13.871 -8.108 -9.943 1.00 28.58 876 PHE F O 1
ATOM 10631 N N . GLN F 1 88 ? 15.461 -6.779 -10.842 1.00 30.70 877 GLN F N 1
ATOM 10632 C CA . GLN F 1 88 ? 16.166 -7.842 -11.543 1.00 31.45 877 GLN F CA 1
ATOM 10633 C C . GLN F 1 88 ? 17.524 -8.190 -10.928 1.00 31.46 877 GLN F C 1
ATOM 10634 O O . GLN F 1 88 ? 18.243 -7.317 -10.439 1.00 30.24 877 GLN F O 1
ATOM 10640 N N . SER F 1 89 ? 17.852 -9.480 -10.949 1.00 35.53 878 SER F N 1
ATOM 10641 C CA . SER F 1 89 ? 19.194 -9.963 -10.633 1.00 35.35 878 SER F CA 1
ATOM 10642 C C . SER F 1 89 ? 19.518 -9.989 -9.140 1.00 35.76 878 SER F C 1
ATOM 10643 O O . SER F 1 89 ? 20.642 -10.310 -8.754 1.00 36.99 878 SER F O 1
ATOM 10646 N N . ALA F 1 90 ? 18.540 -9.663 -8.302 1.00 30.40 879 ALA F N 1
ATOM 10647 C CA . ALA F 1 90 ? 18.775 -9.623 -6.863 1.00 29.13 879 ALA F CA 1
ATOM 10648 C C . ALA F 1 90 ? 17.488 -9.510 -6.064 1.00 29.75 879 ALA F C 1
ATOM 10649 O O . ALA F 1 90 ? 16.507 -8.933 -6.529 1.00 30.12 879 ALA F O 1
ATOM 10651 N N . ASP F 1 91 ? 17.502 -10.064 -4.856 1.00 32.91 880 ASP F N 1
ATOM 10652 C CA . ASP F 1 91 ? 16.390 -9.901 -3.929 1.00 33.32 880 ASP F CA 1
ATOM 10653 C C . ASP F 1 91 ? 16.142 -8.414 -3.694 1.00 32.76 880 ASP F C 1
ATOM 10654 O O . ASP F 1 91 ? 17.061 -7.598 -3.787 1.00 30.43 880 ASP F O 1
ATOM 10659 N N . VAL F 1 92 ? 14.897 -8.061 -3.397 1.00 33.38 881 VAL F N 1
ATOM 10660 C CA . VAL F 1 92 ? 14.603 -6.732 -2.887 1.00 33.49 881 VAL F CA 1
ATOM 10661 C C . VAL F 1 92 ? 14.812 -6.765 -1.381 1.00 33.21 881 VAL F C 1
ATOM 10662 O O . VAL F 1 92 ? 14.064 -7.424 -0.656 1.00 32.73 881 VAL F O 1
ATOM 10666 N N . LYS F 1 93 ? 15.843 -6.069 -0.917 1.00 34.14 882 LYS F N 1
ATOM 10667 C CA . LYS F 1 93 ? 16.253 -6.170 0.478 1.00 33.68 882 LYS F CA 1
ATOM 10668 C C . LYS F 1 93 ? 16.280 -4.836 1.209 1.00 33.35 882 LYS F C 1
ATOM 10669 O O . LYS F 1 93 ? 16.461 -3.781 0.595 1.00 33.63 882 LYS F O 1
ATOM 10675 N N . PRO F 1 94 ? 16.099 -4.884 2.535 1.00 26.09 883 PRO F N 1
ATOM 10676 C CA . PRO F 1 94 ? 16.362 -3.724 3.387 1.00 25.77 883 PRO F CA 1
ATOM 10677 C C . PRO F 1 94 ? 17.859 -3.632 3.646 1.00 26.52 883 PRO F C 1
ATOM 10678 O O . PRO F 1 94 ? 18.532 -4.657 3.729 1.00 26.26 883 PRO F O 1
ATOM 10682 N N . TYR F 1 95 ? 18.376 -2.417 3.758 1.00 31.39 884 TYR F N 1
ATOM 10683 C CA . TYR F 1 95 ? 19.803 -2.225 3.968 1.00 31.61 884 TYR F CA 1
ATOM 10684 C C . TYR F 1 95 ? 20.257 -2.855 5.278 1.00 33.29 884 TYR F C 1
ATOM 10685 O O . TYR F 1 95 ? 21.240 -3.594 5.315 1.00 34.68 884 TYR F O 1
ATOM 10694 N N . ASN F 1 96 ? 19.535 -2.555 6.353 1.00 33.92 885 ASN F N 1
ATOM 10695 C CA . ASN F 1 96 ? 19.871 -3.083 7.667 1.00 34.69 885 ASN F CA 1
ATOM 10696 C C . ASN F 1 96 ? 18.991 -4.266 8.043 1.00 35.56 885 ASN F C 1
ATOM 10697 O O . ASN F 1 96 ? 18.131 -4.677 7.265 1.00 35.55 885 ASN F O 1
ATOM 10702 N N . ASP F 1 97 ? 19.208 -4.812 9.235 1.00 31.43 886 ASP F N 1
ATOM 10703 C CA . ASP F 1 97 ? 18.495 -6.013 9.656 1.00 31.77 886 ASP F CA 1
ATOM 10704 C C . ASP F 1 97 ? 17.390 -5.698 10.655 1.00 31.73 886 ASP F C 1
ATOM 10705 O O . ASP F 1 97 ? 17.661 -5.277 11.779 1.00 31.49 886 ASP F O 1
ATOM 10710 N N . ASN F 1 98 ? 16.144 -5.901 10.237 1.00 34.78 887 ASN F N 1
ATOM 10711 C CA . ASN F 1 98 ? 15.004 -5.799 11.141 1.00 34.74 887 ASN F CA 1
ATOM 10712 C C . ASN F 1 98 ? 14.777 -4.392 11.701 1.00 33.88 887 ASN F C 1
ATOM 10713 O O . ASN F 1 98 ? 14.428 -4.234 12.870 1.00 33.80 887 ASN F O 1
ATOM 10718 N N . VAL F 1 99 ? 14.975 -3.373 10.868 1.00 31.68 888 VAL F N 1
ATOM 10719 C CA . VAL F 1 99 ? 14.691 -1.998 11.281 1.00 32.36 888 VAL F CA 1
ATOM 10720 C C . VAL F 1 99 ? 13.641 -1.315 10.398 1.00 31.72 888 VAL F C 1
ATOM 10721 O O . VAL F 1 99 ? 12.930 -0.422 10.856 1.00 32.23 888 VAL F O 1
ATOM 10725 N N . THR F 1 100 ? 13.539 -1.737 9.139 1.00 33.45 889 THR F N 1
ATOM 10726 C CA . THR F 1 100 ? 12.551 -1.164 8.225 1.00 32.86 889 THR F CA 1
ATOM 10727 C C . THR F 1 100 ? 11.521 -2.191 7.748 1.00 32.18 889 THR F C 1
ATOM 10728 O O . THR F 1 100 ? 11.731 -3.398 7.855 1.00 31.49 889 THR F O 1
ATOM 10732 N N . ALA F 1 101 ? 10.410 -1.699 7.211 1.00 28.61 890 ALA F N 1
ATOM 10733 C CA . ALA F 1 101 ? 9.258 -2.551 6.946 1.00 28.54 890 ALA F CA 1
ATOM 10734 C C . ALA F 1 101 ? 8.790 -2.521 5.497 1.00 28.68 890 ALA F C 1
ATOM 10735 O O . ALA F 1 101 ? 9.108 -1.605 4.745 1.00 28.82 890 ALA F O 1
ATOM 10737 N N . LEU F 1 102 ? 8.027 -3.542 5.122 1.00 29.46 891 LEU F N 1
ATOM 10738 C CA . LEU F 1 102 ? 7.307 -3.558 3.860 1.00 30.20 891 LEU F CA 1
ATOM 10739 C C . LEU F 1 102 ? 5.915 -2.982 4.079 1.00 26.72 891 LEU F C 1
ATOM 10740 O O . LEU F 1 102 ? 5.129 -3.519 4.857 1.00 27.69 891 LEU F O 1
ATOM 10745 N N . GLY F 1 103 ? 5.613 -1.882 3.401 1.00 32.97 892 GLY F N 1
ATOM 10746 C CA . GLY F 1 103 ? 4.322 -1.239 3.555 1.00 34.05 892 GLY F CA 1
ATOM 10747 C C . GLY F 1 103 ? 4.199 -0.489 4.868 1.00 35.24 892 GLY F C 1
ATOM 10748 O O . GLY F 1 103 ? 5.182 -0.310 5.589 1.00 35.72 892 GLY F O 1
ATOM 10749 N N . GLY F 1 104 ? 2.986 -0.046 5.179 1.00 39.21 893 GLY F N 1
ATOM 10750 C CA . GLY F 1 104 ? 2.739 0.682 6.408 1.00 39.80 893 GLY F CA 1
ATOM 10751 C C . GLY F 1 104 ? 1.262 0.799 6.709 1.00 40.82 893 GLY F C 1
ATOM 10752 O O . GLY F 1 104 ? 0.429 0.416 5.885 1.00 41.38 893 GLY F O 1
ATOM 10753 N N . PRO F 1 105 ? 0.927 1.332 7.896 1.00 38.41 894 PRO F N 1
ATOM 10754 C CA . PRO F 1 105 ? -0.460 1.505 8.336 1.00 37.85 894 PRO F CA 1
ATOM 10755 C C . PRO F 1 105 ? -1.311 2.217 7.289 1.00 37.91 894 PRO F C 1
ATOM 10756 O O . PRO F 1 105 ? -2.456 1.827 7.058 1.00 37.94 894 PRO F O 1
ATOM 10760 N N . SER F 1 106 ? -0.754 3.245 6.660 1.00 45.21 895 SER F N 1
ATOM 10761 C CA . SER F 1 106 ? -1.492 4.014 5.667 1.00 46.32 895 SER F CA 1
ATOM 10762 C C . SER F 1 106 ? -0.882 3.857 4.277 1.00 46.28 895 SER F C 1
ATOM 10763 O O . SER F 1 106 ? -1.279 4.539 3.330 1.00 46.33 895 SER F O 1
ATOM 10766 N N . ASN F 1 107 ? 0.093 2.961 4.170 1.00 39.57 896 ASN F N 1
ATOM 10767 C CA . ASN F 1 107 ? 0.679 2.603 2.884 1.00 39.04 896 ASN F CA 1
ATOM 10768 C C . ASN F 1 107 ? 0.730 1.086 2.734 1.00 38.65 896 ASN F C 1
ATOM 10769 O O . ASN F 1 107 ? 1.804 0.489 2.694 1.00 37.67 896 ASN F O 1
ATOM 10774 N N . ARG F 1 108 ? -0.444 0.470 2.661 1.00 37.72 897 ARG F N 1
ATOM 10775 C CA . ARG F 1 108 ? -0.555 -0.980 2.614 1.00 37.66 897 ARG F CA 1
ATOM 10776 C C . ARG F 1 108 ? -0.381 -1.516 1.202 1.00 37.65 897 ARG F C 1
ATOM 10777 O O . ARG F 1 108 ? -0.810 -0.893 0.229 1.00 38.69 897 ARG F O 1
ATOM 10785 N N . PHE F 1 109 ? 0.250 -2.678 1.098 1.00 36.57 898 PHE F N 1
ATOM 10786 C CA . PHE F 1 109 ? 0.244 -3.424 -0.149 1.00 36.92 898 PHE F CA 1
ATOM 10787 C C . PHE F 1 109 ? -1.003 -4.293 -0.143 1.00 37.68 898 PHE F C 1
ATOM 10788 O O . PHE F 1 109 ? -1.358 -4.865 0.887 1.00 38.02 898 PHE F O 1
ATOM 10796 N N . THR F 1 110 ? -1.680 -4.384 -1.283 1.00 37.87 899 THR F N 1
ATOM 10797 C CA . THR F 1 110 ? -2.890 -5.194 -1.362 1.00 37.59 899 THR F CA 1
ATOM 10798 C C . THR F 1 110 ? -2.585 -6.627 -0.949 1.00 37.89 899 THR F C 1
ATOM 10799 O O . THR F 1 110 ? -3.317 -7.225 -0.163 1.00 38.07 899 THR F O 1
ATOM 10803 N N . THR F 1 111 ? -1.496 -7.172 -1.479 1.00 44.75 900 THR F N 1
ATOM 10804 C CA . THR F 1 111 ? -1.067 -8.511 -1.106 1.00 45.64 900 THR F CA 1
ATOM 10805 C C . THR F 1 111 ? 0.400 -8.704 -1.438 1.00 45.00 900 THR F C 1
ATOM 10806 O O . THR F 1 111 ? 1.072 -7.782 -1.893 1.00 45.53 900 THR F O 1
ATOM 10810 N N . ALA F 1 112 ? 0.886 -9.917 -1.203 1.00 36.58 901 ALA F N 1
ATOM 10811 C CA . ALA F 1 112 ? 2.197 -10.332 -1.671 1.00 36.43 901 ALA F CA 1
ATOM 10812 C C . ALA F 1 112 ? 2.026 -11.642 -2.425 1.00 36.29 901 ALA F C 1
ATOM 10813 O O . ALA F 1 112 ? 1.386 -12.567 -1.928 1.00 35.65 901 ALA F O 1
ATOM 10815 N N . TYR F 1 113 ? 2.579 -11.713 -3.630 1.00 35.59 902 TYR F N 1
ATOM 10816 C CA . TYR F 1 113 ? 2.547 -12.946 -4.401 1.00 34.67 902 TYR F CA 1
ATOM 10817 C C . TYR F 1 113 ? 3.836 -13.714 -4.167 1.00 35.02 902 TYR F C 1
ATOM 10818 O O . TYR F 1 113 ? 4.918 -13.246 -4.514 1.00 35.06 902 TYR F O 1
ATOM 10827 N N . LEU F 1 114 ? 3.718 -14.891 -3.564 1.00 35.88 903 LEU F N 1
ATOM 10828 C CA . LEU F 1 114 ? 4.888 -15.679 -3.201 1.00 35.74 903 LEU F CA 1
ATOM 10829 C C . LEU F 1 114 ? 4.823 -17.077 -3.800 1.00 36.45 903 LEU F C 1
ATOM 10830 O O . LEU F 1 114 ? 3.754 -17.543 -4.192 1.00 37.05 903 LEU F O 1
ATOM 10835 N N . GLY F 1 115 ? 5.977 -17.733 -3.878 1.00 39.44 904 GLY F N 1
ATOM 10836 C CA . GLY F 1 115 ? 6.058 -19.096 -4.371 1.00 40.91 904 GLY F CA 1
ATOM 10837 C C . GLY F 1 115 ? 6.161 -20.064 -3.211 1.00 42.14 904 GLY F C 1
ATOM 10838 O O . GLY F 1 115 ? 5.895 -21.257 -3.352 1.00 43.63 904 GLY F O 1
ATOM 10839 N N . SER F 1 116 ? 6.556 -19.535 -2.058 1.00 46.07 905 SER F N 1
ATOM 10840 C CA . SER F 1 116 ? 6.595 -20.300 -0.819 1.00 46.49 905 SER F CA 1
ATOM 10841 C C . SER F 1 116 ? 6.142 -19.406 0.331 1.00 47.08 905 SER F C 1
ATOM 10842 O O . SER F 1 116 ? 6.032 -18.189 0.174 1.00 47.71 905 SER F O 1
ATOM 10845 N N . ASN F 1 117 ? 5.884 -20.006 1.486 1.00 49.98 906 ASN F N 1
ATOM 10846 C CA . ASN F 1 117 ? 5.374 -19.259 2.633 1.00 50.11 906 ASN F CA 1
ATOM 10847 C C . ASN F 1 117 ? 6.454 -18.481 3.380 1.00 49.32 906 ASN F C 1
ATOM 10848 O O . ASN F 1 117 ? 7.593 -18.937 3.486 1.00 49.11 906 ASN F O 1
ATOM 10853 N N . PRO F 1 118 ? 6.086 -17.301 3.903 1.00 36.95 907 PRO F N 1
ATOM 10854 C CA . PRO F 1 118 ? 7.003 -16.372 4.571 1.00 36.38 907 PRO F CA 1
ATOM 10855 C C . PRO F 1 118 ? 7.847 -17.050 5.641 1.00 36.66 907 PRO F C 1
ATOM 10856 O O . PRO F 1 118 ? 7.376 -17.957 6.325 1.00 37.79 907 PRO F O 1
ATOM 10860 N N . ILE F 1 119 ? 9.090 -16.606 5.776 1.00 41.77 908 ILE F N 1
ATOM 10861 C CA . ILE F 1 119 ? 9.964 -17.099 6.828 1.00 41.76 908 ILE F CA 1
ATOM 10862 C C . ILE F 1 119 ? 10.110 -16.047 7.918 1.00 43.40 908 ILE F C 1
ATOM 10863 O O . ILE F 1 119 ? 10.549 -14.927 7.655 1.00 44.01 908 ILE F O 1
ATOM 10868 N N . VAL F 1 120 ? 9.734 -16.407 9.139 1.00 39.64 909 VAL F N 1
ATOM 10869 C CA . VAL F 1 120 ? 9.951 -15.538 10.284 1.00 39.73 909 VAL F CA 1
ATOM 10870 C C . VAL F 1 120 ? 11.133 -16.047 11.095 1.00 40.38 909 VAL F C 1
ATOM 10871 O O . VAL F 1 120 ? 11.163 -17.204 11.504 1.00 40.59 909 VAL F O 1
ATOM 10875 N N . THR F 1 121 ? 12.115 -15.182 11.316 1.00 42.05 910 THR F N 1
ATOM 10876 C CA . THR F 1 121 ? 13.289 -15.557 12.088 1.00 42.03 910 THR F CA 1
ATOM 10877 C C . THR F 1 121 ? 13.756 -14.398 12.960 1.00 42.29 910 THR F C 1
ATOM 10878 O O . THR F 1 121 ? 13.568 -13.230 12.616 1.00 42.05 910 THR F O 1
ATOM 10882 N N . ALA F 1 122 ? 14.366 -14.729 14.092 1.00 50.82 911 ALA F N 1
ATOM 10883 C CA . ALA F 1 122 ? 14.827 -13.720 15.034 1.00 50.60 911 ALA F CA 1
ATOM 10884 C C . ALA F 1 122 ? 16.308 -13.418 14.849 1.00 50.05 911 ALA F C 1
ATOM 10885 O O . ALA F 1 122 ? 16.868 -12.581 15.553 1.00 50.09 911 ALA F O 1
ATOM 10887 N N . ASN F 1 123 ? 16.933 -14.105 13.898 1.00 38.41 912 ASN F N 1
ATOM 10888 C CA . ASN F 1 123 ? 18.363 -13.953 13.633 1.00 37.95 912 ASN F CA 1
ATOM 10889 C C . ASN F 1 123 ? 19.211 -13.724 14.884 1.00 39.20 912 ASN F C 1
ATOM 10890 O O . ASN F 1 123 ? 19.999 -12.779 14.943 1.00 39.43 912 ASN F O 1
ATOM 10895 N N . GLY F 1 124 ? 19.035 -14.580 15.884 1.00 52.54 913 GLY F N 1
ATOM 10896 C CA . GLY F 1 124 ? 19.884 -14.562 17.061 1.00 54.57 913 GLY F CA 1
ATOM 10897 C C . GLY F 1 124 ? 19.516 -13.558 18.137 1.00 55.65 913 GLY F C 1
ATOM 10898 O O . GLY F 1 124 ? 20.207 -13.455 19.150 1.00 56.87 913 GLY F O 1
ATOM 10899 N N . GLU F 1 125 ? 18.435 -12.814 17.930 1.00 48.54 914 GLU F N 1
ATOM 10900 C CA . GLU F 1 125 ? 17.984 -11.855 18.935 1.00 48.74 914 GLU F CA 1
ATOM 10901 C C . GLU F 1 125 ? 17.410 -12.570 20.156 1.00 48.92 914 GLU F C 1
ATOM 10902 O O . GLU F 1 125 ? 16.568 -13.460 20.029 1.00 51.19 914 GLU F O 1
ATOM 10908 N N . ARG F 1 126 ? 17.879 -12.176 21.337 1.00 51.45 915 ARG F N 1
ATOM 10909 C CA . ARG F 1 126 ? 17.493 -12.832 22.585 1.00 53.15 915 ARG F CA 1
ATOM 10910 C C . ARG F 1 126 ? 16.010 -12.682 22.896 1.00 53.03 915 ARG F C 1
ATOM 10911 O O . ARG F 1 126 ? 15.433 -11.607 22.739 1.00 51.84 915 ARG F O 1
ATOM 10919 N N . LYS F 1 127 ? 15.404 -13.773 23.346 1.00 50.75 916 LYS F N 1
ATOM 10920 C CA . LYS F 1 127 ? 14.024 -13.756 23.802 1.00 52.03 916 LYS F CA 1
ATOM 10921 C C . LYS F 1 127 ? 13.970 -14.012 25.301 1.00 53.82 916 LYS F C 1
ATOM 10922 O O . LYS F 1 127 ? 14.907 -14.561 25.881 1.00 53.91 916 LYS F O 1
ATOM 10928 N N . THR F 1 128 ? 12.877 -13.606 25.935 1.00 61.36 917 THR F N 1
ATOM 10929 C CA . THR F 1 128 ? 12.617 -14.046 27.292 1.00 59.62 917 THR F CA 1
ATOM 10930 C C . THR F 1 128 ? 12.358 -15.539 27.195 1.00 60.59 917 THR F C 1
ATOM 10931 O O . THR F 1 128 ? 11.769 -15.999 26.218 1.00 60.46 917 THR F O 1
ATOM 10935 N N . GLU F 1 129 ? 12.810 -16.301 28.185 1.00 63.81 918 GLU F N 1
ATOM 10936 C CA . GLU F 1 129 ? 12.560 -17.735 28.184 1.00 64.76 918 GLU F CA 1
ATOM 10937 C C . GLU F 1 129 ? 11.089 -17.983 27.872 1.00 64.63 918 GLU F C 1
ATOM 10938 O O . GLU F 1 129 ? 10.215 -17.572 28.632 1.00 65.70 918 GLU F O 1
ATOM 10944 N N . PRO F 1 130 ? 10.809 -18.646 26.741 1.00 56.28 919 PRO F N 1
ATOM 10945 C CA . PRO F 1 130 ? 9.430 -18.862 26.293 1.00 56.08 919 PRO F CA 1
ATOM 10946 C C . PRO F 1 130 ? 8.529 -19.461 27.373 1.00 57.22 919 PRO F C 1
ATOM 10947 O O . PRO F 1 130 ? 8.965 -20.285 28.178 1.00 57.87 919 PRO F O 1
ATOM 10951 N N . VAL F 1 131 ? 7.273 -19.028 27.372 1.00 52.59 920 VAL F N 1
ATOM 10952 C CA . VAL F 1 131 ? 6.285 -19.442 28.356 1.00 53.98 920 VAL F CA 1
ATOM 10953 C C . VAL F 1 131 ? 5.086 -20.076 27.655 1.00 51.14 920 VAL F C 1
ATOM 10954 O O . VAL F 1 131 ? 4.826 -19.790 26.489 1.00 50.32 920 VAL F O 1
ATOM 10958 N N . VAL F 1 132 ? 4.370 -20.951 28.355 1.00 55.94 921 VAL F N 1
ATOM 10959 C CA . VAL F 1 132 ? 3.176 -21.567 27.791 1.00 55.83 921 VAL F CA 1
ATOM 10960 C C . VAL F 1 132 ? 2.066 -20.531 27.656 1.00 55.94 921 VAL F C 1
ATOM 10961 O O . VAL F 1 132 ? 2.126 -19.463 28.263 1.00 56.51 921 VAL F O 1
ATOM 10965 N N . PHE F 1 133 ? 1.053 -20.840 26.858 1.00 54.24 922 PHE F N 1
ATOM 10966 C CA . PHE F 1 133 ? -0.151 -20.024 26.852 1.00 55.16 922 PHE F CA 1
ATOM 10967 C C . PHE F 1 133 ? -0.925 -20.294 28.140 1.00 57.44 922 PHE F C 1
ATOM 10968 O O . PHE F 1 133 ? -1.369 -21.416 28.382 1.00 58.04 922 PHE F O 1
ATOM 10976 N N . ASP F 1 134 ? -1.068 -19.268 28.972 1.00 53.78 923 ASP F N 1
ATOM 10977 C CA . ASP F 1 134 ? -1.717 -19.428 30.267 1.00 55.68 923 ASP F CA 1
ATOM 10978 C C . ASP F 1 134 ? -3.200 -19.749 30.121 1.00 57.17 923 ASP F C 1
ATOM 10979 O O . ASP F 1 134 ? -3.792 -19.537 29.061 1.00 56.00 923 ASP F O 1
ATOM 10984 N N . ASP F 1 135 ? -3.793 -20.266 31.193 1.00 65.64 924 ASP F N 1
ATOM 10985 C CA . ASP F 1 135 ? -5.201 -20.646 31.186 1.00 67.14 924 ASP F CA 1
ATOM 10986 C C . ASP F 1 135 ? -6.111 -19.425 31.121 1.00 67.25 924 ASP F C 1
ATOM 10987 O O . ASP F 1 135 ? -7.169 -19.461 30.494 1.00 66.97 924 ASP F O 1
ATOM 10992 N N . ALA F 1 136 ? -5.696 -18.343 31.770 1.00 66.63 925 ALA F N 1
ATOM 10993 C CA . ALA F 1 136 ? -6.478 -17.113 31.766 1.00 67.44 925 ALA F CA 1
ATOM 10994 C C . ALA F 1 136 ? -6.656 -16.581 30.348 1.00 64.47 925 ALA F C 1
ATOM 10995 O O . ALA F 1 136 ? -7.747 -16.158 29.966 1.00 65.34 925 ALA F O 1
ATOM 10997 N N . PHE F 1 137 ? -5.576 -16.607 29.572 1.00 62.47 926 PHE F N 1
ATOM 10998 C CA . PHE F 1 137 ? -5.598 -16.102 28.203 1.00 60.88 926 PHE F CA 1
ATOM 10999 C C . PHE F 1 137 ? -6.423 -17.002 27.285 1.00 61.16 926 PHE F C 1
ATOM 11000 O O . PHE F 1 137 ? -7.259 -16.522 26.520 1.00 61.65 926 PHE F O 1
ATOM 11008 N N . LEU F 1 138 ? -6.182 -18.307 27.365 1.00 67.67 927 LEU F N 1
ATOM 11009 C CA . LEU F 1 138 ? -6.962 -19.279 26.608 1.00 68.09 927 LEU F CA 1
ATOM 11010 C C . LEU F 1 138 ? -8.453 -19.094 26.867 1.00 70.37 927 LEU F C 1
ATOM 11011 O O . LEU F 1 138 ? -9.269 -19.189 25.950 1.00 64.00 927 LEU F O 1
ATOM 11016 N N . ASP F 1 139 ? -8.800 -18.832 28.124 1.00 66.40 928 ASP F N 1
ATOM 11017 C CA . ASP F 1 139 ? -10.183 -18.565 28.503 1.00 68.17 928 ASP F CA 1
ATOM 11018 C C . ASP F 1 139 ? -10.794 -17.480 27.629 1.00 67.46 928 ASP F C 1
ATOM 11019 O O . ASP F 1 139 ? -11.889 -17.644 27.092 1.00 68.25 928 ASP F O 1
ATOM 11024 N N . ALA F 1 140 ? -10.080 -16.368 27.496 1.00 53.80 929 ALA F N 1
ATOM 11025 C CA . ALA F 1 140 ? -10.554 -15.239 26.708 1.00 53.44 929 ALA F CA 1
ATOM 11026 C C . ALA F 1 140 ? -10.601 -15.574 25.223 1.00 52.77 929 ALA F C 1
ATOM 11027 O O . ALA F 1 140 ? -11.565 -15.246 24.533 1.00 52.91 929 ALA F O 1
ATOM 11029 N N . TRP F 1 141 ? -9.553 -16.235 24.742 1.00 60.20 930 TRP F N 1
ATOM 11030 C CA . TRP F 1 141 ? -9.420 -16.545 23.323 1.00 59.78 930 TRP F CA 1
ATOM 11031 C C . TRP F 1 141 ? -10.644 -17.262 22.757 1.00 60.85 930 TRP F C 1
ATOM 11032 O O . TRP F 1 141 ? -10.921 -17.181 21.561 1.00 59.30 930 TRP F O 1
ATOM 11043 N N . GLY F 1 142 ? -11.374 -17.957 23.624 1.00 60.21 931 GLY F N 1
ATOM 11044 C CA . GLY F 1 142 ? -12.562 -18.685 23.216 1.00 61.95 931 GLY F CA 1
ATOM 11045 C C . GLY F 1 142 ? -13.657 -17.784 22.680 1.00 63.51 931 GLY F C 1
ATOM 11046 O O . GLY F 1 142 ? -14.501 -18.217 21.897 1.00 63.96 931 GLY F O 1
ATOM 11047 N N . ASP F 1 143 ? -13.643 -16.523 23.100 1.00 65.07 932 ASP F N 1
ATOM 11048 C CA . ASP F 1 143 ? -14.659 -15.567 22.673 1.00 64.14 932 ASP F CA 1
ATOM 11049 C C . ASP F 1 143 ? -14.323 -14.922 21.331 1.00 63.02 932 ASP F C 1
ATOM 11050 O O . ASP F 1 143 ? -15.159 -14.241 20.735 1.00 67.02 932 ASP F O 1
ATOM 11055 N N . VAL F 1 144 ? -13.098 -15.133 20.860 1.00 53.96 933 VAL F N 1
ATOM 11056 C CA . VAL F 1 144 ? -12.710 -14.664 19.538 1.00 53.13 933 VAL F CA 1
ATOM 11057 C C . VAL F 1 144 ? -13.562 -15.375 18.494 1.00 54.32 933 VAL F C 1
ATOM 11058 O O . VAL F 1 144 ? -13.766 -16.586 18.570 1.00 54.13 933 VAL F O 1
ATOM 11062 N N . HIS F 1 145 ? -14.068 -14.615 17.529 1.00 79.87 934 HIS F N 1
ATOM 11063 C CA . HIS F 1 145 ? -14.950 -15.160 16.506 1.00 81.19 934 HIS F CA 1
ATOM 11064 C C . HIS F 1 145 ? -14.304 -15.155 15.127 1.00 81.20 934 HIS F C 1
ATOM 11065 O O . HIS F 1 145 ? -13.717 -14.160 14.704 1.00 81.82 934 HIS F O 1
ATOM 11072 N N . TYR F 1 146 ? -14.415 -16.280 14.433 1.00 57.01 935 TYR F N 1
ATOM 11073 C CA . TYR F 1 146 ? -13.944 -16.381 13.064 1.00 56.07 935 TYR F CA 1
ATOM 11074 C C . TYR F 1 146 ? -15.118 -16.183 12.120 1.00 56.63 935 TYR F C 1
ATOM 11075 O O . TYR F 1 146 ? -16.086 -16.943 12.152 1.00 56.61 935 TYR F O 1
ATOM 11084 N N . ILE F 1 147 ? -15.034 -15.147 11.290 1.00 78.23 936 ILE F N 1
ATOM 11085 C CA . ILE F 1 147 ? -16.173 -14.727 10.483 1.00 78.97 936 ILE F CA 1
ATOM 11086 C C . ILE F 1 147 ? -15.842 -14.543 9.004 1.00 79.22 936 ILE F C 1
ATOM 11087 O O . ILE F 1 147 ? -14.722 -14.802 8.563 1.00 79.53 936 ILE F O 1
ATOM 11092 N N . MET F 1 148 ? -16.842 -14.099 8.249 1.00 65.85 937 MET F N 1
ATOM 11093 C CA . MET F 1 148 ? -16.698 -13.817 6.830 1.00 65.75 937 MET F CA 1
ATOM 11094 C C . MET F 1 148 ? -17.171 -12.397 6.566 1.00 65.62 937 MET F C 1
ATOM 11095 O O . MET F 1 148 ? -17.996 -11.864 7.308 1.00 65.97 937 MET F O 1
ATOM 11100 N N . TYR F 1 149 ? -16.664 -11.784 5.502 1.00 54.76 938 TYR F N 1
ATOM 11101 C CA . TYR F 1 149 ? -17.076 -10.428 5.167 1.00 53.82 938 TYR F CA 1
ATOM 11102 C C . TYR F 1 149 ? -16.835 -10.062 3.710 1.00 53.79 938 TYR F C 1
ATOM 11103 O O . TYR F 1 149 ? -16.203 -10.803 2.956 1.00 53.17 938 TYR F O 1
ATOM 11112 N N . GLN F 1 150 ? -17.357 -8.902 3.334 1.00 67.08 939 GLN F N 1
ATOM 11113 C CA . GLN F 1 150 ? -17.100 -8.301 2.040 1.00 68.44 939 GLN F CA 1
ATOM 11114 C C . GLN F 1 150 ? -16.761 -6.848 2.320 1.00 68.64 939 GLN F C 1
ATOM 11115 O O . GLN F 1 150 ? -17.174 -6.304 3.342 1.00 68.42 939 GLN F O 1
ATOM 11121 N N . TRP F 1 151 ? -16.003 -6.217 1.433 1.00 68.89 940 TRP F N 1
ATOM 11122 C CA . TRP F 1 151 ? -15.686 -4.806 1.609 1.00 69.58 940 TRP F CA 1
ATOM 11123 C C . TRP F 1 151 ? -16.836 -3.946 1.099 1.00 69.77 940 TRP F C 1
ATOM 11124 O O . TRP F 1 151 ? -17.329 -4.154 -0.011 1.00 70.07 940 TRP F O 1
ATOM 11135 N N . LEU F 1 152 ? -17.267 -2.985 1.910 1.00 92.11 941 LEU F N 1
ATOM 11136 C CA . LEU F 1 152 ? -18.341 -2.084 1.507 0.74 92.20 941 LEU F CA 1
ATOM 11137 C C . LEU F 1 152 ? -18.035 -1.469 0.148 0.81 92.15 941 LEU F C 1
ATOM 11138 O O . LEU F 1 152 ? -18.935 -1.029 -0.565 0.67 92.09 941 LEU F O 1
ATOM 11143 N N . ASP F 1 153 ? -16.755 -1.444 -0.205 0.72 71.74 942 ASP F N 1
ATOM 11144 C CA . ASP F 1 153 ? -16.327 -0.960 -1.511 0.92 71.72 942 ASP F CA 1
ATOM 11145 C C . ASP F 1 153 ? -16.763 -1.941 -2.591 1.00 71.64 942 ASP F C 1
ATOM 11146 O O . ASP F 1 153 ? -17.527 -1.594 -3.493 1.00 71.60 942 ASP F O 1
ATOM 11151 N N . ALA F 1 154 ? -16.269 -3.170 -2.489 0.59 68.82 943 ALA F N 1
ATOM 11152 C CA . ALA F 1 154 ? -16.547 -4.204 -3.479 0.41 68.86 943 ALA F CA 1
ATOM 11153 C C . ALA F 1 154 ? -18.031 -4.303 -3.824 0.39 69.00 943 ALA F C 1
ATOM 11154 O O . ALA F 1 154 ? -18.393 -4.430 -4.992 0.61 68.97 943 ALA F O 1
ATOM 11156 N N . VAL F 1 155 ? -18.886 -4.238 -2.807 1.00 81.58 944 VAL F N 1
ATOM 11157 C CA . VAL F 1 155 ? -20.322 -4.408 -3.010 0.00 81.73 944 VAL F CA 1
ATOM 11158 C C . VAL F 1 155 ? -20.946 -3.282 -3.838 0.92 81.69 944 VAL F C 1
ATOM 11159 O O . VAL F 1 155 ? -21.833 -3.523 -4.652 0.92 81.64 944 VAL F O 1
ATOM 11163 N N . GLN F 1 156 ? -20.482 -2.055 -3.634 1.00 62.32 945 GLN F N 1
ATOM 11164 C CA . GLN F 1 156 ? -21.006 -0.923 -4.391 0.42 62.41 945 GLN F CA 1
ATOM 11165 C C . GLN F 1 156 ? -20.643 -1.014 -5.872 0.44 62.37 945 GLN F C 1
ATOM 11166 O O . GLN F 1 156 ? -21.099 -0.207 -6.680 0.68 62.17 945 GLN F O 1
ATOM 11172 N N . LEU F 1 157 ? -19.829 -2.004 -6.225 1.00 61.42 946 LEU F N 1
ATOM 11173 C CA . LEU F 1 157 ? -19.389 -2.169 -7.608 0.58 61.59 946 LEU F CA 1
ATOM 11174 C C . LEU F 1 157 ? -19.710 -3.558 -8.158 1.00 61.64 946 LEU F C 1
ATOM 11175 O O . LEU F 1 157 ? -19.842 -3.738 -9.368 0.00 61.67 946 LEU F O 1
ATOM 11180 N N . LYS F 1 158 ? -19.834 -4.538 -7.267 0.46 63.29 947 LYS F N 1
ATOM 11181 C CA . LYS F 1 158 ? -20.114 -5.911 -7.676 1.00 63.61 947 LYS F CA 1
ATOM 11182 C C . LYS F 1 158 ? -21.325 -6.477 -6.942 0.26 63.91 947 LYS F C 1
ATOM 11183 O O . LYS F 1 158 ? -21.747 -7.604 -7.196 0.80 63.88 947 LYS F O 1
ATOM 11189 N N . GLY F 1 159 ? -21.877 -5.688 -6.026 1.00 81.68 948 GLY F N 1
ATOM 11190 C CA . GLY F 1 159 ? -23.038 -6.098 -5.259 1.00 82.22 948 GLY F CA 1
ATOM 11191 C C . GLY F 1 159 ? -22.792 -7.352 -4.445 1.00 82.68 948 GLY F C 1
ATOM 11192 O O . GLY F 1 159 ? -21.703 -7.555 -3.908 0.13 82.68 948 GLY F O 1
ATOM 11193 N N . ASN F 1 160 ? -23.813 -8.197 -4.358 0.36 80.35 949 ASN F N 1
ATOM 11194 C CA . ASN F 1 160 ? -23.713 -9.457 -3.635 1.00 80.33 949 ASN F CA 1
ATOM 11195 C C . ASN F 1 160 ? -22.770 -10.424 -4.343 1.00 80.12 949 ASN F C 1
ATOM 11196 O O . ASN F 1 160 ? -22.579 -11.558 -3.903 0.49 80.28 949 ASN F O 1
ATOM 11201 N N . ASP F 1 161 ? -22.182 -9.964 -5.443 1.00 79.90 950 ASP F N 1
ATOM 11202 C CA . ASP F 1 161 ? -21.311 -10.800 -6.260 0.38 79.91 950 ASP F CA 1
ATOM 11203 C C . ASP F 1 161 ? -19.844 -10.568 -5.912 0.00 79.63 950 ASP F C 1
ATOM 11204 O O . ASP F 1 161 ? -18.949 -11.103 -6.567 1.00 79.35 950 ASP F O 1
ATOM 11209 N N . ALA F 1 162 ? -19.604 -9.767 -4.879 0.21 59.11 951 ALA F N 1
ATOM 11210 C CA . ALA F 1 162 ? -18.245 -9.444 -4.460 0.87 58.46 951 ALA F CA 1
ATOM 11211 C C . ALA F 1 162 ? -17.591 -10.596 -3.699 0.25 58.23 951 ALA F C 1
ATOM 11212 O O . ALA F 1 162 ? -18.272 -11.447 -3.125 0.90 58.09 951 ALA F O 1
ATOM 11214 N N . ARG F 1 163 ? -16.262 -10.608 -3.700 1.00 69.64 952 ARG F N 1
ATOM 11215 C CA . ARG F 1 163 ? -15.487 -11.659 -3.051 1.00 69.68 952 ARG F CA 1
ATOM 11216 C C . ARG F 1 163 ? -15.772 -11.729 -1.553 1.00 68.88 952 ARG F C 1
ATOM 11217 O O . ARG F 1 163 ? -15.971 -10.705 -0.900 1.00 68.95 952 ARG F O 1
ATOM 11225 N N . ILE F 1 164 ? -15.787 -12.943 -1.015 1.00 67.23 953 ILE F N 1
ATOM 11226 C CA . ILE F 1 164 ? -15.943 -13.146 0.419 1.00 66.74 953 ILE F CA 1
ATOM 11227 C C . ILE F 1 164 ? -14.603 -13.541 1.031 1.00 66.40 953 ILE F C 1
ATOM 11228 O O . ILE F 1 164 ? -13.932 -14.447 0.535 1.00 66.43 953 ILE F O 1
ATOM 11233 N N . HIS F 1 165 ? -14.216 -12.854 2.102 1.00 65.27 954 HIS F N 1
ATOM 11234 C CA . HIS F 1 165 ? -12.930 -13.090 2.752 1.00 64.09 954 HIS F CA 1
ATOM 11235 C C . HIS F 1 165 ? -13.120 -13.731 4.124 1.00 63.72 954 HIS F C 1
ATOM 11236 O O . HIS F 1 165 ? -14.195 -13.639 4.714 1.00 64.08 954 HIS F O 1
ATOM 11243 N N . PHE F 1 166 ? -12.075 -14.387 4.623 1.00 56.77 955 PHE F N 1
ATOM 11244 C CA . PHE F 1 166 ? -12.100 -14.948 5.969 1.00 56.12 955 PHE F CA 1
ATOM 11245 C C . PHE F 1 166 ? -11.137 -14.196 6.879 1.00 55.52 955 PHE F C 1
ATOM 11246 O O . PHE F 1 166 ? -10.097 -13.713 6.431 1.00 55.36 955 PHE F O 1
ATOM 11254 N N . GLY F 1 167 ? -11.486 -14.107 8.158 1.00 54.93 956 GLY F N 1
ATOM 11255 C CA . GLY F 1 167 ? -10.627 -13.465 9.134 1.00 54.84 956 GLY F CA 1
ATOM 11256 C C . GLY F 1 167 ? -11.321 -13.202 10.455 1.00 55.01 956 GLY F C 1
ATOM 11257 O O . GLY F 1 167 ? -12.274 -13.890 10.824 1.00 55.53 956 GLY F O 1
ATOM 11258 N N . VAL F 1 168 ? -10.825 -12.204 11.178 1.00 54.72 957 VAL F N 1
ATOM 11259 C CA . VAL F 1 168 ? -11.434 -11.774 12.428 1.00 54.35 957 VAL F CA 1
ATOM 11260 C C . VAL F 1 168 ? -11.473 -10.257 12.447 1.00 54.59 957 VAL F C 1
ATOM 11261 O O . VAL F 1 168 ? -10.698 -9.603 11.749 1.00 54.90 957 VAL F O 1
ATOM 11265 N N . ILE F 1 169 ? -12.376 -9.693 13.240 1.00 63.20 958 ILE F N 1
ATOM 11266 C CA . ILE F 1 169 ? -12.405 -8.251 13.428 1.00 63.24 958 ILE F CA 1
ATOM 11267 C C . ILE F 1 169 ? -11.512 -7.878 14.604 1.00 63.84 958 ILE F C 1
ATOM 11268 O O . ILE F 1 169 ? -11.634 -8.443 15.694 1.00 63.85 958 ILE F O 1
ATOM 11273 N N . ALA F 1 170 ? -10.602 -6.937 14.374 1.00 57.48 959 ALA F N 1
ATOM 11274 C CA . ALA F 1 170 ? -9.654 -6.527 15.400 1.00 57.65 959 ALA F CA 1
ATOM 11275 C C . ALA F 1 170 ? -10.369 -5.964 16.625 1.00 57.66 959 ALA F C 1
ATOM 11276 O O . ALA F 1 170 ? -9.895 -6.106 17.751 1.00 57.45 959 ALA F O 1
ATOM 11278 N N . GLN F 1 171 ? -11.515 -5.332 16.400 1.00 75.15 960 GLN F N 1
ATOM 11279 C CA . GLN F 1 171 ? -12.255 -4.697 17.483 1.00 75.93 960 GLN F CA 1
ATOM 11280 C C . GLN F 1 171 ? -12.923 -5.720 18.399 1.00 76.23 960 GLN F C 1
ATOM 11281 O O . GLN F 1 171 ? -12.945 -5.550 19.617 1.00 77.04 960 GLN F O 1
ATOM 11287 N N . GLN F 1 172 ? -13.465 -6.782 17.813 1.00 62.93 961 GLN F N 1
ATOM 11288 C CA . GLN F 1 172 ? -14.152 -7.801 18.599 1.00 61.88 961 GLN F CA 1
ATOM 11289 C C . GLN F 1 172 ? -13.152 -8.622 19.408 1.00 61.26 961 GLN F C 1
ATOM 11290 O O . GLN F 1 172 ? -13.479 -9.132 20.478 1.00 61.83 961 GLN F O 1
ATOM 11296 N N . ILE F 1 173 ? -11.930 -8.738 18.895 1.00 60.22 962 ILE F N 1
ATOM 11297 C CA . ILE F 1 173 ? -10.850 -9.387 19.632 1.00 59.30 962 ILE F CA 1
ATOM 11298 C C . ILE F 1 173 ? -10.364 -8.472 20.749 1.00 59.27 962 ILE F C 1
ATOM 11299 O O . ILE F 1 173 ? -9.902 -8.937 21.791 1.00 59.12 962 ILE F O 1
ATOM 11304 N N . ARG F 1 174 ? -10.475 -7.166 20.528 1.00 63.24 963 ARG F N 1
ATOM 11305 C CA . ARG F 1 174 ? -10.129 -6.198 21.559 1.00 63.58 963 ARG F CA 1
ATOM 11306 C C . ARG F 1 174 ? -11.170 -6.240 22.672 1.00 63.71 963 ARG F C 1
ATOM 11307 O O . ARG F 1 174 ? -10.827 -6.297 23.852 0.84 63.36 963 ARG F O 1
ATOM 11315 N N . ASP F 1 175 ? -12.444 -6.208 22.288 1.00 64.59 964 ASP F N 1
ATOM 11316 C CA . ASP F 1 175 ? -13.535 -6.348 23.242 1.00 64.85 964 ASP F CA 1
ATOM 11317 C C . ASP F 1 175 ? -13.287 -7.566 24.123 1.00 64.94 964 ASP F C 1
ATOM 11318 O O . ASP F 1 175 ? -13.477 -7.519 25.338 1.00 65.55 964 ASP F O 1
ATOM 11323 N N . VAL F 1 176 ? -12.853 -8.653 23.495 1.00 54.10 965 VAL F N 1
ATOM 11324 C CA . VAL F 1 176 ? -12.560 -9.892 24.204 1.00 54.49 965 VAL F CA 1
ATOM 11325 C C . VAL F 1 176 ? -11.463 -9.702 25.245 1.00 55.01 965 VAL F C 1
ATOM 11326 O O . VAL F 1 176 ? -11.581 -10.182 26.371 1.00 55.76 965 VAL F O 1
ATOM 11330 N N . PHE F 1 177 ? -10.397 -9.002 24.870 1.00 67.85 966 PHE F N 1
ATOM 11331 C CA . PHE F 1 177 ? -9.313 -8.724 25.808 1.00 68.56 966 PHE F CA 1
ATOM 11332 C C . PHE F 1 177 ? -9.769 -7.775 26.912 1.00 68.63 966 PHE F C 1
ATOM 11333 O O . PHE F 1 177 ? -9.389 -7.931 28.071 1.00 68.48 966 PHE F O 1
ATOM 11341 N N . ILE F 1 178 ? -10.584 -6.792 26.542 1.00 65.44 967 ILE F N 1
ATOM 11342 C CA . ILE F 1 178 ? -11.083 -5.798 27.487 1.00 65.95 967 ILE F CA 1
ATOM 11343 C C . ILE F 1 178 ? -12.039 -6.416 28.505 1.00 66.48 967 ILE F C 1
ATOM 11344 O O . ILE F 1 178 ? -11.937 -6.157 29.704 0.90 66.54 967 ILE F O 1
ATOM 11349 N N . ALA F 1 179 ? -12.968 -7.232 28.017 1.00 54.79 968 ALA F N 1
ATOM 11350 C CA . ALA F 1 179 ? -13.964 -7.863 28.874 1.00 54.80 968 ALA F CA 1
ATOM 11351 C C . ALA F 1 179 ? -13.339 -8.898 29.802 1.00 55.24 968 ALA F C 1
ATOM 11352 O O . ALA F 1 179 ? -13.985 -9.381 30.732 0.50 55.36 968 ALA F O 1
ATOM 11354 N N . HIS F 1 180 ? -12.078 -9.235 29.551 1.00 58.45 969 HIS F N 1
ATOM 11355 C CA . HIS F 1 180 ? -11.393 -10.252 30.341 1.00 59.25 969 HIS F CA 1
ATOM 11356 C C . HIS F 1 180 ? -10.264 -9.679 31.194 1.00 60.23 969 HIS F C 1
ATOM 11357 O O . HIS F 1 180 ? -9.526 -10.424 31.839 1.00 60.09 969 HIS F O 1
ATOM 11364 N N . GLY F 1 181 ? -10.133 -8.356 31.190 1.00 71.69 970 GLY F N 1
ATOM 11365 C CA . GLY F 1 181 ? -9.173 -7.674 32.040 1.00 73.06 970 GLY F CA 1
ATOM 11366 C C . GLY F 1 181 ? -7.736 -7.734 31.560 1.00 72.29 970 GLY F C 1
ATOM 11367 O O . GLY F 1 181 ? -6.827 -7.253 32.238 1.00 72.30 970 GLY F O 1
ATOM 11368 N N . LEU F 1 182 ? -7.528 -8.323 30.388 1.00 82.43 971 LEU F N 1
ATOM 11369 C CA . LEU F 1 182 ? -6.189 -8.444 29.824 1.00 81.35 971 LEU F CA 1
ATOM 11370 C C . LEU F 1 182 ? -5.760 -7.154 29.134 1.00 81.08 971 LEU F C 1
ATOM 11371 O O . LEU F 1 182 ? -4.590 -6.981 28.796 1.00 79.83 971 LEU F O 1
ATOM 11376 N N . MET F 1 183 ? -6.712 -6.250 28.931 1.00 86.76 972 MET F N 1
ATOM 11377 C CA . MET F 1 183 ? -6.437 -4.986 28.259 1.00 86.78 972 MET F CA 1
ATOM 11378 C C . MET F 1 183 ? -7.347 -3.879 28.781 1.00 88.70 972 MET F C 1
ATOM 11379 O O . MET F 1 183 ? -8.572 -3.995 28.729 0.67 89.98 972 MET F O 1
ATOM 11384 N N . ASP F 1 184 ? -6.743 -2.809 29.289 0.88 71.52 973 ASP F N 1
ATOM 11385 C CA . ASP F 1 184 ? -7.504 -1.653 29.754 0.15 73.14 973 ASP F CA 1
ATOM 11386 C C . ASP F 1 184 ? -8.292 -1.031 28.609 1.00 73.53 973 ASP F C 1
ATOM 11387 O O . ASP F 1 184 ? -7.792 -0.919 27.490 0.43 72.17 973 ASP F O 1
ATOM 11392 N N . GLU F 1 185 ? -9.526 -0.628 28.892 1.00 110.45 974 GLU F N 1
ATOM 11393 C CA . GLU F 1 185 ? -10.357 0.024 27.889 0.99 111.16 974 GLU F CA 1
ATOM 11394 C C . GLU F 1 185 ? -9.764 1.378 27.514 0.73 110.75 974 GLU F C 1
ATOM 11395 O O . GLU F 1 185 ? -9.319 2.133 28.380 0.81 111.21 974 GLU F O 1
ATOM 11401 N N . SER F 1 187 ? -6.794 2.139 26.383 1.00 124.35 976 SER F N 1
ATOM 11402 C CA . SER F 1 187 ? -5.339 2.129 26.288 1.00 122.28 976 SER F CA 1
ATOM 11403 C C . SER F 1 187 ? -4.883 1.656 24.911 1.00 120.49 976 SER F C 1
ATOM 11404 O O . SER F 1 187 ? -4.722 0.458 24.678 0.00 119.62 976 SER F O 1
ATOM 11407 N N . THR F 1 188 ? -4.673 2.608 24.007 1.00 117.30 977 THR F N 1
ATOM 11408 C CA . THR F 1 188 ? -4.269 2.305 22.636 1.00 115.49 977 THR F CA 1
ATOM 11409 C C . THR F 1 188 ? -3.097 1.327 22.570 0.42 113.40 977 THR F C 1
ATOM 11410 O O . THR F 1 188 ? -3.068 0.442 21.716 1.00 112.43 977 THR F O 1
ATOM 11414 N N . ASN F 1 189 ? -2.131 1.492 23.467 1.00 129.30 978 ASN F N 1
ATOM 11415 C CA . ASN F 1 189 ? -1.012 0.562 23.549 1.00 127.40 978 ASN F CA 1
ATOM 11416 C C . ASN F 1 189 ? -1.506 -0.800 24.017 1.00 127.19 978 ASN F C 1
ATOM 11417 O O . ASN F 1 189 ? -2.071 -0.920 25.103 1.00 128.68 978 ASN F O 1
ATOM 11422 N N . CYS F 1 190 ? -1.300 -1.824 23.196 1.00 76.95 979 CYS F N 1
ATOM 11423 C CA . CYS F 1 190 ? -1.797 -3.157 23.519 1.00 76.06 979 CYS F CA 1
ATOM 11424 C C . CYS F 1 190 ? -0.707 -4.059 24.093 1.00 74.04 979 CYS F C 1
ATOM 11425 O O . CYS F 1 190 ? 0.483 -3.838 23.871 1.00 72.78 979 CYS F O 1
ATOM 11428 N N . ARG F 1 191 ? -1.133 -5.078 24.832 1.00 69.27 980 ARG F N 1
ATOM 11429 C CA . ARG F 1 191 ? -0.220 -5.965 25.540 1.00 67.56 980 ARG F CA 1
ATOM 11430 C C . ARG F 1 191 ? 0.296 -7.086 24.644 1.00 64.64 980 ARG F C 1
ATOM 11431 O O . ARG F 1 191 ? 1.379 -7.625 24.872 1.00 63.27 980 ARG F O 1
ATOM 11439 N N . TYR F 1 192 ? -0.485 -7.431 23.626 1.00 63.87 981 TYR F N 1
ATOM 11440 C CA . TYR F 1 192 ? -0.112 -8.499 22.703 1.00 62.25 981 TYR F CA 1
ATOM 11441 C C . TYR F 1 192 ? 0.116 -7.967 21.286 1.00 60.62 981 TYR F C 1
ATOM 11442 O O . TYR F 1 192 ? -0.551 -7.030 20.848 1.00 60.68 981 TYR F O 1
ATOM 11451 N N . ALA F 1 193 ? 1.054 -8.579 20.571 1.00 44.82 982 ALA F N 1
ATOM 11452 C CA . ALA F 1 193 ? 1.425 -8.125 19.233 1.00 42.57 982 ALA F CA 1
ATOM 11453 C C . ALA F 1 193 ? 0.414 -8.537 18.168 1.00 41.55 982 ALA F C 1
ATOM 11454 O O . ALA F 1 193 ? 0.448 -8.034 17.046 1.00 41.90 982 ALA F O 1
ATOM 11456 N N . VAL F 1 194 ? -0.479 -9.452 18.523 1.00 39.54 983 VAL F N 1
ATOM 11457 C CA . VAL F 1 194 ? -1.464 -9.967 17.582 1.00 39.68 983 VAL F CA 1
ATOM 11458 C C . VAL F 1 194 ? -2.438 -8.872 17.191 1.00 39.61 983 VAL F C 1
ATOM 11459 O O . VAL F 1 194 ? -3.019 -8.895 16.109 1.00 39.02 983 VAL F O 1
ATOM 11463 N N . LEU F 1 195 ? -2.618 -7.915 18.092 1.00 58.69 984 LEU F N 1
ATOM 11464 C CA . LEU F 1 195 ? -3.527 -6.804 17.868 1.00 60.16 984 LEU F CA 1
ATOM 11465 C C . LEU F 1 195 ? -2.706 -5.536 17.683 1.00 60.68 984 LEU F C 1
ATOM 11466 O O . LEU F 1 195 ? -2.036 -5.086 18.609 1.00 60.90 984 LEU F O 1
ATOM 11471 N N . CYS F 1 196 ? -2.748 -4.969 16.482 1.00 62.48 985 CYS F N 1
ATOM 11472 C CA . CYS F 1 196 ? -1.925 -3.806 16.165 1.00 63.86 985 CYS F CA 1
ATOM 11473 C C . CYS F 1 196 ? -2.729 -2.531 15.949 1.00 63.16 985 CYS F C 1
ATOM 11474 O O . CYS F 1 196 ? -3.610 -2.470 15.093 1.00 63.03 985 CYS F O 1
ATOM 11477 N N . TYR F 1 197 ? -2.412 -1.515 16.745 1.00 54.93 986 TYR F N 1
ATOM 11478 C CA . TYR F 1 197 ? -2.970 -0.183 16.569 1.00 54.39 986 TYR F CA 1
ATOM 11479 C C . TYR F 1 197 ? -1.883 0.764 16.079 1.00 54.20 986 TYR F C 1
ATOM 11480 O O . TYR F 1 197 ? -0.749 0.731 16.559 1.00 53.42 986 TYR F O 1
ATOM 11489 N N . ASP F 1 198 ? -2.231 1.606 15.116 1.00 57.03 987 ASP F N 1
ATOM 11490 C CA . ASP F 1 198 ? -1.286 2.589 14.604 1.00 57.27 987 ASP F CA 1
ATOM 11491 C C . ASP F 1 198 ? -1.937 3.946 14.405 1.00 56.32 987 ASP F C 1
ATOM 11492 O O . ASP F 1 198 ? -3.062 4.046 13.919 1.00 55.34 987 ASP F O 1
ATOM 11497 N N . LYS F 1 199 ? -1.215 4.986 14.803 1.00 80.35 988 LYS F N 1
ATOM 11498 C CA . LYS F 1 199 ? -1.606 6.358 14.536 1.00 79.90 988 LYS F CA 1
ATOM 11499 C C . LYS F 1 199 ? -0.679 6.867 13.444 1.00 78.17 988 LYS F C 1
ATOM 11500 O O . LYS F 1 199 ? 0.535 6.676 13.522 1.00 78.70 988 LYS F O 1
ATOM 11506 N N . TYR F 1 200 ? -1.242 7.499 12.419 1.00 38.64 989 TYR F N 1
ATOM 11507 C CA . TYR F 1 200 ? -0.421 7.951 11.295 1.00 35.67 989 TYR F CA 1
ATOM 11508 C C . TYR F 1 200 ? -0.723 9.369 10.809 1.00 35.48 989 TYR F C 1
ATOM 11509 O O . TYR F 1 200 ? -1.876 9.804 10.806 1.00 35.11 989 TYR F O 1
ATOM 11518 N N . PRO F 1 201 ? 0.330 10.088 10.394 1.00 39.79 990 PRO F N 1
ATOM 11519 C CA . PRO F 1 201 ? 0.247 11.465 9.899 1.00 40.42 990 PRO F CA 1
ATOM 11520 C C . PRO F 1 201 ? -0.431 11.528 8.540 1.00 41.52 990 PRO F C 1
ATOM 11521 O O . PRO F 1 201 ? -0.642 10.494 7.902 1.00 42.40 990 PRO F O 1
ATOM 11525 N N . ARG F 1 202 ? -0.770 12.736 8.106 1.00 50.56 991 ARG F N 1
ATOM 11526 C CA . ARG F 1 202 ? -1.304 12.942 6.771 1.00 50.55 991 ARG F CA 1
ATOM 11527 C C . ARG F 1 202 ? -0.138 12.877 5.797 1.00 49.79 991 ARG F C 1
ATOM 11528 O O . ARG F 1 202 ? 1.011 13.081 6.189 1.00 50.04 991 ARG F O 1
ATOM 11536 N N . MET F 1 203 ? -0.429 12.583 4.535 1.00 47.27 992 MET F N 1
ATOM 11537 C CA . MET F 1 203 ? 0.610 12.515 3.513 1.00 46.20 992 MET F CA 1
ATOM 11538 C C . MET F 1 203 ? 0.368 13.496 2.371 1.00 44.89 992 MET F C 1
ATOM 11539 O O . MET F 1 203 ? -0.637 13.412 1.665 1.00 45.22 992 MET F O 1
ATOM 11544 N N . THR F 1 204 ? 1.291 14.433 2.197 1.00 39.63 993 THR F N 1
ATOM 11545 C CA . THR F 1 204 ? 1.238 15.326 1.051 1.00 38.79 993 THR F CA 1
ATOM 11546 C C . THR F 1 204 ? 2.349 14.977 0.077 1.00 38.76 993 THR F C 1
ATOM 11547 O O . THR F 1 204 ? 3.195 14.126 0.355 1.00 38.68 993 THR F O 1
ATOM 11551 N N . ASP F 1 205 ? 2.335 15.647 -1.068 1.00 42.23 994 ASP F N 1
ATOM 11552 C CA . ASP F 1 205 ? 3.351 15.461 -2.089 1.00 41.85 994 ASP F CA 1
ATOM 11553 C C . ASP F 1 205 ? 3.278 16.641 -3.041 1.00 42.15 994 ASP F C 1
ATOM 11554 O O . ASP F 1 205 ? 2.202 17.192 -3.274 1.00 41.00 994 ASP F O 1
ATOM 11559 N N . THR F 1 206 ? 4.423 17.047 -3.574 1.00 44.55 995 THR F N 1
ATOM 11560 C CA . THR F 1 206 ? 4.443 18.101 -4.578 1.00 45.32 995 THR F CA 1
ATOM 11561 C C . THR F 1 206 ? 4.428 17.475 -5.969 1.00 45.47 995 THR F C 1
ATOM 11562 O O . THR F 1 206 ? 5.328 16.719 -6.339 1.00 45.94 995 THR F O 1
ATOM 11566 N N . VAL F 1 207 ? 3.382 17.796 -6.725 1.00 36.60 996 VAL F N 1
ATOM 11567 C CA . VAL F 1 207 ? 3.039 17.071 -7.943 1.00 37.33 996 VAL F CA 1
ATOM 11568 C C . VAL F 1 207 ? 2.702 18.000 -9.107 1.00 38.10 996 VAL F C 1
ATOM 11569 O O . VAL F 1 207 ? 2.072 19.037 -8.916 1.00 37.79 996 VAL F O 1
ATOM 11573 N N . PHE F 1 208 ? 3.126 17.630 -10.311 1.00 45.59 997 PHE F N 1
ATOM 11574 C CA . PHE F 1 208 ? 2.793 18.415 -11.495 1.00 47.47 997 PHE F CA 1
ATOM 11575 C C . PHE F 1 208 ? 1.293 18.398 -11.742 1.00 49.33 997 PHE F C 1
ATOM 11576 O O . PHE F 1 208 ? 0.666 17.338 -11.716 1.00 50.36 997 PHE F O 1
ATOM 11584 N N . SER F 1 209 ? 0.720 19.570 -11.995 1.00 66.38 998 SER F N 1
ATOM 11585 C CA . SER F 1 209 ? -0.715 19.663 -12.229 1.00 67.29 998 SER F CA 1
ATOM 11586 C C . SER F 1 209 ? -1.035 20.176 -13.631 1.00 67.84 998 SER F C 1
ATOM 11587 O O . SER F 1 209 ? -1.845 19.583 -14.344 1.00 68.31 998 SER F O 1
ATOM 11590 N N . HIS F 1 210 ? -0.395 21.273 -14.027 1.00 54.58 999 HIS F N 1
ATOM 11591 C CA . HIS F 1 210 ? -0.703 21.900 -15.307 1.00 54.84 999 HIS F CA 1
ATOM 11592 C C . HIS F 1 210 ? 0.370 22.886 -15.743 1.00 55.83 999 HIS F C 1
ATOM 11593 O O . HIS F 1 210 ? 1.379 23.065 -15.063 1.00 56.73 999 HIS F O 1
ATOM 11600 N N . ASN F 1 211 ? 0.141 23.516 -16.891 1.00 63.43 1000 ASN F N 1
ATOM 11601 C CA . ASN F 1 211 ? 0.945 24.647 -17.336 1.00 63.99 1000 ASN F CA 1
ATOM 11602 C C . ASN F 1 211 ? 0.135 25.923 -17.152 1.00 64.21 1000 ASN F C 1
ATOM 11603 O O . ASN F 1 211 ? -1.090 25.902 -17.261 1.00 63.86 1000 ASN F O 1
ATOM 11608 N N . GLU F 1 212 ? 0.812 27.030 -16.869 1.00 59.23 1001 GLU F N 1
ATOM 11609 C CA . GLU F 1 212 ? 0.121 28.287 -16.610 1.00 59.63 1001 GLU F CA 1
ATOM 11610 C C . GLU F 1 212 ? 0.540 29.370 -17.583 1.00 59.99 1001 GLU F C 1
ATOM 11611 O O . GLU F 1 212 ? 1.610 29.295 -18.193 1.00 59.38 1001 GLU F O 1
ATOM 11617 N N . ILE F 1 213 ? -0.308 30.384 -17.717 1.00 74.13 1002 ILE F N 1
ATOM 11618 C CA . ILE F 1 213 ? 0.066 31.569 -18.471 1.00 74.26 1002 ILE F CA 1
ATOM 11619 C C . ILE F 1 213 ? 0.869 32.522 -17.595 1.00 72.96 1002 ILE F C 1
ATOM 11620 O O . ILE F 1 213 ? 0.384 33.007 -16.573 1.00 73.89 1002 ILE F O 1
ATOM 11625 N N . VAL F 1 214 ? 2.119 32.745 -17.990 1.00 39.58 1003 VAL F N 1
ATOM 11626 C CA . VAL F 1 214 ? 2.997 33.692 -17.315 1.00 38.41 1003 VAL F CA 1
ATOM 11627 C C . VAL F 1 214 ? 3.298 34.893 -18.212 1.00 38.79 1003 VAL F C 1
ATOM 11628 O O . VAL F 1 214 ? 3.863 34.754 -19.302 1.00 37.17 1003 VAL F O 1
ATOM 11632 N N . GLU F 1 215 ? 2.914 36.074 -17.744 1.00 55.11 1004 GLU F N 1
ATOM 11633 C CA . GLU F 1 215 ? 3.083 37.302 -18.513 1.00 56.35 1004 GLU F CA 1
ATOM 11634 C C . GLU F 1 215 ? 4.456 37.916 -18.277 1.00 55.69 1004 GLU F C 1
ATOM 11635 O O . GLU F 1 215 ? 4.938 37.950 -17.148 1.00 55.73 1004 GLU F O 1
ATOM 11641 N N . HIS F 1 216 ? 5.083 38.395 -19.347 1.00 51.17 1005 HIS F N 1
ATOM 11642 C CA . HIS F 1 216 ? 6.400 39.013 -19.252 1.00 52.36 1005 HIS F CA 1
ATOM 11643 C C . HIS F 1 216 ? 6.351 40.471 -19.693 0.00 58.02 1005 HIS F C 1
ATOM 11644 O O . HIS F 1 216 ? 6.116 40.766 -20.864 1.00 50.85 1005 HIS F O 1
ATOM 11651 N N . THR F 1 217 ? 6.576 41.383 -18.753 1.00 53.72 1006 THR F N 1
ATOM 11652 C CA . THR F 1 217 ? 6.515 42.807 -19.060 1.00 54.16 1006 THR F CA 1
ATOM 11653 C C . THR F 1 217 ? 7.890 43.425 -19.291 1.00 54.16 1006 THR F C 1
ATOM 11654 O O . THR F 1 217 ? 8.746 43.439 -18.404 1.00 53.78 1006 THR F O 1
ATOM 11658 N N . ASP F 1 218 ? 8.075 43.933 -20.505 1.00 58.54 1007 ASP F N 1
ATOM 11659 C CA . ASP F 1 218 ? 9.281 44.639 -20.916 1.00 59.25 1007 ASP F CA 1
ATOM 11660 C C . ASP F 1 218 ? 9.507 45.847 -20.013 1.00 58.86 1007 ASP F C 1
ATOM 11661 O O . ASP F 1 218 ? 8.618 46.233 -19.257 1.00 58.12 1007 ASP F O 1
ATOM 11666 N N . GLU F 1 219 ? 10.691 46.449 -20.094 1.00 58.07 1008 GLU F N 1
ATOM 11667 C CA . GLU F 1 219 ? 10.952 47.690 -19.372 1.00 58.05 1008 GLU F CA 1
ATOM 11668 C C . GLU F 1 219 ? 10.284 48.849 -20.100 1.00 60.65 1008 GLU F C 1
ATOM 11669 O O . GLU F 1 219 ? 10.277 49.981 -19.616 1.00 61.49 1008 GLU F O 1
ATOM 11675 N N . GLU F 1 220 ? 9.733 48.552 -21.272 1.00 64.92 1009 GLU F N 1
ATOM 11676 C CA . GLU F 1 220 ? 8.994 49.533 -22.055 1.00 67.70 1009 GLU F CA 1
ATOM 11677 C C . GLU F 1 220 ? 7.495 49.288 -21.923 1.00 68.77 1009 GLU F C 1
ATOM 11678 O O . GLU F 1 220 ? 6.684 50.039 -22.463 1.00 71.25 1009 GLU F O 1
ATOM 11684 N N . GLY F 1 221 ? 7.132 48.228 -21.208 1.00 68.22 1010 GLY F N 1
ATOM 11685 C CA . GLY F 1 221 ? 5.735 47.927 -20.950 1.00 72.39 1010 GLY F CA 1
ATOM 11686 C C . GLY F 1 221 ? 5.131 46.903 -21.892 1.00 69.17 1010 GLY F C 1
ATOM 11687 O O . GLY F 1 221 ? 3.953 46.566 -21.777 1.00 73.44 1010 GLY F O 1
ATOM 11688 N N . ASN F 1 222 ? 5.935 46.411 -22.829 1.00 55.53 1011 ASN F N 1
ATOM 11689 C CA . ASN F 1 222 ? 5.481 45.389 -23.766 1.00 54.38 1011 ASN F CA 1
ATOM 11690 C C . ASN F 1 222 ? 5.294 44.050 -23.060 1.00 53.81 1011 ASN F C 1
ATOM 11691 O O . ASN F 1 222 ? 6.180 43.593 -22.342 1.00 51.49 1011 ASN F O 1
ATOM 11696 N N . VAL F 1 223 ? 4.142 43.420 -23.265 1.00 68.31 1012 VAL F N 1
ATOM 11697 C CA . VAL F 1 223 ? 3.840 42.162 -22.588 1.00 68.44 1012 VAL F CA 1
ATOM 11698 C C . VAL F 1 223 ? 3.811 40.968 -23.540 1.00 68.60 1012 VAL F C 1
ATOM 11699 O O . VAL F 1 223 ? 2.888 40.824 -24.341 1.00 70.51 1012 VAL F O 1
ATOM 11703 N N . THR F 1 224 ? 4.827 40.115 -23.444 1.00 60.77 1013 THR F N 1
ATOM 11704 C CA . THR F 1 224 ? 4.844 38.859 -24.186 1.00 60.28 1013 THR F CA 1
ATOM 11705 C C . THR F 1 224 ? 4.361 37.721 -23.287 1.00 59.69 1013 THR F C 1
ATOM 11706 O O . THR F 1 224 ? 3.954 37.954 -22.148 1.00 60.65 1013 THR F O 1
ATOM 11710 N N . THR F 1 225 ? 4.404 36.494 -23.797 0.58 57.31 1014 THR F N 1
ATOM 11711 C CA . THR F 1 225 ? 3.834 35.356 -23.080 1.00 58.69 1014 THR F CA 1
ATOM 11712 C C . THR F 1 225 ? 4.525 34.029 -23.409 0.00 56.48 1014 THR F C 1
ATOM 11713 O O . THR F 1 225 ? 4.869 33.766 -24.560 1.00 56.25 1014 THR F O 1
ATOM 11717 N N . THR F 1 226 ? 4.726 33.207 -22.381 0.88 57.09 1015 THR F N 1
ATOM 11718 C CA . THR F 1 226 ? 5.251 31.852 -22.535 1.00 53.76 1015 THR F CA 1
ATOM 11719 C C . THR F 1 226 ? 4.603 30.976 -21.479 1.00 55.05 1015 THR F C 1
ATOM 11720 O O . THR F 1 226 ? 4.151 31.487 -20.462 1.00 55.55 1015 THR F O 1
ATOM 11724 N N . GLU F 1 227 ? 4.588 29.663 -21.698 1.00 76.47 1016 GLU F N 1
ATOM 11725 C CA . GLU F 1 227 ? 4.015 28.726 -20.728 1.00 76.24 1016 GLU F CA 1
ATOM 11726 C C . GLU F 1 227 ? 5.092 28.025 -19.894 1.00 73.68 1016 GLU F C 1
ATOM 11727 O O . GLU F 1 227 ? 6.137 27.636 -20.412 1.00 73.30 1016 GLU F O 1
ATOM 11733 N N . GLU F 1 228 ? 4.823 27.859 -18.601 1.00 54.04 1017 GLU F N 1
ATOM 11734 C CA . GLU F 1 228 ? 5.744 27.166 -17.700 1.00 52.88 1017 GLU F CA 1
ATOM 11735 C C . GLU F 1 228 ? 4.998 26.126 -16.865 1.00 51.52 1017 GLU F C 1
ATOM 11736 O O . GLU F 1 228 ? 3.824 26.312 -16.544 1.00 51.60 1017 GLU F O 1
ATOM 11742 N N . PRO F 1 229 ? 5.680 25.029 -16.499 1.00 49.47 1018 PRO F N 1
ATOM 11743 C CA . PRO F 1 229 ? 5.006 23.997 -15.703 1.00 46.53 1018 PRO F CA 1
ATOM 11744 C C . PRO F 1 229 ? 4.774 24.452 -14.267 1.00 45.27 1018 PRO F C 1
ATOM 11745 O O . PRO F 1 229 ? 5.683 24.990 -13.635 1.00 44.95 1018 PRO F O 1
ATOM 11749 N N . VAL F 1 230 ? 3.563 24.245 -13.766 1.00 43.76 1019 VAL F N 1
ATOM 11750 C CA . VAL F 1 230 ? 3.246 24.579 -12.386 1.00 43.66 1019 VAL F CA 1
ATOM 11751 C C . VAL F 1 230 ? 3.097 23.320 -11.550 1.00 41.85 1019 VAL F C 1
ATOM 11752 O O . VAL F 1 230 ? 2.223 22.493 -11.806 1.00 40.91 1019 VAL F O 1
ATOM 11756 N N . TYR F 1 231 ? 3.964 23.169 -10.556 1.00 52.28 1020 TYR F N 1
ATOM 11757 C CA . TYR F 1 231 ? 3.802 22.103 -9.582 1.00 48.36 1020 TYR F CA 1
ATOM 11758 C C . TYR F 1 231 ? 2.928 22.599 -8.440 1.00 49.97 1020 TYR F C 1
ATOM 11759 O O . TYR F 1 231 ? 2.888 23.796 -8.152 1.00 51.68 1020 TYR F O 1
ATOM 11768 N N . THR F 1 232 ? 2.215 21.680 -7.803 1.00 48.30 1021 THR F N 1
ATOM 11769 C CA . THR F 1 232 ? 1.284 22.045 -6.747 1.00 49.78 1021 THR F CA 1
ATOM 11770 C C . THR F 1 232 ? 1.325 21.005 -5.638 1.00 50.57 1021 THR F C 1
ATOM 11771 O O . THR F 1 232 ? 1.673 19.849 -5.878 1.00 51.31 1021 THR F O 1
ATOM 11775 N N . GLU F 1 233 ? 0.981 21.417 -4.423 1.00 72.36 1022 GLU F N 1
ATOM 11776 C CA . GLU F 1 233 ? 0.934 20.488 -3.303 1.00 74.23 1022 GLU F CA 1
ATOM 11777 C C . GLU F 1 233 ? -0.429 19.815 -3.223 1.00 74.47 1022 GLU F C 1
ATOM 11778 O O . GLU F 1 233 ? -1.464 20.477 -3.293 1.00 75.92 1022 GLU F O 1
ATOM 11784 N N . VAL F 1 234 ? -0.423 18.496 -3.084 1.00 45.74 1023 VAL F N 1
ATOM 11785 C CA . VAL F 1 234 ? -1.660 17.738 -2.985 1.00 45.58 1023 VAL F CA 1
ATOM 11786 C C . VAL F 1 234 ? -1.706 16.984 -1.668 1.00 45.16 1023 VAL F C 1
ATOM 11787 O O . VAL F 1 234 ? -0.675 16.762 -1.034 1.00 45.65 1023 VAL F O 1
ATOM 11791 N N . VAL F 1 235 ? -2.909 16.602 -1.259 1.00 55.50 1024 VAL F N 1
ATOM 11792 C CA . VAL F 1 235 ? -3.082 15.739 -0.102 1.00 54.93 1024 VAL F CA 1
ATOM 11793 C C . VAL F 1 235 ? -3.393 14.328 -0.576 1.00 54.94 1024 VAL F C 1
ATOM 11794 O O . VAL F 1 235 ? -4.485 14.059 -1.076 1.00 54.96 1024 VAL F O 1
ATOM 11798 N N . ILE F 1 236 ? -2.426 13.430 -0.433 1.00 48.39 1025 ILE F N 1
ATOM 11799 C CA . ILE F 1 236 ? -2.632 12.040 -0.809 1.00 48.76 1025 ILE F CA 1
ATOM 11800 C C . ILE F 1 236 ? -3.648 11.400 0.130 1.00 49.74 1025 ILE F C 1
ATOM 11801 O O . ILE F 1 236 ? -4.558 10.701 -0.314 1.00 50.31 1025 ILE F O 1
ATOM 11806 N N . HIS F 1 237 ? -3.493 11.653 1.426 1.00 50.12 1026 HIS F N 1
ATOM 11807 C CA . HIS F 1 237 ? -4.472 11.214 2.415 1.00 50.37 1026 HIS F CA 1
ATOM 11808 C C . HIS F 1 237 ? -4.285 11.937 3.746 1.00 50.67 1026 HIS F C 1
ATOM 11809 O O . HIS F 1 237 ? -3.161 12.255 4.143 1.00 49.83 1026 HIS F O 1
ATOM 11816 N N . GLU F 1 238 ? -5.394 12.187 4.434 1.00 49.77 1027 GLU F N 1
ATOM 11817 C CA . GLU F 1 238 ? -5.360 12.863 5.724 1.00 49.73 1027 GLU F CA 1
ATOM 11818 C C . GLU F 1 238 ? -4.886 11.912 6.815 1.00 50.12 1027 GLU F C 1
ATOM 11819 O O . GLU F 1 238 ? -4.855 10.698 6.619 1.00 48.81 1027 GLU F O 1
ATOM 11825 N N . GLU F 1 239 ? -4.514 12.468 7.963 1.00 64.57 1028 GLU F N 1
ATOM 11826 C CA . GLU F 1 239 ? -4.073 11.649 9.084 1.00 65.84 1028 GLU F CA 1
ATOM 11827 C C . GLU F 1 239 ? -5.190 10.706 9.506 1.00 65.23 1028 GLU F C 1
ATOM 11828 O O . GLU F 1 239 ? -6.348 10.897 9.139 1.00 64.42 1028 GLU F O 1
ATOM 11834 N N . GLY F 1 240 ? -4.835 9.684 10.274 1.00 49.52 1029 GLY F N 1
ATOM 11835 C CA . GLY F 1 240 ? -5.805 8.699 10.705 1.00 49.79 1029 GLY F CA 1
ATOM 11836 C C . GLY F 1 240 ? -5.193 7.625 11.576 1.00 50.26 1029 GLY F C 1
ATOM 11837 O O . GLY F 1 240 ? -4.106 7.796 12.130 1.00 50.00 1029 GLY F O 1
ATOM 11838 N N . GLU F 1 241 ? -5.895 6.505 11.689 1.00 72.79 1030 GLU F N 1
ATOM 11839 C CA . GLU F 1 241 ? -5.461 5.420 12.553 1.00 73.26 1030 GLU F CA 1
ATOM 11840 C C . GLU F 1 241 ? -6.092 4.106 12.112 1.00 73.48 1030 GLU F C 1
ATOM 11841 O O . GLU F 1 241 ? -7.156 4.095 11.492 1.00 74.03 1030 GLU F O 1
ATOM 11847 N N . GLU F 1 242 ? -5.434 2.998 12.431 1.00 55.52 1031 GLU F N 1
ATOM 11848 C CA . GLU F 1 242 ? -5.945 1.690 12.044 1.00 55.04 1031 GLU F CA 1
ATOM 11849 C C . GLU F 1 242 ? -5.742 0.650 13.135 1.00 55.17 1031 GLU F C 1
ATOM 11850 O O . GLU F 1 242 ? -4.757 0.690 13.874 1.00 55.03 1031 GLU F O 1
ATOM 11856 N N . TRP F 1 243 ? -6.697 -0.267 13.241 1.00 70.92 1032 TRP F N 1
ATOM 11857 C CA . TRP F 1 243 ? -6.515 -1.474 14.030 1.00 70.32 1032 TRP F CA 1
ATOM 11858 C C . TRP F 1 243 ? -6.285 -2.615 13.055 1.00 68.33 1032 TRP F C 1
ATOM 11859 O O . TRP F 1 243 ? -6.997 -2.742 12.060 1.00 67.60 1032 TRP F O 1
ATOM 11870 N N . GLY F 1 244 ? -5.273 -3.428 13.331 1.00 57.48 1033 GLY F N 1
ATOM 11871 C CA . GLY F 1 244 ? -4.970 -4.578 12.503 1.00 55.10 1033 GLY F CA 1
ATOM 11872 C C . GLY F 1 244 ? -4.606 -5.769 13.361 1.00 53.46 1033 GLY F C 1
ATOM 11873 O O . GLY F 1 244 ? -4.474 -5.650 14.579 1.00 53.00 1033 GLY F O 1
ATOM 11874 N N . VAL F 1 245 ? -4.448 -6.925 12.729 1.00 44.60 1034 VAL F N 1
ATOM 11875 C CA . VAL F 1 245 ? -4.084 -8.130 13.457 1.00 43.15 1034 VAL F CA 1
ATOM 11876 C C . VAL F 1 245 ? -2.981 -8.885 12.734 1.00 42.78 1034 VAL F C 1
ATOM 11877 O O . VAL F 1 245 ? -2.774 -8.697 11.537 1.00 43.71 1034 VAL F O 1
ATOM 11881 N N . ARG F 1 246 ? -2.270 -9.732 13.470 1.00 45.00 1035 ARG F N 1
ATOM 11882 C CA . ARG F 1 246 ? -1.302 -10.638 12.870 1.00 43.84 1035 ARG F CA 1
ATOM 11883 C C . ARG F 1 246 ? -1.921 -12.021 12.745 1.00 43.13 1035 ARG F C 1
ATOM 11884 O O . ARG F 1 246 ? -1.931 -12.780 13.710 1.00 43.76 1035 ARG F O 1
ATOM 11892 N N . PRO F 1 247 ? -2.444 -12.352 11.555 1.00 34.12 1036 PRO F N 1
ATOM 11893 C CA . PRO F 1 247 ? -3.092 -13.647 11.321 1.00 33.44 1036 PRO F CA 1
ATOM 11894 C C . PRO F 1 247 ? -2.281 -14.808 11.893 1.00 33.12 1036 PRO F C 1
ATOM 11895 O O . PRO F 1 247 ? -2.840 -15.664 12.574 1.00 33.36 1036 PRO F O 1
ATOM 11899 N N . ASP F 1 248 ? -0.979 -14.825 11.633 1.00 36.23 1037 ASP F N 1
ATOM 11900 C CA . ASP F 1 248 ? -0.114 -15.866 12.177 1.00 37.54 1037 ASP F CA 1
ATOM 11901 C C . ASP F 1 248 ? -0.240 -15.944 13.695 1.00 38.32 1037 ASP F C 1
ATOM 11902 O O . ASP F 1 248 ? -0.470 -17.017 14.254 1.00 38.07 1037 ASP F O 1
ATOM 11907 N N . GLY F 1 249 ? -0.079 -14.803 14.357 1.00 62.31 1038 GLY F N 1
ATOM 11908 C CA . GLY F 1 249 ? -0.233 -14.730 15.798 1.00 62.73 1038 GLY F CA 1
ATOM 11909 C C . GLY F 1 249 ? -1.551 -15.331 16.242 1.00 63.45 1038 GLY F C 1
ATOM 11910 O O . GLY F 1 249 ? -1.613 -16.067 17.227 1.00 64.64 1038 GLY F O 1
ATOM 11911 N N . ILE F 1 250 ? -2.612 -15.015 15.506 1.00 41.98 1039 ILE F N 1
ATOM 11912 C CA . ILE F 1 250 ? -3.935 -15.544 15.803 1.00 41.74 1039 ILE F CA 1
ATOM 11913 C C . ILE F 1 250 ? -3.925 -17.066 15.817 1.00 43.04 1039 ILE F C 1
ATOM 11914 O O . ILE F 1 250 ? -4.479 -17.692 16.722 1.00 44.49 1039 ILE F O 1
ATOM 11919 N N . PHE F 1 251 ? -3.283 -17.658 14.816 1.00 50.15 1040 PHE F N 1
ATOM 11920 C CA . PHE F 1 251 ? -3.259 -19.111 14.683 1.00 51.32 1040 PHE F CA 1
ATOM 11921 C C . PHE F 1 251 ? -2.373 -19.783 15.733 1.00 51.37 1040 PHE F C 1
ATOM 11922 O O . PHE F 1 251 ? -2.666 -20.890 16.179 1.00 51.88 1040 PHE F O 1
ATOM 11930 N N . PHE F 1 252 ? -1.293 -19.118 16.127 1.00 40.22 1041 PHE F N 1
ATOM 11931 C CA . PHE F 1 252 ? -0.462 -19.638 17.202 1.00 40.44 1041 PHE F CA 1
ATOM 11932 C C . PHE F 1 252 ? -1.302 -19.802 18.466 1.00 40.61 1041 PHE F C 1
ATOM 11933 O O . PHE F 1 252 ? -1.237 -20.830 19.142 1.00 39.00 1041 PHE F O 1
ATOM 11941 N N . ALA F 1 253 ? -2.098 -18.783 18.772 1.00 50.81 1042 ALA F N 1
ATOM 11942 C CA . ALA F 1 253 ? -2.965 -18.810 19.944 1.00 52.10 1042 ALA F CA 1
ATOM 11943 C C . ALA F 1 253 ? -4.092 -19.825 19.780 1.00 52.49 1042 ALA F C 1
ATOM 11944 O O . ALA F 1 253 ? -4.461 -20.512 20.732 1.00 52.09 1042 ALA F O 1
ATOM 11946 N N . GLU F 1 254 ? -4.635 -19.918 18.569 1.00 48.43 1043 GLU F N 1
ATOM 11947 C CA . GLU F 1 254 ? -5.716 -20.858 18.288 1.00 47.96 1043 GLU F CA 1
ATOM 11948 C C . GLU F 1 254 ? -5.220 -22.298 18.355 1.00 48.07 1043 GLU F C 1
ATOM 11949 O O . GLU F 1 254 ? -5.977 -23.210 18.677 1.00 48.42 1043 GLU F O 1
ATOM 11955 N N . ALA F 1 255 ? -3.942 -22.493 18.050 1.00 49.70 1044 ALA F N 1
ATOM 11956 C CA . ALA F 1 255 ? -3.335 -23.816 18.124 1.00 50.74 1044 ALA F CA 1
ATOM 11957 C C . ALA F 1 255 ? -3.122 -24.225 19.579 1.00 51.74 1044 ALA F C 1
ATOM 11958 O O . ALA F 1 255 ? -3.174 -25.406 19.915 1.00 51.73 1044 ALA F O 1
ATOM 11960 N N . ALA F 1 256 ? -2.878 -23.238 20.436 1.00 44.86 1045 ALA F N 1
ATOM 11961 C CA . ALA F 1 256 ? -2.712 -23.484 21.862 1.00 45.90 1045 ALA F CA 1
ATOM 11962 C C . ALA F 1 256 ? -4.075 -23.705 22.507 1.00 47.30 1045 ALA F C 1
ATOM 11963 O O . ALA F 1 256 ? -4.254 -24.608 23.325 1.00 46.94 1045 ALA F O 1
ATOM 11965 N N . TYR F 1 257 ? -5.035 -22.870 22.124 1.00 56.82 1046 TYR F N 1
ATOM 11966 C CA . TYR F 1 257 ? -6.404 -22.988 22.605 1.00 57.96 1046 TYR F CA 1
ATOM 11967 C C . TYR F 1 257 ? -6.961 -24.378 22.323 1.00 58.34 1046 TYR F C 1
ATOM 11968 O O . TYR F 1 257 ? -7.263 -25.136 23.246 1.00 57.98 1046 TYR F O 1
ATOM 11977 N N . GLN F 1 258 ? -7.081 -24.712 21.042 1.00 65.84 1047 GLN F N 1
ATOM 11978 C CA . GLN F 1 258 ? -7.676 -25.980 20.636 1.00 66.20 1047 GLN F CA 1
ATOM 11979 C C . GLN F 1 258 ? -6.905 -27.198 21.144 1.00 65.77 1047 GLN F C 1
ATOM 11980 O O . GLN F 1 258 ? -7.471 -28.282 21.269 1.00 65.50 1047 GLN F O 1
ATOM 11986 N N . ARG F 1 259 ? -5.621 -27.023 21.444 1.00 59.80 1048 ARG F N 1
ATOM 11987 C CA . ARG F 1 259 ? -4.843 -28.115 22.022 1.00 60.85 1048 ARG F CA 1
ATOM 11988 C C . ARG F 1 259 ? -5.237 -28.378 23.474 1.00 61.88 1048 ARG F C 1
ATOM 11989 O O . ARG F 1 259 ? -5.324 -29.530 23.900 1.00 62.26 1048 ARG F O 1
ATOM 11997 N N . ARG F 1 260 ? -5.471 -27.311 24.234 1.00 56.47 1049 ARG F N 1
ATOM 11998 C CA . ARG F 1 260 ? -5.928 -27.456 25.611 1.00 56.67 1049 ARG F CA 1
ATOM 11999 C C . ARG F 1 260 ? -7.316 -28.081 25.634 1.00 57.06 1049 ARG F C 1
ATOM 12000 O O . ARG F 1 260 ? -7.619 -28.911 26.488 1.00 56.76 1049 ARG F O 1
ATOM 12008 N N . LYS F 1 261 ? -8.158 -27.678 24.689 1.00 68.03 1050 LYS F N 1
ATOM 12009 C CA . LYS F 1 261 ? -9.518 -28.192 24.623 1.00 69.87 1050 LYS F CA 1
ATOM 12010 C C . LYS F 1 261 ? -9.509 -29.688 24.324 1.00 70.53 1050 LYS F C 1
ATOM 12011 O O . LYS F 1 261 ? -10.119 -30.476 25.043 1.00 72.41 1050 LYS F O 1
ATOM 12017 N N . LEU F 1 262 ? -8.807 -30.071 23.262 1.00 62.81 1051 LEU F N 1
ATOM 12018 C CA . LEU F 1 262 ? -8.644 -31.476 22.904 1.00 63.22 1051 LEU F CA 1
ATOM 12019 C C . LEU F 1 262 ? -8.165 -32.300 24.093 1.00 64.55 1051 LEU F C 1
ATOM 12020 O O . LEU F 1 262 ? -8.579 -33.443 24.279 1.00 65.37 1051 LEU F O 1
ATOM 12025 N N . GLU F 1 263 ? -7.293 -31.706 24.899 1.00 69.84 1052 GLU F N 1
ATOM 12026 C CA . GLU F 1 263 ? -6.732 -32.385 26.056 1.00 71.78 1052 GLU F CA 1
ATOM 12027 C C . GLU F 1 263 ? -7.818 -32.644 27.094 0.31 68.10 1052 GLU F C 1
ATOM 12028 O O . GLU F 1 263 ? -7.958 -33.758 27.605 1.00 69.29 1052 GLU F O 1
ATOM 12034 N N . ARG F 1 264 ? -8.591 -31.606 27.393 1.00 68.08 1053 ARG F N 1
ATOM 12035 C CA . ARG F 1 264 ? -9.676 -31.703 28.359 1.00 66.58 1053 ARG F CA 1
ATOM 12036 C C . ARG F 1 264 ? -10.759 -32.665 27.880 1.00 67.82 1053 ARG F C 1
ATOM 12037 O O . ARG F 1 264 ? -11.402 -33.338 28.685 1.00 69.51 1053 ARG F O 1
ATOM 12045 N N . ILE F 1 265 ? -10.957 -32.725 26.567 1.00 77.83 1054 ILE F N 1
ATOM 12046 C CA . ILE F 1 265 ? -11.927 -33.644 25.979 1.00 78.83 1054 ILE F CA 1
ATOM 12047 C C . ILE F 1 265 ? -11.467 -35.095 26.102 1.00 79.40 1054 ILE F C 1
ATOM 12048 O O . ILE F 1 265 ? -12.265 -35.987 26.395 1.00 80.69 1054 ILE F O 1
ATOM 12053 N N . GLU F 1 266 ? -10.175 -35.322 25.882 1.00 77.99 1055 GLU F N 1
ATOM 12054 C CA . GLU F 1 266 ? -9.609 -36.665 25.968 1.00 78.53 1055 GLU F CA 1
ATOM 12055 C C . GLU F 1 266 ? -9.669 -37.208 27.392 1.00 80.25 1055 GLU F C 1
ATOM 12056 O O . GLU F 1 266 ? -9.922 -38.393 27.602 0.86 81.35 1055 GLU F O 1
ATOM 12062 N N . ALA F 1 267 ? -9.428 -36.335 28.366 0.71 71.86 1056 ALA F N 1
ATOM 12063 C CA . ALA F 1 267 ? -9.486 -36.722 29.771 1.00 73.30 1056 ALA F CA 1
ATOM 12064 C C . ALA F 1 267 ? -10.911 -37.088 30.173 0.38 74.73 1056 ALA F C 1
ATOM 12065 O O . ALA F 1 267 ? -11.127 -38.014 30.955 1.00 80.27 1056 ALA F O 1
ATOM 12067 N N . ARG F 1 268 ? -11.879 -36.352 29.638 1.00 77.55 1057 ARG F N 1
ATOM 12068 C CA . ARG F 1 268 ? -13.285 -36.658 29.869 1.00 79.15 1057 ARG F CA 1
ATOM 12069 C C . ARG F 1 268 ? -13.654 -37.972 29.189 0.55 79.42 1057 ARG F C 1
ATOM 12070 O O . ARG F 1 268 ? -14.526 -38.702 29.659 0.77 80.70 1057 ARG F O 1
ATOM 12078 N N . LEU F 1 269 ? -12.984 -38.263 28.078 1.00 77.46 1058 LEU F N 1
ATOM 12079 C CA . LEU F 1 269 ? -13.151 -39.535 27.384 1.00 77.69 1058 LEU F CA 1
ATOM 12080 C C . LEU F 1 269 ? -12.554 -40.675 28.199 0.70 78.95 1058 LEU F C 1
ATOM 12081 O O . LEU F 1 269 ? -13.228 -41.662 28.491 1.00 80.12 1058 LEU F O 1
ATOM 12086 N N . SER F 1 270 ? -11.285 -40.529 28.563 1.00 102.70 1059 SER F N 1
ATOM 12087 C CA . SER F 1 270 ? -10.581 -41.546 29.334 1.00 104.16 1059 SER F CA 1
ATOM 12088 C C . SER F 1 270 ? -11.251 -41.796 30.681 1.00 106.40 1059 SER F C 1
ATOM 12089 O O . SER F 1 270 ? -11.048 -42.840 31.300 1.00 107.52 1059 SER F O 1
ATOM 12092 N N . ALA F 1 271 ? -12.047 -40.831 31.131 0.88 80.01 1060 ALA F N 1
ATOM 12093 C CA . ALA F 1 271 ? -12.785 -40.968 32.380 1.00 82.17 1060 ALA F CA 1
ATOM 12094 C C . ALA F 1 271 ? -14.135 -41.628 32.126 0.10 83.55 1060 ALA F C 1
ATOM 12095 O O . ALA F 1 271 ? -14.619 -42.411 32.943 0.89 85.27 1060 ALA F O 1
ATOM 12097 N N . LEU F 1 272 ? -14.737 -41.306 30.986 0.95 90.03 1061 LEU F N 1
ATOM 12098 C CA . LEU F 1 272 ? -16.012 -41.896 30.603 1.00 90.92 1061 LEU F CA 1
ATOM 12099 C C . LEU F 1 272 ? -15.867 -43.402 30.447 1.00 91.46 1061 LEU F C 1
ATOM 12100 O O . LEU F 1 272 ? -16.713 -44.170 30.903 0.87 92.89 1061 LEU F O 1
ATOM 12105 N N . GLU F 1 273 ? -14.790 -43.816 29.790 1.00 75.52 1062 GLU F N 1
ATOM 12106 C CA . GLU F 1 273 ? -14.468 -45.229 29.665 1.00 76.20 1062 GLU F CA 1
ATOM 12107 C C . GLU F 1 273 ? -14.163 -45.785 31.050 0.00 77.97 1062 GLU F C 1
ATOM 12108 O O . GLU F 1 273 ? -14.010 -45.026 32.007 1.00 78.32 1062 GLU F O 1
ATOM 12114 N N . GLN F 1 274 ? -14.078 -47.107 31.154 1.00 97.93 1063 GLN F N 1
ATOM 12115 C CA . GLN F 1 274 ? -13.824 -47.764 32.433 0.82 98.27 1063 GLN F CA 1
ATOM 12116 C C . GLN F 1 274 ? -15.023 -47.611 33.364 0.52 98.29 1063 GLN F C 1
ATOM 12117 O O . GLN F 1 274 ? -15.118 -46.639 34.114 1.00 98.25 1063 GLN F O 1
#

InterPro domains:
  IPR001724 Glycosyl hydrolase 58 [PR00849] (314-338)
  IPR001724 Glycosyl hydrolase 58 [PR00849] (379-407)
  IPR001724 Glycosyl hydrolase 58 [PR00849] (498-521)
  IPR001724 Glycosyl hydrolase 58 [PR00849] (568-594)
  IPR001724 Glycosyl hydrolase 58 [PR00849] (646-672)
  IPR001724 Glycosyl hydrolase 58 [PR00849] (702-726)
  IPR001724 Glycosyl hydrolase 58 [PR00849] (803-829)
  IPR001724 Glycosyl hydrolase 58 [PR00849] (835-862)
  IPR005604 Bacteriophage T7 tail fibre protein-like, N-terminal domain [PF03906] (10-113)
  IPR023366 ATP synthase subunit alpha, N-terminal domain-like superfamily [G3DSA:2.40.30.20] (424-510)
  IPR024427 Endosialidase, beta-barrel domain [PF12195] (424-506)
  IPR024428 Endosialidase, beta-propeller domain [PF12217] (313-754)
  IPR024429 Endosialidase, N-terminal extension domain [PF12218] (246-312)
  IPR024430 Endosialidase, C-terminal domain [PF12219] (757-910)
  IPR030392 Intramolecular chaperone auto-processing domain [PF13884] (916-971)
  IPR030392 Intramolecular chaperone auto-processing domain [PS51688] (911-1064)
  IPR036278 Sialidase superfamily [SSF50939] (245-760)
  IPR040775 Tail spike TSP1/Gp66, N-terminal domain [PF18668] (156-211)
  IPR044914 Endosialidase, C-terminal domain superfamily [G3DSA:4.10.1090.10] (757-910)

CATH classification: 4.10.1090.10 (+3 more: 1.20.5.1240, 3.30.2460.10, 1.20.5.100)

Sequence (1531 aa):
HVTIRIRSEVLMEGEYGFIGKSIPTDNPAGQRIIFCGGEGTSSTTGAQITLYGANNTDSRRIVYNGDEHLFQSADVKPYNDNVTALGGPSNRFTTAYLGSNPIVTANGERKTEPVVFDDAFLDAWGDVHYIMYQWLDAVQLKGNDARIHFGVIAQQIRDVFIAHGLMDENSCRYAVLCYDKYPRMTDTVFSHNEIVEHTDEEGNVTTTEEPVYTEVVIHEEGEEWGVRPDGIFFAEAAYQRRKLERIEARLSALEQHVTIRAIRSEVLMEGEYGFIGKSIPTDNPAGQRIIFCGGEGTSSTTGAQITLYGANNTDSRRIVYNGDEHLFQSADVKPYNDNVTALGGPSNRFTTAYLGSNPIVTANGERKTEPVVFDDAFLDAWGDVHYIMYQWLDAVQLKARIHFGVIAQQIRDVFIAHGLMDESTNCRYAVLCYDKYPRMTDTVFSHNEIVEHTDEEGNVTTTEEPVYTEVVIHEEGEEWGVRPDGIFFAEAAYQRRKLERIEARLSALEQVTIRANIRSEVLMEGEYGFIGKSIPTDNPAGQRIIFCGGEGTSSTTGAQITLYGANNTDSRRIVYNGDEHLFQSADVKPYNDNVTALGGPSNRFTTAYLGSNPIVTANGERKTEPVVFDDAFLDAWGDVHYIMYQWLDAVQLKGNDARIHFGVIAQQIRDVFIAHGLMDETNCRYAVLCYDKYPRMTDTVFSHNEIVEHTDEEGNVTTTEEPVYTEVVIHEEGEEWGVRPDGIFFAEAAYQRRKLERIEARLSALEQHVTIRAIRSEVLMEGEYGFIGKSIPTDNPAGQRIIFCGGEGTSSTTGAQITLYGANNTDSRRIVYNGDEHLFQSADVKPYNDNVTALGGPSNRFTTAYLGSNPIVTANGERKTEPVVFDDAFLDAWGDVHYIMYQWLDAVQLKARIHFGVIAQQIRDVFIAHGLMNSTNCRYAVLCYDKYPRMTDTVFSHNEIVEHTDEEGNVTTTEEPVYTEVVIHEEGEEWGVRPDGIFFAEAAYQRRKLERIEARLSALEQHVTIRIRSEVLMEGEYGFIGKSIPTDNPAGQRIIFCGGEGTSSTTGAQITLYGANNTDSRRIVYNGDEHLFQSADVKPYNDNVTALGGPSNRFTTAYLGSNPIVTANGERKTEPVVFDDAFLDAWGDVHYIMYQWLDAVQLKGNDARIHFGVIAQQIRDVFIAHGLMNCRYAVLCYDKYPRMTDTVFSHNEIVEHTDEEGNVTTTEEPVYTEVVIHEEGEEWGVRPDGIFFAEAAYQRRKLERIEARLSALEHVTIRIRSEVLMEGEYGFIGKSIPTDNPAGQRIIFCGGEGTSSTTGAQITLYGANNTDSRRIVYNGDEHLFQSADVKPYNDNVTALGGPSNRFTTAYLGSNPIVTANGERKTEPVVFDDAFLDAWGDVHYIMYQWLDAVQLKGNDARIHFGVIAQQIRDVFIAHGLMDESTNCRYAVLCYDKYPRMTDTVFSHNEIVEHTDEEGNVTTTEEPVYTEVVIHEEGEEWGVRPDGIFFAEAAYQRRKLERIEARLSALEQ